Protein 3ZK4 (pdb70)

B-factor: mean 23.21, std 11.19, range [7.58, 100.97]

Secondary structure (DSSP, 8-state):
--EEEEE-SEE-GGG-SEEEEEEEEE-SS--TT-EEEEESSSS---SB----STTS-SS-BSS--SEEEETTSS-TTHHHHSEEEEEEEEEP-SS-BEEEEEESTTTS-EEEEE---BEES-TT--EEEEEEE-SSTT-EEEEEEES--TTTEEEEEEEEETTS--EEEEEEEE---GGGS-STTTTTTT-----EEEEEEE-SPPTT-EEEEEEEEEETTS-EEE---EEEEPPPPTT--S-EEEEEE-------TT--B-TT---TTHHHHHHHHHHTGGG--EEEEES--S--TT-THHHHHHHHHHHHHHTTS-EEEE--HHHH--TTTT-SS--STTTT-TTHHHHHHS----SSTTT--EEEEETTEEEEE--TTS--STTSHHHHHHHHHHHT--TTT--EEEEEESS-SS---BHHHHHTT-SSSTTSSTTHHHHHHHTT-SEEEE-SSSSEEEEPSEETTEES---SSEEES--SSBEEEEE--SSS---PBPS---TTEEEEE-S-EEEEEEEEETTEEEEEEEETTT--EEEEEEEE--HHHHHS-BTTB-----S--/----EEEEE-SEE-GGG-SEEEEEEEEE-SS--TT-EEEEESSSS----B----STTS-SS-BSS--SEEEETTSS-TTHHHH-EEEEEEEEEP-SS-BEEEEEESTTTS-EEEEE---BEES-TT--EEEEEEE-SSTT-EEEEEEES--TTTEEEEEEEEETTS--EEEEEEEE---GGGS-STTTTTTT-----EEEEEEE-SPPTT-EEEEEEEEEETTS-EEEPPPEEEEPPPPTT--S-EEEEEES------TT--B-TT---TTHHHHHHHHHHTGGG--EEEEES--S--TT-THHHHHHHHHHHHHHTTS-EEEE--HHHH--TTTT-SS--STTTT-TTHHHHHHS----SSTTT--EEEEETTEEEEE--TTS--STTSHHHHHHHHHHHH--TTT--EEEEEESS-SS---BHHHHHTT-SSSTTSSTTHHHHHHHTT-SEEEE-SSSSEEEEPSEETTEES---SSEEES--SSBEEEEE--SSS---PBPS---TTEEEEE-S-EEEEEEEEETTEEEEEEEETTT--EEEEEEEE--HHHHHS-BTTB-----S--/-EEEEE-SEE-GGG-SEEEEEEEEE-SS--SS-EEEEESSSS----B----STT--SS-BSS--SEEEETTTT-HHHHHHSEEEEEEEEE--SSEEEEEEEESTTTS-EEEEE---EEESSTT--EEEEEEE-SSTT-EEEEEEES--TTTEEEEEEEEETTS--EEEEEEEE---GGGS-STTTTTTT-----EEEEEEE-SPPTT-EEEEEEEEEETTS-EEEPPPEEEEPPPPTT--S-EEEEEE-------TT--B-TT---TTHHHHHHHHHHTGGG--EEEEES--S--TT-THHHHHHHHHHHHHHTTS-EEEE--HHHH--TTTT-SS--STTTT-TTHHHHHHS----SSTTT--EEEEETTEEEEE--TTS--STTSHHHHHHHHHHHH--TTT--EEEEEESS-SS---BHHHHHTT-SSSTTSSTTHHHHHHHTT-SEEEE-SSSSEEEEPSEETTEES---SSEEES--SSBEEEEE--SSS---PBPS---TTEEEEE-S-EEEEEEEEETTEEEEEEEETTT--EEEEEEEE--HHHHHS-BTTB-----S--

Nearest PDB structures (foldseek):
  3zk4-assembly1_B  TM=1.000E+00  e=0.000E+00  Lupinus luteus
  1xzw-assembly1_A  TM=8.384E-01  e=5.212E-30  Ipomoea batatas
  1kbp-assembly1_B  TM=8.363E-01  e=7.378E-30  Phaseolus vulgaris
  8brn-assembly1_C  TM=8.265E-01  e=5.523E-30  Phaseolus vulgaris
  6hwr-assembly1_D  TM=8.236E-01  e=1.107E-29  Phaseolus vulgaris

Foldseek 3Di:
DKEKEKPDQEDQDPNDQKDKIKMKIFDPQDDQQKKKFKAPQADFFQDFQDDDDPQCDWPRGQAFGLFMGTQCPPVVCCRPGRIGMAIAMDGQQAHWIKMWIWPDHRHDTDTDYIYDIHHYPFSFAKDQWFKACADDLFKIKIKIFGQADCLFWFKWKWKDFVVDDTDIFGWDKDFDALVLFQAPPQNTNLDDGRHIMIMTMDGPHDAQTKMKMKIWTQGPVGDIHIHDIFIETRFHDALDWDKAKEWEFEQLAAAGPSRTGHRPHFFALNLLLLVLCLVCVVRHAAYEHAENQHQCLNSPSCLVVSSVSNRSRRSYHHYHYAYDCLQAADAPLQFPHHDSNVRRNRNVCVLRNDDDHDPDSNQRWDWDGGWLEIETHHHNRHDCAPPDPNVVVSLCSLPVDDCQSRVAYEYEHAFFLDAAQFPVQVVVPHRGPVVRDDRPLLRCQQSVHAEYEYANQQWKWKWAFDGPLDHQADDLAEAEFARQGHIYMYRRNNTGDHTDGDPDDGPTTNDIGRAHWIWMWIDNGSFKIKIFIAGSNPRDGDGMHMGGYHPVSSVDDHVSHDDDDDPDD/DQPKEKEKPDQEDQDPNDFKDKIKMKMFTPQDDQQKKKFKAPQADFFQDFDDDDDPQCDWPRGQAFGLFMAGQCPPVVCCRPGRIGMAIAMDGQQAHKIKMWMWPDHRHDTDTDYIYDIHHYPFSFAKDLWFKADAPDLFKIKIKIFGQADCLFWFKWKWKDFVVDDIDIFGWDKDFDALVLFQAPPQNTNLDDGRHIMIMTMDGPHDAQTKMKMKIWTQGPVGDIHIHDIFIETRFHDALDADKAKEWEFEQLAAAGPSRTGHRPHFFALNLLLLVLCLVCVVPHAAYEHAENQHQCLNNLSCLVVRSNSNSSRRSYHHYHYAYDCLQAADAPLQFPHHDSNVRRNNNVCVLRNDDYHDPDSNQRWDWDGGFLEIETEHHNRHDCAPPDPNVVVSLVSLVPDDCQSRVAYEYGHAFFLDAAQFPVQVVVPHRGPVNRDDRCQLSCQQSVHAEYEYANAQWKWKWAFDGPLDHQADDLAEAEFARLGYIYMYRNNNTGHHTDGDPDDGPTIRDIGRAHWIWMWIDNGSFKIKIFIAGSNPRDGDGMHMYGYHPVSSVDDHVSHDDDDDPDD/DEKEKPDQEAADPHAQKGKIKMKDFDAQDDQQKKKFKAPLQDFFQDFADDDDPQCDWPRTQAFGFFMATQCPPVVDCNPGRIGMDIAMGGQQAHKIKMWIWPDHGHDTDTDYIYDIHYYPFSFAKDLWFKADADDLFKIKIKIFGQADCLFWFKWKWKDFVVDDIDIFGWDKDFDALVLFQAPPQNTRLPDGRHIMIMTMDGPHDAQTKMKMKIWTQGPVGDIRIHDIFIETRFHDALDADKAKEWEFEQLADAGPSNTGHRPHFFALNLLLLVLCLVCVVRHAAYEHAENQHQCLNNPSCLVVRSNSNSSRRRYHHYHYAYDCLQAADAPLQFPHHDSNVRRNRNVCVLRNDDDHDPDSNQRWDWDGGHLEIETEHHNRHDCAPPDPNVVVRLCSLPPDDCQSRVAYEYEHEFFLDAAQFPVQVVVPHRGPVNRDDRPLLSCQQSVHAEYEYANQQWKWKWAFDGPLDHQADDLAEAEFQRQGHIYMYRNNNTGDHTDGPPDDGPTTRDIGRAHWIWMWIDNGSFKIKIFIAGSNPRDGDGMHMGGYHPVSSVDDHVSHDDDDDPDD

Structure (mmCIF, N/CA/C/O backbone):
data_3ZK4
#
_entry.id   3ZK4
#
_cell.length_a   223.925
_cell.length_b   223.925
_cell.length_c   111.904
_cell.angle_alpha   90.00
_cell.angle_beta   90.00
_cell.angle_gamma   90.00
#
_symmetry.space_group_name_H-M   'P 42 21 2'
#
loop_
_entity.id
_entity.type
_entity.pdbx_description
1 polymer 'DIPHOSPHONUCLEOTIDE PHOSPHATASE 1'
2 branched 2-acetamido-2-deoxy-beta-D-glucopyranose-(1-4)-2-acetamido-2-deoxy-beta-D-glucopyranose
3 branched alpha-L-fucopyranose-(1-3)-[2-acetamido-2-deoxy-beta-D-glucopyranose-(1-4)]2-acetamido-2-deoxy-beta-D-glucopyranose
4 non-polymer 'FE (III) ION'
5 non-polymer 'MANGANESE (II) ION'
6 non-polymer GLYCEROL
7 non-polymer 2-acetamido-2-deoxy-beta-D-glucopyranose
8 non-polymer 'PHOSPHATE ION'
9 water water
#
loop_
_atom_site.group_PDB
_atom_site.id
_atom_site.type_symbol
_atom_site.label_atom_id
_atom_site.label_alt_id
_atom_site.label_comp_id
_atom_site.label_asym_id
_atom_site.label_entity_id
_atom_site.label_seq_id
_atom_site.pdbx_PDB_ins_code
_atom_site.Cartn_x
_atom_site.Cartn_y
_atom_site.Cartn_z
_atom_site.occupancy
_atom_site.B_iso_or_equiv
_atom_site.auth_seq_id
_atom_site.auth_comp_id
_atom_site.auth_asym_id
_atom_site.auth_atom_id
_atom_site.pdbx_PDB_model_num
ATOM 1 N N . HIS A 1 3 ? -39.740 87.277 126.919 0.50 35.28 22 HIS A N 1
ATOM 2 C CA . HIS A 1 3 ? -40.261 87.420 125.523 0.50 35.25 22 HIS A CA 1
ATOM 3 C C . HIS A 1 3 ? -39.272 86.797 124.540 0.50 30.70 22 HIS A C 1
ATOM 4 O O . HIS A 1 3 ? -38.110 87.184 124.488 0.50 26.58 22 HIS A O 1
ATOM 11 N N . ALA A 1 4 ? -39.743 85.823 123.761 1.00 29.20 23 ALA A N 1
ATOM 12 C CA . ALA A 1 4 ? -38.901 85.181 122.749 1.00 27.55 23 ALA A CA 1
ATOM 13 C C . ALA A 1 4 ? -38.412 86.188 121.704 1.00 25.72 23 ALA A C 1
ATOM 14 O O . ALA A 1 4 ? -39.041 87.207 121.464 1.00 26.16 23 ALA A O 1
ATOM 16 N N . TYR A 1 5 ? -37.291 85.876 121.091 1.00 26.04 24 TYR A N 1
ATOM 17 C CA . TYR A 1 5 ? -36.760 86.685 120.009 1.00 25.57 24 TYR A CA 1
ATOM 18 C C . TYR A 1 5 ? -35.903 85.855 119.043 1.00 21.79 24 TYR A C 1
ATOM 19 O O . TYR A 1 5 ? -35.402 84.788 119.360 1.00 21.64 24 TYR A O 1
ATOM 28 N N . ILE A 1 6 ? -35.696 86.421 117.859 1.00 21.95 25 ILE A N 1
ATOM 29 C CA . ILE A 1 6 ? -34.881 85.824 116.849 1.00 22.75 25 ILE A CA 1
ATOM 30 C C . ILE A 1 6 ? -34.295 86.990 116.022 1.00 20.85 25 ILE A C 1
ATOM 31 O O . ILE A 1 6 ? -34.999 87.964 115.710 1.00 23.37 25 ILE A O 1
ATOM 36 N N . LYS A 1 7 ? -33.019 86.875 115.752 1.00 22.47 26 LYS A N 1
ATOM 37 C CA . LYS A 1 7 ? -32.252 87.911 115.040 1.00 24.38 26 LYS A CA 1
ATOM 38 C C . LYS A 1 7 ? -31.411 87.260 113.962 1.00 22.10 26 LYS A C 1
ATOM 39 O O . LYS A 1 7 ? -30.832 86.192 114.182 1.00 21.79 26 LYS A O 1
ATOM 45 N N . ALA A 1 8 ? -31.261 87.946 112.826 1.00 22.35 27 ALA A N 1
ATOM 46 C CA . ALA A 1 8 ? -30.469 87.430 111.702 1.00 21.38 27 ALA A CA 1
ATOM 47 C C . ALA A 1 8 ? -29.335 88.398 111.325 1.00 19.89 27 ALA A C 1
ATOM 48 O O . ALA A 1 8 ? -29.585 89.586 111.229 1.00 22.04 27 ALA A O 1
ATOM 50 N N . THR A 1 9 ? -28.163 87.870 111.053 1.00 20.41 28 THR A N 1
ATOM 51 C CA . THR A 1 9 ? -27.048 88.640 110.538 1.00 23.55 28 THR A CA 1
ATOM 52 C C . THR A 1 9 ? -26.383 87.866 109.428 1.00 24.23 28 THR A C 1
ATOM 53 O O . THR A 1 9 ? -26.372 86.627 109.435 1.00 24.59 28 THR A O 1
ATOM 57 N N . PRO A 1 10 ? -25.771 88.587 108.456 1.00 24.25 29 PRO A N 1
ATOM 58 C CA . PRO A 1 10 ? -25.784 90.009 108.282 1.00 24.27 29 PRO A CA 1
ATOM 59 C C . PRO A 1 10 ? -27.103 90.458 107.693 1.00 26.20 29 PRO A C 1
ATOM 60 O O . PRO A 1 10 ? -27.859 89.633 107.132 1.00 26.54 29 PRO A O 1
ATOM 64 N N . ASN A 1 11 ? -27.401 91.738 107.848 1.00 27.16 30 ASN A N 1
ATOM 65 C CA . ASN A 1 11 ? -28.578 92.375 107.269 1.00 29.32 30 ASN A CA 1
ATOM 66 C C . ASN A 1 11 ? -28.591 92.397 105.737 1.00 26.96 30 ASN A C 1
ATOM 67 O O . ASN A 1 11 ? -29.658 92.464 105.128 1.00 23.60 30 ASN A O 1
ATOM 72 N N . VAL A 1 12 ? -27.400 92.447 105.151 1.00 24.76 31 VAL A N 1
ATOM 73 C CA . VAL A 1 12 ? -27.230 92.607 103.710 1.00 26.13 31 VAL A CA 1
ATOM 74 C C . VAL A 1 12 ? -26.330 91.529 103.197 1.00 25.27 31 VAL A C 1
ATOM 75 O O . VAL A 1 12 ? -25.197 91.349 103.660 1.00 24.12 31 VAL A O 1
ATOM 79 N N . LEU A 1 13 ? -26.829 90.794 102.202 1.00 23.01 32 LEU A N 1
ATOM 80 C CA . LEU A 1 13 ? -26.130 89.671 101.673 1.00 24.74 32 LEU A CA 1
ATOM 81 C C . LEU A 1 13 ? -25.689 90.011 100.257 1.00 25.02 32 LEU A C 1
ATOM 82 O O . LEU A 1 13 ? -26.168 90.978 99.680 1.00 23.87 32 LEU A O 1
ATOM 87 N N . GLY A 1 14 ? -24.757 89.234 99.756 1.00 29.25 33 GLY A N 1
ATOM 88 C CA . GLY A 1 14 ? -24.423 89.269 98.339 1.00 36.13 33 GLY A CA 1
ATOM 89 C C . GLY A 1 14 ? -23.676 90.504 97.887 1.00 43.15 33 GLY A C 1
ATOM 90 O O . GLY A 1 14 ? -24.064 91.154 96.908 1.00 48.11 33 GLY A O 1
ATOM 91 N N . PHE A 1 15 ? -22.624 90.845 98.619 1.00 47.71 34 PHE A N 1
ATOM 92 C CA . PHE A 1 15 ? -21.644 91.819 98.128 1.00 55.53 34 PHE A CA 1
ATOM 93 C C . PHE A 1 15 ? -20.667 91.099 97.175 1.00 54.39 34 PHE A C 1
ATOM 94 O O . PHE A 1 15 ? -20.503 89.871 97.248 1.00 55.31 34 PHE A O 1
ATOM 102 N N . GLU A 1 16 ? -20.023 91.870 96.292 1.00 53.89 35 GLU A N 1
ATOM 103 C CA . GLU A 1 16 ? -19.064 91.325 95.308 1.00 48.36 35 GLU A CA 1
ATOM 104 C C . GLU A 1 16 ? -19.770 90.381 94.333 1.00 43.31 35 GLU A C 1
ATOM 105 O O . GLU A 1 16 ? -19.173 89.442 93.802 1.00 38.81 35 GLU A O 1
ATOM 111 N N . GLY A 1 17 ? -21.053 90.653 94.108 1.00 40.01 36 GLY A N 1
ATOM 112 C CA . GLY A 1 17 ? -21.878 89.873 93.186 1.00 39.45 36 GLY A CA 1
ATOM 113 C C . GLY A 1 17 ? -22.325 88.494 93.655 1.00 35.59 36 GLY A C 1
ATOM 114 O O . GLY A 1 17 ? -22.923 87.740 92.878 1.00 29.13 36 GLY A O 1
ATOM 115 N N . HIS A 1 18 ? -22.041 88.134 94.909 1.00 33.51 37 HIS A N 1
ATOM 116 C CA . HIS A 1 18 ? -22.424 86.817 95.404 1.00 33.63 37 HIS A CA 1
ATOM 117 C C . HIS A 1 18 ? -23.949 86.681 95.370 1.00 27.49 37 HIS A C 1
ATOM 118 O O . HIS A 1 18 ? -24.662 87.658 95.616 1.00 28.67 37 HIS A O 1
ATOM 125 N N . TYR A 1 19 ? -24.407 85.489 95.002 1.00 26.94 38 TYR A N 1
ATOM 126 C CA . TYR A 1 19 ? -25.864 85.185 94.941 1.00 24.53 38 TYR A CA 1
ATOM 127 C C . TYR A 1 19 ? -26.233 84.026 95.874 1.00 26.31 38 TYR A C 1
ATOM 128 O O . TYR A 1 19 ? -27.369 83.571 95.857 1.00 25.06 38 TYR A O 1
ATOM 137 N N . THR A 1 20 ? -25.276 83.577 96.689 1.00 26.96 39 THR A N 1
ATOM 138 C CA . THR A 1 20 ? -25.540 82.746 97.875 1.00 29.16 39 THR A CA 1
ATOM 139 C C . THR A 1 20 ? -24.784 83.340 99.051 1.00 30.13 39 THR A C 1
ATOM 140 O O . THR A 1 20 ? -23.754 83.998 98.871 1.00 30.53 39 THR A O 1
ATOM 144 N N . GLU A 1 21 ? -25.288 83.118 100.256 1.00 26.87 40 GLU A N 1
ATOM 145 C CA . GLU A 1 21 ? -24.672 83.724 101.434 1.00 27.50 40 GLU A CA 1
ATOM 146 C C . GLU A 1 21 ? -25.198 83.045 102.658 1.00 24.86 40 GLU A C 1
ATOM 147 O O . GLU A 1 21 ? -26.381 82.733 102.718 1.00 21.70 40 GLU A O 1
ATOM 153 N N . TRP A 1 22 ? -24.324 82.874 103.642 1.00 23.52 41 TRP A N 1
ATOM 154 C CA . TRP A 1 22 ? -24.715 82.262 104.918 1.00 23.50 41 TRP A CA 1
ATOM 155 C C . TRP A 1 22 ? -25.239 83.326 105.849 1.00 26.19 41 TRP A C 1
ATOM 156 O O . TRP A 1 22 ? -24.643 84.407 105.986 1.00 24.72 41 TRP A O 1
ATOM 167 N N . VAL A 1 23 ? -26.394 83.054 106.447 1.00 22.19 42 VAL A N 1
ATOM 168 C CA . VAL A 1 23 ? -26.990 83.886 107.468 1.00 22.70 42 VAL A CA 1
ATOM 169 C C . VAL A 1 23 ? -26.921 83.132 108.786 1.00 23.28 42 VAL A C 1
ATOM 170 O O . VAL A 1 23 ? -27.036 81.920 108.820 1.00 19.76 42 VAL A O 1
ATOM 174 N N . THR A 1 24 ? -26.677 83.858 109.863 1.00 20.59 43 THR A N 1
ATOM 175 C CA . THR A 1 24 ? -26.666 83.250 111.191 1.00 23.63 43 THR A CA 1
ATOM 176 C C . THR A 1 24 ? -27.862 83.799 111.917 1.00 21.52 43 THR A C 1
ATOM 177 O O . THR A 1 24 ? -28.063 84.996 111.978 1.00 20.72 43 THR A O 1
ATOM 181 N N . LEU A 1 25 ? -28.645 82.886 112.495 1.00 22.45 44 LEU A N 1
ATOM 182 C CA . LEU A 1 25 ? -29.772 83.214 113.325 1.00 22.35 44 LEU A CA 1
ATOM 183 C C . LEU A 1 25 ? -29.420 82.910 114.792 1.00 21.75 44 LEU A C 1
ATOM 184 O O . LEU A 1 25 ? -28.791 81.893 115.085 1.00 23.58 44 LEU A O 1
ATOM 189 N N . GLN A 1 26 ? -29.820 83.826 115.653 1.00 23.49 45 GLN A N 1
ATOM 190 C CA . GLN A 1 26 ? -29.684 83.707 117.107 1.00 23.78 45 GLN A CA 1
ATOM 191 C C . GLN A 1 26 ? -31.080 83.915 117.664 1.00 20.16 45 GLN A C 1
ATOM 192 O O . GLN A 1 26 ? -31.786 84.869 117.319 1.00 21.57 45 GLN A O 1
ATOM 198 N N . TYR A 1 27 ? -31.504 83.008 118.546 1.00 20.33 46 TYR A N 1
ATOM 199 C CA . TYR A 1 27 ? -32.861 83.072 119.037 1.00 20.80 46 TYR A CA 1
ATOM 200 C C . TYR A 1 27 ? -32.933 82.542 120.492 1.00 21.25 46 TYR A C 1
ATOM 201 O O . TYR A 1 27 ? -32.040 81.798 120.970 1.00 21.27 46 TYR A O 1
ATOM 210 N N . SER A 1 28 ? -34.051 82.893 121.094 1.00 24.80 47 SER A N 1
ATOM 211 C CA . SER A 1 28 ? -34.311 82.622 122.487 1.00 25.92 47 SER A CA 1
ATOM 212 C C . SER A 1 28 ? -35.783 82.393 122.713 1.00 24.72 47 SER A C 1
ATOM 213 O O . SER A 1 28 ? -36.616 83.144 122.241 1.00 25.22 47 SER A O 1
ATOM 216 N N . ASN A 1 29 ? -36.088 81.347 123.491 1.00 26.92 48 ASN A N 1
ATOM 217 C CA . ASN A 1 29 ? -37.445 81.125 123.934 1.00 25.79 48 ASN A CA 1
ATOM 218 C C . ASN A 1 29 ? -37.331 80.645 125.369 1.00 24.47 48 ASN A C 1
ATOM 219 O O . ASN A 1 29 ? -36.659 79.656 125.621 1.00 25.63 48 ASN A O 1
ATOM 224 N N . ASN A 1 30 ? -37.923 81.366 126.310 1.00 25.98 49 ASN A N 1
ATOM 225 C CA . ASN A 1 30 ? -37.774 80.950 127.718 1.00 30.01 49 ASN A CA 1
ATOM 226 C C . ASN A 1 30 ? -38.713 79.793 128.117 1.00 28.08 49 ASN A C 1
ATOM 227 O O . ASN A 1 30 ? -38.627 79.314 129.240 1.00 27.02 49 ASN A O 1
ATOM 232 N N . LYS A 1 31 ? -39.571 79.348 127.195 1.00 26.67 50 LYS A N 1
ATOM 233 C CA . LYS A 1 31 ? -40.355 78.106 127.377 1.00 26.82 50 LYS A CA 1
ATOM 234 C C . LYS A 1 31 ? -40.078 77.133 126.203 1.00 25.10 50 LYS A C 1
ATOM 235 O O . LYS A 1 31 ? -40.977 76.850 125.394 1.00 23.96 50 LYS A O 1
ATOM 241 N N . PRO A 1 32 ? -38.838 76.651 126.110 1.00 22.37 51 PRO A N 1
ATOM 242 C CA . PRO A 1 32 ? -38.457 75.870 124.919 1.00 22.79 51 PRO A CA 1
ATOM 243 C C . PRO A 1 32 ? -39.028 74.468 124.912 1.00 23.58 51 PRO A C 1
ATOM 244 O O . PRO A 1 32 ? -39.196 73.844 125.974 1.00 22.76 51 PRO A O 1
ATOM 248 N N . SER A 1 33 ? -39.235 73.937 123.711 1.00 21.59 52 SER A N 1
ATOM 249 C CA . SER A 1 33 ? -39.729 72.585 123.488 1.00 21.40 52 SER A CA 1
ATOM 250 C C . SER A 1 33 ? -39.035 72.046 122.257 1.00 22.11 52 SER A C 1
ATOM 251 O O . SER A 1 33 ? -38.633 72.822 121.368 1.00 20.56 52 SER A O 1
ATOM 254 N N . ILE A 1 34 ? -38.861 70.735 122.221 1.00 21.72 53 ILE A N 1
ATOM 255 C CA . ILE A 1 34 ? -38.129 70.072 121.126 1.00 22.75 53 ILE A CA 1
ATOM 256 C C . ILE A 1 34 ? -38.810 70.246 119.781 1.00 21.99 53 ILE A C 1
ATOM 257 O O . ILE A 1 34 ? -38.126 70.099 118.789 1.00 23.22 53 ILE A O 1
ATOM 262 N N . ASP A 1 35 ? -40.100 70.561 119.750 1.00 22.10 54 ASP A N 1
ATOM 263 C CA . ASP A 1 35 ? -40.775 70.765 118.469 1.00 23.21 54 ASP A CA 1
ATOM 264 C C . ASP A 1 35 ? -40.841 72.236 118.072 1.00 20.21 54 ASP A C 1
ATOM 265 O O . ASP A 1 35 ? -41.580 72.634 117.160 1.00 20.56 54 ASP A O 1
ATOM 270 N N . ASP A 1 36 ? -40.052 73.067 118.735 1.00 19.86 55 ASP A N 1
ATOM 271 C CA . ASP A 1 36 ? -39.928 74.446 118.279 1.00 18.74 55 ASP A CA 1
ATOM 272 C C . ASP A 1 36 ? -39.140 74.450 116.977 1.00 17.04 55 ASP A C 1
ATOM 273 O O . ASP A 1 36 ? -38.181 73.696 116.845 1.00 18.56 55 ASP A O 1
ATOM 278 N N . TRP A 1 37 ? -39.461 75.379 116.085 1.00 17.53 56 TRP A N 1
ATOM 279 C CA . TRP A 1 37 ? -38.821 75.420 114.759 1.00 18.30 56 TRP A CA 1
ATOM 280 C C . TRP A 1 37 ? -38.796 76.824 114.191 1.00 18.16 56 TRP A C 1
ATOM 281 O O . TRP A 1 37 ? -39.523 77.728 114.619 1.00 18.32 56 TRP A O 1
ATOM 292 N N . ILE A 1 38 ? -37.919 77.012 113.197 1.00 18.93 57 ILE A N 1
ATOM 293 C CA . ILE A 1 38 ? -37.728 78.297 112.573 1.00 16.97 57 ILE A CA 1
ATOM 294 C C . ILE A 1 38 ? -38.109 78.183 111.089 1.00 16.43 57 ILE A C 1
ATOM 295 O O . ILE A 1 38 ? -37.718 77.211 110.424 1.00 17.48 57 ILE A O 1
ATOM 300 N N . GLY A 1 39 ? -38.831 79.163 110.600 1.00 16.66 58 GLY A N 1
ATOM 301 C CA . GLY A 1 39 ? -39.187 79.250 109.184 1.00 16.78 58 GLY A CA 1
ATOM 302 C C . GLY A 1 39 ? -38.477 80.403 108.520 1.00 17.47 58 GLY A C 1
ATOM 303 O O . GLY A 1 39 ? -38.333 81.478 109.104 1.00 17.30 58 GLY A O 1
ATOM 304 N N . VAL A 1 40 ? -38.042 80.181 107.271 1.00 17.66 59 VAL A N 1
ATOM 305 C CA . VAL A 1 40 ? -37.495 81.247 106.421 1.00 16.06 59 VAL A CA 1
ATOM 306 C C . VAL A 1 40 ? -38.584 81.682 105.469 1.00 15.73 59 VAL A C 1
ATOM 307 O O . VAL A 1 40 ? -39.157 80.838 104.758 1.00 14.77 59 VAL A O 1
ATOM 311 N N . PHE A 1 41 ? -38.878 82.969 105.419 1.00 15.39 60 PHE A N 1
ATOM 312 C CA . PHE A 1 41 ? -39.937 83.504 104.601 1.00 15.88 60 PHE A CA 1
ATOM 313 C C . PHE A 1 41 ? -39.391 84.493 103.618 1.00 17.07 60 PHE A C 1
ATOM 314 O O . PHE A 1 41 ? -38.600 85.365 103.985 1.00 17.13 60 PHE A O 1
ATOM 322 N N . SER A 1 42 ? -39.767 84.343 102.345 1.00 16.93 61 SER A N 1
ATOM 323 C CA . SER A 1 42 ? -39.459 85.358 101.349 1.00 16.95 61 SER A CA 1
ATOM 324 C C . SER A 1 42 ? -40.631 85.426 100.373 1.00 18.89 61 SER A C 1
ATOM 325 O O . SER A 1 42 ? -40.921 84.391 99.752 1.00 17.16 61 SER A O 1
ATOM 328 N N . PRO A 1 43 ? -41.301 86.573 100.236 1.00 18.66 62 PRO A N 1
ATOM 329 C CA . PRO A 1 43 ? -41.076 87.883 100.888 1.00 20.34 62 PRO A CA 1
ATOM 330 C C . PRO A 1 43 ? -41.105 87.864 102.412 1.00 20.99 62 PRO A C 1
ATOM 331 O O . PRO A 1 43 ? -41.755 87.009 103.044 1.00 19.85 62 PRO A O 1
ATOM 335 N N . ALA A 1 44 ? -40.388 88.828 102.976 1.00 20.98 63 ALA A N 1
ATOM 336 C CA . ALA A 1 44 ? -40.254 88.984 104.417 1.00 21.32 63 ALA A CA 1
ATOM 337 C C . ALA A 1 44 ? -41.596 89.214 105.106 1.00 23.71 63 ALA A C 1
ATOM 338 O O . ALA A 1 44 ? -41.772 88.815 106.256 1.00 25.22 63 ALA A O 1
ATOM 340 N N . ASN A 1 45 ? -42.500 89.872 104.416 1.00 24.74 64 ASN A N 1
ATOM 341 C CA . ASN A 1 45 ? -43.826 90.109 104.953 1.00 28.43 64 ASN A CA 1
ATOM 342 C C . ASN A 1 45 ? -44.710 88.905 104.673 1.00 28.38 64 ASN A C 1
ATOM 343 O O . ASN A 1 45 ? -45.239 88.779 103.589 1.00 34.35 64 ASN A O 1
ATOM 348 N N . PHE A 1 46 ? -44.814 87.998 105.634 1.00 24.46 65 PHE A N 1
ATOM 349 C CA . PHE A 1 46 ? -45.532 86.759 105.429 1.00 24.36 65 PHE A CA 1
ATOM 350 C C . PHE A 1 46 ? -46.797 86.736 106.291 1.00 26.00 65 PHE A C 1
ATOM 351 O O . PHE A 1 46 ? -46.929 87.515 107.236 1.00 24.10 65 PHE A O 1
ATOM 359 N N . SER A 1 47 ? -47.711 85.837 105.949 1.00 27.25 66 SER A N 1
ATOM 360 C CA . SER A 1 47 ? -48.854 85.548 106.794 1.00 28.57 66 SER A CA 1
ATOM 361 C C . SER A 1 47 ? -48.624 84.231 107.549 1.00 29.73 66 SER A C 1
ATOM 362 O O . SER A 1 47 ? -48.344 83.183 106.933 1.00 27.60 66 SER A O 1
ATOM 365 N N . ALA A 1 48 ? -48.728 84.286 108.877 1.00 28.65 67 ALA A N 1
ATOM 366 C CA . ALA A 1 48 ? -48.705 83.081 109.704 1.00 31.68 67 ALA A CA 1
ATOM 367 C C . ALA A 1 48 ? -50.122 82.531 109.972 1.00 29.37 67 ALA A C 1
ATOM 368 O O . ALA A 1 48 ? -50.287 81.636 110.796 1.00 29.00 67 ALA A O 1
ATOM 370 N N . SER A 1 49 ? -51.128 83.042 109.272 1.00 27.56 68 SER A N 1
ATOM 371 C CA . SER A 1 49 ? -52.489 82.507 109.425 1.00 28.29 68 SER A CA 1
ATOM 372 C C . SER A 1 49 ? -52.501 81.086 108.898 1.00 26.31 68 SER A C 1
ATOM 373 O O . SER A 1 49 ? -51.681 80.744 108.036 1.00 24.12 68 SER A O 1
ATOM 376 N N . THR A 1 50 ? -53.441 80.291 109.395 1.00 26.30 69 THR A N 1
ATOM 377 C CA . THR A 1 50 ? -53.600 78.907 108.979 1.00 27.12 69 THR A CA 1
ATOM 378 C C . THR A 1 50 ? -54.432 78.846 107.717 1.00 26.48 69 THR A C 1
ATOM 379 O O . THR A 1 50 ? -55.513 79.463 107.634 1.00 23.64 69 THR A O 1
ATOM 383 N N . CYS A 1 51 ? -53.905 78.116 106.717 1.00 26.20 70 CYS A N 1
ATOM 384 C CA . CYS A 1 51 ? -54.613 77.857 105.457 1.00 24.65 70 CYS A CA 1
ATOM 385 C C . CYS A 1 51 ? -54.730 76.324 105.357 1.00 24.45 70 CYS A C 1
ATOM 386 O O . CYS A 1 51 ? -53.769 75.623 104.971 1.00 24.30 70 CYS A O 1
ATOM 389 N N . PRO A 1 52 ? -55.878 75.771 105.819 1.00 22.94 71 PRO A N 1
ATOM 390 C CA . PRO A 1 52 ? -56.002 74.330 105.919 1.00 22.40 71 PRO A CA 1
ATOM 391 C C . PRO A 1 52 ? -55.793 73.654 104.570 1.00 20.69 71 PRO A C 1
ATOM 392 O O . PRO A 1 52 ? -56.119 74.259 103.534 1.00 21.68 71 PRO A O 1
ATOM 396 N N . GLY A 1 53 ? -55.271 72.435 104.624 1.00 20.50 72 GLY A N 1
ATOM 397 C CA . GLY A 1 53 ? -55.076 71.607 103.462 1.00 21.62 72 GLY A CA 1
ATOM 398 C C . GLY A 1 53 ? -56.362 71.365 102.693 1.00 24.57 72 GLY A C 1
ATOM 399 O O . GLY A 1 53 ? -57.429 71.219 103.293 1.00 23.97 72 GLY A O 1
ATOM 400 N N . GLU A 1 54 ? -56.268 71.323 101.363 1.00 22.81 73 GLU A N 1
ATOM 401 C CA . GLU A 1 54 ? -57.429 71.028 100.556 1.00 23.52 73 GLU A CA 1
ATOM 402 C C . GLU A 1 54 ? -57.270 69.837 99.636 1.00 22.95 73 GLU A C 1
ATOM 403 O O . GLU A 1 54 ? -58.253 69.429 99.031 1.00 21.14 73 GLU A O 1
ATOM 409 N N . ASN A 1 55 ? -56.047 69.314 99.487 1.00 19.68 74 ASN A N 1
ATOM 410 C CA . ASN A 1 55 ? -55.825 68.078 98.731 1.00 19.59 74 ASN A CA 1
ATOM 411 C C . ASN A 1 55 ? -54.549 67.397 99.194 1.00 20.76 74 ASN A C 1
ATOM 412 O O . ASN A 1 55 ? -53.869 67.932 100.094 1.00 20.67 74 ASN A O 1
ATOM 417 N N . LYS A 1 56 ? -54.185 66.247 98.631 1.00 19.83 75 LYS A N 1
ATOM 418 C CA . LYS A 1 56 ? -53.035 65.503 99.159 1.00 21.33 75 LYS A CA 1
ATOM 419 C C . LYS A 1 56 ? -51.665 66.174 98.884 1.00 20.81 75 LYS A C 1
ATOM 420 O O . LYS A 1 56 ? -50.660 65.703 99.387 1.00 20.71 75 LYS A O 1
ATOM 426 N N . MET A 1 57 ? -51.669 67.247 98.093 1.00 18.17 76 MET A N 1
ATOM 427 C CA . MET A 1 57 ? -50.450 67.970 97.711 1.00 17.42 76 MET A CA 1
ATOM 428 C C . MET A 1 57 ? -50.231 69.216 98.557 1.00 17.07 76 MET A C 1
ATOM 429 O O . MET A 1 57 ? -49.194 69.877 98.432 1.00 17.78 76 MET A O 1
ATOM 434 N N . THR A 1 58 ? -51.232 69.612 99.352 1.00 16.94 77 THR A N 1
ATOM 435 C CA . THR A 1 58 ? -51.066 70.767 100.242 1.00 17.97 77 THR A CA 1
ATOM 436 C C . THR A 1 58 ? -50.682 70.181 101.603 1.00 18.84 77 THR A C 1
ATOM 437 O O . THR A 1 58 ? -51.465 69.405 102.198 1.00 18.91 77 THR A O 1
ATOM 441 N N . ASN A 1 59 ? -49.483 70.514 102.099 1.00 19.76 78 ASN A N 1
ATOM 442 C CA . ASN A 1 59 ? -48.888 69.773 103.205 1.00 19.62 78 ASN A CA 1
ATOM 443 C C . ASN A 1 59 ? -48.514 70.659 104.379 1.00 19.36 78 ASN A C 1
ATOM 444 O O . ASN A 1 59 ? -48.442 71.861 104.241 1.00 16.96 78 ASN A O 1
ATOM 449 N N . PRO A 1 60 ? -48.279 70.044 105.543 1.00 20.33 79 PRO A N 1
ATOM 450 C CA . PRO A 1 60 ? -47.863 70.892 106.680 1.00 19.82 79 PRO A CA 1
ATOM 451 C C . PRO A 1 60 ? -46.442 71.395 106.465 1.00 19.59 79 PRO A C 1
ATOM 452 O O . PRO A 1 60 ? -45.645 70.685 105.862 1.00 19.14 79 PRO A O 1
ATOM 456 N N . PRO A 1 61 ? -46.094 72.578 107.008 1.00 20.83 80 PRO A N 1
ATOM 457 C CA . PRO A 1 61 ? -46.977 73.437 107.832 1.00 19.62 80 PRO A CA 1
ATOM 458 C C . PRO A 1 61 ? -48.001 74.167 106.993 1.00 19.18 80 PRO A C 1
ATOM 459 O O . PRO A 1 61 ? -47.666 74.725 105.915 1.00 17.12 80 PRO A O 1
ATOM 463 N N . PHE A 1 62 ? -49.245 74.191 107.505 1.00 19.01 81 PHE A N 1
ATOM 464 C CA . PHE A 1 62 ? -50.391 74.713 106.766 1.00 19.91 81 PHE A CA 1
ATOM 465 C C . PHE A 1 62 ? -50.553 76.228 106.933 1.00 22.19 81 PHE A C 1
ATOM 466 O O . PHE A 1 62 ? -51.555 76.747 107.412 1.00 22.92 81 PHE A O 1
ATOM 474 N N . LEU A 1 63 ? -49.536 76.952 106.500 1.00 21.66 82 LEU A N 1
ATOM 475 C CA . LEU A 1 63 ? -49.533 78.394 106.620 1.00 21.20 82 LEU A CA 1
ATOM 476 C C . LEU A 1 63 ? -49.938 79.038 105.319 1.00 21.45 82 LEU A C 1
ATOM 477 O O . LEU A 1 63 ? -49.553 78.550 104.251 1.00 20.13 82 LEU A O 1
ATOM 482 N N . CYS A 1 64 ? -50.639 80.159 105.413 1.00 21.21 83 CYS A N 1
ATOM 483 C CA . CYS A 1 64 ? -51.070 80.916 104.238 1.00 22.62 83 CYS A CA 1
ATOM 484 C C . CYS A 1 64 ? -49.880 81.375 103.359 1.00 21.11 83 CYS A C 1
ATOM 485 O O . CYS A 1 64 ? -50.018 81.394 102.129 1.00 22.49 83 CYS A O 1
ATOM 488 N N . SER A 1 65 ? -48.744 81.689 103.981 1.00 21.84 84 SER A N 1
ATOM 489 C CA . SER A 1 65 ? -47.480 81.906 103.243 1.00 21.59 84 SER A CA 1
ATOM 490 C C . SER A 1 65 ? -46.597 80.706 103.455 1.00 19.91 84 SER A C 1
ATOM 491 O O . SER A 1 65 ? -46.189 80.416 104.555 1.00 20.70 84 SER A O 1
ATOM 494 N N . ALA A 1 66 ? -46.345 79.933 102.405 1.00 19.43 85 ALA A N 1
ATOM 495 C CA . ALA A 1 66 ? -45.431 78.816 102.509 1.00 18.35 85 ALA A CA 1
ATOM 496 C C . ALA A 1 66 ? -44.039 79.328 102.764 1.00 18.04 85 ALA A C 1
ATOM 497 O O . ALA A 1 66 ? -43.517 80.079 101.947 1.00 18.19 85 ALA A O 1
ATOM 499 N N . PRO A 1 67 ? -43.382 78.874 103.851 1.00 16.99 86 PRO A N 1
ATOM 500 C CA . PRO A 1 67 ? -41.962 79.235 103.988 1.00 16.41 86 PRO A CA 1
ATOM 501 C C . PRO A 1 67 ? -41.114 78.611 102.872 1.00 17.88 86 PRO A C 1
ATOM 502 O O . PRO A 1 67 ? -41.504 77.589 102.265 1.00 17.38 86 PRO A O 1
ATOM 506 N N . ILE A 1 68 ? -39.960 79.227 102.649 1.00 17.95 87 ILE A N 1
ATOM 507 C CA . ILE A 1 68 ? -38.933 78.747 101.695 1.00 18.11 87 ILE A CA 1
ATOM 508 C C . ILE A 1 68 ? -38.336 77.426 102.180 1.00 16.25 87 ILE A C 1
ATOM 509 O O . ILE A 1 68 ? -38.089 76.485 101.403 1.00 16.45 87 ILE A O 1
ATOM 514 N N . LYS A 1 69 ? -37.981 77.399 103.472 1.00 14.07 88 LYS A N 1
ATOM 515 C CA . LYS A 1 69 ? -37.418 76.246 104.143 1.00 15.22 88 LYS A CA 1
ATOM 516 C C . LYS A 1 69 ? -37.577 76.455 105.661 1.00 14.53 88 LYS A C 1
ATOM 517 O O . LYS A 1 69 ? -38.044 77.507 106.074 1.00 15.61 88 LYS A O 1
ATOM 523 N N . PHE A 1 70 ? -37.244 75.431 106.429 1.00 16.03 89 PHE A N 1
ATOM 524 C CA . PHE A 1 70 ? -37.488 75.488 107.872 1.00 16.22 89 PHE A CA 1
ATOM 525 C C . PHE A 1 70 ? -36.616 74.469 108.545 1.00 16.20 89 PHE A C 1
ATOM 526 O O . PHE A 1 70 ? -36.102 73.535 107.907 1.00 16.63 89 PHE A O 1
ATOM 534 N N . GLN A 1 71 ? -36.355 74.689 109.843 1.00 15.85 90 GLN A N 1
ATOM 535 C CA . GLN A 1 71 ? -35.506 73.793 110.587 1.00 16.40 90 GLN A CA 1
ATOM 536 C C . GLN A 1 71 ? -35.887 73.840 112.074 1.00 17.42 90 GLN A C 1
ATOM 537 O O . GLN A 1 71 ? -36.361 74.854 112.567 1.00 16.38 90 GLN A O 1
ATOM 543 N N . TYR A 1 72 ? -35.692 72.727 112.741 1.00 18.47 91 TYR A N 1
ATOM 544 C CA . TYR A 1 72 ? -35.959 72.673 114.195 1.00 18.86 91 TYR A CA 1
ATOM 545 C C . TYR A 1 72 ? -34.949 73.523 114.925 1.00 18.42 91 TYR A C 1
ATOM 546 O O . TYR A 1 72 ? -33.760 73.564 114.588 1.00 18.11 91 TYR A O 1
ATOM 555 N N . ALA A 1 73 ? -35.422 74.162 115.993 1.00 19.72 92 ALA A N 1
ATOM 556 C CA . ALA A 1 73 ? -34.568 75.005 116.855 1.00 19.38 92 ALA A CA 1
ATOM 557 C C . ALA A 1 73 ? -33.365 74.299 117.452 1.00 19.01 92 ALA A C 1
ATOM 558 O O . ALA A 1 73 ? -32.338 74.929 117.722 1.00 19.13 92 ALA A O 1
ATOM 560 N N . ASN A 1 74 ? -33.469 73.001 117.680 1.00 18.63 93 ASN A N 1
ATOM 561 C CA . ASN A 1 74 ? -32.412 72.222 118.303 1.00 19.85 93 ASN A CA 1
ATOM 562 C C . ASN A 1 74 ? -31.416 71.588 117.334 1.00 20.39 93 ASN A C 1
ATOM 563 O O . ASN A 1 74 ? -30.645 70.721 117.712 1.00 22.06 93 ASN A O 1
ATOM 568 N N . PHE A 1 75 ? -31.460 71.986 116.050 1.00 19.91 94 PHE A N 1
ATOM 569 C CA . PHE A 1 75 ? -30.785 71.209 115.005 1.00 21.21 94 PHE A CA 1
ATOM 570 C C . PHE A 1 75 ? -29.283 71.188 115.232 1.00 20.43 94 PHE A C 1
ATOM 571 O O . PHE A 1 75 ? -28.667 70.121 115.165 1.00 21.61 94 PHE A O 1
ATOM 579 N N . SER A 1 76 ? -28.691 72.343 115.488 1.00 20.84 95 SER A N 1
ATOM 580 C CA . SER A 1 76 ? -27.230 72.405 115.751 1.00 21.52 95 SER A CA 1
ATOM 581 C C . SER A 1 76 ? -26.910 72.841 117.192 1.00 22.80 95 SER A C 1
ATOM 582 O O . SER A 1 76 ? -25.789 72.622 117.675 1.00 26.84 95 SER A O 1
ATOM 585 N N . SER A 1 77 ? -27.884 73.458 117.854 1.00 24.31 96 SER A N 1
ATOM 586 C CA . SER A 1 77 ? -27.789 73.814 119.276 1.00 23.62 96 SER A CA 1
ATOM 587 C C . SER A 1 77 ? -28.460 72.689 120.071 1.00 23.08 96 SER A C 1
ATOM 588 O O . SER A 1 77 ? -29.608 72.787 120.427 1.00 23.27 96 SER A O 1
ATOM 591 N N . HIS A 1 78 ? -27.708 71.620 120.327 1.00 24.21 97 HIS A N 1
ATOM 592 C CA . HIS A 1 78 ? -28.275 70.416 120.921 1.00 26.04 97 HIS A CA 1
ATOM 593 C C . HIS A 1 78 ? -28.728 70.615 122.379 1.00 26.61 97 HIS A C 1
ATOM 594 O O . HIS A 1 78 ? -29.461 69.771 122.871 1.00 25.96 97 HIS A O 1
ATOM 601 N N . SER A 1 79 ? -28.339 71.731 123.025 1.00 24.40 98 SER A N 1
ATOM 602 C CA . SER A 1 79 ? -28.779 72.029 124.394 1.00 26.41 98 SER A CA 1
ATOM 603 C C . SER A 1 79 ? -29.978 72.943 124.429 1.00 23.97 98 SER A C 1
ATOM 604 O O . SER A 1 79 ? -30.431 73.314 125.509 1.00 25.14 98 SER A O 1
ATOM 607 N N . TYR A 1 80 ? -30.537 73.290 123.255 1.00 20.78 99 TYR A N 1
ATOM 608 C CA . TYR A 1 80 ? -31.714 74.124 123.190 1.00 20.34 99 TYR A CA 1
ATOM 609 C C . TYR A 1 80 ? -32.827 73.699 124.153 1.00 19.03 99 TYR A C 1
ATOM 610 O O . TYR A 1 80 ? -33.498 74.552 124.724 1.00 19.76 99 TYR A O 1
ATOM 619 N N . LYS A 1 81 ? -33.035 72.400 124.282 1.00 20.32 100 LYS A N 1
ATOM 620 C CA . LYS A 1 81 ? -34.161 71.886 125.125 1.00 22.44 100 LYS A CA 1
ATOM 621 C C . LYS A 1 81 ? -34.001 72.322 126.579 1.00 23.32 100 LYS A C 1
ATOM 622 O O . LYS A 1 81 ? -35.010 72.430 127.315 1.00 24.95 100 LYS A O 1
ATOM 628 N N . ASP A 1 82 ? -32.752 72.584 126.939 1.00 22.11 101 ASP A N 1
ATOM 629 C CA . ASP A 1 82 ? -32.381 72.907 128.319 1.00 23.36 101 ASP A CA 1
ATOM 630 C C . ASP A 1 82 ? -32.240 74.413 128.578 1.00 28.11 101 ASP A C 1
ATOM 631 O O . ASP A 1 82 ? -32.575 74.887 129.658 1.00 31.64 101 ASP A O 1
ATOM 636 N N . THR A 1 83 ? -31.731 75.151 127.600 1.00 28.21 102 THR A N 1
ATOM 637 C CA . THR A 1 83 ? -31.404 76.582 127.749 1.00 27.97 102 THR A CA 1
ATOM 638 C C . THR A 1 83 ? -32.383 77.506 127.117 1.00 26.51 102 THR A C 1
ATOM 639 O O . THR A 1 83 ? -32.493 78.689 127.486 1.00 26.23 102 THR A O 1
ATOM 643 N N . GLY A 1 84 ? -33.089 77.010 126.102 1.00 24.07 103 GLY A N 1
ATOM 644 C CA . GLY A 1 84 ? -33.943 77.871 125.327 1.00 23.47 103 GLY A CA 1
ATOM 645 C C . GLY A 1 84 ? -33.163 78.843 124.444 1.00 21.41 103 GLY A C 1
ATOM 646 O O . GLY A 1 84 ? -33.746 79.783 123.919 1.00 23.84 103 GLY A O 1
ATOM 647 N N . LYS A 1 85 ? -31.876 78.589 124.267 1.00 23.46 104 LYS A N 1
ATOM 648 C CA . LYS A 1 85 ? -31.027 79.423 123.426 1.00 25.34 104 LYS A CA 1
ATOM 649 C C . LYS A 1 85 ? -30.542 78.589 122.277 1.00 22.05 104 LYS A C 1
ATOM 650 O O . LYS A 1 85 ? -30.111 77.446 122.441 1.00 22.93 104 LYS A O 1
ATOM 656 N N . GLY A 1 86 ? -30.541 79.172 121.083 1.00 25.00 105 GLY A N 1
ATOM 657 C CA . GLY A 1 86 ? -29.992 78.413 119.975 1.00 22.67 105 GLY A CA 1
ATOM 658 C C . GLY A 1 86 ? -29.593 79.316 118.818 1.00 20.56 105 GLY A C 1
ATOM 659 O O . GLY A 1 86 ? -29.852 80.523 118.827 1.00 21.23 105 GLY A O 1
ATOM 660 N N . SER A 1 87 ? -28.925 78.698 117.856 1.00 22.32 106 SER A N 1
ATOM 661 C CA . SER A 1 87 ? -28.569 79.406 116.633 1.00 22.94 106 SER A CA 1
ATOM 662 C C . SER A 1 87 ? -28.613 78.419 115.488 1.00 20.95 106 SER A C 1
ATOM 663 O O . SER A 1 87 ? -28.542 77.189 115.672 1.00 21.08 106 SER A O 1
ATOM 666 N N . LEU A 1 88 ? -28.762 78.980 114.289 1.00 21.10 107 LEU A N 1
ATOM 667 C CA . LEU A 1 88 ? -28.727 78.212 113.051 1.00 21.16 107 LEU A CA 1
ATOM 668 C C . LEU A 1 88 ? -27.898 78.947 112.004 1.00 19.32 107 LEU A C 1
ATOM 669 O O . LEU A 1 88 ? -27.974 80.172 111.931 1.00 21.07 107 LEU A O 1
ATOM 674 N N . LYS A 1 89 ? -27.150 78.174 111.220 1.00 21.41 108 LYS A N 1
ATOM 675 C CA . LYS A 1 89 ? -26.453 78.721 110.057 1.00 21.61 108 LYS A CA 1
ATOM 676 C C . LYS A 1 89 ? -27.231 78.213 108.826 1.00 19.02 108 LYS A C 1
ATOM 677 O O . LYS A 1 89 ? -27.353 77.014 108.640 1.00 20.03 108 LYS A O 1
ATOM 683 N N . LEU A 1 90 ? -27.721 79.140 108.022 1.00 18.71 109 LEU A N 1
ATOM 684 C CA . LEU A 1 90 ? -28.506 78.779 106.806 1.00 18.09 109 LEU A CA 1
ATOM 685 C C . LEU A 1 90 ? -27.904 79.433 105.598 1.00 20.72 109 LEU A C 1
ATOM 686 O O . LEU A 1 90 ? -27.497 80.610 105.661 1.00 21.10 109 LEU A O 1
ATOM 691 N N . GLN A 1 91 ? -27.875 78.693 104.501 1.00 20.52 110 GLN A N 1
ATOM 692 C CA . GLN A 1 91 ? -27.290 79.224 103.242 1.00 21.75 110 GLN A CA 1
ATOM 693 C C . GLN A 1 91 ? -28.446 79.652 102.349 1.00 22.00 110 GLN A C 1
ATOM 694 O O . GLN A 1 91 ? -29.254 78.806 101.948 1.00 22.35 110 GLN A O 1
ATOM 700 N N . LEU A 1 92 ? -28.569 80.942 102.095 1.00 19.01 111 LEU A N 1
ATOM 701 C CA . LEU A 1 92 ? -29.638 81.480 101.315 1.00 18.74 111 LEU A CA 1
ATOM 702 C C . LEU A 1 92 ? -29.199 81.744 99.872 1.00 19.55 111 LEU A C 1
ATOM 703 O O . LEU A 1 92 ? -28.112 82.235 99.617 1.00 19.45 111 LEU A O 1
ATOM 708 N N . ILE A 1 93 ? -30.070 81.393 98.935 1.00 19.12 112 ILE A N 1
ATOM 709 C CA . ILE A 1 93 ? -29.877 81.803 97.557 1.00 19.09 112 ILE A CA 1
ATOM 710 C C . ILE A 1 93 ? -30.672 83.074 97.291 1.00 18.62 112 ILE A C 1
ATOM 711 O O . ILE A 1 93 ? -31.743 83.308 97.849 1.00 19.02 112 ILE A O 1
ATOM 716 N N . ASN A 1 94 ? -30.177 83.892 96.364 1.00 18.32 113 ASN A N 1
ATOM 717 C CA . ASN A 1 94 ? -30.900 85.055 95.945 1.00 17.26 113 ASN A CA 1
ATOM 718 C C . ASN A 1 94 ? -32.001 84.616 95.016 1.00 19.13 113 ASN A C 1
ATOM 719 O O . ASN A 1 94 ? -31.714 83.977 94.011 1.00 19.32 113 ASN A O 1
ATOM 724 N N . GLN A 1 95 ? -33.246 84.902 95.370 1.00 17.07 114 GLN A N 1
ATOM 725 C CA . GLN A 1 95 ? -34.335 84.620 94.477 1.00 18.77 114 GLN A CA 1
ATOM 726 C C . GLN A 1 95 ? -35.340 85.773 94.551 1.00 16.83 114 GLN A C 1
ATOM 727 O O . GLN A 1 95 ? -36.557 85.582 94.490 1.00 17.01 114 GLN A O 1
ATOM 733 N N . ARG A 1 96 ? -34.820 87.015 94.620 1.00 16.96 115 ARG A N 1
ATOM 734 C CA . ARG A 1 96 ? -35.598 88.219 94.514 1.00 15.52 115 ARG A CA 1
ATOM 735 C C . ARG A 1 96 ? -36.301 88.503 95.859 1.00 16.58 115 ARG A C 1
ATOM 736 O O . ARG A 1 96 ? -36.236 87.717 96.760 1.00 19.09 115 ARG A O 1
ATOM 744 N N . SER A 1 97 ? -36.938 89.623 95.970 1.00 18.92 116 SER A N 1
ATOM 745 C CA . SER A 1 97 ? -37.565 89.999 97.250 1.00 19.35 116 SER A CA 1
ATOM 746 C C . SER A 1 97 ? -36.579 90.016 98.418 1.00 20.59 116 SER A C 1
ATOM 747 O O . SER A 1 97 ? -35.375 90.234 98.212 1.00 22.54 116 SER A O 1
ATOM 750 N N . ASP A 1 98 ? -37.083 89.803 99.636 1.00 19.98 117 ASP A N 1
ATOM 751 C CA . ASP A 1 98 ? -36.265 89.831 100.842 1.00 19.61 117 ASP A CA 1
ATOM 752 C C . ASP A 1 98 ? -36.677 88.700 101.783 1.00 20.26 117 ASP A C 1
ATOM 753 O O . ASP A 1 98 ? -37.483 87.860 101.411 1.00 18.99 117 ASP A O 1
ATOM 758 N N . PHE A 1 99 ? -36.049 88.623 102.951 1.00 18.91 118 PHE A N 1
ATOM 759 C CA . PHE A 1 99 ? -36.281 87.527 103.879 1.00 18.30 118 PHE A CA 1
ATOM 760 C C . PHE A 1 99 ? -36.610 87.984 105.305 1.00 21.09 118 PHE A C 1
ATOM 761 O O . PHE A 1 99 ? -36.071 88.991 105.794 1.00 21.46 118 PHE A O 1
ATOM 769 N N . SER A 1 100 ? -37.483 87.213 105.952 1.00 20.58 119 SER A N 1
ATOM 770 C CA A SER A 1 100 ? -37.735 87.229 107.404 0.50 22.47 119 SER A CA 1
ATOM 771 C CA B SER A 1 100 ? -37.535 87.225 107.417 0.50 18.86 119 SER A CA 1
ATOM 772 C C . SER A 1 100 ? -37.488 85.822 107.937 1.00 21.34 119 SER A C 1
ATOM 773 O O . SER A 1 100 ? -37.659 84.831 107.181 1.00 19.36 119 SER A O 1
ATOM 778 N N . PHE A 1 101 ? -37.219 85.721 109.241 1.00 20.30 120 PHE A N 1
ATOM 779 C CA . PHE A 1 101 ? -37.131 84.425 109.906 1.00 19.92 120 PHE A CA 1
ATOM 780 C C . PHE A 1 101 ? -38.066 84.449 111.122 1.00 21.39 120 PHE A C 1
ATOM 781 O O . PHE A 1 101 ? -38.137 85.453 111.832 1.00 22.44 120 PHE A O 1
ATOM 789 N N . ALA A 1 102 ? -38.791 83.353 111.329 1.00 18.34 121 ALA A N 1
ATOM 790 C CA . ALA A 1 102 ? -39.801 83.288 112.358 1.00 19.99 121 ALA A CA 1
ATOM 791 C C . ALA A 1 102 ? -39.618 82.077 113.226 1.00 19.99 121 ALA A C 1
ATOM 792 O O . ALA A 1 102 ? -39.267 81.003 112.761 1.00 20.11 121 ALA A O 1
ATOM 794 N N . LEU A 1 103 ? -39.849 82.259 114.526 1.00 19.42 122 LEU A N 1
ATOM 795 C CA . LEU A 1 103 ? -39.727 81.170 115.488 1.00 18.76 122 LEU A CA 1
ATOM 796 C C . LEU A 1 103 ? -41.150 80.767 115.923 1.00 17.89 122 LEU A C 1
ATOM 797 O O . LEU A 1 103 ? -41.976 81.615 116.211 1.00 17.35 122 LEU A O 1
ATOM 802 N N . PHE A 1 104 ? -41.417 79.465 115.854 1.00 17.23 123 PHE A N 1
ATOM 803 C CA . PHE A 1 104 ? -42.687 78.871 116.164 1.00 17.88 123 PHE A CA 1
ATOM 804 C C . PHE A 1 104 ? -42.524 77.801 117.261 1.00 17.45 123 PHE A C 1
ATOM 805 O O . PHE A 1 104 ? -41.495 77.121 117.367 1.00 20.16 123 PHE A O 1
ATOM 813 N N . THR A 1 105 ? -43.597 77.618 118.035 1.00 20.10 124 THR A N 1
ATOM 814 C CA . THR A 1 105 ? -43.773 76.437 118.882 1.00 20.79 124 THR A CA 1
ATOM 815 C C . THR A 1 105 ? -44.822 75.552 118.244 1.00 22.16 124 THR A C 1
ATOM 816 O O . THR A 1 105 ? -45.546 75.980 117.343 1.00 22.75 124 THR A O 1
ATOM 820 N N . GLY A 1 106 ? -44.919 74.319 118.720 1.00 21.87 125 GLY A N 1
ATOM 821 C CA . GLY A 1 106 ? -46.067 73.498 118.357 1.00 23.06 125 GLY A CA 1
ATOM 822 C C . GLY A 1 106 ? -45.798 72.535 117.218 1.00 22.72 125 GLY A C 1
ATOM 823 O O . GLY A 1 106 ? -46.698 71.817 116.794 1.00 21.58 125 GLY A O 1
ATOM 824 N N . GLY A 1 107 ? -44.573 72.518 116.699 1.00 21.90 126 GLY A N 1
ATOM 825 C CA . GLY A 1 107 ? -44.230 71.605 115.605 1.00 19.71 126 GLY A CA 1
ATOM 826 C C . GLY A 1 107 ? -44.823 72.057 114.283 1.00 19.00 126 GLY A C 1
ATOM 827 O O . GLY A 1 107 ? -45.373 73.150 114.165 1.00 17.80 126 GLY A O 1
ATOM 828 N N . LEU A 1 108 ? -44.677 71.217 113.256 1.00 22.30 127 LEU A N 1
ATOM 829 C CA . LEU A 1 108 ? -45.136 71.605 111.916 1.00 21.87 127 LEU A CA 1
ATOM 830 C C . LEU A 1 108 ? -46.630 71.457 111.752 1.00 24.49 127 LEU A C 1
ATOM 831 O O . LEU A 1 108 ? -47.217 72.097 110.893 1.00 23.54 127 LEU A O 1
ATOM 836 N N . THR A 1 109 ? -47.250 70.618 112.576 1.00 25.17 128 THR A N 1
ATOM 837 C CA . THR A 1 109 ? -48.678 70.394 112.447 1.00 27.90 128 THR A CA 1
ATOM 838 C C . THR A 1 109 ? -49.542 71.365 113.255 1.00 27.60 128 THR A C 1
ATOM 839 O O . THR A 1 109 ? -50.675 71.595 112.886 1.00 30.52 128 THR A O 1
ATOM 843 N N . ASN A 1 110 ? -49.038 71.972 114.326 1.00 26.17 129 ASN A N 1
ATOM 844 C CA A ASN A 1 110 ? -49.821 72.951 115.085 0.50 25.63 129 ASN A CA 1
ATOM 845 C CA B ASN A 1 110 ? -49.845 72.966 115.057 0.50 26.96 129 ASN A CA 1
ATOM 846 C C . ASN A 1 110 ? -48.971 74.163 115.451 1.00 25.27 129 ASN A C 1
ATOM 847 O O . ASN A 1 110 ? -48.807 74.492 116.624 1.00 23.26 129 ASN A O 1
ATOM 856 N N . PRO A 1 111 ? -48.408 74.832 114.443 1.00 23.71 130 PRO A N 1
ATOM 857 C CA . PRO A 1 111 ? -47.486 75.932 114.720 1.00 23.45 130 PRO A CA 1
ATOM 858 C C . PRO A 1 111 ? -48.142 77.166 115.358 1.00 23.62 130 PRO A C 1
ATOM 859 O O . PRO A 1 111 ? -49.238 77.571 114.981 1.00 24.10 130 PRO A O 1
ATOM 863 N N . LYS A 1 112 ? -47.422 77.789 116.299 1.00 24.86 131 LYS A N 1
ATOM 864 C CA . LYS A 1 112 ? -47.817 79.101 116.851 1.00 26.53 131 LYS A CA 1
ATOM 865 C C . LYS A 1 112 ? -46.615 80.020 116.782 1.00 22.33 131 LYS A C 1
ATOM 866 O O . LYS A 1 112 ? -45.536 79.656 117.245 1.00 20.46 131 LYS A O 1
ATOM 872 N N . LEU A 1 113 ? -46.807 81.164 116.159 1.00 22.55 132 LEU A N 1
ATOM 873 C CA . LEU A 1 113 ? -45.756 82.154 115.972 1.00 23.59 132 LEU A CA 1
ATOM 874 C C . LEU A 1 113 ? -45.403 82.836 117.301 1.00 24.17 132 LEU A C 1
ATOM 875 O O . LEU A 1 113 ? -46.285 83.331 117.955 1.00 23.09 132 LEU A O 1
ATOM 880 N N . ILE A 1 114 ? -44.126 82.843 117.676 1.00 22.51 133 ILE A N 1
ATOM 881 C CA . ILE A 1 114 ? -43.745 83.533 118.905 1.00 23.89 133 ILE A CA 1
ATOM 882 C C . ILE A 1 114 ? -42.731 84.649 118.715 1.00 25.89 133 ILE A C 1
ATOM 883 O O . ILE A 1 114 ? -42.489 85.398 119.649 1.00 25.37 133 ILE A O 1
ATOM 888 N N . ALA A 1 115 ? -42.076 84.744 117.548 1.00 23.96 134 ALA A N 1
ATOM 889 C CA . ALA A 1 115 ? -41.077 85.782 117.322 1.00 23.43 134 ALA A CA 1
ATOM 890 C C . ALA A 1 115 ? -40.785 85.885 115.818 1.00 23.99 134 ALA A C 1
ATOM 891 O O . ALA A 1 115 ? -40.787 84.878 115.101 1.00 22.36 134 ALA A O 1
ATOM 893 N N . VAL A 1 116 ? -40.498 87.099 115.375 1.00 24.21 135 VAL A N 1
ATOM 894 C CA . VAL A 1 116 ? -40.107 87.356 113.996 1.00 22.73 135 VAL A CA 1
ATOM 895 C C . VAL A 1 116 ? -38.848 88.196 113.986 1.00 23.87 135 VAL A C 1
ATOM 896 O O . VAL A 1 116 ? -38.687 89.061 114.860 1.00 23.11 135 VAL A O 1
ATOM 900 N N . SER A 1 117 ? -37.948 87.949 113.034 1.00 22.15 136 SER A N 1
ATOM 901 C CA . SER A 1 117 ? -36.642 88.613 113.012 1.00 21.13 136 SER A CA 1
ATOM 902 C C . SER A 1 117 ? -36.701 89.929 112.231 1.00 21.02 136 SER A C 1
ATOM 903 O O . SER A 1 117 ? -37.716 90.292 111.654 1.00 22.55 136 SER A O 1
ATOM 906 N N . ASN A 1 118 ? -35.577 90.621 112.238 1.00 22.05 137 ASN A N 1
ATOM 907 C CA . ASN A 1 118 ? -35.324 91.707 111.292 1.00 22.03 137 ASN A CA 1
ATOM 908 C C . ASN A 1 118 ? -35.298 91.138 109.861 1.00 22.87 137 ASN A C 1
ATOM 909 O O . ASN A 1 118 ? -35.001 89.949 109.676 1.00 22.03 137 ASN A O 1
ATOM 914 N N . LYS A 1 119 ? -35.530 92.016 108.890 1.00 24.30 138 LYS A N 1
ATOM 915 C CA . LYS A 1 119 ? -35.436 91.666 107.463 1.00 26.77 138 LYS A CA 1
ATOM 916 C C . LYS A 1 119 ? -34.004 91.592 106.990 1.00 26.34 138 LYS A C 1
ATOM 917 O O . LYS A 1 119 ? -33.110 92.315 107.470 1.00 24.56 138 LYS A O 1
ATOM 923 N N . VAL A 1 120 ? -33.755 90.688 106.044 1.00 23.77 139 VAL A N 1
ATOM 924 C CA . VAL A 1 120 ? -32.432 90.529 105.453 1.00 24.36 139 VAL A CA 1
ATOM 925 C C . VAL A 1 120 ? -32.662 90.534 103.935 1.00 23.41 139 VAL A C 1
ATOM 926 O O . VAL A 1 120 ? -33.712 90.092 103.469 1.00 21.30 139 VAL A O 1
ATOM 930 N N . SER A 1 121 ? -31.711 91.074 103.178 1.00 22.60 140 SER A N 1
ATOM 931 C CA . SER A 1 121 ? -31.844 91.122 101.716 1.00 24.59 140 SER A CA 1
ATOM 932 C C . SER A 1 121 ? -30.498 91.009 101.026 1.00 25.02 140 SER A C 1
ATOM 933 O O . SER A 1 121 ? -29.457 91.357 101.591 1.00 22.54 140 SER A O 1
ATOM 936 N N . PHE A 1 122 ? -30.517 90.485 99.802 1.00 22.20 141 PHE A N 1
ATOM 937 C CA . PHE A 1 122 ? -29.361 90.652 98.911 1.00 21.37 141 PHE A CA 1
ATOM 938 C C . PHE A 1 122 ? -29.220 92.112 98.470 1.00 20.49 141 PHE A C 1
ATOM 939 O O . PHE A 1 122 ? -30.187 92.810 98.356 1.00 21.00 141 PHE A O 1
ATOM 947 N N . VAL A 1 123 ? -27.988 92.548 98.225 1.00 23.25 142 VAL A N 1
ATOM 948 C CA . VAL A 1 123 ? -27.721 93.927 97.762 1.00 26.55 142 VAL A CA 1
ATOM 949 C C . VAL A 1 123 ? -28.524 94.220 96.509 1.00 22.96 142 VAL A C 1
ATOM 950 O O . VAL A 1 123 ? -29.183 95.243 96.398 1.00 21.56 142 VAL A O 1
ATOM 954 N N . ASN A 1 124 ? -28.538 93.258 95.583 1.00 22.05 143 ASN A N 1
ATOM 955 C CA . ASN A 1 124 ? -29.412 93.383 94.421 1.00 18.89 143 ASN A CA 1
ATOM 956 C C . ASN A 1 124 ? -30.286 92.148 94.254 1.00 18.15 143 ASN A C 1
ATOM 957 O O . ASN A 1 124 ? -29.883 91.188 93.621 1.00 16.31 143 ASN A O 1
ATOM 962 N N . PRO A 1 125 ? -31.486 92.183 94.834 1.00 19.29 144 PRO A N 1
ATOM 963 C CA . PRO A 1 125 ? -32.424 91.057 94.753 1.00 18.79 144 PRO A CA 1
ATOM 964 C C . PRO A 1 125 ? -32.788 90.724 93.292 1.00 17.82 144 PRO A C 1
ATOM 965 O O . PRO A 1 125 ? -33.178 89.585 93.017 1.00 16.96 144 PRO A O 1
ATOM 969 N N . ASN A 1 126 ? -32.644 91.695 92.395 1.00 16.17 145 ASN A N 1
ATOM 970 C CA . ASN A 1 126 ? -33.058 91.482 91.025 1.00 16.52 145 ASN A CA 1
ATOM 971 C C . ASN A 1 126 ? -31.967 90.962 90.086 1.00 15.30 145 ASN A C 1
ATOM 972 O O . ASN A 1 126 ? -32.233 90.790 88.871 1.00 16.17 145 ASN A O 1
ATOM 977 N N . ALA A 1 127 ? -30.780 90.680 90.624 1.00 14.85 146 ALA A N 1
ATOM 978 C CA . ALA A 1 127 ? -29.626 90.381 89.818 1.00 15.02 146 ALA A CA 1
ATOM 979 C C . ALA A 1 127 ? -29.875 89.176 88.923 1.00 15.52 146 ALA A C 1
ATOM 980 O O . ALA A 1 127 ? -30.515 88.208 89.351 1.00 15.83 146 ALA A O 1
ATOM 982 N N . PRO A 1 128 ? -29.253 89.156 87.732 1.00 15.20 147 PRO A N 1
ATOM 983 C CA . PRO A 1 128 ? -29.432 87.934 86.882 1.00 14.55 147 PRO A CA 1
ATOM 984 C C . PRO A 1 128 ? -28.731 86.717 87.493 1.00 15.27 147 PRO A C 1
ATOM 985 O O . PRO A 1 128 ? -27.515 86.781 87.830 1.00 15.64 147 PRO A O 1
ATOM 989 N N . VAL A 1 129 ? -29.452 85.603 87.632 1.00 13.79 148 VAL A N 1
ATOM 990 C CA . VAL A 1 129 ? -28.914 84.445 88.261 1.00 13.93 148 VAL A CA 1
ATOM 991 C C . VAL A 1 129 ? -29.279 83.124 87.567 1.00 13.20 148 VAL A C 1
ATOM 992 O O . VAL A 1 129 ? -30.290 83.030 86.829 1.00 13.06 148 VAL A O 1
ATOM 996 N N . TYR A 1 130 ? -28.508 82.126 87.892 1.00 12.94 149 TYR A N 1
ATOM 997 C CA . TYR A 1 130 ? -28.757 80.708 87.595 1.00 13.77 149 TYR A CA 1
ATOM 998 C C . TYR A 1 130 ? -28.952 80.399 86.121 1.00 13.07 149 TYR A C 1
ATOM 999 O O . TYR A 1 130 ? -29.940 79.735 85.745 1.00 13.35 149 TYR A O 1
ATOM 1008 N N . PRO A 1 131 ? -28.031 80.861 85.262 1.00 12.43 150 PRO A N 1
ATOM 1009 C CA . PRO A 1 131 ? -28.188 80.444 83.854 1.00 12.23 150 PRO A CA 1
ATOM 1010 C C . PRO A 1 131 ? -28.151 78.952 83.664 1.00 11.55 150 PRO A C 1
ATOM 1011 O O . PRO A 1 131 ? -27.459 78.222 84.378 1.00 12.58 150 PRO A O 1
ATOM 1015 N N . ARG A 1 132 ? -28.933 78.479 82.692 1.00 12.57 151 ARG A N 1
ATOM 1016 C CA . ARG A 1 132 ? -28.911 77.089 82.295 1.00 12.40 151 ARG A CA 1
ATOM 1017 C C . ARG A 1 132 ? -28.899 77.044 80.770 1.00 13.08 151 ARG A C 1
ATOM 1018 O O . ARG A 1 132 ? -29.678 77.751 80.108 1.00 13.14 151 ARG A O 1
ATOM 1026 N N . LEU A 1 133 ? -27.988 76.247 80.221 1.00 13.21 152 LEU A N 1
ATOM 1027 C CA . LEU A 1 133 ? -27.814 76.070 78.796 1.00 13.55 152 LEU A CA 1
ATOM 1028 C C . LEU A 1 133 ? -28.700 74.943 78.302 1.00 12.00 152 LEU A C 1
ATOM 1029 O O . LEU A 1 133 ? -28.934 73.931 78.993 1.00 12.27 152 LEU A O 1
ATOM 1034 N N . ALA A 1 134 ? -29.150 75.084 77.057 1.00 12.92 153 ALA A N 1
ATOM 1035 C CA . ALA A 1 134 ? -29.855 73.992 76.376 1.00 13.29 153 ALA A CA 1
ATOM 1036 C C . ALA A 1 134 ? -29.583 74.126 74.895 1.00 14.31 153 ALA A C 1
ATOM 1037 O O . ALA A 1 134 ? -29.516 75.216 74.360 1.00 15.46 153 ALA A O 1
ATOM 1039 N N . GLN A 1 135 ? -29.445 72.995 74.234 1.00 13.65 154 GLN A N 1
ATOM 1040 C CA . GLN A 1 135 ? -29.237 72.987 72.804 1.00 13.74 154 GLN A CA 1
ATOM 1041 C C . GLN A 1 135 ? -30.459 73.612 72.119 1.00 13.58 154 GLN A C 1
ATOM 1042 O O . GLN A 1 135 ? -31.614 73.383 72.530 1.00 13.09 154 GLN A O 1
ATOM 1048 N N . GLY A 1 136 ? -30.188 74.357 71.053 1.00 13.41 155 GLY A N 1
ATOM 1049 C CA . GLY A 1 136 ? -31.211 75.083 70.340 1.00 13.80 155 GLY A CA 1
ATOM 1050 C C . GLY A 1 136 ? -31.728 74.305 69.139 1.00 13.94 155 GLY A C 1
ATOM 1051 O O . GLY A 1 136 ? -31.637 73.074 69.046 1.00 14.95 155 GLY A O 1
ATOM 1052 N N . LYS A 1 137 ? -32.264 75.037 68.193 1.00 16.42 156 LYS A N 1
ATOM 1053 C CA . LYS A 1 137 ? -32.995 74.378 67.124 1.00 19.71 156 LYS A CA 1
ATOM 1054 C C . LYS A 1 137 ? -32.138 73.856 66.002 1.00 19.18 156 LYS A C 1
ATOM 1055 O O . LYS A 1 137 ? -32.606 73.093 65.168 1.00 19.14 156 LYS A O 1
ATOM 1061 N N . THR A 1 138 ? -30.901 74.273 65.962 1.00 16.63 157 THR A N 1
ATOM 1062 C CA . THR A 1 138 ? -29.898 73.709 65.050 1.00 16.42 157 THR A CA 1
ATOM 1063 C C . THR A 1 138 ? -28.631 73.351 65.835 1.00 16.95 157 THR A C 1
ATOM 1064 O O . THR A 1 138 ? -28.440 73.836 66.970 1.00 15.91 157 THR A O 1
ATOM 1068 N N . TRP A 1 139 ? -27.793 72.506 65.218 1.00 17.55 158 TRP A N 1
ATOM 1069 C CA . TRP A 1 139 ? -26.577 71.954 65.897 1.00 17.42 158 TRP A CA 1
ATOM 1070 C C . TRP A 1 139 ? -25.631 73.090 66.364 1.00 17.66 158 TRP A C 1
ATOM 1071 O O . TRP A 1 139 ? -24.854 72.884 67.322 1.00 18.19 158 TRP A O 1
ATOM 1082 N N . ASP A 1 140 ? -25.666 74.219 65.654 1.00 15.53 159 ASP A N 1
ATOM 1083 C CA . ASP A 1 140 ? -24.767 75.372 65.876 1.00 16.31 159 ASP A CA 1
ATOM 1084 C C . ASP A 1 140 ? -25.443 76.519 66.622 1.00 15.85 159 ASP A C 1
ATOM 1085 O O . ASP A 1 140 ? -25.056 77.656 66.487 1.00 14.84 159 ASP A O 1
ATOM 1090 N N . GLU A 1 141 ? -26.493 76.198 67.385 1.00 16.13 160 GLU A N 1
ATOM 1091 C CA . GLU A 1 141 ? -27.186 77.181 68.248 1.00 14.93 160 GLU A CA 1
ATOM 1092 C C . GLU A 1 141 ? -27.261 76.584 69.641 1.00 15.29 160 GLU A C 1
ATOM 1093 O O . GLU A 1 141 ? -27.660 75.428 69.833 1.00 16.20 160 GLU A O 1
ATOM 1099 N N . ILE A 1 142 ? -26.925 77.405 70.637 1.00 14.65 161 ILE A N 1
ATOM 1100 C CA . ILE A 1 142 ? -27.185 77.047 72.027 1.00 15.20 161 ILE A CA 1
ATOM 1101 C C . ILE A 1 142 ? -27.976 78.160 72.677 1.00 13.99 161 ILE A C 1
ATOM 1102 O O . ILE A 1 142 ? -27.909 79.323 72.242 1.00 14.67 161 ILE A O 1
ATOM 1107 N N . THR A 1 143 ? -28.827 77.786 73.655 1.00 12.57 162 THR A N 1
ATOM 1108 C CA . THR A 1 143 ? -29.641 78.744 74.352 1.00 12.27 162 THR A CA 1
ATOM 1109 C C . THR A 1 143 ? -29.114 78.911 75.771 1.00 11.86 162 THR A C 1
ATOM 1110 O O . THR A 1 143 ? -28.693 77.952 76.408 1.00 12.40 162 THR A O 1
ATOM 1114 N N . VAL A 1 144 ? -29.203 80.127 76.251 1.00 13.13 163 VAL A N 1
ATOM 1115 C CA . VAL A 1 144 ? -28.903 80.490 77.641 1.00 13.07 163 VAL A CA 1
ATOM 1116 C C . VAL A 1 144 ? -30.209 81.024 78.237 1.00 12.85 163 VAL A C 1
ATOM 1117 O O . VAL A 1 144 ? -30.768 82.030 77.765 1.00 11.98 163 VAL A O 1
ATOM 1121 N N . THR A 1 145 ? -30.702 80.362 79.282 1.00 12.76 164 THR A N 1
ATOM 1122 C CA . THR A 1 145 ? -31.894 80.796 79.996 1.00 12.53 164 THR A CA 1
ATOM 1123 C C . THR A 1 145 ? -31.547 81.147 81.435 1.00 12.25 164 THR A C 1
ATOM 1124 O O . THR A 1 145 ? -30.916 80.358 82.115 1.00 12.98 164 THR A O 1
ATOM 1128 N N . TRP A 1 146 ? -31.963 82.326 81.880 1.00 12.78 165 TRP A N 1
ATOM 1129 C CA . TRP A 1 146 ? -31.716 82.763 83.216 1.00 12.58 165 TRP A CA 1
ATOM 1130 C C . TRP A 1 146 ? -32.913 83.474 83.843 1.00 12.40 165 TRP A C 1
ATOM 1131 O O . TRP A 1 146 ? -33.922 83.794 83.172 1.00 13.09 165 TRP A O 1
ATOM 1142 N N . THR A 1 147 ? -32.792 83.739 85.135 1.00 12.67 166 THR A N 1
ATOM 1143 C CA . THR A 1 147 ? -33.856 84.404 85.852 1.00 12.67 166 THR A CA 1
ATOM 1144 C C . THR A 1 147 ? -33.376 85.766 86.410 1.00 13.76 166 THR A C 1
ATOM 1145 O O . THR A 1 147 ? -32.230 85.878 86.856 1.00 14.31 166 THR A O 1
ATOM 1149 N N . SER A 1 148 ? -34.215 86.770 86.360 1.00 13.46 167 SER A N 1
ATOM 1150 C CA . SER A 1 148 ? -33.909 88.036 86.996 1.00 14.63 167 SER A CA 1
ATOM 1151 C C . SER A 1 148 ? -35.151 88.627 87.582 1.00 15.07 167 SER A C 1
ATOM 1152 O O . SER A 1 148 ? -36.246 88.123 87.406 1.00 14.66 167 SER A O 1
ATOM 1155 N N . GLY A 1 149 ? -34.986 89.755 88.246 1.00 14.83 168 GLY A N 1
ATOM 1156 C CA . GLY A 1 149 ? -36.109 90.548 88.647 1.00 15.48 168 GLY A CA 1
ATOM 1157 C C . GLY A 1 149 ? -36.432 91.757 87.805 1.00 15.44 168 GLY A C 1
ATOM 1158 O O . GLY A 1 149 ? -37.146 92.625 88.271 1.00 17.88 168 GLY A O 1
ATOM 1159 N N . TYR A 1 150 ? -35.894 91.838 86.592 1.00 14.92 169 TYR A N 1
ATOM 1160 C CA . TYR A 1 150 ? -36.081 92.971 85.691 1.00 15.08 169 TYR A CA 1
ATOM 1161 C C . TYR A 1 150 ? -37.024 92.601 84.548 1.00 15.95 169 TYR A C 1
ATOM 1162 O O . TYR A 1 150 ? -36.683 91.814 83.669 1.00 16.60 169 TYR A O 1
ATOM 1171 N N . ASP A 1 151 ? -38.207 93.193 84.544 1.00 17.06 170 ASP A N 1
ATOM 1172 C CA . ASP A 1 151 ? -39.130 93.014 83.404 1.00 19.31 170 ASP A CA 1
ATOM 1173 C C . ASP A 1 151 ? -38.615 93.897 82.283 1.00 18.65 170 ASP A C 1
ATOM 1174 O O . ASP A 1 151 ? -37.673 94.663 82.469 1.00 18.20 170 ASP A O 1
ATOM 1179 N N . ILE A 1 152 ? -39.224 93.743 81.102 1.00 17.61 171 ILE A N 1
ATOM 1180 C CA . ILE A 1 152 ? -38.751 94.388 79.903 1.00 18.26 171 ILE A CA 1
ATOM 1181 C C . ILE A 1 152 ? -38.884 95.883 79.936 1.00 18.61 171 ILE A C 1
ATOM 1182 O O . ILE A 1 152 ? -38.138 96.561 79.234 1.00 21.48 171 ILE A O 1
ATOM 1187 N N . ASN A 1 153 ? -39.790 96.393 80.761 1.00 21.54 172 ASN A N 1
ATOM 1188 C CA A ASN A 1 153 ? -39.930 97.836 80.935 0.50 21.79 172 ASN A CA 1
ATOM 1189 C CA B ASN A 1 153 ? -39.945 97.833 80.930 0.50 23.28 172 ASN A CA 1
ATOM 1190 C C . ASN A 1 153 ? -38.947 98.376 81.980 1.00 22.59 172 ASN A C 1
ATOM 1191 O O . ASN A 1 153 ? -38.794 99.577 82.108 1.00 24.43 172 ASN A O 1
ATOM 1200 N N . ASP A 1 154 ? -38.316 97.496 82.757 1.00 21.51 173 ASP A N 1
ATOM 1201 C CA . ASP A 1 154 ? -37.297 97.872 83.760 1.00 20.24 173 ASP A CA 1
ATOM 1202 C C . ASP A 1 154 ? -35.898 97.902 83.137 1.00 22.27 173 ASP A C 1
ATOM 1203 O O . ASP A 1 154 ? -35.056 98.788 83.444 1.00 20.68 173 ASP A O 1
ATOM 1208 N N . ALA A 1 155 ? -35.621 96.922 82.279 1.00 18.90 174 ALA A N 1
ATOM 1209 C CA . ALA A 1 155 ? -34.302 96.780 81.655 1.00 19.30 174 ALA A CA 1
ATOM 1210 C C . ALA A 1 155 ? -34.415 95.965 80.384 1.00 18.41 174 ALA A C 1
ATOM 1211 O O . ALA A 1 155 ? -35.292 95.094 80.299 1.00 16.58 174 ALA A O 1
ATOM 1213 N N . GLU A 1 156 ? -33.540 96.219 79.421 1.00 17.90 175 GLU A N 1
ATOM 1214 C CA . GLU A 1 156 ? -33.416 95.370 78.241 1.00 18.24 175 GLU A CA 1
ATOM 1215 C C . GLU A 1 156 ? -32.419 94.240 78.535 1.00 17.60 175 GLU A C 1
ATOM 1216 O O . GLU A 1 156 ? -31.205 94.468 78.752 1.00 16.31 175 GLU A O 1
ATOM 1222 N N . PRO A 1 157 ? -32.896 92.972 78.500 1.00 15.31 176 PRO A N 1
ATOM 1223 C CA . PRO A 1 157 ? -31.998 91.879 78.739 1.00 15.91 176 PRO A CA 1
ATOM 1224 C C . PRO A 1 157 ? -31.190 91.472 77.529 1.00 15.31 176 PRO A C 1
ATOM 1225 O O . PRO A 1 157 ? -31.655 91.638 76.391 1.00 17.61 176 PRO A O 1
ATOM 1229 N N . PHE A 1 158 ? -30.001 90.911 77.751 1.00 15.20 177 PHE A N 1
ATOM 1230 C CA . PHE A 1 158 ? -29.160 90.424 76.683 1.00 15.63 177 PHE A CA 1
ATOM 1231 C C . PHE A 1 158 ? -28.076 89.509 77.242 1.00 15.54 177 PHE A C 1
ATOM 1232 O O . PHE A 1 158 ? -27.847 89.454 78.451 1.00 14.75 177 PHE A O 1
ATOM 1240 N N . VAL A 1 159 ? -27.407 88.820 76.334 1.00 15.48 178 VAL A N 1
ATOM 1241 C CA . VAL A 1 159 ? -26.182 88.130 76.634 1.00 15.07 178 VAL A CA 1
ATOM 1242 C C . VAL A 1 159 ? -25.063 88.682 75.798 1.00 16.57 178 VAL A C 1
ATOM 1243 O O . VAL A 1 159 ? -25.201 88.928 74.614 1.00 15.27 178 VAL A O 1
ATOM 1247 N N . GLU A 1 160 ? -23.932 88.869 76.459 1.00 15.77 179 GLU A N 1
ATOM 1248 C CA . GLU A 1 160 ? -22.679 89.252 75.775 1.00 15.99 179 GLU A CA 1
ATOM 1249 C C . GLU A 1 160 ? -21.801 88.060 75.741 1.00 15.15 179 GLU A C 1
ATOM 1250 O O . GLU A 1 160 ? -21.553 87.417 76.800 1.00 15.77 179 GLU A O 1
ATOM 1256 N N . TRP A 1 161 ? -21.354 87.659 74.546 1.00 15.08 180 TRP A N 1
ATOM 1257 C CA . TRP A 1 161 ? -20.674 86.419 74.389 1.00 15.31 180 TRP A CA 1
ATOM 1258 C C . TRP A 1 161 ? -19.735 86.405 73.176 1.00 15.45 180 TRP A C 1
ATOM 1259 O O . TRP A 1 161 ? -19.872 87.248 72.279 1.00 18.07 180 TRP A O 1
ATOM 1270 N N . GLY A 1 162 ? -18.855 85.422 73.186 1.00 18.15 181 GLY A N 1
ATOM 1271 C CA . GLY A 1 162 ? -17.940 85.160 72.075 1.00 16.79 181 GLY A CA 1
ATOM 1272 C C . GLY A 1 162 ? -16.907 84.154 72.406 1.00 18.56 181 GLY A C 1
ATOM 1273 O O . GLY A 1 162 ? -16.879 83.598 73.489 1.00 16.15 181 GLY A O 1
ATOM 1274 N N . PRO A 1 163 ? -16.026 83.881 71.439 1.00 19.24 182 PRO A N 1
ATOM 1275 C CA . PRO A 1 163 ? -14.999 82.897 71.689 1.00 20.28 182 PRO A CA 1
ATOM 1276 C C . PRO A 1 163 ? -14.144 83.342 72.845 1.00 20.44 182 PRO A C 1
ATOM 1277 O O . PRO A 1 163 ? -13.993 84.559 73.076 1.00 20.52 182 PRO A O 1
ATOM 1281 N N . LYS A 1 164 ? -13.662 82.374 73.606 1.00 22.36 183 LYS A N 1
ATOM 1282 C CA A LYS A 1 164 ? -12.820 82.614 74.770 0.70 25.74 183 LYS A CA 1
ATOM 1283 C CA B LYS A 1 164 ? -12.867 82.706 74.780 0.30 25.11 183 LYS A CA 1
ATOM 1284 C C . LYS A 1 164 ? -11.669 83.564 74.374 1.00 28.62 183 LYS A C 1
ATOM 1285 O O . LYS A 1 164 ? -10.942 83.258 73.419 1.00 30.05 183 LYS A O 1
ATOM 1296 N N . GLU A 1 165 ? -11.543 84.677 75.083 1.00 34.00 184 GLU A N 1
ATOM 1297 C CA . GLU A 1 165 ? -10.542 85.715 74.823 1.00 41.57 184 GLU A CA 1
ATOM 1298 C C . GLU A 1 165 ? -10.580 86.347 73.416 1.00 42.20 184 GLU A C 1
ATOM 1299 O O . GLU A 1 165 ? -9.636 87.032 73.021 1.00 42.45 184 GLU A O 1
ATOM 1305 N N . GLY A 1 166 ? -11.698 86.174 72.701 1.00 34.18 185 GLY A N 1
ATOM 1306 C CA . GLY A 1 166 ? -11.910 86.773 71.388 1.00 30.43 185 GLY A CA 1
ATOM 1307 C C . GLY A 1 166 ? -12.883 87.926 71.448 1.00 27.26 185 GLY A C 1
ATOM 1308 O O . GLY A 1 166 ? -13.120 88.479 72.517 1.00 28.23 185 GLY A O 1
ATOM 1309 N N . ASN A 1 167 ? -13.487 88.266 70.313 1.00 26.43 186 ASN A N 1
ATOM 1310 C CA . ASN A 1 167 ? -14.424 89.379 70.271 1.00 28.42 186 ASN A CA 1
ATOM 1311 C C . ASN A 1 167 ? -15.797 88.988 70.819 1.00 25.31 186 ASN A C 1
ATOM 1312 O O . ASN A 1 167 ? -16.275 87.903 70.543 1.00 24.93 186 ASN A O 1
ATOM 1317 N N . LEU A 1 168 ? -16.405 89.909 71.539 1.00 24.25 187 LEU A N 1
ATOM 1318 C CA . LEU A 1 168 ? -17.686 89.684 72.199 1.00 23.56 187 LEU A CA 1
ATOM 1319 C C . LEU A 1 168 ? -18.741 90.477 71.472 1.00 24.28 187 LEU A C 1
ATOM 1320 O O . LEU A 1 168 ? -18.469 91.568 70.950 1.00 24.31 187 LEU A O 1
ATOM 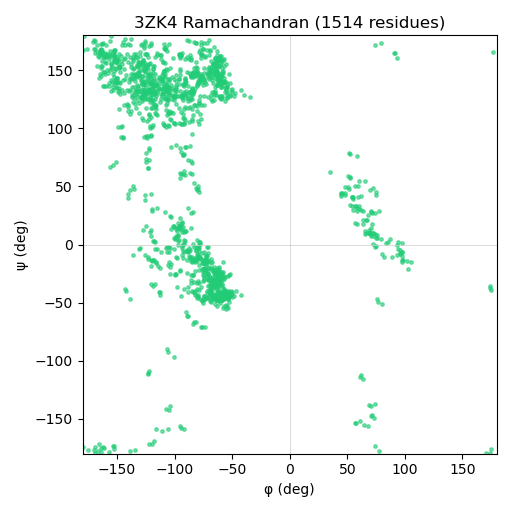1325 N N . VAL A 1 169 ? -19.973 89.956 71.427 1.00 21.58 188 VAL A N 1
ATOM 1326 C CA . VAL A 1 169 ? -21.077 90.709 70.858 1.00 20.80 188 VAL A CA 1
ATOM 1327 C C . VAL A 1 169 ? -22.266 90.525 71.824 1.00 19.14 188 VAL A C 1
ATOM 1328 O O . VAL A 1 169 ? -22.281 89.551 72.570 1.00 18.44 188 VAL A O 1
ATOM 1332 N N . LYS A 1 170 ? -23.221 91.426 71.746 1.00 18.69 189 LYS A N 1
ATOM 1333 C CA . LYS A 1 170 ? -24.481 91.306 72.482 1.00 18.55 189 LYS A CA 1
ATOM 1334 C C . LYS A 1 170 ? -25.559 90.691 71.605 1.00 18.22 189 LYS A C 1
ATOM 1335 O O . LYS A 1 170 ? -25.668 90.999 70.416 1.00 16.45 189 LYS A O 1
ATOM 1341 N N . THR A 1 171 ? -26.392 89.853 72.220 1.00 16.64 190 THR A N 1
ATOM 1342 C CA . THR A 1 171 ? -27.517 89.227 71.524 1.00 16.00 190 THR A CA 1
ATOM 1343 C C . THR A 1 171 ? -28.761 89.402 72.415 1.00 15.42 190 THR A C 1
ATOM 1344 O O . THR A 1 171 ? -28.650 89.393 73.639 1.00 15.35 190 THR A O 1
ATOM 1348 N N . PRO A 1 172 ? -29.960 89.530 71.809 1.00 14.38 191 PRO A N 1
ATOM 1349 C CA . PRO A 1 172 ? -31.142 89.818 72.615 1.00 14.28 191 PRO A CA 1
ATOM 1350 C C . PRO A 1 172 ? -31.607 88.598 73.401 1.00 14.00 191 PRO A C 1
ATOM 1351 O O . PRO A 1 172 ? -31.077 87.507 73.235 1.00 15.52 191 PRO A O 1
ATOM 1355 N N . ALA A 1 173 ? -32.595 88.809 74.260 1.00 14.20 192 ALA A N 1
ATOM 1356 C CA . ALA A 1 173 ? -33.226 87.703 74.954 1.00 13.78 192 ALA A CA 1
ATOM 1357 C C . ALA A 1 173 ? -34.745 87.900 74.844 1.00 14.47 192 ALA A C 1
ATOM 1358 O O . ALA A 1 173 ? -35.247 89.048 74.846 1.00 16.01 192 ALA A O 1
ATOM 1360 N N . GLY A 1 174 ? -35.469 86.798 74.754 1.00 14.26 193 GLY A N 1
ATOM 1361 C CA . GLY A 1 174 ? -36.919 86.831 74.927 1.00 15.12 193 GLY A CA 1
ATOM 1362 C C . GLY A 1 174 ? -37.228 86.719 76.397 1.00 14.80 193 GLY A C 1
ATOM 1363 O O . GLY A 1 174 ? -36.525 85.998 77.122 1.00 17.45 193 GLY A O 1
ATOM 1364 N N . THR A 1 175 ? -38.276 87.383 76.841 1.00 14.90 194 THR A N 1
ATOM 1365 C CA . THR A 1 175 ? -38.610 87.429 78.250 1.00 13.91 194 THR A CA 1
ATOM 1366 C C . THR A 1 175 ? -39.988 86.892 78.499 1.00 13.38 194 THR A C 1
ATOM 1367 O O . THR A 1 175 ? -40.942 87.368 77.898 1.00 13.74 194 THR A O 1
ATOM 1371 N N . LEU A 1 176 ? -40.069 85.874 79.353 1.00 13.77 195 LEU A N 1
ATOM 1372 C CA . LEU A 1 176 ? -41.345 85.220 79.680 1.00 13.73 195 LEU A CA 1
ATOM 1373 C C . LEU A 1 176 ? -41.510 85.140 81.189 1.00 15.90 195 LEU A C 1
ATOM 1374 O O . LEU A 1 176 ? -40.531 85.119 81.931 1.00 16.50 195 LEU A O 1
ATOM 1379 N N . THR A 1 177 ? -42.763 85.035 81.626 1.00 16.33 196 THR A N 1
ATOM 1380 C CA . THR A 1 177 ? -43.029 84.828 83.030 1.00 17.43 196 THR A CA 1
ATOM 1381 C C . THR A 1 177 ? -44.373 84.104 83.182 1.00 19.07 196 THR A C 1
ATOM 1382 O O . THR A 1 177 ? -44.945 83.602 82.208 1.00 18.17 196 THR A O 1
ATOM 1386 N N . PHE A 1 178 ? -44.825 83.962 84.416 1.00 16.91 197 PHE A N 1
ATOM 1387 C CA . PHE A 1 178 ? -46.158 83.404 84.640 1.00 16.60 197 PHE A CA 1
ATOM 1388 C C . PHE A 1 178 ? -46.657 83.972 85.942 1.00 17.51 197 PHE A C 1
ATOM 1389 O O . PHE A 1 178 ? -45.876 84.424 86.783 1.00 18.12 197 PHE A O 1
ATOM 1397 N N . ASP A 1 179 ? -47.965 83.921 86.131 1.00 18.53 198 ASP A N 1
ATOM 1398 C CA . ASP A 1 179 ? -48.545 84.477 87.334 1.00 18.79 198 ASP A CA 1
ATOM 1399 C C . ASP A 1 179 ? -49.404 83.487 88.083 1.00 16.85 198 ASP A C 1
ATOM 1400 O O . ASP A 1 179 ? -49.555 82.353 87.679 1.00 15.66 198 ASP A O 1
ATOM 1405 N N . ARG A 1 180 ? -49.852 83.897 89.272 1.00 15.75 199 ARG A N 1
ATOM 1406 C CA . ARG A 1 180 ? -50.619 83.026 90.121 1.00 15.62 199 ARG A CA 1
ATOM 1407 C C . ARG A 1 180 ? -51.774 82.379 89.374 1.00 16.39 199 ARG A C 1
ATOM 1408 O O . ARG A 1 180 ? -51.994 81.193 89.520 1.00 15.54 199 ARG A O 1
ATOM 1416 N N . ASN A 1 181 ? -52.521 83.146 88.588 1.00 16.74 200 ASN A N 1
ATOM 1417 C CA . ASN A 1 181 ? -53.697 82.559 87.965 1.00 19.22 200 ASN A CA 1
ATOM 1418 C C . ASN A 1 181 ? -53.368 81.699 86.735 1.00 17.21 200 ASN A C 1
ATOM 1419 O O . ASN A 1 181 ? -54.256 81.109 86.158 1.00 17.07 200 ASN A O 1
ATOM 1424 N N . THR A 1 182 ? -52.091 81.638 86.336 1.00 15.45 201 THR A N 1
ATOM 1425 C CA . THR A 1 182 ? -51.636 80.666 85.348 1.00 14.47 201 THR A CA 1
ATOM 1426 C C . THR A 1 182 ? -51.634 79.262 85.968 1.00 14.12 201 THR A C 1
ATOM 1427 O O . THR A 1 182 ? -51.711 78.259 85.270 1.00 13.57 201 THR A O 1
ATOM 1431 N N . MET A 1 183 ? -51.495 79.165 87.281 1.00 13.12 202 MET A N 1
ATOM 1432 C CA . MET A 1 183 ? -51.439 77.859 87.955 1.00 14.18 202 MET A CA 1
ATOM 1433 C C . MET A 1 183 ? -52.846 77.271 87.951 1.00 15.22 202 MET A C 1
ATOM 1434 O O . MET A 1 183 ? -53.834 77.999 88.113 1.00 17.58 202 MET A O 1
ATOM 1439 N N . CYS A 1 184 ? -52.954 75.965 87.725 1.00 14.56 203 CYS A N 1
ATOM 1440 C CA . CYS A 1 184 ? -54.264 75.357 87.576 1.00 15.20 203 CYS A CA 1
ATOM 1441 C C . CYS A 1 184 ? -54.900 75.011 88.893 1.00 15.49 203 CYS A C 1
ATOM 1442 O O . CYS A 1 184 ? -56.125 74.931 88.980 1.00 16.77 203 CYS A O 1
ATOM 1445 N N . GLY A 1 185 ? -54.107 74.774 89.945 1.00 14.88 204 GLY A N 1
ATOM 1446 C CA . GLY A 1 185 ? -54.705 74.394 91.216 1.00 15.39 204 GLY A CA 1
ATOM 1447 C C . GLY A 1 185 ? -53.779 74.586 92.394 1.00 15.09 204 GLY A C 1
ATOM 1448 O O . GLY A 1 185 ? -52.657 75.056 92.242 1.00 14.51 204 GLY A O 1
ATOM 1449 N N . ALA A 1 186 ? -54.260 74.157 93.553 1.00 16.04 205 ALA A N 1
ATOM 1450 C CA . ALA A 1 186 ? -53.526 74.242 94.832 1.00 15.17 205 ALA A CA 1
ATOM 1451 C C . ALA A 1 186 ? -52.579 73.084 95.032 1.00 15.67 205 ALA A C 1
ATOM 1452 O O . ALA A 1 186 ? -52.909 71.939 94.650 1.00 16.89 205 ALA A O 1
ATOM 1454 N N . PRO A 1 187 ? -51.408 73.328 95.657 1.00 14.72 206 PRO A N 1
ATOM 1455 C CA . PRO A 1 187 ? -50.929 74.571 96.301 1.00 14.75 206 PRO A CA 1
ATOM 1456 C C . PRO A 1 187 ? -50.375 75.611 95.352 1.00 13.39 206 PRO A C 1
ATOM 1457 O O . PRO A 1 187 ? -50.205 76.769 95.754 1.00 13.31 206 PRO A O 1
ATOM 1461 N N . ALA A 1 188 ? -50.132 75.268 94.096 1.00 12.97 207 ALA A N 1
ATOM 1462 C CA . ALA A 1 188 ? -49.448 76.225 93.209 1.00 12.95 207 ALA A CA 1
ATOM 1463 C C . ALA A 1 188 ? -50.167 77.558 93.123 1.00 13.46 207 ALA A C 1
ATOM 1464 O O . ALA A 1 188 ? -49.536 78.629 93.072 1.00 13.58 207 ALA A O 1
ATOM 1466 N N . ARG A 1 189 ? -51.495 77.520 93.029 1.00 13.92 208 ARG A N 1
ATOM 1467 C CA . ARG A 1 189 ? -52.311 78.692 92.827 1.00 14.95 208 ARG A CA 1
ATOM 1468 C C . ARG A 1 189 ? -52.628 79.394 94.162 1.00 15.02 208 ARG A C 1
ATOM 1469 O O . ARG A 1 189 ? -53.157 80.520 94.160 1.00 16.62 208 ARG A O 1
ATOM 1477 N N . THR A 1 190 ? -52.317 78.743 95.260 1.00 14.66 209 THR A N 1
ATOM 1478 C CA . THR A 1 190 ? -52.701 79.216 96.579 1.00 15.91 209 THR A CA 1
ATOM 1479 C C . THR A 1 190 ? -51.464 79.390 97.471 1.00 15.00 209 THR A C 1
ATOM 1480 O O . THR A 1 190 ? -50.633 80.281 97.222 1.00 15.99 209 THR A O 1
ATOM 1484 N N . VAL A 1 191 ? -51.325 78.554 98.495 1.00 15.20 210 VAL A N 1
ATOM 1485 C CA . VAL A 1 191 ? -50.314 78.738 99.534 1.00 15.18 210 VAL A CA 1
ATOM 1486 C C . VAL A 1 191 ? -48.882 78.624 99.017 1.00 15.13 210 VAL A C 1
ATOM 1487 O O . VAL A 1 191 ? -47.937 79.147 99.580 1.00 17.11 210 VAL A O 1
ATOM 1491 N N . GLY A 1 192 ? -48.703 77.877 97.951 1.00 13.82 211 GLY A N 1
ATOM 1492 C CA . GLY A 1 192 ? -47.360 77.671 97.430 1.00 13.95 211 GLY A CA 1
ATOM 1493 C C . GLY A 1 192 ? -46.882 78.675 96.427 1.00 12.37 211 GLY A C 1
ATOM 1494 O O . GLY A 1 192 ? -45.692 78.611 96.016 1.00 13.61 211 GLY A O 1
ATOM 1495 N N . TRP A 1 193 ? -47.735 79.594 96.010 1.00 13.13 212 TRP A N 1
ATOM 1496 C CA . TRP A 1 193 ? -47.397 80.592 94.997 1.00 14.10 212 TRP A CA 1
ATOM 1497 C C . TRP A 1 193 ? -46.222 81.461 95.451 1.00 15.60 212 TRP A C 1
ATOM 1498 O O . TRP A 1 193 ? -46.191 81.917 96.578 1.00 15.95 212 TRP A O 1
ATOM 1509 N N . ARG A 1 194 ? -45.270 81.714 94.572 1.00 15.61 213 ARG A N 1
ATOM 1510 C CA . ARG A 1 194 ? -44.203 82.684 94.822 1.00 14.93 213 ARG A CA 1
ATOM 1511 C C . ARG A 1 194 ? -43.855 83.270 93.456 1.00 16.72 213 ARG A C 1
ATOM 1512 O O . ARG A 1 194 ? -43.682 82.523 92.475 1.00 16.55 213 ARG A O 1
ATOM 1520 N N . ASP A 1 195 ? -43.776 84.594 93.377 1.00 15.46 214 ASP A N 1
ATOM 1521 C CA . ASP A 1 195 ? -43.546 85.273 92.129 1.00 16.94 214 ASP A CA 1
ATOM 1522 C C . ASP A 1 195 ? -42.205 84.797 91.547 1.00 16.49 214 ASP A C 1
ATOM 1523 O O . ASP A 1 195 ? -41.198 84.781 92.280 1.00 15.14 214 ASP A O 1
ATOM 1528 N N . PRO A 1 196 ? -42.202 84.303 90.278 1.00 15.64 215 PRO A N 1
ATOM 1529 C CA . PRO A 1 196 ? -40.987 83.790 89.681 1.00 15.95 215 PRO A CA 1
ATOM 1530 C C . PRO A 1 196 ? -40.028 84.812 89.087 1.00 15.06 215 PRO A C 1
ATOM 1531 O O . PRO A 1 196 ? -38.994 84.401 88.570 1.00 15.71 215 PRO A O 1
ATOM 1535 N N . GLY A 1 197 ? -40.369 86.092 89.113 1.00 15.38 216 GLY A N 1
ATOM 1536 C CA . GLY A 1 197 ? -39.583 87.090 88.411 1.00 15.79 216 GLY A CA 1
ATOM 1537 C C . GLY A 1 197 ? -39.742 86.884 86.906 1.00 15.26 216 GLY A C 1
ATOM 1538 O O . GLY A 1 197 ? -40.875 86.638 86.430 1.00 15.71 216 GLY A O 1
ATOM 1539 N N . TYR A 1 198 ? -38.632 87.001 86.186 1.00 14.59 217 TYR A N 1
ATOM 1540 C CA . TYR A 1 198 ? -38.671 87.063 84.733 1.00 14.69 217 TYR A CA 1
ATOM 1541 C C . TYR A 1 198 ? -37.642 86.079 84.232 1.00 14.65 217 TYR A C 1
ATOM 1542 O O . TYR A 1 198 ? -36.524 86.019 84.760 1.00 14.89 217 TYR A O 1
ATOM 1551 N N . ILE A 1 199 ? -38.034 85.314 83.206 1.00 13.87 218 ILE A N 1
ATOM 1552 C CA . ILE A 1 199 ? -37.198 84.283 82.669 1.00 14.45 218 ILE A CA 1
ATOM 1553 C C . ILE A 1 199 ? -36.795 84.697 81.260 1.00 13.32 218 ILE A C 1
ATOM 1554 O O . ILE A 1 199 ? -37.641 84.886 80.382 1.00 13.36 218 ILE A O 1
ATOM 1559 N N . HIS A 1 200 ? -35.504 84.779 81.036 1.00 12.17 219 HIS A N 1
ATOM 1560 C CA . HIS A 1 200 ? -34.971 85.320 79.769 1.00 12.86 219 HIS A CA 1
ATOM 1561 C C . HIS A 1 200 ? -34.208 84.241 79.007 1.00 12.43 219 HIS A C 1
ATOM 1562 O O . HIS A 1 200 ? -33.450 83.476 79.614 1.00 13.49 219 HIS A O 1
ATOM 1569 N N . THR A 1 201 ? -34.388 84.185 77.696 1.00 12.01 220 THR A N 1
ATOM 1570 C CA . THR A 1 201 ? -33.651 83.238 76.883 1.00 12.56 220 THR A CA 1
ATOM 1571 C C . THR A 1 201 ? -32.981 83.945 75.704 1.00 13.16 220 THR A C 1
ATOM 1572 O O . THR A 1 201 ? -33.629 84.652 74.927 1.00 13.18 220 THR A O 1
ATOM 1576 N N . SER A 1 202 ? -31.676 83.741 75.592 1.00 12.91 221 SER A N 1
ATOM 1577 C CA . SER A 1 202 ? -30.863 84.168 74.439 1.00 13.10 221 SER A CA 1
ATOM 1578 C C . SER A 1 202 ? -30.480 82.982 73.589 1.00 13.11 221 SER A C 1
ATOM 1579 O O . SER A 1 202 ? -30.324 81.845 74.097 1.00 13.26 221 SER A O 1
ATOM 1582 N N . PHE A 1 203 ? -30.313 83.246 72.294 1.00 13.31 222 PHE A N 1
ATOM 1583 C CA . PHE A 1 203 ? -29.962 82.277 71.300 1.00 13.31 222 PHE A CA 1
ATOM 1584 C C . PHE A 1 203 ? -28.592 82.624 70.696 1.00 14.27 222 PHE A C 1
ATOM 1585 O O . PHE A 1 203 ? -28.442 83.681 70.069 1.00 15.95 222 PHE A O 1
ATOM 1593 N N . LEU A 1 204 ? -27.627 81.774 70.978 1.00 14.43 223 LEU A N 1
ATOM 1594 C CA . LEU A 1 204 ? -26.228 82.010 70.632 1.00 15.28 223 LEU A CA 1
ATOM 1595 C C . LEU A 1 204 ? -26.009 81.179 69.376 1.00 14.73 223 LEU A C 1
ATOM 1596 O O . LEU A 1 204 ? -25.933 79.953 69.423 1.00 15.17 223 LEU A O 1
ATOM 1601 N N . LYS A 1 205 ? -25.949 81.867 68.251 1.00 15.70 224 LYS A N 1
ATOM 1602 C CA . LYS A 1 205 ? -25.978 81.220 66.949 1.00 17.00 224 LYS A CA 1
ATOM 1603 C C . LYS A 1 205 ? -24.644 81.247 66.208 1.00 16.35 224 LYS A C 1
ATOM 1604 O O . LYS A 1 205 ? -23.727 81.941 66.606 1.00 16.52 224 LYS A O 1
ATOM 1610 N N . GLU A 1 206 ? -24.562 80.468 65.145 1.00 16.56 225 GLU A N 1
ATOM 1611 C CA . GLU A 1 206 ? -23.373 80.427 64.262 1.00 17.62 225 GLU A CA 1
ATOM 1612 C C . GLU A 1 206 ? -22.144 79.960 65.045 1.00 16.45 225 GLU A C 1
ATOM 1613 O O . GLU A 1 206 ? -21.024 80.446 64.833 1.00 16.72 225 GLU A O 1
ATOM 1619 N N . LEU A 1 207 ? -22.337 78.954 65.885 1.00 14.68 226 LEU A N 1
ATOM 1620 C CA . LEU A 1 207 ? -21.250 78.396 66.694 1.00 15.74 226 LEU A CA 1
ATOM 1621 C C . LEU A 1 207 ? -20.266 77.623 65.835 1.00 16.10 226 LEU A C 1
ATOM 1622 O O . LEU A 1 207 ? -20.626 76.978 64.826 1.00 17.11 226 LEU A O 1
ATOM 1627 N N . TRP A 1 208 ? -18.997 77.723 66.203 1.00 16.49 227 TRP A N 1
ATOM 1628 C CA . TRP A 1 208 ? -18.000 76.828 65.703 1.00 16.53 227 TRP A CA 1
ATOM 1629 C C . TRP A 1 208 ? -17.968 75.584 66.541 1.00 16.50 227 TRP A C 1
ATOM 1630 O O . TRP A 1 208 ? -17.850 75.659 67.774 1.00 16.78 227 TRP A O 1
ATOM 1641 N N . PRO A 1 209 ? -18.039 74.414 65.900 1.00 15.00 228 PRO A N 1
ATOM 1642 C CA . PRO A 1 209 ? -18.094 73.207 66.666 1.00 16.39 228 PRO A CA 1
ATOM 1643 C C . PRO A 1 209 ? -16.806 73.043 67.518 1.00 17.51 228 PRO A C 1
ATOM 1644 O O . PRO A 1 209 ? -15.719 73.388 67.052 1.00 17.46 228 PRO A O 1
ATOM 1648 N N . ASN A 1 210 ? -16.974 72.584 68.763 1.00 15.71 229 ASN A N 1
ATOM 1649 C CA . ASN A 1 210 ? -15.872 72.294 69.655 1.00 16.37 229 ASN A CA 1
ATOM 1650 C C . ASN A 1 210 ? -15.145 73.503 70.212 1.00 16.85 229 ASN A C 1
ATOM 1651 O O . ASN A 1 210 ? -14.167 73.322 70.970 1.00 18.67 229 ASN A O 1
ATOM 1656 N N . ARG A 1 211 ? -15.565 74.691 69.849 1.00 16.79 230 ARG A N 1
ATOM 1657 C CA . ARG A 1 211 ? -14.858 75.894 70.269 1.00 18.66 230 ARG A CA 1
ATOM 1658 C C . ARG A 1 211 ? -15.308 76.326 71.653 1.00 18.53 230 ARG A C 1
ATOM 1659 O O . ARG A 1 211 ? -16.464 76.141 72.052 1.00 16.25 230 ARG A O 1
ATOM 1667 N N . GLU A 1 212 ? -14.372 76.914 72.379 1.00 17.62 231 GLU A N 1
ATOM 1668 C CA . GLU A 1 212 ? -14.607 77.419 73.712 1.00 17.39 231 GLU A CA 1
ATOM 1669 C C . GLU A 1 212 ? -15.130 78.826 73.661 1.00 16.17 231 GLU A C 1
ATOM 1670 O O . GLU A 1 212 ? -14.592 79.714 72.952 1.00 18.25 231 GLU A O 1
ATOM 1676 N N . TYR A 1 213 ? -16.216 79.060 74.411 1.00 15.73 232 TYR A N 1
ATOM 1677 C CA . TYR A 1 213 ? -16.886 80.328 74.455 1.00 14.61 232 TYR A CA 1
ATOM 1678 C C . TYR A 1 213 ? -17.061 80.840 75.891 1.00 14.80 232 TYR A C 1
ATOM 1679 O O . TYR A 1 213 ? -17.079 80.068 76.835 1.00 15.47 232 TYR A O 1
ATOM 1688 N N . THR A 1 214 ? -17.218 82.145 76.040 1.00 15.02 233 THR A N 1
ATOM 1689 C CA . THR A 1 214 ? -17.609 82.738 77.288 1.00 16.52 233 THR A CA 1
ATOM 1690 C C . THR A 1 214 ? -18.890 83.572 77.104 1.00 15.91 233 THR A C 1
ATOM 1691 O O . THR A 1 214 ? -19.206 84.022 76.016 1.00 16.05 233 THR A O 1
ATOM 1695 N N . TYR A 1 215 ? -19.637 83.738 78.176 1.00 15.42 234 TYR A N 1
ATOM 1696 C CA . TYR A 1 215 ? -20.843 84.553 78.169 1.00 15.57 234 TYR A CA 1
ATOM 1697 C C . TYR A 1 215 ? -21.109 85.225 79.506 1.00 15.14 234 TYR A C 1
ATOM 1698 O O . TYR A 1 215 ? -20.664 84.738 80.560 1.00 15.97 234 TYR A O 1
ATOM 1707 N N . LYS A 1 216 ? -21.774 86.363 79.418 1.00 15.96 235 LYS A N 1
ATOM 1708 C CA . LYS A 1 216 ? -22.271 87.084 80.564 1.00 16.45 235 LYS A CA 1
ATOM 1709 C C . LYS A 1 216 ? -23.691 87.505 80.339 1.00 15.05 235 LYS A C 1
ATOM 1710 O O . LYS A 1 216 ? -24.109 87.838 79.205 1.00 15.18 235 LYS A O 1
ATOM 1716 N N . LEU A 1 217 ? -24.451 87.513 81.415 1.00 13.90 236 LEU A N 1
ATOM 1717 C CA . LEU A 1 217 ? -25.828 87.954 81.377 1.00 14.16 236 LEU A CA 1
ATOM 1718 C C . LEU A 1 217 ? -25.884 89.425 81.665 1.00 15.38 236 LEU A C 1
ATOM 1719 O O . LEU A 1 217 ? -25.149 89.903 82.560 1.00 15.65 236 LEU A O 1
ATOM 1724 N N . GLY A 1 218 ? -26.718 90.160 80.930 1.00 15.11 237 GLY A N 1
ATOM 1725 C CA . GLY A 1 218 ? -26.818 91.594 81.084 1.00 15.23 237 GLY A CA 1
ATOM 1726 C C . GLY A 1 218 ? -28.223 92.154 81.108 1.00 15.94 237 GLY A C 1
ATOM 1727 O O . GLY A 1 218 ? -29.148 91.611 80.464 1.00 15.54 237 GLY A O 1
ATOM 1728 N N . HIS A 1 219 ? -28.400 93.287 81.798 1.00 15.22 238 HIS A N 1
ATOM 1729 C CA . HIS A 1 219 ? -29.644 94.026 81.827 1.00 15.09 238 HIS A CA 1
ATOM 1730 C C . HIS A 1 219 ? -29.320 95.505 81.738 1.00 15.77 238 HIS A C 1
ATOM 1731 O O . HIS A 1 219 ? -28.729 96.056 82.676 1.00 16.45 238 HIS A O 1
ATOM 1738 N N . ARG A 1 220 ? -29.691 96.118 80.628 1.00 15.81 239 ARG A N 1
ATOM 1739 C CA A ARG A 1 220 ? -29.534 97.569 80.471 0.70 18.38 239 ARG A CA 1
ATOM 1740 C CA B ARG A 1 220 ? -29.542 97.570 80.450 0.30 16.77 239 ARG A CA 1
ATOM 1741 C C . ARG A 1 220 ? -30.739 98.313 81.030 1.00 18.61 239 ARG A C 1
ATOM 1742 O O . ARG A 1 220 ? -31.854 98.303 80.455 1.00 18.76 239 ARG A O 1
ATOM 1757 N N . LEU A 1 221 ? -30.545 98.944 82.189 1.00 19.44 240 LEU A N 1
ATOM 1758 C CA . LEU A 1 221 ? -31.618 99.653 82.863 1.00 21.59 240 LEU A CA 1
ATOM 1759 C C . LEU A 1 221 ? -31.958 100.868 82.015 1.00 23.66 240 LEU A C 1
ATOM 1760 O O . LEU A 1 221 ? -31.123 101.353 81.263 1.00 22.40 240 LEU A O 1
ATOM 1765 N N . PHE A 1 222 ? -33.182 101.351 82.081 1.00 31.26 241 PHE A N 1
ATOM 1766 C CA A PHE A 1 222 ? -33.512 102.455 81.192 0.50 33.05 241 PHE A CA 1
ATOM 1767 C CA B PHE A 1 222 ? -33.575 102.476 81.237 0.50 36.74 241 PHE A CA 1
ATOM 1768 C C . PHE A 1 222 ? -32.956 103.774 81.720 1.00 36.30 241 PHE A C 1
ATOM 1769 O O . PHE A 1 222 ? -32.966 104.755 80.992 1.00 39.29 241 PHE A O 1
ATOM 1784 N N . ASN A 1 223 ? -32.417 103.774 82.952 1.00 35.14 242 ASN A N 1
ATOM 1785 C CA . ASN A 1 223 ? -31.556 104.905 83.377 1.00 37.57 242 ASN A CA 1
ATOM 1786 C C . ASN A 1 223 ? -30.162 104.873 82.737 1.00 37.67 242 ASN A C 1
ATOM 1787 O O . ASN A 1 223 ? -29.392 105.811 82.908 1.00 42.74 242 ASN A O 1
ATOM 1792 N N . GLY A 1 224 ? -29.825 103.809 82.007 1.00 34.91 243 GLY A N 1
ATOM 1793 C CA . GLY A 1 224 ? -28.596 103.774 81.203 1.00 32.64 243 GLY A CA 1
ATOM 1794 C C . GLY A 1 224 ? -27.460 102.929 81.762 1.00 29.53 243 GLY A C 1
ATOM 1795 O O . GLY A 1 224 ? -26.527 102.584 81.045 1.00 32.36 243 GLY A O 1
ATOM 1796 N N . THR A 1 225 ? -27.552 102.566 83.033 1.00 28.19 244 THR A N 1
ATOM 1797 C CA . THR A 1 225 ? -26.598 101.640 83.641 1.00 26.85 244 THR A CA 1
ATOM 1798 C C . THR A 1 225 ? -26.906 100.198 83.238 1.00 24.63 244 THR A C 1
ATOM 1799 O O . THR A 1 225 ? -28.085 99.816 83.214 1.00 24.97 244 THR A O 1
ATOM 1803 N N . THR A 1 226 ? -25.855 99.424 83.018 1.00 22.17 245 THR A N 1
ATOM 1804 C CA . THR A 1 226 ? -25.996 97.989 82.767 1.00 21.24 245 THR A CA 1
ATOM 1805 C C . THR A 1 226 ? -25.558 97.196 83.972 1.00 21.71 245 THR A C 1
ATOM 1806 O O . THR A 1 226 ? -24.472 97.437 84.565 1.00 20.31 245 THR A O 1
ATOM 1810 N N . ILE A 1 227 ? -26.408 96.245 84.337 1.00 17.72 246 ILE A N 1
ATOM 1811 C CA . ILE A 1 227 ? -26.156 95.277 85.403 1.00 18.31 246 ILE A CA 1
ATOM 1812 C C . ILE A 1 227 ? -25.666 94.001 84.753 1.00 18.41 246 ILE A C 1
ATOM 1813 O O . ILE A 1 227 ? -26.298 93.487 83.812 1.00 18.39 246 ILE A O 1
ATOM 1818 N N . TRP A 1 228 ? -24.539 93.502 85.220 1.00 17.11 247 TRP A N 1
ATOM 1819 C CA . TRP A 1 228 ? -23.903 92.355 84.657 1.00 17.06 247 TRP A CA 1
ATOM 1820 C C . TRP A 1 228 ? -23.764 91.189 85.635 1.00 16.61 247 TRP A C 1
ATOM 1821 O O . TRP A 1 228 ? -23.479 91.401 86.827 1.00 14.55 247 TRP A O 1
ATOM 1832 N N . SER A 1 229 ? -23.829 89.973 85.111 1.00 15.70 248 SER A N 1
ATOM 1833 C CA . SER A 1 229 ? -23.456 88.780 85.854 1.00 15.26 248 SER A CA 1
ATOM 1834 C C . SER A 1 229 ? -21.956 88.598 85.790 1.00 15.40 248 SER A C 1
ATOM 1835 O O . SER A 1 229 ? -21.280 89.299 85.028 1.00 17.15 248 SER A O 1
ATOM 1838 N N . LYS A 1 230 ? -21.454 87.613 86.524 1.00 16.74 249 LYS A N 1
ATOM 1839 C CA . LYS A 1 230 ? -20.100 87.100 86.373 1.00 17.16 249 LYS A CA 1
ATOM 1840 C C . LYS A 1 230 ? -19.977 86.355 85.037 1.00 16.40 249 LYS A C 1
ATOM 1841 O O . LYS A 1 230 ? -20.998 86.148 84.356 1.00 17.09 249 LYS A O 1
ATOM 1847 N N . GLU A 1 231 ? -18.744 86.060 84.631 1.00 17.77 250 GLU A N 1
ATOM 1848 C CA . GLU A 1 231 ? -18.521 85.337 83.396 1.00 18.09 250 GLU A CA 1
ATOM 1849 C C . GLU A 1 231 ? -18.762 83.853 83.581 1.00 18.14 250 GLU A C 1
ATOM 1850 O O . GLU A 1 231 ? -18.387 83.265 84.581 1.00 19.24 250 GLU A O 1
ATOM 1856 N N . TYR A 1 232 ? -19.392 83.255 82.564 1.00 15.34 251 TYR A N 1
ATOM 1857 C CA . TYR A 1 232 ? -19.631 81.841 82.457 1.00 14.44 251 TYR A CA 1
ATOM 1858 C C . TYR A 1 232 ? -18.991 81.346 81.142 1.00 14.24 251 TYR A C 1
ATOM 1859 O O . TYR A 1 232 ? -18.534 82.130 80.312 1.00 15.10 251 TYR A O 1
ATOM 1868 N N . HIS A 1 233 ? -18.951 80.040 80.955 1.00 15.17 252 HIS A N 1
ATOM 1869 C CA . HIS A 1 233 ? -18.306 79.499 79.781 1.00 16.52 252 HIS A CA 1
ATOM 1870 C C . HIS A 1 233 ? -18.905 78.152 79.375 1.00 15.89 252 HIS A C 1
ATOM 1871 O O . HIS A 1 233 ? -19.499 77.422 80.196 1.00 16.67 252 HIS A O 1
ATOM 1878 N N . PHE A 1 234 ? -18.693 77.819 78.112 1.00 15.33 253 PHE A N 1
ATOM 1879 C CA . PHE A 1 234 ? -19.080 76.527 77.568 1.00 13.68 253 PHE A CA 1
ATOM 1880 C C . PHE A 1 234 ? -18.247 76.199 76.350 1.00 14.28 253 PHE A C 1
ATOM 1881 O O . PHE A 1 234 ? -17.654 77.087 75.743 1.00 16.42 253 PHE A O 1
ATOM 1889 N N . LYS A 1 235 ? -18.258 74.922 76.019 1.00 14.13 254 LYS A N 1
ATOM 1890 C CA . LYS A 1 235 ? -17.653 74.398 74.796 1.00 15.45 254 LYS A CA 1
ATOM 1891 C C . LYS A 1 235 ? -18.814 74.033 73.826 1.00 15.60 254 LYS A C 1
ATOM 1892 O O . LYS A 1 235 ? -19.740 73.309 74.222 1.00 15.42 254 LYS A O 1
ATOM 1898 N N . ALA A 1 236 ? -18.770 74.587 72.625 1.00 15.89 255 ALA A N 1
ATOM 1899 C CA . ALA A 1 236 ? -19.803 74.276 71.608 1.00 15.49 255 ALA A CA 1
ATOM 1900 C C . ALA A 1 236 ? -19.843 72.804 71.269 1.00 15.42 255 ALA A C 1
ATOM 1901 O O . ALA A 1 236 ? -18.851 72.109 71.235 1.00 16.13 255 ALA A O 1
ATOM 1903 N N . SER A 1 237 ? -21.054 72.307 71.009 1.00 15.54 256 SER A N 1
ATOM 1904 C CA . SER A 1 237 ? -21.235 70.914 70.691 1.00 15.77 256 SER A CA 1
ATOM 1905 C C . SER A 1 237 ? -20.546 70.552 69.367 1.00 15.76 256 SER A C 1
ATOM 1906 O O . SER A 1 237 ? -20.311 71.414 68.537 1.00 16.12 256 SER A O 1
ATOM 1909 N N . PRO A 1 238 ? -20.292 69.266 69.166 1.00 15.46 257 PRO A N 1
ATOM 1910 C CA . PRO A 1 238 ? -19.779 68.767 67.885 1.00 16.31 257 PRO A CA 1
ATOM 1911 C C . PRO A 1 238 ? -20.728 69.028 66.715 1.00 15.86 257 PRO A C 1
ATOM 1912 O O . PRO A 1 238 ? -21.927 69.264 66.880 1.00 16.26 257 PRO A O 1
ATOM 1916 N N . TYR A 1 239 ? -20.184 68.993 65.518 1.00 16.14 258 TYR A N 1
ATOM 1917 C CA . TYR A 1 239 ? -21.000 68.847 64.324 1.00 16.69 258 TYR A CA 1
ATOM 1918 C C . TYR A 1 239 ? -21.695 67.492 64.396 1.00 15.38 258 TYR A C 1
ATOM 1919 O O . TYR A 1 239 ? -21.089 66.520 64.826 1.00 15.89 258 TYR A O 1
ATOM 1928 N N . PRO A 1 240 ? -23.009 67.423 64.032 1.00 15.53 259 PRO A N 1
ATOM 1929 C CA . PRO A 1 240 ? -23.637 66.127 64.006 1.00 16.29 259 PRO A CA 1
ATOM 1930 C C . PRO A 1 240 ? -22.865 65.144 63.124 1.00 15.35 259 PRO A C 1
ATOM 1931 O O . PRO A 1 240 ? -22.533 65.453 61.976 1.00 18.02 259 PRO A O 1
ATOM 1935 N N . GLY A 1 241 ? -22.528 64.006 63.699 1.00 15.43 260 GLY A N 1
ATOM 1936 C CA . GLY A 1 241 ? -21.778 62.978 63.001 1.00 15.50 260 GLY A CA 1
ATOM 1937 C C . GLY A 1 241 ? -20.290 62.968 63.244 1.00 16.00 260 GLY A C 1
ATOM 1938 O O . GLY A 1 241 ? -19.595 62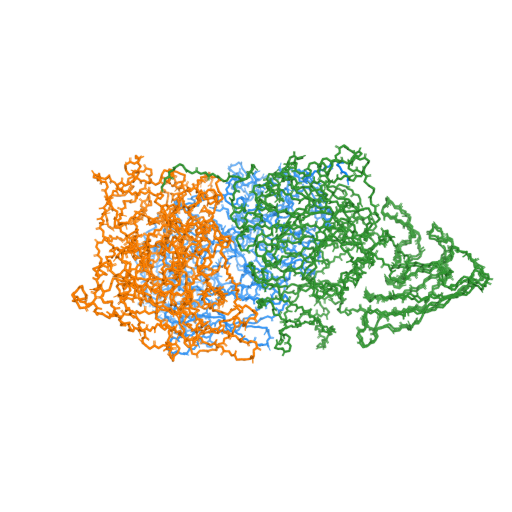.033 62.858 1.00 16.43 260 GLY A O 1
ATOM 1939 N N . GLN A 1 242 ? -19.801 63.963 63.960 1.00 16.17 261 GLN A N 1
ATOM 1940 C CA . GLN A 1 242 ? -18.364 64.079 64.221 1.00 16.35 261 GLN A CA 1
ATOM 1941 C C . GLN A 1 242 ? -17.807 62.896 64.984 1.00 16.87 261 GLN A C 1
ATOM 1942 O O . GLN A 1 242 ? -18.422 62.394 65.908 1.00 17.17 261 GLN A O 1
ATOM 1948 N N . SER A 1 243 ? -16.582 62.505 64.611 1.00 17.71 262 SER A N 1
ATOM 1949 C CA A SER A 1 243 ? -15.822 61.456 65.262 0.70 18.18 262 SER A CA 1
ATOM 1950 C CA B SER A 1 243 ? -15.873 61.455 65.297 0.30 19.04 262 SER A CA 1
ATOM 1951 C C . SER A 1 243 ? -14.985 62.094 66.350 1.00 19.40 262 SER A C 1
ATOM 1952 O O . SER A 1 243 ? -13.950 62.712 66.029 1.00 21.80 262 SER A O 1
ATOM 1957 N N . SER A 1 244 ? -15.419 61.947 67.577 1.00 19.33 263 SER A N 1
ATOM 1958 C CA . SER A 1 244 ? -14.705 62.377 68.772 1.00 18.27 263 SER A CA 1
ATOM 1959 C C . SER A 1 244 ? -15.345 61.626 69.947 1.00 19.23 263 SER A C 1
ATOM 1960 O O . SER A 1 244 ? -16.451 61.091 69.845 1.00 18.60 263 SER A O 1
ATOM 1963 N N . VAL A 1 245 ? -14.659 61.539 71.077 1.00 17.99 264 VAL A N 1
ATOM 1964 C CA . VAL A 1 245 ? -15.204 60.820 72.202 1.00 17.92 264 VAL A CA 1
ATOM 1965 C C . VAL A 1 245 ? -16.241 61.706 72.895 1.00 17.53 264 VAL A C 1
ATOM 1966 O O . VAL A 1 245 ? -15.947 62.831 73.275 1.00 17.52 264 VAL A O 1
ATOM 1970 N N . GLN A 1 246 ? -17.466 61.177 73.022 1.00 15.62 265 GLN A N 1
ATOM 1971 C CA . GLN A 1 246 ? -18.624 61.961 73.431 1.00 15.43 265 GLN A CA 1
ATOM 1972 C C . GLN A 1 246 ? -19.313 61.314 74.582 1.00 13.96 265 GLN A C 1
ATOM 1973 O O . GLN A 1 246 ? -19.550 60.114 74.592 1.00 13.38 265 GLN A O 1
ATOM 1979 N N . ARG A 1 247 ? -19.557 62.100 75.619 1.00 14.28 266 ARG A N 1
ATOM 1980 C CA . ARG A 1 247 ? -20.049 61.608 76.883 1.00 14.61 266 ARG A CA 1
ATOM 1981 C C . ARG A 1 247 ? -21.360 62.259 77.320 1.00 13.75 266 ARG A C 1
ATOM 1982 O O . ARG A 1 247 ? -21.463 63.489 77.361 1.00 14.56 266 ARG A O 1
ATOM 1990 N N . VAL A 1 248 ? -22.315 61.421 77.705 1.00 15.03 267 VAL A N 1
ATOM 1991 C CA . VAL A 1 248 ? -23.691 61.849 78.013 1.00 14.61 267 VAL A CA 1
ATOM 1992 C C . VAL A 1 248 ? -24.148 61.245 79.325 1.00 13.88 267 VAL A C 1
ATOM 1993 O O . VAL A 1 248 ? -24.012 60.029 79.523 1.00 15.17 267 VAL A O 1
ATOM 1997 N N . VAL A 1 249 ? -24.677 62.063 80.226 1.00 13.02 268 VAL A N 1
ATOM 1998 C CA . VAL A 1 249 ? -25.245 61.591 81.489 1.00 13.95 268 VAL A CA 1
ATOM 1999 C C . VAL A 1 249 ? -26.774 61.686 81.466 1.00 13.61 268 VAL A C 1
ATOM 2000 O O . VAL A 1 249 ? -27.321 62.680 80.987 1.00 13.02 268 VAL A O 1
ATOM 2004 N N . ILE A 1 250 ? -27.413 60.593 81.881 1.00 12.70 269 ILE A N 1
ATOM 2005 C CA . ILE A 1 250 ? -28.892 60.503 81.877 1.00 13.13 269 ILE A CA 1
ATOM 2006 C C . ILE A 1 250 ? -29.375 59.988 83.189 1.00 13.11 269 ILE A C 1
ATOM 2007 O O . ILE A 1 250 ? -28.833 59.008 83.733 1.00 13.62 269 ILE A O 1
ATOM 2012 N N . PHE A 1 251 ? -30.405 60.622 83.727 1.00 12.53 270 PHE A N 1
ATOM 2013 C CA . PHE A 1 251 ? -31.079 60.119 84.885 1.00 12.49 270 PHE A CA 1
ATOM 2014 C C . PHE A 1 251 ? -32.444 60.756 84.941 1.00 11.89 270 PHE A C 1
ATOM 2015 O O . PHE A 1 251 ? -32.663 61.829 84.360 1.00 12.21 270 PHE A O 1
ATOM 2023 N N . GLY A 1 252 ? -33.324 60.182 85.738 1.00 11.40 271 GLY A N 1
ATOM 2024 C CA . GLY A 1 252 ? -34.544 60.862 86.137 1.00 12.13 271 GLY A CA 1
ATOM 2025 C C . GLY A 1 252 ? -34.624 61.150 87.625 1.00 11.97 271 GLY A C 1
ATOM 2026 O O . GLY A 1 252 ? -33.944 60.498 88.424 1.00 12.65 271 GLY A O 1
ATOM 2027 N N . ASP A 1 253 ? -35.530 62.060 88.014 1.00 11.58 272 ASP A N 1
ATOM 2028 C CA . ASP A 1 253 ? -36.155 62.040 89.338 1.00 11.59 272 ASP A CA 1
ATOM 2029 C C . ASP A 1 253 ? -35.185 62.506 90.452 1.00 12.84 272 ASP A C 1
ATOM 2030 O O . ASP A 1 253 ? -35.278 62.064 91.601 1.00 13.59 272 ASP A O 1
ATOM 2035 N N . MET A 1 254 ? -34.237 63.338 90.078 1.00 13.29 273 MET A N 1
ATOM 2036 C CA . MET A 1 254 ? -33.228 63.810 91.034 1.00 13.26 273 MET A CA 1
ATOM 2037 C C . MET A 1 254 ? -33.817 64.672 92.143 1.00 14.55 273 MET A C 1
ATOM 2038 O O . MET A 1 254 ? -33.450 64.515 93.311 1.00 14.23 273 MET A O 1
ATOM 2043 N N . GLY A 1 255 ? -34.701 65.594 91.818 1.00 13.02 274 GLY A N 1
ATOM 2044 C CA . GLY A 1 255 ? -35.249 66.478 92.816 1.00 13.59 274 GLY A CA 1
ATOM 2045 C C . GLY A 1 255 ? -34.195 67.449 93.365 1.00 13.90 274 GLY A C 1
ATOM 2046 O O . GLY A 1 255 ? -33.160 67.738 92.750 1.00 13.75 274 GLY A O 1
ATOM 2047 N N . LYS A 1 256 ? -34.462 67.921 94.555 1.00 13.09 275 LYS A N 1
ATOM 2048 C CA . LYS A 1 256 ? -33.635 68.916 95.209 1.00 13.43 275 LYS A CA 1
ATOM 2049 C C . LYS A 1 256 ? -33.527 68.615 96.691 1.00 14.32 275 LYS A C 1
ATOM 2050 O O . LYS A 1 256 ? -34.287 67.843 97.247 1.00 14.67 275 LYS A O 1
ATOM 2056 N N . ALA A 1 257 ? -32.547 69.241 97.348 1.00 14.31 276 ALA A N 1
ATOM 2057 C CA . ALA A 1 257 ? -32.441 69.155 98.809 1.00 15.08 276 ALA A CA 1
ATOM 2058 C C . ALA A 1 257 ? -31.581 70.318 99.255 1.00 15.46 276 ALA A C 1
ATOM 2059 O O . ALA A 1 257 ? -30.850 70.900 98.460 1.00 15.90 276 ALA A O 1
ATOM 2061 N N . GLU A 1 258 ? -31.686 70.638 100.530 1.00 14.93 277 GLU A N 1
ATOM 2062 C CA . GLU A 1 258 ? -30.936 71.758 101.123 1.00 16.71 277 GLU A CA 1
ATOM 2063 C C . GLU A 1 258 ? -29.560 71.341 101.591 1.00 16.53 277 GLU A C 1
ATOM 2064 O O . GLU A 1 258 ? -29.421 70.465 102.435 1.00 18.88 277 GLU A O 1
ATOM 2070 N N . ALA A 1 259 ? -28.539 71.941 101.012 1.00 18.68 278 ALA A N 1
ATOM 2071 C CA . ALA A 1 259 ? -27.153 71.625 101.415 1.00 20.64 278 ALA A CA 1
ATOM 2072 C C . ALA A 1 259 ? -26.891 71.962 102.893 1.00 19.70 278 ALA A C 1
ATOM 2073 O O . ALA A 1 259 ? -26.061 71.312 103.540 1.00 21.01 278 ALA A O 1
ATOM 2075 N N . ASP A 1 260 ? -27.612 72.940 103.401 1.00 18.71 279 ASP A N 1
ATOM 2076 C CA . ASP A 1 260 ? -27.487 73.367 104.816 1.00 18.79 279 ASP A CA 1
ATOM 2077 C C . ASP A 1 260 ? -28.230 72.443 105.778 1.00 20.42 279 ASP A C 1
ATOM 2078 O O . ASP A 1 260 ? -28.208 72.647 106.980 1.00 19.48 279 ASP A O 1
ATOM 2083 N N . GLY A 1 261 ? -28.874 71.408 105.234 1.00 18.76 280 GLY A N 1
ATOM 2084 C CA . GLY A 1 261 ? -29.578 70.422 106.033 1.00 19.67 280 GLY A CA 1
ATOM 2085 C C . GLY A 1 261 ? -31.006 70.773 106.412 1.00 18.99 280 GLY A C 1
ATOM 2086 O O . GLY A 1 261 ? -31.656 70.004 107.113 1.00 20.19 280 GLY A O 1
ATOM 2087 N N . SER A 1 262 ? -31.504 71.917 105.957 1.00 17.07 281 SER A N 1
ATOM 2088 C CA . SER A 1 262 ? -32.838 72.370 106.268 1.00 17.90 281 SER A CA 1
ATOM 2089 C C . SER A 1 262 ? -33.915 71.470 105.644 1.00 18.45 281 SER A C 1
ATOM 2090 O O . SER A 1 262 ? -33.686 70.771 104.636 1.00 17.47 281 SER A O 1
ATOM 2093 N N . ASN A 1 263 ? -35.078 71.508 106.281 1.00 17.04 282 ASN A N 1
ATOM 2094 C CA . ASN A 1 263 ? -36.295 70.868 105.804 1.00 17.78 282 ASN A CA 1
ATOM 2095 C C . ASN A 1 263 ? -37.012 71.844 104.868 1.00 16.08 282 ASN A C 1
ATOM 2096 O O . ASN A 1 263 ? -36.692 73.031 104.825 1.00 16.58 282 ASN A O 1
ATOM 2101 N N . GLU A 1 264 ? -37.948 71.317 104.069 1.00 15.37 283 GLU A N 1
ATOM 2102 C CA . GLU A 1 264 ? -38.710 72.115 103.139 1.00 15.65 283 GLU A CA 1
ATOM 2103 C C . GLU A 1 264 ? -39.867 71.265 102.652 1.00 14.69 283 GLU A C 1
ATOM 2104 O O . GLU A 1 264 ? -39.957 70.072 102.999 1.00 14.89 283 GLU A O 1
ATOM 2110 N N . TYR A 1 265 ? -40.799 71.846 101.908 1.00 15.72 284 TYR A N 1
ATOM 2111 C CA . TYR A 1 265 ? -41.904 71.016 101.363 1.00 15.58 284 TYR A CA 1
ATOM 2112 C C . TYR A 1 265 ? -41.327 69.973 100.409 1.00 16.27 284 TYR A C 1
ATOM 2113 O O . TYR A 1 265 ? -40.285 70.195 99.778 1.00 15.04 284 TYR A O 1
ATOM 2122 N N . ASN A 1 266 ? -41.986 68.812 100.321 1.00 15.05 285 ASN A N 1
ATOM 2123 C CA . ASN A 1 266 ? -41.599 67.799 99.384 1.00 14.95 285 ASN A CA 1
ATOM 2124 C C . ASN A 1 266 ? -40.116 67.476 99.456 1.00 14.73 285 ASN A C 1
ATOM 2125 O O . ASN A 1 266 ? -39.406 67.381 98.440 1.00 13.82 285 ASN A O 1
ATOM 2130 N N . ASN A 1 267 ? -39.659 67.247 100.698 1.00 14.95 286 ASN A N 1
ATOM 2131 C CA . ASN A 1 267 ? -38.258 67.005 100.967 1.00 15.44 286 ASN A CA 1
ATOM 2132 C C . ASN A 1 267 ? -37.962 65.510 101.025 1.00 16.39 286 ASN A C 1
ATOM 2133 O O . ASN A 1 267 ? -37.502 64.978 102.051 1.00 16.71 286 ASN A O 1
ATOM 2138 N N . PHE A 1 268 ? -38.205 64.819 99.887 1.00 16.01 287 PHE A N 1
ATOM 2139 C CA A PHE A 1 268 ? -38.081 63.381 99.836 0.50 16.80 287 PHE A CA 1
ATOM 2140 C CA B PHE A 1 268 ? -38.117 63.389 99.811 0.50 16.82 287 PHE A CA 1
ATOM 2141 C C . PHE A 1 268 ? -37.190 62.937 98.696 1.00 15.90 287 PHE A C 1
ATOM 2142 O O . PHE A 1 268 ? -37.428 61.910 98.058 1.00 15.22 287 PHE A O 1
ATOM 2157 N N . GLN A 1 269 ? -36.106 63.679 98.500 1.00 14.15 288 GLN A N 1
ATOM 2158 C CA . GLN A 1 269 ? -35.100 63.296 97.534 1.00 14.24 288 GLN A CA 1
ATOM 2159 C C . GLN A 1 269 ? -33.693 63.216 98.194 1.00 14.84 288 GLN A C 1
ATOM 2160 O O . GLN A 1 269 ? -32.820 64.004 97.912 1.00 14.92 288 GLN A O 1
ATOM 2166 N N . PRO A 1 270 ? -33.481 62.160 99.005 1.00 15.80 289 PRO A N 1
ATOM 2167 C CA . PRO A 1 270 ? -32.278 62.071 99.802 1.00 16.20 289 PRO A CA 1
ATOM 2168 C C . PRO A 1 270 ? -31.033 61.768 98.982 1.00 16.01 289 PRO A C 1
ATOM 2169 O O . PRO A 1 270 ? -29.907 61.933 99.501 1.00 16.93 289 PRO A O 1
ATOM 2173 N N . GLY A 1 271 ? -31.190 61.336 97.722 1.00 15.42 290 GLY A N 1
ATOM 2174 C CA . GLY A 1 271 ? -30.033 61.133 96.852 1.00 13.96 290 GLY A CA 1
ATOM 2175 C C . GLY A 1 271 ? -29.649 62.327 95.987 1.00 13.05 290 GLY A C 1
ATOM 2176 O O . GLY A 1 271 ? -28.623 62.268 95.281 1.00 13.84 290 GLY A O 1
ATOM 2177 N N . SER A 1 272 ? -30.448 63.385 96.010 1.00 13.09 291 SER A N 1
ATOM 2178 C CA . SER A 1 272 ? -30.283 64.499 95.085 1.00 13.85 291 SER A CA 1
ATOM 2179 C C . SER A 1 272 ? -28.921 65.156 95.167 1.00 14.71 291 SER A C 1
ATOM 2180 O O . SER A 1 272 ? -28.275 65.399 94.151 1.00 15.23 291 SER A O 1
ATOM 2183 N N . LEU A 1 273 ? -28.481 65.454 96.392 1.00 14.90 292 LEU A N 1
ATOM 2184 C CA . LEU A 1 273 ? -27.194 66.131 96.527 1.00 17.10 292 LEU A CA 1
ATOM 2185 C C . LEU A 1 273 ? -26.029 65.274 96.088 1.00 15.54 292 LEU A C 1
ATOM 2186 O O . LEU A 1 273 ? -25.087 65.795 95.507 1.00 16.91 292 LEU A O 1
ATOM 2191 N N . ASN A 1 274 ? -26.095 63.958 96.329 1.00 15.54 293 ASN A N 1
ATOM 2192 C CA . ASN A 1 274 ? -25.063 63.068 95.886 1.00 14.96 293 ASN A CA 1
ATOM 2193 C C . ASN A 1 274 ? -25.002 63.016 94.369 1.00 13.96 293 ASN A C 1
ATOM 2194 O O . ASN A 1 274 ? -23.918 63.046 93.798 1.00 12.96 293 ASN A O 1
ATOM 2199 N N . THR A 1 275 ? -26.146 62.908 93.691 1.00 13.89 294 THR A N 1
ATOM 2200 C CA . THR A 1 275 ? -26.144 62.872 92.226 1.00 13.53 294 THR A CA 1
ATOM 2201 C C . THR A 1 275 ? -25.570 64.129 91.645 1.00 13.45 294 THR A C 1
ATOM 2202 O O . THR A 1 275 ? -24.712 64.084 90.754 1.00 13.64 294 THR A O 1
ATOM 2206 N N . THR A 1 276 ? -26.007 65.257 92.189 1.00 13.24 295 THR A N 1
ATOM 2207 C CA . THR A 1 276 ? -25.489 66.547 91.785 1.00 13.90 295 THR A CA 1
ATOM 2208 C C . THR A 1 276 ? -23.969 66.623 91.957 1.00 14.12 295 THR A C 1
ATOM 2209 O O . THR A 1 276 ? -23.255 67.035 91.050 1.00 14.33 295 THR A O 1
ATOM 2213 N N . LYS A 1 277 ? -23.510 66.183 93.115 1.00 15.06 296 LYS A N 1
ATOM 2214 C CA . LYS A 1 277 ? -22.088 66.202 93.434 1.00 16.57 296 LYS A CA 1
ATOM 2215 C C . LYS A 1 277 ? -21.273 65.363 92.481 1.00 15.28 296 LYS A C 1
ATOM 2216 O O . LYS A 1 277 ? -20.195 65.786 92.019 1.00 16.33 296 LYS A O 1
ATOM 2222 N N . GLN A 1 278 ? -21.760 64.182 92.147 1.00 14.45 297 GLN A N 1
ATOM 2223 C CA . GLN A 1 278 ? -20.981 63.290 91.291 1.00 15.72 297 GLN A CA 1
ATOM 2224 C C . GLN A 1 278 ? -20.874 63.857 89.893 1.00 16.07 297 GLN A C 1
ATOM 2225 O O . GLN A 1 278 ? -19.819 63.712 89.259 1.00 15.61 297 GLN A O 1
ATOM 2231 N N . ILE A 1 279 ? -21.960 64.465 89.389 1.00 15.32 298 ILE A N 1
ATOM 2232 C CA . ILE A 1 279 ? -21.941 65.066 88.080 1.00 15.58 298 ILE A CA 1
ATOM 2233 C C . ILE A 1 279 ? -20.969 66.223 88.065 1.00 14.87 298 ILE A C 1
ATOM 2234 O O . ILE A 1 279 ? -20.132 66.334 87.156 1.00 15.62 298 ILE A O 1
ATOM 2239 N N . ILE A 1 280 ? -21.014 67.056 89.087 1.00 14.57 299 ILE A N 1
ATOM 2240 C CA . ILE A 1 280 ? -20.107 68.198 89.181 1.00 15.88 299 ILE A CA 1
ATOM 2241 C C . ILE A 1 280 ? -18.639 67.729 89.251 1.00 15.67 299 ILE A C 1
ATOM 2242 O O . ILE A 1 280 ? -17.779 68.256 88.527 1.00 16.00 299 ILE A O 1
ATOM 2247 N N . GLN A 1 281 ? -18.385 66.697 90.032 1.00 16.04 300 GLN A N 1
ATOM 2248 C CA . GLN A 1 281 ? -16.990 66.205 90.169 1.00 17.59 300 GLN A CA 1
ATOM 2249 C C . GLN A 1 281 ? -16.447 65.617 88.869 1.00 17.62 300 GLN A C 1
ATOM 2250 O O . GLN A 1 281 ? -15.257 65.727 88.598 1.00 18.24 300 GLN A O 1
ATOM 2256 N N . ASP A 1 282 ? -17.330 65.043 88.044 1.00 16.24 301 ASP A N 1
ATOM 2257 C CA . ASP A 1 282 ? -16.949 64.447 86.767 1.00 17.11 301 ASP A CA 1
ATOM 2258 C C . ASP A 1 282 ? -17.177 65.354 85.565 1.00 15.52 301 ASP A C 1
ATOM 2259 O O . ASP A 1 282 ? -17.005 64.910 84.441 1.00 16.62 301 ASP A O 1
ATOM 2264 N N . LEU A 1 283 ? -17.458 66.633 85.800 1.00 15.38 302 LEU A N 1
ATOM 2265 C CA . LEU A 1 283 ? -18.002 67.485 84.757 1.00 16.12 302 LEU A CA 1
ATOM 2266 C C . LEU A 1 283 ? -17.067 67.673 83.593 1.00 17.90 302 LEU A C 1
ATOM 2267 O O . LEU A 1 283 ? -17.496 67.888 82.466 1.00 14.97 302 LEU A O 1
ATOM 2272 N N . GLU A 1 284 ? -15.753 67.607 83.817 1.00 17.63 303 GLU A N 1
ATOM 2273 C CA A GLU A 1 284 ? -14.821 67.822 82.715 0.50 19.79 303 GLU A CA 1
ATOM 2274 C CA B GLU A 1 284 ? -14.834 67.816 82.710 0.50 19.34 303 GLU A CA 1
ATOM 2275 C C . GLU A 1 284 ? -14.923 66.680 81.696 1.00 18.14 303 GLU A C 1
ATOM 2276 O O . GLU A 1 284 ? -14.434 66.795 80.573 1.00 19.27 303 GLU A O 1
ATOM 2287 N N . ASP A 1 285 ? -15.533 65.574 82.086 1.00 15.98 304 ASP A N 1
ATOM 2288 C CA . ASP A 1 285 ? -15.724 64.432 81.191 1.00 16.22 304 ASP A CA 1
ATOM 2289 C C . ASP A 1 285 ? -17.221 64.095 80.987 1.00 15.00 304 ASP A C 1
ATOM 2290 O O . ASP A 1 285 ? -17.572 62.924 80.760 1.00 15.37 304 ASP A O 1
ATOM 2295 N N . ILE A 1 286 ? -18.039 65.125 81.098 1.00 14.86 305 ILE A N 1
ATOM 2296 C CA . ILE A 1 286 ? -19.494 65.030 80.802 1.00 14.83 305 ILE A CA 1
ATOM 2297 C C . ILE A 1 286 ? -19.804 66.148 79.838 1.00 14.19 305 ILE A C 1
ATOM 2298 O O . ILE A 1 286 ? -19.557 67.327 80.101 1.00 16.12 305 ILE A O 1
ATOM 2303 N N . ASP A 1 287 ? -20.364 65.811 78.684 1.00 15.11 306 ASP A N 1
ATOM 2304 C CA . ASP A 1 287 ? -20.566 66.783 77.650 1.00 14.75 306 ASP A CA 1
ATOM 2305 C C . ASP A 1 287 ? -21.996 67.348 77.592 1.00 14.24 306 ASP A C 1
ATOM 2306 O O . ASP A 1 287 ? -22.199 68.472 77.165 1.00 13.57 306 ASP A O 1
ATOM 2311 N N . ILE A 1 288 ? -22.946 66.565 78.076 1.00 14.73 307 ILE A N 1
ATOM 2312 C CA . ILE A 1 288 ? -24.373 66.928 77.993 1.00 13.82 307 ILE A CA 1
ATOM 2313 C C . ILE A 1 288 ? -25.100 66.059 79.021 1.00 12.14 307 ILE A C 1
ATOM 2314 O O . ILE A 1 288 ? -24.750 64.888 79.234 1.00 13.03 307 ILE A O 1
ATOM 2319 N N . VAL A 1 289 ? -26.185 66.603 79.585 1.00 12.61 308 VAL A N 1
ATOM 2320 C CA . VAL A 1 289 ? -26.985 65.951 80.597 1.00 12.36 308 VAL A CA 1
ATOM 2321 C C . VAL A 1 289 ? -28.418 65.963 80.124 1.00 12.34 308 VAL A C 1
ATOM 2322 O O . VAL A 1 289 ? -28.869 66.968 79.621 1.00 12.19 308 VAL A O 1
ATOM 2326 N N . PHE A 1 290 ? -29.063 64.833 80.318 1.00 11.58 309 PHE A N 1
ATOM 2327 C CA . PHE A 1 290 ? -30.518 64.673 80.200 1.00 11.59 309 PHE A CA 1
ATOM 2328 C C . PHE A 1 290 ? -31.129 64.269 81.520 1.00 11.25 309 PHE A C 1
ATOM 2329 O O . PHE A 1 290 ? -30.855 63.173 82.043 1.00 12.82 309 PHE A O 1
ATOM 2337 N N . HIS A 1 291 ? -32.003 65.115 82.034 1.00 11.08 310 HIS A N 1
ATOM 2338 C CA . HIS A 1 291 ? -32.777 64.876 83.247 1.00 11.32 310 HIS A CA 1
ATOM 2339 C C . HIS A 1 291 ? -34.214 64.552 82.811 1.00 11.64 310 HIS A C 1
ATOM 2340 O O . HIS A 1 291 ? -34.988 65.453 82.450 1.00 12.82 310 HIS A O 1
ATOM 2347 N N . ILE A 1 292 ? -34.550 63.262 82.838 1.00 11.60 311 ILE A N 1
ATOM 2348 C CA . ILE A 1 292 ? -35.734 62.783 82.096 1.00 12.11 311 ILE A CA 1
ATOM 2349 C C . ILE A 1 292 ? -37.010 62.801 82.958 1.00 12.07 311 ILE A C 1
ATOM 2350 O O . ILE A 1 292 ? -37.628 61.774 83.249 1.00 13.25 311 ILE A O 1
ATOM 2355 N N . GLY A 1 293 ? -37.343 63.979 83.423 1.00 11.67 312 GLY A N 1
ATOM 2356 C CA . GLY A 1 293 ? -38.581 64.213 84.163 1.00 12.63 312 GLY A CA 1
ATOM 2357 C C . GLY A 1 293 ? -38.431 64.052 85.670 1.00 13.25 312 GLY A C 1
ATOM 2358 O O . GLY A 1 293 ? -37.479 63.371 86.139 1.00 13.62 312 GLY A O 1
ATOM 2359 N N . ASP A 1 294 ? -39.456 64.562 86.369 1.00 12.56 313 ASP A N 1
ATOM 2360 C CA . ASP A 1 294 ? -39.486 64.735 87.802 1.00 12.77 313 ASP A CA 1
ATOM 2361 C C . ASP A 1 294 ? -38.204 65.504 88.202 1.00 12.87 313 ASP A C 1
ATOM 2362 O O . ASP A 1 294 ? -37.172 64.924 88.662 1.00 13.51 313 ASP A O 1
ATOM 2367 N N . LEU A 1 295 ? -38.284 66.799 87.972 1.00 13.00 314 LEU A N 1
ATOM 2368 C CA . LEU A 1 295 ? -37.182 67.729 88.002 1.00 13.16 314 LEU A CA 1
ATOM 2369 C C . LEU A 1 295 ? -36.867 68.142 89.433 1.00 13.01 314 LEU A C 1
ATOM 2370 O O . LEU A 1 295 ? -35.800 67.777 89.951 1.00 13.58 314 LEU A O 1
ATOM 2375 N N . CYS A 1 296 ? -37.754 68.853 90.072 1.00 12.98 315 CYS A N 1
ATOM 2376 C CA . CYS A 1 296 ? -37.457 69.360 91.419 1.00 13.34 315 CYS A CA 1
ATOM 2377 C C . CYS A 1 296 ? -38.460 68.944 92.481 1.00 13.07 315 CYS A C 1
ATOM 2378 O O . CYS A 1 296 ? -38.232 69.131 93.659 1.00 13.62 315 CYS A O 1
ATOM 2381 N N . TYR A 1 297 ? -39.608 68.410 92.094 1.00 13.45 316 TYR A N 1
ATOM 2382 C CA . TYR A 1 297 ? -40.659 68.044 93.034 1.00 13.36 316 TYR A CA 1
ATOM 2383 C C . TYR A 1 297 ? -41.179 69.233 93.859 1.00 14.12 316 TYR A C 1
ATOM 2384 O O . TYR A 1 297 ? -41.681 69.062 94.987 1.00 14.42 316 TYR A O 1
ATOM 2393 N N . ALA A 1 298 ? -41.134 70.412 93.255 1.00 12.93 317 ALA A N 1
ATOM 2394 C CA . ALA A 1 298 ? -41.749 71.550 93.885 1.00 12.83 317 ALA A CA 1
ATOM 2395 C C . ALA A 1 298 ? -43.216 71.240 94.128 1.00 13.54 317 ALA A C 1
ATOM 2396 O O . ALA A 1 298 ? -43.764 71.533 95.193 1.00 13.30 317 ALA A O 1
ATOM 2398 N N . ASN A 1 299 ? -43.849 70.620 93.123 1.00 13.64 318 ASN A N 1
ATOM 2399 C CA . ASN A 1 299 ? -45.279 70.222 93.237 1.00 13.61 318 ASN A CA 1
ATOM 2400 C C . ASN A 1 299 ? -46.129 71.374 93.777 1.00 13.31 318 ASN A C 1
ATOM 2401 O O . ASN A 1 299 ? -47.014 71.173 94.603 1.00 13.80 318 ASN A O 1
ATOM 2406 N N . GLY A 1 300 ? -45.893 72.568 93.254 1.00 13.51 319 GLY A N 1
ATOM 2407 C CA . GLY A 1 300 ? -46.650 73.707 93.593 1.00 12.72 319 GLY A CA 1
ATOM 2408 C C . GLY A 1 300 ? -46.139 74.593 94.714 1.00 13.08 319 GLY A C 1
ATOM 2409 O O . GLY A 1 300 ? -46.729 75.633 94.930 1.00 13.59 319 GLY A O 1
ATOM 2410 N N . TYR A 1 301 ? -45.105 74.173 95.444 1.00 13.49 320 TYR A N 1
ATOM 2411 C CA . TYR A 1 301 ? -44.405 75.083 96.349 1.00 13.61 320 TYR A CA 1
ATOM 2412 C C . TYR A 1 301 ? -43.311 75.682 95.454 1.00 13.93 320 TYR A C 1
ATOM 2413 O O . TYR A 1 301 ? -42.177 75.196 95.431 1.00 13.96 320 TYR A O 1
ATOM 2422 N N . ILE A 1 302 ? -43.720 76.718 94.719 1.00 13.70 321 ILE A N 1
ATOM 2423 C CA . ILE A 1 302 ? -43.030 77.298 93.564 1.00 16.67 321 ILE A CA 1
ATOM 2424 C C . ILE A 1 302 ? -41.639 77.819 93.879 1.00 14.27 321 ILE A C 1
ATOM 2425 O O . ILE A 1 302 ? -40.765 77.824 93.002 1.00 13.06 321 ILE A O 1
ATOM 2430 N N . SER A 1 303 ? -41.379 78.245 95.121 1.00 14.14 322 SER A N 1
ATOM 2431 C CA . SER A 1 303 ? -40.036 78.748 95.491 1.00 14.79 322 SER A CA 1
ATOM 2432 C C . SER A 1 303 ? -38.944 77.790 95.129 1.00 14.72 322 SER A C 1
ATOM 2433 O O . SER A 1 303 ? -37.763 78.176 94.999 1.00 15.82 322 SER A O 1
ATOM 2436 N N . GLN A 1 304 ? -39.280 76.507 95.036 1.00 13.66 323 GLN A N 1
ATOM 2437 C CA . GLN A 1 304 ? -38.282 75.479 94.816 1.00 13.32 323 GLN A CA 1
ATOM 2438 C C . GLN A 1 304 ? -37.730 75.392 93.392 1.00 13.51 323 GLN A C 1
ATOM 2439 O O . GLN A 1 304 ? -36.671 74.816 93.160 1.00 13.15 323 GLN A O 1
ATOM 2445 N N . TRP A 1 305 ? -38.424 76.012 92.446 1.00 13.25 324 TRP A N 1
ATOM 2446 C CA . TRP A 1 305 ? -37.884 76.060 91.075 1.00 12.67 324 TRP A CA 1
ATOM 2447 C C . TRP A 1 305 ? -36.583 76.848 91.062 1.00 12.48 324 TRP A C 1
ATOM 2448 O O . TRP A 1 305 ? -35.589 76.404 90.483 1.00 12.81 324 TRP A O 1
ATOM 2459 N N . ASP A 1 306 ? -36.561 78.024 91.692 1.00 13.32 325 ASP A N 1
ATOM 2460 C CA . ASP A 1 306 ? -35.292 78.797 91.804 1.00 13.75 325 ASP A CA 1
ATOM 2461 C C . ASP A 1 306 ? -34.228 77.970 92.490 1.00 13.64 325 ASP A C 1
ATOM 2462 O O . ASP A 1 306 ? -33.069 77.928 92.047 1.00 13.04 325 ASP A O 1
ATOM 2467 N N . GLN A 1 307 ? -34.601 77.315 93.592 1.00 13.41 326 GLN A N 1
ATOM 2468 C CA . GLN A 1 307 ? -33.687 76.438 94.312 1.00 12.99 326 GLN A CA 1
ATOM 2469 C C . GLN A 1 307 ? -33.053 75.411 93.405 1.00 12.60 326 GLN A C 1
ATOM 2470 O O . GLN A 1 307 ? -31.844 75.187 93.438 1.00 12.25 326 GLN A O 1
ATOM 2476 N N . PHE A 1 308 ? -33.879 74.798 92.539 1.00 12.92 327 PHE A N 1
ATOM 2477 C CA . PHE A 1 308 ? -33.389 73.747 91.660 1.00 12.68 327 PHE A CA 1
ATOM 2478 C C . PHE A 1 308 ? -32.448 74.346 90.625 1.00 12.40 327 PHE A C 1
ATOM 2479 O O . PHE A 1 308 ? -31.410 73.767 90.324 1.00 13.21 327 PHE A O 1
ATOM 2487 N N . THR A 1 309 ? -32.811 75.504 90.047 1.00 12.87 328 THR A N 1
ATOM 2488 C CA . THR A 1 309 ? -31.940 76.136 89.081 1.00 13.55 328 THR A CA 1
ATOM 2489 C C . THR A 1 309 ? -30.590 76.507 89.693 1.00 13.82 328 THR A C 1
ATOM 2490 O O . THR A 1 309 ? -29.542 76.421 89.034 1.00 13.26 328 THR A O 1
ATOM 2494 N N . ALA A 1 310 ? -30.593 76.922 90.958 1.00 14.26 329 ALA A N 1
ATOM 2495 C CA . ALA A 1 310 ? -29.326 77.184 91.675 1.00 13.47 329 ALA A CA 1
ATOM 2496 C C . ALA A 1 310 ? -28.539 75.918 91.964 1.00 13.77 329 ALA A C 1
ATOM 2497 O O . ALA A 1 310 ? -27.298 75.907 91.828 1.00 14.21 329 ALA A O 1
ATOM 2499 N N . GLN A 1 311 ? -29.193 74.835 92.350 1.00 13.00 330 GLN A N 1
ATOM 2500 C CA . GLN A 1 311 ? -28.503 73.590 92.612 1.00 13.64 330 GLN A CA 1
ATOM 2501 C C . GLN A 1 311 ? -27.778 73.046 91.392 1.00 14.01 330 GLN A C 1
ATOM 2502 O O . GLN A 1 311 ? -26.644 72.502 91.504 1.00 14.27 330 GLN A O 1
ATOM 2508 N N . ILE A 1 312 ? -28.435 73.099 90.231 1.00 13.58 331 ILE A N 1
ATOM 2509 C CA . ILE A 1 312 ? -27.827 72.573 89.040 1.00 13.44 331 ILE A CA 1
ATOM 2510 C C . ILE A 1 312 ? -26.925 73.540 88.287 1.00 13.30 331 ILE A C 1
ATOM 2511 O O . ILE A 1 312 ? -26.254 73.117 87.338 1.00 14.13 331 ILE A O 1
ATOM 2516 N N . GLU A 1 313 ? -26.858 74.795 88.726 1.00 14.16 332 GLU A N 1
ATOM 2517 C CA A GLU A 1 313 ? -26.092 75.868 88.022 0.70 14.76 332 GLU A CA 1
ATOM 2518 C CA B GLU A 1 313 ? -26.136 75.808 87.978 0.30 13.33 332 GLU A CA 1
ATOM 2519 C C . GLU A 1 313 ? -24.675 75.446 87.687 1.00 14.29 332 GLU A C 1
ATOM 2520 O O . GLU A 1 313 ? -24.206 75.694 86.587 1.00 13.67 332 GLU A O 1
ATOM 2531 N N . PRO A 1 314 ? -23.960 74.818 88.648 1.00 15.46 333 PRO A N 1
ATOM 2532 C CA . PRO A 1 314 ? -22.551 74.473 88.328 1.00 15.78 333 PRO A CA 1
ATOM 2533 C C . PRO A 1 314 ? -22.430 73.471 87.166 1.00 16.19 333 PRO A C 1
ATOM 2534 O O . PRO A 1 314 ? -21.371 73.383 86.531 1.00 18.10 333 PRO A O 1
ATOM 2538 N N . ILE A 1 315 ? -23.501 72.712 86.900 1.00 13.95 334 ILE A N 1
ATOM 2539 C CA . ILE A 1 315 ? -23.585 71.848 85.752 1.00 13.80 334 ILE A CA 1
ATOM 2540 C C . ILE A 1 315 ? -24.152 72.610 84.535 1.00 13.35 334 ILE A C 1
ATOM 2541 O O . ILE A 1 315 ? -23.493 72.739 83.504 1.00 14.10 334 ILE A O 1
ATOM 2546 N N . ALA A 1 316 ? -25.374 73.083 84.663 1.00 12.84 335 ALA A N 1
ATOM 2547 C CA . ALA A 1 316 ? -26.160 73.638 83.550 1.00 12.80 335 ALA A CA 1
ATOM 2548 C C . ALA A 1 316 ? -25.652 74.962 82.989 1.00 13.62 335 ALA A C 1
ATOM 2549 O O . ALA A 1 316 ? -25.929 75.297 81.841 1.00 13.27 335 ALA A O 1
ATOM 2551 N N . SER A 1 317 ? -24.836 75.706 83.760 1.00 13.32 336 SER A N 1
ATOM 2552 C CA . SER A 1 317 ? -24.254 76.943 83.229 1.00 13.60 336 SER A CA 1
ATOM 2553 C C . SER A 1 317 ? -23.059 76.638 82.306 1.00 14.16 336 SER A C 1
ATOM 2554 O O . SER A 1 317 ? -22.605 77.557 81.604 1.00 14.96 336 SER A O 1
ATOM 2557 N N . THR A 1 318 ? -22.574 75.397 82.296 1.00 14.49 337 THR A N 1
ATOM 2558 C CA A THR A 1 318 ? -21.409 75.009 81.473 0.50 14.78 337 THR A CA 1
ATOM 2559 C CA B THR A 1 318 ? -21.423 75.022 81.441 0.50 15.66 337 THR A CA 1
ATOM 2560 C C . THR A 1 318 ? -21.686 73.983 80.363 1.00 14.70 337 THR A C 1
ATOM 2561 O O . THR A 1 318 ? -21.018 74.009 79.347 1.00 15.48 337 THR A O 1
ATOM 2568 N N . VAL A 1 319 ? -22.603 73.043 80.599 1.00 14.21 338 VAL A N 1
ATOM 2569 C CA . VAL A 1 319 ? -22.999 72.037 79.597 1.00 13.67 338 VAL A CA 1
ATOM 2570 C C . VAL A 1 319 ? -24.534 72.096 79.438 1.00 14.15 338 VAL A C 1
ATOM 2571 O O . VAL A 1 319 ? -25.244 72.418 80.390 1.00 13.92 338 VAL A O 1
ATOM 2575 N N . PRO A 1 320 ? -25.037 71.733 78.256 1.00 13.09 339 PRO A N 1
ATOM 2576 C CA . PRO A 1 320 ? -26.493 71.692 78.125 1.00 13.79 339 PRO A CA 1
ATOM 2577 C C . PRO A 1 320 ? -27.132 70.713 79.102 1.00 12.94 339 PRO A C 1
ATOM 2578 O O . PRO A 1 320 ? -26.677 69.582 79.269 1.00 11.76 339 PRO A O 1
ATOM 2582 N N . TYR A 1 321 ? -28.261 71.143 79.654 1.00 13.69 340 TYR A N 1
ATOM 2583 C CA . TYR A 1 321 ? -29.026 70.418 80.648 1.00 12.42 340 TYR A CA 1
ATOM 2584 C C . TYR A 1 321 ? -30.435 70.304 80.078 1.00 12.16 340 TYR A C 1
ATOM 2585 O O . TYR A 1 321 ? -31.244 71.231 80.142 1.00 12.95 340 TYR A O 1
ATOM 2594 N N . MET A 1 322 ? -30.632 69.174 79.415 1.00 11.91 341 MET A N 1
ATOM 2595 C CA . MET A 1 322 ? -31.802 68.923 78.582 1.00 11.76 341 MET A CA 1
ATOM 2596 C C . MET A 1 322 ? -32.808 68.213 79.467 1.00 12.98 341 MET A C 1
ATOM 2597 O O . MET A 1 322 ? -32.505 67.210 80.145 1.00 15.18 341 MET A O 1
ATOM 2602 N N . THR A 1 323 ? -34.035 68.733 79.485 1.00 13.18 342 THR A N 1
ATOM 2603 C CA . THR A 1 323 ? -35.072 68.209 80.359 1.00 12.90 342 THR A CA 1
ATOM 2604 C C . THR A 1 323 ? -36.158 67.487 79.561 1.00 13.07 342 THR A C 1
ATOM 2605 O O . THR A 1 323 ? -36.278 67.654 78.344 1.00 12.98 342 THR A O 1
ATOM 2609 N N . ALA A 1 324 ? -36.859 66.601 80.248 1.00 13.57 343 ALA A N 1
ATOM 2610 C CA . ALA A 1 324 ? -38.157 66.050 79.779 1.00 12.47 343 ALA A CA 1
ATOM 2611 C C . ALA A 1 324 ? -39.138 66.301 80.902 1.00 12.33 343 ALA A C 1
ATOM 2612 O O . ALA A 1 324 ? -38.749 66.574 82.022 1.00 13.03 343 ALA A O 1
ATOM 2614 N N . SER A 1 325 ? -40.427 66.189 80.580 1.00 12.76 344 SER A N 1
ATOM 2615 C CA . SER A 1 325 ? -41.493 66.435 81.514 1.00 12.53 344 SER A CA 1
ATOM 2616 C C . SER A 1 325 ? -42.048 65.123 81.994 1.00 12.63 344 SER A C 1
ATOM 2617 O O . SER A 1 325 ? -42.303 64.194 81.204 1.00 13.71 344 SER A O 1
ATOM 2620 N N . GLY A 1 326 ? -42.211 65.041 83.296 1.00 11.40 345 GLY A N 1
ATOM 2621 C CA . GLY A 1 326 ? -42.842 63.920 83.958 1.00 11.72 345 GLY A CA 1
ATOM 2622 C C . GLY A 1 326 ? -44.114 64.294 84.727 1.00 11.66 345 GLY A C 1
ATOM 2623 O O . GLY A 1 326 ? -44.622 65.414 84.652 1.00 11.46 345 GLY A O 1
ATOM 2624 N N . ASN A 1 327 ? -44.590 63.351 85.521 1.00 11.24 346 ASN A N 1
ATOM 2625 C CA . ASN A 1 327 ? -45.891 63.553 86.175 1.00 10.75 346 ASN A CA 1
ATOM 2626 C C . ASN A 1 327 ? -45.864 64.671 87.193 1.00 11.45 346 ASN A C 1
ATOM 2627 O O . ASN A 1 327 ? -46.850 65.394 87.365 1.00 12.30 346 ASN A O 1
ATOM 2632 N N . HIS A 1 328 ? -44.718 64.847 87.876 1.00 12.09 347 HIS A N 1
ATOM 2633 C CA . HIS A 1 328 ? -44.636 65.931 88.864 1.00 13.41 347 HIS A CA 1
ATOM 2634 C C . HIS A 1 328 ? -44.509 67.303 88.236 1.00 12.89 347 HIS A C 1
ATOM 2635 O O . HIS A 1 328 ? -44.683 68.316 88.941 1.00 13.60 347 HIS A O 1
ATOM 2642 N N . GLU A 1 329 ? -44.161 67.363 86.948 1.00 12.78 348 GLU A N 1
ATOM 2643 C CA . GLU A 1 329 ? -44.221 68.640 86.247 1.00 12.26 348 GLU A CA 1
ATOM 2644 C C . GLU A 1 329 ? -45.618 68.971 85.768 1.00 12.58 348 GLU A C 1
ATOM 2645 O O . GLU A 1 329 ? -46.031 70.135 85.774 1.00 12.53 348 GLU A O 1
ATOM 2651 N N . ARG A 1 330 ? -46.341 67.976 85.281 1.00 12.19 349 ARG A N 1
ATOM 2652 C CA . ARG A 1 330 ? -47.469 68.271 84.380 1.00 12.15 349 ARG A CA 1
ATOM 2653 C C . ARG A 1 330 ? -48.855 67.800 84.856 1.00 11.75 349 ARG A C 1
ATOM 2654 O O . ARG A 1 330 ? -49.861 68.434 84.530 1.00 13.32 349 ARG A O 1
ATOM 2662 N N . ASP A 1 331 ? -48.926 66.669 85.564 1.00 11.87 350 ASP A N 1
ATOM 2663 C CA . ASP A 1 331 ? -50.235 66.000 85.735 1.00 11.63 350 ASP A CA 1
ATOM 2664 C C . ASP A 1 331 ? -51.138 66.871 86.593 1.00 11.76 350 ASP A C 1
ATOM 2665 O O . ASP A 1 331 ? -50.770 67.318 87.699 1.00 12.19 350 ASP A O 1
ATOM 2670 N N . TRP A 1 332 ? -52.366 67.072 86.098 1.00 12.01 351 TRP A N 1
ATOM 2671 C CA . TRP A 1 332 ? -53.431 67.674 86.908 1.00 12.84 351 TRP A CA 1
ATOM 2672 C C . TRP A 1 332 ? -54.750 67.297 86.246 1.00 13.46 351 TRP A C 1
ATOM 2673 O O . TRP A 1 332 ? -54.847 67.301 85.021 1.00 13.80 351 TRP A O 1
ATOM 2684 N N . PRO A 1 333 ? -55.754 66.890 87.054 1.00 14.92 352 PRO A N 1
ATOM 2685 C CA . PRO A 1 333 ? -57.028 66.503 86.443 1.00 16.39 352 PRO A CA 1
ATOM 2686 C C . PRO A 1 333 ? -57.675 67.652 85.686 1.00 15.37 352 PRO A C 1
ATOM 2687 O O . PRO A 1 333 ? -57.583 68.806 86.106 1.00 15.94 352 PRO A O 1
ATOM 2691 N N . GLY A 1 334 ? -58.351 67.305 84.579 1.00 16.80 353 GLY A N 1
ATOM 2692 C CA . GLY A 1 334 ? -59.109 68.276 83.784 1.00 16.69 353 GLY A CA 1
ATOM 2693 C C . GLY A 1 334 ? -58.287 69.321 83.055 1.00 16.56 353 GLY A C 1
ATOM 2694 O O . GLY A 1 334 ? -58.760 70.442 82.802 1.00 17.21 353 GLY A O 1
ATOM 2695 N N . THR A 1 335 ? -57.030 68.975 82.764 1.00 15.71 354 THR A N 1
ATOM 2696 C CA . THR A 1 335 ? -56.111 69.882 82.054 1.00 16.82 354 THR A CA 1
ATOM 2697 C C . THR A 1 335 ? -55.566 69.337 80.741 1.00 16.71 354 THR A C 1
ATOM 2698 O O . THR A 1 335 ? -54.609 69.870 80.204 1.00 19.87 354 THR A O 1
ATOM 2702 N N . GLY A 1 336 ? -56.142 68.253 80.253 1.00 16.02 355 GLY A N 1
ATOM 2703 C CA . GLY A 1 336 ? -55.691 67.628 79.039 1.00 16.55 355 GLY A CA 1
ATOM 2704 C C . GLY A 1 336 ? -54.405 66.823 79.168 1.00 16.41 355 GLY A C 1
ATOM 2705 O O . GLY A 1 336 ? -53.892 66.338 78.143 1.00 18.48 355 GLY A O 1
ATOM 2706 N N . SER A 1 337 ? -53.906 66.619 80.400 1.00 15.54 356 SER A N 1
ATOM 2707 C CA . SER A 1 337 ? -52.821 65.639 80.614 1.00 14.15 356 SER A CA 1
ATOM 2708 C C . SER A 1 337 ? -53.449 64.226 80.519 1.00 14.76 356 SER A C 1
ATOM 2709 O O . SER A 1 337 ? -54.589 63.993 80.952 1.00 15.34 356 SER A O 1
ATOM 2712 N N . PHE A 1 338 ? -52.702 63.316 79.917 1.00 13.48 357 PHE A N 1
ATOM 2713 C CA . PHE A 1 338 ? -53.166 61.913 79.698 1.00 13.31 357 PHE A CA 1
ATOM 2714 C C . PHE A 1 338 ? -53.406 61.204 81.021 1.00 14.59 357 PHE A C 1
ATOM 2715 O O . PHE A 1 338 ? -54.365 60.450 81.186 1.00 14.20 357 PHE A O 1
ATOM 2723 N N . TYR A 1 339 ? -52.528 61.487 81.979 1.00 13.72 358 TYR A N 1
ATOM 2724 C CA . TYR A 1 339 ? -52.680 61.085 83.368 1.00 13.93 358 TYR A CA 1
ATOM 2725 C C . TYR A 1 339 ? -53.330 62.213 84.141 1.00 15.55 358 TYR A C 1
ATOM 2726 O O . TYR A 1 339 ? -52.847 63.365 84.084 1.00 15.63 358 TYR A O 1
ATOM 2735 N N . GLY A 1 340 ? -54.408 61.885 84.855 1.00 17.33 359 GLY A N 1
ATOM 2736 C CA . GLY A 1 340 ? -55.138 62.880 85.660 1.00 17.84 359 GLY A CA 1
ATOM 2737 C C . GLY A 1 340 ? -54.727 63.001 87.124 1.00 17.07 359 GLY A C 1
ATOM 2738 O O . GLY A 1 340 ? -55.474 63.564 87.933 1.00 17.23 359 GLY A O 1
ATOM 2739 N N . ASN A 1 341 ? -53.536 62.504 87.454 1.00 15.98 360 ASN A N 1
ATOM 2740 C CA . ASN A 1 341 ? -52.984 62.546 88.814 1.00 16.31 360 ASN A CA 1
ATOM 2741 C C . ASN A 1 341 ? -52.902 64.019 89.304 1.00 16.45 360 ASN A C 1
ATOM 2742 O O . ASN A 1 341 ? -52.811 64.951 88.511 1.00 14.36 360 ASN A O 1
ATOM 2747 N N . LEU A 1 342 ? -52.845 64.184 90.621 1.00 15.49 361 LEU A N 1
ATOM 2748 C CA A LEU A 1 342 ? -52.639 65.509 91.227 0.70 16.01 361 LEU A CA 1
ATOM 2749 C CA B LEU A 1 342 ? -52.643 65.494 91.248 0.30 14.63 361 LEU A CA 1
ATOM 2750 C C . LEU A 1 342 ? -51.144 65.826 91.354 1.00 14.82 361 LEU A C 1
ATOM 2751 O O . LEU A 1 342 ? -50.764 66.816 91.993 1.00 15.45 361 LEU A O 1
ATOM 2760 N N . ASP A 1 343 ? -50.305 65.038 90.686 1.00 14.21 362 ASP A N 1
ATOM 2761 C CA . ASP A 1 343 ? -48.870 65.025 91.008 1.00 14.80 362 ASP A CA 1
ATOM 2762 C C . ASP A 1 343 ? -48.128 66.369 90.792 1.00 13.78 362 ASP A C 1
ATOM 2763 O O . ASP A 1 343 ? -47.094 66.608 91.451 1.00 13.77 362 ASP A O 1
ATOM 2768 N N . SER A 1 344 ? -48.607 67.247 89.910 1.00 13.09 363 SER A N 1
ATOM 2769 C CA . SER A 1 344 ? -47.947 68.531 89.733 1.00 12.71 363 SER A CA 1
ATOM 2770 C C . SER A 1 344 ? -48.262 69.572 90.792 1.00 12.99 363 SER A C 1
ATOM 2771 O O . SER A 1 344 ? -47.703 70.680 90.761 1.00 13.86 363 SER A O 1
ATOM 2774 N N . GLY A 1 345 ? -49.191 69.241 91.692 1.00 12.78 364 GLY A N 1
ATOM 2775 C CA . GLY A 1 345 ? -49.586 70.165 92.754 1.00 13.40 364 GLY A CA 1
ATOM 2776 C C . GLY A 1 345 ? -50.095 71.489 92.248 1.00 12.88 364 GLY A C 1
ATOM 2777 O O . GLY A 1 345 ? -49.935 72.532 92.892 1.00 13.81 364 GLY A O 1
ATOM 2778 N N . GLY A 1 346 ? -50.753 71.444 91.078 1.00 13.45 365 GLY A N 1
ATOM 2779 C CA . GLY A 1 346 ? -51.381 72.560 90.476 1.00 13.47 365 GLY A CA 1
ATOM 2780 C C . GLY A 1 346 ? -50.588 73.306 89.440 1.00 12.76 365 GLY A C 1
ATOM 2781 O O . GLY A 1 346 ? -51.090 74.283 88.903 1.00 13.30 365 GLY A O 1
ATOM 2782 N N . GLU A 1 347 ? -49.326 72.903 89.249 1.00 13.83 366 GLU A N 1
ATOM 2783 C CA . GLU A 1 347 ? -48.459 73.559 88.288 1.00 12.32 366 GLU A CA 1
ATOM 2784 C C . GLU A 1 347 ? -48.916 73.369 86.854 1.00 12.54 366 GLU A C 1
ATOM 2785 O O . GLU A 1 347 ? -48.678 74.244 86.052 1.00 12.38 366 GLU A O 1
ATOM 2791 N N . CYS A 1 348 ? -49.474 72.209 86.532 1.00 13.09 367 CYS A N 1
ATOM 2792 C CA . CYS A 1 348 ? -49.947 71.861 85.160 1.00 12.73 367 CYS A CA 1
ATOM 2793 C C . CYS A 1 348 ? -48.953 72.256 84.064 1.00 12.16 367 CYS A C 1
ATOM 2794 O O . CYS A 1 348 ? -49.299 72.738 82.984 1.00 12.68 367 CYS A O 1
ATOM 2797 N N . GLY A 1 349 ? -47.671 72.015 84.349 1.00 11.88 368 GLY A N 1
ATOM 2798 C CA . GLY A 1 349 ? -46.608 72.111 83.381 1.00 12.28 368 GLY A CA 1
ATOM 2799 C C . GLY A 1 349 ? -45.985 73.493 83.275 1.00 12.76 368 GLY A C 1
ATOM 2800 O O . GLY A 1 349 ? -44.922 73.644 82.646 1.00 13.01 368 GLY A O 1
ATOM 2801 N N . VAL A 1 350 ? -46.580 74.498 83.888 1.00 12.36 369 VAL A N 1
ATOM 2802 C CA . VAL A 1 350 ? -46.248 75.898 83.546 1.00 12.68 369 VAL A CA 1
ATOM 2803 C C . VAL A 1 350 ? -44.791 76.255 84.001 1.00 12.38 369 VAL A C 1
ATOM 2804 O O . VAL A 1 350 ? -44.005 76.775 83.213 1.00 13.80 369 VAL A O 1
ATOM 2808 N N . PRO A 1 351 ? -44.441 75.960 85.263 1.00 13.35 370 PRO A N 1
ATOM 2809 C CA . PRO A 1 351 ? -43.055 76.249 85.647 1.00 12.93 370 PRO A CA 1
ATOM 2810 C C . PRO A 1 351 ? -42.038 75.463 84.799 1.00 13.53 370 PRO A C 1
ATOM 2811 O O . PRO A 1 351 ? -41.036 76.029 84.311 1.00 13.28 370 PRO A O 1
ATOM 2815 N N . ALA A 1 352 ? -42.237 74.169 84.618 1.00 12.69 371 ALA A N 1
ATOM 2816 C CA . ALA A 1 352 ? -41.292 73.372 83.864 1.00 13.39 371 ALA A CA 1
ATOM 2817 C C . ALA A 1 352 ? -41.073 73.910 82.443 1.00 13.89 371 ALA A C 1
ATOM 2818 O O . ALA A 1 352 ? -39.921 73.954 81.956 1.00 13.65 371 ALA A O 1
ATOM 2820 N N . GLN A 1 353 ? -42.160 74.327 81.775 1.00 13.39 372 GLN A N 1
ATOM 2821 C CA A GLN A 1 353 ? -42.176 74.749 80.382 0.50 13.34 372 GLN A CA 1
ATOM 2822 C CA B GLN A 1 353 ? -42.051 74.737 80.363 0.50 14.49 372 GLN A CA 1
ATOM 2823 C C . GLN A 1 353 ? -41.697 76.215 80.227 1.00 14.71 372 GLN A C 1
ATOM 2824 O O . GLN A 1 353 ? -41.594 76.736 79.108 1.00 16.06 372 GLN A O 1
ATOM 2835 N N . THR A 1 354 ? -41.480 76.883 81.355 1.00 13.95 373 THR A N 1
ATOM 2836 C CA . THR A 1 354 ? -40.989 78.257 81.390 1.00 14.70 373 THR A CA 1
ATOM 2837 C C . THR A 1 354 ? -39.584 78.406 81.975 1.00 14.92 373 THR A C 1
ATOM 2838 O O . THR A 1 354 ? -38.749 79.127 81.433 1.00 15.90 373 THR A O 1
ATOM 2842 N N . MET A 1 355 ? -39.307 77.670 83.025 1.00 14.09 374 MET A N 1
ATOM 2843 C CA . MET A 1 355 ? -38.003 77.793 83.704 1.00 13.05 374 MET A CA 1
ATOM 2844 C C . MET A 1 355 ? -36.900 77.195 82.821 1.00 13.57 374 MET A C 1
ATOM 2845 O O . MET A 1 355 ? -35.738 77.646 82.868 1.00 13.50 374 MET A O 1
ATOM 2850 N N . PHE A 1 356 ? -37.234 76.193 82.006 1.00 12.40 375 PHE A N 1
ATOM 2851 C CA . PHE A 1 356 ? -36.286 75.518 81.107 1.00 12.65 375 PHE A CA 1
ATOM 2852 C C . PHE A 1 356 ? -36.730 75.625 79.665 1.00 12.65 375 PHE A C 1
ATOM 2853 O O . PHE A 1 356 ? -37.941 75.697 79.390 1.00 13.10 375 PHE A O 1
ATOM 2861 N N . PHE A 1 357 ? -35.750 75.682 78.787 1.00 12.40 376 PHE A N 1
ATOM 2862 C CA . PHE A 1 357 ? -35.943 75.683 77.347 1.00 12.90 376 PHE A CA 1
ATOM 2863 C C . PHE A 1 357 ? -35.572 74.349 76.772 1.00 12.62 376 PHE A C 1
ATOM 2864 O O . PHE A 1 357 ? -34.515 73.771 77.092 1.00 13.61 376 PHE A O 1
ATOM 2872 N N . VAL A 1 358 ? -36.425 73.820 75.916 1.00 12.62 377 VAL A N 1
ATOM 2873 C CA . VAL A 1 358 ? -36.043 72.737 75.036 1.00 12.76 377 VAL A CA 1
ATOM 2874 C C . VAL A 1 358 ? -36.493 73.088 73.627 1.00 13.71 377 VAL A C 1
ATOM 2875 O O . VAL A 1 358 ? -37.448 73.857 73.445 1.00 15.30 377 VAL A O 1
ATOM 2879 N N . PRO A 1 359 ? -35.821 72.547 72.614 1.00 14.59 378 PRO A N 1
ATOM 2880 C CA . PRO A 1 359 ? -36.114 72.936 71.204 1.00 14.46 378 PRO A CA 1
ATOM 2881 C C . PRO A 1 359 ? -37.329 72.207 70.625 1.00 16.19 378 PRO A C 1
ATOM 2882 O O . PRO A 1 359 ? -37.272 71.635 69.538 1.00 17.09 378 PRO A O 1
ATOM 2886 N N . ALA A 1 360 ? -38.405 72.209 71.386 1.00 15.02 379 ALA A N 1
ATOM 2887 C CA . ALA A 1 360 ? -39.679 71.644 70.959 1.00 15.80 379 ALA A CA 1
ATOM 2888 C C . ALA A 1 360 ? -40.389 72.654 70.051 1.00 17.11 379 ALA A C 1
ATOM 2889 O O . ALA A 1 360 ? -40.329 73.850 70.320 1.00 19.86 379 ALA A O 1
ATOM 2891 N N . GLU A 1 361 ? -41.101 72.127 69.049 1.00 19.76 380 GLU A N 1
ATOM 2892 C CA A GLU A 1 361 ? -42.016 72.913 68.211 0.70 22.36 380 GLU A CA 1
ATOM 2893 C CA B GLU A 1 361 ? -41.975 72.952 68.223 0.30 20.50 380 GLU A CA 1
ATOM 2894 C C . GLU A 1 361 ? -43.029 73.650 69.097 1.00 20.86 380 GLU A C 1
ATOM 2895 O O . GLU A 1 361 ? -43.305 74.836 68.938 1.00 23.60 380 GLU A O 1
ATOM 2906 N N . ASN A 1 362 ? -43.577 72.927 70.058 1.00 17.28 381 ASN A N 1
ATOM 2907 C CA . ASN A 1 362 ? -44.538 73.475 70.974 1.00 15.09 381 ASN A CA 1
ATOM 2908 C C . ASN A 1 362 ? -44.073 73.153 72.372 1.00 13.68 381 ASN A C 1
ATOM 2909 O O . ASN A 1 362 ? -44.076 71.982 72.762 1.00 13.04 381 ASN A O 1
ATOM 2914 N N . ARG A 1 363 ? -43.620 74.150 73.129 1.00 14.06 382 ARG A N 1
ATOM 2915 C CA . ARG A 1 363 ? -43.035 73.871 74.453 1.00 13.59 382 ARG A CA 1
ATOM 2916 C C . ARG A 1 363 ? -44.035 73.346 75.473 1.00 14.32 382 ARG A C 1
ATOM 2917 O O . ARG A 1 363 ? -43.643 72.727 76.469 1.00 16.70 382 ARG A O 1
ATOM 2925 N N . GLU A 1 364 ? -45.324 73.494 75.186 1.00 15.15 383 GLU A N 1
ATOM 2926 C CA . GLU A 1 364 ? -46.370 72.878 76.018 1.00 16.59 383 GLU A CA 1
ATOM 2927 C C . GLU A 1 364 ? -46.373 71.370 75.839 1.00 16.68 383 GLU A C 1
ATOM 2928 O O . GLU A 1 364 ? -46.477 70.588 76.798 1.00 22.17 383 GLU A O 1
ATOM 2934 N N . LYS A 1 365 ? -46.091 70.936 74.631 1.00 14.43 384 LYS A N 1
ATOM 2935 C CA . LYS A 1 365 ? -46.125 69.522 74.324 1.00 14.44 384 LYS A CA 1
ATOM 2936 C C . LYS A 1 365 ? -44.846 68.785 74.803 1.00 13.76 384 LYS A C 1
ATOM 2937 O O . LYS A 1 365 ? -44.908 67.615 75.189 1.00 14.00 384 LYS A O 1
ATOM 2943 N N . PHE A 1 366 ? -43.722 69.486 74.796 1.00 14.43 385 PHE A N 1
ATOM 2944 C CA . PHE A 1 366 ? -42.484 69.028 75.488 1.00 13.68 385 PHE A CA 1
ATOM 2945 C C . PHE A 1 366 ? -41.888 67.713 74.916 1.00 14.38 385 PHE A C 1
ATOM 2946 O O . PHE A 1 366 ? -41.124 67.044 75.608 1.00 15.34 385 PHE A O 1
ATOM 2954 N N . TRP A 1 367 ? -42.219 67.362 73.675 1.00 13.44 386 TRP A N 1
ATOM 2955 C CA . TRP A 1 367 ? -41.470 66.365 72.950 1.00 13.40 386 TRP A CA 1
ATOM 2956 C C . TRP A 1 367 ? -40.548 67.049 71.930 1.00 13.59 386 TRP A C 1
ATOM 2957 O O . TRP A 1 367 ? -40.879 68.080 71.355 1.00 14.38 386 TRP A O 1
ATOM 2968 N N . TYR A 1 368 ? -39.354 66.491 71.728 1.00 13.21 387 TYR A N 1
ATOM 2969 C CA . TYR A 1 368 ? -38.391 67.108 70.842 1.00 12.68 387 TYR A CA 1
ATOM 2970 C C . TYR A 1 368 ? -37.273 66.152 70.477 1.00 13.14 387 TYR A C 1
ATOM 2971 O O . TYR A 1 368 ? -37.096 65.122 71.151 1.00 13.99 387 TYR A O 1
ATOM 2980 N N . SER A 1 369 ? -36.527 66.540 69.451 1.00 13.32 388 SER A N 1
ATOM 2981 C CA . SER A 1 369 ? -35.330 65.826 68.981 1.00 14.63 388 SER A CA 1
ATOM 2982 C C . SER A 1 369 ? -34.130 66.706 69.296 1.00 13.94 388 SER A C 1
ATOM 2983 O O . SER A 1 369 ? -34.212 67.938 69.200 1.00 13.87 388 SER A O 1
ATOM 2986 N N . THR A 1 370 ? -32.998 66.088 69.626 1.00 12.78 389 THR A N 1
ATOM 2987 C CA . THR A 1 370 ? -31.742 66.803 69.721 1.00 14.18 389 THR A CA 1
ATOM 2988 C C . THR A 1 370 ? -30.572 65.860 69.381 1.00 13.86 389 THR A C 1
ATOM 2989 O O . THR A 1 370 ? -30.685 64.667 69.442 1.00 14.00 389 THR A O 1
ATOM 2993 N N . ASP A 1 371 ? -29.456 66.443 69.003 1.00 15.49 390 ASP A N 1
ATOM 2994 C CA . ASP A 1 371 ? -28.237 65.729 68.594 1.00 16.57 390 ASP A CA 1
ATOM 2995 C C . ASP A 1 371 ? -27.071 66.060 69.506 1.00 17.05 390 ASP A C 1
ATOM 2996 O O . ASP A 1 371 ? -27.002 67.156 70.057 1.00 18.81 390 ASP A O 1
ATOM 3001 N N . TYR A 1 372 ? -26.157 65.113 69.637 1.00 16.33 391 TYR A N 1
ATOM 3002 C CA . TYR A 1 372 ? -24.832 65.421 70.211 1.00 15.54 391 TYR A CA 1
ATOM 3003 C C . TYR A 1 372 ? -23.828 64.558 69.488 1.00 14.56 391 TYR A C 1
ATOM 3004 O O . TYR A 1 372 ? -23.622 63.391 69.835 1.00 14.91 391 TYR A O 1
ATOM 3013 N N . GLY A 1 373 ? -23.265 65.105 68.423 1.00 14.49 392 GLY A N 1
ATOM 3014 C CA . GLY A 1 373 ? -22.275 64.351 67.648 1.00 14.76 392 GLY A CA 1
ATOM 3015 C C . GLY A 1 373 ? -22.807 63.076 67.028 1.00 13.72 392 GLY A C 1
ATOM 3016 O O . GLY A 1 373 ? -23.716 63.158 66.170 1.00 15.52 392 GLY A O 1
ATOM 3017 N N . MET A 1 374 ? -22.344 61.921 67.501 1.00 13.97 393 MET A N 1
ATOM 3018 C CA . MET A 1 374 ? -22.737 60.606 66.993 1.00 14.48 393 MET A CA 1
ATOM 3019 C C . MET A 1 374 ? -24.142 60.176 67.530 1.00 13.87 393 MET A C 1
ATOM 3020 O O . MET A 1 374 ? -24.666 59.143 67.125 1.00 14.52 393 MET A O 1
ATOM 3025 N N . PHE A 1 375 ? -24.647 60.915 68.504 1.00 13.61 394 PHE A N 1
ATOM 3026 C CA . PHE A 1 375 ? -25.933 60.617 69.170 1.00 13.79 394 PHE A CA 1
ATOM 3027 C C . PHE A 1 375 ? -27.107 61.415 68.576 1.00 13.78 394 PHE A C 1
ATOM 3028 O O . PHE A 1 375 ? -26.992 62.641 68.360 1.00 13.91 394 PHE A O 1
ATOM 3036 N N . ARG A 1 376 ? -28.229 60.732 68.408 1.00 13.96 395 ARG A N 1
ATOM 3037 C CA . ARG A 1 376 ? -29.539 61.384 68.221 1.00 13.56 395 ARG A CA 1
ATOM 3038 C C . ARG A 1 376 ? -30.407 60.941 69.386 1.00 12.71 395 ARG A C 1
ATOM 3039 O O . ARG A 1 376 ? -30.481 59.732 69.726 1.00 12.93 395 ARG A O 1
ATOM 3047 N N . PHE A 1 377 ? -31.062 61.922 70.005 1.00 12.92 396 PHE A N 1
ATOM 3048 C CA . PHE A 1 377 ? -31.975 61.691 71.105 1.00 13.79 396 PHE A CA 1
ATOM 3049 C C . PHE A 1 377 ? -33.372 62.102 70.678 1.00 14.46 396 PHE A C 1
ATOM 3050 O O . PHE A 1 377 ? -33.575 63.178 70.144 1.00 13.01 396 PHE A O 1
ATOM 3058 N N . CYS A 1 378 ? -34.320 61.233 70.995 1.00 13.74 397 CYS A N 1
ATOM 3059 C CA A CYS A 1 378 ? -35.743 61.501 70.814 0.50 14.20 397 CYS A CA 1
ATOM 3060 C CA B CYS A 1 378 ? -35.737 61.559 70.795 0.50 14.79 397 CYS A CA 1
ATOM 3061 C C . CYS A 1 378 ? -36.405 61.524 72.167 1.00 13.53 397 CYS A C 1
ATOM 3062 O O . CYS A 1 378 ? -36.406 60.509 72.843 1.00 15.22 397 CYS A O 1
ATOM 3067 N N . ILE A 1 379 ? -36.940 62.685 72.581 1.00 13.75 398 ILE A N 1
ATOM 3068 C CA . ILE A 1 379 ? -37.488 62.851 73.917 1.00 12.89 398 ILE A CA 1
ATOM 3069 C C . ILE A 1 379 ? -39.026 62.904 73.827 1.00 12.76 398 ILE A C 1
ATOM 3070 O O . ILE A 1 379 ? -39.568 63.809 73.191 1.00 12.54 398 ILE A O 1
ATOM 3075 N N . ALA A 1 380 ? -39.670 61.968 74.491 1.00 11.88 399 ALA A N 1
ATOM 3076 C CA . ALA A 1 380 ? -41.112 61.887 74.608 1.00 12.18 399 ALA A CA 1
ATOM 3077 C C . ALA A 1 380 ? -41.618 62.563 75.883 1.00 13.71 399 ALA A C 1
ATOM 3078 O O . ALA A 1 380 ? -40.875 62.813 76.826 1.00 12.43 399 ALA A O 1
ATOM 3080 N N . HIS A 1 381 ? -42.922 62.845 75.881 1.00 12.12 400 HIS A N 1
ATOM 3081 C CA . HIS A 1 381 ? -43.631 63.416 76.999 1.00 12.18 400 HIS A CA 1
ATOM 3082 C C . HIS A 1 381 ? -44.708 62.436 77.423 1.00 12.53 400 HIS A C 1
ATOM 3083 O O . HIS A 1 381 ? -45.780 62.332 76.800 1.00 12.28 400 HIS A O 1
ATOM 3090 N N . THR A 1 382 ? -44.457 61.720 78.501 1.00 11.73 401 THR A N 1
ATOM 3091 C CA . THR A 1 382 ? -45.314 60.620 78.937 1.00 11.65 401 THR A CA 1
ATOM 3092 C C . THR A 1 382 ? -46.592 61.081 79.669 1.00 11.57 401 THR A C 1
ATOM 3093 O O . THR A 1 382 ? -47.411 60.283 80.077 1.00 11.83 401 THR A O 1
ATOM 3097 N N . GLU A 1 383 ? -46.775 62.392 79.772 1.00 11.75 402 GLU A N 1
ATOM 3098 C CA . GLU A 1 383 ? -47.963 62.965 80.390 1.00 12.20 402 GLU A CA 1
ATOM 3099 C C . GLU A 1 383 ? -48.984 63.417 79.310 1.00 12.57 402 GLU A C 1
ATOM 3100 O O . GLU A 1 383 ? -50.035 63.960 79.657 1.00 14.35 402 GLU A O 1
ATOM 3106 N N . LEU A 1 384 ? -48.656 63.117 78.054 1.00 12.01 403 LEU A N 1
ATOM 3107 C CA . LEU A 1 384 ? -49.539 63.240 76.908 1.00 12.83 403 LEU A CA 1
ATOM 3108 C C . LEU A 1 384 ? -49.550 61.915 76.145 1.00 13.98 403 LEU A C 1
ATOM 3109 O O . LEU A 1 384 ? -48.632 61.083 76.249 1.00 13.65 403 LEU A O 1
ATOM 3114 N N . ASP A 1 385 ? -50.662 61.654 75.440 1.00 14.29 404 ASP A N 1
ATOM 3115 C CA . ASP A 1 385 ? -50.849 60.362 74.797 1.00 13.52 404 ASP A CA 1
ATOM 3116 C C . ASP A 1 385 ? -49.721 60.122 73.773 1.00 12.74 404 ASP A C 1
ATOM 3117 O O . ASP A 1 385 ? -49.364 61.031 73.031 1.00 13.47 404 ASP A O 1
ATOM 3122 N N . TRP A 1 386 ? -49.210 58.894 73.706 1.00 13.30 405 TRP A N 1
ATOM 3123 C CA . TRP A 1 386 ? -48.106 58.521 72.862 1.00 13.55 405 TRP A CA 1
ATOM 3124 C C . TRP A 1 386 ? -48.481 57.449 71.848 1.00 14.18 405 TRP A C 1
ATOM 3125 O O . TRP A 1 386 ? -47.666 56.984 71.082 1.00 12.83 405 TRP A O 1
ATOM 3136 N N . ARG A 1 387 ? -49.744 57.065 71.847 1.00 15.53 406 ARG A N 1
ATOM 3137 C CA . ARG A 1 387 ? -50.163 55.883 71.103 1.00 15.12 406 ARG A CA 1
ATOM 3138 C C . ARG A 1 387 ? -50.265 56.151 69.579 1.00 14.67 406 ARG A C 1
ATOM 3139 O O . ARG A 1 387 ? -50.277 57.282 69.132 1.00 14.03 406 ARG A O 1
ATOM 3147 N N . LYS A 1 388 ? -50.311 55.090 68.796 1.00 14.75 407 LYS A N 1
ATOM 3148 C CA . LYS A 1 388 ? -50.451 55.248 67.360 1.00 18.21 407 LYS A CA 1
ATOM 3149 C C . LYS A 1 388 ? -51.681 56.098 67.024 1.00 17.81 407 LYS A C 1
ATOM 3150 O O . LYS A 1 388 ? -52.759 55.924 67.623 1.00 19.13 407 LYS A O 1
ATOM 3156 N N . GLY A 1 389 ? -51.487 57.023 66.093 1.00 20.06 408 GLY A N 1
ATOM 3157 C CA . GLY A 1 389 ? -52.527 57.964 65.690 1.00 21.20 408 GLY A CA 1
ATOM 3158 C C . GLY A 1 389 ? -52.456 59.319 66.352 1.00 21.71 408 GLY A C 1
ATOM 3159 O O . GLY A 1 389 ? -53.153 60.239 65.932 1.00 24.68 408 GLY A O 1
ATOM 3160 N N . THR A 1 390 ? -51.646 59.455 67.416 1.00 17.75 409 THR A N 1
ATOM 3161 C CA . THR A 1 390 ? -51.523 60.692 68.114 1.00 16.50 409 THR A CA 1
ATOM 3162 C C . THR A 1 390 ? -50.473 61.573 67.451 1.00 15.57 409 THR A C 1
ATOM 3163 O O . THR A 1 390 ? -49.583 61.127 66.711 1.00 15.49 409 THR A O 1
ATOM 3167 N N . GLU A 1 391 ? -50.594 62.852 67.734 1.00 16.49 410 GLU A N 1
ATOM 3168 C CA . GLU A 1 391 ? -49.641 63.816 67.305 1.00 17.15 410 GLU A CA 1
ATOM 3169 C C . GLU A 1 391 ? -48.210 63.421 67.810 1.00 15.36 410 GLU A C 1
ATOM 3170 O O . GLU A 1 391 ? -47.208 63.547 67.077 1.00 14.07 410 GLU A O 1
ATOM 3176 N N . GLN A 1 392 ? -48.158 62.927 69.036 1.00 14.42 411 GLN A N 1
ATOM 3177 C CA . GLN A 1 392 ? -46.854 62.543 69.623 1.00 13.37 411 GLN A CA 1
ATOM 3178 C C . GLN A 1 392 ? -46.195 61.380 68.898 1.00 12.94 411 GLN A C 1
ATOM 3179 O O . GLN A 1 392 ? -44.987 61.431 68.590 1.00 12.71 411 GLN A O 1
ATOM 3185 N N . TYR A 1 393 ? -46.981 60.350 68.592 1.00 12.61 412 TYR A N 1
ATOM 3186 C CA . TYR A 1 393 ? -46.460 59.205 67.914 1.00 13.59 412 TYR A CA 1
ATOM 3187 C C . TYR A 1 393 ? -45.897 59.635 66.558 1.00 14.31 412 TYR A C 1
ATOM 3188 O O . TYR A 1 393 ? -44.832 59.158 66.130 1.00 14.59 412 TYR A O 1
ATOM 3197 N N . GLU A 1 394 ? -46.622 60.506 65.865 1.00 13.85 413 GLU A N 1
ATOM 3198 C CA A GLU A 1 394 ? -46.174 60.992 64.555 0.50 15.54 413 GLU A CA 1
ATOM 3199 C CA B GLU A 1 394 ? -46.189 61.005 64.559 0.50 15.53 413 GLU A CA 1
ATOM 3200 C C . GLU A 1 394 ? -44.823 61.670 64.680 1.00 14.90 413 GLU A C 1
ATOM 3201 O O . GLU A 1 394 ? -43.948 61.472 63.856 1.00 16.16 413 GLU A O 1
ATOM 3212 N N . PHE A 1 395 ? -44.672 62.497 65.720 1.00 13.92 414 PHE A N 1
ATOM 3213 C CA . PHE A 1 395 ? -43.394 63.177 65.958 1.00 14.30 414 PHE A CA 1
ATOM 3214 C C . PHE A 1 395 ? -42.286 62.141 66.214 1.00 12.55 414 PHE A C 1
ATOM 3215 O O . PHE A 1 395 ? -41.183 62.270 65.645 1.00 13.08 414 PHE A O 1
ATOM 3223 N N . ILE A 1 396 ? -42.576 61.134 67.037 1.00 12.79 415 ILE A N 1
ATOM 3224 C CA . ILE A 1 396 ? -41.559 60.127 67.423 1.00 12.91 415 ILE A CA 1
ATOM 3225 C C . ILE A 1 396 ? -41.082 59.391 66.162 1.00 14.09 415 ILE A C 1
ATOM 3226 O O . ILE A 1 396 ? -39.893 59.305 65.912 1.00 13.74 415 ILE A O 1
ATOM 3231 N N . GLU A 1 397 ? -42.014 58.994 65.298 1.00 14.46 416 GLU A N 1
ATOM 3232 C CA . GLU A 1 397 ? -41.653 58.325 64.055 1.00 14.63 416 GLU A CA 1
ATOM 3233 C C . GLU A 1 397 ? -40.747 59.199 63.184 1.00 15.93 416 GLU A C 1
ATOM 3234 O O . GLU A 1 397 ? -39.745 58.742 62.680 1.00 16.68 416 GLU A O 1
ATOM 3240 N N . LYS A 1 398 ? -41.080 60.482 63.028 1.00 15.56 417 LYS A N 1
ATOM 3241 C CA A LYS A 1 398 ? -40.284 61.371 62.220 0.50 16.11 417 LYS A CA 1
ATOM 3242 C CA B LYS A 1 398 ? -40.292 61.390 62.228 0.50 17.38 417 LYS A CA 1
ATOM 3243 C C . LYS A 1 398 ? -38.907 61.552 62.809 1.00 16.54 417 LYS A C 1
ATOM 3244 O O . LYS A 1 398 ? -37.931 61.622 62.063 1.00 18.12 417 LYS A O 1
ATOM 3252 N N . CYS A 1 399 ? -38.838 61.648 64.132 1.00 16.21 418 CYS A N 1
ATOM 3253 C CA . CYS A 1 399 ? -37.530 61.815 64.825 1.00 17.09 418 CYS A CA 1
ATOM 3254 C C . CYS A 1 399 ? -36.643 60.587 64.567 1.00 18.02 418 CYS A C 1
ATOM 3255 O O . CYS A 1 399 ? -35.472 60.697 64.278 1.00 20.42 418 CYS A O 1
ATOM 3258 N N . LEU A 1 400 ? -37.201 59.410 64.718 1.00 15.69 419 LEU A N 1
ATOM 3259 C CA . LEU A 1 400 ? -36.433 58.183 64.541 1.00 16.80 419 LEU A CA 1
ATOM 3260 C C . LEU A 1 400 ? -36.037 58.010 63.087 1.00 17.16 419 LEU A C 1
ATOM 3261 O O . LEU A 1 400 ? -34.969 57.494 62.796 1.00 18.56 419 LEU A O 1
ATOM 3266 N N . ALA A 1 401 ? -36.873 58.480 62.154 1.00 16.97 420 ALA A N 1
ATOM 3267 C CA . ALA A 1 401 ? -36.634 58.225 60.729 1.00 18.51 420 ALA A CA 1
ATOM 3268 C C . ALA A 1 401 ? -35.635 59.187 60.096 1.00 18.29 420 ALA A C 1
ATOM 3269 O O . ALA A 1 401 ? -35.018 58.861 59.081 1.00 18.71 420 ALA A O 1
ATOM 3271 N N . SER A 1 402 ? -35.454 60.374 60.680 1.00 15.84 421 SER A N 1
ATOM 3272 C CA . SER A 1 402 ? -34.722 61.444 60.055 1.00 17.56 421 SER A CA 1
ATOM 3273 C C . SER A 1 402 ? -33.234 61.370 60.328 1.00 16.41 421 SER A C 1
ATOM 3274 O O . SER A 1 402 ? -32.499 62.142 59.755 1.00 19.21 421 SER A O 1
ATOM 3277 N N . VAL A 1 403 ? -32.794 60.452 61.167 1.00 16.51 422 VAL A N 1
ATOM 3278 C CA . VAL A 1 403 ? -31.373 60.337 61.471 1.00 15.90 422 VAL A CA 1
ATOM 3279 C C . VAL A 1 403 ? -30.595 59.488 60.443 1.00 15.66 422 VAL A C 1
ATOM 3280 O O . VAL A 1 403 ? -31.014 58.374 60.098 1.00 16.24 422 VAL A O 1
ATOM 3284 N N . ASP A 1 404 ? -29.427 60.007 60.035 1.00 15.78 423 ASP A N 1
ATOM 3285 C CA . ASP A 1 404 ? -28.451 59.294 59.153 1.00 16.17 423 ASP A CA 1
ATOM 3286 C C . ASP A 1 404 ? -27.595 58.435 60.078 1.00 15.70 423 ASP A C 1
ATOM 3287 O O . ASP A 1 404 ? -26.794 58.981 60.816 1.00 15.93 423 ASP A O 1
ATOM 3292 N N . ARG A 1 405 ? -27.800 57.132 60.090 1.00 14.62 424 ARG A N 1
ATOM 3293 C CA . ARG A 1 405 ? -27.226 56.248 61.101 1.00 14.94 424 ARG A CA 1
ATOM 3294 C C . ARG A 1 405 ? -25.759 55.898 60.800 1.00 15.72 424 ARG A C 1
ATOM 3295 O O . ARG A 1 405 ? -25.056 55.325 61.659 1.00 17.94 424 ARG A O 1
ATOM 3303 N N . GLN A 1 406 ? -25.297 56.267 59.626 1.00 16.06 425 GLN A N 1
ATOM 3304 C CA . GLN A 1 406 ? -23.859 56.143 59.352 1.00 17.31 425 GLN A CA 1
ATOM 3305 C C . GLN A 1 406 ? -23.097 57.231 60.112 1.00 18.53 425 GLN A C 1
ATOM 3306 O O . GLN A 1 406 ? -22.113 56.941 60.793 1.00 19.90 425 GLN A O 1
ATOM 3312 N N . LYS A 1 407 ? -23.590 58.439 60.037 1.00 17.41 426 LYS A N 1
ATOM 3313 C CA A LYS A 1 407 ? -22.982 59.596 60.700 0.50 17.37 426 LYS A CA 1
ATOM 3314 C CA B LYS A 1 407 ? -22.965 59.570 60.711 0.50 17.85 426 LYS A CA 1
ATOM 3315 C C . LYS A 1 407 ? -23.298 59.581 62.193 1.00 17.14 426 LYS A C 1
ATOM 3316 O O . LYS A 1 407 ? -22.453 59.886 63.025 1.00 15.63 426 LYS A O 1
ATOM 3327 N N . GLN A 1 408 ? -24.529 59.215 62.533 1.00 15.82 427 GLN A N 1
ATOM 3328 C CA . GLN A 1 408 ? -25.018 59.264 63.914 1.00 16.00 427 GLN A CA 1
ATOM 3329 C C . GLN A 1 408 ? -25.528 57.894 64.306 1.00 16.11 427 GLN A C 1
ATOM 3330 O O . GLN A 1 408 ? -26.757 57.586 64.289 1.00 14.93 427 GLN A O 1
ATOM 3336 N N . PRO A 1 409 ? -24.616 57.004 64.640 1.00 14.73 428 PRO A N 1
ATOM 3337 C CA . PRO A 1 409 ? -25.081 55.641 64.894 1.00 14.73 428 PRO A CA 1
ATOM 3338 C C . PRO A 1 409 ? -25.957 55.425 66.103 1.00 14.51 428 PRO A C 1
ATOM 3339 O O . PRO A 1 409 ? -26.695 54.475 66.112 1.00 15.94 428 PRO A O 1
ATOM 3343 N N . TRP A 1 410 ? -25.793 56.218 67.150 1.00 14.50 429 TRP A N 1
ATOM 3344 C CA . TRP A 1 410 ? -26.335 55.891 68.455 1.00 13.69 429 TRP A CA 1
ATOM 3345 C C . TRP A 1 410 ? -27.675 56.595 68.632 1.00 14.06 429 TRP A C 1
ATOM 3346 O O . TRP A 1 410 ? -27.730 57.825 68.820 1.00 16.01 429 TRP A O 1
ATOM 3357 N N . LEU A 1 411 ? -28.717 55.806 68.510 1.00 14.89 430 LEU A N 1
ATOM 3358 C CA . LEU A 1 411 ? -30.117 56.299 68.559 1.00 13.79 430 LEU A CA 1
ATOM 3359 C C . LEU A 1 411 ? -30.784 55.972 69.885 1.00 12.51 430 LEU A C 1
ATOM 3360 O O . LEU A 1 411 ? -30.932 54.791 70.261 1.00 13.46 430 LEU A O 1
ATOM 3365 N N . ILE A 1 412 ? -31.083 57.026 70.647 1.00 12.31 431 ILE A N 1
ATOM 3366 C CA . ILE A 1 412 ? -31.498 56.910 72.045 1.00 12.25 431 ILE A CA 1
ATOM 3367 C C . ILE A 1 412 ? -32.881 57.510 72.198 1.00 13.22 431 ILE A C 1
ATOM 3368 O O . ILE A 1 412 ? -33.135 58.657 71.783 1.00 12.65 431 ILE A O 1
ATOM 3373 N N . PHE A 1 413 ? -33.764 56.749 72.798 1.00 12.50 432 PHE A N 1
ATOM 3374 C CA . PHE A 1 413 ? -35.128 57.202 73.101 1.00 12.90 432 PHE A CA 1
ATOM 3375 C C . PHE A 1 413 ? -35.254 57.455 74.598 1.00 12.90 432 PHE A C 1
ATOM 3376 O O . PHE A 1 413 ? -34.869 56.602 75.426 1.00 13.29 432 PHE A O 1
ATOM 3384 N N . LEU A 1 414 ? -35.824 58.600 74.966 1.00 12.79 433 LEU A N 1
ATOM 3385 C CA . LEU A 1 414 ? -35.921 59.024 76.372 1.00 12.44 433 LEU A CA 1
ATOM 3386 C C . LEU A 1 414 ? -37.369 59.357 76.710 1.00 12.57 433 LEU A C 1
ATOM 3387 O O . LEU A 1 414 ? -38.050 60.021 75.934 1.00 13.01 433 LEU A O 1
ATOM 3392 N N . ALA A 1 415 ? -37.819 58.933 77.881 1.00 12.16 434 ALA A N 1
ATOM 3393 C CA . ALA A 1 415 ? -39.199 59.195 78.330 1.00 12.07 434 ALA A CA 1
ATOM 3394 C C . ALA A 1 415 ? -39.238 59.133 79.857 1.00 12.83 434 ALA A C 1
ATOM 3395 O O . ALA A 1 415 ? -38.472 58.391 80.478 1.00 13.69 434 ALA A O 1
ATOM 3397 N N . HIS A 1 416 ? -40.144 59.883 80.480 1.00 10.71 435 HIS A N 1
ATOM 3398 C CA . HIS A 1 416 ? -40.226 59.823 81.936 1.00 11.76 435 HIS A CA 1
ATOM 3399 C C . HIS A 1 416 ? -40.841 58.554 82.474 1.00 12.08 435 HIS A C 1
ATOM 3400 O O . HIS A 1 416 ? -40.132 57.702 83.036 1.00 12.22 435 HIS A O 1
ATOM 3407 N N . ARG A 1 417 ? -42.165 58.362 82.310 1.00 11.75 436 ARG A N 1
ATOM 3408 C CA . ARG A 1 417 ? -42.762 57.124 82.719 1.00 11.49 436 ARG A CA 1
ATOM 3409 C C . ARG A 1 417 ? -42.256 55.949 81.912 1.00 11.22 436 ARG A C 1
ATOM 3410 O O . ARG A 1 417 ? -41.744 56.101 80.818 1.00 12.53 436 ARG A O 1
ATOM 3418 N N . VAL A 1 418 ? -42.325 54.760 82.501 1.00 11.73 437 VAL A N 1
ATOM 3419 C CA . VAL A 1 418 ? -41.733 53.612 81.893 1.00 12.69 437 VAL A CA 1
ATOM 3420 C C . VAL A 1 418 ? -42.657 53.098 80.765 1.00 13.33 437 VAL A C 1
ATOM 3421 O O . VAL A 1 418 ? -43.662 52.456 81.021 1.00 13.92 437 VAL A O 1
ATOM 3425 N N . LEU A 1 419 ? -42.266 53.391 79.546 1.00 12.37 438 LEU A N 1
ATOM 3426 C CA . LEU A 1 419 ? -42.938 52.853 78.362 1.00 13.26 438 LEU A CA 1
ATOM 3427 C C . LEU A 1 419 ? -42.434 51.496 77.901 1.00 14.19 438 LEU A C 1
ATOM 3428 O O . LEU A 1 419 ? -43.079 50.882 77.040 1.00 13.98 438 LEU A O 1
ATOM 3433 N N . GLY A 1 420 ? -41.303 51.009 78.448 1.00 13.09 439 GLY A N 1
ATOM 3434 C CA . GLY A 1 420 ? -40.706 49.763 78.016 1.00 13.01 439 GLY A CA 1
ATOM 3435 C C . GLY A 1 420 ? -40.903 48.644 79.022 1.00 13.33 439 GLY A C 1
ATOM 3436 O O . GLY A 1 420 ? -41.914 47.943 78.989 1.00 13.01 439 GLY A O 1
ATOM 3437 N N . TYR A 1 421 ? -39.954 48.495 79.964 1.00 14.35 440 TYR A N 1
ATOM 3438 C CA . TYR A 1 421 ? -39.993 47.385 80.903 1.00 14.07 440 TYR A CA 1
ATOM 3439 C C . TYR A 1 421 ? -39.452 47.795 82.274 1.00 15.12 440 TYR A C 1
ATOM 3440 O O . TYR A 1 421 ? -38.383 48.421 82.349 1.00 16.29 440 TYR A O 1
ATOM 3449 N N . SER A 1 422 ? -40.189 47.431 83.305 1.00 14.07 441 SER A N 1
ATOM 3450 C CA . SER A 1 422 ? -39.782 47.636 84.691 1.00 15.35 441 SER A CA 1
ATOM 3451 C C . SER A 1 422 ? -40.407 46.587 85.591 1.00 16.95 441 SER A C 1
ATOM 3452 O O . SER A 1 422 ? -41.588 46.231 85.435 1.00 14.92 441 SER A O 1
ATOM 3455 N N . SER A 1 423 ? -39.611 46.095 86.547 1.00 16.31 442 SER A N 1
ATOM 3456 C CA . SER A 1 423 ? -40.133 45.216 87.545 1.00 16.86 442 SER A CA 1
ATOM 3457 C C . SER A 1 423 ? -40.531 45.903 88.839 1.00 16.35 442 SER A C 1
ATOM 3458 O O . SER A 1 423 ? -40.623 45.257 89.886 1.00 17.54 442 SER A O 1
ATOM 3461 N N . ALA A 1 424 ? -40.808 47.190 88.770 1.00 15.60 443 ALA A N 1
ATOM 3462 C CA . ALA A 1 424 ? -41.277 47.931 89.930 1.00 15.00 443 ALA A CA 1
ATOM 3463 C C . ALA A 1 424 ? -42.497 47.316 90.563 1.00 15.60 443 ALA A C 1
ATOM 3464 O O . ALA A 1 424 ? -43.444 46.927 89.881 1.00 13.85 443 ALA A O 1
ATOM 3466 N N . GLY A 1 425 ? -42.498 47.234 91.885 1.00 14.78 444 GLY A N 1
ATOM 3467 C CA . GLY A 1 425 ? -43.628 46.704 92.585 1.00 16.09 444 GLY A CA 1
ATOM 3468 C C . GLY A 1 425 ? -44.959 47.330 92.224 1.00 16.00 444 GLY A C 1
ATOM 3469 O O . GLY A 1 425 ? -45.953 46.629 92.078 1.00 16.85 444 GLY A O 1
ATOM 3470 N N . PHE A 1 426 ? -45.007 48.656 92.114 1.00 15.54 445 PHE A N 1
ATOM 3471 C CA . PHE A 1 426 ? -46.246 49.316 91.804 1.00 17.42 445 PHE A CA 1
ATOM 3472 C C . PHE A 1 426 ? -46.820 48.948 90.441 1.00 16.91 445 PHE A C 1
ATOM 3473 O O . PHE A 1 426 ? -48.043 48.933 90.316 1.00 17.70 445 PHE A O 1
ATOM 3481 N N . TYR A 1 427 ? -45.991 48.644 89.455 1.00 15.31 446 TYR A N 1
ATOM 3482 C CA . TYR A 1 427 ? -46.491 48.229 88.113 1.00 14.57 446 TYR A CA 1
ATOM 3483 C C . TYR A 1 427 ? -47.010 46.816 88.233 1.00 15.21 446 TYR A C 1
ATOM 3484 O O . TYR A 1 427 ? -48.140 46.503 87.842 1.00 16.36 446 TYR A O 1
ATOM 3493 N N . VAL A 1 428 ? -46.231 45.969 88.871 1.00 14.78 447 VAL A N 1
ATOM 3494 C CA . VAL A 1 428 ? -46.598 44.532 88.909 1.00 15.45 447 VAL A CA 1
ATOM 3495 C C . VAL A 1 428 ? -47.912 44.301 89.682 1.00 15.59 447 VAL A C 1
ATOM 3496 O O . VAL A 1 428 ? -48.690 43.407 89.342 1.00 17.38 447 VAL A O 1
ATOM 3500 N N . GLN A 1 429 ? -48.166 45.097 90.718 1.00 15.85 448 GLN A N 1
ATOM 3501 C CA . GLN A 1 429 ? -49.377 45.027 91.505 1.00 17.10 448 GLN A CA 1
ATOM 3502 C C . GLN A 1 429 ? -50.634 45.335 90.678 1.00 17.40 448 GLN A C 1
ATOM 3503 O O . GLN A 1 429 ? -51.686 44.863 91.010 1.00 17.19 448 GLN A O 1
ATOM 3509 N N . GLU A 1 430 ? -50.499 46.157 89.627 1.00 15.73 449 GLU A N 1
ATOM 3510 C CA . GLU A 1 430 ? -51.593 46.401 88.688 1.00 15.81 449 GLU A CA 1
ATOM 3511 C C . GLU A 1 430 ? -51.530 45.500 87.473 1.00 15.13 449 GLU A C 1
ATOM 3512 O O . GLU A 1 430 ? -52.230 45.710 86.458 1.00 15.76 449 GLU A O 1
ATOM 3518 N N . GLY A 1 431 ? -50.757 44.428 87.554 1.00 15.25 450 GLY A N 1
ATOM 3519 C CA . GLY A 1 431 ? -50.646 43.501 86.467 1.00 14.06 450 GLY A CA 1
ATOM 3520 C C . GLY A 1 431 ? -49.933 43.994 85.242 1.00 15.63 450 GLY A C 1
ATOM 3521 O O . GLY A 1 431 ? -50.390 43.765 84.123 1.00 15.53 450 GLY A O 1
ATOM 3522 N N . SER A 1 432 ? -48.761 44.623 85.432 1.00 14.09 451 SER A N 1
ATOM 3523 C CA . SER A 1 432 ? -48.030 45.246 84.341 1.00 14.62 451 SER A CA 1
ATOM 3524 C C . SER A 1 432 ? -46.547 45.323 84.707 1.00 15.52 451 SER A C 1
ATOM 3525 O O . SER A 1 432 ? -46.182 45.317 85.890 1.00 15.66 451 SER A O 1
ATOM 3528 N N . PHE A 1 433 ? -45.695 45.388 83.698 1.00 15.43 452 PHE A N 1
ATOM 3529 C CA . PHE A 1 433 ? -44.249 45.641 83.899 1.00 14.53 452 PHE A CA 1
ATOM 3530 C C . PHE A 1 433 ? -43.877 46.861 83.015 1.00 13.35 452 PHE A C 1
ATOM 3531 O O . PHE A 1 433 ? -42.885 46.855 82.295 1.00 14.01 452 PHE A O 1
ATOM 3539 N N . GLU A 1 434 ? -44.765 47.840 83.047 1.00 14.66 453 GLU A N 1
ATOM 3540 C CA . GLU A 1 434 ? -44.745 49.087 82.239 1.00 14.61 453 GLU A CA 1
ATOM 3541 C C . GLU A 1 434 ? -45.965 49.888 82.640 1.00 14.46 453 GLU A C 1
ATOM 3542 O O . GLU A 1 434 ? -46.926 49.371 83.226 1.00 13.06 453 GLU A O 1
ATOM 3548 N N . GLU A 1 435 ? -45.999 51.155 82.218 1.00 13.32 454 GLU A N 1
ATOM 3549 C CA . GLU A 1 435 ? -47.284 51.815 82.164 1.00 13.16 454 GLU A CA 1
ATOM 3550 C C . GLU A 1 435 ? -48.214 51.007 81.282 1.00 11.93 454 GLU A C 1
ATOM 3551 O O . GLU A 1 435 ? -47.810 50.523 80.230 1.00 13.25 454 GLU A O 1
ATOM 3557 N N . PRO A 1 436 ? -49.491 50.892 81.674 1.00 12.34 455 PRO A N 1
ATOM 3558 C CA . PRO A 1 436 ? -50.456 50.324 80.719 1.00 13.10 455 PRO A CA 1
ATOM 3559 C C . PRO A 1 436 ? -50.386 50.990 79.357 1.00 13.19 455 PRO A C 1
ATOM 3560 O O . PRO A 1 436 ? -50.319 52.234 79.249 1.00 13.78 455 PRO A O 1
ATOM 3564 N N . MET A 1 437 ? -50.314 50.175 78.317 1.00 13.50 456 MET A N 1
ATOM 3565 C CA . MET A 1 437 ? -50.177 50.649 76.930 1.00 13.98 456 MET A CA 1
ATOM 3566 C C . MET A 1 437 ? -48.826 51.275 76.587 1.00 14.01 456 MET A C 1
ATOM 3567 O O . MET A 1 437 ? -48.677 51.879 75.531 1.00 13.32 456 MET A O 1
ATOM 3572 N N . GLY A 1 438 ? -47.849 51.131 77.473 1.00 13.10 457 GLY A N 1
ATOM 3573 C CA . GLY A 1 438 ? -46.539 51.747 77.276 1.00 13.70 457 GLY A CA 1
ATOM 3574 C C . GLY A 1 438 ? -45.851 51.401 75.980 1.00 13.16 457 GLY A C 1
ATOM 3575 O O . GLY A 1 438 ? -45.467 52.280 75.230 1.00 13.42 457 GLY A O 1
ATOM 3576 N N . ARG A 1 439 ? -45.679 50.105 75.734 1.00 13.72 458 ARG A N 1
ATOM 3577 C CA . ARG A 1 439 ? -44.767 49.674 74.694 1.00 13.75 458 ARG A CA 1
ATOM 3578 C C . ARG A 1 439 ? -45.421 49.183 73.427 1.00 13.67 458 ARG A C 1
ATOM 3579 O O . ARG A 1 439 ? -44.752 49.021 72.424 1.00 15.12 458 ARG A O 1
ATOM 3587 N N . GLU A 1 440 ? -46.707 48.891 73.458 1.00 14.39 459 GLU A N 1
ATOM 3588 C CA . GLU A 1 440 ? -47.211 48.047 72.395 1.00 14.95 459 GLU A CA 1
ATOM 3589 C C . GLU A 1 440 ? -47.223 48.762 71.007 1.00 15.30 459 GLU A C 1
ATOM 3590 O O . GLU A 1 440 ? -46.826 48.150 69.988 1.00 18.73 459 GLU A O 1
ATOM 3596 N N . ASP A 1 441 ? -47.626 50.026 70.956 1.00 14.83 460 ASP A N 1
ATOM 3597 C CA . ASP A 1 441 ? -47.577 50.796 69.714 1.00 15.19 460 ASP A CA 1
ATOM 3598 C C . ASP A 1 441 ? -46.142 51.220 69.422 1.00 14.05 460 ASP A C 1
ATOM 3599 O O . ASP A 1 441 ? -45.662 51.099 68.319 1.00 14.73 460 ASP A O 1
ATOM 3604 N N . LEU A 1 442 ? -45.473 51.782 70.435 1.00 13.02 461 LEU A N 1
ATOM 3605 C CA . LEU A 1 442 ? -44.115 52.316 70.242 1.00 13.67 461 LEU A CA 1
ATOM 3606 C C . LEU A 1 442 ? -43.071 51.318 69.836 1.00 13.16 461 LEU A C 1
ATOM 3607 O O . LEU A 1 442 ? -42.176 51.670 69.091 1.00 13.01 461 LEU A O 1
ATOM 3612 N N . GLN A 1 443 ? -43.183 50.062 70.279 1.00 12.86 462 GLN A N 1
ATOM 3613 C CA . GLN A 1 443 ? -42.193 49.081 69.940 1.00 13.53 462 GLN A CA 1
ATOM 3614 C C . GLN A 1 443 ? -42.129 48.830 68.439 1.00 14.15 462 GLN A C 1
ATOM 3615 O O . GLN A 1 443 ? -41.074 48.485 67.938 1.00 13.24 462 GLN A O 1
ATOM 3621 N N . HIS A 1 444 ? -43.226 49.097 67.719 1.00 13.33 463 HIS A N 1
ATOM 3622 C CA . HIS A 1 444 ? -43.184 49.072 66.243 1.00 15.19 463 HIS A CA 1
ATOM 3623 C C . HIS A 1 444 ? -42.109 50.033 65.729 1.00 14.14 463 HIS A C 1
ATOM 3624 O O . HIS A 1 444 ? -41.332 49.701 64.819 1.00 14.81 463 HIS A O 1
ATOM 3631 N N . LEU A 1 445 ? -42.072 51.250 66.293 1.00 14.14 464 LEU A N 1
ATOM 3632 C CA . LEU A 1 445 ? -41.111 52.251 65.939 1.00 13.44 464 LEU A CA 1
ATOM 3633 C C . LEU A 1 445 ? -39.701 51.972 66.458 1.00 12.78 464 LEU A C 1
ATOM 3634 O O . LEU A 1 445 ? -38.746 52.137 65.702 1.00 12.89 464 LEU A O 1
ATOM 3639 N N . TRP A 1 446 ? -39.572 51.567 67.719 1.00 13.14 465 TRP A N 1
ATOM 3640 C CA . TRP A 1 446 ? -38.238 51.288 68.264 1.00 13.68 465 TRP A CA 1
ATOM 3641 C C . TRP A 1 446 ? -37.560 50.220 67.428 1.00 15.03 465 TRP A C 1
ATOM 3642 O O . TRP A 1 446 ? -36.345 50.261 67.213 1.00 15.46 465 TRP A O 1
ATOM 3653 N N . GLN A 1 447 ? -38.340 49.242 66.977 1.00 14.56 466 GLN A N 1
ATOM 3654 C CA . GLN A 1 447 ? -37.818 48.135 66.209 1.00 14.34 466 GLN A CA 1
ATOM 3655 C C . GLN A 1 447 ? -37.552 48.477 64.767 1.00 14.37 466 GLN A C 1
ATOM 3656 O O . GLN A 1 447 ? -36.479 48.199 64.263 1.00 15.46 466 GLN A O 1
ATOM 3662 N N . LYS A 1 448 ? -38.500 49.130 64.106 1.00 14.37 467 LYS A N 1
ATOM 3663 C CA . LYS A 1 448 ? -38.341 49.499 62.705 1.00 15.17 467 LYS A CA 1
ATOM 3664 C C . LYS A 1 448 ? -37.111 50.402 62.486 1.00 15.18 467 LYS A C 1
ATOM 3665 O O . LYS A 1 448 ? -36.389 50.218 61.516 1.00 16.15 467 LYS A O 1
ATOM 3671 N N . TYR A 1 449 ? -36.910 51.367 63.392 1.00 14.21 468 TYR A N 1
ATOM 3672 C CA . TYR A 1 449 ? -35.857 52.363 63.276 1.00 13.26 468 TYR A CA 1
ATOM 3673 C C . TYR A 1 449 ? -34.630 52.007 64.115 1.00 13.58 468 TYR A C 1
ATOM 3674 O O . TYR A 1 449 ? -33.681 52.752 64.136 1.00 13.85 468 TYR A O 1
ATOM 3683 N N . LYS A 1 450 ? -34.629 50.815 64.696 1.00 13.20 469 LYS A N 1
ATOM 3684 C CA . LYS A 1 450 ? -33.474 50.303 65.500 1.00 14.48 469 LYS A CA 1
ATOM 3685 C C . LYS A 1 450 ? -32.994 51.276 66.545 1.00 14.20 469 LYS A C 1
ATOM 3686 O O . LYS A 1 450 ? -31.808 51.711 66.570 1.00 14.18 469 LYS A O 1
ATOM 3692 N N . VAL A 1 451 ? -33.892 51.636 67.444 1.00 13.41 470 VAL A N 1
ATOM 3693 C CA . VAL A 1 451 ? -33.458 52.356 68.627 1.00 13.60 470 VAL A CA 1
ATOM 3694 C C . VAL A 1 451 ? -32.495 51.472 69.411 1.00 13.22 470 VAL A C 1
ATOM 3695 O O . VAL A 1 451 ? -32.817 50.345 69.710 1.00 13.92 470 VAL A O 1
ATOM 3699 N N . ASP A 1 452 ? -31.324 51.987 69.753 1.00 14.28 471 ASP A N 1
ATOM 3700 C CA . ASP A 1 452 ? -30.324 51.181 70.469 1.00 13.69 471 ASP A CA 1
ATOM 3701 C C . ASP A 1 452 ? -30.666 50.990 71.952 1.00 13.68 471 ASP A C 1
ATOM 3702 O O . ASP A 1 452 ? -30.663 49.877 72.485 1.00 15.00 471 ASP A O 1
ATOM 3707 N N . ILE A 1 453 ? -30.964 52.106 72.609 1.00 14.81 472 ILE A N 1
ATOM 3708 C CA . ILE A 1 453 ? -31.268 52.135 74.040 1.00 14.38 472 ILE A CA 1
ATOM 3709 C C . ILE A 1 453 ? -32.441 53.081 74.277 1.00 13.61 472 ILE A C 1
ATOM 3710 O O . ILE A 1 453 ? -32.466 54.205 73.734 1.00 13.96 472 ILE A O 1
ATOM 3715 N N . ALA A 1 454 ? -33.416 52.630 75.054 1.00 13.40 473 ALA A N 1
ATOM 3716 C CA . ALA A 1 454 ? -34.501 53.448 75.519 1.00 13.61 473 ALA A CA 1
ATOM 3717 C C . ALA A 1 454 ? -34.340 53.582 77.005 1.00 14.27 473 ALA A C 1
ATOM 3718 O O . ALA A 1 454 ? -34.108 52.563 77.695 1.00 14.94 473 ALA A O 1
ATOM 3720 N N . MET A 1 455 ? -34.466 54.797 77.528 1.00 15.13 474 MET A N 1
ATOM 3721 C CA . MET A 1 455 ? -34.264 55.033 78.972 1.00 14.83 474 MET A CA 1
ATOM 3722 C C . MET A 1 455 ? -35.451 55.790 79.578 1.00 13.67 474 MET A C 1
ATOM 3723 O O . MET A 1 455 ? -35.994 56.691 78.951 1.00 12.32 474 MET A O 1
ATOM 3728 N N . TYR A 1 456 ? -35.804 55.400 80.793 1.00 12.59 475 TYR A N 1
ATOM 3729 C CA . TYR A 1 456 ? -36.921 55.926 81.529 1.00 12.38 475 TYR A CA 1
ATOM 3730 C C . TYR A 1 456 ? -36.493 56.362 82.909 1.00 13.50 475 TYR A C 1
ATOM 3731 O O . TYR A 1 456 ? -35.490 55.861 83.466 1.00 13.44 475 TYR A O 1
ATOM 3740 N N . GLY A 1 457 ? -37.276 57.257 83.472 1.00 12.34 476 GLY A N 1
ATOM 3741 C CA . GLY A 1 457 ? -37.188 57.621 84.868 1.00 13.12 476 GLY A CA 1
ATOM 3742 C C . GLY A 1 457 ? -38.399 57.020 85.608 1.00 11.87 476 GLY A C 1
ATOM 3743 O O . GLY A 1 457 ? -38.788 55.848 85.370 1.00 12.12 476 GLY A O 1
ATOM 3744 N N . HIS A 1 458 ? -38.928 57.802 86.546 1.00 13.23 477 HIS A N 1
ATOM 3745 C CA . HIS A 1 458 ? -40.228 57.581 87.232 1.00 12.74 477 HIS A CA 1
ATOM 3746 C C . HIS A 1 458 ? -40.194 56.504 88.307 1.00 11.62 477 HIS A C 1
ATOM 3747 O O . HIS A 1 458 ? -40.712 56.716 89.393 1.00 12.43 477 HIS A O 1
ATOM 3754 N N . VAL A 1 459 ? -39.662 55.332 87.981 1.00 11.83 478 VAL A N 1
ATOM 3755 C CA . VAL A 1 459 ? -39.394 54.276 88.952 1.00 12.51 478 VAL A CA 1
ATOM 3756 C C . VAL A 1 459 ? -38.055 54.589 89.603 1.00 12.87 478 VAL A C 1
ATOM 3757 O O . VAL A 1 459 ? -37.032 54.677 88.916 1.00 12.92 478 VAL A O 1
ATOM 3761 N N . HIS A 1 460 ? -38.068 54.761 90.921 1.00 13.70 479 HIS A N 1
ATOM 3762 C CA . HIS A 1 460 ? -36.829 55.239 91.614 1.00 13.95 479 HIS A CA 1
ATOM 3763 C C . HIS A 1 460 ? -35.882 54.090 91.942 1.00 13.51 479 HIS A C 1
ATOM 3764 O O . HIS A 1 460 ? -35.738 53.686 93.116 1.00 14.39 479 HIS A O 1
ATOM 3771 N N . ASN A 1 461 ? -35.292 53.545 90.900 1.00 13.63 480 ASN A N 1
ATOM 3772 C CA . ASN A 1 461 ? -34.282 52.493 90.969 1.00 14.48 480 ASN A CA 1
ATOM 3773 C C . ASN A 1 461 ? -33.610 52.366 89.610 1.00 14.07 480 ASN A C 1
ATOM 3774 O O . ASN A 1 461 ? -33.928 53.153 88.725 1.00 13.39 480 ASN A O 1
ATOM 3779 N N . TYR A 1 462 ? -32.692 51.425 89.444 1.00 13.46 481 TYR A N 1
ATOM 3780 C CA . TYR A 1 462 ? -32.063 51.173 88.173 1.00 13.21 481 TYR A CA 1
ATOM 3781 C C . TYR A 1 462 ? -32.371 49.757 87.763 1.00 13.41 481 TYR A C 1
ATOM 3782 O O . TYR A 1 462 ? -32.325 48.826 88.604 1.00 14.72 481 TYR A O 1
ATOM 3791 N N . GLU A 1 463 ? -32.613 49.571 86.466 1.00 14.25 482 GLU A N 1
ATOM 3792 C CA . GLU A 1 463 ? -32.863 48.230 85.925 1.00 13.77 482 GLU A CA 1
ATOM 3793 C C . GLU A 1 463 ? -32.498 48.210 84.469 1.00 13.64 482 GLU A C 1
ATOM 3794 O O . GLU A 1 463 ? -32.775 49.166 83.750 1.00 16.14 482 GLU A O 1
ATOM 3800 N N . ARG A 1 464 ? -31.903 47.107 84.018 1.00 14.21 483 ARG A N 1
ATOM 3801 C CA . ARG A 1 464 ? -31.476 46.984 82.649 1.00 14.21 483 ARG A CA 1
ATOM 3802 C C . ARG A 1 464 ? -32.009 45.678 82.077 1.00 15.40 483 ARG A C 1
ATOM 3803 O O . ARG A 1 464 ? -31.904 44.618 82.703 1.00 16.09 483 ARG A O 1
ATOM 3811 N N . THR A 1 465 ? -32.618 45.769 80.885 1.00 15.09 484 THR A N 1
ATOM 3812 C CA . THR A 1 465 ? -33.054 44.583 80.166 1.00 14.55 484 THR A CA 1
ATOM 3813 C C . THR A 1 465 ? -32.053 44.108 79.147 1.00 14.51 484 THR A C 1
ATOM 3814 O O . THR A 1 465 ? -31.223 44.867 78.680 1.00 16.18 484 THR A O 1
ATOM 3818 N N . CYS A 1 466 ? -32.211 42.834 78.717 1.00 14.59 485 CYS A N 1
ATOM 3819 C CA . CYS A 1 466 ? -31.593 42.356 77.484 1.00 15.76 485 CYS A CA 1
ATOM 3820 C C . CYS A 1 466 ? -32.087 43.152 76.272 1.00 15.82 485 CYS A C 1
ATOM 3821 O O . CYS A 1 466 ? -33.149 43.763 76.355 1.00 14.99 485 CYS A O 1
A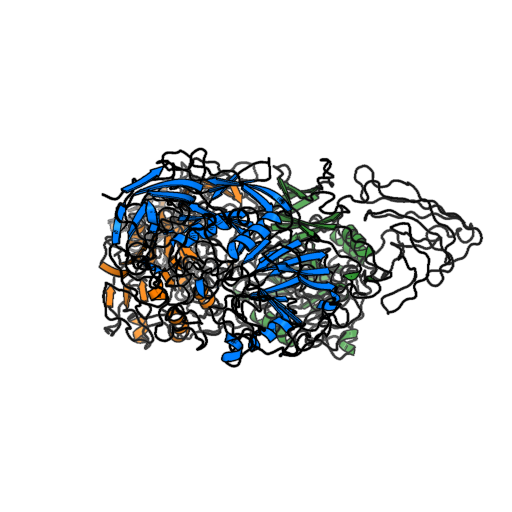TOM 3824 N N . PRO A 1 467 ? -31.375 43.098 75.157 1.00 16.14 486 PRO A N 1
ATOM 3825 C CA . PRO A 1 467 ? -31.988 43.545 73.877 1.00 15.61 486 PRO A CA 1
ATOM 3826 C C . PRO A 1 467 ? -33.277 42.755 73.736 1.00 14.97 486 PRO A C 1
ATOM 3827 O O . PRO A 1 467 ? -33.284 41.521 73.934 1.00 15.36 486 PRO A O 1
ATOM 3831 N N . ILE A 1 468 ? -34.390 43.439 73.474 1.00 14.98 487 ILE A N 1
ATOM 3832 C CA . ILE A 1 468 ? -35.709 42.818 73.636 1.00 14.06 487 ILE A CA 1
ATOM 3833 C C . ILE A 1 468 ? -36.694 43.402 72.603 1.00 14.74 487 ILE A C 1
ATOM 3834 O O . ILE A 1 468 ? -36.545 44.545 72.174 1.00 13.73 487 ILE A O 1
ATOM 3839 N N . TYR A 1 469 ? -37.673 42.588 72.273 1.00 15.33 488 TYR A N 1
ATOM 3840 C CA . TYR A 1 469 ? -38.829 42.963 71.446 1.00 14.91 488 TYR A CA 1
ATOM 3841 C C . TYR A 1 469 ? -39.982 42.045 71.838 1.00 15.09 488 TYR A C 1
ATOM 3842 O O . TYR A 1 469 ? -39.786 40.807 71.956 1.00 14.75 488 TYR A O 1
ATOM 3851 N N . GLN A 1 470 ? -41.184 42.592 72.066 1.00 14.44 489 GLN A N 1
ATOM 3852 C CA . GLN A 1 470 ? -42.352 41.797 72.363 1.00 15.45 489 GLN A CA 1
ATOM 3853 C C . GLN A 1 470 ? -42.116 40.852 73.543 1.00 15.94 489 GLN A C 1
ATOM 3854 O O . GLN A 1 470 ? -42.565 39.721 73.538 1.00 16.57 489 GLN A O 1
ATOM 3860 N N . ASN A 1 471 ? -41.419 41.367 74.575 1.00 15.03 490 ASN A N 1
ATOM 3861 C CA . ASN A 1 471 ? -41.233 40.649 75.831 1.00 16.64 490 ASN A CA 1
ATOM 3862 C C . ASN A 1 471 ? -40.242 39.496 75.751 1.00 16.20 490 ASN A C 1
ATOM 3863 O O . ASN A 1 471 ? -40.128 38.732 76.716 1.00 18.67 490 ASN A O 1
ATOM 3868 N N . VAL A 1 472 ? -39.530 39.374 74.634 1.00 17.02 491 VAL A N 1
ATOM 3869 C CA . VAL A 1 472 ? -38.596 38.304 74.404 1.00 16.66 491 VAL A CA 1
ATOM 3870 C C . VAL A 1 472 ? -37.197 38.826 74.102 1.00 17.92 491 VAL A C 1
ATOM 3871 O O . VAL A 1 472 ? -36.982 39.707 73.249 1.00 16.02 491 VAL A O 1
ATOM 3875 N N . CYS A 1 473 ? -36.203 38.258 74.804 1.00 18.51 492 CYS A N 1
ATOM 3876 C CA . CYS A 1 473 ? -34.816 38.611 74.535 1.00 18.64 492 CYS A CA 1
ATOM 3877 C C . CYS A 1 473 ? -34.396 38.193 73.160 1.00 17.99 492 CYS A C 1
ATOM 3878 O O . CYS A 1 473 ? -34.667 37.063 72.746 1.00 18.10 492 CYS A O 1
ATOM 3881 N N . THR A 1 474 ? -33.797 39.098 72.422 1.00 17.03 493 THR A N 1
ATOM 3882 C CA . THR A 1 474 ? -33.335 38.878 71.056 1.00 17.70 493 THR A CA 1
ATOM 3883 C C . THR A 1 474 ? -31.809 38.617 70.970 1.00 20.23 493 THR A C 1
ATOM 3884 O O . THR A 1 474 ? -31.261 38.372 69.894 1.00 20.42 493 THR A O 1
ATOM 3888 N N . ASN A 1 475 ? -31.138 38.702 72.118 1.00 20.44 494 ASN A N 1
ATOM 3889 C CA . ASN A 1 475 ? -29.674 38.513 72.206 1.00 20.90 494 ASN A CA 1
ATOM 3890 C C . ASN A 1 475 ? -29.428 38.074 73.635 1.00 22.34 494 ASN A C 1
ATOM 3891 O O . ASN A 1 475 ? -29.935 38.691 74.557 1.00 21.18 494 ASN A O 1
ATOM 3896 N N . LYS A 1 476 ? -28.649 37.016 73.821 1.00 22.00 495 LYS A N 1
ATOM 3897 C CA . LYS A 1 476 ? -28.481 36.412 75.138 1.00 24.93 495 LYS A CA 1
ATOM 3898 C C . LYS A 1 476 ? -27.252 36.944 75.943 1.00 22.50 495 LYS A C 1
ATOM 3899 O O . LYS A 1 476 ? -27.058 36.540 77.102 1.00 22.14 495 LYS A O 1
ATOM 3905 N N . GLU A 1 477 ? -26.455 37.819 75.358 1.00 20.94 496 GLU A N 1
ATOM 3906 C CA . GLU A 1 477 ? -25.278 38.356 76.067 1.00 21.51 496 GLU A CA 1
ATOM 3907 C C . GLU A 1 477 ? -25.690 39.271 77.196 1.00 21.53 496 GLU A C 1
ATOM 3908 O O . GLU A 1 477 ? -26.732 39.964 77.133 1.00 20.25 496 GLU A O 1
ATOM 3914 N N . LYS A 1 478 ? -24.866 39.283 78.258 1.00 21.47 497 LYS A N 1
ATOM 3915 C CA . LYS A 1 478 ? -25.127 40.163 79.393 1.00 22.11 497 LYS A CA 1
ATOM 3916 C C . LYS A 1 478 ? -24.394 41.451 79.345 1.00 19.81 497 LYS A C 1
ATOM 3917 O O . LYS A 1 478 ? -24.796 42.364 80.059 1.00 20.18 497 LYS A O 1
ATOM 3923 N N . HIS A 1 479 ? -23.290 41.531 78.603 1.00 19.60 498 HIS A N 1
ATOM 3924 C CA . HIS A 1 479 ? -22.417 42.715 78.586 1.00 21.45 498 HIS A CA 1
ATOM 3925 C C . HIS A 1 479 ? -21.796 43.110 77.279 1.00 20.81 498 HIS A C 1
ATOM 3926 O O . HIS A 1 479 ? -21.600 44.287 77.022 1.00 22.68 498 HIS A O 1
ATOM 3933 N N . ASN A 1 480 ? -21.350 42.144 76.482 1.00 20.73 499 ASN A N 1
ATOM 3934 C CA A ASN A 1 480 ? -20.586 42.499 75.299 0.50 20.24 499 ASN A CA 1
ATOM 3935 C CA B ASN A 1 480 ? -20.531 42.364 75.302 0.50 21.20 499 ASN A CA 1
ATOM 3936 C C . ASN A 1 480 ? -21.400 42.180 74.055 1.00 21.12 499 ASN A C 1
ATOM 3937 O O . ASN A 1 480 ? -21.429 41.058 73.500 1.00 20.70 499 ASN A O 1
ATOM 3946 N N . TYR A 1 481 ? -22.089 43.226 73.613 1.00 18.18 500 TYR A N 1
ATOM 3947 C CA . TYR A 1 481 ? -23.006 43.129 72.471 1.00 18.84 500 TYR A CA 1
ATOM 3948 C C . TYR A 1 481 ? -22.255 43.427 71.198 1.00 18.04 500 TYR A C 1
ATOM 3949 O O . TYR A 1 481 ? -21.520 44.430 71.064 1.00 17.51 500 TYR A O 1
ATOM 3958 N N . LYS A 1 482 ? -22.412 42.509 70.238 1.00 18.44 501 LYS A N 1
ATOM 3959 C CA . LYS A 1 482 ? -21.741 42.633 68.971 1.00 19.60 501 LYS A CA 1
ATOM 3960 C C . LYS A 1 482 ? -22.721 42.487 67.822 1.00 18.69 501 LYS A C 1
ATOM 3961 O O . LYS A 1 482 ? -23.581 41.611 67.850 1.00 19.83 501 LYS A O 1
ATOM 3967 N N . GLY A 1 483 ? -22.536 43.339 66.825 1.00 17.00 502 GLY A N 1
ATOM 3968 C CA . GLY A 1 483 ? -23.261 43.259 65.574 1.00 18.73 502 GLY A CA 1
ATOM 3969 C C . GLY A 1 483 ? -24.724 43.661 65.777 1.00 20.14 502 GLY A C 1
ATOM 3970 O O . GLY A 1 483 ? -25.046 44.575 66.537 1.00 19.08 502 GLY A O 1
ATOM 3971 N N . ASN A 1 484 ? -25.569 43.007 65.001 1.00 18.70 503 ASN A N 1
ATOM 3972 C CA . ASN A 1 484 ? -27.024 43.263 64.977 1.00 19.52 503 ASN A CA 1
ATOM 3973 C C . ASN A 1 484 ? -27.690 42.619 66.157 1.00 18.53 503 ASN A C 1
ATOM 3974 O O . ASN A 1 484 ? -27.734 41.393 66.313 1.00 19.34 503 ASN A O 1
ATOM 3979 N N . LEU A 1 485 ? -28.197 43.437 67.070 1.00 18.58 504 LEU A N 1
ATOM 3980 C CA . LEU A 1 485 ? -28.718 42.910 68.312 1.00 17.97 504 LEU A CA 1
ATOM 3981 C C . LEU A 1 485 ? -30.166 42.466 68.242 1.00 18.04 504 LEU A C 1
ATOM 3982 O O . LEU A 1 485 ? -30.642 41.743 69.124 1.00 18.93 504 LEU A O 1
ATOM 3987 N N . ASN A 1 486 ? -30.843 42.884 67.178 1.00 17.58 505 ASN A N 1
ATOM 3988 C CA . ASN A 1 486 ? -32.242 42.471 66.905 1.00 17.48 505 ASN A CA 1
ATOM 3989 C C . ASN A 1 486 ? -33.306 42.931 67.889 1.00 17.30 505 ASN A C 1
ATOM 3990 O O . ASN A 1 486 ? -34.428 42.471 67.820 1.00 16.90 505 ASN A O 1
ATOM 3995 N N . GLY A 1 487 ? -32.963 43.857 68.787 1.00 16.97 506 GLY A N 1
ATOM 3996 C CA . GLY A 1 487 ? -33.903 44.432 69.733 1.00 16.50 506 GLY A CA 1
ATOM 3997 C C . GLY A 1 487 ? -33.273 45.630 70.429 1.00 16.35 506 GLY A C 1
ATOM 3998 O O . GLY A 1 487 ? -32.071 45.823 70.386 1.00 16.95 506 GLY A O 1
ATOM 3999 N N . THR A 1 488 ? -34.103 46.414 71.073 1.00 15.20 507 THR A N 1
ATOM 4000 C CA . THR A 1 488 ? -33.692 47.606 71.824 1.00 14.42 507 THR A CA 1
ATOM 4001 C C . THR A 1 488 ? -33.424 47.169 73.261 1.00 14.03 507 THR A C 1
ATOM 4002 O O . THR A 1 488 ? -34.105 46.345 73.835 1.00 14.00 507 THR A O 1
ATOM 4006 N N . ILE A 1 489 ? -32.406 47.787 73.871 1.00 14.34 508 ILE A N 1
ATOM 4007 C CA . ILE A 1 489 ? -32.132 47.633 75.297 1.00 14.17 508 ILE A CA 1
ATOM 4008 C C . ILE A 1 489 ? -32.900 48.724 76.021 1.00 13.42 508 ILE A C 1
ATOM 4009 O O . ILE A 1 489 ? -32.823 49.905 75.622 1.00 14.61 508 ILE A O 1
ATOM 4014 N N . HIS A 1 490 ? -33.602 48.318 77.057 1.00 13.93 509 HIS A N 1
ATOM 4015 C CA . HIS A 1 490 ? -34.387 49.206 77.880 1.00 13.16 509 HIS A CA 1
ATOM 4016 C C . HIS A 1 490 ? -33.745 49.337 79.239 1.00 13.27 509 HIS A C 1
ATOM 4017 O O . HIS A 1 490 ? -33.399 48.340 79.889 1.00 14.68 509 HIS A O 1
ATOM 4024 N N . VAL A 1 491 ? -33.670 50.586 79.681 1.00 14.23 510 VAL A N 1
ATOM 4025 C CA . VAL A 1 491 ? -33.057 50.904 80.974 1.00 14.96 510 VAL A CA 1
ATOM 4026 C C . VAL A 1 491 ? -33.920 51.839 81.801 1.00 14.62 510 VAL A C 1
ATOM 4027 O O . VAL A 1 491 ? -34.322 52.905 81.329 1.00 15.80 510 VAL A O 1
ATOM 4031 N N . VAL A 1 492 ? -34.191 51.453 83.044 1.00 14.38 511 VAL A N 1
ATOM 4032 C CA . VAL A 1 492 ? -34.818 52.347 84.013 1.00 13.48 511 VAL A CA 1
ATOM 4033 C C . VAL A 1 492 ? -33.698 53.022 84.796 1.00 14.42 511 VAL A C 1
ATOM 4034 O O . VAL A 1 492 ? -32.831 52.343 85.348 1.00 13.62 511 VAL A O 1
ATOM 4038 N N . VAL A 1 493 ? -33.712 54.355 84.796 1.00 13.15 512 VAL A N 1
ATOM 4039 C CA . VAL A 1 493 ? -32.683 55.147 85.488 1.00 13.92 512 VAL A CA 1
ATOM 4040 C C . VAL A 1 493 ? -33.327 56.294 86.268 1.00 12.80 512 VAL A C 1
ATOM 4041 O O . VAL A 1 493 ? -32.924 57.473 86.218 1.00 14.45 512 VAL A O 1
ATOM 4045 N N . GLY A 1 494 ? -34.328 55.930 87.050 1.00 12.94 513 GLY A N 1
ATOM 4046 C CA . GLY A 1 494 ? -35.075 56.852 87.860 1.00 12.75 513 GLY A CA 1
ATOM 4047 C C . GLY A 1 494 ? -34.549 57.011 89.268 1.00 13.11 513 GLY A C 1
ATOM 4048 O O . GLY A 1 494 ? -35.215 57.635 90.090 1.00 13.17 513 GLY A O 1
ATOM 4049 N N . GLY A 1 495 ? -33.319 56.534 89.479 1.00 13.87 514 GLY A N 1
ATOM 4050 C CA . GLY A 1 495 ? -32.683 56.617 90.792 1.00 13.60 514 GLY A CA 1
ATOM 4051 C C . GLY A 1 495 ? -31.903 57.877 91.050 1.00 13.67 514 GLY A C 1
ATOM 4052 O O . GLY A 1 495 ? -30.905 57.836 91.803 1.00 14.45 514 GLY A O 1
ATOM 4053 N N . GLY A 1 496 ? -32.312 59.009 90.470 1.00 12.98 515 GLY A N 1
ATOM 4054 C CA . GLY A 1 496 ? -31.504 60.198 90.554 1.00 13.58 515 GLY A CA 1
ATOM 4055 C C . GLY A 1 496 ? -31.514 60.867 91.913 1.00 13.28 515 GLY A C 1
ATOM 4056 O O . GLY A 1 496 ? -30.621 61.666 92.220 1.00 15.16 515 GLY A O 1
ATOM 4057 N N . GLY A 1 497 ? -32.512 60.591 92.734 1.00 13.22 516 GLY A N 1
ATOM 4058 C CA . GLY A 1 497 ? -32.560 61.214 94.066 1.00 14.36 516 GLY A CA 1
ATOM 4059 C C . GLY A 1 497 ? -33.762 60.991 94.899 1.00 13.58 516 GLY A C 1
ATOM 4060 O O . GLY A 1 497 ? -33.662 60.933 96.142 1.00 14.31 516 GLY A O 1
ATOM 4061 N N . ALA A 1 498 ? -34.935 60.957 94.276 1.00 13.99 517 ALA A N 1
ATOM 4062 C CA . ALA A 1 498 ? -36.190 60.706 94.973 1.00 13.07 517 ALA A CA 1
ATOM 4063 C C . ALA A 1 498 ? -36.276 59.315 95.630 1.00 13.48 517 ALA A C 1
ATOM 4064 O O . ALA A 1 498 ? -35.718 58.341 95.123 1.00 14.53 517 ALA A O 1
ATOM 4066 N N . SER A 1 499 ? -36.983 59.256 96.750 1.00 13.98 518 SER A N 1
ATOM 4067 C CA . SER A 1 499 ? -37.166 58.037 97.566 1.00 16.26 518 SER A CA 1
ATOM 4068 C C . SER A 1 499 ? -37.241 56.758 96.759 1.00 15.99 518 SER A C 1
ATOM 4069 O O . SER A 1 499 ? -38.050 56.647 95.848 1.00 15.58 518 SER A O 1
ATOM 4072 N N . LEU A 1 500 ? -36.419 55.788 97.112 1.00 15.72 519 LEU A N 1
ATOM 4073 C CA . LEU A 1 500 ? -36.267 54.560 96.347 1.00 15.27 519 LEU A CA 1
ATOM 4074 C C . LEU A 1 500 ? -37.549 53.747 96.260 1.00 15.52 519 LEU A C 1
ATOM 4075 O O . LEU A 1 500 ? -38.369 53.738 97.203 1.00 17.37 519 LEU A O 1
ATOM 4080 N N . ALA A 1 501 ? -37.738 53.099 95.105 1.00 15.03 520 ALA A N 1
ATOM 4081 C CA . ALA A 1 501 ? -38.905 52.248 94.863 1.00 15.95 520 ALA A CA 1
ATOM 4082 C C . ALA A 1 501 ? -38.517 50.780 94.880 1.00 14.62 520 ALA A C 1
ATOM 4083 O O . ALA A 1 501 ? -37.500 50.403 94.312 1.00 16.00 520 ALA A O 1
ATOM 4085 N N . GLU A 1 502 ? -39.346 49.974 95.525 1.00 16.83 521 GLU A N 1
ATOM 4086 C CA A GLU A 1 502 ? -39.068 48.547 95.648 0.50 18.25 521 GLU A CA 1
ATOM 4087 C CA B GLU A 1 502 ? -39.123 48.536 95.654 0.50 19.38 521 GLU A CA 1
ATOM 4088 C C . GLU A 1 502 ? -39.439 47.813 94.358 1.00 18.63 521 GLU A C 1
ATOM 4089 O O . GLU A 1 502 ? -40.376 48.213 93.648 1.00 17.92 521 GLU A O 1
ATOM 4100 N N . PHE A 1 503 ? -38.671 46.770 94.089 1.00 18.40 522 PHE A N 1
ATOM 4101 C CA . PHE A 1 503 ? -38.938 45.800 93.027 1.00 16.40 522 PHE A CA 1
ATOM 4102 C C . PHE A 1 503 ? -39.961 44.795 93.485 1.00 18.67 522 PHE A C 1
ATOM 4103 O O . PHE A 1 503 ? -40.030 44.446 94.671 1.00 17.56 522 PHE A O 1
ATOM 4111 N N . ALA A 1 504 ? -40.777 44.300 92.537 1.00 17.67 523 ALA A N 1
ATOM 4112 C CA . ALA A 1 504 ? -41.596 43.151 92.789 1.00 19.22 523 ALA A CA 1
ATOM 4113 C C . ALA A 1 504 ? -40.738 41.944 93.044 1.00 18.44 523 ALA A C 1
ATOM 4114 O O . ALA A 1 504 ? -39.631 41.862 92.514 1.00 19.28 523 ALA A O 1
ATOM 4116 N N . PRO A 1 505 ? -41.284 40.956 93.771 1.00 20.17 524 PRO A N 1
ATOM 4117 C CA . PRO A 1 505 ? -40.558 39.710 94.009 1.00 22.84 524 PRO A CA 1
ATOM 4118 C C . PRO A 1 505 ? -40.633 38.763 92.811 1.00 23.52 524 PRO A C 1
ATOM 4119 O O . PRO A 1 505 ? -40.977 37.607 92.972 1.00 23.87 524 PRO A O 1
ATOM 4123 N N . ILE A 1 506 ? -40.332 39.263 91.617 1.00 21.11 525 ILE A N 1
ATOM 4124 C CA . ILE A 1 506 ? -40.308 38.468 90.382 1.00 19.67 525 ILE A CA 1
ATOM 4125 C C . ILE A 1 506 ? -39.015 38.783 89.692 1.00 19.84 525 ILE A C 1
ATOM 4126 O O . ILE A 1 506 ? -38.659 39.941 89.584 1.00 19.90 525 ILE A O 1
ATOM 4131 N N . ASN A 1 507 ? -38.289 37.774 89.249 1.00 18.94 526 ASN A N 1
ATOM 4132 C CA . ASN A 1 507 ? -37.135 37.945 88.414 1.00 20.56 526 ASN A CA 1
ATOM 4133 C C . ASN A 1 507 ? -37.485 37.447 87.029 1.00 20.04 526 ASN A C 1
ATOM 4134 O O . ASN A 1 507 ? -37.533 36.245 86.741 1.00 20.03 526 ASN A O 1
ATOM 4139 N N . THR A 1 508 ? -37.734 38.398 86.135 1.00 17.39 527 THR A N 1
ATOM 4140 C CA . THR A 1 508 ? -38.219 38.006 84.804 1.00 16.97 527 THR A CA 1
ATOM 4141 C C . THR A 1 508 ? -37.109 37.507 83.931 1.00 16.99 527 THR A C 1
ATOM 4142 O O . THR A 1 508 ? -35.903 37.670 84.211 1.00 17.24 527 THR A O 1
ATOM 4146 N N . THR A 1 509 ? -37.500 36.897 82.810 1.00 16.66 528 THR A N 1
ATOM 4147 C CA . THR A 1 509 ? -36.571 36.389 81.837 1.00 17.93 528 THR A CA 1
ATOM 4148 C C . THR A 1 509 ? -35.642 37.460 81.248 1.00 18.04 528 THR A C 1
ATOM 4149 O O . THR A 1 509 ? -34.543 37.146 80.797 1.00 22.45 528 THR A O 1
ATOM 4153 N N . TRP A 1 510 ? -36.086 38.729 81.240 1.00 15.85 529 TRP A N 1
ATOM 4154 C CA . TRP A 1 510 ? -35.345 39.801 80.571 1.00 15.07 529 TRP A CA 1
ATOM 4155 C C . TRP A 1 510 ? -34.615 40.811 81.456 1.00 15.18 529 TRP A C 1
ATOM 4156 O O . TRP A 1 510 ? -33.942 41.659 80.896 1.00 15.11 529 TRP A O 1
ATOM 4167 N N . SER A 1 511 ? -34.721 40.687 82.784 1.00 15.62 530 SER A N 1
ATOM 4168 C CA . SER A 1 511 ? -34.157 41.679 83.708 1.00 15.84 530 SER A CA 1
ATOM 4169 C C . SER A 1 511 ? -32.735 41.210 84.071 1.00 17.51 530 SER A C 1
ATOM 4170 O O . SER A 1 511 ? -32.563 40.202 84.820 1.00 19.70 530 SER A O 1
ATOM 4173 N N . ILE A 1 512 ? -31.757 41.854 83.492 1.00 17.37 531 ILE A N 1
ATOM 4174 C CA . ILE A 1 512 ? -30.344 41.463 83.623 1.00 17.52 531 ILE A CA 1
ATOM 4175 C C . ILE A 1 512 ? -29.765 41.954 84.944 1.00 18.99 531 ILE A C 1
ATOM 4176 O O . ILE A 1 512 ? -29.023 41.211 85.601 1.00 19.24 531 ILE A O 1
ATOM 4181 N N . PHE A 1 513 ? -30.072 43.196 85.311 1.00 17.55 532 PHE A N 1
ATOM 4182 C CA . PHE A 1 513 ? -29.491 43.825 86.497 1.00 17.80 532 PHE A CA 1
ATOM 4183 C C . PHE A 1 513 ? -30.466 44.769 87.129 1.00 16.68 532 PHE A C 1
ATOM 4184 O O . PHE A 1 513 ? -31.172 45.522 86.420 1.00 16.17 532 PHE A O 1
ATOM 4192 N N . LYS A 1 514 ? -30.504 44.749 88.461 1.00 16.61 533 LYS A N 1
ATOM 4193 C CA . LYS A 1 514 ? -31.310 45.635 89.261 1.00 17.15 533 LYS A CA 1
ATOM 4194 C C . LYS A 1 514 ? -30.432 46.297 90.335 1.00 18.62 533 LYS A C 1
ATOM 4195 O O . LYS A 1 514 ? -29.575 45.617 90.906 1.00 20.18 533 LYS A O 1
ATOM 4201 N N . ASP A 1 515 ? -30.606 47.603 90.592 1.00 17.21 534 ASP A N 1
ATOM 4202 C CA . ASP A 1 515 ? -30.051 48.249 91.806 1.00 17.46 534 ASP A CA 1
ATOM 4203 C C . ASP A 1 515 ? -31.094 49.075 92.528 1.00 17.78 534 ASP A C 1
ATOM 4204 O O . ASP A 1 515 ? -31.668 50.027 91.968 1.00 17.37 534 ASP A O 1
ATOM 4209 N N . HIS A 1 516 ? -31.328 48.739 93.793 1.00 16.56 535 HIS A N 1
ATOM 4210 C CA . HIS A 1 516 ? -32.168 49.493 94.673 1.00 16.96 535 HIS A CA 1
ATOM 4211 C C . HIS A 1 516 ? -31.304 50.517 95.439 1.00 18.31 535 HIS A C 1
ATOM 4212 O O . HIS A 1 516 ? -30.984 50.321 96.615 1.00 19.53 535 HIS A O 1
ATOM 4219 N N . ASP A 1 517 ? -30.960 51.605 94.768 1.00 16.80 536 ASP A N 1
ATOM 4220 C CA . ASP A 1 517 ? -30.027 52.618 95.303 1.00 16.67 536 ASP A CA 1
ATOM 4221 C C . ASP A 1 517 ? -30.093 53.791 94.327 1.00 16.12 536 ASP A C 1
ATOM 4222 O O . ASP A 1 517 ? -30.801 53.709 93.304 1.00 16.04 536 ASP A O 1
ATOM 4227 N N . PHE A 1 518 ? -29.419 54.880 94.666 1.00 15.29 537 PHE A N 1
ATOM 4228 C CA . PHE A 1 518 ? -29.363 56.068 93.827 1.00 14.35 537 PHE A CA 1
ATOM 4229 C C . PHE A 1 518 ? -28.222 56.003 92.821 1.00 15.51 537 PHE A C 1
ATOM 4230 O O . PHE A 1 518 ? -27.089 55.635 93.158 1.00 14.44 537 PHE A O 1
ATOM 4238 N N . GLY A 1 519 ? -28.467 56.381 91.572 1.00 14.01 538 GLY A N 1
ATOM 4239 C CA . GLY A 1 519 ? -27.427 56.378 90.572 1.00 13.86 538 GLY A CA 1
ATOM 4240 C C . GLY A 1 519 ? -27.911 56.949 89.264 1.00 13.99 538 GLY A C 1
ATOM 4241 O O . GLY A 1 519 ? -29.055 57.401 89.177 1.00 13.40 538 GLY A O 1
ATOM 4242 N N . PHE A 1 520 ? -27.033 56.907 88.296 1.00 13.76 539 PHE A N 1
ATOM 4243 C CA . PHE A 1 520 ? -27.270 57.516 86.980 1.00 14.16 539 PHE A CA 1
ATOM 4244 C C . PHE A 1 520 ? -26.497 56.777 85.923 1.00 14.39 539 PHE A C 1
ATOM 4245 O O . PHE A 1 520 ? -25.659 55.897 86.229 1.00 14.48 539 PHE A O 1
ATOM 4253 N N . VAL A 1 521 ? -26.827 57.056 84.662 1.00 13.39 540 VAL A N 1
ATOM 4254 C CA . VAL A 1 521 ? -26.145 56.442 83.536 1.00 14.47 540 VAL A CA 1
ATOM 4255 C C . VAL A 1 521 ? -25.206 57.404 82.888 1.00 14.74 540 VAL A C 1
ATOM 4256 O O . VAL A 1 521 ? -25.528 58.593 82.713 1.00 13.91 540 VAL A O 1
ATOM 4260 N N . LYS A 1 522 ? -24.032 56.911 82.465 1.00 13.89 541 LYS A N 1
ATOM 4261 C CA . LYS A 1 522 ? -23.160 57.668 81.603 1.00 15.49 541 LYS A CA 1
ATOM 4262 C C . LYS A 1 522 ? -22.893 56.828 80.332 1.00 14.86 541 LYS A C 1
ATOM 4263 O O . LYS A 1 522 ? -22.484 55.657 80.409 1.00 14.62 541 LYS A O 1
ATOM 4269 N N . LEU A 1 523 ? -23.175 57.425 79.191 1.00 15.39 542 LEU A N 1
ATOM 4270 C CA . LEU A 1 523 ? -22.848 56.850 77.906 1.00 15.44 542 LEU A CA 1
ATOM 4271 C C . LEU A 1 523 ? -21.564 57.468 77.389 1.00 15.26 542 LEU A C 1
ATOM 4272 O O . LEU A 1 523 ? -21.387 58.712 77.422 1.00 16.54 542 LEU A O 1
ATOM 4277 N N . THR A 1 524 ? -20.668 56.619 76.903 1.00 15.09 543 THR A N 1
ATOM 4278 C CA . THR A 1 524 ? -19.476 57.103 76.233 1.00 16.09 543 THR A CA 1
ATOM 4279 C C . THR A 1 524 ? -19.420 56.473 74.843 1.00 15.46 543 THR A C 1
ATOM 4280 O O . THR A 1 524 ? -19.346 55.255 74.728 1.00 15.80 543 THR A O 1
ATOM 4284 N N . ALA A 1 525 ? -19.484 57.309 73.831 1.00 15.05 544 ALA A N 1
ATOM 4285 C CA . ALA A 1 525 ? -19.291 56.884 72.436 1.00 15.46 544 ALA A CA 1
ATOM 4286 C C . ALA A 1 525 ? -17.813 57.082 72.142 1.00 16.60 544 ALA A C 1
ATOM 4287 O O . ALA A 1 525 ? -17.343 58.216 72.052 1.00 17.02 544 ALA A O 1
ATOM 4289 N N . PHE A 1 526 ? -17.094 55.972 72.018 1.00 17.91 545 PHE A N 1
ATOM 4290 C CA . PHE A 1 526 ? -15.646 56.077 71.680 1.00 18.47 545 PHE A CA 1
ATOM 4291 C C . PHE A 1 526 ? -15.404 56.385 70.226 1.00 19.28 545 PHE A C 1
ATOM 4292 O O . PHE A 1 526 ? -14.490 57.131 69.879 1.00 19.23 545 PHE A O 1
ATOM 4300 N N . ASP A 1 527 ? -16.236 55.817 69.344 1.00 17.97 546 ASP A N 1
ATOM 4301 C CA . ASP A 1 527 ? -16.131 56.028 67.922 1.00 18.51 546 ASP A CA 1
ATOM 4302 C C . ASP A 1 527 ? -17.452 55.532 67.302 1.00 18.51 546 ASP A C 1
ATOM 4303 O O . ASP A 1 527 ? -18.375 55.145 68.033 1.00 17.13 546 ASP A O 1
ATOM 4308 N N . HIS A 1 528 ? -17.501 55.483 65.978 1.00 17.77 547 HIS A N 1
ATOM 4309 C CA . HIS A 1 528 ? -18.752 55.198 65.269 1.00 17.70 547 HIS A CA 1
ATOM 4310 C C . HIS A 1 528 ? -19.185 53.754 65.369 1.00 18.11 547 HIS A C 1
ATOM 4311 O O . HIS A 1 528 ? -20.326 53.441 65.037 1.00 20.64 547 HIS A O 1
ATOM 4318 N N . SER A 1 529 ? -18.316 52.893 65.903 1.00 17.50 548 SER A N 1
ATOM 4319 C CA . SER A 1 529 ? -18.554 51.482 66.114 1.00 17.55 548 SER A CA 1
ATOM 4320 C C . SER A 1 529 ? -18.578 50.987 67.547 1.00 16.91 548 SER A C 1
ATOM 4321 O O . SER A 1 529 ? -18.929 49.848 67.780 1.00 17.95 548 SER A O 1
ATOM 4324 N N . ASN A 1 530 ? -18.296 51.848 68.522 1.00 17.01 549 ASN A N 1
ATOM 4325 C CA . ASN A 1 530 ? -18.177 51.407 69.889 1.00 16.40 549 ASN A CA 1
ATOM 4326 C C . ASN A 1 530 ? -18.781 52.373 70.890 1.00 15.98 549 ASN A C 1
ATOM 4327 O O . ASN A 1 530 ? -18.312 53.516 71.007 1.00 17.56 549 ASN A O 1
ATOM 4332 N N . LEU A 1 531 ? -19.823 51.893 71.551 1.00 16.56 550 LEU A N 1
ATOM 4333 C CA . LEU A 1 531 ? -20.509 52.598 72.630 1.00 15.58 550 LEU A CA 1
ATOM 4334 C C . LEU A 1 531 ? -20.426 51.854 73.923 1.00 17.12 550 LEU A C 1
ATOM 4335 O O . LEU A 1 531 ? -20.554 50.627 73.958 1.00 17.66 550 LEU A O 1
ATOM 4340 N N . LEU A 1 532 ? -20.297 52.611 75.017 1.00 15.55 551 LEU A N 1
ATOM 4341 C CA . LEU A 1 532 ? -20.278 52.071 76.343 1.00 15.31 551 LEU A CA 1
ATOM 4342 C C . LEU A 1 532 ? -21.416 52.706 77.131 1.00 15.19 551 LEU A C 1
ATOM 4343 O O . LEU A 1 532 ? -21.561 53.957 77.117 1.00 15.48 551 LEU A O 1
ATOM 4348 N N . LEU A 1 533 ? -22.187 51.880 77.813 1.00 14.87 552 LEU A N 1
ATOM 4349 C CA . LEU A 1 533 ? -23.101 52.351 78.858 1.00 14.16 552 LEU A CA 1
ATOM 4350 C C . LEU A 1 533 ? -22.560 51.929 80.180 1.00 13.96 552 LEU A C 1
ATOM 4351 O O . LEU A 1 533 ? -22.216 50.755 80.370 1.00 15.15 552 LEU A O 1
ATOM 4356 N N . GLU A 1 534 ? -22.552 52.858 81.120 1.00 15.15 553 GLU A N 1
ATOM 4357 C CA . GLU A 1 534 ? -22.255 52.579 82.499 1.00 15.27 553 GLU A CA 1
ATOM 4358 C C . GLU A 1 534 ? -23.320 53.087 83.423 1.00 14.84 553 GLU A C 1
ATOM 4359 O O . GLU A 1 534 ? -23.812 54.201 83.256 1.00 16.39 553 GLU A O 1
ATOM 4365 N N . TYR A 1 535 ? -23.624 52.281 84.420 1.00 14.65 554 TYR A N 1
ATOM 4366 C CA . TYR A 1 535 ? -24.439 52.698 85.555 1.00 14.93 554 TYR A CA 1
ATOM 4367 C C . TYR A 1 535 ? -23.504 53.050 86.710 1.00 16.01 554 TYR A C 1
ATOM 4368 O O . TYR A 1 535 ? -22.699 52.209 87.101 1.00 16.21 554 TYR A O 1
ATOM 4377 N N . ARG A 1 536 ? -23.587 54.275 87.180 1.00 15.94 555 ARG A N 1
ATOM 4378 C CA . ARG A 1 536 ? -22.751 54.754 88.305 1.00 16.53 555 ARG A CA 1
ATOM 4379 C C . ARG A 1 536 ? -23.600 55.055 89.520 1.00 18.04 555 ARG A C 1
ATOM 4380 O O . ARG A 1 536 ? -24.669 55.644 89.396 1.00 17.38 555 ARG A O 1
ATOM 4388 N N . LYS A 1 537 ? -23.167 54.615 90.715 1.00 16.49 556 LYS A N 1
ATOM 4389 C CA . LYS A 1 537 ? -23.868 54.972 91.936 1.00 15.66 556 LYS A CA 1
ATOM 4390 C C . LYS A 1 537 ? -23.588 56.392 92.344 1.00 15.45 556 LYS A C 1
ATOM 4391 O O . LYS A 1 537 ? -22.471 56.942 92.131 1.00 15.32 556 LYS A O 1
ATOM 4397 N N . SER A 1 538 ? -24.606 57.040 92.885 1.00 15.17 557 SER A N 1
ATOM 4398 C CA . SER A 1 538 ? -24.469 58.430 93.301 1.00 15.48 557 SER A CA 1
ATOM 4399 C C . SER A 1 538 ? -23.608 58.557 94.580 1.00 15.38 557 SER A C 1
ATOM 4400 O O . SER A 1 538 ? -23.095 59.635 94.851 1.00 16.43 557 SER A O 1
ATOM 4403 N N . SER A 1 539 ? -23.513 57.480 95.352 1.00 16.26 558 SER A N 1
ATOM 4404 C CA . SER A 1 539 ? -22.745 57.544 96.633 1.00 17.02 558 SER A CA 1
ATOM 4405 C C . SER A 1 539 ? -21.241 57.716 96.378 1.00 18.41 558 SER A C 1
ATOM 4406 O O . SER A 1 539 ? -20.552 58.384 97.157 1.00 20.87 558 SER A O 1
ATOM 4409 N N . ASP A 1 540 ? -20.741 57.155 95.293 1.00 17.38 559 ASP A N 1
ATOM 4410 C CA . ASP A 1 540 ? -19.292 57.166 95.019 1.00 18.00 559 ASP A CA 1
ATOM 4411 C C . ASP A 1 540 ? -18.882 57.484 93.599 1.00 18.98 559 ASP A C 1
ATOM 4412 O O . ASP A 1 540 ? -17.694 57.665 93.315 1.00 18.26 559 ASP A O 1
ATOM 4417 N N . GLY A 1 541 ? -19.836 57.553 92.663 1.00 16.94 560 GLY A N 1
ATOM 4418 C CA . GLY A 1 541 ? -19.514 57.823 91.295 1.00 15.45 560 GLY A CA 1
ATOM 4419 C C . GLY A 1 541 ? -18.908 56.694 90.513 1.00 15.97 560 GLY A C 1
ATOM 4420 O O . GLY A 1 541 ? -18.448 56.909 89.391 1.00 17.95 560 GLY A O 1
ATOM 4421 N N . GLN A 1 542 ? -18.839 55.518 91.119 1.00 15.22 561 GLN A N 1
ATOM 4422 C CA . GLN A 1 542 ? -18.179 54.402 90.477 1.00 17.79 561 GLN A CA 1
ATOM 4423 C C . GLN A 1 542 ? -19.190 53.523 89.734 1.00 17.54 561 GLN A C 1
ATOM 4424 O O . GLN A 1 542 ? -20.386 53.557 89.980 1.00 16.39 561 GLN A O 1
ATOM 4430 N N . VAL A 1 543 ? -18.648 52.697 88.863 1.00 17.62 562 VAL A N 1
ATOM 4431 C CA . VAL A 1 543 ? -19.445 51.869 87.940 1.00 17.94 562 VAL A CA 1
ATOM 4432 C C . VAL A 1 543 ? -19.819 50.527 88.538 1.00 19.48 562 VAL A C 1
ATOM 4433 O O . VAL A 1 543 ? -18.952 49.743 89.029 1.00 18.42 562 VAL A O 1
ATOM 4437 N N . TYR A 1 544 ? -21.128 50.232 88.529 1.00 17.40 563 TYR A N 1
ATOM 4438 C CA . TYR A 1 544 ? -21.665 48.992 89.085 1.00 16.57 563 TYR A CA 1
ATOM 4439 C C . TYR A 1 544 ? -22.367 48.071 88.087 1.00 17.01 563 TYR A C 1
ATOM 4440 O O . TYR A 1 544 ? -22.623 46.902 88.376 1.00 17.97 563 TYR A O 1
ATOM 4449 N N . ASP A 1 545 ? -22.656 48.598 86.904 1.00 17.57 564 ASP A N 1
ATOM 4450 C CA . ASP A 1 545 ? -23.173 47.806 85.797 1.00 16.93 564 ASP A CA 1
ATOM 4451 C C . ASP A 1 545 ? -22.722 48.491 84.547 1.00 15.29 564 ASP A C 1
ATOM 4452 O O . ASP A 1 545 ? -22.518 49.682 84.527 1.00 15.89 564 ASP A O 1
ATOM 4457 N N . SER A 1 546 ? -22.547 47.727 83.481 1.00 16.92 565 SER A N 1
ATOM 4458 C CA . SER A 1 546 ? -22.160 48.307 82.211 1.00 17.18 565 SER A CA 1
ATOM 4459 C C . SER A 1 546 ? -22.348 47.296 81.077 1.00 17.47 565 SER A C 1
ATOM 4460 O O . SER A 1 546 ? -22.499 46.086 81.314 1.00 18.91 565 SER A O 1
ATOM 4463 N N . PHE A 1 547 ? -22.372 47.829 79.861 1.00 16.90 566 PHE A N 1
ATOM 4464 C CA . PHE A 1 547 ? -22.288 47.024 78.650 1.00 17.28 566 PHE A CA 1
ATOM 4465 C C . PHE A 1 547 ? -21.687 47.818 77.542 1.00 15.66 566 PHE A C 1
ATOM 4466 O O . PHE A 1 547 ? -21.620 49.068 77.596 1.00 16.19 566 PHE A O 1
ATOM 4474 N N . THR A 1 548 ? -21.253 47.097 76.520 1.00 16.25 567 THR A N 1
ATOM 4475 C CA . THR A 1 548 ? -20.709 47.705 75.319 1.00 16.61 567 THR A CA 1
ATOM 4476 C C . THR A 1 548 ? -21.523 47.210 74.142 1.00 16.35 567 THR A C 1
ATOM 4477 O O . THR A 1 548 ? -22.018 46.090 74.145 1.00 16.33 567 THR A O 1
ATOM 4481 N N . ILE A 1 549 ? -21.641 48.090 73.182 1.00 16.50 568 ILE A N 1
ATOM 4482 C CA . ILE A 1 549 ? -22.099 47.739 71.813 1.00 16.90 568 ILE A CA 1
ATOM 4483 C C . ILE A 1 549 ? -20.983 48.008 70.852 1.00 16.39 568 ILE A C 1
ATOM 4484 O O . ILE A 1 549 ? -20.508 49.160 70.694 1.00 16.17 568 ILE A O 1
ATOM 4489 N N . SER A 1 550 ? -20.570 46.933 70.166 1.00 16.69 569 SER A N 1
ATOM 4490 C CA . SER A 1 550 ? -19.566 47.035 69.141 1.00 17.65 569 SER A CA 1
ATOM 4491 C C . SER A 1 550 ? -20.210 46.531 67.844 1.00 17.10 569 SER A C 1
ATOM 4492 O O . SER A 1 550 ? -20.519 45.349 67.724 1.00 17.90 569 SER A O 1
ATOM 4495 N N . ARG A 1 551 ? -20.444 47.444 66.929 1.00 15.94 570 ARG A N 1
ATOM 4496 C CA . ARG A 1 551 ? -21.189 47.147 65.697 1.00 17.89 570 ARG A CA 1
ATOM 4497 C C . ARG A 1 551 ? -20.960 48.228 64.683 1.00 18.27 570 ARG A C 1
ATOM 4498 O O . ARG A 1 551 ? -20.631 49.364 65.007 1.00 19.28 570 ARG A O 1
ATOM 4506 N N . ASP A 1 552 ? -21.084 47.880 63.400 1.00 19.03 571 ASP A N 1
ATOM 4507 C CA . ASP A 1 552 ? -20.789 48.778 62.337 1.00 18.22 571 ASP A CA 1
ATOM 4508 C C . ASP A 1 552 ? -22.063 49.204 61.648 1.00 17.52 571 ASP A C 1
ATOM 4509 O O . ASP A 1 552 ? -23.131 48.643 61.909 1.00 17.10 571 ASP A O 1
ATOM 4514 N N . TYR A 1 553 ? -21.919 50.162 60.743 1.00 18.49 572 TYR A N 1
ATOM 4515 C CA . TYR A 1 553 ? -23.071 50.662 59.970 1.00 18.15 572 TYR A CA 1
ATOM 4516 C C . TYR A 1 553 ? -23.843 49.510 59.316 1.00 17.74 572 TYR A C 1
ATOM 4517 O O . TYR A 1 553 ? -25.065 49.444 59.381 1.00 16.64 572 TYR A O 1
ATOM 4526 N N . ARG A 1 554 ? -23.125 48.546 58.751 1.00 18.26 573 ARG A N 1
ATOM 4527 C CA . ARG A 1 554 ? -23.787 47.448 58.063 1.00 18.04 573 ARG A CA 1
ATOM 4528 C C . ARG A 1 554 ? -24.668 46.641 58.996 1.00 18.69 573 ARG A C 1
ATOM 4529 O O . ARG A 1 554 ? -25.643 46.008 58.578 1.00 19.00 573 ARG A O 1
ATOM 4537 N N . ASP A 1 555 ? -24.347 46.656 60.288 1.00 17.40 574 ASP A N 1
ATOM 4538 C CA . ASP A 1 555 ? -25.141 45.936 61.256 1.00 17.83 574 ASP A CA 1
ATOM 4539 C C . ASP A 1 555 ? -26.462 46.669 61.550 1.00 17.81 574 ASP A C 1
ATOM 4540 O O . ASP A 1 555 ? -27.463 46.013 61.817 1.00 19.43 574 ASP A O 1
ATOM 4545 N N . ILE A 1 556 ? -26.440 47.998 61.461 1.00 19.28 575 ILE A N 1
ATOM 4546 C CA . ILE A 1 556 ? -27.657 48.773 61.584 1.00 18.21 575 ILE A CA 1
ATOM 4547 C C . ILE A 1 556 ? -28.546 48.524 60.352 1.00 17.94 575 ILE A C 1
ATOM 4548 O O . ILE A 1 556 ? -29.759 48.342 60.486 1.00 17.76 575 ILE A O 1
ATOM 4553 N N . LEU A 1 557 ? -27.909 48.438 59.184 1.00 17.45 576 LEU A N 1
ATOM 4554 C CA . LEU A 1 557 ? -28.633 48.251 57.934 1.00 18.35 576 LEU A CA 1
ATOM 4555 C C . LEU A 1 557 ? -29.190 46.858 57.737 1.00 19.05 576 LEU A C 1
ATOM 4556 O O . LEU A 1 557 ? -30.129 46.669 56.939 1.00 20.05 576 LEU A O 1
ATOM 4561 N N . ALA A 1 558 ? -28.657 45.870 58.432 1.00 18.55 577 ALA A N 1
ATOM 4562 C CA . ALA A 1 558 ? -29.127 44.501 58.273 1.00 18.42 577 ALA A CA 1
ATOM 4563 C C . ALA A 1 558 ? -30.566 44.357 58.760 1.00 19.25 577 ALA A C 1
ATOM 4564 O O . ALA A 1 558 ? -30.972 45.060 59.682 1.00 19.74 577 ALA A O 1
ATOM 4566 N N . CYS A 1 559 ? -31.332 43.469 58.125 1.00 20.57 578 CYS A N 1
ATOM 4567 C CA . CYS A 1 559 ? -32.664 43.180 58.583 1.00 21.24 578 CYS A CA 1
ATOM 4568 C C . CYS A 1 559 ? -32.694 42.571 59.963 1.00 20.18 578 CYS A C 1
ATOM 4569 O O . CYS A 1 559 ? -31.840 41.732 60.321 1.00 20.64 578 CYS A O 1
ATOM 4572 N N . SER A 1 560 ? -33.693 42.972 60.750 1.00 18.91 579 SER A N 1
ATOM 4573 C CA . SER A 1 560 ? -34.093 42.269 61.959 1.00 19.28 579 SER A CA 1
ATOM 4574 C C . SER A 1 560 ? -35.565 41.995 61.866 1.00 19.83 579 SER A C 1
ATOM 4575 O O . SER A 1 560 ? -36.231 42.548 61.000 1.00 18.78 579 SER A O 1
ATOM 4578 N N . VAL A 1 561 ? -36.092 41.167 62.772 1.00 21.19 580 VAL A N 1
ATOM 4579 C CA . VAL A 1 561 ? -37.544 40.955 62.843 1.00 21.72 580 VAL A CA 1
ATOM 4580 C C . VAL A 1 561 ? -38.259 42.303 62.926 1.00 22.14 580 VAL A C 1
ATOM 4581 O O . VAL A 1 561 ? -37.882 43.142 63.746 1.00 18.28 580 VAL A O 1
ATOM 4585 N N . ASP A 1 562 ? -39.255 42.532 62.046 1.00 20.59 581 ASP A N 1
ATOM 4586 C CA . ASP A 1 562 ? -40.029 43.777 62.021 1.00 21.18 581 ASP A CA 1
ATOM 4587 C C . ASP A 1 562 ? -39.146 44.994 61.802 1.00 22.04 581 ASP A C 1
ATOM 4588 O O . ASP A 1 562 ? -39.453 46.078 62.253 1.00 20.81 581 ASP A O 1
ATOM 4593 N N . SER A 1 563 ? -38.034 44.801 61.103 1.00 19.68 582 SER A N 1
ATOM 4594 C CA . SER A 1 563 ? -37.134 45.877 60.790 1.00 18.40 582 SER A CA 1
ATOM 4595 C C . SER A 1 563 ? -36.429 45.433 59.505 1.00 19.99 582 SER A C 1
ATOM 4596 O O . SER A 1 563 ? -35.213 45.197 59.488 1.00 18.95 582 SER A O 1
ATOM 4599 N N . CYS A 1 564 ? -37.197 45.383 58.418 1.00 20.19 583 CYS A N 1
ATOM 4600 C CA . CYS A 1 564 ? -36.654 44.907 57.144 1.00 23.55 583 CYS A CA 1
ATOM 4601 C C . CYS A 1 564 ? -37.318 45.648 55.976 1.00 24.59 583 CYS A C 1
ATOM 4602 O O . CYS A 1 564 ? -38.467 45.339 55.628 1.00 26.70 583 CYS A O 1
ATOM 4605 N N . PRO A 1 565 ? -36.623 46.637 55.414 1.00 24.24 584 PRO A N 1
ATOM 4606 C CA . PRO A 1 565 ? -37.192 47.440 54.326 1.00 24.10 584 PRO A CA 1
ATOM 4607 C C . PRO A 1 565 ? -37.556 46.615 53.097 1.00 26.43 584 PRO A C 1
ATOM 4608 O O . PRO A 1 565 ? -37.048 45.494 52.892 1.00 23.66 584 PRO A O 1
ATOM 4612 N N . THR A 1 566 ? -38.453 47.185 52.299 1.00 26.77 585 THR A N 1
ATOM 4613 C CA . THR A 1 566 ? -38.910 46.560 51.070 1.00 27.03 585 THR A CA 1
ATOM 4614 C C . THR A 1 566 ? -37.798 46.399 50.077 1.00 21.92 585 THR A C 1
ATOM 4615 O O . THR A 1 566 ? -36.808 47.131 50.100 1.00 22.50 585 THR A O 1
ATOM 4619 N N . THR A 1 567 ? -37.986 45.441 49.170 1.00 21.14 586 THR A N 1
ATOM 4620 C CA . THR A 1 567 ? -37.041 45.252 48.085 1.00 21.58 586 THR A CA 1
ATOM 4621 C C . THR A 1 567 ? -37.740 45.055 46.761 1.00 19.22 586 THR A C 1
ATOM 4622 O O . THR A 1 567 ? -38.933 44.806 46.697 1.00 19.80 586 THR A O 1
ATOM 4626 N N . THR A 1 568 ? -36.978 45.213 45.705 1.00 17.47 587 THR A N 1
ATOM 4627 C CA . THR A 1 568 ? -37.425 44.791 44.377 1.00 16.37 587 THR A CA 1
ATOM 4628 C C . THR A 1 568 ? -36.589 43.576 43.957 1.00 17.83 587 THR A C 1
ATOM 4629 O O . THR A 1 568 ? -35.419 43.467 44.369 1.00 17.38 587 THR A O 1
ATOM 4633 N N . LEU A 1 569 ? -37.201 42.658 43.190 1.00 16.65 588 LEU A N 1
ATOM 4634 C CA . LEU A 1 569 ? -36.460 41.569 42.590 1.00 18.04 588 LEU A CA 1
ATOM 4635 C C . LEU A 1 569 ? -35.610 41.990 41.424 1.00 18.25 588 LEU A C 1
ATOM 4636 O O . LEU A 1 569 ? -34.676 41.230 41.069 1.00 18.18 588 LEU A O 1
ATOM 4641 N N . ALA A 1 570 ? -35.857 43.182 40.875 1.00 16.34 589 ALA A N 1
ATOM 4642 C CA . ALA A 1 570 ? -35.181 43.672 39.670 1.00 17.88 589 ALA A CA 1
ATOM 4643 C C . ALA A 1 570 ? -33.728 44.076 39.960 1.00 18.82 589 ALA A C 1
ATOM 4644 O O . ALA A 1 570 ? -33.363 44.251 41.136 1.00 19.57 589 ALA A O 1
ATOM 4646 N N . SER A 1 571 ? -32.929 44.172 38.896 1.00 20.35 590 SER A N 1
ATOM 4647 C CA . SER A 1 571 ? -31.503 44.581 38.945 1.00 23.14 590 SER A CA 1
ATOM 4648 C C . SER A 1 571 ? -31.273 45.812 38.117 1.00 22.50 590 SER A C 1
ATOM 4649 O O . SER A 1 571 ? -30.296 46.587 38.325 1.00 22.22 590 SER A O 1
ATOM 4653 N N . ASP B 1 1 ? -63.802 121.227 14.669 1.00 53.56 20 ASP B N 1
ATOM 4654 C CA . ASP B 1 1 ? -64.571 122.413 15.153 1.00 51.01 20 ASP B CA 1
ATOM 4655 C C . ASP B 1 1 ? -64.610 122.528 16.689 1.00 47.25 20 ASP B C 1
ATOM 4656 O O . ASP B 1 1 ? -65.091 123.540 17.217 1.00 50.50 20 ASP B O 1
ATOM 4658 N N . GLU B 1 2 ? -64.098 121.522 17.412 0.75 41.05 21 GLU B N 1
ATOM 4659 C CA . GLU B 1 2 ? -63.910 121.672 18.866 0.75 38.02 21 GLU B CA 1
ATOM 4660 C C . GLU B 1 2 ? -62.711 122.572 19.191 0.75 32.50 21 GLU B C 1
ATOM 4661 O O . GLU B 1 2 ? -62.663 123.205 20.254 0.75 27.11 21 GLU B O 1
ATOM 4667 N N . HIS B 1 3 ? -61.718 122.554 18.306 1.00 30.38 22 HIS B N 1
ATOM 4668 C CA . HIS B 1 3 ? -60.460 123.273 18.546 1.00 29.10 22 HIS B CA 1
ATOM 4669 C C . HIS B 1 3 ? -60.073 123.258 20.035 1.00 28.26 22 HIS B C 1
ATOM 4670 O O . HIS B 1 3 ? -59.899 124.287 20.713 1.00 31.36 22 HIS B O 1
ATOM 4677 N N . ALA B 1 4 ? -59.849 122.074 20.519 1.00 25.89 23 ALA B N 1
ATOM 4678 C CA . ALA B 1 4 ? -59.758 121.867 21.944 1.00 21.84 23 ALA B CA 1
ATOM 4679 C C . ALA B 1 4 ? -58.316 121.919 22.370 1.00 18.72 23 ALA B C 1
ATOM 4680 O O . ALA B 1 4 ? -57.406 121.743 21.556 1.00 19.53 23 ALA B O 1
ATOM 4682 N N . TYR B 1 5 ? -58.098 122.112 23.662 1.00 18.14 24 TYR B N 1
ATOM 4683 C CA . TYR B 1 5 ? -56.755 121.966 24.204 1.00 17.37 24 TYR B CA 1
ATOM 4684 C C . TYR B 1 5 ? -56.839 121.416 25.610 1.00 16.15 24 TYR B C 1
ATOM 4685 O O . TYR B 1 5 ? -57.856 121.524 26.264 1.00 17.07 24 TYR B O 1
ATOM 4694 N N . ILE B 1 6 ? -55.720 120.900 26.089 1.00 17.88 25 ILE B N 1
ATOM 4695 C CA . ILE B 1 6 ? -55.544 120.553 27.492 1.00 17.81 25 ILE B CA 1
ATOM 4696 C C . ILE B 1 6 ? -54.040 120.651 27.802 1.00 16.52 25 ILE B C 1
ATOM 4697 O O . ILE B 1 6 ? -53.208 120.294 27.008 1.00 18.20 25 ILE B O 1
ATOM 4702 N N . LYS B 1 7 ? -53.722 121.212 28.962 1.00 17.56 26 LYS B N 1
ATOM 4703 C CA . LYS B 1 7 ? -52.342 121.489 29.343 1.00 17.69 26 LYS B CA 1
ATOM 4704 C C . LYS B 1 7 ? -52.203 121.239 30.830 1.00 16.47 26 LYS B C 1
ATOM 4705 O O . LYS B 1 7 ? -53.099 121.556 31.632 1.00 18.12 26 LYS B O 1
ATOM 4711 N N . ALA B 1 8 ? -51.064 120.688 31.181 1.00 18.09 27 ALA B N 1
ATOM 4712 C CA . ALA B 1 8 ? -50.723 120.379 32.561 1.00 18.87 27 ALA B CA 1
ATOM 4713 C C . ALA B 1 8 ? -49.542 121.197 33.098 1.00 18.81 27 ALA B C 1
ATOM 4714 O O . ALA B 1 8 ? -48.506 121.336 32.416 1.00 19.90 27 ALA B O 1
ATOM 4716 N N . THR B 1 9 ? -49.668 121.586 34.362 1.00 19.81 28 THR B N 1
ATOM 4717 C CA . THR B 1 9 ? -48.633 122.327 35.081 1.00 20.83 28 THR B CA 1
ATOM 4718 C C . THR B 1 9 ? -48.533 121.803 36.513 1.00 20.81 28 THR B C 1
ATOM 4719 O O . THR B 1 9 ? -49.579 121.594 37.149 1.00 22.61 28 THR B O 1
ATOM 4723 N N . PRO B 1 10 ? -47.315 121.667 37.050 1.00 20.63 29 PRO B N 1
ATOM 4724 C CA . PRO B 1 10 ? -46.009 121.789 36.436 1.00 20.93 29 PRO B CA 1
ATOM 4725 C C . PRO B 1 10 ? -45.698 120.536 35.640 1.00 24.60 29 PRO B C 1
ATOM 4726 O O . PRO B 1 10 ? -46.503 119.600 35.673 1.00 26.45 29 PRO B O 1
ATOM 4730 N N . ASN B 1 11 ? -44.595 120.517 34.906 1.00 25.42 30 ASN B N 1
ATOM 4731 C CA . ASN B 1 11 ? -44.295 119.332 34.108 1.00 24.61 30 ASN B CA 1
ATOM 4732 C C . ASN B 1 11 ? -43.179 118.485 34.660 1.00 23.58 30 ASN B C 1
ATOM 4733 O O . ASN B 1 11 ? -42.891 117.410 34.120 1.00 25.06 30 ASN B O 1
ATOM 4738 N N . VAL B 1 12 ? -42.536 118.985 35.707 1.00 24.39 31 VAL B N 1
ATOM 4739 C CA . VAL B 1 12 ? -41.597 118.190 36.463 1.00 25.39 31 VAL B CA 1
ATOM 4740 C C . VAL B 1 12 ? -42.127 118.103 37.884 1.00 24.71 31 VAL B C 1
ATOM 4741 O O . VAL B 1 12 ? -42.326 119.096 38.566 1.00 22.70 31 VAL B O 1
ATOM 4745 N N . LEU B 1 13 ? -42.371 116.877 38.343 1.00 23.41 32 LEU B N 1
ATOM 4746 C CA . LEU B 1 13 ? -42.958 116.633 39.645 1.00 23.31 32 LEU B CA 1
ATOM 4747 C C . LEU B 1 13 ? -41.952 115.988 40.588 1.00 22.99 32 LEU B C 1
ATOM 4748 O O . LEU B 1 13 ? -40.989 115.405 40.161 1.00 23.39 32 LEU B O 1
ATOM 4753 N N . GLY B 1 14 ? -42.223 116.098 41.872 1.00 26.93 33 GLY B N 1
ATOM 4754 C CA . GLY B 1 14 ? -41.430 115.386 42.867 1.00 32.71 33 GLY B CA 1
ATOM 4755 C C . GLY B 1 14 ? -39.978 115.798 43.007 1.00 40.04 33 GLY B C 1
ATOM 4756 O O . GLY B 1 14 ? -39.052 114.961 42.914 1.00 43.93 33 GLY B O 1
ATOM 4757 N N . PHE B 1 15 ? -39.766 117.084 43.239 1.00 42.16 34 PHE B N 1
ATOM 4758 C CA . PHE B 1 15 ? -38.446 117.533 43.675 1.00 49.09 34 PHE B CA 1
ATOM 4759 C C . PHE B 1 15 ? -38.301 117.195 45.154 1.00 52.84 34 PHE B C 1
ATOM 4760 O O . PHE B 1 15 ? -39.301 116.935 45.850 1.00 48.71 34 PHE B O 1
ATOM 4768 N N . GLU B 1 16 ? -37.058 117.206 45.632 1.00 55.99 35 GLU B N 1
ATOM 4769 C CA . GLU B 1 16 ? -36.784 116.955 47.049 1.00 59.29 35 GLU B CA 1
ATOM 4770 C C . GLU B 1 16 ? -37.284 115.558 47.422 1.00 52.24 35 GLU B C 1
ATOM 4771 O O . GLU B 1 16 ? -37.778 115.350 48.533 1.00 54.72 35 GLU B O 1
ATOM 4777 N N . GLY B 1 17 ? -37.202 114.630 46.465 1.00 45.60 36 GLY B N 1
ATOM 4778 C CA . GLY B 1 17 ? -37.603 113.234 46.668 1.00 43.40 36 GLY B CA 1
ATOM 4779 C C . GLY B 1 17 ? -39.088 112.975 46.905 1.00 39.91 36 GLY B C 1
ATOM 4780 O O . GLY B 1 17 ? -39.467 111.850 47.261 1.00 34.65 36 GLY B O 1
ATOM 4781 N N . HIS B 1 18 ? -39.942 113.982 46.713 1.00 37.00 37 HIS B N 1
ATOM 4782 C CA . HIS B 1 18 ? -41.377 113.784 46.858 1.00 34.95 37 HIS B CA 1
ATOM 4783 C C . HIS B 1 18 ? -41.888 112.756 45.829 1.00 30.66 37 HIS B C 1
ATOM 4784 O O . HIS B 1 18 ? -41.396 112.724 44.700 1.00 29.01 37 HIS B O 1
ATOM 4791 N N . TYR B 1 19 ? -42.845 111.936 46.245 1.00 28.04 38 TYR B N 1
ATOM 4792 C CA . TYR B 1 19 ? -43.424 110.893 45.347 1.00 28.05 38 TYR B CA 1
ATOM 4793 C C . TYR B 1 19 ? -44.944 111.073 45.168 1.00 29.19 38 TYR B C 1
ATOM 4794 O O . TYR B 1 19 ? -45.630 110.217 44.545 1.00 27.25 38 TYR B O 1
ATOM 4803 N N . THR B 1 20 ? -45.450 112.220 45.639 1.00 26.56 39 THR B N 1
ATOM 4804 C CA . THR B 1 20 ? -46.789 112.693 45.306 1.00 28.87 39 THR B CA 1
ATOM 4805 C C . THR B 1 20 ? -46.692 114.188 44.923 1.00 29.52 39 THR B C 1
ATOM 4806 O O . THR B 1 20 ? -45.847 114.906 45.463 1.00 29.45 39 THR B O 1
ATOM 4810 N N . GLU B 1 21 ? -47.513 114.621 43.976 1.00 25.69 40 GLU B N 1
ATOM 4811 C CA . GLU B 1 21 ? -47.482 116.016 43.518 1.00 24.97 40 GLU B CA 1
ATOM 4812 C C . GLU B 1 21 ? -48.835 116.393 42.968 1.00 23.92 40 GLU B C 1
ATOM 4813 O O . GLU B 1 21 ? -49.419 115.615 42.237 1.00 23.12 40 GLU B O 1
ATOM 4819 N N . TRP B 1 22 ? -49.293 117.608 43.262 1.00 21.27 41 TRP B N 1
ATOM 4820 C CA . TRP B 1 22 ? -50.484 118.150 42.639 1.00 21.56 41 TRP B CA 1
ATOM 4821 C C . TRP B 1 22 ? -50.174 118.750 41.268 1.00 21.78 41 TRP B C 1
ATOM 4822 O O . TRP B 1 22 ? -49.152 119.453 41.064 1.00 22.92 41 TRP B O 1
ATOM 4833 N N . VAL B 1 23 ? -51.022 118.433 40.311 1.00 21.23 42 VAL B N 1
ATOM 4834 C CA A VAL B 1 23 ? -50.926 118.952 38.941 0.50 21.41 42 VAL B CA 1
ATOM 4835 C CA B VAL B 1 23 ? -50.913 119.007 38.976 0.50 21.21 42 VAL B CA 1
ATOM 4836 C C . VAL B 1 23 ? -52.221 119.704 38.685 1.00 21.00 42 VAL B C 1
ATOM 4837 O O . VAL B 1 23 ? -53.309 119.313 39.177 1.00 20.93 42 VAL B O 1
ATOM 4844 N N . THR B 1 24 ? -52.121 120.822 37.950 1.00 19.38 43 THR B N 1
ATOM 4845 C CA . THR B 1 24 ? -53.281 121.531 37.541 1.00 18.85 43 THR B CA 1
ATOM 4846 C C . THR B 1 24 ? -53.423 121.352 36.042 1.00 17.89 43 THR B C 1
ATOM 4847 O O . THR B 1 24 ? -52.441 121.482 35.295 1.00 19.78 43 THR B O 1
ATOM 4851 N N . LEU B 1 25 ? -54.622 120.976 35.614 1.00 18.65 44 LEU B N 1
ATOM 4852 C CA . LEU B 1 25 ? -54.929 120.811 34.215 1.00 18.48 44 LEU B CA 1
ATOM 4853 C C . LEU B 1 25 ? -55.839 121.949 33.841 1.00 17.78 44 LEU B C 1
ATOM 4854 O O . LEU B 1 25 ? -56.723 122.298 34.614 1.00 20.27 44 LEU B O 1
ATOM 4859 N N . GLN B 1 26 ? -55.636 122.530 32.662 1.00 17.98 45 GLN B N 1
ATOM 4860 C CA . GLN B 1 26 ? -56.648 123.444 32.138 1.00 18.90 45 GLN B CA 1
ATOM 4861 C C . GLN B 1 26 ? -56.944 123.070 30.731 1.00 16.60 45 GLN B C 1
ATOM 4862 O O . GLN B 1 26 ? -56.069 122.578 30.025 1.00 18.96 45 GLN B O 1
ATOM 4868 N N . TYR B 1 27 ? -58.201 123.232 30.341 1.00 16.96 46 TYR B N 1
ATOM 4869 C CA . TYR B 1 27 ? -58.649 122.691 29.106 1.00 18.04 46 TYR B CA 1
ATOM 4870 C C . TYR B 1 27 ? -59.823 123.518 28.570 1.00 16.72 46 TYR B C 1
ATOM 4871 O O . TYR B 1 27 ? -60.462 124.311 29.287 1.00 18.70 46 TYR B O 1
ATOM 4880 N N . SER B 1 28 ? -60.085 123.264 27.302 1.00 19.50 47 SER B N 1
ATOM 4881 C CA . SER B 1 28 ? -61.119 123.970 26.552 1.00 19.77 47 SER B CA 1
ATOM 4882 C C . SER B 1 28 ? -61.671 123.113 25.437 1.00 18.34 47 SER B C 1
ATOM 4883 O O . SER B 1 28 ? -60.940 122.391 24.785 1.00 18.72 47 SER B O 1
ATOM 4886 N N . ASN B 1 29 ? -62.962 123.256 25.192 1.00 20.19 48 ASN B N 1
ATOM 4887 C CA . ASN B 1 29 ? -63.626 122.666 24.045 1.00 22.29 48 ASN B CA 1
ATOM 4888 C C . ASN B 1 29 ? -64.570 123.742 23.486 1.00 22.45 48 ASN B C 1
ATOM 4889 O O . ASN B 1 29 ? -65.371 124.313 24.241 1.00 22.52 48 ASN B O 1
ATOM 4894 N N . ASN B 1 30 ? -64.488 124.005 22.187 1.00 25.17 49 ASN B N 1
ATOM 4895 C CA . ASN B 1 30 ? -65.399 125.022 21.569 1.00 25.78 49 ASN B CA 1
ATOM 4896 C C . ASN B 1 30 ? -66.846 124.526 21.485 1.00 28.73 49 ASN B C 1
ATOM 4897 O O . ASN B 1 30 ? -67.775 125.343 21.410 1.00 27.60 49 ASN B O 1
ATOM 4902 N N . LYS B 1 31 ? -67.050 123.195 21.579 1.00 25.99 50 LYS B N 1
ATOM 4903 C CA . LYS B 1 31 ? -68.400 122.586 21.565 1.00 28.16 50 LYS B CA 1
ATOM 4904 C C . LYS B 1 31 ? -68.659 121.723 22.817 1.00 27.58 50 LYS B C 1
ATOM 4905 O O . LYS B 1 31 ? -68.805 120.503 22.700 1.00 27.68 50 LYS B O 1
ATOM 4911 N N . PRO B 1 32 ? -68.718 122.338 23.997 1.00 26.54 51 PRO B N 1
ATOM 4912 C CA . PRO B 1 32 ? -68.708 121.559 25.230 1.00 25.24 51 PRO B CA 1
ATOM 4913 C C . PRO B 1 32 ? -69.976 120.744 25.462 1.00 27.43 51 PRO B C 1
ATOM 4914 O O . PRO B 1 32 ? -71.059 121.157 25.054 1.00 26.10 51 PRO B O 1
ATOM 4918 N N . SER B 1 33 ? -69.814 119.622 26.170 1.00 27.17 52 SER B N 1
ATOM 4919 C CA A SER B 1 33 ? -70.943 118.808 26.613 0.50 28.31 52 SER B CA 1
ATOM 4920 C CA B SER B 1 33 ? -70.928 118.772 26.592 0.50 26.88 52 SER B CA 1
ATOM 4921 C C . SER B 1 33 ? -70.704 118.393 28.048 1.00 27.32 52 SER B C 1
ATOM 4922 O O . SER B 1 33 ? -69.557 118.289 28.478 1.00 23.72 52 SER B O 1
ATOM 4927 N N . ILE B 1 34 ? -71.792 118.179 28.787 1.00 25.65 53 ILE B N 1
ATOM 4928 C CA . ILE B 1 34 ? -71.703 117.722 30.183 1.00 28.12 53 ILE B CA 1
ATOM 4929 C C . ILE B 1 34 ? -71.022 116.362 30.268 1.00 26.11 53 ILE B C 1
ATOM 4930 O O . ILE B 1 34 ? -70.562 115.985 31.326 1.00 28.09 53 ILE B O 1
ATOM 4935 N N . ASP B 1 35 ? -70.970 115.624 29.183 1.00 27.20 54 ASP B N 1
ATOM 4936 C CA . ASP B 1 35 ? -70.315 114.322 29.232 1.00 29.17 54 ASP B CA 1
ATOM 4937 C C . ASP B 1 35 ? -68.855 114.339 28.769 1.00 25.17 54 ASP B C 1
ATOM 4938 O O . ASP B 1 35 ? -68.258 113.292 28.540 1.00 23.50 54 ASP B O 1
ATOM 4943 N N . ASP B 1 36 ? -68.255 115.540 28.688 1.00 22.20 55 ASP B N 1
ATOM 4944 C CA . ASP B 1 36 ? -66.840 115.622 28.393 1.00 20.04 55 ASP B CA 1
ATOM 4945 C C . ASP B 1 36 ? -66.027 115.214 29.647 1.00 18.64 55 ASP B C 1
ATOM 4946 O O . ASP B 1 36 ? -66.435 115.498 30.768 1.00 19.99 55 ASP B O 1
ATOM 4951 N N . TRP B 1 37 ? -64.873 114.603 29.413 1.00 20.17 56 TRP B N 1
ATOM 4952 C CA . TRP B 1 37 ? -64.057 114.071 30.505 1.00 19.21 56 TRP B CA 1
ATOM 4953 C C . TRP B 1 37 ? -62.601 114.065 30.153 1.00 17.40 56 TRP B C 1
ATOM 4954 O O . TRP B 1 37 ? -62.199 114.091 28.980 1.00 18.84 56 TRP B O 1
ATOM 4965 N N . ILE B 1 38 ? -61.807 113.983 31.210 1.00 17.75 57 ILE B N 1
ATOM 4966 C CA . ILE B 1 38 ? -60.360 113.985 31.134 1.00 17.65 57 ILE B CA 1
ATOM 4967 C C . ILE B 1 38 ? -59.837 112.666 31.706 1.00 17.68 57 ILE B C 1
ATOM 4968 O O . ILE B 1 38 ? -60.246 112.275 32.791 1.00 19.05 57 ILE B O 1
ATOM 4973 N N . GLY B 1 39 ? -58.936 112.074 30.963 1.00 16.91 58 GLY B N 1
ATOM 4974 C CA . GLY B 1 39 ? -58.215 110.873 31.372 1.00 19.57 58 GLY B CA 1
ATOM 4975 C C . GLY B 1 39 ? -56.759 111.158 31.627 1.00 19.00 58 GLY B C 1
ATOM 4976 O O . GLY B 1 39 ? -56.093 111.939 30.923 1.00 18.82 58 GLY B O 1
ATOM 4977 N N . VAL B 1 40 ? -56.235 110.520 32.666 1.00 17.87 59 VAL B N 1
ATOM 4978 C CA . VAL B 1 40 ? -54.812 110.555 32.996 1.00 17.22 59 VAL B CA 1
ATOM 4979 C C . VAL B 1 40 ? -54.227 109.254 32.471 1.00 18.79 59 VAL B C 1
ATOM 4980 O O . VAL B 1 40 ? -54.770 108.185 32.810 1.00 19.94 59 VAL B O 1
ATOM 4984 N N . PHE B 1 41 ? -53.161 109.319 31.682 1.00 17.00 60 PHE B N 1
ATOM 4985 C CA . PHE B 1 41 ? -52.512 108.180 31.076 1.00 18.12 60 PHE B CA 1
ATOM 4986 C C . PHE B 1 41 ? -51.045 108.094 31.452 1.00 19.43 60 PHE B C 1
ATOM 4987 O O . PHE B 1 41 ? -50.326 109.069 31.400 1.00 19.47 60 PHE B O 1
ATOM 4995 N N . SER B 1 42 ? -50.613 106.887 31.843 1.00 18.27 61 SER B N 1
ATOM 4996 C CA . SER B 1 42 ? -49.233 106.617 32.112 1.00 17.35 61 SER B CA 1
ATOM 4997 C C . SER B 1 42 ? -48.986 105.165 31.738 1.00 19.14 61 SER B C 1
ATOM 4998 O O . SER B 1 42 ? -49.567 104.279 32.367 1.00 18.59 61 SER B O 1
ATOM 5001 N N . PRO B 1 43 ? -48.138 104.898 30.766 1.00 20.11 62 PRO B N 1
ATOM 5002 C CA . PRO B 1 43 ? -47.293 105.822 30.017 1.00 20.82 62 PRO B CA 1
ATOM 5003 C C . PRO B 1 43 ? -48.041 106.888 29.236 1.00 21.27 62 PRO B C 1
ATOM 5004 O O . PRO B 1 43 ? -49.219 106.784 28.935 1.00 18.31 62 PRO B O 1
ATOM 5008 N N . ALA B 1 44 ? -47.303 107.947 28.922 1.00 22.90 63 ALA B N 1
ATOM 5009 C CA . ALA B 1 44 ? -47.891 109.110 28.271 1.00 21.50 63 ALA B CA 1
ATOM 5010 C C . ALA B 1 44 ? -48.307 108.787 26.852 1.00 21.44 63 ALA B C 1
ATOM 5011 O O . ALA B 1 44 ? -49.248 109.380 26.345 1.00 22.39 63 ALA B O 1
ATOM 5013 N N . ASN B 1 45 ? -47.629 107.835 26.222 1.00 23.11 64 ASN B N 1
ATOM 5014 C CA . ASN B 1 45 ? -47.983 107.402 24.863 1.00 26.12 64 ASN B CA 1
ATOM 5015 C C . ASN B 1 45 ? -49.049 106.324 24.877 1.00 27.87 64 ASN B C 1
ATOM 5016 O O . ASN B 1 45 ? -48.756 105.154 24.900 1.00 38.11 64 ASN B O 1
ATOM 5021 N N . PHE B 1 46 ? -50.293 106.738 24.949 1.00 24.12 65 PHE B N 1
ATOM 5022 C CA . PHE B 1 46 ? -51.433 105.826 25.075 1.00 22.81 65 PHE B CA 1
ATOM 5023 C C . PHE B 1 46 ? -52.130 105.641 23.729 1.00 26.24 65 PHE B C 1
ATOM 5024 O O . PHE B 1 46 ? -51.976 106.451 22.803 1.00 23.71 65 PHE B O 1
ATOM 5032 N N . SER B 1 47 ? -52.897 104.562 23.626 1.00 26.23 66 SER B N 1
ATOM 5033 C CA . SER B 1 47 ? -53.785 104.349 22.500 1.00 26.38 66 SER B CA 1
ATOM 5034 C C . SER B 1 47 ? -55.169 104.708 22.918 1.00 27.65 66 SER B C 1
ATOM 5035 O O . SER B 1 47 ? -55.697 104.190 23.926 1.00 29.48 66 SER B O 1
ATOM 5038 N N . ALA B 1 48 ? -55.786 105.565 22.118 1.00 28.97 67 ALA B N 1
ATOM 5039 C CA . ALA B 1 48 ? -57.175 105.944 22.306 1.00 31.16 67 ALA B CA 1
ATOM 5040 C C . ALA B 1 48 ? -58.087 105.119 21.397 1.00 28.25 67 ALA B C 1
ATOM 5041 O O . ALA B 1 48 ? -59.275 105.378 21.360 1.00 28.45 67 ALA B O 1
ATOM 5043 N N . SER B 1 49 ? -57.550 104.104 20.729 1.00 27.68 68 SER B N 1
ATOM 5044 C CA . SER B 1 49 ? -58.394 103.144 20.002 1.00 29.97 68 SER B CA 1
ATOM 5045 C C . SER B 1 49 ? -59.382 102.458 20.959 1.00 30.23 68 SER B C 1
ATOM 5046 O O . SER B 1 49 ? -59.115 102.319 22.156 1.00 29.17 68 SER B O 1
ATOM 5049 N N . THR B 1 50 ? -60.516 102.049 20.422 1.00 31.03 69 THR B N 1
ATOM 5050 C CA . THR B 1 50 ? -61.543 101.350 21.188 1.00 28.33 69 THR B CA 1
ATOM 5051 C C . THR B 1 50 ? -61.195 99.887 21.231 1.00 26.61 69 THR B C 1
ATOM 5052 O O . THR B 1 50 ? -60.857 99.294 20.192 1.00 24.17 69 THR B O 1
ATOM 5056 N N . CYS B 1 51 ? -61.230 99.302 22.433 1.00 24.90 70 CYS B N 1
ATOM 5057 C CA . CYS B 1 51 ? -61.051 97.838 22.592 1.00 24.97 70 CYS B CA 1
ATOM 5058 C C . CYS B 1 51 ? -62.332 97.384 23.265 1.00 24.02 70 CYS B C 1
ATOM 5059 O O . CYS B 1 51 ? -62.545 97.611 24.475 1.00 24.43 70 CYS B O 1
ATOM 5062 N N . PRO B 1 52 ? -63.272 96.830 22.483 1.00 24.67 71 PRO B N 1
ATOM 5063 C CA . PRO B 1 52 ? -64.575 96.577 23.078 1.00 23.45 71 PRO B CA 1
ATOM 5064 C C . PRO B 1 52 ? -64.503 95.591 24.267 1.00 21.86 71 PRO B C 1
ATOM 5065 O O . PRO B 1 52 ? -63.588 94.806 24.315 1.00 23.31 71 PRO B O 1
ATOM 5069 N N . GLY B 1 53 ? -65.447 95.704 25.177 1.00 22.32 72 GLY B N 1
ATOM 5070 C CA . GLY B 1 53 ? -65.539 94.830 26.343 1.00 23.26 72 GLY B CA 1
ATOM 5071 C C . GLY B 1 53 ? -65.667 93.376 25.914 1.00 26.15 72 GLY B C 1
ATOM 5072 O O . GLY B 1 53 ? -66.259 93.084 24.879 1.00 24.35 72 GLY B O 1
ATOM 5073 N N . GLU B 1 54 ? -65.068 92.479 26.680 1.00 23.66 73 GLU B N 1
ATOM 5074 C CA . GLU B 1 54 ? -65.169 91.060 26.369 1.00 25.86 73 GLU B CA 1
ATOM 5075 C C . GLU B 1 54 ? -65.691 90.208 27.527 1.00 24.40 73 GLU B C 1
ATOM 5076 O O . GLU B 1 54 ? -66.015 89.026 27.325 1.00 23.98 73 GLU B O 1
ATOM 5082 N N . ASN B 1 55 ? -65.807 90.790 28.708 1.00 21.54 74 ASN B N 1
ATOM 5083 C CA . ASN B 1 55 ? -66.422 90.100 29.827 1.00 20.21 74 ASN B CA 1
ATOM 5084 C C . ASN B 1 55 ? -66.925 91.120 30.805 1.00 21.89 74 ASN B C 1
ATOM 5085 O O . ASN B 1 55 ? -66.772 92.342 30.565 1.00 20.52 74 ASN B O 1
ATOM 5090 N N . LYS B 1 56 ? -67.501 90.693 31.915 1.00 20.31 75 LYS B N 1
ATOM 5091 C CA . LYS B 1 56 ? -68.148 91.627 32.827 1.00 22.43 75 LYS B CA 1
ATOM 5092 C C . LYS B 1 56 ? -67.159 92.488 33.629 1.00 18.71 75 LYS B C 1
ATOM 5093 O O . LYS B 1 56 ? -67.583 93.446 34.283 1.00 21.02 75 LYS B O 1
ATOM 5099 N N . MET B 1 57 ? -65.884 92.125 33.542 1.00 19.77 76 MET B N 1
ATOM 5100 C CA . MET B 1 57 ? -64.801 92.821 34.266 1.00 18.66 76 MET B CA 1
ATOM 5101 C C . MET B 1 57 ? -64.072 93.850 33.382 1.00 20.31 76 MET B C 1
ATOM 5102 O O . MET B 1 57 ? -63.258 94.609 33.898 1.00 19.13 76 MET B O 1
ATOM 5107 N N . THR B 1 58 ? -64.319 93.837 32.056 1.00 19.33 77 THR B N 1
ATOM 5108 C CA . THR B 1 58 ? -63.789 94.860 31.142 1.00 20.31 77 THR B CA 1
ATOM 5109 C C . THR B 1 58 ? -64.857 95.964 31.028 1.00 22.00 77 THR B C 1
ATOM 5110 O O . THR B 1 58 ? -65.955 95.730 30.543 1.00 22.41 77 THR B O 1
ATOM 5114 N N . ASN B 1 59 ? -64.574 97.168 31.556 1.00 20.93 78 ASN B N 1
ATOM 5115 C CA . ASN B 1 59 ? -65.607 98.154 31.785 1.00 19.52 78 ASN B CA 1
ATOM 5116 C C . ASN B 1 59 ? -65.310 99.488 31.061 1.00 18.30 78 ASN B C 1
ATOM 5117 O O . ASN B 1 59 ? -64.176 99.697 30.608 1.00 16.88 78 ASN B O 1
ATOM 5122 N N . PRO B 1 60 ? -66.352 100.296 30.899 1.00 21.28 79 PRO B N 1
ATOM 5123 C CA . PRO B 1 60 ? -66.078 101.617 30.298 1.00 21.71 79 PRO B CA 1
ATOM 5124 C C . PRO B 1 60 ? -65.199 102.463 31.208 1.00 21.56 79 PRO B C 1
ATOM 5125 O O . PRO B 1 60 ? -65.350 102.428 32.447 1.00 19.52 79 PRO B O 1
ATOM 5129 N N . PRO B 1 61 ? -64.338 103.290 30.604 1.00 21.85 80 PRO B N 1
ATOM 5130 C CA . PRO B 1 61 ? -64.224 103.512 29.157 1.00 23.10 80 PRO B CA 1
ATOM 5131 C C . PRO B 1 61 ? -63.461 102.429 28.474 1.00 22.05 80 PRO B C 1
ATOM 5132 O O . PRO B 1 61 ? -62.386 102.000 28.948 1.00 21.13 80 PRO B O 1
ATOM 5136 N N . PHE B 1 62 ? -63.959 102.034 27.300 1.00 21.47 81 PHE B N 1
ATOM 5137 C CA . PHE B 1 62 ? -63.356 100.925 26.580 1.00 21.43 81 PHE B CA 1
ATOM 5138 C C . PHE B 1 62 ? -62.187 101.298 25.711 1.00 21.26 81 PHE B C 1
ATOM 5139 O O . PHE B 1 62 ? -62.221 101.066 24.495 1.00 24.51 81 PHE B O 1
ATOM 5147 N N . LEU B 1 63 ? -61.124 101.846 26.309 1.00 20.87 82 LEU B N 1
ATOM 5148 C CA . LEU B 1 63 ? -59.940 102.215 25.570 1.00 21.95 82 LEU B CA 1
ATOM 5149 C C . LEU B 1 63 ? -58.892 101.132 25.603 1.00 21.84 82 LEU B C 1
ATOM 5150 O O . LEU B 1 63 ? -58.697 100.462 26.633 1.00 21.93 82 LEU B O 1
ATOM 5155 N N . CYS B 1 64 ? -58.152 100.985 24.517 1.00 21.66 83 CYS B N 1
ATOM 5156 C CA . CYS B 1 64 ? -57.077 100.017 24.473 1.00 23.76 83 CYS B CA 1
ATOM 5157 C C . CYS B 1 64 ? -55.998 100.240 25.536 1.00 24.97 83 CYS B C 1
ATOM 5158 O O . CYS B 1 64 ? -55.438 99.279 26.053 1.00 22.31 83 CYS B O 1
ATOM 5161 N N . SER B 1 65 ? -55.725 101.510 25.841 1.00 21.78 84 SER B N 1
ATOM 5162 C CA . SER B 1 65 ? -54.867 101.887 26.971 1.00 22.37 84 SER B CA 1
ATOM 5163 C C . SER B 1 65 ? -55.773 102.346 28.074 1.00 20.74 84 SER B C 1
ATOM 5164 O O . SER B 1 65 ? -56.404 103.382 27.961 1.00 21.00 84 SER B O 1
ATOM 5167 N N . ALA B 1 66 ? -55.947 101.561 29.149 1.00 19.30 85 ALA B N 1
ATOM 5168 C CA . ALA B 1 66 ? -56.787 101.999 30.260 1.00 19.15 85 ALA B CA 1
ATOM 5169 C C . ALA B 1 66 ? -56.123 103.221 30.936 1.00 17.93 85 ALA B C 1
ATOM 5170 O O . ALA B 1 66 ? -54.934 103.168 31.248 1.00 19.03 85 ALA B O 1
ATOM 5172 N N . PRO B 1 67 ? -56.875 104.323 31.123 1.00 17.30 86 PRO B N 1
ATOM 5173 C CA . PRO B 1 67 ? -56.339 105.420 31.933 1.00 18.58 86 PRO B CA 1
ATOM 5174 C C . PRO B 1 67 ? -56.113 105.002 33.393 1.00 20.51 86 PRO B C 1
ATOM 5175 O O . PRO B 1 67 ? -56.744 104.029 33.909 1.00 20.44 86 PRO B O 1
ATOM 5179 N N . ILE B 1 68 ? -55.224 105.747 34.033 1.00 18.30 87 ILE B N 1
ATOM 5180 C CA . ILE B 1 68 ? -54.936 105.623 35.469 1.00 19.15 87 ILE B CA 1
ATOM 5181 C C . ILE B 1 68 ? -56.137 106.030 36.257 1.00 18.60 87 ILE B C 1
ATOM 5182 O O . ILE B 1 68 ? -56.493 105.421 37.274 1.00 18.00 87 ILE B O 1
ATOM 5187 N N . LYS B 1 69 ? -56.729 107.168 35.865 1.00 16.88 88 LYS B N 1
ATOM 5188 C CA . LYS B 1 69 ? -57.880 107.697 36.511 1.00 16.72 88 LYS B CA 1
ATOM 5189 C C . LYS B 1 69 ? -58.500 108.759 35.562 1.00 16.64 88 LYS B C 1
ATOM 5190 O O . LYS B 1 69 ? -57.927 109.014 34.525 1.00 17.58 88 LYS B O 1
ATOM 5196 N N . PHE B 1 70 ? -59.662 109.244 35.918 1.00 18.55 89 PHE B N 1
ATOM 5197 C CA . PHE B 1 70 ? -60.437 110.106 35.012 1.00 19.27 89 PHE B CA 1
ATOM 5198 C C . PHE B 1 70 ? -61.443 110.913 35.745 1.00 19.23 89 PHE B C 1
ATOM 5199 O O . PHE B 1 70 ? -61.828 110.610 36.878 1.00 19.40 89 PHE B O 1
ATOM 5207 N N . GLN B 1 71 ? -61.845 112.051 35.150 1.00 19.50 90 GLN B N 1
ATOM 5208 C CA . GLN B 1 71 ? -62.769 112.930 35.839 1.00 17.88 90 GLN B CA 1
ATOM 5209 C C . GLN B 1 71 ? -63.572 113.749 34.817 1.00 19.14 90 GLN B C 1
ATOM 5210 O O . GLN B 1 71 ? -63.082 113.978 33.723 1.00 19.78 90 GLN B O 1
ATOM 5216 N N . TYR B 1 72 ? -64.820 114.059 35.137 1.00 20.60 91 TYR B N 1
ATOM 5217 C CA . TYR B 1 72 ? -65.627 114.889 34.225 1.00 21.37 91 TYR B CA 1
ATOM 5218 C C . TYR B 1 72 ? -65.095 116.343 34.210 1.00 21.60 91 TYR B C 1
ATOM 5219 O O . TYR B 1 72 ? -64.716 116.907 35.228 1.00 19.33 91 TYR B O 1
ATOM 5228 N N . ALA B 1 73 ? -65.135 116.924 33.016 1.00 21.26 92 ALA B N 1
ATOM 5229 C CA . ALA B 1 73 ? -64.673 118.306 32.792 1.00 21.07 92 ALA B CA 1
ATOM 5230 C C . ALA B 1 73 ? -65.364 119.338 33.689 1.00 21.86 92 ALA B C 1
ATOM 5231 O O . ALA B 1 73 ? -64.774 120.363 34.020 1.00 21.32 92 ALA B O 1
ATOM 5233 N N . ASN B 1 74 ? -66.596 119.080 34.118 1.00 19.65 93 ASN B N 1
ATOM 5234 C CA . ASN B 1 74 ? -67.375 120.003 34.928 1.00 19.88 93 ASN B CA 1
ATOM 5235 C C . ASN B 1 74 ? -67.259 119.788 36.432 1.00 20.86 93 ASN B C 1
ATOM 5236 O O . ASN B 1 74 ? -67.976 120.380 37.217 1.00 20.97 93 ASN B O 1
ATOM 5241 N N . PHE B 1 75 ? -66.306 118.943 36.856 1.00 21.80 94 PHE B N 1
ATOM 5242 C CA . PHE B 1 75 ? -66.235 118.525 38.281 1.00 21.98 94 PHE B CA 1
ATOM 5243 C C . PHE B 1 75 ? -66.111 119.664 39.273 1.00 22.03 94 PHE B C 1
ATOM 5244 O O . PHE B 1 75 ? -66.917 119.813 40.199 1.00 23.47 94 PHE B O 1
ATOM 5252 N N . SER B 1 76 ? -65.117 120.519 39.046 1.00 22.48 95 SER B N 1
ATOM 5253 C CA . SER B 1 76 ? -64.892 121.681 39.890 1.00 20.55 95 SER B CA 1
ATOM 5254 C C . SER B 1 76 ? -65.169 123.009 39.149 1.00 20.69 95 SER B C 1
ATOM 5255 O O . SER B 1 76 ? -65.390 124.017 39.804 1.00 21.60 95 SER B O 1
ATOM 5258 N N . SER B 1 77 ? -65.160 122.983 37.819 1.00 22.43 96 SER B N 1
ATOM 5259 C CA . SER B 1 77 ? -65.510 124.173 37.011 1.00 23.18 96 SER B CA 1
ATOM 5260 C C . SER B 1 77 ? -66.975 124.010 36.581 1.00 21.85 96 SER B C 1
ATOM 5261 O O . SER B 1 77 ? -67.286 123.500 35.520 1.00 24.26 96 SER B O 1
ATOM 5264 N N . HIS B 1 78 ? -67.874 124.426 37.445 1.00 24.57 97 HIS B N 1
ATOM 5265 C CA . HIS B 1 78 ? -69.288 124.093 37.280 1.00 27.86 97 HIS B CA 1
ATOM 5266 C C . HIS B 1 78 ? -69.973 124.791 36.113 1.00 27.50 97 HIS B C 1
ATOM 5267 O O . HIS B 1 78 ? -71.059 124.401 35.731 1.00 28.07 97 HIS B O 1
ATOM 5274 N N . SER B 1 79 ? -69.354 125.830 35.549 1.00 26.93 98 SER B N 1
ATOM 5275 C CA . SER B 1 79 ? -69.906 126.461 34.342 1.00 26.21 98 SER B CA 1
ATOM 5276 C C . SER B 1 79 ? -69.396 125.885 33.036 1.00 23.98 98 SER B C 1
ATOM 5277 O O . SER B 1 79 ? -69.785 126.342 31.947 1.00 23.07 98 SER B O 1
ATOM 5280 N N . TYR B 1 80 ? -68.568 124.843 33.116 1.00 23.22 99 TYR B N 1
ATOM 5281 C CA . TYR B 1 80 ? -68.010 124.207 31.938 1.00 21.24 99 TYR B CA 1
ATOM 5282 C C . TYR B 1 80 ? -68.995 123.982 30.757 1.00 22.81 99 TYR B C 1
ATOM 5283 O O . TYR B 1 80 ? -68.643 124.148 29.570 1.00 20.87 99 TYR B O 1
ATOM 5292 N N . LYS B 1 81 ? -70.203 123.520 31.074 1.00 24.23 100 LYS B N 1
ATOM 5293 C CA . LYS B 1 81 ? -71.135 123.133 30.025 1.00 25.55 100 LYS B CA 1
ATOM 5294 C C . LYS B 1 81 ? -71.540 124.350 29.198 1.00 25.18 100 LYS B C 1
ATOM 5295 O O . LYS B 1 81 ? -71.901 124.191 28.052 1.00 25.78 100 LYS B O 1
ATOM 5301 N N . ASP B 1 82 ? -71.442 125.525 29.805 1.00 27.42 101 ASP B N 1
ATOM 5302 C CA . ASP B 1 82 ? -71.759 126.817 29.124 1.00 28.54 101 ASP B CA 1
ATOM 5303 C C . ASP B 1 82 ? -70.495 127.475 28.530 1.00 28.48 101 ASP B C 1
ATOM 5304 O O . ASP B 1 82 ? -70.484 127.888 27.384 1.00 31.44 101 ASP B O 1
ATOM 5309 N N . THR B 1 83 ? -69.404 127.488 29.284 1.00 28.06 102 THR B N 1
ATOM 5310 C CA . THR B 1 83 ? -68.170 128.164 28.834 1.00 25.31 102 THR B CA 1
ATOM 5311 C C . THR B 1 83 ? -67.239 127.352 27.959 1.00 26.52 102 THR B C 1
ATOM 5312 O O . THR B 1 83 ? -66.451 127.910 27.186 1.00 24.85 102 THR B O 1
ATOM 5316 N N . GLY B 1 84 ? -67.216 126.020 28.154 1.00 22.35 103 GLY B N 1
ATOM 5317 C CA . GLY B 1 84 ? -66.256 125.181 27.515 1.00 20.07 103 GLY B CA 1
ATOM 5318 C C . GLY B 1 84 ? -64.862 125.358 28.071 1.00 18.47 103 GLY B C 1
ATOM 5319 O O . GLY B 1 84 ? -63.933 124.966 27.435 1.00 20.71 103 GLY B O 1
ATOM 5320 N N . LYS B 1 85 ? -64.758 125.946 29.242 1.00 19.05 104 LYS B N 1
ATOM 5321 C CA . LYS B 1 85 ? -63.469 126.157 29.912 1.00 19.47 104 LYS B CA 1
ATOM 5322 C C . LYS B 1 85 ? -63.491 125.461 31.267 1.00 19.79 104 LYS B C 1
ATOM 5323 O O . LYS B 1 85 ? -64.421 125.600 32.029 1.00 19.60 104 LYS B O 1
ATOM 5329 N N . GLY B 1 86 ? -62.431 124.737 31.576 1.00 19.92 105 GLY B N 1
ATOM 5330 C CA . GLY B 1 86 ? -62.314 124.246 32.935 1.00 19.69 105 GLY B CA 1
ATOM 5331 C C . GLY B 1 86 ? -60.920 123.950 33.351 1.00 18.35 105 GLY B C 1
ATOM 5332 O O . GLY B 1 86 ? -59.976 123.946 32.554 1.00 18.79 105 GLY B O 1
ATOM 5333 N N . SER B 1 87 ? -60.824 123.605 34.633 1.00 19.18 106 SER B N 1
ATOM 5334 C CA . SER B 1 87 ? -59.588 123.152 35.206 1.00 18.77 106 SER B CA 1
ATOM 5335 C C . SER B 1 87 ? -59.857 122.049 36.267 1.00 19.39 106 SER B C 1
ATOM 5336 O O . SER B 1 87 ? -60.945 121.934 36.810 1.00 18.89 106 SER B O 1
ATOM 5339 N N . LEU B 1 88 ? -58.812 121.285 36.535 1.00 18.50 107 LEU B N 1
ATOM 5340 C CA . LEU B 1 88 ? -58.865 120.218 37.567 1.00 17.48 107 LEU B CA 1
ATOM 5341 C C . LEU B 1 88 ? -57.552 120.261 38.335 1.00 17.66 107 LEU B C 1
ATOM 5342 O O . LEU B 1 88 ? -56.521 120.452 37.719 1.00 18.47 107 LEU B O 1
ATOM 5347 N N . LYS B 1 89 ? -57.586 120.016 39.655 1.00 17.41 108 LYS B N 1
ATOM 5348 C CA . LYS B 1 89 ? -56.384 119.738 40.403 1.00 18.84 108 LYS B CA 1
ATOM 5349 C C . LYS B 1 89 ? -56.399 118.236 40.687 1.00 17.58 108 LYS B C 1
ATOM 5350 O O . LYS B 1 89 ? -57.402 117.758 41.225 1.00 19.56 108 LYS B O 1
ATOM 5356 N N . LEU B 1 90 ? -55.338 117.557 40.298 1.00 18.12 109 LEU B N 1
ATOM 5357 C CA . LEU B 1 90 ? -55.198 116.112 40.506 1.00 18.42 109 LEU B CA 1
ATOM 5358 C C . LEU B 1 90 ? -53.930 115.833 41.298 1.00 21.02 109 LEU B C 1
ATOM 5359 O O . LEU B 1 90 ? -52.865 116.458 41.099 1.00 21.64 109 LEU B O 1
ATOM 5364 N N . GLN B 1 91 ? -53.995 114.847 42.200 1.00 19.90 110 GLN B N 1
ATOM 5365 C CA . GLN B 1 91 ? -52.810 114.471 42.948 1.00 20.95 110 GLN B CA 1
ATOM 5366 C C . GLN B 1 91 ? -52.241 113.185 42.378 1.00 21.66 110 GLN B C 1
ATOM 5367 O O . GLN B 1 91 ? -52.918 112.157 42.440 1.00 22.69 110 GLN B O 1
ATOM 5373 N N . LEU B 1 92 ? -51.042 113.248 41.800 1.00 20.56 111 LEU B N 1
ATOM 5374 C CA . LEU B 1 92 ? -50.429 112.139 41.121 1.00 19.91 111 LEU B CA 1
ATOM 5375 C C . LEU B 1 92 ? -49.436 111.463 42.038 1.00 20.71 111 LEU B C 1
ATOM 5376 O O . LEU B 1 92 ? -48.653 112.123 42.715 1.00 19.24 111 LEU B O 1
ATOM 5381 N N . ILE B 1 93 ? -49.466 110.135 42.055 1.00 19.15 112 ILE B N 1
ATOM 5382 C CA . ILE B 1 93 ? -48.407 109.403 42.671 1.00 18.41 112 ILE B CA 1
ATOM 5383 C C . ILE B 1 93 ? -47.369 108.979 41.656 1.00 16.49 112 ILE B C 1
ATOM 5384 O O . ILE B 1 93 ? -47.671 108.717 40.467 1.00 19.59 112 ILE B O 1
ATOM 5389 N N . ASN B 1 94 ? -46.117 108.877 42.080 1.00 17.23 113 ASN B N 1
ATOM 5390 C CA . ASN B 1 94 ? -45.090 108.365 41.242 1.00 16.66 113 ASN B CA 1
ATOM 5391 C C . ASN B 1 94 ? -45.241 106.843 41.117 1.00 19.28 113 ASN B C 1
ATOM 5392 O O . ASN B 1 94 ? -45.184 106.133 42.136 1.00 20.74 113 ASN B O 1
ATOM 5397 N N . GLN B 1 95 ? -45.424 106.376 39.895 1.00 18.50 114 GLN B N 1
ATOM 5398 C CA . GLN B 1 95 ? -45.415 104.918 39.616 1.00 17.90 114 GLN B CA 1
ATOM 5399 C C . GLN B 1 95 ? -44.725 104.602 38.327 1.00 18.09 114 GLN B C 1
ATOM 5400 O O . GLN B 1 95 ? -45.145 103.746 37.536 1.00 17.81 114 GLN B O 1
ATOM 5406 N N . ARG B 1 96 ? -43.580 105.259 38.124 1.00 18.21 115 ARG B N 1
ATOM 5407 C CA . ARG B 1 96 ? -42.709 104.996 36.994 1.00 16.82 115 ARG B CA 1
ATOM 5408 C C . ARG B 1 96 ? -43.308 105.576 35.687 1.00 16.71 115 ARG B C 1
ATOM 5409 O O . ARG B 1 96 ? -44.449 106.055 35.658 1.00 17.33 115 ARG B O 1
ATOM 5417 N N . SER B 1 97 ? -42.487 105.530 34.657 1.00 18.34 116 SER B N 1
ATOM 5418 C CA . SER B 1 97 ? -42.876 106.095 33.322 1.00 19.69 116 SER B CA 1
ATOM 5419 C C . SER B 1 97 ? -43.231 107.609 33.471 1.00 19.97 116 SER B C 1
ATOM 5420 O O . SER B 1 97 ? -42.731 108.298 34.370 1.00 18.70 116 SER B O 1
ATOM 5423 N N . ASP B 1 98 ? -44.082 108.100 32.570 1.00 19.09 117 ASP B N 1
ATOM 5424 C CA . ASP B 1 98 ? -44.528 109.488 32.540 1.00 19.78 117 ASP B CA 1
ATOM 5425 C C . ASP B 1 98 ? -46.025 109.543 32.344 1.00 20.66 117 ASP B C 1
ATOM 5426 O O . ASP B 1 98 ? -46.702 108.503 32.332 1.00 18.20 117 ASP B O 1
ATOM 5431 N N . PHE B 1 99 ? -46.580 110.753 32.222 1.00 17.84 118 PHE B N 1
ATOM 5432 C CA . PHE B 1 99 ? -47.996 110.956 32.155 1.00 17.95 118 PHE B CA 1
ATOM 5433 C C . PHE B 1 99 ? -48.337 111.858 30.974 1.00 20.92 118 PHE B C 1
ATOM 5434 O O . PHE B 1 99 ? -47.544 112.769 30.643 1.00 19.60 118 PHE B O 1
ATOM 5442 N N . SER B 1 100 ? -49.527 111.633 30.421 1.00 19.18 119 SER B N 1
ATOM 5443 C CA A SER B 1 100 ? -50.240 112.507 29.458 0.50 21.08 119 SER B CA 1
ATOM 5444 C CA B SER B 1 100 ? -50.192 112.656 29.605 0.50 17.90 119 SER B CA 1
ATOM 5445 C C . SER B 1 100 ? -51.641 112.687 29.983 1.00 20.19 119 SER B C 1
ATOM 5446 O O . SER B 1 100 ? -52.130 111.814 30.713 1.00 20.12 119 SER B O 1
ATOM 5451 N N . PHE B 1 101 ? -52.339 113.750 29.552 1.00 16.68 120 PHE B N 1
ATOM 5452 C CA . PHE B 1 101 ? -53.707 113.991 29.936 1.00 17.09 120 PHE B CA 1
ATOM 5453 C C . PHE B 1 101 ? -54.477 114.189 28.642 1.00 19.15 120 PHE B C 1
ATOM 5454 O O . PHE B 1 101 ? -53.925 114.746 27.686 1.00 20.39 120 PHE B O 1
ATOM 5462 N N . ALA B 1 102 ? -55.726 113.736 28.601 1.00 18.20 121 ALA B N 1
ATOM 5463 C CA . ALA B 1 102 ? -56.485 113.770 27.336 1.00 18.96 121 ALA B CA 1
ATOM 5464 C C . ALA B 1 102 ? -57.893 114.192 27.627 1.00 20.00 121 ALA B C 1
ATOM 5465 O O . ALA B 1 102 ? -58.476 113.849 28.659 1.00 18.32 121 ALA B O 1
ATOM 5467 N N . LEU B 1 103 ? -58.457 114.987 26.720 1.00 19.17 122 LEU B N 1
ATOM 5468 C CA . LEU B 1 103 ? -59.794 115.421 26.816 1.00 18.92 122 LEU B CA 1
ATOM 5469 C C . LEU B 1 103 ? -60.639 114.699 25.785 1.00 18.21 122 LEU B C 1
ATOM 5470 O O . LEU B 1 103 ? -60.230 114.531 24.643 1.00 19.71 122 LEU B O 1
ATOM 5475 N N . PHE B 1 104 ? -61.798 114.257 26.253 1.00 20.51 123 PHE B N 1
ATOM 5476 C CA . PHE B 1 104 ? -62.720 113.477 25.463 1.00 20.41 123 PHE B CA 1
ATOM 5477 C C . PHE B 1 104 ? -64.098 114.045 25.509 1.00 18.94 123 PHE B C 1
ATOM 5478 O O . PHE B 1 104 ? -64.533 114.608 26.501 1.00 20.78 123 PHE B O 1
ATOM 5486 N N . THR B 1 105 ? -64.826 113.829 24.412 1.00 21.51 124 THR B N 1
ATOM 5487 C CA A THR B 1 105 ? -66.253 114.094 24.306 0.50 22.75 124 THR B CA 1
ATOM 5488 C CA B THR B 1 105 ? -66.248 114.097 24.435 0.50 22.56 124 THR B CA 1
ATOM 5489 C C . THR B 1 105 ? -66.966 112.758 24.271 1.00 23.59 124 THR B C 1
ATOM 5490 O O . THR B 1 105 ? -66.326 111.755 23.990 1.00 25.81 124 THR B O 1
ATOM 5497 N N . GLY B 1 106 ? -68.265 112.773 24.524 1.00 25.78 125 GLY B N 1
ATOM 5498 C CA . GLY B 1 106 ? -69.104 111.575 24.295 1.00 27.41 125 GLY B CA 1
ATOM 5499 C C . GLY B 1 106 ? -69.311 110.673 25.505 1.00 28.31 125 GLY B C 1
ATOM 5500 O O . GLY B 1 106 ? -69.973 109.660 25.418 1.00 30.90 125 GLY B O 1
ATOM 5501 N N . GLY B 1 107 ? -68.770 111.044 26.649 1.00 24.74 126 GLY B N 1
ATOM 5502 C CA . GLY B 1 107 ? -68.919 110.251 27.865 1.00 25.65 126 GLY B CA 1
ATOM 5503 C C . GLY B 1 107 ? -68.010 109.052 27.871 1.00 22.67 126 GLY B C 1
ATOM 5504 O O . GLY B 1 107 ? -67.230 108.808 26.960 1.00 21.79 126 GLY B O 1
ATOM 5505 N N . LEU B 1 108 ? -68.147 108.269 28.938 1.00 26.17 127 LEU B N 1
ATOM 5506 C CA . LEU B 1 108 ? -67.317 107.071 29.147 1.00 27.31 127 LEU B CA 1
ATOM 5507 C C . LEU B 1 108 ? -67.669 105.940 28.211 1.00 27.77 127 LEU B C 1
ATOM 5508 O O . LEU B 1 108 ? -66.802 105.148 27.861 1.00 28.19 127 LEU B O 1
ATOM 5513 N N . THR B 1 109 ? -68.907 105.905 27.729 1.00 30.08 128 THR B N 1
ATOM 5514 C CA . THR B 1 109 ? -69.313 104.819 26.813 1.00 32.70 128 THR B CA 1
ATOM 5515 C C . THR B 1 109 ? -69.011 105.028 25.332 1.00 32.73 128 THR B C 1
ATOM 5516 O O . THR B 1 109 ? -68.689 104.053 24.646 1.00 38.10 128 THR B O 1
ATOM 5520 N N . ASN B 1 110 ? -69.055 106.283 24.847 1.00 30.75 129 ASN B N 1
ATOM 5521 C CA A ASN B 1 110 ? -68.729 106.573 23.446 0.80 33.01 129 ASN B CA 1
ATOM 5522 C CA B ASN B 1 110 ? -68.629 106.573 23.446 0.20 33.01 129 ASN B CA 1
ATOM 5523 C C . ASN B 1 110 ? -67.701 107.720 23.329 1.00 33.05 129 ASN B C 1
ATOM 5524 O O . ASN B 1 110 ? -67.947 108.739 22.675 1.00 28.86 129 ASN B O 1
ATOM 5533 N N . PRO B 1 111 ? -66.506 107.546 23.945 1.00 31.54 130 PRO B N 1
ATOM 5534 C CA . PRO B 1 111 ? -65.567 108.652 23.984 1.00 28.40 130 PRO B CA 1
ATOM 5535 C C . PRO B 1 111 ? -64.959 108.939 22.626 1.00 27.77 130 PRO B C 1
ATOM 5536 O O . PRO B 1 111 ? -64.686 108.027 21.853 1.00 27.80 130 PRO B O 1
ATOM 5540 N N . LYS B 1 112 ? -64.690 110.224 22.372 1.00 26.69 131 LYS B N 1
ATOM 5541 C CA . LYS B 1 112 ? -63.938 110.656 21.202 1.00 26.41 131 LYS B CA 1
ATOM 5542 C C . LYS B 1 112 ? -62.818 111.589 21.680 1.00 21.69 131 LYS B C 1
ATOM 5543 O O . LYS B 1 112 ? -63.088 112.529 22.394 1.00 22.90 131 LYS B O 1
ATOM 5549 N N . LEU B 1 113 ? -61.610 111.297 21.288 1.00 23.06 132 LEU B N 1
ATOM 5550 C CA . LEU B 1 113 ? -60.469 112.058 21.736 1.00 22.64 132 LEU B CA 1
ATOM 5551 C C . LEU B 1 113 ? -60.465 113.416 21.008 1.00 23.55 132 LEU B C 1
ATOM 5552 O O . LEU B 1 113 ? -60.490 113.428 19.776 1.00 24.33 132 LEU B O 1
ATOM 5557 N N . ILE B 1 114 ? -60.376 114.509 21.753 1.00 21.76 133 ILE B N 1
ATOM 5558 C CA . ILE B 1 114 ? -60.316 115.853 21.101 1.00 22.23 133 ILE B CA 1
ATOM 5559 C C . ILE B 1 114 ? -59.076 116.662 21.412 1.00 23.88 133 ILE B C 1
ATOM 5560 O O . ILE B 1 114 ? -58.764 117.574 20.641 1.00 23.77 133 ILE B O 1
ATOM 5565 N N . ALA B 1 115 ? -58.346 116.334 22.488 1.00 21.42 134 ALA B N 1
ATOM 5566 C CA . ALA B 1 115 ? -57.082 116.990 22.770 1.00 20.40 134 ALA B CA 1
ATOM 5567 C C . ALA B 1 115 ? -56.195 116.154 23.667 1.00 20.68 134 ALA B C 1
ATOM 5568 O O . ALA B 1 115 ? -56.703 115.428 24.517 1.00 21.88 134 ALA B O 1
ATOM 5570 N N . VAL B 1 116 ? -54.890 116.275 23.469 1.00 20.23 135 VAL B N 1
ATOM 5571 C CA . VAL B 1 116 ? -53.879 115.655 24.336 1.00 21.99 135 VAL B CA 1
ATOM 5572 C C . VAL B 1 116 ? -52.927 116.727 24.860 1.00 21.58 135 VAL B C 1
ATOM 5573 O O . VAL B 1 116 ? -52.604 117.726 24.156 1.00 21.36 135 VAL B O 1
ATOM 5577 N N . SER B 1 117 ? -52.489 116.554 26.100 1.00 19.37 136 SER B N 1
ATOM 5578 C CA . SER B 1 117 ? -51.627 117.493 26.766 1.00 19.90 136 SER B CA 1
ATOM 5579 C C . SER B 1 117 ? -50.162 117.246 26.501 1.00 19.80 136 SER B C 1
ATOM 5580 O O . SER B 1 117 ? -49.746 116.263 25.905 1.00 19.40 136 SER B O 1
ATOM 5583 N N . ASN B 1 118 ? -49.369 118.167 27.030 1.00 19.83 137 ASN B N 1
ATOM 5584 C CA . ASN B 1 118 ? -47.943 117.992 27.196 1.00 19.20 137 ASN B CA 1
ATOM 5585 C C . ASN B 1 118 ? -47.685 116.847 28.192 1.00 19.34 137 ASN B C 1
ATOM 5586 O O . ASN B 1 118 ? -48.561 116.562 29.033 1.00 18.64 137 ASN B O 1
ATOM 5591 N N . LYS B 1 119 ? -46.474 116.307 28.142 1.00 20.55 138 LYS B N 1
ATOM 5592 C CA . LYS B 1 119 ? -46.080 115.200 29.049 1.00 22.00 138 LYS B CA 1
ATOM 5593 C C . LYS B 1 119 ? -45.575 115.763 30.377 1.00 22.85 138 LYS B C 1
ATOM 5594 O O . LYS B 1 119 ? -44.962 116.830 30.420 1.00 21.38 138 LYS B O 1
ATOM 5600 N N . VAL B 1 120 ? -45.838 115.057 31.475 1.00 19.53 139 VAL B N 1
ATOM 5601 C CA . VAL B 1 120 ? -45.259 115.424 32.770 1.00 20.30 139 VAL B CA 1
ATOM 5602 C C . VAL B 1 120 ? -44.648 114.160 33.370 1.00 22.41 139 VAL B C 1
ATOM 5603 O O . VAL B 1 120 ? -45.039 113.063 32.994 1.00 20.88 139 VAL B O 1
ATOM 5607 N N . SER B 1 121 ? -43.679 114.335 34.256 1.00 21.71 140 SER B N 1
ATOM 5608 C CA . SER B 1 121 ? -42.949 113.192 34.810 1.00 23.03 140 SER B CA 1
ATOM 5609 C C . SER B 1 121 ? -42.385 113.585 36.165 1.00 22.95 140 SER B C 1
ATOM 5610 O O . SER B 1 121 ? -42.052 114.757 36.412 1.00 21.69 140 SER B O 1
ATOM 5613 N N . PHE B 1 122 ? -42.224 112.597 37.041 1.00 20.43 141 PHE B N 1
ATOM 5614 C CA . PHE B 1 122 ? -41.414 112.790 38.225 1.00 20.33 141 PHE B CA 1
ATOM 5615 C C . PHE B 1 122 ? -39.937 112.905 37.821 1.00 18.48 141 PHE B C 1
ATOM 5616 O O . PHE B 1 122 ? -39.487 112.337 36.823 1.00 21.97 141 PHE B O 1
ATOM 5624 N N . VAL B 1 123 ? -39.177 113.616 38.649 1.00 23.18 142 VAL B N 1
ATOM 5625 C CA . VAL B 1 123 ? -37.708 113.782 38.448 1.00 25.36 142 VAL B CA 1
ATOM 5626 C C . VAL B 1 123 ? -37.018 112.442 38.318 1.00 23.17 142 VAL B C 1
ATOM 5627 O O . VAL B 1 123 ? -36.194 112.219 37.410 1.00 22.51 142 VAL B O 1
ATOM 5631 N N . ASN B 1 124 ? -37.366 111.522 39.242 1.00 23.09 143 ASN B N 1
ATOM 5632 C CA . ASN B 1 124 ? -36.906 110.163 39.141 1.00 20.51 143 ASN B CA 1
ATOM 5633 C C . ASN B 1 124 ? -38.115 109.176 39.143 1.00 19.58 143 ASN B C 1
ATOM 5634 O O . ASN B 1 124 ? -38.581 108.732 40.215 1.00 19.38 143 ASN B O 1
ATOM 5639 N N . PRO B 1 125 ? -38.602 108.855 37.944 1.00 18.73 144 PRO B N 1
ATOM 5640 C CA . PRO B 1 125 ? -39.704 107.911 37.826 1.00 18.99 144 PRO B CA 1
ATOM 5641 C C . PRO B 1 125 ? -39.390 106.530 38.424 1.00 18.98 144 PRO B C 1
ATOM 5642 O O . PRO B 1 125 ? -40.324 105.830 38.797 1.00 19.04 144 PRO B O 1
ATOM 5646 N N . ASN B 1 126 ? -38.113 106.176 38.503 1.00 18.50 145 ASN B N 1
ATOM 5647 C CA . ASN B 1 126 ? -37.664 104.869 38.970 1.00 18.02 145 ASN B CA 1
ATOM 5648 C C . ASN B 1 126 ? -37.371 104.769 40.456 1.00 17.21 145 ASN B C 1
ATOM 5649 O O . ASN B 1 126 ? -36.987 103.679 40.927 1.00 17.36 145 ASN B O 1
ATOM 5654 N N . ALA B 1 127 ? -37.554 105.860 41.181 1.00 16.71 146 ALA B N 1
ATOM 5655 C CA . ALA B 1 127 ? -37.232 105.931 42.595 1.00 17.21 146 ALA B CA 1
ATOM 5656 C C . ALA B 1 127 ? -37.892 104.799 43.417 1.00 16.77 146 ALA B C 1
ATOM 5657 O O . ALA B 1 127 ? -39.066 104.479 43.197 1.00 17.22 146 ALA B O 1
ATOM 5659 N N . PRO B 1 128 ? -37.200 104.360 44.458 1.00 16.97 147 PRO B N 1
ATOM 5660 C CA . PRO B 1 128 ? -37.793 103.354 45.359 1.00 16.02 147 PRO B CA 1
ATOM 5661 C C . PRO B 1 128 ? -38.936 103.909 46.135 1.00 15.35 147 PRO B C 1
ATOM 5662 O O . PRO B 1 128 ? -38.822 104.941 46.834 1.00 17.54 147 PRO B O 1
ATOM 5666 N N . VAL B 1 129 ? -40.094 103.271 46.053 1.00 16.49 148 VAL B N 1
ATOM 5667 C CA . VAL B 1 129 ? -41.295 103.803 46.645 1.00 15.54 148 VAL B CA 1
ATOM 5668 C C . VAL B 1 129 ? -42.195 102.762 47.372 1.00 15.64 148 VAL B C 1
ATOM 5669 O O . VAL B 1 129 ? -42.143 101.578 47.039 1.00 15.44 148 VAL B O 1
ATOM 5673 N N . TYR B 1 130 ? -42.989 103.257 48.317 1.00 14.46 149 TYR B N 1
ATOM 5674 C CA . TYR B 1 130 ? -44.106 102.550 48.962 1.00 15.01 149 TYR B CA 1
ATOM 5675 C C . TYR B 1 130 ? -43.703 101.284 49.664 1.00 15.86 149 TYR B C 1
ATOM 5676 O O . TYR B 1 130 ? -44.298 100.211 49.434 1.00 17.40 149 TYR B O 1
ATOM 5685 N N . PRO B 1 131 ? -42.675 101.360 50.502 1.00 15.60 150 PRO B N 1
ATOM 5686 C CA . PRO B 1 131 ? -42.383 100.157 51.255 1.00 14.82 150 PRO B CA 1
ATOM 5687 C C . PRO B 1 131 ? -43.552 99.668 52.104 1.00 13.79 150 PRO B C 1
ATOM 5688 O O . PRO B 1 131 ? -44.310 100.442 52.706 1.00 14.80 150 PRO B O 1
ATOM 5692 N N . ARG B 1 132 ? -43.608 98.333 52.231 1.00 13.94 151 ARG B N 1
ATOM 5693 C CA . ARG B 1 132 ? -44.576 97.661 53.100 1.00 13.89 151 ARG B CA 1
ATOM 5694 C C . ARG B 1 132 ? -43.855 96.574 53.892 1.00 12.82 151 ARG B C 1
ATOM 5695 O O . ARG B 1 132 ? -43.100 95.760 53.336 1.00 13.86 151 ARG B O 1
ATOM 5703 N N . LEU B 1 133 ? -44.067 96.619 55.197 1.00 13.45 152 LEU B N 1
ATOM 5704 C CA . LEU B 1 133 ? -43.498 95.667 56.115 1.00 13.77 152 LEU B CA 1
ATOM 5705 C C . LEU B 1 133 ? -44.408 94.449 56.253 1.00 12.82 152 LEU B C 1
ATOM 5706 O O . LEU B 1 133 ? -45.623 94.554 56.229 1.00 13.48 152 LEU B O 1
ATOM 5711 N N . ALA B 1 134 ? -43.785 93.314 56.471 1.00 13.90 153 ALA B N 1
ATOM 5712 C CA . ALA B 1 134 ? -44.499 92.100 56.793 1.00 14.15 153 ALA B CA 1
ATOM 5713 C C . ALA B 1 134 ? -43.629 91.216 57.681 1.00 13.78 153 ALA B C 1
ATOM 5714 O O . ALA B 1 134 ? -42.435 91.059 57.466 1.00 15.07 153 ALA B O 1
ATOM 5716 N N . GLN B 1 135 ? -44.251 90.598 58.661 1.00 14.74 154 GLN B N 1
ATOM 5717 C CA . GLN B 1 135 ? -43.544 89.613 59.470 1.00 15.99 154 GLN B CA 1
ATOM 5718 C C . GLN B 1 135 ? -42.967 88.503 58.593 1.00 15.76 154 GLN B C 1
ATOM 5719 O O . GLN B 1 135 ? -43.583 88.077 57.625 1.00 14.43 154 GLN B O 1
ATOM 5725 N N . GLY B 1 136 ? -41.762 88.079 58.922 1.00 15.43 155 GLY B N 1
ATOM 5726 C CA . GLY B 1 136 ? -41.047 87.058 58.211 1.00 15.56 155 GLY B CA 1
ATOM 5727 C C . GLY B 1 136 ? -41.219 85.670 58.782 1.00 16.16 155 GLY B C 1
ATOM 5728 O O . GLY B 1 136 ? -42.183 85.414 59.504 1.00 16.56 155 GLY B O 1
ATOM 5729 N N . LYS B 1 137 ? -40.265 84.793 58.478 1.00 16.86 156 LYS B N 1
ATOM 5730 C CA . LYS B 1 137 ? -40.402 83.333 58.747 1.00 17.73 156 LYS B CA 1
ATOM 5731 C C . LYS B 1 137 ? -40.235 83.005 60.211 1.00 18.60 156 LYS B C 1
ATOM 5732 O O . LYS B 1 137 ? -40.628 81.928 60.630 1.00 18.16 156 LYS B O 1
ATOM 5738 N N . THR B 1 138 ? -39.581 83.897 60.969 1.00 16.17 157 THR B N 1
ATOM 5739 C CA . THR B 1 138 ? -39.367 83.741 62.392 1.00 16.11 157 THR B CA 1
ATOM 5740 C C . THR B 1 138 ? -39.717 85.051 63.092 1.00 15.36 157 THR B C 1
ATOM 5741 O O . THR B 1 138 ? -39.855 86.105 62.455 1.00 15.68 157 THR B O 1
ATOM 5745 N N . TRP B 1 139 ? -39.900 84.970 64.410 1.00 16.64 158 TRP B N 1
ATOM 5746 C CA . TRP B 1 139 ? -40.386 86.096 65.208 1.00 16.76 158 TRP B CA 1
ATOM 5747 C C . TRP B 1 139 ? -39.444 87.290 65.146 1.00 16.63 158 TRP B C 1
ATOM 5748 O O . TRP B 1 139 ? -39.890 88.428 65.303 1.00 16.58 158 TRP B O 1
ATOM 5759 N N . ASP B 1 140 ? -38.170 87.032 64.899 1.00 14.98 159 ASP B N 1
ATOM 5760 C CA . ASP B 1 140 ? -37.117 88.078 64.946 1.00 15.52 159 ASP B CA 1
ATOM 5761 C C . ASP B 1 140 ? -36.637 88.409 63.521 1.00 17.12 159 ASP B C 1
ATOM 5762 O O . ASP B 1 140 ? -35.507 88.795 63.316 1.00 17.11 159 ASP B O 1
ATOM 5767 N N . GLU B 1 141 ? -37.529 88.233 62.535 1.00 15.82 160 GLU B N 1
ATOM 5768 C CA . GLU B 1 141 ? -37.288 88.634 61.155 1.00 16.88 160 GLU B CA 1
ATOM 5769 C C . GLU B 1 141 ? -38.474 89.438 60.677 1.00 16.00 160 GLU B C 1
ATOM 5770 O O . GLU B 1 141 ? -39.627 89.045 60.871 1.00 16.89 160 GLU B O 1
ATOM 5776 N N . ILE B 1 142 ? -38.207 90.581 60.054 1.00 15.76 161 ILE B N 1
ATOM 5777 C CA . ILE B 1 142 ? -39.239 91.372 59.413 1.00 14.94 161 ILE B CA 1
ATOM 5778 C C . ILE B 1 142 ? -38.809 91.617 57.967 1.00 13.91 161 ILE B C 1
ATOM 5779 O O . ILE B 1 142 ? -37.637 91.607 57.662 1.00 15.42 161 ILE B O 1
ATOM 5784 N N . THR B 1 143 ? -39.782 91.725 57.071 1.00 12.79 162 THR B N 1
ATOM 5785 C CA . THR B 1 143 ? -39.468 91.886 55.655 1.00 12.66 162 THR B CA 1
ATOM 5786 C C . THR B 1 143 ? -39.934 93.288 55.246 1.00 12.02 162 THR B C 1
ATOM 5787 O O . THR B 1 143 ? -40.964 93.802 55.716 1.00 14.00 162 THR B O 1
ATOM 5791 N N . VAL B 1 144 ? -39.140 93.880 54.359 1.00 14.68 163 VAL B N 1
ATOM 5792 C CA . VAL B 1 144 ? -39.429 95.182 53.714 1.00 14.78 163 VAL B CA 1
ATOM 5793 C C . VAL B 1 144 ? -39.592 94.936 52.230 1.00 13.06 163 VAL B C 1
ATOM 5794 O O . VAL B 1 144 ? -38.670 94.447 51.604 1.00 14.33 163 VAL B O 1
ATOM 5798 N N . THR B 1 145 ? -40.766 95.185 51.679 1.00 12.74 164 THR B N 1
ATOM 5799 C CA . THR B 1 145 ? -41.023 94.994 50.266 1.00 13.83 164 THR B CA 1
ATOM 5800 C C . THR B 1 145 ? -41.355 96.378 49.664 1.00 12.58 164 THR B C 1
ATOM 5801 O O . THR B 1 145 ? -42.147 97.097 50.221 1.00 13.90 164 THR B O 1
ATOM 5805 N N . TRP B 1 146 ? -40.710 96.694 48.556 1.00 13.67 165 TRP B N 1
ATOM 5806 C CA . TRP B 1 146 ? -40.929 97.984 47.878 1.00 13.20 165 TRP B CA 1
ATOM 5807 C C . TRP B 1 146 ? -40.897 97.862 46.411 1.00 14.44 165 TRP B C 1
ATOM 5808 O O . TRP B 1 146 ? -40.511 96.816 45.875 1.00 14.13 165 TRP B O 1
ATOM 5819 N N . THR B 1 147 ? -41.246 98.944 45.714 1.00 14.13 166 THR B N 1
ATOM 5820 C CA . THR B 1 147 ? -41.309 98.910 44.259 1.00 14.98 166 THR B CA 1
ATOM 5821 C C . THR B 1 147 ? -40.328 99.960 43.712 1.00 16.09 166 THR B C 1
ATOM 5822 O O . THR B 1 147 ? -40.237 101.063 44.273 1.00 16.03 166 THR B O 1
ATOM 5826 N N . SER B 1 148 ? -39.618 99.579 42.679 1.00 16.33 167 SER B N 1
ATOM 5827 C CA . SER B 1 148 ? -38.786 100.548 41.930 1.00 16.05 167 SER B CA 1
ATOM 5828 C C . SER B 1 148 ? -38.896 100.337 40.432 1.00 17.02 167 SER B C 1
ATOM 5829 O O . SER B 1 148 ? -39.468 99.346 39.934 1.00 16.60 167 SER B O 1
ATOM 5832 N N . GLY B 1 149 ? -38.226 101.215 39.697 1.00 17.31 168 GLY B N 1
ATOM 5833 C CA . GLY B 1 149 ? -38.029 101.008 38.274 1.00 17.12 168 GLY B CA 1
ATOM 5834 C C . GLY B 1 149 ? -36.687 100.486 37.902 1.00 17.35 168 GLY B C 1
ATOM 5835 O O . GLY B 1 149 ? -36.301 100.533 36.715 1.00 19.95 168 GLY B O 1
ATOM 5836 N N . TYR B 1 150 ? -35.930 99.983 38.880 1.00 17.60 169 TYR B N 1
ATOM 5837 C CA . TYR B 1 150 ? -34.604 99.462 38.630 1.00 17.78 169 TYR B CA 1
ATOM 5838 C C . TYR B 1 150 ? -34.544 97.941 38.677 1.00 19.30 169 TYR B C 1
ATOM 5839 O O . TYR B 1 150 ? -34.663 97.353 39.787 1.00 18.15 169 TYR B O 1
ATOM 5848 N N . ASP B 1 151 ? -34.278 97.336 37.519 1.00 18.85 170 ASP B N 1
ATOM 5849 C CA . ASP B 1 151 ? -34.040 95.889 37.425 1.00 19.95 170 ASP B CA 1
ATOM 5850 C C . ASP B 1 151 ? -32.675 95.594 37.946 1.00 20.58 170 ASP B C 1
ATOM 5851 O O . ASP B 1 151 ? -31.884 96.527 38.192 1.00 19.69 170 ASP B O 1
ATOM 5856 N N . ILE B 1 152 ? -32.395 94.308 38.153 1.00 19.66 171 ILE B N 1
ATOM 5857 C CA . ILE B 1 152 ? -31.146 93.889 38.770 1.00 19.57 171 ILE B CA 1
ATOM 5858 C C . ILE B 1 152 ? -29.925 94.167 37.903 1.00 21.69 171 ILE B C 1
ATOM 5859 O O . ILE B 1 152 ? -28.837 94.297 38.450 1.00 21.13 171 ILE B O 1
ATOM 5864 N N . ASN B 1 153 ? -30.117 94.329 36.594 1.00 23.06 172 ASN B N 1
ATOM 5865 C CA . ASN B 1 153 ? -29.008 94.718 35.718 1.00 26.45 172 ASN B CA 1
ATOM 5866 C C . ASN B 1 153 ? -28.825 96.253 35.706 1.00 26.00 172 ASN B C 1
ATOM 5867 O O . ASN B 1 153 ? -27.825 96.726 35.205 1.00 31.95 172 ASN B O 1
ATOM 5872 N N . ASP B 1 154 ? -29.780 96.997 36.241 1.00 24.60 173 ASP B N 1
ATOM 5873 C CA . ASP B 1 154 ? -29.718 98.478 36.295 1.00 25.77 173 ASP B CA 1
ATOM 5874 C C . ASP B 1 154 ? -29.090 98.895 37.606 1.00 24.32 173 ASP B C 1
ATOM 5875 O O . ASP B 1 154 ? -28.335 99.877 37.659 1.00 23.09 173 ASP B O 1
ATOM 5880 N N . ALA B 1 155 ? -29.421 98.172 38.688 1.00 21.21 174 ALA B N 1
ATOM 5881 C CA . ALA B 1 155 ? -28.920 98.532 40.015 1.00 19.60 174 ALA B CA 1
ATOM 5882 C C . ALA B 1 155 ? -29.036 97.357 40.944 1.00 20.96 174 ALA B C 1
ATOM 5883 O O . ALA B 1 155 ? -29.957 96.546 40.779 1.00 21.62 174 ALA B O 1
ATOM 5885 N N . GLU B 1 156 ? -28.113 97.258 41.903 1.00 20.55 175 GLU B N 1
ATOM 5886 C CA . GLU B 1 156 ? -28.214 96.282 42.972 1.00 19.64 175 GLU B CA 1
ATOM 5887 C C . GLU B 1 156 ? -29.087 96.862 44.103 1.00 18.52 175 GLU B C 1
ATOM 5888 O O . GLU B 1 156 ? -28.760 97.904 44.719 1.00 17.38 175 GLU B O 1
ATOM 5894 N N . PRO B 1 157 ? -30.241 96.232 44.379 1.00 16.66 176 PRO B N 1
ATOM 5895 C CA . PRO B 1 157 ? -31.121 96.740 45.422 1.00 17.48 176 PRO B CA 1
ATOM 5896 C C . PRO B 1 157 ? -30.690 96.270 46.805 1.00 16.79 176 PRO B C 1
ATOM 5897 O O . PRO B 1 157 ? -30.045 95.239 46.922 1.00 18.62 176 PRO B O 1
ATOM 5901 N N . PHE B 1 158 ? -30.996 97.044 47.823 1.00 16.79 177 PHE B N 1
ATOM 5902 C CA . PHE B 1 158 ? -30.656 96.678 49.191 1.00 16.58 177 PHE B CA 1
ATOM 5903 C C . PHE B 1 158 ? -31.435 97.527 50.164 1.00 16.59 177 PHE B C 1
ATOM 5904 O O . PHE B 1 158 ? -32.061 98.524 49.804 1.00 16.94 177 PHE B O 1
ATOM 5912 N N . VAL B 1 159 ? -31.415 97.131 51.431 1.00 16.75 178 VAL B N 1
ATOM 5913 C CA . VAL B 1 159 ? -31.919 97.980 52.491 1.00 17.19 178 VAL B CA 1
ATOM 5914 C C . VAL B 1 159 ? -30.757 98.263 53.472 1.00 16.99 178 VAL B C 1
ATOM 5915 O O . VAL B 1 159 ? -29.991 97.385 53.793 1.00 17.63 178 VAL B O 1
ATOM 5919 N N . GLU B 1 160 ? -30.670 99.494 53.931 1.00 17.17 179 GLU B N 1
ATOM 5920 C CA . GLU B 1 160 ? -29.712 99.882 54.954 1.00 17.45 179 GLU B CA 1
ATOM 5921 C C . GLU B 1 160 ? -30.503 100.131 56.202 1.00 16.30 179 GLU B C 1
ATOM 5922 O O . GLU B 1 160 ? -31.458 100.935 56.195 1.00 16.86 179 GLU B O 1
ATOM 5928 N N . TRP B 1 161 ? -30.148 99.462 57.295 1.00 16.70 180 TRP B N 1
ATOM 5929 C CA . TRP B 1 161 ? -31.011 99.466 58.448 1.00 16.69 180 TRP B CA 1
ATOM 5930 C C . TRP B 1 161 ? -30.209 99.159 59.729 1.00 16.66 180 TRP B C 1
ATOM 5931 O O . TRP B 1 161 ? -29.111 98.583 59.677 1.00 17.96 180 TRP B O 1
ATOM 5942 N N . GLY B 1 162 ? -30.785 99.546 60.856 1.00 17.28 181 GLY B N 1
ATOM 5943 C CA . GLY B 1 162 ? -30.278 99.171 62.148 1.00 17.12 181 GLY B CA 1
ATOM 5944 C C . GLY B 1 162 ? -31.032 99.846 63.233 1.00 17.38 181 GLY B C 1
ATOM 5945 O O . GLY B 1 162 ? -31.995 100.562 63.006 1.00 18.17 181 GLY B O 1
ATOM 5946 N N . PRO B 1 163 ? -30.581 99.634 64.475 1.00 18.30 182 PRO B N 1
ATOM 5947 C CA . PRO B 1 163 ? -31.236 100.247 65.613 1.00 20.27 182 PRO B CA 1
ATOM 5948 C C . PRO B 1 163 ? -31.191 101.758 65.496 1.00 22.14 182 PRO B C 1
ATOM 5949 O O . PRO B 1 163 ? -30.216 102.298 64.984 1.00 22.49 182 PRO B O 1
ATOM 5953 N N . LYS B 1 164 ? -32.281 102.405 65.875 1.00 22.58 183 LYS B N 1
ATOM 5954 C CA . LYS B 1 164 ? -32.438 103.845 65.799 1.00 26.44 183 LYS B CA 1
ATOM 5955 C C . LYS B 1 164 ? -31.203 104.485 66.417 1.00 30.34 183 LYS B C 1
ATOM 5956 O O . LYS B 1 164 ? -30.820 104.104 67.520 1.00 27.37 183 LYS B O 1
ATOM 5962 N N . GLU B 1 165 ? -30.591 105.391 65.649 1.00 34.39 184 GLU B N 1
ATOM 5963 C CA . GLU B 1 165 ? -29.341 106.091 66.027 1.00 42.33 184 GLU B CA 1
ATOM 5964 C C . GLU B 1 165 ? -28.134 105.185 66.366 1.00 39.41 184 GLU B C 1
ATOM 5965 O O . GLU B 1 165 ? -27.153 105.638 66.976 1.00 40.99 184 GLU B O 1
ATOM 5971 N N . GLY B 1 166 ? -28.186 103.924 65.927 1.00 33.65 185 GLY B N 1
ATOM 5972 C CA . GLY B 1 166 ? -27.131 102.948 66.157 1.00 30.13 185 GLY B CA 1
ATOM 5973 C C . GLY B 1 166 ? -26.423 102.615 64.859 1.00 26.62 185 GLY B C 1
ATOM 5974 O O . GLY B 1 166 ? -26.532 103.356 63.882 1.00 29.56 185 GLY B O 1
ATOM 5975 N N . ASN B 1 167 ? -25.724 101.493 64.812 1.00 26.76 186 ASN B N 1
ATOM 5976 C CA . ASN B 1 167 ? -24.944 101.162 63.623 1.00 27.21 186 ASN B CA 1
ATOM 5977 C C . ASN B 1 167 ? -25.853 100.575 62.528 1.00 28.47 186 ASN B C 1
ATOM 5978 O O . ASN B 1 167 ? -26.779 99.826 62.831 1.00 26.81 186 ASN B O 1
ATOM 5983 N N . LEU B 1 168 ? -25.585 100.949 61.285 1.00 26.54 187 LEU B N 1
ATOM 5984 C CA . LEU B 1 168 ? -26.418 100.564 60.151 1.00 26.31 187 LEU B CA 1
ATOM 5985 C C . LEU B 1 168 ? -25.668 99.581 59.316 1.00 25.03 187 LEU B C 1
ATOM 5986 O O . LEU B 1 168 ? -24.423 99.641 59.209 1.00 24.50 187 LEU B O 1
ATOM 5991 N N . VAL B 1 169 ? -26.394 98.624 58.727 1.00 21.67 188 VAL B N 1
ATOM 5992 C CA . VAL B 1 169 ? -25.782 97.696 57.812 1.00 22.80 188 VAL B CA 1
ATOM 5993 C C . VAL B 1 169 ? -26.665 97.572 56.567 1.00 19.58 188 VAL B C 1
ATOM 5994 O O . VAL B 1 169 ? -27.841 97.922 56.623 1.00 20.76 188 VAL B O 1
ATOM 5998 N N . LYS B 1 170 ? -26.080 97.083 55.488 1.00 19.19 189 LYS B N 1
ATOM 5999 C CA . LYS B 1 170 ? -26.795 96.798 54.246 1.00 18.08 189 LYS B CA 1
ATOM 6000 C C . LYS B 1 170 ? -27.123 95.294 54.184 1.00 17.73 189 LYS B C 1
ATOM 6001 O O . LYS B 1 170 ? -26.312 94.430 54.572 1.00 19.20 189 LYS B O 1
ATOM 6007 N N . THR B 1 171 ? -28.318 94.997 53.683 1.00 17.99 190 THR B N 1
ATOM 6008 C CA . THR B 1 171 ? -28.759 93.620 53.500 1.00 16.90 190 THR B CA 1
ATOM 6009 C C . THR B 1 171 ? -29.382 93.569 52.069 1.00 16.45 190 THR B C 1
ATOM 6010 O O . THR B 1 171 ? -29.992 94.560 51.611 1.00 16.31 190 THR B O 1
ATOM 6014 N N . PRO B 1 172 ? -29.240 92.417 51.396 1.00 15.91 191 PRO B N 1
ATOM 6015 C CA . PRO B 1 172 ? -29.712 92.328 50.011 1.00 15.48 191 PRO B CA 1
ATOM 6016 C C . PRO B 1 172 ? -31.217 92.297 49.875 1.00 16.15 191 PRO B C 1
ATOM 6017 O O . PRO B 1 172 ? -31.943 92.250 50.864 1.00 15.91 191 PRO B O 1
ATOM 6021 N N . ALA B 1 173 ? -31.689 92.354 48.640 1.00 16.58 192 ALA B N 1
ATOM 6022 C CA . ALA B 1 173 ? -33.107 92.149 48.364 1.00 16.98 192 ALA B CA 1
ATOM 6023 C C . ALA B 1 173 ? -33.260 91.158 47.247 1.00 16.59 192 ALA B C 1
ATOM 6024 O O . ALA B 1 173 ? -32.435 91.128 46.335 1.00 18.16 192 ALA B O 1
ATOM 6026 N N . GLY B 1 174 ? -34.316 90.345 47.302 1.00 16.79 193 GLY B N 1
ATOM 6027 C CA . GLY B 1 174 ? -34.687 89.542 46.150 1.00 16.18 193 GLY B CA 1
ATOM 6028 C C . GLY B 1 174 ? -35.574 90.416 45.286 1.00 16.33 193 GLY B C 1
ATOM 6029 O O . GLY B 1 174 ? -36.348 91.215 45.801 1.00 18.45 193 GLY B O 1
ATOM 6030 N N . THR B 1 175 ? -35.447 90.270 43.982 1.00 15.87 194 THR B N 1
ATOM 6031 C CA . THR B 1 175 ? -36.188 91.068 43.018 1.00 16.13 194 THR B CA 1
ATOM 6032 C C . THR B 1 175 ? -37.073 90.179 42.156 1.00 16.55 194 THR B C 1
ATOM 6033 O O . THR B 1 175 ? -36.597 89.246 41.527 1.00 16.43 194 THR B O 1
ATOM 6037 N N . LEU B 1 176 ? -38.346 90.507 42.158 1.00 16.31 195 LEU B N 1
ATOM 6038 C CA . LEU B 1 176 ? -39.360 89.779 41.400 1.00 18.25 195 LEU B CA 1
ATOM 6039 C C . LEU B 1 176 ? -40.185 90.756 40.594 1.00 18.24 195 LEU B C 1
ATOM 6040 O O . LEU B 1 176 ? -40.355 91.928 40.944 1.00 19.83 195 LEU B O 1
ATOM 6045 N N . THR B 1 177 ? -40.778 90.234 39.520 1.00 17.62 196 THR B N 1
ATOM 6046 C CA . THR B 1 177 ? -41.730 91.020 38.767 1.00 18.94 196 THR B CA 1
ATOM 6047 C C . THR B 1 177 ? -42.726 90.084 38.074 1.00 20.30 196 THR B C 1
ATOM 6048 O O . THR B 1 177 ? -42.743 88.869 38.347 1.00 19.90 196 THR B O 1
ATOM 6052 N N . PHE B 1 178 ? -43.576 90.648 37.237 1.00 17.92 197 PHE B N 1
ATOM 6053 C CA . PHE B 1 178 ? -44.479 89.839 36.411 1.00 17.00 197 PHE B CA 1
ATOM 6054 C C . PHE B 1 178 ? -44.721 90.614 35.114 1.00 19.21 197 PHE B C 1
ATOM 6055 O O . PHE B 1 178 ? -44.569 91.847 35.071 1.00 17.34 197 PHE B O 1
ATOM 6063 N N . ASP B 1 179 ? -45.144 89.908 34.082 1.00 18.81 198 ASP B N 1
ATOM 6064 C CA . ASP B 1 179 ? -45.350 90.534 32.778 1.00 18.95 198 ASP B CA 1
ATOM 6065 C C . ASP B 1 179 ? -46.752 90.289 32.262 1.00 18.57 198 ASP B C 1
ATOM 6066 O O . ASP B 1 179 ? -47.556 89.629 32.907 1.00 16.19 198 ASP B O 1
ATOM 6071 N N . ARG B 1 180 ? -47.093 90.893 31.128 1.00 16.49 199 ARG B N 1
ATOM 6072 C CA . ARG B 1 180 ? -48.469 90.862 30.650 1.00 16.14 199 ARG B CA 1
ATOM 6073 C C . ARG B 1 180 ? -48.939 89.410 30.491 1.00 16.43 199 ARG B C 1
ATOM 6074 O O . ARG B 1 180 ? -50.075 89.104 30.827 1.00 17.27 199 ARG B O 1
ATOM 6082 N N . ASN B 1 181 ? -48.065 88.580 29.976 1.00 16.74 200 ASN B N 1
ATOM 6083 C CA . ASN B 1 181 ? -48.443 87.185 29.678 1.00 18.48 200 ASN B CA 1
ATOM 6084 C C . ASN B 1 181 ? -48.529 86.280 30.914 1.00 18.05 200 ASN B C 1
ATOM 6085 O O . ASN B 1 181 ? -49.029 85.135 30.800 1.00 18.18 200 ASN B O 1
ATOM 6090 N N . THR B 1 182 ? -48.123 86.803 32.065 1.00 17.48 201 THR B N 1
ATOM 6091 C CA . THR B 1 182 ? -48.337 86.152 33.379 1.00 15.96 201 THR B CA 1
ATOM 6092 C C . THR B 1 182 ? -49.813 86.308 33.777 1.00 16.12 201 THR B C 1
ATOM 6093 O O . THR B 1 182 ? -50.326 85.524 34.575 1.00 17.76 201 THR B O 1
ATOM 6097 N N . MET B 1 183 ? -50.513 87.302 33.246 1.00 15.94 202 MET B N 1
ATOM 6098 C CA . MET B 1 183 ? -51.902 87.526 33.590 1.00 15.92 202 MET B CA 1
ATOM 6099 C C . MET B 1 183 ? -52.753 86.482 32.857 1.00 16.54 202 MET B C 1
ATOM 6100 O O . MET B 1 183 ? -52.487 86.177 31.703 1.00 17.43 202 MET B O 1
ATOM 6105 N N . CYS B 1 184 ? -53.785 85.976 33.504 1.00 16.54 203 CYS B N 1
ATOM 6106 C CA . CYS B 1 184 ? -54.543 84.837 32.955 1.00 16.22 203 CYS B CA 1
ATOM 6107 C C . CYS B 1 184 ? -55.619 85.298 31.996 1.00 16.79 203 CYS B C 1
ATOM 6108 O O . CYS B 1 184 ? -56.005 84.543 31.102 1.00 17.44 203 CYS B O 1
ATOM 6111 N N . GLY B 1 185 ? -56.124 86.526 32.135 1.00 15.94 204 GLY B N 1
ATOM 6112 C CA . GLY B 1 185 ? -57.228 86.946 31.287 1.00 15.87 204 GLY B CA 1
ATOM 6113 C C . GLY B 1 185 ? -57.422 88.441 31.294 1.00 17.12 204 GLY B C 1
ATOM 6114 O O . GLY B 1 185 ? -56.696 89.163 31.963 1.00 16.19 204 GLY B O 1
ATOM 6115 N N . ALA B 1 186 ? -58.433 88.870 30.556 1.00 16.70 205 ALA B N 1
ATOM 6116 C CA . ALA B 1 186 ? -58.801 90.289 30.454 1.00 17.55 205 ALA B CA 1
ATOM 6117 C C . ALA B 1 186 ? -59.649 90.749 31.603 1.00 16.95 205 ALA B C 1
ATOM 6118 O O . ALA B 1 186 ? -60.509 90.021 32.107 1.00 17.72 205 ALA B O 1
ATOM 6120 N N . PRO B 1 187 ? -59.481 92.012 32.052 1.00 15.72 206 PRO B N 1
ATOM 6121 C CA . PRO B 1 187 ? -58.635 93.073 31.490 1.00 15.61 206 PRO B CA 1
ATOM 6122 C C . PRO B 1 187 ? -57.165 93.009 31.847 1.00 16.55 206 PRO B C 1
ATOM 6123 O O . PRO B 1 187 ? -56.337 93.665 31.195 1.00 15.60 206 PRO B O 1
ATOM 6127 N N . ALA B 1 188 ? -56.782 92.214 32.843 1.00 15.23 207 ALA B N 1
ATOM 6128 C CA . ALA B 1 188 ? -55.374 92.211 33.248 1.00 14.56 207 ALA B CA 1
ATOM 6129 C C . ALA B 1 188 ? -54.369 91.965 32.137 1.00 15.86 207 ALA B C 1
ATOM 6130 O O . ALA B 1 188 ? -53.308 92.591 32.078 1.00 16.60 207 ALA B O 1
ATOM 6132 N N . ARG B 1 189 ? -54.672 91.044 31.213 1.00 14.65 208 ARG B N 1
ATOM 6133 C CA . ARG B 1 189 ? -53.773 90.639 30.154 1.00 15.23 208 ARG B CA 1
ATOM 6134 C C . ARG B 1 189 ? -53.877 91.553 28.916 1.00 15.19 208 ARG B C 1
ATOM 6135 O O . ARG B 1 189 ? -53.048 91.443 28.021 1.00 16.87 208 ARG B O 1
ATOM 6143 N N . THR B 1 190 ? -54.896 92.385 28.914 1.00 17.35 209 THR B N 1
ATOM 6144 C CA . THR B 1 190 ? -55.234 93.230 27.752 1.00 17.50 209 THR B CA 1
ATOM 6145 C C . THR B 1 190 ? -55.259 94.713 28.155 1.00 15.98 209 THR B C 1
ATOM 6146 O O . THR B 1 190 ? -54.213 95.252 28.467 1.00 17.68 209 THR B O 1
ATOM 6150 N N . VAL B 1 191 ? -56.430 95.312 28.182 1.00 16.52 210 VAL B N 1
ATOM 6151 C CA . VAL B 1 191 ? -56.588 96.783 28.354 1.00 17.96 210 VAL B CA 1
ATOM 6152 C C . VAL B 1 191 ? -56.081 97.307 29.690 1.00 18.33 210 VAL B C 1
ATOM 6153 O O . VAL B 1 191 ? -55.697 98.474 29.786 1.00 18.29 210 VAL B O 1
ATOM 6157 N N . GLY B 1 192 ? -56.098 96.451 30.730 1.00 16.44 211 GLY B N 1
ATOM 6158 C CA . GLY B 1 192 ? -55.723 96.904 32.067 1.00 15.58 211 GLY B CA 1
ATOM 6159 C C . GLY B 1 192 ? -54.238 96.764 32.367 1.00 14.85 211 GLY B C 1
ATOM 6160 O O . GLY B 1 192 ? -53.817 97.211 33.440 1.00 15.69 211 GLY B O 1
ATOM 6161 N N . TRP B 1 193 ? -53.463 96.179 31.471 1.00 14.68 212 TRP B N 1
ATOM 6162 C CA . TRP B 1 193 ? -52.051 95.904 31.703 1.00 15.14 212 TRP B CA 1
ATOM 6163 C C . TRP B 1 193 ? -51.292 97.212 31.978 1.00 17.63 212 TRP B C 1
ATOM 6164 O O . TRP B 1 193 ? -51.475 98.180 31.253 1.00 16.75 212 TRP B O 1
ATOM 6175 N N . ARG B 1 194 ? -50.427 97.193 32.981 1.00 16.90 213 ARG B N 1
ATOM 6176 C CA . ARG B 1 194 ? -49.445 98.258 33.178 1.00 16.85 213 ARG B CA 1
ATOM 6177 C C . ARG B 1 194 ? -48.247 97.608 33.817 1.00 18.50 213 ARG B C 1
ATOM 6178 O O . ARG B 1 194 ? -48.394 96.885 34.811 1.00 18.49 213 ARG B O 1
ATOM 6186 N N . ASP B 1 195 ? -47.071 97.891 33.272 1.00 16.86 214 ASP B N 1
ATOM 6187 C CA . ASP B 1 195 ? -45.804 97.353 33.775 1.00 18.44 214 ASP B CA 1
ATOM 6188 C C . ASP B 1 195 ? -45.637 97.706 35.242 1.00 18.91 214 ASP B C 1
ATOM 6189 O O . ASP B 1 195 ? -45.758 98.885 35.629 1.00 17.42 214 ASP B O 1
ATOM 6194 N N . PRO B 1 196 ? -45.445 96.684 36.099 1.00 16.42 215 PRO B N 1
ATOM 6195 C CA . PRO B 1 196 ? -45.376 96.938 37.535 1.00 16.13 215 PRO B CA 1
ATOM 6196 C C . PRO B 1 196 ? -44.017 97.366 38.045 1.00 16.58 215 PRO B C 1
ATOM 6197 O O . PRO B 1 196 ? -43.885 97.570 39.271 1.00 18.33 215 PRO B O 1
ATOM 6201 N N . GLY B 1 197 ? -43.031 97.473 37.162 1.00 16.28 216 GLY B N 1
ATOM 6202 C CA . GLY B 1 197 ? -41.668 97.738 37.609 1.00 16.33 216 GLY B CA 1
ATOM 6203 C C . GLY B 1 197 ? -41.065 96.498 38.241 1.00 16.68 216 GLY B C 1
ATOM 6204 O O . GLY B 1 197 ? -41.255 95.378 37.717 1.00 16.94 216 GLY B O 1
ATOM 6205 N N . TYR B 1 198 ? -40.374 96.689 39.365 1.00 15.64 217 TYR B N 1
ATOM 6206 C CA . TYR B 1 198 ? -39.615 95.632 40.026 1.00 15.51 217 TYR B CA 1
ATOM 6207 C C . TYR B 1 198 ? -39.960 95.691 41.504 1.00 15.95 217 TYR B C 1
ATOM 6208 O O . TYR B 1 198 ? -40.006 96.761 42.106 1.00 15.34 217 TYR B O 1
ATOM 6217 N N . ILE B 1 199 ? -40.261 94.522 42.088 1.00 15.01 218 ILE B N 1
ATOM 6218 C CA A ILE B 1 199 ? -40.648 94.428 43.477 0.60 16.47 218 ILE B CA 1
ATOM 6219 C CA B ILE B 1 199 ? -40.638 94.444 43.479 0.40 14.50 218 ILE B CA 1
ATOM 6220 C C . ILE B 1 199 ? -39.521 93.739 44.234 1.00 15.09 218 ILE B C 1
ATOM 6221 O O . ILE B 1 199 ? -39.140 92.584 43.919 1.00 15.14 218 ILE B O 1
ATOM 6230 N N . HIS B 1 200 ? -38.991 94.446 45.233 1.00 13.62 219 HIS B N 1
ATOM 6231 C CA . HIS B 1 200 ? -37.844 94.000 45.968 1.00 14.50 219 HIS B CA 1
ATOM 6232 C C . HIS B 1 200 ? -38.230 93.696 47.398 1.00 13.22 219 HIS B C 1
ATOM 6233 O O . HIS B 1 200 ? -38.981 94.437 48.014 1.00 13.30 219 HIS B O 1
ATOM 6240 N N . THR B 1 201 ? -37.704 92.590 47.922 1.00 13.80 220 THR B N 1
ATOM 6241 C CA . THR B 1 201 ? -37.909 92.215 49.336 1.00 14.93 220 THR B CA 1
ATOM 6242 C C . THR B 1 201 ? -36.578 91.982 50.061 1.00 13.42 220 THR B C 1
ATOM 6243 O O . THR B 1 201 ? -35.780 91.178 49.633 1.00 15.49 220 THR B O 1
ATOM 6247 N N . SER B 1 202 ? -36.391 92.678 51.192 1.00 13.90 221 SER B N 1
ATOM 6248 C CA . SER B 1 202 ? -35.251 92.494 52.077 1.00 13.78 221 SER B CA 1
ATOM 6249 C C . SER B 1 202 ? -35.736 91.832 53.367 1.00 13.03 221 SER B C 1
ATOM 6250 O O . SER B 1 202 ? -36.846 92.029 53.771 1.00 14.30 221 SER B O 1
ATOM 6253 N N . PHE B 1 203 ? -34.861 91.055 53.969 1.00 14.65 222 PHE B N 1
ATOM 6254 C CA . PHE B 1 203 ? -35.141 90.285 55.185 1.00 14.35 222 PHE B CA 1
ATOM 6255 C C . PHE B 1 203 ? -34.205 90.840 56.278 1.00 15.24 222 PHE B C 1
ATOM 6256 O O . PHE B 1 203 ? -32.965 90.724 56.185 1.00 16.53 222 PHE B O 1
ATOM 6264 N N . LEU B 1 204 ? -34.818 91.452 57.254 1.00 16.02 223 LEU B N 1
ATOM 6265 C CA . LEU B 1 204 ? -34.128 92.135 58.336 1.00 15.32 223 LEU B CA 1
ATOM 6266 C C . LEU B 1 204 ? -34.183 91.159 59.517 1.00 15.34 223 LEU B C 1
ATOM 6267 O O . LEU B 1 204 ? -35.240 90.996 60.164 1.00 15.84 223 LEU B O 1
ATOM 6272 N N . LYS B 1 205 ? -33.046 90.536 59.774 1.00 16.74 224 LYS B N 1
ATOM 6273 C CA . LYS B 1 205 ? -32.964 89.370 60.673 1.00 17.02 224 LYS B CA 1
ATOM 6274 C C . LYS B 1 205 ? -32.284 89.705 62.015 1.00 16.71 224 LYS B C 1
ATOM 6275 O O . LYS B 1 205 ? -31.642 90.754 62.175 1.00 17.47 224 LYS B O 1
ATOM 6281 N N . GLU B 1 206 ? -32.391 88.774 62.941 1.00 17.12 225 GLU B N 1
ATOM 6282 C CA . GLU B 1 206 ? -31.741 88.912 64.254 1.00 19.03 225 GLU B CA 1
ATOM 6283 C C . GLU B 1 206 ? -32.221 90.145 65.003 1.00 18.23 225 GLU B C 1
ATOM 6284 O O . GLU B 1 206 ? -31.441 90.856 65.662 1.00 17.21 225 GLU B O 1
ATOM 6290 N N . LEU B 1 207 ? -33.513 90.410 64.927 1.00 16.05 226 LEU B N 1
ATOM 6291 C CA . LEU B 1 207 ? -34.070 91.552 65.597 1.00 15.71 226 LEU B CA 1
ATOM 6292 C C . LEU B 1 207 ? -34.072 91.366 67.119 1.00 15.87 226 LEU B C 1
ATOM 6293 O O . LEU B 1 207 ? -34.158 90.249 67.619 1.00 15.90 226 LEU B O 1
ATOM 6298 N N . TRP B 1 208 ? -33.911 92.474 67.820 1.00 16.42 227 TRP B N 1
ATOM 6299 C CA . TRP B 1 208 ? -34.166 92.514 69.289 1.00 15.26 227 TRP B CA 1
ATOM 6300 C C . TRP B 1 208 ? -35.635 92.848 69.521 1.00 14.58 227 TRP B C 1
ATOM 6301 O O . TRP B 1 208 ? -36.120 93.857 69.024 1.00 14.65 227 TRP B O 1
ATOM 6312 N N . PRO B 1 209 ? -36.362 92.027 70.285 1.00 14.18 228 PRO B N 1
ATOM 6313 C CA . PRO B 1 209 ? -37.772 92.302 70.480 1.00 15.53 228 PRO B CA 1
ATOM 6314 C C . PRO B 1 209 ? -37.988 93.703 71.059 1.00 15.11 228 PRO B C 1
ATOM 6315 O O . PRO B 1 209 ? -37.209 94.150 71.933 1.00 15.38 228 PRO B O 1
ATOM 6319 N N . ASN B 1 210 ? -39.015 94.400 70.575 1.00 14.28 229 ASN B N 1
ATOM 6320 C CA . ASN B 1 210 ? -39.424 95.687 71.134 1.00 14.84 229 ASN B CA 1
ATOM 6321 C C . ASN B 1 210 ? -38.491 96.838 70.781 1.00 15.95 229 ASN B C 1
ATOM 6322 O O . ASN B 1 210 ? -38.748 97.965 71.146 1.00 17.57 229 ASN B O 1
ATOM 6327 N N . ARG B 1 211 ? -37.409 96.563 70.069 1.00 16.58 230 ARG B N 1
ATOM 6328 C CA . ARG B 1 211 ? -36.432 97.620 69.782 1.00 18.31 230 ARG B CA 1
ATOM 6329 C C . ARG B 1 211 ? -36.842 98.491 68.576 1.00 17.63 230 ARG B C 1
ATOM 6330 O O . ARG B 1 211 ? -37.478 98.020 67.607 1.00 15.98 230 ARG B O 1
ATOM 6338 N N . GLU B 1 212 ? -36.498 99.778 68.657 1.00 18.54 231 GLU B N 1
ATOM 6339 C CA . GLU B 1 212 ? -36.750 100.730 67.585 1.00 17.98 231 GLU B CA 1
ATOM 6340 C C . GLU B 1 212 ? -35.650 100.672 66.548 1.00 17.15 231 GLU B C 1
ATOM 6341 O O . GLU B 1 212 ? -34.450 100.699 66.879 1.00 16.46 231 GLU B O 1
ATOM 6347 N N . TYR B 1 213 ? -36.065 100.581 65.287 1.00 16.53 232 TYR B N 1
ATOM 6348 C CA . TYR B 1 213 ? -35.196 100.457 64.146 1.00 15.74 232 TYR B CA 1
ATOM 6349 C C . TYR B 1 213 ? -35.515 101.524 63.097 1.00 14.99 232 TYR B C 1
ATOM 6350 O O . TYR B 1 213 ? -36.616 102.022 63.036 1.00 15.22 232 TYR B O 1
ATOM 6359 N N . THR B 1 214 ? -34.544 101.785 62.238 1.00 16.78 233 THR B N 1
ATOM 6360 C CA . THR B 1 214 ? -34.716 102.633 61.065 1.00 17.91 233 THR B CA 1
ATOM 6361 C C . THR B 1 214 ? -34.248 101.886 59.832 1.00 17.21 233 THR B C 1
ATOM 6362 O O . THR B 1 214 ? -33.429 100.983 59.918 1.00 17.11 233 THR B O 1
ATOM 6366 N N . TYR B 1 215 ? -34.784 102.241 58.677 1.00 15.51 234 TYR B N 1
ATOM 6367 C CA . TYR B 1 215 ? -34.374 101.640 57.436 1.00 15.60 234 TYR B CA 1
ATOM 6368 C C . TYR B 1 215 ? -34.510 102.631 56.270 1.00 15.51 234 TYR B C 1
ATOM 6369 O O . TYR B 1 215 ? -35.328 103.544 56.318 1.00 16.55 234 TYR B O 1
ATOM 6378 N N . LYS B 1 216 ? -33.709 102.379 55.246 1.00 17.71 235 LYS B N 1
ATOM 6379 C CA . LYS B 1 216 ? -33.750 103.110 53.976 1.00 17.95 235 LYS B CA 1
ATOM 6380 C C . LYS B 1 216 ? -33.597 102.100 52.860 1.00 16.46 235 LYS B C 1
ATOM 6381 O O . LYS B 1 216 ? -32.870 101.088 52.966 1.00 16.54 235 LYS B O 1
ATOM 6387 N N . LEU B 1 217 ? -34.263 102.406 51.761 1.00 16.44 236 LEU B N 1
ATOM 6388 C CA . LEU B 1 217 ? -34.227 101.608 50.529 1.00 16.59 236 LEU B CA 1
ATOM 6389 C C . LEU B 1 217 ? -33.138 102.185 49.657 1.00 17.56 236 LEU B C 1
ATOM 6390 O O . LEU B 1 217 ? -33.007 103.427 49.591 1.00 17.51 236 LEU B O 1
ATOM 6395 N N . GLY B 1 218 ? -32.352 101.327 49.035 1.00 16.73 237 GLY B N 1
ATOM 6396 C CA . GLY B 1 218 ? -31.266 101.740 48.164 1.00 18.83 237 GLY B CA 1
ATOM 6397 C C . GLY B 1 218 ? -31.142 100.940 46.904 1.00 19.74 237 GLY B C 1
ATOM 6398 O O . GLY B 1 218 ? -31.508 99.755 46.836 1.00 18.23 237 GLY B O 1
ATOM 6399 N N . HIS B 1 219 ? -30.588 101.596 45.878 1.00 18.26 238 HIS B N 1
ATOM 6400 C CA . HIS B 1 219 ? -30.248 100.976 44.645 1.00 16.41 238 HIS B CA 1
ATOM 6401 C C . HIS B 1 219 ? -28.872 101.499 44.204 1.00 18.49 238 HIS B C 1
ATOM 6402 O O . HIS B 1 219 ? -28.762 102.680 43.914 1.00 19.45 238 HIS B O 1
ATOM 6409 N N . ARG B 1 220 ? -27.890 100.631 44.161 1.00 18.88 239 ARG B N 1
ATOM 6410 C CA A ARG B 1 220 ? -26.542 101.008 43.733 0.30 19.57 239 ARG B CA 1
ATOM 6411 C CA B ARG B 1 220 ? -26.529 100.984 43.740 0.50 19.41 239 ARG B CA 1
ATOM 6412 C C . ARG B 1 220 ? -26.491 100.798 42.236 1.00 20.35 239 ARG B C 1
ATOM 6413 O O . ARG B 1 220 ? -26.434 99.661 41.739 1.00 19.89 239 ARG B O 1
ATOM 6428 N N . LEU B 1 221 ? -26.569 101.906 41.508 1.00 21.51 240 LEU B N 1
ATOM 6429 C CA . LEU B 1 221 ? -26.512 101.880 40.035 1.00 24.50 240 LEU B CA 1
ATOM 6430 C C . LEU B 1 221 ? -25.149 101.389 39.606 1.00 26.27 240 LEU B C 1
ATOM 6431 O O . LEU B 1 221 ? -24.177 101.542 40.324 1.00 25.55 240 LEU B O 1
ATOM 6436 N N . PHE B 1 222 ? -25.076 100.769 38.438 1.00 31.27 241 PHE B N 1
ATOM 6437 C CA . PHE B 1 222 ? -23.817 100.189 38.049 1.00 37.03 241 PHE B CA 1
ATOM 6438 C C . PHE B 1 222 ? -22.768 101.240 37.655 1.00 38.17 241 PHE B C 1
ATOM 6439 O O . PHE B 1 222 ? -21.581 100.956 37.713 1.00 42.46 241 PHE B O 1
ATOM 6447 N N . ASN B 1 223 ? -23.207 102.466 37.398 1.00 39.77 242 ASN B N 1
ATOM 6448 C CA . ASN B 1 223 ? -22.272 103.597 37.280 1.00 41.24 242 ASN B CA 1
ATOM 6449 C C . ASN B 1 223 ? -21.657 104.044 38.610 1.00 42.22 242 ASN B C 1
ATOM 6450 O O . ASN B 1 223 ? -20.845 104.961 38.634 1.00 38.85 242 ASN B O 1
ATOM 6455 N N . GLY B 1 224 ? -22.051 103.419 39.718 1.00 39.58 243 GLY B N 1
ATOM 6456 C CA . GLY B 1 224 ? -21.435 103.696 41.018 1.00 38.90 243 GLY B CA 1
ATOM 6457 C C . GLY B 1 224 ? -22.239 104.580 41.962 1.00 35.06 243 GLY B C 1
ATOM 6458 O O . GLY B 1 224 ? -21.992 104.565 43.169 1.00 38.09 243 GLY B O 1
ATOM 6459 N N . THR B 1 225 ? -23.183 105.358 41.430 1.00 30.62 244 THR B N 1
ATOM 6460 C CA . THR B 1 225 ? -24.055 106.164 42.243 1.00 27.83 244 THR B CA 1
ATOM 6461 C C . THR B 1 225 ? -25.150 105.306 42.916 1.00 26.74 244 THR B C 1
ATOM 6462 O O . THR B 1 225 ? -25.690 104.387 42.297 1.00 24.07 244 THR B O 1
ATOM 6466 N N . THR B 1 226 ? -25.435 105.618 44.175 1.00 25.07 245 THR B N 1
ATOM 6467 C CA . THR B 1 226 ? -26.513 104.975 44.915 1.00 24.86 245 THR B CA 1
ATOM 6468 C C . THR B 1 226 ? -27.686 105.899 45.048 1.00 22.50 245 THR B C 1
ATOM 6469 O O . THR B 1 226 ? -27.544 107.063 45.485 1.00 25.35 245 THR B O 1
ATOM 6473 N N . ILE B 1 227 ? -28.891 105.394 44.719 1.00 20.64 246 ILE B N 1
ATOM 6474 C CA . ILE B 1 227 ? -30.140 106.118 44.883 1.00 19.60 246 ILE B CA 1
ATOM 6475 C C . ILE B 1 227 ? -30.820 105.636 46.176 1.00 20.62 246 ILE B C 1
ATOM 6476 O O . ILE B 1 227 ? -30.930 104.420 46.388 1.00 21.60 246 ILE B O 1
ATOM 6481 N N . TRP B 1 228 ? -31.223 106.564 47.021 1.00 20.24 247 TRP B N 1
ATOM 6482 C CA . TRP B 1 228 ? -31.747 106.305 48.369 1.00 21.03 247 TRP B CA 1
ATOM 6483 C C . TRP B 1 228 ? -33.149 106.831 48.538 1.00 20.42 247 TRP B C 1
ATOM 6484 O O . TRP B 1 228 ? -33.506 107.906 48.032 1.00 20.66 247 TRP B O 1
ATOM 6495 N N . SER B 1 229 ? -33.950 106.100 49.317 1.00 18.83 248 SER B N 1
ATOM 6496 C CA . SER B 1 229 ? -35.189 106.624 49.804 1.00 18.58 248 SER B CA 1
ATOM 6497 C C . SER B 1 229 ? -34.946 107.495 51.021 1.00 18.78 248 SER B C 1
ATOM 6498 O O . SER B 1 229 ? -33.832 107.538 51.556 1.00 19.02 248 SER B O 1
ATOM 6501 N N . LYS B 1 230 ? -36.010 108.141 51.471 1.00 20.04 249 LYS B N 1
ATOM 6502 C CA . LYS B 1 230 ? -36.082 108.731 52.800 1.00 20.08 249 LYS B CA 1
ATOM 6503 C C . LYS B 1 230 ? -35.965 107.615 53.880 1.00 21.60 249 LYS B C 1
ATOM 6504 O O . LYS B 1 230 ? -36.033 106.407 53.577 1.00 19.38 249 LYS B O 1
ATOM 6510 N N . GLU B 1 231 ? -35.746 108.039 55.115 1.00 20.58 250 GLU B N 1
ATOM 6511 C CA . GLU B 1 231 ? -35.693 107.127 56.238 1.00 19.94 250 GLU B CA 1
ATOM 6512 C C . GLU B 1 231 ? -37.097 106.751 56.675 1.00 19.25 250 GLU B C 1
ATOM 6513 O O . GLU B 1 231 ? -37.994 107.587 56.767 1.00 19.26 250 GLU B O 1
ATOM 6519 N N . TYR B 1 232 ? -37.254 105.447 56.988 1.00 18.27 251 TYR B N 1
ATOM 6520 C CA . TYR B 1 232 ? -38.477 104.934 57.569 1.00 17.47 251 TYR B CA 1
ATOM 6521 C C . TYR B 1 232 ? -38.131 104.310 58.920 1.00 17.30 251 TYR B C 1
ATOM 6522 O O . TYR B 1 232 ? -36.960 104.159 59.254 1.00 16.73 251 TYR B O 1
ATOM 6531 N N . HIS B 1 233 ? -39.141 103.901 59.678 1.00 17.56 252 HIS B N 1
ATOM 6532 C CA . HIS B 1 233 ? -38.856 103.331 60.998 1.00 18.06 252 HIS B CA 1
ATOM 6533 C C . HIS B 1 233 ? -39.898 102.299 61.395 1.00 17.60 252 HIS B C 1
ATOM 6534 O O . HIS B 1 233 ? -40.994 102.317 60.868 1.00 16.62 252 HIS B O 1
ATOM 6541 N N . PHE B 1 234 ? -39.546 101.456 62.360 1.00 16.66 253 PHE B N 1
ATOM 6542 C CA . PHE B 1 234 ? -40.498 100.508 62.907 1.00 16.24 253 PHE B CA 1
ATOM 6543 C C . PHE B 1 234 ? -40.006 100.053 64.249 1.00 16.04 253 PHE B C 1
ATOM 6544 O O . PHE B 1 234 ? -38.828 100.220 64.575 1.00 16.32 253 PHE B O 1
ATOM 6552 N N . LYS B 1 235 ? -40.895 99.429 65.013 1.00 15.28 254 LYS B N 1
ATOM 6553 C CA . LYS B 1 235 ? -40.550 98.834 66.306 1.00 15.13 254 LYS B CA 1
ATOM 6554 C C . LYS B 1 235 ? -40.654 97.315 66.091 1.00 15.50 254 LYS B C 1
ATOM 6555 O O . LYS B 1 235 ? -41.695 96.826 65.625 1.00 15.92 254 LYS B O 1
ATOM 6561 N N . ALA B 1 236 ? -39.618 96.578 66.435 1.00 14.80 255 ALA B N 1
ATOM 6562 C CA . ALA B 1 236 ? -39.652 95.115 66.267 1.00 14.62 255 ALA B CA 1
ATOM 6563 C C . ALA B 1 236 ? -40.735 94.485 67.129 1.00 15.56 255 ALA B C 1
ATOM 6564 O O . ALA B 1 236 ? -41.047 94.941 68.207 1.00 15.82 255 ALA B O 1
ATOM 6566 N N . SER B 1 237 ? -41.319 93.413 66.613 1.00 15.15 256 SER B N 1
ATOM 6567 C CA . SER B 1 237 ? -42.368 92.711 67.330 1.00 15.96 256 SER B CA 1
ATOM 6568 C C . SER B 1 237 ? -41.858 92.080 68.631 1.00 16.02 256 SER B C 1
ATOM 6569 O O . SER B 1 237 ? -40.662 91.848 68.805 1.00 15.85 256 SER B O 1
ATOM 6572 N N . PRO B 1 238 ? -42.766 91.785 69.528 1.00 14.94 257 PRO B N 1
ATOM 6573 C CA . PRO B 1 238 ? -42.456 91.087 70.770 1.00 15.71 257 PRO B CA 1
ATOM 6574 C C . PRO B 1 238 ? -41.895 89.703 70.514 1.00 14.44 257 PRO B C 1
ATOM 6575 O O . PRO B 1 238 ? -42.121 89.115 69.475 1.00 14.65 257 PRO B O 1
ATOM 6579 N N . TYR B 1 239 ? -41.225 89.156 71.517 1.00 14.69 258 TYR B N 1
ATOM 6580 C CA . TYR B 1 239 ? -40.959 87.735 71.542 1.00 14.61 258 TYR B CA 1
ATOM 6581 C C . TYR B 1 239 ? -42.320 87.014 71.659 1.00 15.49 258 TYR B C 1
ATOM 6582 O O . TYR B 1 239 ? -43.203 87.490 72.353 1.00 15.18 258 TYR B O 1
ATOM 6591 N N . PRO B 1 240 ? -42.481 85.866 70.999 1.00 15.14 259 PRO B N 1
ATOM 6592 C CA . PRO B 1 240 ? -43.775 85.180 71.121 1.00 15.42 259 PRO B CA 1
ATOM 6593 C C . PRO B 1 240 ? -44.008 84.750 72.547 1.00 15.73 259 PRO B C 1
ATOM 6594 O O . PRO B 1 240 ? -43.146 84.156 73.149 1.00 17.38 259 PRO B O 1
ATOM 6598 N N . GLY B 1 241 ? -45.169 85.106 73.088 1.00 14.45 260 GLY B N 1
ATOM 6599 C CA . GLY B 1 241 ? -45.470 84.823 74.456 1.00 14.04 260 GLY B CA 1
ATOM 6600 C C . GLY B 1 241 ? -45.203 85.949 75.428 1.00 14.25 260 GLY B C 1
ATOM 6601 O O . GLY B 1 241 ? -45.634 85.865 76.586 1.00 14.89 260 GLY B O 1
ATOM 6602 N N . GLN B 1 242 ? -44.583 87.027 74.960 1.00 14.67 261 GLN B N 1
ATOM 6603 C CA . GLN B 1 242 ? -44.286 88.165 75.828 1.00 15.20 261 GLN B CA 1
ATOM 6604 C C . GLN B 1 242 ? -45.506 88.865 76.402 1.00 16.37 261 GLN B C 1
ATOM 6605 O O . GLN B 1 242 ? -46.488 89.072 75.692 1.00 17.58 261 GLN B O 1
ATOM 6611 N N . SER B 1 243 ? -45.439 89.201 77.688 1.00 15.83 262 SER B N 1
ATOM 6612 C CA A SER B 1 243 ? -46.441 90.008 78.358 0.50 18.00 262 SER B CA 1
ATOM 6613 C CA B SER B 1 243 ? -46.484 90.002 78.260 0.50 18.53 262 SER B CA 1
ATOM 6614 C C . SER B 1 243 ? -46.195 91.481 78.072 1.00 19.34 262 SER B C 1
ATOM 6615 O O . SER B 1 243 ? -45.246 92.053 78.652 1.00 20.24 262 SER B O 1
ATOM 6620 N N . SER B 1 244 ? -47.044 92.099 77.267 1.00 17.58 263 SER B N 1
ATOM 6621 C CA . SER B 1 244 ? -47.047 93.549 77.049 1.00 16.69 263 SER B CA 1
ATOM 6622 C C . SER B 1 244 ? -48.382 93.831 76.385 1.00 17.37 263 SER B C 1
ATOM 6623 O O . SER B 1 244 ? -49.064 92.884 75.951 1.00 15.70 263 SER B O 1
ATOM 6626 N N . VAL B 1 245 ? -48.806 95.094 76.364 1.00 16.66 264 VAL B N 1
ATOM 6627 C CA . VAL B 1 245 ? -50.110 95.441 75.781 1.00 17.41 264 VAL B CA 1
ATOM 6628 C C . VAL B 1 245 ? -49.952 95.459 74.277 1.00 17.46 264 VAL B C 1
ATOM 6629 O O . VAL B 1 245 ? -49.131 96.186 73.717 1.00 17.36 264 VAL B O 1
ATOM 6633 N N . GLN B 1 246 ? -50.739 94.639 73.590 1.00 15.04 265 GLN B N 1
ATOM 6634 C CA . GLN B 1 246 ? -50.534 94.367 72.170 1.00 14.27 265 GLN B CA 1
ATOM 6635 C C . GLN B 1 246 ? -51.816 94.636 71.398 1.00 13.46 265 GLN B C 1
ATOM 6636 O O . GLN B 1 246 ? -52.883 94.169 71.816 1.00 14.94 265 GLN B O 1
ATOM 6642 N N . ARG B 1 247 ? -51.727 95.422 70.331 1.00 13.68 266 ARG B N 1
ATOM 6643 C CA . ARG B 1 247 ? -52.922 95.933 69.633 1.00 13.92 266 ARG B CA 1
ATOM 6644 C C . ARG B 1 247 ? -52.886 95.579 68.153 1.00 13.88 266 ARG B C 1
ATOM 6645 O O . ARG B 1 247 ? -51.913 95.855 67.443 1.00 15.29 266 ARG B O 1
ATOM 6653 N N . VAL B 1 248 ? -53.958 94.926 67.691 1.00 14.58 267 VAL B N 1
ATOM 6654 C CA . VAL B 1 248 ? -54.036 94.367 66.346 1.00 13.76 267 VAL B CA 1
ATOM 6655 C C . VAL B 1 248 ? -55.303 94.901 65.662 1.00 13.49 267 VAL B C 1
ATOM 6656 O O . VAL B 1 248 ? -56.381 94.856 66.242 1.00 14.47 267 VAL B O 1
ATOM 6660 N N . VAL B 1 249 ? -55.152 95.445 64.463 1.00 13.71 268 VAL B N 1
ATOM 6661 C CA . VAL B 1 249 ? -56.300 95.835 63.690 1.00 13.91 268 VAL B CA 1
ATOM 6662 C C . VAL B 1 249 ? -56.598 94.836 62.557 1.00 13.96 268 VAL B C 1
ATOM 6663 O O . VAL B 1 249 ? -55.676 94.377 61.885 1.00 14.10 268 VAL B O 1
ATOM 6667 N N . ILE B 1 250 ? -57.887 94.527 62.392 1.00 14.44 269 ILE B N 1
ATOM 6668 C CA . ILE B 1 250 ? -58.331 93.566 61.397 1.00 13.91 269 ILE B CA 1
ATOM 6669 C C . ILE B 1 250 ? -59.540 94.096 60.640 1.00 13.49 269 ILE B C 1
ATOM 6670 O O . ILE B 1 250 ? -60.481 94.569 61.240 1.00 13.50 269 ILE B O 1
ATOM 6675 N N . PHE B 1 251 ? -59.513 93.936 59.322 1.00 13.75 270 PHE B N 1
ATOM 6676 C CA . PHE B 1 251 ? -60.690 94.208 58.464 1.00 12.48 270 PHE B CA 1
ATOM 6677 C C . PHE B 1 251 ? -60.421 93.546 57.136 1.00 12.14 270 PHE B C 1
ATOM 6678 O O . PHE B 1 251 ? -59.285 93.234 56.782 1.00 12.73 270 PHE B O 1
ATOM 6686 N N . GLY B 1 252 ? -61.475 93.390 56.343 1.00 12.79 271 GLY B N 1
ATOM 6687 C CA . GLY B 1 252 ? -61.388 93.022 54.951 1.00 12.94 271 GLY B CA 1
ATOM 6688 C C . GLY B 1 252 ? -61.944 94.110 54.030 1.00 13.41 271 GLY B C 1
ATOM 6689 O O . GLY B 1 252 ? -62.663 95.009 54.483 1.00 13.66 271 GLY B O 1
ATOM 6690 N N . ASP B 1 253 ? -61.573 94.057 52.763 1.00 13.44 272 ASP B N 1
ATOM 6691 C CA . ASP B 1 253 ? -62.391 94.614 51.697 1.00 12.31 272 ASP B CA 1
ATOM 6692 C C . ASP B 1 253 ? -62.279 96.158 51.627 1.00 14.35 272 ASP B C 1
ATOM 6693 O O . ASP B 1 253 ? -63.210 96.823 51.208 1.00 14.26 272 ASP B O 1
ATOM 6698 N N . MET B 1 254 ? -61.128 96.676 52.053 1.00 13.65 273 MET B N 1
ATOM 6699 C CA . MET B 1 254 ? -60.988 98.152 52.143 1.00 14.98 273 MET B CA 1
ATOM 6700 C C . MET B 1 254 ? -60.964 98.765 50.745 1.00 16.03 273 MET B C 1
ATOM 6701 O O . MET B 1 254 ? -61.568 99.814 50.545 1.00 17.21 273 MET B O 1
ATOM 6706 N N . GLY B 1 255 ? -60.256 98.155 49.809 1.00 14.78 274 GLY B N 1
ATOM 6707 C CA . GLY B 1 255 ? -60.061 98.704 48.465 1.00 15.58 274 GLY B CA 1
ATOM 6708 C C . GLY B 1 255 ? -59.337 100.054 48.494 1.00 16.52 274 GLY B C 1
ATOM 6709 O O . GLY B 1 255 ? -58.543 100.329 49.382 1.00 15.26 274 GLY B O 1
ATOM 6710 N N . LYS B 1 256 ? -59.619 100.854 47.487 1.00 15.75 275 LYS B N 1
ATOM 6711 C CA . LYS B 1 256 ? -58.868 102.110 47.241 1.00 16.00 275 LYS B CA 1
ATOM 6712 C C . LYS B 1 256 ? -59.855 103.141 46.737 1.00 17.78 275 LYS B C 1
ATOM 6713 O O . LYS B 1 256 ? -60.961 102.815 46.334 1.00 17.04 275 LYS B O 1
ATOM 6719 N N . ALA B 1 257 ? -59.455 104.419 46.841 1.00 18.53 276 ALA B N 1
ATOM 6720 C CA . ALA B 1 257 ? -60.203 105.500 46.236 1.00 18.56 276 ALA B CA 1
ATOM 6721 C C . ALA B 1 257 ? -59.235 106.678 46.078 1.00 18.79 276 ALA B C 1
ATOM 6722 O O . ALA B 1 257 ? -58.146 106.705 46.653 1.00 18.51 276 ALA B O 1
ATOM 6724 N N . GLU B 1 258 ? -59.642 107.613 45.229 1.00 18.96 277 GLU B N 1
ATOM 6725 C CA . GLU B 1 258 ? -58.803 108.794 44.926 1.00 19.32 277 GLU B CA 1
ATOM 6726 C C . GLU B 1 258 ? -59.106 109.953 45.875 1.00 18.58 277 GLU B C 1
ATOM 6727 O O . GLU B 1 258 ? -60.243 110.430 45.968 1.00 19.36 277 GLU B O 1
ATOM 6733 N N . ALA B 1 259 ? -58.080 110.338 46.633 1.00 18.85 278 ALA B N 1
ATOM 6734 C CA . ALA B 1 259 ? -58.186 111.453 47.576 1.00 20.22 278 ALA B CA 1
ATOM 6735 C C . ALA B 1 259 ? -58.567 112.742 46.839 1.00 21.09 278 ALA B C 1
ATOM 6736 O O . ALA B 1 259 ? -59.271 113.584 47.384 1.00 23.20 278 ALA B O 1
ATOM 6738 N N . ASP B 1 260 ? -58.146 112.861 45.595 1.00 20.74 279 ASP B N 1
ATOM 6739 C CA . ASP B 1 260 ? -58.465 114.078 44.800 1.00 22.65 279 ASP B CA 1
ATOM 6740 C C . ASP B 1 260 ? -59.885 114.042 44.198 1.00 23.78 279 ASP B C 1
ATOM 6741 O O . ASP B 1 260 ? -60.268 114.931 43.418 1.00 22.68 279 ASP B O 1
ATOM 6746 N N . GLY B 1 261 ? -60.652 112.993 44.521 1.00 22.75 280 GLY B N 1
ATOM 6747 C CA . GLY B 1 261 ? -62.033 112.861 44.075 1.00 22.26 280 GLY B CA 1
ATOM 6748 C C . GLY B 1 261 ? -62.248 112.276 42.680 1.00 19.29 280 GLY B C 1
ATOM 6749 O O . GLY B 1 261 ? -63.384 112.157 42.266 1.00 21.81 280 GLY B O 1
ATOM 6750 N N . SER B 1 262 ? -61.187 111.904 41.990 1.00 18.76 281 SER B N 1
ATOM 6751 C CA A SER B 1 262 ? -61.236 111.392 40.628 0.70 20.03 281 SER B CA 1
ATOM 6752 C CA B SER B 1 262 ? -61.284 111.417 40.625 0.30 19.04 281 SER B CA 1
ATOM 6753 C C . SER B 1 262 ? -61.908 110.021 40.567 1.00 20.82 281 SER B C 1
ATOM 6754 O O . SER B 1 262 ? -61.918 109.273 41.577 1.00 20.03 281 SER B O 1
ATOM 6759 N N . ASN B 1 263 ? -62.435 109.710 39.401 1.00 20.07 282 ASN B N 1
ATOM 6760 C CA . ASN B 1 263 ? -63.009 108.416 39.091 1.00 19.82 282 ASN B CA 1
ATOM 6761 C C . ASN B 1 263 ? -61.893 107.491 38.617 1.00 19.05 282 ASN B C 1
ATOM 6762 O O . ASN B 1 263 ? -60.769 107.902 38.257 1.00 17.53 282 ASN B O 1
ATOM 6767 N N . GLU B 1 264 ? -62.155 106.177 38.676 1.00 18.06 283 GLU B N 1
ATOM 6768 C CA . GLU B 1 264 ? -61.218 105.220 38.182 1.00 15.52 283 GLU B CA 1
ATOM 6769 C C . GLU B 1 264 ? -61.990 103.901 37.997 1.00 14.87 283 GLU B C 1
ATOM 6770 O O . GLU B 1 264 ? -63.177 103.854 38.307 1.00 16.79 283 GLU B O 1
ATOM 6776 N N . TYR B 1 265 ? -61.340 102.922 37.407 1.00 16.70 284 TYR B N 1
ATOM 6777 C CA . TYR B 1 265 ? -62.023 101.625 37.214 1.00 16.72 284 TYR B CA 1
ATOM 6778 C C . TYR B 1 265 ? -62.318 101.058 38.596 1.00 17.31 284 TYR B C 1
ATOM 6779 O O . TYR B 1 265 ? -61.549 101.312 39.543 1.00 16.22 284 TYR B O 1
ATOM 6788 N N . ASN B 1 266 ? -63.415 100.296 38.728 1.00 17.76 285 ASN B N 1
ATOM 6789 C CA . ASN B 1 266 ? -63.707 99.611 40.019 1.00 18.48 285 ASN B CA 1
ATOM 6790 C C . ASN B 1 266 ? -63.665 100.560 41.205 1.00 17.91 285 ASN B C 1
ATOM 6791 O O . ASN B 1 266 ? -63.101 100.280 42.276 1.00 16.64 285 ASN B O 1
ATOM 6796 N N . ASN B 1 267 ? -64.348 101.693 41.026 1.00 17.62 286 ASN B N 1
ATOM 6797 C CA . ASN B 1 267 ? -64.379 102.733 42.017 1.00 16.87 286 ASN B CA 1
ATOM 6798 C C . ASN B 1 267 ? -65.588 102.613 42.943 1.00 19.60 286 ASN B C 1
ATOM 6799 O O . ASN B 1 267 ? -66.426 103.517 43.069 1.00 19.91 286 ASN B O 1
ATOM 6804 N N . PHE B 1 268 ? -65.664 101.470 43.648 1.00 19.38 287 PHE B N 1
ATOM 6805 C CA A PHE B 1 268 ? -66.831 101.177 44.480 0.40 19.22 287 PHE B CA 1
ATOM 6806 C CA B PHE B 1 268 ? -66.815 101.116 44.440 0.60 19.25 287 PHE B CA 1
ATOM 6807 C C . PHE B 1 268 ? -66.421 100.814 45.891 1.00 18.65 287 PHE B C 1
ATOM 6808 O O . PHE B 1 268 ? -67.026 99.924 46.534 1.00 18.57 287 PHE B O 1
ATOM 6823 N N . GLN B 1 269 ? -65.419 101.544 46.400 1.00 16.38 288 GLN B N 1
ATOM 6824 C CA . GLN B 1 269 ? -65.037 101.445 47.796 1.00 16.43 288 GLN B CA 1
ATOM 6825 C C . GLN B 1 269 ? -65.135 102.838 48.480 1.00 17.55 288 GLN B C 1
ATOM 6826 O O . GLN B 1 269 ? -64.093 103.420 48.824 1.00 18.57 288 GLN B O 1
ATOM 6832 N N . PRO B 1 270 ? -66.373 103.305 48.725 1.00 18.37 289 PRO B N 1
ATOM 6833 C CA . PRO B 1 270 ? -66.533 104.662 49.275 1.00 18.59 289 PRO B CA 1
ATOM 6834 C C . PRO B 1 270 ? -66.131 104.836 50.715 1.00 20.14 289 PRO B C 1
ATOM 6835 O O . PRO B 1 270 ? -65.995 105.985 51.159 1.00 19.76 289 PRO B O 1
ATOM 6839 N N . GLY B 1 271 ? -65.966 103.731 51.468 1.00 17.73 290 GLY B N 1
ATOM 6840 C CA . GLY B 1 271 ? -65.412 103.788 52.813 1.00 16.70 290 GLY B CA 1
ATOM 6841 C C . GLY B 1 271 ? -63.921 103.676 52.953 1.00 15.76 290 GLY B C 1
ATOM 6842 O O . GLY B 1 271 ? -63.407 103.844 54.076 1.00 16.87 290 GLY B O 1
ATOM 6843 N N . SER B 1 272 ? -63.224 103.425 51.855 1.00 15.77 291 SER B N 1
ATOM 6844 C CA . SER B 1 272 ? -61.792 103.118 51.837 1.00 16.07 291 SER B CA 1
ATOM 6845 C C . SER B 1 272 ? -60.951 104.210 52.530 1.00 17.25 291 SER B C 1
ATOM 6846 O O . SER B 1 272 ? -60.098 103.945 53.356 1.00 16.63 291 SER B O 1
ATOM 6849 N N . LEU B 1 273 ? -61.143 105.455 52.120 1.00 16.91 292 LEU B N 1
ATOM 6850 C CA . LEU B 1 273 ? -60.319 106.542 52.666 1.00 19.06 292 LEU B CA 1
ATOM 6851 C C . LEU B 1 273 ? -60.596 106.797 54.138 1.00 17.05 292 LEU B C 1
ATOM 6852 O O . LEU B 1 273 ? -59.673 107.038 54.915 1.00 18.71 292 LEU B O 1
ATOM 6857 N N . ASN B 1 274 ? -61.834 106.635 54.556 1.00 16.58 293 ASN B N 1
ATOM 6858 C CA . ASN B 1 274 ? -62.175 106.744 55.955 1.00 17.05 293 ASN B CA 1
ATOM 6859 C C . ASN B 1 274 ? -61.503 105.675 56.789 1.00 17.55 293 ASN B C 1
ATOM 6860 O O . ASN B 1 274 ? -60.922 105.988 57.822 1.00 16.20 293 ASN B O 1
ATOM 6865 N N . THR B 1 275 ? -61.529 104.416 56.342 1.00 16.38 294 THR B N 1
ATOM 6866 C CA . THR B 1 275 ? -60.852 103.401 57.154 1.00 15.10 294 THR B CA 1
ATOM 6867 C C . THR B 1 275 ? -59.343 103.687 57.258 1.00 15.16 294 THR B C 1
ATOM 6868 O O . THR B 1 275 ? -58.724 103.551 58.340 1.00 17.42 294 THR B O 1
ATOM 6872 N N . THR B 1 276 ? -58.730 104.049 56.127 1.00 15.66 295 THR B N 1
ATOM 6873 C CA . THR B 1 276 ? -57.304 104.338 56.055 1.00 15.66 295 THR B CA 1
ATOM 6874 C C . THR B 1 276 ? -56.991 105.499 57.007 1.00 17.41 295 THR B C 1
ATOM 6875 O O . THR B 1 276 ? -56.043 105.440 57.804 1.00 17.68 295 THR B O 1
ATOM 6879 N N . LYS B 1 277 ? -57.832 106.515 56.929 1.00 18.7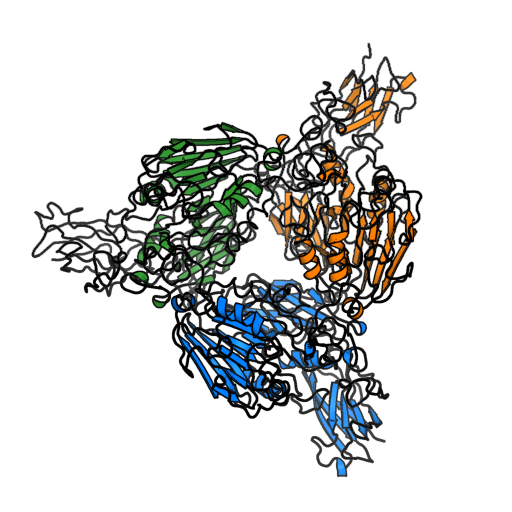2 296 LYS B N 1
ATOM 6880 C CA . LYS B 1 277 ? -57.689 107.677 57.819 1.00 19.74 296 LYS B CA 1
ATOM 6881 C C . LYS B 1 277 ? -57.767 107.334 59.309 1.00 18.92 296 LYS B C 1
ATOM 6882 O O . LYS B 1 277 ? -56.912 107.825 60.128 1.00 18.86 296 LYS B O 1
ATOM 6888 N N . GLN B 1 278 ? -58.764 106.548 59.713 1.00 17.39 297 GLN B N 1
ATOM 6889 C CA . GLN B 1 278 ? -58.871 106.190 61.127 1.00 17.40 297 GLN B CA 1
ATOM 6890 C C . GLN B 1 278 ? -57.724 105.362 61.603 1.00 18.04 297 GLN B C 1
ATOM 6891 O O . GLN B 1 278 ? -57.274 105.556 62.730 1.00 17.63 297 GLN B O 1
ATOM 6897 N N . ILE B 1 279 ? -57.206 104.457 60.776 1.00 17.24 298 ILE B N 1
ATOM 6898 C CA . ILE B 1 279 ? -56.035 103.684 61.201 1.00 18.30 298 ILE B CA 1
ATOM 6899 C C . ILE B 1 279 ? -54.779 104.570 61.338 1.00 17.74 298 ILE B C 1
ATOM 6900 O O . ILE B 1 279 ? -54.033 104.467 62.321 1.00 20.03 298 ILE B O 1
ATOM 6905 N N . ILE B 1 280 ? -54.591 105.488 60.395 1.00 17.71 299 ILE B N 1
ATOM 6906 C CA . ILE B 1 280 ? -53.481 106.423 60.458 1.00 19.31 299 ILE B CA 1
ATOM 6907 C C . ILE B 1 280 ? -53.581 107.283 61.739 1.00 19.82 299 ILE B C 1
ATOM 6908 O O . ILE B 1 280 ? -52.563 107.464 62.438 1.00 19.82 299 ILE B O 1
ATOM 6913 N N . GLN B 1 281 ? -54.777 107.757 62.060 1.00 20.61 300 GLN B N 1
ATOM 6914 C CA A GLN B 1 281 ? -54.937 108.601 63.234 0.50 22.14 300 GLN B CA 1
ATOM 6915 C CA B GLN B 1 281 ? -55.016 108.602 63.251 0.50 22.80 300 GLN B CA 1
ATOM 6916 C C . GLN B 1 281 ? -54.620 107.881 64.530 1.00 23.48 300 GLN B C 1
ATOM 6917 O O . GLN B 1 281 ? -54.075 108.490 65.445 1.00 23.21 300 GLN B O 1
ATOM 6928 N N . ASP B 1 282 ? -54.926 106.575 64.592 1.00 20.39 301 ASP B N 1
ATOM 6929 C CA . ASP B 1 282 ? -54.715 105.792 65.780 1.00 20.93 301 ASP B CA 1
ATOM 6930 C C . ASP B 1 282 ? -53.429 104.976 65.728 1.00 18.25 301 ASP B C 1
ATOM 6931 O O . ASP B 1 282 ? -53.243 104.095 66.582 1.00 19.57 301 ASP B O 1
ATOM 6936 N N . LEU B 1 283 ? -52.548 105.270 64.786 1.00 19.59 302 LEU B N 1
ATOM 6937 C CA . LEU B 1 283 ? -51.408 104.404 64.509 1.00 18.70 302 LEU B CA 1
ATOM 6938 C C . LEU B 1 283 ? -50.471 104.253 65.688 1.00 21.46 302 LEU B C 1
ATOM 6939 O O . LEU B 1 283 ? -49.914 103.196 65.853 1.00 19.17 302 LEU B O 1
ATOM 6944 N N . GLU B 1 284 ? -50.325 105.283 66.548 1.00 20.54 303 GLU B N 1
ATOM 6945 C CA A GLU B 1 284 ? -49.473 105.154 67.742 0.50 23.16 303 GLU B CA 1
ATOM 6946 C CA B GLU B 1 284 ? -49.456 105.139 67.728 0.50 22.68 303 GLU B CA 1
ATOM 6947 C C . GLU B 1 284 ? -49.912 103.997 68.628 1.00 21.65 303 GLU B C 1
ATOM 6948 O O . GLU B 1 284 ? -49.101 103.434 69.361 1.00 23.46 303 GLU B O 1
ATOM 6959 N N . ASP B 1 285 ? -51.192 103.625 68.543 1.00 20.10 304 ASP B N 1
ATOM 6960 C CA . ASP B 1 285 ? -51.766 102.556 69.340 1.00 20.70 304 ASP B CA 1
ATOM 6961 C C . ASP B 1 285 ? -52.257 101.339 68.529 1.00 16.86 304 ASP B C 1
ATOM 6962 O O . ASP B 1 285 ? -53.179 100.653 68.953 1.00 18.68 304 ASP B O 1
ATOM 6967 N N . ILE B 1 286 ? -51.577 101.101 67.430 1.00 16.80 305 ILE B N 1
ATOM 6968 C CA . ILE B 1 286 ? -51.802 99.942 66.534 1.00 15.99 305 ILE B CA 1
ATOM 6969 C C . ILE B 1 286 ? -50.450 99.347 66.250 1.00 16.88 305 ILE B C 1
ATOM 6970 O O . ILE B 1 286 ? -49.551 100.043 65.804 1.00 18.25 305 ILE B O 1
ATOM 6975 N N . ASP B 1 287 ? -50.277 98.050 66.535 1.00 15.95 306 ASP B N 1
ATOM 6976 C CA . ASP B 1 287 ? -48.999 97.400 66.413 1.00 15.38 306 ASP B CA 1
ATOM 6977 C C . ASP B 1 287 ? -48.833 96.591 65.119 1.00 15.45 306 ASP B C 1
ATOM 6978 O O . ASP B 1 287 ? -47.725 96.356 64.690 1.00 15.81 306 ASP B O 1
ATOM 6983 N N . ILE B 1 288 ? -49.950 96.140 64.545 1.00 14.41 307 ILE B N 1
ATOM 6984 C CA . ILE B 1 288 ? -49.947 95.226 63.378 1.00 12.76 307 ILE B CA 1
ATOM 6985 C C . ILE B 1 288 ? -51.355 95.253 62.773 1.00 12.70 307 ILE B C 1
ATOM 6986 O O . ILE B 1 288 ? -52.324 95.394 63.484 1.00 13.96 307 ILE B O 1
ATOM 6991 N N . VAL B 1 289 ? -51.422 95.150 61.458 1.00 13.29 308 VAL B N 1
ATOM 6992 C CA . VAL B 1 289 ? -52.675 95.190 60.749 1.00 13.64 308 VAL B CA 1
ATOM 6993 C C . VAL B 1 289 ? -52.802 93.876 59.928 1.00 13.59 308 VAL B C 1
ATOM 6994 O O . VAL B 1 289 ? -51.834 93.421 59.341 1.00 14.16 308 VAL B O 1
ATOM 6998 N N . PHE B 1 290 ? -54.014 93.339 59.891 1.00 12.79 309 PHE B N 1
ATOM 6999 C CA . PHE B 1 290 ? -54.396 92.237 58.979 1.00 12.82 309 PHE B CA 1
ATOM 7000 C C . PHE B 1 290 ? -55.522 92.694 58.077 1.00 11.82 309 PHE B C 1
ATOM 7001 O O . PHE B 1 290 ? -56.592 93.055 58.550 1.00 14.66 309 PHE B O 1
ATOM 7009 N N . HIS B 1 291 ? -55.255 92.721 56.793 1.00 12.74 310 HIS B N 1
ATOM 7010 C CA . HIS B 1 291 ? -56.239 93.063 55.778 1.00 12.93 310 HIS B CA 1
ATOM 7011 C C . HIS B 1 291 ? -56.618 91.736 55.090 1.00 11.76 310 HIS B C 1
ATOM 7012 O O . HIS B 1 291 ? -55.860 91.207 54.269 1.00 12.96 310 HIS B O 1
ATOM 7019 N N . ILE B 1 292 ? -57.790 91.227 55.457 1.00 12.56 311 ILE B N 1
ATOM 7020 C CA . ILE B 1 292 ? -58.116 89.817 55.164 1.00 13.23 311 ILE B CA 1
ATOM 7021 C C . ILE B 1 292 ? -58.842 89.636 53.842 1.00 13.23 311 ILE B C 1
ATOM 7022 O O . ILE B 1 292 ? -59.987 89.200 53.765 1.00 14.64 311 ILE B O 1
ATOM 7027 N N . GLY B 1 293 ? -58.151 89.993 52.785 1.00 14.22 312 GLY B N 1
ATOM 7028 C CA . GLY B 1 293 ? -58.637 89.758 51.441 1.00 13.92 312 GLY B CA 1
ATOM 7029 C C . GLY B 1 293 ? -59.398 90.922 50.879 1.00 13.38 312 GLY B C 1
ATOM 7030 O O . GLY B 1 293 ? -59.970 91.719 51.629 1.00 14.18 312 GLY B O 1
ATOM 7031 N N . ASP B 1 294 ? -59.500 90.904 49.548 1.00 12.90 313 ASP B N 1
ATOM 7032 C CA . ASP B 1 294 ? -60.147 91.980 48.752 1.00 12.87 313 ASP B CA 1
ATOM 7033 C C . ASP B 1 294 ? -59.395 93.292 49.064 1.00 13.07 313 ASP B C 1
ATOM 7034 O O . ASP B 1 294 ? -59.829 94.159 49.839 1.00 14.65 313 ASP B O 1
ATOM 7039 N N . LEU B 1 295 ? -58.240 93.356 48.456 1.00 14.13 314 LEU B N 1
ATOM 7040 C CA . LEU B 1 295 ? -57.188 94.290 48.824 1.00 14.07 314 LEU B CA 1
ATOM 7041 C C . LEU B 1 295 ? -57.426 95.617 48.167 1.00 1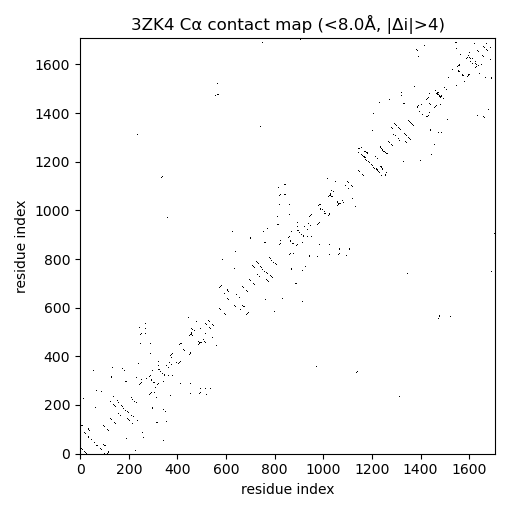4.30 314 LEU B C 1
ATOM 7042 O O . LEU B 1 295 ? -57.761 96.584 48.865 1.00 14.96 314 LEU B O 1
ATOM 7047 N N . CYS B 1 296 ? -57.296 95.692 46.860 1.00 15.18 315 CYS B N 1
ATOM 7048 C CA . CYS B 1 296 ? -57.512 96.984 46.188 1.00 15.80 315 CYS B CA 1
ATOM 7049 C C . CYS B 1 296 ? -58.635 96.999 45.169 1.00 16.98 315 CYS B C 1
ATOM 7050 O O . CYS B 1 296 ? -59.016 98.067 44.716 1.00 16.03 315 CYS B O 1
ATOM 7053 N N . TYR B 1 297 ? -59.128 95.838 44.748 1.00 15.25 316 TYR B N 1
ATOM 7054 C CA . TYR B 1 297 ? -60.157 95.745 43.696 1.00 14.89 316 TYR B CA 1
ATOM 7055 C C . TYR B 1 297 ? -59.670 96.308 42.383 1.00 14.96 316 TYR B C 1
ATOM 7056 O O . TYR B 1 297 ? -60.486 96.752 41.572 1.00 15.90 316 TYR B O 1
ATOM 7065 N N . ALA B 1 298 ? -58.379 96.226 42.127 1.00 14.54 317 ALA B N 1
ATOM 7066 C CA . ALA B 1 298 ? -57.875 96.513 40.788 1.00 14.49 317 ALA B CA 1
ATOM 7067 C C . ALA B 1 298 ? -58.611 95.678 39.772 1.00 16.56 317 ALA B C 1
ATOM 7068 O O . ALA B 1 298 ? -58.997 96.143 38.683 1.00 15.19 317 ALA B O 1
ATOM 7070 N N . ASN B 1 299 ? -58.790 94.391 40.104 1.00 13.96 318 ASN B N 1
ATOM 7071 C CA . ASN B 1 299 ? -59.483 93.494 39.186 1.00 14.97 318 ASN B CA 1
ATOM 7072 C C . ASN B 1 299 ? -58.978 93.591 37.763 1.00 14.67 318 ASN B C 1
ATOM 7073 O O . ASN B 1 299 ? -59.755 93.601 36.820 1.00 15.25 318 ASN B O 1
ATOM 7078 N N . GLY B 1 300 ? -57.673 93.660 37.585 1.00 13.84 319 GLY B N 1
ATOM 7079 C CA . GLY B 1 300 ? -57.073 93.630 36.292 1.00 14.52 319 GLY B CA 1
ATOM 7080 C C . GLY B 1 300 ? -56.755 94.993 35.681 1.00 14.61 319 GLY B C 1
ATOM 7081 O O . GLY B 1 300 ? -56.050 95.042 34.668 1.00 15.19 319 GLY B O 1
ATOM 7082 N N . TYR B 1 301 ? -57.205 96.042 36.328 1.00 15.36 320 TYR B N 1
ATOM 7083 C CA . TYR B 1 301 ? -56.719 97.401 35.978 1.00 16.25 320 TYR B CA 1
ATOM 7084 C C . TYR B 1 301 ? -55.502 97.641 36.906 1.00 14.28 320 TYR B C 1
ATOM 7085 O O . TYR B 1 301 ? -55.664 98.250 37.961 1.00 16.75 320 TYR B O 1
ATOM 7094 N N . ILE B 1 302 ? -54.368 97.132 36.447 1.00 15.81 321 ILE B N 1
ATOM 7095 C CA . ILE B 1 302 ? -53.147 96.809 37.217 1.00 17.88 321 ILE B CA 1
ATOM 7096 C C . ILE B 1 302 ? -52.552 98.071 37.868 1.00 16.32 321 ILE B C 1
ATOM 7097 O O . ILE B 1 302 ? -51.922 98.018 38.926 1.00 16.06 321 ILE B O 1
ATOM 7102 N N . SER B 1 303 ? -52.738 99.220 37.219 1.00 15.26 322 SER B N 1
ATOM 7103 C CA . SER B 1 303 ? -52.209 100.459 37.777 1.00 16.24 322 SER B CA 1
ATOM 7104 C C . SER B 1 303 ? -52.614 100.736 39.220 1.00 15.80 322 SER B C 1
ATOM 7105 O O . SER B 1 303 ? -51.900 101.451 39.930 1.00 15.25 322 SER B O 1
ATOM 7108 N N . GLN B 1 304 ? -53.757 100.204 39.661 1.00 14.45 323 GLN B N 1
ATOM 7109 C CA . GLN B 1 304 ? -54.266 100.456 40.989 1.00 15.09 323 GLN B CA 1
ATOM 7110 C C . GLN B 1 304 ? -53.477 99.746 42.103 1.00 14.46 323 GLN B C 1
ATOM 7111 O O . GLN B 1 304 ? -53.671 100.082 43.257 1.00 14.87 323 GLN B O 1
ATOM 7117 N N . TRP B 1 305 ? -52.676 98.743 41.755 1.00 14.04 324 TRP B N 1
ATOM 7118 C CA . TRP B 1 305 ? -51.848 98.095 42.786 1.00 15.33 324 TRP B CA 1
ATOM 7119 C C . TRP B 1 305 ? -50.838 99.106 43.363 1.00 15.60 324 TRP B C 1
ATOM 7120 O O . TRP B 1 305 ? -50.719 99.227 44.568 1.00 14.93 324 TRP B O 1
ATOM 7131 N N . ASP B 1 306 ? -50.176 99.890 42.498 1.00 16.42 325 ASP B N 1
ATOM 7132 C CA . ASP B 1 306 ? -49.285 100.975 43.015 1.00 16.70 325 ASP B CA 1
ATOM 7133 C C . ASP B 1 306 ? -50.119 101.934 43.824 1.00 15.95 325 ASP B C 1
ATOM 7134 O O . ASP B 1 306 ? -49.686 102.354 44.891 1.00 15.11 325 ASP B O 1
ATOM 7139 N N . GLN B 1 307 ? -51.322 102.316 43.350 1.00 15.55 326 GLN B N 1
ATOM 7140 C CA . GLN B 1 307 ? -52.156 103.249 44.082 1.00 16.25 326 GLN B CA 1
ATOM 7141 C C . GLN B 1 307 ? -52.366 102.755 45.504 1.00 16.79 326 GLN B C 1
ATOM 7142 O O . GLN B 1 307 ? -52.337 103.506 46.466 1.00 14.84 326 GLN B O 1
ATOM 7148 N N . PHE B 1 308 ? -52.657 101.449 45.618 1.00 15.72 327 PHE B N 1
ATOM 7149 C CA . PHE B 1 308 ? -52.962 100.869 46.904 1.00 13.71 327 PHE B CA 1
ATOM 7150 C C . PHE B 1 308 ? -51.736 100.871 47.813 1.00 13.03 327 PHE B C 1
ATOM 7151 O O . PHE B 1 308 ? -51.868 101.230 48.997 1.00 13.80 327 PHE B O 1
ATOM 7159 N N . THR B 1 309 ? -50.581 100.524 47.277 1.00 14.02 328 THR B N 1
ATOM 7160 C CA . THR B 1 309 ? -49.358 100.498 48.075 1.00 14.95 328 THR B CA 1
ATOM 7161 C C . THR B 1 309 ? -49.045 101.927 48.586 1.00 15.78 328 THR B C 1
ATOM 7162 O O . THR B 1 309 ? -48.539 102.095 49.712 1.00 15.08 328 THR B O 1
ATOM 7166 N N . ALA B 1 310 ? -49.389 102.926 47.777 1.00 15.50 329 ALA B N 1
ATOM 7167 C CA . ALA B 1 310 ? -49.214 104.334 48.210 1.00 16.15 329 ALA B CA 1
ATOM 7168 C C . ALA B 1 310 ? -50.207 104.744 49.261 1.00 15.67 329 ALA B C 1
ATOM 7169 O O . ALA B 1 310 ? -49.855 105.410 50.240 1.00 17.25 329 ALA B O 1
ATOM 7171 N N . GLN B 1 311 ? -51.472 104.340 49.096 1.00 14.50 330 GLN B N 1
ATOM 7172 C CA . GLN B 1 311 ? -52.513 104.625 50.034 1.00 14.87 330 GLN B CA 1
ATOM 7173 C C . GLN B 1 311 ? -52.207 104.125 51.433 1.00 15.01 330 GLN B C 1
ATOM 7174 O O . GLN B 1 311 ? -52.414 104.819 52.424 1.00 15.12 330 GLN B O 1
ATOM 7180 N N . ILE B 1 312 ? -51.710 102.895 51.521 1.00 15.97 331 ILE B N 1
ATOM 7181 C CA . ILE B 1 312 ? -51.439 102.312 52.830 1.00 16.36 331 ILE B CA 1
ATOM 7182 C C . ILE B 1 312 ? -50.066 102.578 53.408 1.00 16.59 331 ILE B C 1
ATOM 7183 O O . ILE B 1 312 ? -49.799 102.214 54.547 1.00 16.57 331 ILE B O 1
ATOM 7188 N N . GLU B 1 313 ? -49.197 103.200 52.615 1.00 16.47 332 GLU B N 1
ATOM 7189 C CA . GLU B 1 313 ? -47.832 103.435 53.002 1.00 18.47 332 GLU B CA 1
ATOM 7190 C C . GLU B 1 313 ? -47.649 104.087 54.357 1.00 16.43 332 GLU B C 1
ATOM 7191 O O . GLU B 1 313 ? -46.791 103.642 55.113 1.00 16.62 332 GLU B O 1
ATOM 7197 N N . PRO B 1 314 ? -48.474 105.066 54.736 1.00 17.30 333 PRO B N 1
ATOM 7198 C CA . PRO B 1 314 ? -48.294 105.607 56.096 1.00 18.86 333 PRO B CA 1
ATOM 7199 C C . PRO B 1 314 ? -48.488 104.593 57.217 1.00 19.47 333 PRO B C 1
ATOM 7200 O O . PRO B 1 314 ? -47.978 104.787 58.318 1.00 18.52 333 PRO B O 1
ATOM 7204 N N . ILE B 1 315 ? -49.240 103.511 56.922 1.00 16.66 334 ILE B N 1
ATOM 7205 C CA . ILE B 1 315 ? -49.431 102.415 57.851 1.00 16.01 334 ILE B CA 1
ATOM 7206 C C . ILE B 1 315 ? -48.327 101.373 57.668 1.00 15.56 334 ILE B C 1
ATOM 7207 O O . ILE B 1 315 ? -47.532 101.099 58.596 1.00 16.19 334 ILE B O 1
ATOM 7212 N N . ALA B 1 316 ? -48.273 100.795 56.472 1.00 14.73 335 ALA B N 1
ATOM 7213 C CA . ALA B 1 316 ? -47.474 99.613 56.182 1.00 14.47 335 ALA B CA 1
ATOM 7214 C C . ALA B 1 316 ? -45.968 99.860 56.184 1.00 14.51 335 ALA B C 1
ATOM 7215 O O . ALA B 1 316 ? -45.154 98.926 56.349 1.00 14.28 335 ALA B O 1
ATOM 7217 N N . SER B 1 317 ? -45.546 101.134 56.033 1.00 15.27 336 SER B N 1
ATOM 7218 C CA . SER B 1 317 ? -44.112 101.415 56.084 1.00 15.32 336 SER B CA 1
ATOM 7219 C C . SER B 1 317 ? -43.616 101.438 57.534 1.00 14.74 336 SER B C 1
ATOM 7220 O O . SER B 1 317 ? -42.396 101.408 57.728 1.00 15.08 336 SER B O 1
ATOM 7223 N N . THR B 1 318 ? -44.521 101.432 58.526 1.00 14.58 337 THR B N 1
ATOM 7224 C CA A THR B 1 318 ? -44.126 101.484 59.938 0.50 15.20 337 THR B CA 1
ATOM 7225 C CA B THR B 1 318 ? -44.179 101.544 59.963 0.50 16.03 337 THR B CA 1
ATOM 7226 C C . THR B 1 318 ? -44.610 100.322 60.815 1.00 15.82 337 THR B C 1
ATOM 7227 O O . THR B 1 318 ? -43.947 99.970 61.792 1.00 16.35 337 THR B O 1
ATOM 7234 N N . VAL B 1 319 ? -45.745 99.690 60.459 1.00 14.10 338 VAL B N 1
ATOM 7235 C CA . VAL B 1 319 ? -46.196 98.449 61.123 1.00 14.59 338 VAL B CA 1
ATOM 7236 C C . VAL B 1 319 ? -46.414 97.352 60.079 1.00 13.80 338 VAL B C 1
ATOM 7237 O O . VAL B 1 319 ? -46.726 97.640 58.912 1.00 14.40 338 VAL B O 1
ATOM 7241 N N . PRO B 1 320 ? -46.245 96.081 60.497 1.00 14.20 339 PRO B N 1
ATOM 7242 C CA . PRO B 1 320 ? -46.518 95.011 59.538 1.00 14.52 339 PRO B CA 1
ATOM 7243 C C . PRO B 1 320 ? -47.949 95.097 59.049 1.00 13.31 339 PRO B C 1
ATOM 7244 O O . PRO B 1 320 ? -48.877 95.296 59.841 1.00 14.25 339 PRO B O 1
ATOM 7248 N N . TYR B 1 321 ? -48.107 94.910 57.738 1.00 14.03 340 TYR B N 1
ATOM 7249 C CA . TYR B 1 321 ? -49.399 94.939 57.071 1.00 13.27 340 TYR B CA 1
ATOM 7250 C C . TYR B 1 321 ? -49.611 93.560 56.403 1.00 12.94 340 TYR B C 1
ATOM 7251 O O . TYR B 1 321 ? -49.142 93.292 55.316 1.00 14.08 340 TYR B O 1
ATOM 7260 N N . MET B 1 322 ? -50.276 92.702 57.154 1.00 12.44 341 MET B N 1
ATOM 7261 C CA . MET B 1 322 ? -50.383 91.274 56.786 1.00 12.51 341 MET B CA 1
ATOM 7262 C C . MET B 1 322 ? -51.632 91.077 55.962 1.00 12.85 341 MET B C 1
ATOM 7263 O O . MET B 1 322 ? -52.698 91.516 56.350 1.00 14.55 341 MET B O 1
ATOM 7268 N N . THR B 1 323 ? -51.493 90.417 54.818 1.00 12.67 342 THR B N 1
ATOM 7269 C CA . THR B 1 323 ? -52.586 90.239 53.907 1.00 12.52 342 THR B CA 1
ATOM 7270 C C . THR B 1 323 ? -53.049 88.802 53.856 1.00 12.91 342 THR B C 1
ATOM 7271 O O . THR B 1 323 ? -52.342 87.879 54.283 1.00 13.93 342 THR B O 1
ATOM 7275 N N . ALA B 1 324 ? -54.292 88.664 53.441 1.00 13.89 343 ALA B N 1
ATOM 7276 C CA . ALA B 1 324 ? -54.822 87.393 52.986 1.00 12.71 343 ALA B CA 1
ATOM 7277 C C . ALA B 1 324 ? -55.358 87.595 51.604 1.00 13.44 343 ALA B C 1
ATOM 7278 O O . ALA B 1 324 ? -55.595 88.736 51.129 1.00 13.60 343 ALA B O 1
ATOM 7280 N N . SER B 1 325 ? -55.580 86.501 50.905 1.00 12.30 344 SER B N 1
ATOM 7281 C CA . SER B 1 325 ? -56.078 86.534 49.529 1.00 12.21 344 SER B CA 1
ATOM 7282 C C . SER B 1 325 ? -57.569 86.213 49.499 1.00 14.50 344 SER B C 1
ATOM 7283 O O . SER B 1 325 ? -58.056 85.238 50.108 1.00 14.66 344 SER B O 1
ATOM 7286 N N . GLY B 1 326 ? -58.287 87.008 48.735 1.00 13.51 345 GLY B N 1
ATOM 7287 C CA . GLY B 1 326 ? -59.725 86.845 48.527 1.00 13.07 345 GLY B CA 1
ATOM 7288 C C . GLY B 1 326 ? -60.063 86.678 47.049 1.00 12.53 345 GLY B C 1
ATOM 7289 O O . GLY B 1 326 ? -59.219 86.546 46.180 1.00 11.57 345 GLY B O 1
ATOM 7290 N N . ASN B 1 327 ? -61.342 86.695 46.757 1.00 12.61 346 ASN B N 1
ATOM 7291 C CA . ASN B 1 327 ? -61.827 86.444 45.435 1.00 12.91 346 ASN B CA 1
ATOM 7292 C C . ASN B 1 327 ? -61.408 87.468 44.414 1.00 12.93 346 ASN B C 1
ATOM 7293 O O . ASN B 1 327 ? -61.140 87.136 43.308 1.00 12.32 346 ASN B O 1
ATOM 7298 N N . HIS B 1 328 ? -61.302 88.720 44.820 1.00 13.49 347 HIS B N 1
ATOM 7299 C CA . HIS B 1 328 ? -60.846 89.733 43.883 1.00 14.11 347 HIS B CA 1
ATOM 7300 C C . HIS B 1 328 ? -59.341 89.719 43.641 1.00 13.48 347 HIS B C 1
ATOM 7301 O O . HIS B 1 328 ? -58.885 90.295 42.665 1.00 14.89 347 HIS B O 1
ATOM 7308 N N . GLU B 1 329 ? -58.564 88.997 44.459 1.00 13.09 348 GLU B N 1
ATOM 7309 C CA . GLU B 1 329 ? -57.177 88.720 44.153 1.00 12.92 348 GLU B CA 1
ATOM 7310 C C . GLU B 1 329 ? -56.981 87.550 43.207 1.00 12.75 348 GLU B C 1
ATOM 7311 O O . GLU B 1 329 ? -56.129 87.595 42.324 1.00 13.91 348 GLU B O 1
ATOM 7317 N N . ARG B 1 330 ? -57.753 86.488 43.433 1.00 13.25 349 ARG B N 1
ATOM 7318 C CA . ARG B 1 330 ? -57.407 85.181 42.900 1.00 12.81 349 ARG B CA 1
ATOM 7319 C C . ARG B 1 330 ? -58.356 84.530 41.893 1.00 12.09 349 ARG B C 1
ATOM 7320 O O . ARG B 1 330 ? -57.882 83.814 41.028 1.00 12.41 349 ARG B O 1
ATOM 7328 N N . ASP B 1 331 ? -59.649 84.732 42.024 1.00 12.12 350 ASP B N 1
ATOM 7329 C CA . ASP B 1 331 ? -60.598 83.897 41.293 1.00 12.15 350 ASP B CA 1
ATOM 7330 C C . ASP B 1 331 ? -60.504 84.111 39.794 1.00 13.61 350 ASP B C 1
ATOM 7331 O O . ASP B 1 331 ? -60.573 85.244 39.319 1.00 14.45 350 ASP B O 1
ATOM 7336 N N . TRP B 1 332 ? -60.426 83.016 39.032 1.00 13.85 351 TRP B N 1
ATOM 7337 C CA . TRP B 1 332 ? -60.513 83.095 37.587 1.00 13.98 351 TRP B CA 1
ATOM 7338 C C . TRP B 1 332 ? -60.853 81.663 37.123 1.00 14.36 351 TRP B C 1
ATOM 7339 O O . TRP B 1 332 ? -60.261 80.698 37.628 1.00 13.96 351 TRP B O 1
ATOM 7350 N N . PRO B 1 333 ? -61.785 81.538 36.195 1.00 15.35 352 PRO B N 1
ATOM 7351 C CA . PRO B 1 333 ? -62.143 80.169 35.731 1.00 16.01 352 PRO B CA 1
ATOM 7352 C C . PRO B 1 333 ? -60.993 79.421 35.106 1.00 15.88 352 PRO B C 1
ATOM 7353 O O . PRO B 1 333 ? -60.159 80.002 34.396 1.00 16.81 352 PRO B O 1
ATOM 7357 N N . GLY B 1 334 ? -60.892 78.103 35.356 1.00 16.49 353 GLY B N 1
ATOM 7358 C CA . GLY B 1 334 ? -59.892 77.321 34.669 1.00 16.91 353 GLY B CA 1
ATOM 7359 C C . GLY B 1 334 ? -58.472 77.574 35.107 1.00 15.93 353 GLY B C 1
ATOM 7360 O O . GLY B 1 334 ? -57.545 77.351 34.338 1.00 19.17 353 GLY B O 1
ATOM 7361 N N . THR B 1 335 ? -58.298 77.999 36.359 1.00 15.05 354 THR B N 1
ATOM 7362 C CA . THR B 1 335 ? -56.996 78.334 36.908 1.00 15.11 354 THR B CA 1
ATOM 7363 C C . THR B 1 335 ? -56.711 77.617 38.211 1.00 15.84 354 THR B C 1
ATOM 7364 O O . THR B 1 335 ? -55.759 77.964 38.910 1.00 16.79 354 THR B O 1
ATOM 7368 N N . GLY B 1 336 ? -57.515 76.620 38.541 1.00 16.83 355 GLY B N 1
ATOM 7369 C CA . GLY B 1 336 ? -57.274 75.883 39.791 1.00 17.91 355 GLY B CA 1
ATOM 7370 C C . GLY B 1 336 ? -57.769 76.590 41.041 1.00 17.35 355 GLY B C 1
ATOM 7371 O O . GLY B 1 336 ? -57.533 76.116 42.169 1.00 16.55 355 GLY B O 1
ATOM 7372 N N . SER B 1 337 ? -58.435 77.730 40.883 1.00 14.61 356 SER B N 1
ATOM 7373 C CA . SER B 1 337 ? -59.072 78.345 42.051 1.00 14.89 356 SER B CA 1
ATOM 7374 C C . SER B 1 337 ? -60.366 77.571 42.353 1.00 14.23 356 SER B C 1
ATOM 7375 O O . SER B 1 337 ? -61.061 77.092 41.449 1.00 16.03 356 SER B O 1
ATOM 7378 N N . PHE B 1 338 ? -60.668 77.414 43.632 1.00 13.67 357 PHE B N 1
ATOM 7379 C CA . PHE B 1 338 ? -61.793 76.614 44.061 1.00 14.02 357 PHE B CA 1
ATOM 7380 C C . PHE B 1 338 ? -63.087 77.257 43.557 1.00 14.32 357 PHE B C 1
ATOM 7381 O O . PHE B 1 338 ? -63.998 76.573 43.133 1.00 14.63 357 PHE B O 1
ATOM 7389 N N . TYR B 1 339 ? -63.136 78.590 43.589 1.00 13.16 358 TYR B N 1
ATOM 7390 C CA . TYR B 1 339 ? -64.221 79.412 43.027 1.00 13.54 358 TYR B CA 1
ATOM 7391 C C . TYR B 1 339 ? -63.824 79.836 41.633 1.00 15.11 358 TYR B C 1
ATOM 7392 O O . TYR B 1 339 ? -62.665 80.257 41.436 1.00 16.45 358 TYR B O 1
ATOM 7401 N N . GLY B 1 340 ? -64.744 79.661 40.681 1.00 15.05 359 GLY B N 1
ATOM 7402 C CA . GLY B 1 340 ? -64.448 79.916 39.271 1.00 15.75 359 GLY B CA 1
ATOM 7403 C C . GLY B 1 340 ? -64.901 81.288 38.810 1.00 15.87 359 GLY B C 1
ATOM 7404 O O . GLY B 1 340 ? -65.033 81.514 37.610 1.00 16.66 359 GLY B O 1
ATOM 7405 N N . ASN B 1 341 ? -65.208 82.156 39.758 1.00 15.95 360 ASN B N 1
ATOM 7406 C CA . ASN B 1 341 ? -65.627 83.543 39.476 1.00 17.48 360 ASN B CA 1
ATOM 7407 C C . ASN B 1 341 ? -64.588 84.292 38.621 1.00 15.67 360 ASN B C 1
ATOM 7408 O O . ASN B 1 341 ? -63.398 83.948 38.621 1.00 16.21 360 ASN B O 1
ATOM 7413 N N . LEU B 1 342 ? -65.070 85.324 37.905 1.00 16.67 361 LEU B N 1
ATOM 7414 C CA A LEU B 1 342 ? -64.242 86.218 37.115 0.70 16.84 361 LEU B CA 1
ATOM 7415 C CA B LEU B 1 342 ? -64.172 86.174 37.125 0.30 15.64 361 LEU B CA 1
ATOM 7416 C C . LEU B 1 342 ? -63.679 87.367 37.962 1.00 16.01 361 LEU B C 1
ATOM 7417 O O . LEU B 1 342 ? -63.138 88.329 37.427 1.00 15.51 361 LEU B O 1
ATOM 7426 N N . ASP B 1 343 ? -63.788 87.271 39.287 1.00 16.88 362 ASP B N 1
ATOM 7427 C CA . ASP B 1 343 ? -63.624 88.416 40.175 1.00 16.12 362 ASP B CA 1
ATOM 7428 C C . ASP B 1 343 ? -62.248 89.044 40.212 1.00 15.09 362 ASP B C 1
ATOM 7429 O O . ASP B 1 343 ? -62.136 90.220 40.540 1.00 15.90 362 ASP B O 1
ATOM 7434 N N . SER B 1 344 ? -61.225 88.312 39.840 1.00 14.86 363 SER B N 1
ATOM 7435 C CA . SER B 1 344 ? -59.860 88.875 39.786 1.00 14.47 363 SER B CA 1
ATOM 7436 C C . SER B 1 344 ? -59.572 89.666 38.505 1.00 14.01 363 SER B C 1
ATOM 7437 O O . SER B 1 344 ? -58.477 90.196 38.359 1.00 15.93 363 SER B O 1
ATOM 7440 N N . GLY B 1 345 ? -60.503 89.670 37.549 1.00 14.11 364 GLY B N 1
ATOM 7441 C CA . GLY B 1 345 ? -60.289 90.368 36.255 1.00 14.23 364 GLY B CA 1
ATOM 7442 C C . GLY B 1 345 ? -59.077 89.922 35.522 1.00 15.02 364 GLY B C 1
ATOM 7443 O O . GLY B 1 345 ? -58.449 90.712 34.824 1.00 15.74 364 GLY B O 1
ATOM 7444 N N . GLY B 1 346 ? -58.716 88.616 35.644 1.00 13.93 365 GLY B N 1
ATOM 7445 C CA . GLY B 1 346 ? -57.612 88.044 34.932 1.00 14.31 365 GLY B CA 1
ATOM 7446 C C . GLY B 1 346 ? -56.300 88.017 35.680 1.00 12.99 365 GLY B C 1
ATOM 7447 O O . GLY B 1 346 ? -55.355 87.492 35.153 1.00 15.06 365 GLY B O 1
ATOM 7448 N N . GLU B 1 347 ? -56.243 88.576 36.887 1.00 14.02 366 GLU B N 1
ATOM 7449 C CA . GLU B 1 347 ? -55.009 88.631 37.685 1.00 12.94 366 GLU B CA 1
ATOM 7450 C C . GLU B 1 347 ? -54.561 87.258 38.174 1.00 13.67 366 GLU B C 1
ATOM 7451 O O . GLU B 1 347 ? -53.395 87.001 38.296 1.00 14.33 366 GLU B O 1
ATOM 7457 N N . CYS B 1 348 ? -55.539 86.411 38.453 1.00 14.48 367 CYS B N 1
ATOM 7458 C CA . CYS B 1 348 ? -55.302 85.042 38.938 1.00 14.37 367 CYS B CA 1
ATOM 7459 C C . CYS B 1 348 ? -54.216 84.993 40.052 1.00 13.77 367 CYS B C 1
ATOM 7460 O O . CYS B 1 348 ? -53.359 84.133 40.063 1.00 14.68 367 CYS B O 1
ATOM 7463 N N . GLY B 1 349 ? -54.311 85.941 40.976 1.00 13.39 368 GLY B N 1
ATOM 7464 C CA . GLY B 1 349 ? -53.468 86.029 42.134 1.00 13.76 368 GLY B CA 1
ATOM 7465 C C . GLY B 1 349 ? -52.091 86.627 41.986 1.00 13.89 368 GLY B C 1
ATOM 7466 O O . GLY B 1 349 ? -51.422 86.835 42.982 1.00 13.51 368 GLY B O 1
ATOM 7467 N N . VAL B 1 350 ? -51.658 86.887 40.764 1.00 13.23 369 VAL B N 1
ATOM 7468 C CA . VAL B 1 350 ? -50.265 87.213 40.512 1.00 13.41 369 VAL B CA 1
ATOM 7469 C C . VAL B 1 350 ? -49.834 88.546 41.171 1.00 13.95 369 VAL B C 1
ATOM 7470 O O . VAL B 1 350 ? -48.817 88.566 41.864 1.00 14.09 369 VAL B O 1
ATOM 7474 N N . PRO B 1 351 ? -50.580 89.631 40.953 1.00 13.37 370 PRO B N 1
ATOM 7475 C CA . PRO B 1 351 ? -50.207 90.877 41.629 1.00 14.82 370 PRO B CA 1
ATOM 7476 C C . PRO B 1 351 ? -50.223 90.732 43.164 1.00 15.32 370 PRO B C 1
ATOM 7477 O O . PRO B 1 351 ? -49.274 91.126 43.836 1.00 15.45 370 PRO B O 1
ATOM 7481 N N . ALA B 1 352 ? -51.282 90.143 43.722 1.00 14.39 371 ALA B N 1
ATOM 7482 C CA . ALA B 1 352 ? -51.373 90.021 45.168 1.00 15.05 371 ALA B CA 1
ATOM 7483 C C . ALA B 1 352 ? -50.167 89.284 45.760 1.00 15.33 371 ALA B C 1
ATOM 7484 O O . ALA B 1 352 ? -49.670 89.665 46.846 1.00 15.32 371 ALA B O 1
ATOM 7486 N N . GLN B 1 353 ? -49.763 88.201 45.092 1.00 15.27 372 GLN B N 1
ATOM 7487 C CA A GLN B 1 353 ? -48.685 87.326 45.595 0.50 15.27 372 GLN B CA 1
ATOM 7488 C CA B GLN B 1 353 ? -48.714 87.307 45.552 0.50 15.66 372 GLN B CA 1
ATOM 7489 C C . GLN B 1 353 ? -47.303 87.832 45.242 1.00 15.85 372 GLN B C 1
ATOM 7490 O O . GLN B 1 353 ? -46.292 87.212 45.610 1.00 17.08 372 GLN B O 1
ATOM 7501 N N . THR B 1 354 ? -47.232 88.950 44.534 1.00 14.77 373 THR B N 1
ATOM 7502 C CA . THR B 1 354 ? -45.968 89.585 44.193 1.00 15.67 373 THR B CA 1
ATOM 7503 C C . THR B 1 354 ? -45.814 90.946 44.887 1.00 15.18 373 THR B C 1
ATOM 7504 O O . THR B 1 354 ? -44.723 91.263 45.415 1.00 17.70 373 THR B O 1
ATOM 7508 N N . MET B 1 355 ? -46.871 91.714 44.939 1.00 15.72 374 MET B N 1
ATOM 7509 C CA . MET B 1 355 ? -46.817 93.088 45.492 1.00 16.32 374 MET B CA 1
ATOM 7510 C C . MET B 1 355 ? -46.621 93.018 47.011 1.00 17.01 374 MET B C 1
ATOM 7511 O O . MET B 1 355 ? -46.030 93.929 47.609 1.00 17.34 374 MET B O 1
ATOM 7516 N N . PHE B 1 356 ? -47.149 91.941 47.633 1.00 15.01 375 PHE B N 1
ATOM 7517 C CA . PHE B 1 356 ? -47.113 91.746 49.089 1.00 14.28 375 PHE B CA 1
ATOM 7518 C C . PHE B 1 356 ? -46.405 90.461 49.419 1.00 14.82 375 PHE B C 1
ATOM 7519 O O . PHE B 1 356 ? -46.482 89.490 48.656 1.00 15.86 375 PHE B O 1
ATOM 7527 N N . PHE B 1 357 ? -45.700 90.478 50.530 1.00 14.13 376 PHE B N 1
ATOM 7528 C CA . PHE B 1 357 ? -45.054 89.304 51.072 1.00 14.60 376 PHE B CA 1
ATOM 7529 C C . PHE B 1 357 ? -45.835 88.830 52.270 1.00 13.79 376 PHE B C 1
ATOM 7530 O O . PHE B 1 357 ? -46.187 89.604 53.164 1.00 13.28 376 PHE B O 1
ATOM 7538 N N . VAL B 1 358 ? -46.047 87.504 52.335 1.00 14.07 377 VAL B N 1
ATOM 7539 C CA . VAL B 1 358 ? -46.420 86.841 53.574 1.00 14.29 377 VAL B CA 1
ATOM 7540 C C . VAL B 1 358 ? -45.530 85.590 53.743 1.00 14.44 377 VAL B C 1
ATOM 7541 O O . VAL B 1 358 ? -45.049 85.030 52.750 1.00 14.18 377 VAL B O 1
ATOM 7545 N N . PRO B 1 359 ? -45.291 85.139 54.997 1.00 13.66 378 PRO B N 1
ATOM 7546 C CA . PRO B 1 359 ? -44.370 84.026 55.274 1.00 15.05 378 PRO B CA 1
ATOM 7547 C C . PRO B 1 359 ? -45.022 82.670 55.006 1.00 15.30 378 PRO B C 1
ATOM 7548 O O . PRO B 1 359 ? -44.952 81.736 55.833 1.00 17.64 378 PRO B O 1
ATOM 7552 N N . ALA B 1 360 ? -45.653 82.559 53.853 1.00 16.55 379 ALA B N 1
ATOM 7553 C CA . ALA B 1 360 ? -46.199 81.291 53.388 1.00 16.67 379 ALA B CA 1
ATOM 7554 C C . ALA B 1 360 ? -45.086 80.443 52.813 1.00 19.47 379 ALA B C 1
ATOM 7555 O O . ALA B 1 360 ? -44.220 80.957 52.095 1.00 20.64 379 ALA B O 1
ATOM 7557 N N . GLU B 1 361 ? -45.167 79.123 53.006 1.00 19.47 380 GLU B N 1
ATOM 7558 C CA . GLU B 1 361 ? -44.208 78.267 52.329 1.00 24.32 380 GLU B CA 1
ATOM 7559 C C . GLU B 1 361 ? -44.333 78.400 50.809 1.00 21.95 380 GLU B C 1
ATOM 7560 O O . GLU B 1 361 ? -43.334 78.515 50.073 1.00 26.29 380 GLU B O 1
ATOM 7566 N N . ASN B 1 362 ? -45.571 78.438 50.331 1.00 19.83 381 ASN B N 1
ATOM 7567 C CA . ASN B 1 362 ? -45.821 78.586 48.912 1.00 17.67 381 ASN B CA 1
ATOM 7568 C C . ASN B 1 362 ? -46.701 79.808 48.729 1.00 15.70 381 ASN B C 1
ATOM 7569 O O . ASN B 1 362 ? -47.843 79.822 49.148 1.00 14.85 381 ASN B O 1
ATOM 7574 N N . ARG B 1 363 ? -46.109 80.902 48.231 1.00 16.23 382 ARG B N 1
ATOM 7575 C CA . ARG B 1 363 ? -46.825 82.166 48.127 1.00 14.88 382 ARG B CA 1
ATOM 7576 C C . ARG B 1 363 ? -48.041 82.114 47.229 1.00 15.11 382 ARG B C 1
ATOM 7577 O O . ARG B 1 363 ? -48.970 82.889 47.401 1.00 17.31 382 ARG B O 1
ATOM 7585 N N . GLU B 1 364 ? -48.064 81.180 46.289 1.00 15.83 383 GLU B N 1
ATOM 7586 C CA . GLU B 1 364 ? -49.272 80.943 45.497 1.00 17.48 383 GLU B CA 1
ATOM 7587 C C . GLU B 1 364 ? -50.437 80.403 46.332 1.00 17.20 383 GLU B C 1
ATOM 7588 O O . GLU B 1 364 ? -51.595 80.771 46.137 1.00 20.10 383 GLU B O 1
ATOM 7594 N N . LYS B 1 365 ? -50.144 79.606 47.342 1.00 14.87 384 LYS B N 1
ATOM 7595 C CA . LYS B 1 365 ? -51.178 79.041 48.167 1.00 14.48 384 LYS B CA 1
ATOM 7596 C C . LYS B 1 365 ? -51.710 80.045 49.202 1.00 13.98 384 LYS B C 1
ATOM 7597 O O . LYS B 1 365 ? -52.874 80.009 49.508 1.00 12.84 384 LYS B O 1
ATOM 7603 N N . PHE B 1 366 ? -50.853 80.925 49.700 1.00 13.82 385 PHE B N 1
ATOM 7604 C CA . PHE B 1 366 ? -51.279 82.133 50.454 1.00 14.41 385 PHE B CA 1
ATOM 7605 C C . PHE B 1 366 ? -51.941 81.814 51.807 1.00 14.41 385 PHE B C 1
ATOM 7606 O O . PHE B 1 366 ? -52.597 82.628 52.382 1.00 16.34 385 PHE B O 1
ATOM 7614 N N . TRP B 1 367 ? -51.697 80.637 52.353 1.00 13.51 386 TRP B N 1
ATOM 7615 C CA . TRP B 1 367 ? -52.053 80.332 53.724 1.00 13.27 386 TRP B CA 1
ATOM 7616 C C . TRP B 1 367 ? -50.799 80.324 54.570 1.00 13.18 386 TRP B C 1
ATOM 7617 O O . TRP B 1 367 ? -49.719 79.920 54.116 1.00 13.67 386 TRP B O 1
ATOM 7628 N N . TYR B 1 368 ? -50.913 80.822 55.791 1.00 13.14 387 TYR B N 1
ATOM 7629 C CA . TYR B 1 368 ? -49.741 80.962 56.640 1.00 13.36 387 TYR B CA 1
ATOM 7630 C C . TYR B 1 368 ? -50.068 81.184 58.097 1.00 13.69 387 TYR B C 1
ATOM 7631 O O . TYR B 1 368 ? -51.193 81.542 58.436 1.00 13.15 387 TYR B O 1
ATOM 7640 N N . SER B 1 369 ? -49.050 80.999 58.933 1.00 13.49 388 SER B N 1
ATOM 7641 C CA A SER B 1 369 ? -49.164 81.286 60.347 0.50 15.03 388 SER B CA 1
ATOM 7642 C CA B SER B 1 369 ? -49.115 81.236 60.363 0.50 13.58 388 SER B CA 1
ATOM 7643 C C . SER B 1 369 ? -48.246 82.451 60.692 1.00 13.72 388 SER B C 1
ATOM 7644 O O . SER B 1 369 ? -47.177 82.627 60.064 1.00 13.92 388 SER B O 1
ATOM 7649 N N . THR B 1 370 ? -48.658 83.260 61.652 1.00 13.95 389 THR B N 1
ATOM 7650 C CA . THR B 1 370 ? -47.768 84.321 62.149 1.00 14.96 389 THR B CA 1
ATOM 7651 C C . THR B 1 370 ? -48.116 84.643 63.588 1.00 14.94 389 THR B C 1
ATOM 7652 O O . THR B 1 370 ? -49.227 84.374 64.036 1.00 14.91 389 THR B O 1
ATOM 7656 N N . ASP B 1 371 ? -47.164 85.225 64.314 1.00 15.74 390 ASP B N 1
ATOM 7657 C CA . ASP B 1 371 ? -47.326 85.535 65.741 1.00 16.37 390 ASP B CA 1
ATOM 7658 C C . ASP B 1 371 ? -47.236 87.023 65.996 1.00 15.72 390 ASP B C 1
ATOM 7659 O O . ASP B 1 371 ? -46.629 87.763 65.228 1.00 17.85 390 ASP B O 1
ATOM 7664 N N . TYR B 1 372 ? -47.874 87.468 67.052 1.00 14.38 391 TYR B N 1
ATOM 7665 C CA . TYR B 1 372 ? -47.585 88.808 67.578 1.00 14.98 391 TYR B CA 1
ATOM 7666 C C . TYR B 1 372 ? -47.749 88.726 69.110 1.00 13.70 391 TYR B C 1
ATOM 7667 O O . TYR B 1 372 ? -48.847 88.823 69.655 1.00 14.18 391 TYR B O 1
ATOM 7676 N N . GLY B 1 373 ? -46.622 88.457 69.800 1.00 13.81 392 GLY B N 1
ATOM 7677 C CA . GLY B 1 373 ? -46.632 88.373 71.238 1.00 13.51 392 GLY B CA 1
ATOM 7678 C C . GLY B 1 373 ? -47.555 87.262 71.708 1.00 13.78 392 GLY B C 1
ATOM 7679 O O . GLY B 1 373 ? -47.294 86.090 71.412 1.00 14.26 392 GLY B O 1
ATOM 7680 N N . MET B 1 374 ? -48.646 87.622 72.390 1.00 13.40 393 MET B N 1
ATOM 7681 C CA . MET B 1 374 ? -49.577 86.671 72.932 1.00 13.98 393 MET B CA 1
ATOM 7682 C C . MET B 1 374 ? -50.548 86.112 71.899 1.00 13.88 393 MET B C 1
ATOM 7683 O O . MET B 1 374 ? -51.278 85.159 72.199 1.00 13.61 393 MET B O 1
ATOM 7688 N N . PHE B 1 375 ? -50.537 86.674 70.703 1.00 12.63 394 PHE B N 1
ATOM 7689 C CA . PHE B 1 375 ? -51.441 86.227 69.644 1.00 12.28 394 PHE B CA 1
ATOM 7690 C C . PHE B 1 375 ? -50.750 85.231 68.731 1.00 12.52 394 PHE B C 1
ATOM 7691 O O . PHE B 1 375 ? -49.610 85.465 68.293 1.00 12.84 394 PHE B O 1
ATOM 7699 N N . ARG B 1 376 ? -51.507 84.237 68.303 1.00 12.59 395 ARG B N 1
ATOM 7700 C CA . ARG B 1 376 ? -51.160 83.427 67.132 1.00 12.16 395 ARG B CA 1
ATOM 7701 C C . ARG B 1 376 ? -52.278 83.595 66.123 1.00 11.79 395 ARG B C 1
ATOM 7702 O O . ARG B 1 376 ? -53.475 83.495 66.477 1.00 12.41 395 ARG B O 1
ATOM 7710 N N . PHE B 1 377 ? -51.899 83.852 64.886 1.00 11.86 396 PHE B N 1
ATOM 7711 C CA . PHE B 1 377 ? -52.844 83.950 63.767 1.00 13.03 396 PHE B CA 1
ATOM 7712 C C . PHE B 1 377 ? -52.634 82.849 62.771 1.00 12.87 396 PHE B C 1
ATOM 7713 O O . PHE B 1 377 ? -51.490 82.549 62.379 1.00 12.54 396 PHE B O 1
ATOM 7721 N N A CYS B 1 378 ? -53.753 82.267 62.347 0.40 12.95 397 CYS B N 1
ATOM 7722 N N B CYS B 1 378 ? -53.725 82.203 62.357 0.60 14.07 397 CYS B N 1
ATOM 7723 C CA A CYS B 1 378 ? -53.796 81.305 61.270 0.40 12.95 397 CYS B CA 1
ATOM 7724 C CA B CYS B 1 378 ? -53.689 81.248 61.255 0.60 14.77 397 CYS B CA 1
ATOM 7725 C C A CYS B 1 378 ? -54.576 81.927 60.135 0.40 13.21 397 CYS B C 1
ATOM 7726 C C B CYS B 1 378 ? -54.557 81.797 60.128 0.60 14.26 397 CYS B C 1
ATOM 7727 O O A CYS B 1 378 ? -55.721 82.339 60.317 0.40 12.85 397 CYS B O 1
ATOM 7728 O O B CYS B 1 378 ? -55.743 82.011 60.308 0.60 13.97 397 CYS B O 1
ATOM 7733 N N . ILE B 1 379 ? -53.935 82.053 58.979 1.00 13.70 398 ILE B N 1
ATOM 7734 C CA . ILE B 1 379 ? -54.558 82.726 57.859 1.00 13.60 398 ILE B CA 1
ATOM 7735 C C . ILE B 1 379 ? -54.805 81.693 56.746 1.00 12.48 398 ILE B C 1
ATOM 7736 O O . ILE B 1 379 ? -53.869 81.040 56.228 1.00 12.49 398 ILE B O 1
ATOM 7741 N N . ALA B 1 380 ? -56.073 81.534 56.412 1.00 12.64 399 ALA B N 1
ATOM 7742 C CA . ALA B 1 380 ? -56.508 80.683 55.349 1.00 12.28 399 ALA B CA 1
ATOM 7743 C C . ALA B 1 380 ? -56.677 81.423 54.021 1.00 12.74 399 ALA B C 1
ATOM 7744 O O . ALA B 1 380 ? -56.721 82.650 53.985 1.00 12.50 399 ALA B O 1
ATOM 7746 N N . HIS B 1 381 ? -56.768 80.651 52.940 1.00 11.51 400 HIS B N 1
ATOM 7747 C CA . HIS B 1 381 ? -56.989 81.159 51.585 1.00 11.35 400 HIS B CA 1
ATOM 7748 C C . HIS B 1 381 ? -58.286 80.564 51.060 1.00 12.11 400 HIS B C 1
ATOM 7749 O O . HIS B 1 381 ? -58.322 79.403 50.660 1.00 12.00 400 HIS B O 1
ATOM 7756 N N . THR B 1 382 ? -59.350 81.337 51.091 1.00 11.36 401 THR B N 1
ATOM 7757 C CA . THR B 1 382 ? -60.664 80.805 50.767 1.00 11.20 401 THR B CA 1
ATOM 7758 C C . THR B 1 382 ? -60.938 80.619 49.277 1.00 12.22 401 THR B C 1
ATOM 7759 O O . THR B 1 382 ? -62.044 80.172 48.895 1.00 12.50 401 THR B O 1
ATOM 7763 N N . GLU B 1 383 ? -59.956 80.909 48.425 1.00 12.04 402 GLU B N 1
ATOM 7764 C CA . GLU B 1 383 ? -60.088 80.683 47.008 1.00 12.81 402 GLU B CA 1
ATOM 7765 C C . GLU B 1 383 ? -59.454 79.356 46.579 1.00 13.03 402 GLU B C 1
ATOM 7766 O O . GLU B 1 383 ? -59.366 79.078 45.413 1.00 15.84 402 GLU B O 1
ATOM 7772 N N . LEU B 1 384 ? -58.946 78.603 47.558 1.00 12.38 403 LEU B N 1
ATOM 7773 C CA . LEU B 1 384 ? -58.519 77.216 47.398 1.00 12.79 403 LEU B CA 1
ATOM 7774 C C . LEU B 1 384 ? -59.311 76.355 48.357 1.00 12.83 403 LEU B C 1
ATOM 7775 O O . LEU B 1 384 ? -59.807 76.811 49.396 1.00 13.91 403 LEU B O 1
ATOM 7780 N N . ASP B 1 385 ? -59.425 75.059 48.023 1.00 12.94 404 ASP B N 1
ATOM 7781 C CA . ASP B 1 385 ? -60.192 74.174 48.851 1.00 12.85 404 ASP B CA 1
ATOM 7782 C C . ASP B 1 385 ? -59.635 74.086 50.281 1.00 11.75 404 ASP B C 1
ATOM 7783 O O . ASP B 1 385 ? -58.423 73.999 50.463 1.00 13.11 404 ASP B O 1
ATOM 7788 N N . TRP B 1 386 ? -60.522 74.088 51.263 1.00 12.86 405 TRP B N 1
ATOM 7789 C CA . TRP B 1 386 ? -60.184 74.058 52.666 1.00 11.68 405 TRP B CA 1
ATOM 7790 C C . TRP B 1 386 ? -60.676 72.811 53.405 1.00 12.49 405 TRP B C 1
ATOM 7791 O O . TRP B 1 386 ? -60.485 72.697 54.588 1.00 12.88 405 TRP B O 1
ATOM 7802 N N . ARG B 1 387 ? -61.310 71.883 52.698 1.00 13.23 406 ARG B N 1
ATOM 7803 C CA . ARG B 1 387 ? -62.053 70.826 53.358 1.00 14.59 406 ARG B CA 1
ATOM 7804 C C . ARG B 1 387 ? -61.117 69.753 53.869 1.00 14.31 406 ARG B C 1
ATOM 7805 O O . ARG B 1 387 ? -59.958 69.685 53.523 1.00 15.46 406 ARG B O 1
ATOM 7813 N N . LYS B 1 388 ? -61.650 68.908 54.731 1.00 15.88 407 LYS B N 1
ATOM 7814 C CA . LYS B 1 388 ? -60.857 67.803 55.269 1.00 17.56 407 LYS B CA 1
ATOM 7815 C C . LYS B 1 388 ? -60.303 66.958 54.123 1.00 17.74 407 LYS B C 1
ATOM 7816 O O . LYS B 1 388 ? -61.007 66.670 53.178 1.00 18.97 407 LYS B O 1
ATOM 7822 N N . GLY B 1 389 ? -59.030 66.610 54.211 1.00 18.64 408 GLY B N 1
ATOM 7823 C CA . GLY B 1 389 ? -58.370 65.854 53.154 1.00 19.95 408 GLY B CA 1
ATOM 7824 C C . GLY B 1 389 ? -57.490 66.743 52.259 1.00 19.84 408 GLY B C 1
ATOM 7825 O O . GLY B 1 389 ? -56.669 66.235 51.540 1.00 21.26 408 GLY B O 1
ATOM 7826 N N . THR B 1 390 ? -57.640 68.078 52.337 1.00 16.85 409 THR B N 1
ATOM 7827 C CA . THR B 1 390 ? -56.925 68.983 51.481 1.00 16.31 409 THR B CA 1
ATOM 7828 C C . THR B 1 390 ? -55.617 69.387 52.165 1.00 15.79 409 THR B C 1
ATOM 7829 O O . THR B 1 390 ? -55.465 69.237 53.395 1.00 15.64 409 THR B O 1
ATOM 7833 N N . GLU B 1 391 ? -54.704 69.855 51.342 1.00 16.46 410 GLU B N 1
ATOM 7834 C CA . GLU B 1 391 ? -53.456 70.357 51.751 1.00 17.01 410 GLU B CA 1
ATOM 7835 C C . GLU B 1 391 ? -53.669 71.526 52.723 1.00 15.86 410 GLU B C 1
ATOM 7836 O O . GLU B 1 391 ? -52.989 71.657 53.766 1.00 14.45 410 GLU B O 1
ATOM 7842 N N . GLN B 1 392 ? -54.633 72.374 52.388 1.00 13.47 411 GLN B N 1
ATOM 7843 C CA . GLN B 1 392 ? -54.904 73.521 53.249 1.00 13.35 411 GLN B CA 1
ATOM 7844 C C . GLN B 1 392 ? -55.405 73.148 54.642 1.00 13.24 411 GLN B C 1
ATOM 7845 O O . GLN B 1 392 ? -54.949 73.701 55.630 1.00 13.12 411 GLN B O 1
ATOM 7851 N N . TYR B 1 393 ? -56.310 72.176 54.715 1.00 13.22 412 TYR B N 1
ATOM 7852 C CA . TYR B 1 393 ? -56.862 71.728 56.003 1.00 13.53 412 TYR B CA 1
ATOM 7853 C C . TYR B 1 393 ? -55.715 71.163 56.860 1.00 14.25 412 TYR B C 1
ATOM 7854 O O . TYR B 1 393 ? -55.651 71.432 58.056 1.00 14.27 412 TYR B O 1
ATOM 7863 N N . GLU B 1 394 ? -54.794 70.401 56.231 1.00 15.08 413 GLU B N 1
ATOM 7864 C CA A GLU B 1 394 ? -53.632 69.842 56.949 0.50 16.14 413 GLU B CA 1
ATOM 7865 C CA B GLU B 1 394 ? -53.643 69.842 56.973 0.50 16.24 413 GLU B CA 1
ATOM 7866 C C . GLU B 1 394 ? -52.783 70.975 57.549 1.00 15.30 413 GLU B C 1
ATOM 7867 O O . GLU B 1 394 ? -52.314 70.883 58.677 1.00 14.55 413 GLU B O 1
ATOM 7878 N N . PHE B 1 395 ? -52.580 72.031 56.777 1.00 14.50 414 PHE B N 1
ATOM 7879 C CA . PHE B 1 395 ? -51.840 73.200 57.251 1.00 13.71 414 PHE B CA 1
ATOM 7880 C C . PHE B 1 395 ? -52.546 73.824 58.434 1.00 13.22 414 PHE B C 1
ATOM 7881 O O . PHE B 1 395 ? -51.936 74.181 59.462 1.00 12.99 414 PHE B O 1
ATOM 7889 N N . ILE B 1 396 ? -53.841 74.022 58.286 1.00 12.76 415 ILE B N 1
ATOM 7890 C CA . ILE B 1 396 ? -54.592 74.709 59.365 1.00 12.48 415 ILE B CA 1
ATOM 7891 C C . ILE B 1 396 ? -54.496 73.922 60.638 1.00 12.13 415 ILE B C 1
ATOM 7892 O O . ILE B 1 396 ? -54.283 74.489 61.715 1.00 12.51 415 ILE B O 1
ATOM 7897 N N . GLU B 1 397 ? -54.621 72.603 60.539 1.00 12.03 416 GLU B N 1
ATOM 7898 C CA . GLU B 1 397 ? -54.530 71.811 61.777 1.00 13.19 416 GLU B CA 1
ATOM 7899 C C . GLU B 1 397 ? -53.146 71.938 62.403 1.00 13.96 416 GLU B C 1
ATOM 7900 O O . GLU B 1 397 ? -53.018 72.079 63.622 1.00 14.52 416 GLU B O 1
ATOM 7906 N N . LYS B 1 398 ? -52.117 71.893 61.577 1.00 15.30 417 LYS B N 1
ATOM 7907 C CA . LYS B 1 398 ? -50.740 72.040 62.087 1.00 17.51 417 LYS B CA 1
ATOM 7908 C C . LYS B 1 398 ? -50.494 73.384 62.764 1.00 17.07 417 LYS B C 1
ATOM 7909 O O . LYS B 1 398 ? -49.840 73.439 63.821 1.00 15.50 417 LYS B O 1
ATOM 7915 N N . CYS B 1 399 ? -51.011 74.458 62.173 1.00 15.23 418 CYS B N 1
ATOM 7916 C CA . CYS B 1 399 ? -50.917 75.774 62.747 1.00 15.45 418 CYS B CA 1
ATOM 7917 C C . CYS B 1 399 ? -51.607 75.903 64.097 1.00 15.53 418 CYS B C 1
ATOM 7918 O O . CYS B 1 399 ? -51.017 76.364 65.092 1.00 17.37 418 CYS B O 1
ATOM 7921 N N . LEU B 1 400 ? -52.834 75.404 64.185 1.00 14.22 419 LEU B N 1
ATOM 7922 C CA . LEU B 1 400 ? -53.579 75.482 65.417 1.00 14.10 419 LEU B CA 1
ATOM 7923 C C . LEU B 1 400 ? -52.976 74.611 66.508 1.00 15.49 419 LEU B C 1
ATOM 7924 O O . LEU B 1 400 ? -53.028 74.965 67.690 1.00 16.27 419 LEU B O 1
ATOM 7929 N N . ALA B 1 401 ? -52.396 73.490 66.106 1.00 14.42 420 ALA B N 1
ATOM 7930 C CA . ALA B 1 401 ? -51.783 72.562 67.056 1.00 15.26 420 ALA B CA 1
ATOM 7931 C C . ALA B 1 401 ? -50.437 73.025 67.623 1.00 15.76 420 ALA B C 1
ATOM 7932 O O . ALA B 1 401 ? -50.030 72.567 68.696 1.00 16.57 420 ALA B O 1
ATOM 7934 N N . SER B 1 402 ? -49.705 73.849 66.882 1.00 14.07 421 SER B N 1
ATOM 7935 C CA . SER B 1 402 ? -48.304 74.173 67.262 1.00 16.00 421 SER B CA 1
ATOM 7936 C C . SER B 1 402 ? -48.153 75.275 68.334 1.00 15.69 421 SER B C 1
ATOM 7937 O O . SER B 1 402 ? -47.063 75.483 68.870 1.00 17.59 421 SER B O 1
ATOM 7940 N N . VAL B 1 403 ? -49.239 75.974 68.631 1.00 16.12 422 VAL B N 1
ATOM 7941 C CA . VAL B 1 403 ? -49.210 77.099 69.552 1.00 15.48 422 VAL B CA 1
ATOM 7942 C C . VAL B 1 403 ? -49.295 76.628 71.016 1.00 15.54 422 VAL B C 1
ATOM 7943 O O . VAL B 1 403 ? -50.148 75.807 71.380 1.00 14.88 422 VAL B O 1
ATOM 7947 N N . ASP B 1 404 ? -48.388 77.172 71.832 1.00 14.96 423 ASP B N 1
ATOM 7948 C CA . ASP B 1 404 ? -48.344 76.934 73.271 1.00 15.15 423 ASP B CA 1
ATOM 7949 C C . ASP B 1 404 ? -49.274 77.970 73.899 1.00 13.89 423 ASP B C 1
ATOM 7950 O O . ASP B 1 404 ? -48.934 79.138 73.932 1.00 14.10 423 ASP B O 1
ATOM 7955 N N . ARG B 1 405 ? -50.450 77.548 74.340 1.00 14.46 424 ARG B N 1
ATOM 7956 C CA . ARG B 1 405 ? -51.496 78.451 74.769 1.00 14.38 424 ARG B CA 1
ATOM 7957 C C . ARG B 1 405 ? -51.263 79.100 76.111 1.00 14.14 424 ARG B C 1
ATOM 7958 O O . ARG B 1 405 ? -51.952 80.035 76.477 1.00 15.11 424 ARG B O 1
ATOM 7966 N N . GLN B 1 406 ? -50.327 78.581 76.887 1.00 13.66 425 GLN B N 1
ATOM 7967 C CA . GLN B 1 406 ? -49.950 79.285 78.103 1.00 15.52 425 GLN B CA 1
ATOM 7968 C C . GLN B 1 406 ? -49.229 80.559 77.720 1.00 14.76 425 GLN B C 1
ATOM 7969 O O . GLN B 1 406 ? -49.478 81.638 78.288 1.00 16.58 425 GLN B O 1
ATOM 7975 N N . LYS B 1 407 ? -48.295 80.455 76.797 1.00 13.98 426 LYS B N 1
ATOM 7976 C CA . LYS B 1 407 ? -47.529 81.608 76.419 1.00 14.54 426 LYS B CA 1
ATOM 7977 C C . LYS B 1 407 ? -48.271 82.510 75.445 1.00 13.81 426 LYS B C 1
ATOM 7978 O O . LYS B 1 407 ? -48.185 83.740 75.555 1.00 13.34 426 LYS B O 1
ATOM 7984 N N . GLN B 1 408 ? -49.010 81.895 74.519 1.00 13.47 427 GLN B N 1
ATOM 7985 C CA . GLN B 1 408 ? -49.765 82.596 73.485 1.00 13.56 427 GLN B CA 1
ATOM 7986 C C . GLN B 1 408 ? -51.256 82.212 73.591 1.00 14.18 427 GLN B C 1
ATOM 7987 O O . GLN B 1 408 ? -51.749 81.335 72.876 1.00 14.16 427 GLN B O 1
ATOM 7993 N N . PRO B 1 409 ? -51.969 82.848 74.511 1.00 14.44 428 PRO B N 1
ATOM 7994 C CA . PRO B 1 409 ? -53.337 82.413 74.757 1.00 13.98 428 PRO B CA 1
ATOM 7995 C C . PRO B 1 409 ? -54.311 82.741 73.649 1.00 13.87 428 PRO B C 1
ATOM 7996 O O . PRO B 1 409 ? -55.306 82.028 73.535 1.00 14.54 428 PRO B O 1
ATOM 8000 N N . TRP B 1 410 ? -54.063 83.815 72.893 1.00 13.03 429 TRP B N 1
ATOM 8001 C CA . TRP B 1 410 ? -55.103 84.364 71.972 1.00 12.51 429 TRP B CA 1
ATOM 8002 C C . TRP B 1 410 ? -54.933 83.791 70.576 1.00 13.13 429 TRP B C 1
ATOM 8003 O O . TRP B 1 410 ? -54.019 84.187 69.824 1.00 13.64 429 TRP B O 1
ATOM 8014 N N . LEU B 1 411 ? -55.817 82.840 70.236 1.00 13.88 430 LEU B N 1
ATOM 8015 C CA . LEU B 1 411 ? -55.710 82.107 68.988 1.00 12.50 430 LEU B CA 1
ATOM 8016 C C . LEU B 1 411 ? -56.811 82.576 68.038 1.00 12.07 430 LEU B C 1
ATOM 8017 O O . LEU B 1 411 ? -58.019 82.435 68.322 1.00 13.17 430 LEU B O 1
ATOM 8022 N N . ILE B 1 412 ? -56.346 83.172 66.943 1.00 12.26 431 ILE B N 1
ATOM 8023 C CA . ILE B 1 412 ? -57.193 83.857 65.986 1.00 12.08 431 ILE B CA 1
ATOM 8024 C C . ILE B 1 412 ? -57.099 83.175 64.610 1.00 12.41 431 ILE B C 1
ATOM 8025 O O . ILE B 1 412 ? -55.991 83.005 64.094 1.00 13.24 431 ILE B O 1
ATOM 8030 N N . PHE B 1 413 ? -58.259 82.858 64.021 1.00 12.32 432 PHE B N 1
ATOM 8031 C CA . PHE B 1 413 ? -58.360 82.317 62.663 1.00 11.73 432 PHE B CA 1
ATOM 8032 C C . PHE B 1 413 ? -58.885 83.398 61.732 1.00 11.58 432 PHE B C 1
ATOM 8033 O O . PHE B 1 413 ? -59.899 84.025 62.019 1.00 12.73 432 PHE B O 1
ATOM 8041 N N . LEU B 1 414 ? -58.218 83.595 60.602 1.00 11.17 433 LEU B N 1
ATOM 8042 C CA . LEU B 1 414 ? -58.542 84.623 59.618 1.00 12.04 433 LEU B CA 1
ATOM 8043 C C . LEU B 1 414 ? -58.764 84.026 58.220 1.00 12.64 433 LEU B C 1
ATOM 8044 O O . LEU B 1 414 ? -57.982 83.171 57.767 1.00 12.72 433 LEU B O 1
ATOM 8049 N N . ALA B 1 415 ? -59.810 84.464 57.537 1.00 12.74 434 ALA B N 1
ATOM 8050 C CA . ALA B 1 415 ? -60.117 83.984 56.201 1.00 13.53 434 ALA B CA 1
ATOM 8051 C C . ALA B 1 415 ? -60.921 85.055 55.471 1.00 13.50 434 ALA B C 1
ATOM 8052 O O . ALA B 1 415 ? -61.691 85.786 56.096 1.00 14.31 434 ALA B O 1
ATOM 8054 N N . HIS B 1 416 ? -60.849 85.085 54.155 1.00 12.88 435 HIS B N 1
ATOM 8055 C CA . HIS B 1 416 ? -61.597 86.111 53.419 1.00 12.14 435 HIS B CA 1
ATOM 8056 C C . HIS B 1 416 ? -63.115 85.795 53.340 1.00 11.47 435 HIS B C 1
ATOM 8057 O O . HIS B 1 416 ? -63.928 86.474 53.950 1.00 12.31 435 HIS B O 1
ATOM 8064 N N . ARG B 1 417 ? -63.482 84.782 52.546 1.00 11.10 436 ARG B N 1
ATOM 8065 C CA . ARG B 1 417 ? -64.892 84.383 52.487 1.00 10.99 436 ARG B CA 1
ATOM 8066 C C . ARG B 1 417 ? -65.352 83.877 53.816 1.00 10.98 436 ARG B C 1
ATOM 8067 O O . ARG B 1 417 ? -64.554 83.390 54.628 1.00 11.72 436 ARG B O 1
ATOM 8075 N N . VAL B 1 418 ? -66.657 83.952 54.051 1.00 11.62 437 VAL B N 1
ATOM 8076 C CA . VAL B 1 418 ? -67.205 83.573 55.332 1.00 11.99 437 VAL B CA 1
ATOM 8077 C C . VAL B 1 418 ? -67.341 82.054 55.442 1.00 12.61 437 VAL B C 1
ATOM 8078 O O . VAL B 1 418 ? -68.239 81.446 54.867 1.00 13.10 437 VAL B O 1
ATOM 8082 N N . LEU B 1 419 ? -66.447 81.494 56.223 1.00 12.30 438 LEU B N 1
ATOM 8083 C CA . LEU B 1 419 ? -66.414 80.037 56.518 1.00 12.22 438 LEU B CA 1
ATOM 8084 C C . LEU B 1 419 ? -67.180 79.735 57.772 1.00 12.94 438 LEU B C 1
ATOM 8085 O O . LEU B 1 419 ? -67.454 78.558 58.019 1.00 13.34 438 LEU B O 1
ATOM 8090 N N . GLY B 1 420 ? -67.556 80.773 58.542 1.00 11.94 439 GLY B N 1
ATOM 8091 C CA . GLY B 1 420 ? -68.253 80.635 59.811 1.00 11.96 439 GLY B CA 1
ATOM 8092 C C . GLY B 1 420 ? -69.767 80.883 59.706 1.00 12.73 439 GLY B C 1
ATOM 8093 O O . GLY B 1 420 ? -70.561 80.008 59.325 1.00 12.89 439 GLY B O 1
ATOM 8094 N N . TYR B 1 421 ? -70.169 82.104 60.033 1.00 12.18 440 TYR B N 1
ATOM 8095 C CA . TYR B 1 421 ? -71.572 82.515 60.125 1.00 13.12 440 TYR B CA 1
ATOM 8096 C C . TYR B 1 421 ? -71.716 83.944 59.632 1.00 14.65 440 TYR B C 1
ATOM 8097 O O . TYR B 1 421 ? -70.944 84.842 60.044 1.00 14.68 440 TYR B O 1
ATOM 8106 N N . SER B 1 422 ? -72.669 84.158 58.751 1.00 12.87 441 SER B N 1
ATOM 8107 C CA . SER B 1 422 ? -73.038 85.496 58.280 1.00 13.27 441 SER B CA 1
ATOM 8108 C C . SER B 1 422 ? -74.516 85.492 57.917 1.00 14.04 441 SER B C 1
ATOM 8109 O O . SER B 1 422 ? -74.999 84.517 57.326 1.00 13.63 441 SER B O 1
ATOM 8112 N N . SER B 1 423 ? -75.217 86.589 58.256 1.00 14.56 442 SER B N 1
ATOM 8113 C CA . SER B 1 423 ? -76.612 86.801 57.872 1.00 14.68 442 SER B CA 1
ATOM 8114 C C . SER B 1 423 ? -76.747 87.614 56.559 1.00 14.20 442 SER B C 1
ATOM 8115 O O . SER B 1 423 ? -77.816 88.153 56.278 1.00 14.82 442 SER B O 1
ATOM 8118 N N . ALA B 1 424 ? -75.690 87.669 55.766 1.00 14.01 443 ALA B N 1
ATOM 8119 C CA . ALA B 1 424 ? -75.693 88.419 54.501 1.00 14.58 443 ALA B CA 1
ATOM 8120 C C . ALA B 1 424 ? -76.829 87.954 53.626 1.00 15.09 443 ALA B C 1
ATOM 8121 O O . ALA B 1 424 ? -77.051 86.751 53.448 1.00 13.71 443 ALA B O 1
ATOM 8123 N N . GLY B 1 425 ? -77.530 88.893 53.032 1.00 15.14 444 GLY B N 1
ATOM 8124 C CA . GLY B 1 425 ? -78.643 88.568 52.113 1.00 15.06 444 GLY B CA 1
ATOM 8125 C C . GLY B 1 425 ? -78.249 87.608 50.992 1.00 15.72 444 GLY B C 1
ATOM 8126 O O . GLY B 1 425 ? -78.996 86.665 50.661 1.00 17.71 444 GLY B O 1
ATOM 8127 N N . PHE B 1 426 ? -77.051 87.815 50.436 1.00 15.55 445 PHE B N 1
ATOM 8128 C CA . PHE B 1 426 ? -76.622 86.979 49.326 1.00 16.15 445 PHE B CA 1
ATOM 8129 C C . PHE B 1 426 ? -76.411 85.520 49.726 1.00 16.13 445 PHE B C 1
ATOM 8130 O O . PHE B 1 426 ? -76.673 84.633 48.923 1.00 17.85 445 PHE B O 1
ATOM 8138 N N . TYR B 1 427 ? -75.968 85.247 50.948 1.00 14.88 446 TYR B N 1
ATOM 8139 C CA . TYR B 1 427 ? -75.867 83.870 51.400 1.00 14.22 446 TYR B CA 1
ATOM 8140 C C . TYR B 1 427 ? -77.236 83.260 51.648 1.00 14.02 446 TYR B C 1
ATOM 8141 O O . TYR B 1 427 ? -77.541 82.128 51.184 1.00 15.70 446 TYR B O 1
ATOM 8150 N N . VAL B 1 428 ? -78.082 84.015 52.323 1.00 14.91 447 VAL B N 1
ATOM 8151 C CA . VAL B 1 428 ? -79.355 83.495 52.740 1.00 15.42 447 VAL B CA 1
ATOM 8152 C C . VAL B 1 428 ? -80.230 83.198 51.494 1.00 15.05 447 VAL B C 1
ATOM 8153 O O . VAL B 1 428 ? -80.971 82.219 51.478 1.00 15.33 447 VAL B O 1
ATOM 8157 N N . GLN B 1 429 ? -80.111 84.006 50.460 1.00 15.00 448 GLN B N 1
ATOM 8158 C CA . GLN B 1 429 ? -80.832 83.738 49.206 1.00 16.11 448 GLN B CA 1
ATOM 8159 C C . GLN B 1 429 ? -80.416 82.395 48.567 1.00 16.73 448 GLN B C 1
ATOM 8160 O O . GLN B 1 429 ? -81.209 81.817 47.846 1.00 16.00 448 GLN B O 1
ATOM 8166 N N . GLU B 1 430 ? -79.191 81.903 48.785 1.00 15.54 449 GLU B N 1
ATOM 8167 C CA . GLU B 1 430 ? -78.809 80.560 48.271 1.00 14.80 449 GLU B CA 1
ATOM 8168 C C . GLU B 1 430 ? -78.996 79.470 49.338 1.00 14.35 449 GLU B C 1
ATOM 8169 O O . GLU B 1 430 ? -78.540 78.346 49.186 1.00 14.05 449 GLU B O 1
ATOM 8175 N N . GLY B 1 431 ? -79.698 79.800 50.408 1.00 13.91 450 GLY B N 1
ATOM 8176 C CA . GLY B 1 431 ? -80.001 78.849 51.439 1.00 13.74 450 GLY B CA 1
ATOM 8177 C C . GLY B 1 431 ? -78.816 78.530 52.315 1.00 13.89 450 GLY B C 1
ATOM 8178 O O . GLY B 1 431 ? -78.600 77.378 52.676 1.00 13.11 450 GLY B O 1
ATOM 8179 N N . SER B 1 432 ? -78.091 79.559 52.724 1.00 13.74 451 SER B N 1
ATOM 8180 C CA . SER B 1 432 ? -76.894 79.366 53.549 1.00 14.39 451 SER B CA 1
ATOM 8181 C C . SER B 1 432 ? -76.649 80.614 54.444 1.00 13.91 451 SER B C 1
ATOM 8182 O O . SER B 1 432 ? -77.150 81.710 54.142 1.00 14.22 451 SER B O 1
ATOM 8185 N N . PHE B 1 433 ? -75.886 80.421 55.516 1.00 13.17 452 PHE B N 1
ATOM 8186 C CA . PHE B 1 433 ? -75.409 81.549 56.384 1.00 12.99 452 PHE B CA 1
ATOM 8187 C C . PHE B 1 433 ? -73.885 81.436 56.461 1.00 12.32 452 PHE B C 1
ATOM 8188 O O . PHE B 1 433 ? -73.277 81.620 57.515 1.00 14.21 452 PHE B O 1
ATOM 8196 N N . GLU B 1 434 ? -73.303 81.072 55.319 1.00 12.52 453 GLU B N 1
ATOM 8197 C CA . GLU B 1 434 ? -71.863 80.827 55.137 1.00 13.03 453 GLU B CA 1
ATOM 8198 C C . GLU B 1 434 ? -71.640 80.542 53.684 1.00 12.68 453 GLU B C 1
ATOM 8199 O O . GLU B 1 434 ? -72.587 80.248 52.942 1.00 12.71 453 GLU B O 1
ATOM 8205 N N . GLU B 1 435 ? -70.405 80.521 53.232 1.00 12.56 454 GLU B N 1
ATOM 8206 C CA . GLU B 1 435 ? -70.107 79.816 51.998 1.00 12.31 454 GLU B CA 1
ATOM 8207 C C . GLU B 1 435 ? -70.575 78.395 52.135 1.00 11.93 454 GLU B C 1
ATOM 8208 O O . GLU B 1 435 ? -70.386 77.802 53.188 1.00 12.40 454 GLU B O 1
ATOM 8214 N N . PRO B 1 436 ? -71.156 77.834 51.062 1.00 12.41 455 PRO B N 1
ATOM 8215 C CA . PRO B 1 436 ? -71.426 76.370 51.098 1.00 12.51 455 PRO B CA 1
ATOM 8216 C C . PRO B 1 436 ? -70.167 75.600 51.507 1.00 12.12 455 PRO B C 1
ATOM 8217 O O . PRO B 1 436 ? -69.058 75.825 50.989 1.00 12.96 455 PRO B O 1
ATOM 8221 N N . MET B 1 437 ? -70.343 74.661 52.444 1.00 12.82 456 MET B N 1
ATOM 8222 C CA . MET B 1 437 ? -69.261 73.852 52.980 1.00 12.77 456 MET B CA 1
ATOM 8223 C C . MET B 1 437 ? -68.251 74.620 53.833 1.00 12.80 456 MET B C 1
ATOM 8224 O O . MET B 1 437 ? -67.193 74.096 54.144 1.00 12.49 456 MET B O 1
ATOM 8229 N N . GLY B 1 438 ? -68.601 75.856 54.197 1.00 12.15 457 GLY B N 1
ATOM 8230 C CA . GLY B 1 438 ? -67.650 76.700 54.909 1.00 11.53 457 GLY B CA 1
ATOM 8231 C C . GLY B 1 438 ? -67.144 76.127 56.209 1.00 11.22 457 GLY B C 1
ATOM 8232 O O . GLY B 1 438 ? -65.942 76.041 56.435 1.00 11.61 457 GLY B O 1
ATOM 8233 N N . ARG B 1 439 ? -68.067 75.761 57.089 1.00 11.18 458 ARG B N 1
ATOM 8234 C CA . ARG B 1 439 ? -67.733 75.485 58.484 1.00 12.36 458 ARG B CA 1
ATOM 8235 C C . ARG B 1 439 ? -67.661 74.032 58.879 1.00 12.42 458 ARG B C 1
ATOM 8236 O O . ARG B 1 439 ? -67.141 73.711 59.942 1.00 12.77 458 ARG B O 1
ATOM 8244 N N . GLU B 1 440 ? -68.212 73.142 58.072 1.00 12.95 459 GLU B N 1
ATOM 8245 C CA . GLU B 1 440 ? -68.549 71.816 58.611 1.00 13.86 459 GLU B CA 1
ATOM 8246 C C . GLU B 1 440 ? -67.316 71.006 58.942 1.00 14.19 459 GLU B C 1
ATOM 8247 O O . GLU B 1 440 ? -67.241 70.400 60.023 1.00 17.87 459 GLU B O 1
ATOM 8253 N N . ASP B 1 441 ? -66.312 71.022 58.087 1.00 13.92 460 ASP B N 1
ATOM 8254 C CA . ASP B 1 441 ? -65.072 70.313 58.391 1.00 14.26 460 ASP B CA 1
ATOM 8255 C C . ASP B 1 441 ? -64.221 71.161 59.329 1.00 13.51 460 ASP B C 1
ATOM 8256 O O . ASP B 1 441 ? -63.682 70.665 60.329 1.00 15.27 460 ASP B O 1
ATOM 8261 N N . LEU B 1 442 ? -64.106 72.455 59.068 1.00 12.37 461 LEU B N 1
ATOM 8262 C CA . LEU B 1 442 ? -63.196 73.265 59.834 1.00 11.81 461 LEU B CA 1
ATOM 8263 C C . LEU B 1 442 ? -63.588 73.459 61.292 1.00 12.37 461 LEU B C 1
ATOM 8264 O O . LEU B 1 442 ? -62.732 73.651 62.160 1.00 12.27 461 LEU B O 1
ATOM 8269 N N . GLN B 1 443 ? -64.888 73.407 61.610 1.00 11.35 462 GLN B N 1
ATOM 8270 C CA . GLN B 1 443 ? -65.284 73.601 62.992 1.00 12.04 462 GLN B CA 1
ATOM 8271 C C . GLN B 1 443 ? -64.763 72.506 63.895 1.00 12.73 462 GLN B C 1
ATOM 8272 O O . GLN B 1 443 ? -64.589 72.732 65.076 1.00 13.01 462 GLN B O 1
ATOM 8278 N N . HIS B 1 444 ? -64.508 71.327 63.338 1.00 12.64 463 HIS B N 1
ATOM 8279 C CA . HIS B 1 444 ? -63.803 70.278 64.076 1.00 14.79 463 HIS B CA 1
ATOM 8280 C C . HIS B 1 444 ? -62.479 70.860 64.623 1.00 13.20 463 HIS B C 1
ATOM 8281 O O . HIS B 1 444 ? -62.129 70.628 65.779 1.00 12.77 463 HIS B O 1
ATOM 8288 N N . LEU B 1 445 ? -61.755 71.562 63.769 1.00 12.69 464 LEU B N 1
ATOM 8289 C CA . LEU B 1 445 ? -60.454 72.096 64.155 1.00 12.97 464 LEU B CA 1
ATOM 8290 C C . LEU B 1 445 ? -60.600 73.296 65.081 1.00 13.14 464 LEU B C 1
ATOM 8291 O O . LEU B 1 445 ? -59.892 73.391 66.106 1.00 12.24 464 LEU B O 1
ATOM 8296 N N . TRP B 1 446 ? -61.522 74.206 64.753 1.00 12.56 465 TRP B N 1
ATOM 8297 C CA . TRP B 1 446 ? -61.737 75.378 65.617 1.00 12.54 465 TRP B CA 1
ATOM 8298 C C . TRP B 1 446 ? -62.077 74.978 67.037 1.00 13.23 465 TRP B C 1
ATOM 8299 O O . TRP B 1 446 ? -61.647 75.604 67.996 1.00 13.18 465 TRP B O 1
ATOM 8310 N N . GLN B 1 447 ? -62.872 73.925 67.168 1.00 12.85 466 GLN B N 1
ATOM 8311 C CA . GLN B 1 447 ? -63.325 73.461 68.444 1.00 12.97 466 GLN B CA 1
ATOM 8312 C C . GLN B 1 447 ? -62.265 72.628 69.174 1.00 12.79 466 GLN B C 1
ATOM 8313 O O . GLN B 1 447 ? -62.007 72.875 70.336 1.00 12.93 466 GLN B O 1
ATOM 8319 N N . LYS B 1 448 ? -61.625 71.706 68.469 1.00 11.91 467 LYS B N 1
ATOM 8320 C CA . LYS B 1 448 ? -60.599 70.858 69.078 1.00 12.64 467 LYS B CA 1
ATOM 8321 C C . LYS B 1 448 ? -59.457 71.710 69.631 1.00 12.52 467 LYS B C 1
ATOM 8322 O O . LYS B 1 448 ? -58.922 71.404 70.724 1.00 13.11 467 LYS B O 1
ATOM 8328 N N . TYR B 1 449 ? -59.065 72.741 68.894 1.00 13.14 468 TYR B N 1
ATOM 8329 C CA . TYR B 1 449 ? -57.901 73.567 69.265 1.00 12.79 468 TYR B CA 1
ATOM 8330 C C . TYR B 1 449 ? -58.277 74.867 69.939 1.00 12.82 468 TYR B C 1
ATOM 8331 O O . TYR B 1 449 ? -57.416 75.679 70.229 1.00 12.56 468 TYR B O 1
ATOM 8340 N N . LYS B 1 450 ? -59.566 75.044 70.210 1.00 12.52 469 LYS B N 1
ATOM 8341 C CA . LYS B 1 450 ? -60.102 76.219 70.921 1.00 13.61 469 LYS B CA 1
ATOM 8342 C C . LYS B 1 450 ? -59.657 77.522 70.316 1.00 13.39 469 LYS B C 1
ATOM 8343 O O . LYS B 1 450 ? -59.059 78.379 70.976 1.00 13.92 469 LYS B O 1
ATOM 8349 N N . VAL B 1 451 ? -59.956 77.686 69.036 1.00 12.36 470 VAL B N 1
ATOM 8350 C CA . VAL B 1 451 ? -59.848 78.983 68.420 1.00 12.95 470 VAL B CA 1
ATOM 8351 C C . VAL B 1 451 ? -60.751 79.967 69.147 1.00 12.32 470 VAL B C 1
ATOM 8352 O O . VAL B 1 451 ? -61.958 79.720 69.319 1.00 13.36 470 VAL B O 1
ATOM 8356 N N . ASP B 1 452 ? -60.203 81.105 69.600 1.00 12.67 471 ASP B N 1
ATOM 8357 C CA . ASP B 1 452 ? -60.974 82.074 70.344 1.00 12.99 471 ASP B CA 1
ATOM 8358 C C . ASP B 1 452 ? -61.930 82.900 69.472 1.00 13.29 471 ASP B C 1
ATOM 8359 O O . ASP B 1 452 ? -63.125 83.062 69.815 1.00 12.18 471 ASP B O 1
ATOM 8364 N N . ILE B 1 453 ? -61.398 83.412 68.382 1.00 12.56 472 ILE B N 1
ATOM 8365 C CA . ILE B 1 453 ? -62.131 84.279 67.476 1.00 13.44 472 ILE B CA 1
ATOM 8366 C C . ILE B 1 453 ? -61.720 83.929 66.068 1.00 12.15 472 ILE B C 1
ATOM 8367 O O . ILE B 1 453 ? -60.521 83.788 65.751 1.00 12.19 472 ILE B O 1
ATOM 8372 N N . ALA B 1 454 ? -62.728 83.773 65.215 1.00 12.61 473 ALA B N 1
ATOM 8373 C CA . ALA B 1 454 ? -62.543 83.569 63.806 1.00 12.13 473 ALA B CA 1
ATOM 8374 C C . ALA B 1 454 ? -63.136 84.771 63.112 1.00 13.43 473 ALA B C 1
ATOM 8375 O O . ALA B 1 454 ? -64.255 85.167 63.444 1.00 12.73 473 ALA B O 1
ATOM 8377 N N . MET B 1 455 ? -62.386 85.331 62.177 1.00 12.54 474 MET B N 1
ATOM 8378 C CA A MET B 1 455 ? -62.812 86.564 61.495 0.50 13.85 474 MET B CA 1
ATOM 8379 C CA B MET B 1 455 ? -62.780 86.571 61.505 0.50 13.06 474 MET B CA 1
ATOM 8380 C C . MET B 1 455 ? -62.731 86.457 59.994 1.00 13.67 474 MET B C 1
ATOM 8381 O O . MET B 1 455 ? -61.781 85.892 59.439 1.00 12.77 474 MET B O 1
ATOM 8390 N N . TYR B 1 456 ? -63.718 87.090 59.348 1.00 12.72 475 TYR B N 1
ATOM 8391 C CA . TYR B 1 456 ? -63.899 87.028 57.895 1.00 12.52 475 TYR B CA 1
ATOM 8392 C C . TYR B 1 456 ? -64.073 88.394 57.309 1.00 13.27 475 TYR B C 1
ATOM 8393 O O . TYR B 1 456 ? -64.496 89.304 57.998 1.00 13.66 475 TYR B O 1
ATOM 8402 N N . GLY B 1 457 ? -63.765 88.513 56.028 1.00 13.22 476 GLY B N 1
ATOM 8403 C CA . GLY B 1 457 ? -64.164 89.681 55.217 1.00 12.48 476 GLY B CA 1
ATOM 8404 C C . GLY B 1 457 ? -65.336 89.297 54.310 1.00 12.15 476 GLY B C 1
ATOM 8405 O O . GLY B 1 457 ? -66.281 88.594 54.744 1.00 13.06 476 GLY B O 1
ATOM 8406 N N . HIS B 1 458 ? -65.248 89.796 53.082 1.00 12.42 477 HIS B N 1
ATOM 8407 C CA . HIS B 1 458 ? -66.038 89.391 51.913 1.00 12.68 477 HIS B CA 1
ATOM 8408 C C . HIS B 1 458 ? -67.476 89.916 51.937 1.00 12.43 477 HIS B C 1
ATOM 8409 O O . HIS B 1 458 ? -67.957 90.427 50.927 1.00 13.83 477 HIS B O 1
ATOM 8416 N N . VAL B 1 459 ? -68.155 89.778 53.053 1.00 12.71 478 VAL B N 1
ATOM 8417 C CA . VAL B 1 459 ? -69.457 90.392 53.253 1.00 12.59 478 VAL B CA 1
ATOM 8418 C C . VAL B 1 459 ? -69.199 91.812 53.779 1.00 13.37 478 VAL B C 1
ATOM 8419 O O . VAL B 1 459 ? -68.532 91.977 54.803 1.00 12.81 478 VAL B O 1
ATOM 8423 N N . HIS B 1 460 ? -69.734 92.822 53.094 1.00 13.94 479 HIS B N 1
ATOM 8424 C CA . HIS B 1 460 ? -69.398 94.215 53.410 1.00 14.60 479 HIS B CA 1
ATOM 8425 C C . HIS B 1 460 ? -70.303 94.814 54.462 1.00 14.77 479 HIS B C 1
ATOM 8426 O O . HIS B 1 460 ? -71.239 95.610 54.189 1.00 14.70 479 HIS B O 1
ATOM 8433 N N . ASN B 1 461 ? -70.082 94.346 55.669 1.00 13.99 480 ASN B N 1
ATOM 8434 C CA . ASN B 1 461 ? -70.736 94.758 56.884 1.00 13.52 480 ASN B CA 1
ATOM 8435 C C . ASN B 1 461 ? -69.997 94.148 58.057 1.00 13.36 480 ASN B C 1
ATOM 8436 O O . ASN B 1 461 ? -68.966 93.473 57.882 1.00 14.02 480 ASN B O 1
ATOM 8441 N N . TYR B 1 462 ? -70.502 94.432 59.246 1.00 12.79 481 TYR B N 1
ATOM 8442 C CA . TYR B 1 462 ? -69.997 93.847 60.490 1.00 13.72 481 TYR B CA 1
ATOM 8443 C C . TYR B 1 462 ? -71.075 93.032 61.145 1.00 13.50 481 TYR B C 1
ATOM 8444 O O . TYR B 1 462 ? -72.220 93.466 61.284 1.00 15.04 481 TYR B O 1
ATOM 8453 N N . GLU B 1 463 ? -70.692 91.851 61.648 1.00 13.25 482 GLU B N 1
ATOM 8454 C CA . GLU B 1 463 ? -71.605 91.037 62.401 1.00 12.92 482 GLU B CA 1
ATOM 8455 C C . GLU B 1 463 ? -70.793 90.208 63.395 1.00 13.69 482 GLU B C 1
ATOM 8456 O O . GLU B 1 463 ? -69.700 89.728 63.055 1.00 15.53 482 GLU B O 1
ATOM 8462 N N . ARG B 1 464 ? -71.323 90.021 64.582 1.00 13.03 483 ARG B N 1
ATOM 8463 C CA . ARG B 1 464 ? -70.682 89.204 65.630 1.00 13.70 483 ARG B CA 1
ATOM 8464 C C . ARG B 1 464 ? -71.639 88.144 66.139 1.00 13.69 483 ARG B C 1
ATOM 8465 O O . ARG B 1 464 ? -72.769 88.451 66.501 1.00 14.63 483 ARG B O 1
ATOM 8473 N N . THR B 1 465 ? -71.167 86.908 66.247 1.00 13.82 484 THR B N 1
ATOM 8474 C CA . THR B 1 465 ? -71.902 85.833 66.861 1.00 12.80 484 THR B CA 1
ATOM 8475 C C . THR B 1 465 ? -71.563 85.609 68.326 1.00 13.07 484 THR B C 1
ATOM 8476 O O . THR B 1 465 ? -70.513 86.019 68.799 1.00 13.64 484 THR B O 1
ATOM 8480 N N . CYS B 1 466 ? -72.436 84.893 69.013 1.00 14.35 485 CYS B N 1
ATOM 8481 C CA . CYS B 1 466 ? -72.149 84.291 70.298 1.00 14.92 485 CYS B CA 1
ATOM 8482 C C . CYS B 1 466 ? -70.993 83.293 70.115 1.00 15.30 485 CYS B C 1
ATOM 8483 O O . CYS B 1 466 ? -70.767 82.808 69.005 1.00 14.34 485 CYS B O 1
ATOM 8486 N N . PRO B 1 467 ? -70.326 82.921 71.205 1.00 14.40 486 PRO B N 1
ATOM 8487 C CA . PRO B 1 467 ? -69.483 81.701 71.143 1.00 13.77 486 PRO B CA 1
ATOM 8488 C C . PRO B 1 467 ? -70.396 80.567 70.678 1.00 13.70 486 PRO B C 1
ATOM 8489 O O . PRO B 1 467 ? -71.505 80.434 71.193 1.00 12.83 486 PRO B O 1
ATOM 8493 N N . ILE B 1 468 ? -69.938 79.784 69.704 1.00 13.62 487 ILE B N 1
ATOM 8494 C CA . ILE B 1 468 ? -70.835 78.927 68.943 1.00 13.82 487 ILE B CA 1
ATOM 8495 C C . ILE B 1 468 ? -70.111 77.676 68.448 1.00 13.34 487 ILE B C 1
ATOM 8496 O O . ILE B 1 468 ? -68.917 77.680 68.223 1.00 13.21 487 ILE B O 1
ATOM 8501 N N . TYR B 1 469 ? -70.869 76.602 68.285 1.00 13.21 488 TYR B N 1
ATOM 8502 C CA . TYR B 1 469 ? -70.399 75.401 67.643 1.00 12.55 488 TYR B CA 1
ATOM 8503 C C . TYR B 1 469 ? -71.628 74.688 67.043 1.00 12.76 488 TYR B C 1
ATOM 8504 O O . TYR B 1 469 ? -72.619 74.600 67.726 1.00 12.29 488 TYR B O 1
ATOM 8513 N N . GLN B 1 470 ? -71.540 74.205 65.804 1.00 12.64 489 GLN B N 1
ATOM 8514 C CA . GLN B 1 470 ? -72.667 73.419 65.208 1.00 12.62 489 GLN B CA 1
ATOM 8515 C C . GLN B 1 470 ? -73.983 74.198 65.248 1.00 13.41 489 GLN B C 1
ATOM 8516 O O . GLN B 1 470 ? -75.057 73.646 65.484 1.00 13.27 489 GLN B O 1
ATOM 8522 N N . ASN B 1 471 ? -73.873 75.509 64.983 1.00 13.00 490 ASN B N 1
ATOM 8523 C CA . ASN B 1 471 ? -75.024 76.425 64.870 1.00 13.30 490 ASN B CA 1
ATOM 8524 C C . ASN B 1 471 ? -75.709 76.764 66.195 1.00 13.95 490 ASN B C 1
ATOM 8525 O O . ASN B 1 471 ? -76.785 77.352 66.166 1.00 14.68 490 ASN B O 1
ATOM 8530 N N . VAL B 1 472 ? -75.103 76.391 67.329 1.00 14.50 491 VAL B N 1
ATOM 8531 C CA . VAL B 1 472 ? -75.735 76.506 68.636 1.00 13.71 491 VAL B CA 1
ATOM 8532 C C . VAL B 1 472 ? -74.841 77.327 69.564 1.00 14.42 491 VAL B C 1
ATOM 8533 O O . VAL B 1 472 ? -73.631 77.067 69.680 1.00 12.91 491 VAL B O 1
ATOM 8537 N N . CYS B 1 473 ? -75.398 78.345 70.193 1.00 15.15 492 CYS B N 1
ATOM 8538 C CA A CYS B 1 473 ? -74.628 79.148 71.149 0.60 16.75 492 CYS B CA 1
ATOM 8539 C CA B CYS B 1 473 ? -74.624 79.149 71.147 0.40 16.38 492 CYS B CA 1
ATOM 8540 C C . CYS B 1 473 ? -74.174 78.308 72.342 1.00 15.91 492 CYS B C 1
ATOM 8541 O O . CYS B 1 473 ? -74.953 77.506 72.910 1.00 15.39 492 CYS B O 1
ATOM 8546 N N . THR B 1 474 ? -72.902 78.436 72.719 1.00 13.88 493 THR B N 1
ATOM 8547 C CA . THR B 1 474 ? -72.356 77.685 73.803 1.00 14.54 493 THR B CA 1
ATOM 8548 C C . THR B 1 474 ? -72.200 78.530 75.057 1.00 14.82 493 THR B C 1
ATOM 8549 O O . THR B 1 474 ? -71.789 78.017 76.084 1.00 17.22 493 THR B O 1
ATOM 8553 N N . ASN B 1 475 ? -72.517 79.814 74.951 1.00 15.67 494 ASN B N 1
ATOM 8554 C CA . ASN B 1 475 ? -72.416 80.766 76.063 1.00 16.86 494 ASN B CA 1
ATOM 8555 C C . ASN B 1 475 ? -73.359 81.895 75.751 1.00 16.88 494 ASN B C 1
ATOM 8556 O O . ASN B 1 475 ? -73.451 82.320 74.616 1.00 16.71 494 ASN B O 1
ATOM 8561 N N . LYS B 1 476 ? -74.120 82.337 76.770 1.00 19.72 495 LYS B N 1
ATOM 8562 C CA . LYS B 1 476 ? -75.209 83.252 76.564 1.00 21.10 495 LYS B CA 1
ATOM 8563 C C . LYS B 1 476 ? -74.861 84.727 76.834 1.00 20.10 495 LYS B C 1
ATOM 8564 O O . LYS B 1 476 ? -75.683 85.603 76.601 1.00 19.30 495 LYS B O 1
ATOM 8570 N N . GLU B 1 477 ? -73.624 85.015 77.232 1.00 18.91 496 GLU B N 1
ATOM 8571 C CA . GLU B 1 477 ? -73.244 86.406 77.522 1.00 19.67 496 GLU B CA 1
ATOM 8572 C C . GLU B 1 477 ? -73.134 87.209 76.238 1.00 18.60 496 GLU B C 1
ATOM 8573 O O . GLU B 1 477 ? -72.737 86.657 75.194 1.00 19.02 496 GLU B O 1
ATOM 8579 N N . LYS B 1 478 ? -73.459 88.497 76.298 1.00 19.03 497 LYS B N 1
ATOM 8580 C CA . LYS B 1 478 ? -73.349 89.356 75.132 1.00 20.49 497 LYS B CA 1
ATOM 8581 C C . LYS B 1 478 ? -72.032 90.131 75.052 1.00 18.63 497 LYS B C 1
ATOM 8582 O O . LYS B 1 478 ? -71.658 90.580 73.959 1.00 17.77 497 LYS B O 1
ATOM 8588 N N . HIS B 1 479 ? -71.370 90.332 76.190 1.00 18.01 498 HIS B N 1
ATOM 8589 C CA . HIS B 1 479 ? -70.183 91.200 76.233 1.00 20.08 498 HIS B CA 1
ATOM 8590 C C . HIS B 1 479 ? -69.070 90.761 77.155 1.00 18.33 498 HIS B C 1
ATOM 8591 O O . HIS B 1 479 ? -67.909 90.938 76.804 1.00 19.03 498 HIS B O 1
ATOM 8598 N N . ASN B 1 480 ? -69.386 90.236 78.315 1.00 18.03 499 ASN B N 1
ATOM 8599 C CA A ASN B 1 480 ? -68.315 89.987 79.276 0.50 19.54 499 ASN B CA 1
ATOM 8600 C CA B ASN B 1 480 ? -68.431 89.975 79.399 0.50 19.54 499 ASN B CA 1
ATOM 8601 C C . ASN B 1 480 ? -68.151 88.483 79.482 1.00 19.17 499 ASN B C 1
ATOM 8602 O O . ASN B 1 480 ? -68.786 87.803 80.293 1.00 19.99 499 ASN B O 1
ATOM 8611 N N . TYR B 1 481 ? -67.261 87.943 78.644 1.00 17.02 500 TYR B N 1
ATOM 8612 C CA . TYR B 1 481 ? -67.014 86.532 78.618 1.00 16.13 500 TYR B CA 1
ATOM 8613 C C . TYR B 1 481 ? -65.973 86.140 79.688 1.00 17.40 500 TYR B C 1
ATOM 8614 O O . TYR B 1 481 ? -64.949 86.785 79.807 1.00 17.81 500 TYR B O 1
ATOM 8623 N N . LYS B 1 482 ? -66.296 85.111 80.441 1.00 17.05 501 LYS B N 1
ATOM 8624 C CA A LYS B 1 482 ? -65.426 84.646 81.514 0.50 17.86 501 LYS B CA 1
ATOM 8625 C CA B LYS B 1 482 ? -65.413 84.645 81.498 0.50 17.68 501 LYS B CA 1
ATOM 8626 C C . LYS B 1 482 ? -65.189 83.147 81.397 1.00 17.74 501 LYS B C 1
ATOM 8627 O O . LYS B 1 482 ? -66.111 82.389 81.201 1.00 17.85 501 LYS B O 1
ATOM 8638 N N . GLY B 1 483 ? -63.952 82.714 81.585 1.00 15.78 502 GLY B N 1
ATOM 8639 C CA . GLY B 1 483 ? -63.662 81.288 81.630 1.00 15.79 502 GLY B CA 1
ATOM 8640 C C . GLY B 1 483 ? -63.719 80.593 80.283 1.00 15.41 502 GLY B C 1
ATOM 8641 O O . GLY B 1 483 ? -63.427 81.180 79.248 1.00 17.35 502 GLY B O 1
ATOM 8642 N N . ASN B 1 484 ? -64.084 79.327 80.340 1.00 16.59 503 ASN B N 1
ATOM 8643 C CA . ASN B 1 484 ? -64.174 78.462 79.161 1.00 17.49 503 ASN B CA 1
ATOM 8644 C C . ASN B 1 484 ? -65.497 78.742 78.465 1.00 16.91 503 ASN B C 1
ATOM 8645 O O . ASN B 1 484 ? -66.556 78.493 79.045 1.00 17.91 503 ASN B O 1
ATOM 8650 N N . LEU B 1 485 ? -65.432 79.279 77.254 1.00 16.46 504 LEU B N 1
ATOM 8651 C CA . LEU B 1 485 ? -66.625 79.682 76.515 1.00 16.78 504 LEU B CA 1
ATOM 8652 C C . LEU B 1 485 ? -67.264 78.561 75.738 1.00 16.42 504 LEU B C 1
ATOM 8653 O O . LEU B 1 485 ? -68.435 78.695 75.332 1.00 16.19 504 LEU B O 1
ATOM 8658 N N . ASN B 1 486 ? -66.545 77.459 75.548 1.00 15.85 505 ASN B N 1
ATOM 8659 C CA . ASN B 1 486 ? -67.077 76.258 74.948 1.00 15.16 505 ASN B CA 1
ATOM 8660 C C . ASN B 1 486 ? -67.398 76.356 73.458 1.00 14.38 505 ASN B C 1
ATOM 8661 O O . ASN B 1 486 ? -67.972 75.424 72.897 1.00 13.43 505 ASN B O 1
ATOM 8666 N N . GLY B 1 487 ? -66.982 77.452 72.823 1.00 13.62 506 GLY B N 1
ATOM 8667 C CA . GLY B 1 487 ? -67.131 77.647 71.404 1.00 13.49 506 GLY B CA 1
ATOM 8668 C C . GLY B 1 487 ? -66.350 78.851 70.941 1.00 14.26 506 GLY B C 1
ATOM 8669 O O . GLY B 1 487 ? -65.878 79.665 71.757 1.00 16.40 506 GLY B O 1
ATOM 8670 N N . THR B 1 488 ? -66.228 78.979 69.621 1.00 12.53 507 THR B N 1
ATOM 8671 C CA . THR B 1 488 ? -65.510 80.047 68.974 1.00 12.31 507 THR B CA 1
ATOM 8672 C C . THR B 1 488 ? -66.435 81.202 68.672 1.00 12.63 507 THR B C 1
ATOM 8673 O O . THR B 1 488 ? -67.623 81.018 68.314 1.00 11.27 507 THR B O 1
ATOM 8677 N N . ILE B 1 489 ? -65.935 82.435 68.838 1.00 12.47 508 ILE B N 1
ATOM 8678 C CA . ILE B 1 489 ? -66.686 83.607 68.432 1.00 12.58 508 ILE B CA 1
ATOM 8679 C C . ILE B 1 489 ? -66.339 83.929 67.004 1.00 11.88 508 ILE B C 1
ATOM 8680 O O . ILE B 1 489 ? -65.166 83.927 66.635 1.00 12.01 508 ILE B O 1
ATOM 8685 N N . HIS B 1 490 ? -67.352 84.119 66.163 1.00 12.25 509 HIS B N 1
ATOM 8686 C CA . HIS B 1 490 ? -67.160 84.446 64.781 1.00 12.62 509 HIS B CA 1
ATOM 8687 C C . HIS B 1 490 ? -67.585 85.908 64.509 1.00 12.63 509 HIS B C 1
ATOM 8688 O O . HIS B 1 490 ? -68.624 86.369 64.970 1.00 13.58 509 HIS B O 1
ATOM 8695 N N . VAL B 1 491 ? -66.766 86.560 63.710 1.00 13.20 510 VAL B N 1
ATOM 8696 C CA . VAL B 1 491 ? -66.915 87.973 63.381 1.00 12.81 510 VAL B CA 1
ATOM 8697 C C . VAL B 1 491 ? -66.693 88.219 61.894 1.00 12.54 510 VAL B C 1
ATOM 8698 O O . VAL B 1 491 ? -65.655 87.869 61.335 1.00 13.96 510 VAL B O 1
ATOM 8702 N N . VAL B 1 492 ? -67.689 88.800 61.237 1.00 12.15 511 VAL B N 1
ATOM 8703 C CA . VAL B 1 492 ? -67.598 89.352 59.908 1.00 12.50 511 VAL B CA 1
ATOM 8704 C C . VAL B 1 492 ? -67.143 90.813 60.070 1.00 12.58 511 VAL B C 1
ATOM 8705 O O . VAL B 1 492 ? -67.804 91.578 60.796 1.00 12.14 511 VAL B O 1
ATOM 8709 N N . VAL B 1 493 ? -66.024 91.148 59.422 1.00 12.74 512 VAL B N 1
ATOM 8710 C CA . VAL B 1 493 ? -65.444 92.480 59.471 1.00 13.66 512 VAL B CA 1
ATOM 8711 C C . VAL B 1 493 ? -65.037 92.905 58.046 1.00 13.39 512 VAL B C 1
ATOM 8712 O O . VAL B 1 493 ? -63.934 93.363 57.778 1.00 13.78 512 VAL B O 1
ATOM 8716 N N . GLY B 1 494 ? -65.974 92.715 57.101 1.00 13.41 513 GLY B N 1
ATOM 8717 C CA . GLY B 1 494 ? -65.746 92.998 55.688 1.00 13.97 513 GLY B CA 1
ATOM 8718 C C . GLY B 1 494 ? -66.198 94.405 55.300 1.00 14.30 513 GLY B C 1
ATOM 8719 O O . GLY B 1 494 ? -66.226 94.737 54.133 1.00 14.73 513 GLY B O 1
ATOM 8720 N N . GLY B 1 495 ? -66.458 95.216 56.314 1.00 15.12 514 GLY B N 1
ATOM 8721 C CA . GLY B 1 495 ? -66.860 96.624 56.115 1.00 17.07 514 GLY B CA 1
ATOM 8722 C C . GLY B 1 495 ? -65.700 97.611 55.956 1.00 17.01 514 GLY B C 1
ATOM 8723 O O . GLY B 1 495 ? -65.881 98.794 56.208 1.00 16.10 514 GLY B O 1
ATOM 8724 N N . GLY B 1 496 ? -64.546 97.179 55.469 1.00 15.29 515 GLY B N 1
ATOM 8725 C CA . GLY B 1 496 ? -63.391 98.083 55.320 1.00 16.17 515 GLY B CA 1
ATOM 8726 C C . GLY B 1 496 ? -63.497 99.212 54.295 1.00 16.76 515 GLY B C 1
ATOM 8727 O O . GLY B 1 496 ? -62.748 100.179 54.346 1.00 17.19 515 GLY B O 1
ATOM 8728 N N . GLY B 1 497 ? -64.375 99.084 53.320 1.00 15.79 516 GLY B N 1
ATOM 8729 C CA . GLY B 1 497 ? -64.476 100.155 52.339 1.00 15.15 516 GLY B CA 1
ATOM 8730 C C . GLY B 1 497 ? -65.413 99.884 51.178 1.00 17.68 516 GLY B C 1
ATOM 8731 O O . GLY B 1 497 ? -66.048 100.796 50.665 1.00 17.32 516 GLY B O 1
ATOM 8732 N N . ALA B 1 498 ? -65.413 98.640 50.677 1.00 15.54 517 ALA B N 1
ATOM 8733 C CA . ALA B 1 498 ? -66.249 98.275 49.553 1.00 14.72 517 ALA B CA 1
ATOM 8734 C C . ALA B 1 498 ? -67.738 98.394 49.839 1.00 14.34 517 ALA B C 1
ATOM 8735 O O . ALA B 1 498 ? -68.185 98.181 50.970 1.00 14.35 517 ALA B O 1
ATOM 8737 N N . SER B 1 499 ? -68.510 98.716 48.781 1.00 16.40 518 SER B N 1
ATOM 8738 C CA . SER B 1 499 ? -69.957 99.000 48.891 1.00 17.79 518 SER B CA 1
ATOM 8739 C C . SER B 1 499 ? -70.677 98.031 49.825 1.00 18.29 518 SER B C 1
ATOM 8740 O O . SER B 1 499 ? -70.513 96.793 49.685 1.00 16.90 518 SER B O 1
ATOM 8743 N N . LEU B 1 500 ? -71.500 98.565 50.712 1.00 15.98 519 LEU B N 1
ATOM 8744 C CA . LEU B 1 500 ? -72.101 97.813 51.791 1.00 16.65 519 LEU B CA 1
ATOM 8745 C C . LEU B 1 500 ? -73.023 96.714 51.262 1.00 16.85 519 LEU B C 1
ATOM 8746 O O . LEU B 1 500 ? -73.696 96.871 50.199 1.00 18.04 519 LEU B O 1
ATOM 8751 N N . ALA B 1 501 ? -73.066 95.631 52.034 1.00 17.25 520 ALA B N 1
ATOM 8752 C CA . ALA B 1 501 ? -73.917 94.486 51.729 1.00 16.88 520 ALA B CA 1
ATOM 8753 C C . ALA B 1 501 ? -75.087 94.418 52.690 1.00 16.08 520 ALA B C 1
ATOM 8754 O O . ALA B 1 501 ? -74.941 94.536 53.942 1.00 15.42 520 ALA B O 1
ATOM 8756 N N . GLU B 1 502 ? -76.294 94.199 52.151 1.00 17.32 521 GLU B N 1
ATOM 8757 C CA A GLU B 1 502 ? -77.468 94.141 53.017 0.50 18.77 521 GLU B CA 1
ATOM 8758 C CA B GLU B 1 502 ? -77.505 94.110 52.961 0.50 18.29 521 GLU B CA 1
ATOM 8759 C C . GLU B 1 502 ? -77.554 92.816 53.750 1.00 18.74 521 GLU B C 1
ATOM 8760 O O . GLU B 1 502 ? -77.094 91.781 53.256 1.00 17.53 521 GLU B O 1
ATOM 8771 N N . PHE B 1 503 ? -78.101 92.887 54.940 1.00 16.44 522 PHE B N 1
ATOM 8772 C CA . PHE B 1 503 ? -78.448 91.709 55.693 1.00 16.99 522 PHE B CA 1
ATOM 8773 C C . PHE B 1 503 ? -79.774 91.136 55.216 1.00 18.34 522 PHE B C 1
ATOM 8774 O O . PHE B 1 503 ? -80.684 91.875 54.749 1.00 18.61 522 PHE B O 1
ATOM 8782 N N . ALA B 1 504 ? -79.898 89.819 55.324 1.00 16.88 523 ALA B N 1
ATOM 8783 C CA . ALA B 1 504 ? -81.200 89.177 55.147 1.00 17.00 523 ALA B CA 1
ATOM 8784 C C . ALA B 1 504 ? -82.127 89.580 56.271 1.00 17.55 523 ALA B C 1
ATOM 8785 O O . ALA B 1 504 ? -81.702 89.907 57.374 1.00 19.00 523 ALA B O 1
ATOM 8787 N N . PRO B 1 505 ? -83.447 89.525 56.016 1.00 20.22 524 PRO B N 1
ATOM 8788 C CA . PRO B 1 505 ? -84.429 89.904 57.027 1.00 20.37 524 PRO B CA 1
ATOM 8789 C C . PRO B 1 505 ? -84.730 88.755 57.995 1.00 20.95 524 PRO B C 1
ATOM 8790 O O . PRO B 1 505 ? -85.891 88.377 58.187 1.00 20.88 524 PRO B O 1
ATOM 8794 N N . ILE B 1 506 ? -83.679 88.192 58.582 1.00 19.10 525 ILE B N 1
ATOM 8795 C CA . ILE B 1 506 ? -83.725 87.118 59.562 1.00 17.83 525 ILE B CA 1
ATOM 8796 C C . ILE B 1 506 ? -82.784 87.548 60.689 1.00 16.86 525 ILE B C 1
ATOM 8797 O O . ILE B 1 506 ? -81.653 87.987 60.421 1.00 18.17 525 ILE B O 1
ATOM 8802 N N . ASN B 1 507 ? -83.258 87.439 61.909 1.00 16.84 526 ASN B N 1
ATOM 8803 C CA . ASN B 1 507 ? -82.417 87.602 63.078 1.00 17.55 526 ASN B CA 1
ATOM 8804 C C . ASN B 1 507 ? -82.238 86.219 63.733 1.00 16.03 526 ASN B C 1
ATOM 8805 O O . ASN B 1 507 ? -83.138 85.668 64.383 1.00 16.63 526 ASN B O 1
ATOM 8810 N N . THR B 1 508 ? -81.074 85.633 63.500 1.00 15.42 527 THR B N 1
ATOM 8811 C CA . THR B 1 508 ? -80.816 84.301 64.025 1.00 14.79 527 THR B CA 1
ATOM 8812 C C . THR B 1 508 ? -80.606 84.267 65.509 1.00 15.42 527 THR B C 1
ATOM 8813 O O . THR B 1 508 ? -80.354 85.296 66.166 1.00 15.96 527 THR B O 1
ATOM 8817 N N . THR B 1 509 ? -80.633 83.063 66.058 1.00 14.54 528 THR B N 1
ATOM 8818 C CA . THR B 1 509 ? -80.366 82.809 67.439 1.00 15.51 528 THR B CA 1
ATOM 8819 C C . THR B 1 509 ? -78.958 83.234 67.864 1.00 16.48 528 THR B C 1
ATOM 8820 O O . THR B 1 509 ? -78.730 83.556 69.035 1.00 17.55 528 THR B O 1
ATOM 8824 N N . TRP B 1 510 ? -78.043 83.246 66.906 1.00 14.10 529 TRP B N 1
ATOM 8825 C CA . TRP B 1 510 ? -76.627 83.435 67.228 1.00 14.18 529 TRP B CA 1
ATOM 8826 C C . TRP B 1 510 ? -76.062 84.825 66.892 1.00 14.04 529 TRP B C 1
ATOM 8827 O O . TRP B 1 510 ? -74.910 85.089 67.242 1.00 13.72 529 TRP B O 1
ATOM 8838 N N . SER B 1 511 ? -76.828 85.682 66.230 1.00 13.83 530 SER B N 1
ATOM 8839 C CA . SER B 1 511 ? -76.329 86.956 65.772 1.00 13.90 530 SER B CA 1
ATOM 8840 C C . SER B 1 511 ? -76.564 88.019 66.836 1.00 15.38 530 SER B C 1
ATOM 8841 O O . SER B 1 511 ? -77.673 88.450 67.070 1.00 16.19 530 SER B O 1
ATOM 8844 N N . ILE B 1 512 ? -75.470 88.419 67.470 1.00 15.35 531 ILE B N 1
ATOM 8845 C CA . ILE B 1 512 ? -75.556 89.331 68.610 1.00 15.38 531 ILE B CA 1
ATOM 8846 C C . ILE B 1 512 ? -75.600 90.783 68.169 1.00 15.91 531 ILE B C 1
ATOM 8847 O O . ILE B 1 512 ? -76.342 91.584 68.783 1.00 17.23 531 ILE B O 1
ATOM 8852 N N . PHE B 1 513 ? -74.830 91.148 67.168 1.00 15.95 532 PHE B N 1
ATOM 8853 C CA . PHE B 1 513 ? -74.707 92.539 66.756 1.00 16.69 532 PHE B CA 1
ATOM 8854 C C . PHE B 1 513 ? -74.465 92.589 65.266 1.00 17.63 532 PHE B C 1
ATOM 8855 O O . PHE B 1 513 ? -73.705 91.787 64.736 1.00 16.47 532 PHE B O 1
ATOM 8863 N N . LYS B 1 514 ? -75.098 93.555 64.600 1.00 16.61 533 LYS B N 1
ATOM 8864 C CA . LYS B 1 514 ? -74.922 93.798 63.183 1.00 16.04 533 LYS B CA 1
ATOM 8865 C C . LYS B 1 514 ? -74.737 95.298 62.941 1.00 15.99 533 LYS B C 1
ATOM 8866 O O . LYS B 1 514 ? -75.406 96.103 63.588 1.00 18.25 533 LYS B O 1
ATOM 8872 N N . ASP B 1 515 ? -73.849 95.651 62.025 1.00 15.62 534 ASP B N 1
ATOM 8873 C CA . ASP B 1 515 ? -73.727 97.059 61.560 1.00 16.75 534 ASP B CA 1
ATOM 8874 C C . ASP B 1 515 ? -73.625 97.079 60.058 1.00 16.07 534 ASP B C 1
ATOM 8875 O O . ASP B 1 515 ? -72.703 96.552 59.465 1.00 16.75 534 ASP B O 1
ATOM 8880 N N . HIS B 1 516 ? -74.574 97.769 59.425 1.00 16.40 535 HIS B N 1
ATOM 8881 C CA . HIS B 1 516 ? -74.552 98.005 57.985 1.00 16.90 535 HIS B CA 1
ATOM 8882 C C . HIS B 1 516 ? -73.900 99.368 57.749 1.00 18.48 535 HIS B C 1
ATOM 8883 O O . HIS B 1 516 ? -74.586 100.389 57.517 1.00 18.01 535 HIS B O 1
ATOM 8890 N N . ASP B 1 517 ? -72.567 99.373 57.817 1.00 17.57 536 ASP B N 1
ATOM 8891 C CA . ASP B 1 517 ? -71.735 100.564 57.740 1.00 18.72 536 ASP B CA 1
ATOM 8892 C C . ASP B 1 517 ? -70.295 100.077 57.612 1.00 18.17 536 ASP B C 1
ATOM 8893 O O . ASP B 1 517 ? -70.014 98.841 57.667 1.00 17.11 536 ASP B O 1
ATOM 8898 N N . PHE B 1 518 ? -69.397 101.032 57.437 1.00 17.90 537 PHE B N 1
ATOM 8899 C CA . PHE B 1 518 ? -67.983 100.789 57.263 1.00 17.02 537 PHE B CA 1
ATOM 8900 C C . PHE B 1 518 ? -67.286 100.820 58.609 1.00 16.82 537 PHE B C 1
ATOM 8901 O O . PHE B 1 518 ? -67.514 101.712 59.440 1.00 15.98 537 PHE B O 1
ATOM 8909 N N . GLY B 1 519 ? -66.395 99.869 58.830 1.00 15.51 538 GLY B N 1
ATOM 8910 C CA . GLY B 1 519 ? -65.655 99.840 60.070 1.00 15.97 538 GLY B CA 1
ATOM 8911 C C . GLY B 1 519 ? -64.678 98.681 60.126 1.00 15.30 538 GLY B C 1
ATOM 8912 O O . GLY B 1 519 ? -64.464 97.998 59.128 1.00 15.69 538 GLY B O 1
ATOM 8913 N N . PHE B 1 520 ? -64.070 98.539 61.287 1.00 15.27 539 PHE B N 1
ATOM 8914 C CA . PHE B 1 520 ? -62.935 97.631 61.498 1.00 14.32 539 PHE B CA 1
ATOM 8915 C C . PHE B 1 520 ? -62.831 97.241 62.941 1.00 14.31 539 PHE B C 1
ATOM 8916 O O . PHE B 1 520 ? -63.492 97.821 63.798 1.00 14.53 539 PHE B O 1
ATOM 8924 N N . VAL B 1 521 ? -62.033 96.212 63.215 1.00 14.64 540 VAL B N 1
ATOM 8925 C CA . VAL B 1 521 ? -61.854 95.695 64.563 1.00 13.69 540 VAL B CA 1
ATOM 8926 C C . VAL B 1 521 ? -60.469 95.970 65.031 1.00 14.00 540 VAL B C 1
ATOM 8927 O O . VAL B 1 521 ? -59.520 95.913 64.268 1.00 14.19 540 VAL B O 1
ATOM 8931 N N . LYS B 1 522 ? -60.382 96.303 66.307 1.00 14.38 541 LYS B N 1
ATOM 8932 C CA . LYS B 1 522 ? -59.134 96.279 67.044 1.00 15.14 541 LYS B CA 1
ATOM 8933 C C . LYS B 1 522 ? -59.202 95.310 68.217 1.00 14.66 541 LYS B C 1
ATOM 8934 O O . LYS B 1 522 ? -60.116 95.389 69.047 1.00 13.85 541 LYS B O 1
ATOM 8940 N N . LEU B 1 523 ? -58.206 94.425 68.306 1.00 14.64 542 LEU B N 1
ATOM 8941 C CA . LEU B 1 523 ? -58.025 93.482 69.399 1.00 15.44 542 LEU B CA 1
ATOM 8942 C C . LEU B 1 523 ? -56.922 94.037 70.268 1.00 15.44 542 LEU B C 1
ATOM 8943 O O . LEU B 1 523 ? -55.859 94.398 69.716 1.00 17.22 542 LEU B O 1
ATOM 8948 N N . THR B 1 524 ? -57.184 94.135 71.567 1.00 15.43 543 THR B N 1
ATOM 8949 C CA . THR B 1 524 ? -56.149 94.510 72.516 1.00 15.88 543 THR B CA 1
ATOM 8950 C C . THR B 1 524 ? -55.955 93.415 73.535 1.00 15.05 543 THR B C 1
ATOM 8951 O O . THR B 1 524 ? -56.906 93.070 74.283 1.00 16.75 543 THR B O 1
ATOM 8955 N N . ALA B 1 525 ? -54.761 92.827 73.570 1.00 14.24 544 ALA B N 1
ATOM 8956 C CA . ALA B 1 525 ? -54.411 91.907 74.620 1.00 14.29 544 ALA B CA 1
ATOM 8957 C C . ALA B 1 525 ? -53.674 92.709 75.717 1.00 14.84 544 ALA B C 1
ATOM 8958 O O . ALA B 1 525 ? -52.619 93.281 75.455 1.00 15.46 544 ALA B O 1
ATOM 8960 N N . PHE B 1 526 ? -54.283 92.807 76.889 1.00 15.80 545 PHE B N 1
ATOM 8961 C CA . PHE B 1 526 ? -53.714 93.549 78.020 1.00 16.79 545 PHE B CA 1
ATOM 8962 C C . PHE B 1 526 ? -52.724 92.697 78.783 1.00 18.91 545 PHE B C 1
ATOM 8963 O O . PHE B 1 526 ? -51.722 93.214 79.323 1.00 19.89 545 PHE B O 1
ATOM 8971 N N . ASP B 1 527 ? -52.985 91.398 78.815 1.00 17.55 546 ASP B N 1
ATOM 8972 C CA . ASP B 1 527 ? -52.147 90.465 79.525 1.00 18.70 546 ASP B CA 1
ATOM 8973 C C . ASP B 1 527 ? -52.592 89.082 79.121 1.00 16.61 546 ASP B C 1
ATOM 8974 O O . ASP B 1 527 ? -53.467 88.940 78.263 1.00 17.17 546 ASP B O 1
ATOM 8979 N N . HIS B 1 528 ? -52.034 88.063 79.755 1.00 17.01 547 HIS B N 1
ATOM 8980 C CA . HIS B 1 528 ? -52.311 86.704 79.344 1.00 15.55 547 HIS B CA 1
ATOM 8981 C C . HIS B 1 528 ? -53.734 86.201 79.676 1.00 16.51 547 HIS B C 1
ATOM 8982 O O . HIS B 1 528 ? -54.141 85.150 79.174 1.00 17.38 547 HIS B O 1
ATOM 8989 N N . SER B 1 529 ? -54.482 86.974 80.464 1.00 17.43 548 SER B N 1
ATOM 8990 C CA . SER B 1 529 ? -55.797 86.589 80.917 1.00 17.76 548 SER B CA 1
ATOM 8991 C C . SER B 1 529 ? -56.896 87.509 80.413 1.00 17.71 548 SER B C 1
ATOM 8992 O O . SER B 1 529 ? -58.045 87.264 80.703 1.00 17.79 548 SER B O 1
ATOM 8995 N N . ASN B 1 530 ? -56.565 88.590 79.694 1.00 14.59 549 ASN B N 1
ATOM 8996 C CA . ASN B 1 530 ? -57.585 89.591 79.356 1.00 16.15 549 ASN B CA 1
ATOM 8997 C C . ASN B 1 530 ? -57.429 90.129 77.970 1.00 14.81 549 ASN B C 1
ATOM 8998 O O . ASN B 1 530 ? -56.386 90.694 77.640 1.00 14.98 549 ASN B O 1
ATOM 9003 N N . LEU B 1 531 ? -58.484 89.951 77.160 1.00 15.54 550 LEU B N 1
ATOM 9004 C CA . LEU B 1 531 ? -58.513 90.347 75.774 1.00 14.35 550 LEU B CA 1
ATOM 9005 C C . LEU B 1 531 ? -59.766 91.201 75.563 1.00 14.58 550 LEU B C 1
ATOM 9006 O O . LEU B 1 531 ? -60.832 90.876 76.117 1.00 16.25 550 LEU B O 1
ATOM 9011 N N . LEU B 1 532 ? -59.608 92.256 74.767 1.00 14.00 551 LEU B N 1
ATOM 9012 C CA . LEU B 1 532 ? -60.665 93.162 74.342 1.00 14.36 551 LEU B CA 1
ATOM 9013 C C . LEU B 1 532 ? -60.804 93.189 72.826 1.00 14.70 551 LEU B C 1
ATOM 9014 O O . LEU B 1 532 ? -59.819 93.340 72.103 1.00 15.70 551 LEU B O 1
ATOM 9019 N N . LEU B 1 533 ? -62.034 93.058 72.359 1.00 14.48 552 LEU B N 1
ATOM 9020 C CA . LEU B 1 533 ? -62.361 93.336 70.987 1.00 14.74 552 LEU B CA 1
ATOM 9021 C C . LEU B 1 533 ? -63.186 94.592 70.936 1.00 14.46 552 LEU B C 1
ATOM 9022 O O . LEU B 1 533 ? -64.159 94.708 71.648 1.00 14.23 552 LEU B O 1
ATOM 9027 N N . GLU B 1 534 ? -62.829 95.476 70.028 1.00 14.94 553 GLU B N 1
ATOM 9028 C CA . GLU B 1 534 ? -63.597 96.674 69.739 1.00 16.95 553 GLU B CA 1
ATOM 9029 C C . GLU B 1 534 ? -63.899 96.754 68.261 1.00 15.23 553 GLU B C 1
ATOM 9030 O O . GLU B 1 534 ? -63.027 96.585 67.421 1.00 15.55 553 GLU B O 1
ATOM 9036 N N . TYR B 1 535 ? -65.160 97.047 67.948 1.00 14.71 554 TYR B N 1
ATOM 9037 C CA . TYR B 1 535 ? -65.562 97.393 66.597 1.00 14.54 554 TYR B CA 1
ATOM 9038 C C . TYR B 1 535 ? -65.693 98.916 66.522 1.00 15.43 554 TYR B C 1
ATOM 9039 O O . TYR B 1 535 ? -66.437 99.494 67.325 1.00 15.90 554 TYR B O 1
ATOM 9048 N N . ARG B 1 536 ? -64.972 99.505 65.594 1.00 16.64 555 ARG B N 1
ATOM 9049 C CA A ARG B 1 536 ? -64.993 100.963 65.382 0.60 18.22 555 ARG B CA 1
ATOM 9050 C CA B ARG B 1 536 ? -65.012 100.954 65.409 0.40 17.85 555 ARG B CA 1
ATOM 9051 C C . ARG B 1 536 ? -65.527 101.311 64.016 1.00 18.55 555 ARG B C 1
ATOM 9052 O O . ARG B 1 536 ? -65.158 100.675 63.036 1.00 18.35 555 ARG B O 1
ATOM 9067 N N . LYS B 1 537 ? -66.364 102.348 63.916 1.00 18.38 556 LYS B N 1
ATOM 9068 C CA . LYS B 1 537 ? -66.789 102.812 62.617 1.00 17.09 556 LYS B CA 1
ATOM 9069 C C . LYS B 1 537 ? -65.682 103.620 61.970 1.00 19.22 556 LYS B C 1
ATOM 9070 O O . LYS B 1 537 ? -64.921 104.361 62.653 1.00 18.86 556 LYS B O 1
ATOM 9076 N N . SER B 1 538 ? -65.589 103.504 60.656 1.00 16.97 557 SER B N 1
ATOM 9077 C CA . SER B 1 538 ? -64.642 104.239 59.879 1.00 17.11 557 SER B CA 1
ATOM 9078 C C . SER B 1 538 ? -64.987 105.736 59.798 1.00 17.70 557 SER B C 1
ATOM 9079 O O . SER B 1 538 ? -64.109 106.513 59.524 1.00 18.29 557 SER B O 1
ATOM 9082 N N . SER B 1 539 ? -66.240 106.084 59.958 1.00 18.50 558 SER B N 1
ATOM 9083 C CA . SER B 1 539 ? -66.658 107.518 59.812 1.00 19.51 558 SER B CA 1
ATOM 9084 C C . SER B 1 539 ? -66.079 108.379 60.967 1.00 21.54 558 SER B C 1
ATOM 9085 O O . SER B 1 539 ? -65.678 109.525 60.751 1.00 25.34 558 SER B O 1
ATOM 9088 N N . ASP B 1 540 ? -66.022 107.831 62.174 1.00 22.69 559 ASP B N 1
ATOM 9089 C CA . ASP B 1 540 ? -65.571 108.583 63.363 1.00 23.65 559 ASP B CA 1
ATOM 9090 C C . ASP B 1 540 ? -64.529 107.919 64.231 1.00 24.01 559 ASP B C 1
ATOM 9091 O O . ASP B 1 540 ? -64.094 108.503 65.222 1.00 24.18 559 ASP B O 1
ATOM 9096 N N . GLY B 1 541 ? -64.142 106.679 63.921 1.00 21.07 560 GLY B N 1
ATOM 9097 C CA . GLY B 1 541 ? -63.155 105.980 64.737 1.00 20.59 560 GLY B CA 1
ATOM 9098 C C . GLY B 1 541 ? -63.638 105.569 66.100 1.00 20.76 560 GLY B C 1
ATOM 9099 O O . GLY B 1 541 ? -62.845 105.074 66.900 1.00 23.15 560 GLY B O 1
ATOM 9100 N N . GLN B 1 542 ? -64.929 105.724 66.387 1.00 21.17 561 GLN B N 1
ATOM 9101 C CA A GLN B 1 542 ? -65.470 105.430 67.707 0.50 21.62 561 GLN B CA 1
ATOM 9102 C CA B GLN B 1 542 ? -65.445 105.420 67.722 0.50 22.88 561 GLN B CA 1
ATOM 9103 C C . GLN B 1 542 ? -65.955 103.978 67.820 1.00 21.04 561 GLN B C 1
ATOM 9104 O O . GLN B 1 542 ? -66.238 103.341 66.805 1.00 19.58 561 GLN B O 1
ATOM 9115 N N . VAL B 1 543 ? -66.063 103.496 69.047 1.00 20.15 562 VAL B N 1
ATOM 9116 C CA . VAL B 1 543 ? -66.430 102.108 69.328 1.00 19.31 562 VAL B CA 1
ATOM 9117 C C . VAL B 1 543 ? -67.962 101.963 69.359 1.00 20.78 562 VAL B C 1
ATOM 9118 O O . VAL B 1 543 ? -68.646 102.663 70.119 1.00 21.11 562 VAL B O 1
ATOM 9122 N N . TYR B 1 544 ? -68.512 101.027 68.573 1.00 18.87 563 TYR B N 1
ATOM 9123 C CA . TYR B 1 544 ? -69.941 100.732 68.568 1.00 17.65 563 TYR B CA 1
ATOM 9124 C C . TYR B 1 544 ? -70.334 99.323 69.036 1.00 18.26 563 TYR B C 1
ATOM 9125 O O . TYR B 1 544 ? -71.487 99.072 69.359 1.00 19.71 563 TYR B O 1
ATOM 9134 N N . ASP B 1 545 ? -69.371 98.415 69.114 1.00 16.18 564 ASP B N 1
ATOM 9135 C CA . ASP B 1 545 ? -69.586 97.093 69.703 1.00 15.53 564 ASP B CA 1
ATOM 9136 C C . ASP B 1 545 ? -68.272 96.682 70.330 1.00 14.08 564 ASP B C 1
ATOM 9137 O O . ASP B 1 545 ? -67.190 97.107 69.855 1.00 15.33 564 ASP B O 1
ATOM 9142 N N . SER B 1 546 ? -68.348 95.835 71.340 1.00 15.97 565 SER B N 1
ATOM 9143 C CA . SER B 1 546 ? -67.130 95.346 71.995 1.00 15.88 565 SER B CA 1
ATOM 9144 C C . SER B 1 546 ? -67.456 94.157 72.842 1.00 15.18 565 SER B C 1
ATOM 9145 O O . SER B 1 546 ? -68.620 93.927 73.217 1.00 16.54 565 SER B O 1
ATOM 9148 N N . PHE B 1 547 ? -66.432 93.386 73.177 1.00 14.80 566 PHE B N 1
ATOM 9149 C CA . PHE B 1 547 ? -66.539 92.417 74.222 1.00 15.03 566 PHE B CA 1
ATOM 9150 C C . PHE B 1 547 ? -65.182 92.201 74.829 1.00 14.60 566 PHE B C 1
ATOM 9151 O O . PHE B 1 547 ? -64.173 92.583 74.224 1.00 14.35 566 PHE B O 1
ATOM 9159 N N . THR B 1 548 ? -65.184 91.525 75.970 1.00 15.99 567 THR B N 1
ATOM 9160 C CA . THR B 1 548 ? -63.959 91.114 76.632 1.00 16.12 567 THR B CA 1
ATOM 9161 C C . THR B 1 548 ? -63.974 89.640 76.908 1.00 15.69 567 THR B C 1
ATOM 9162 O O . THR B 1 548 ? -65.036 89.028 77.110 1.00 16.07 567 THR B O 1
ATOM 9166 N N . ILE B 1 549 ? -62.790 89.042 76.922 1.00 16.45 568 ILE B N 1
ATOM 9167 C CA . ILE B 1 549 ? -62.613 87.701 77.391 1.00 15.63 568 ILE B CA 1
ATOM 9168 C C . ILE B 1 549 ? -61.636 87.770 78.559 1.00 16.64 568 ILE B C 1
ATOM 9169 O O . ILE B 1 549 ? -60.517 88.261 78.411 1.00 16.95 568 ILE B O 1
ATOM 9174 N N . SER B 1 550 ? -62.073 87.236 79.688 1.00 15.53 569 SER B N 1
ATOM 9175 C CA . SER B 1 550 ? -61.247 87.123 80.888 1.00 16.26 569 SER B CA 1
ATOM 9176 C C . SER B 1 550 ? -61.195 85.643 81.275 1.00 15.75 569 SER B C 1
ATOM 9177 O O . SER B 1 550 ? -62.188 85.079 81.671 1.00 16.63 569 SER B O 1
ATOM 9180 N N . ARG B 1 551 ? -60.040 85.018 81.150 1.00 16.83 570 ARG B N 1
ATOM 9181 C CA . ARG B 1 551 ? -59.922 83.578 81.412 1.00 16.71 570 ARG B CA 1
ATOM 9182 C C . ARG B 1 551 ? -58.465 83.256 81.598 1.00 18.22 570 ARG B C 1
ATOM 9183 O O . ARG B 1 551 ? -57.607 83.957 81.070 1.00 20.31 570 ARG B O 1
ATOM 9191 N N . ASP B 1 552 ? -58.207 82.154 82.277 1.00 17.66 571 ASP B N 1
ATOM 9192 C CA . ASP B 1 552 ? -56.850 81.740 82.566 1.00 18.14 571 ASP B CA 1
ATOM 9193 C C . ASP B 1 552 ? -56.473 80.517 81.760 1.00 18.02 571 ASP B C 1
ATOM 9194 O O . ASP B 1 552 ? -57.301 79.871 81.110 1.00 16.18 571 ASP B O 1
ATOM 9199 N N . TYR B 1 553 ? -55.188 80.199 81.774 1.00 15.93 572 TYR B N 1
ATOM 9200 C CA . TYR B 1 553 ? -54.730 79.019 81.080 1.00 15.31 572 TYR B CA 1
ATOM 9201 C C . TYR B 1 553 ? -55.555 77.743 81.365 1.00 14.37 572 TYR B C 1
ATOM 9202 O O . TYR B 1 553 ? -55.863 76.981 80.451 1.00 14.19 572 TYR B O 1
ATOM 9211 N N . ARG B 1 554 ? -55.889 77.482 82.622 1.00 14.02 573 ARG B N 1
ATOM 9212 C CA . ARG B 1 554 ? -56.658 76.315 82.974 1.00 14.62 573 ARG B CA 1
ATOM 9213 C C . ARG B 1 554 ? -58.030 76.219 82.269 1.00 14.35 573 ARG B C 1
ATOM 9214 O O . ARG B 1 554 ? -58.532 75.135 82.077 1.00 14.81 573 ARG B O 1
ATOM 9222 N N . ASP B 1 555 ? -58.588 77.371 81.923 1.00 14.84 574 ASP B N 1
ATOM 9223 C CA . ASP B 1 555 ? -59.828 77.444 81.157 1.00 14.58 574 ASP B CA 1
ATOM 9224 C C . ASP B 1 555 ? -59.630 76.984 79.714 1.00 15.54 574 ASP B C 1
ATOM 9225 O O . ASP B 1 555 ? -60.502 76.361 79.132 1.00 16.28 574 ASP B O 1
ATOM 9230 N N . ILE B 1 556 ? -58.470 77.262 79.144 1.00 15.19 575 ILE B N 1
ATOM 9231 C CA . ILE B 1 556 ? -58.158 76.797 77.808 1.00 15.05 575 ILE B CA 1
ATOM 9232 C C . ILE B 1 556 ? -57.960 75.280 77.855 1.00 16.57 575 ILE B C 1
ATOM 9233 O O . ILE B 1 556 ? -58.420 74.577 76.958 1.00 17.65 575 ILE B O 1
ATOM 9238 N N . LEU B 1 557 ? -57.317 74.780 78.914 1.00 16.12 576 LEU B N 1
ATOM 9239 C CA . LEU B 1 557 ? -57.039 73.364 79.053 1.00 16.11 576 LEU B CA 1
ATOM 9240 C C . LEU B 1 557 ? -58.282 72.504 79.413 1.00 16.34 576 LEU B C 1
ATOM 9241 O O . LEU B 1 557 ? -58.268 71.266 79.234 1.00 15.53 576 LEU B O 1
ATOM 9246 N N . ALA B 1 558 ? -59.296 73.127 79.990 1.00 16.92 577 ALA B N 1
ATOM 9247 C CA . ALA B 1 558 ? -60.501 72.413 80.400 1.00 16.65 577 ALA B CA 1
ATOM 9248 C C . ALA B 1 558 ? -61.235 71.811 79.163 1.00 18.08 577 ALA B C 1
ATOM 9249 O O . ALA B 1 558 ? -61.188 72.401 78.093 1.00 18.63 577 ALA B O 1
ATOM 9251 N N . CYS B 1 559 ? -61.835 70.638 79.330 1.00 19.77 578 CYS B N 1
ATOM 9252 C CA . CYS B 1 559 ? -62.608 70.032 78.250 1.00 19.38 578 CYS B CA 1
ATOM 9253 C C . CYS B 1 559 ? -63.777 70.910 77.827 1.00 19.69 578 CYS B C 1
ATOM 9254 O O . CYS B 1 559 ? -64.403 71.575 78.647 1.00 18.75 578 CYS B O 1
ATOM 9257 N N . SER B 1 560 ? -64.058 70.897 76.534 1.00 19.02 579 SER B N 1
ATOM 9258 C CA . SER B 1 560 ? -65.334 71.408 76.016 1.00 19.06 579 SER B CA 1
ATOM 9259 C C . SER B 1 560 ? -65.892 70.330 75.120 1.00 17.98 579 SER B C 1
ATOM 9260 O O . SER B 1 560 ? -65.222 69.359 74.782 1.00 17.86 579 SER B O 1
ATOM 9263 N N . VAL B 1 561 ? -67.132 70.516 74.685 1.00 19.45 580 VAL B N 1
ATOM 9264 C CA . VAL B 1 561 ? -67.703 69.580 73.692 1.00 21.16 580 VAL B CA 1
ATOM 9265 C C . VAL B 1 561 ? -66.806 69.494 72.478 1.00 18.55 580 VAL B C 1
ATOM 9266 O O . VAL B 1 561 ? -66.373 70.522 71.925 1.00 17.39 580 VAL B O 1
ATOM 9270 N N . ASP B 1 562 ? -66.492 68.275 72.037 1.00 19.42 581 ASP B N 1
ATOM 9271 C CA . ASP B 1 562 ? -65.564 68.033 70.934 1.00 18.60 581 ASP B CA 1
ATOM 9272 C C . ASP B 1 562 ? -64.182 68.694 71.089 1.00 19.84 581 ASP B C 1
ATOM 9273 O O . ASP B 1 562 ? -63.512 69.099 70.102 1.00 20.09 581 ASP B O 1
ATOM 9278 N N . SER B 1 563 ? -63.740 68.788 72.339 1.00 18.78 582 SER B N 1
ATOM 9279 C CA . SER B 1 563 ? -62.445 69.368 72.652 1.00 18.99 582 SER B CA 1
ATOM 9280 C C . SER B 1 563 ? -62.035 68.769 73.997 1.00 18.40 582 SER B C 1
ATOM 9281 O O . SER B 1 563 ? -61.923 69.479 74.995 1.00 18.18 582 SER B O 1
ATOM 9284 N N . CYS B 1 564 ? -61.794 67.470 73.989 1.00 19.48 583 CYS B N 1
ATOM 9285 C CA . CYS B 1 564 ? -61.476 66.772 75.251 1.00 23.16 583 CYS B CA 1
ATOM 9286 C C . CYS B 1 564 ? -60.481 65.646 74.973 1.00 23.53 583 CYS B C 1
ATOM 9287 O O . CYS B 1 564 ? -60.857 64.620 74.436 1.00 25.45 583 CYS B O 1
ATOM 9290 N N . PRO B 1 565 ? -59.188 65.874 75.280 1.00 23.51 584 PRO B N 1
ATOM 9291 C CA . PRO B 1 565 ? -58.159 64.890 74.912 1.00 25.53 584 PRO B CA 1
ATOM 9292 C C . PRO B 1 565 ? -58.355 63.552 75.610 1.00 26.20 584 PRO B C 1
ATOM 9293 O O . PRO B 1 565 ? -59.055 63.473 76.616 1.00 21.20 584 PRO B O 1
ATOM 9297 N N . THR B 1 566 ? -57.693 62.534 75.062 1.00 30.31 585 THR B N 1
ATOM 9298 C CA . THR B 1 566 ? -57.755 61.180 75.596 1.00 29.48 585 THR B CA 1
ATOM 9299 C C . THR B 1 566 ? -57.169 61.142 76.982 1.00 24.77 585 THR B C 1
ATOM 9300 O O . THR B 1 566 ? -56.352 61.985 77.340 1.00 22.27 585 THR B O 1
ATOM 9304 N N . THR B 1 567 ? -57.571 60.117 77.741 1.00 21.94 586 THR B N 1
ATOM 9305 C CA . THR B 1 567 ? -56.963 59.879 79.049 1.00 20.86 586 THR B CA 1
ATOM 9306 C C . THR B 1 567 ? -56.681 58.402 79.219 1.00 19.73 586 THR B C 1
ATOM 9307 O O . THR B 1 567 ? -57.224 57.555 78.493 1.00 20.38 586 THR B O 1
ATOM 9311 N N . THR B 1 568 ? -55.792 58.107 80.167 1.00 15.36 587 THR B N 1
ATOM 9312 C CA . THR B 1 568 ? -55.669 56.753 80.716 1.00 15.04 587 THR B CA 1
ATOM 9313 C C . THR B 1 568 ? -56.294 56.693 82.069 1.00 15.04 587 THR B C 1
ATOM 9314 O O . THR B 1 568 ? -56.306 57.670 82.819 1.00 15.30 587 THR B O 1
ATOM 9318 N N . LEU B 1 569 ? -56.778 55.510 82.440 1.00 14.70 588 LEU B N 1
ATOM 9319 C CA . LEU B 1 569 ? -57.262 55.293 83.804 1.00 15.20 588 LEU B CA 1
ATOM 9320 C C . LEU B 1 569 ? -56.105 55.069 84.780 1.00 14.01 588 LEU B C 1
ATOM 9321 O O . LEU B 1 569 ? -56.336 55.170 85.991 1.00 15.76 588 LEU B O 1
ATOM 9326 N N . ALA B 1 570 ? -54.916 54.745 84.268 1.00 16.26 589 ALA B N 1
ATOM 9327 C CA . ALA B 1 570 ? -53.768 54.399 85.099 1.00 16.49 589 ALA B CA 1
ATOM 9328 C C . ALA B 1 570 ? -53.239 55.647 85.833 1.00 18.06 589 ALA B C 1
ATOM 9329 O O . ALA B 1 570 ? -53.519 56.795 85.447 1.00 17.22 589 ALA B O 1
ATOM 9331 N N . SER B 1 571 ? -52.431 55.398 86.871 1.00 19.18 590 SER B N 1
ATOM 9332 C CA . SER B 1 571 ? -51.827 56.450 87.682 1.00 21.95 590 SER B CA 1
ATOM 9333 C C . SER B 1 571 ? -50.308 56.353 87.649 1.00 21.39 590 SER B C 1
ATOM 9334 O O . SER B 1 571 ? -49.549 57.343 87.876 1.00 23.12 590 SER B O 1
ATOM 9338 N N A ALA C 1 4 ? 16.300 44.651 37.419 0.50 34.82 23 ALA C N 1
ATOM 9339 N N B ALA C 1 4 ? 16.640 43.180 39.324 0.50 25.84 23 ALA C N 1
ATOM 9340 C CA A ALA C 1 4 ? 15.393 45.722 36.928 0.50 33.25 23 ALA C CA 1
ATOM 9341 C CA B ALA C 1 4 ? 15.658 44.223 38.918 0.50 25.23 23 ALA C CA 1
ATOM 9342 C C A ALA C 1 4 ? 15.407 46.885 37.906 0.50 31.48 23 ALA C C 1
ATOM 9343 C C B ALA C 1 4 ? 15.648 45.384 39.906 0.50 25.63 23 ALA C C 1
ATOM 9344 O O A ALA C 1 4 ? 15.630 46.709 39.101 0.50 31.65 23 ALA C O 1
ATOM 9345 O O B ALA C 1 4 ? 15.791 45.164 41.101 0.50 24.76 23 ALA C O 1
ATOM 9348 N N A TYR C 1 5 ? 15.192 48.083 37.385 0.50 31.35 24 TYR C N 1
ATOM 9349 N N B TYR C 1 5 ? 15.492 46.609 39.396 0.50 26.56 24 TYR C N 1
ATOM 9350 C CA A TYR C 1 5 ? 15.135 49.261 38.232 0.50 31.47 24 TYR C CA 1
ATOM 9351 C CA B TYR C 1 5 ? 15.257 47.795 40.237 0.50 26.64 24 TYR C CA 1
ATOM 9352 C C A TYR C 1 5 ? 14.034 50.207 37.795 0.50 29.67 24 TYR C C 1
ATOM 9353 C C B TYR C 1 5 ? 14.292 48.803 39.594 0.50 24.38 24 TYR C C 1
ATOM 9354 O O A TYR C 1 5 ? 13.633 50.215 36.637 0.50 28.78 24 TYR C O 1
ATOM 9355 O O B TYR C 1 5 ? 14.057 48.799 38.385 0.50 22.05 24 TYR C O 1
ATOM 9372 N N A ILE C 1 6 ? 13.541 51.003 38.739 0.50 28.85 25 ILE C N 1
ATOM 9373 N N B ILE C 1 6 ? 13.750 49.691 40.414 0.50 21.70 25 ILE C N 1
ATOM 9374 C CA A ILE C 1 6 ? 12.627 52.076 38.417 0.50 28.73 25 ILE C CA 1
ATOM 9375 C CA B ILE C 1 6 ? 12.845 50.698 39.904 0.50 21.93 25 ILE C CA 1
ATOM 9376 C C A ILE C 1 6 ? 12.882 53.245 39.361 0.50 28.48 25 ILE C C 1
ATOM 9377 C C B ILE C 1 6 ? 13.061 51.905 40.786 0.50 21.46 25 ILE C C 1
ATOM 9378 O O A ILE C 1 6 ? 13.161 53.067 40.553 0.50 25.45 25 ILE C O 1
ATOM 9379 O O B ILE C 1 6 ? 13.252 51.777 42.013 0.50 21.91 25 ILE C O 1
ATOM 9388 N N A LYS C 1 7 ? 12.805 54.439 38.799 0.50 28.88 26 LYS C N 1
ATOM 9389 N N B LYS C 1 7 ? 13.105 53.071 40.164 0.50 22.43 26 LYS C N 1
ATOM 9390 C CA A LYS C 1 7 ? 13.138 55.639 39.502 0.50 31.47 26 LYS C CA 1
ATOM 9391 C CA B LYS C 1 7 ? 13.288 54.283 40.910 0.50 23.44 26 LYS C CA 1
ATOM 9392 C C A LYS C 1 7 ? 12.145 56.717 39.094 0.50 29.88 26 LYS C C 1
ATOM 9393 C C B LYS C 1 7 ? 12.364 55.362 40.430 0.50 22.56 26 LYS C C 1
ATOM 9394 O O A LYS C 1 7 ? 11.703 56.767 37.939 0.50 29.71 26 LYS C O 1
ATOM 9395 O O B LYS C 1 7 ? 11.999 55.411 39.256 0.50 23.00 26 LYS C O 1
ATOM 9406 N N A ALA C 1 8 ? 11.774 57.565 40.049 0.50 27.22 27 ALA C N 1
ATOM 9407 N N B ALA C 1 8 ? 12.020 56.242 41.359 0.50 20.84 27 ALA C N 1
ATOM 9408 C CA A ALA C 1 8 ? 10.804 58.613 39.807 0.50 25.85 27 ALA C CA 1
ATOM 9409 C CA B ALA C 1 8 ? 11.069 57.288 41.105 0.50 20.94 27 ALA C CA 1
ATOM 9410 C C A ALA C 1 8 ? 11.329 59.991 40.167 0.50 25.45 27 ALA C C 1
ATOM 9411 C C B ALA C 1 8 ? 11.674 58.632 41.412 0.50 20.09 27 ALA C C 1
ATOM 9412 O O A ALA C 1 8 ? 11.945 60.178 41.218 0.50 24.74 27 ALA C O 1
ATOM 9413 O O B ALA C 1 8 ? 12.326 58.789 42.437 0.50 21.77 27 ALA C O 1
ATOM 9416 N N A THR C 1 9 ? 11.038 60.965 39.315 0.50 26.54 28 THR C N 1
ATOM 9417 N N B THR C 1 9 ? 11.444 59.584 40.519 0.50 20.72 28 THR C N 1
ATOM 9418 C CA A THR C 1 9 ? 11.378 62.362 39.598 0.50 28.89 28 THR C CA 1
ATOM 9419 C CA B THR C 1 9 ? 11.800 60.983 40.747 0.50 22.89 28 THR C CA 1
ATOM 9420 C C A THR C 1 9 ? 10.303 63.322 39.134 0.50 29.08 28 THR C C 1
ATOM 9421 C C B THR C 1 9 ? 10.693 61.920 40.269 0.50 24.80 28 THR C C 1
ATOM 9422 O O A THR C 1 9 ? 9.534 63.018 38.207 0.50 28.57 28 THR C O 1
ATOM 9423 O O B THR C 1 9 ? 9.936 61.577 39.365 0.50 26.05 28 THR C O 1
ATOM 9430 N N A PRO C 1 10 ? 10.255 64.510 39.755 0.50 31.05 29 PRO C N 1
ATOM 9431 N N B PRO C 1 10 ? 10.616 63.125 40.861 0.50 26.09 29 PRO C N 1
ATOM 9432 C CA A PRO C 1 10 ? 11.062 64.916 40.908 0.50 30.81 29 PRO C CA 1
ATOM 9433 C CA B PRO C 1 10 ? 11.406 63.517 42.028 0.50 26.82 29 PRO C CA 1
ATOM 9434 C C A PRO C 1 10 ? 10.554 64.253 42.184 0.50 31.68 29 PRO C C 1
ATOM 9435 C C B PRO C 1 10 ? 10.846 62.904 43.304 0.50 27.93 29 PRO C C 1
ATOM 9436 O O A PRO C 1 10 ? 9.431 63.736 42.205 0.50 32.49 29 PRO C O 1
ATOM 9437 O O B PRO C 1 10 ? 9.730 62.402 43.289 0.50 28.87 29 PRO C O 1
ATOM 9444 N N A ASN C 1 11 ? 11.344 64.253 43.251 0.50 30.67 30 ASN C N 1
ATOM 9445 N N B ASN C 1 11 ? 11.592 62.979 44.402 0.50 29.41 30 ASN C N 1
ATOM 9446 C CA A ASN C 1 11 ? 10.911 63.527 44.444 0.50 32.21 30 ASN C CA 1
ATOM 9447 C CA B ASN C 1 11 ? 11.144 62.399 45.664 0.50 30.26 30 ASN C CA 1
ATOM 9448 C C A ASN C 1 11 ? 10.026 64.373 45.372 0.50 31.07 30 ASN C C 1
ATOM 9449 C C B ASN C 1 11 ? 10.088 63.220 46.375 0.50 29.29 30 ASN C C 1
ATOM 9450 O O A ASN C 1 11 ? 9.489 63.870 46.356 0.50 30.01 30 ASN C O 1
ATOM 9451 O O B ASN C 1 11 ? 9.331 62.689 47.193 0.50 29.76 30 ASN C O 1
ATOM 9460 N N A VAL C 1 12 ? 9.861 65.645 45.021 0.50 30.20 31 VAL C N 1
ATOM 9461 N N B VAL C 1 12 ? 10.075 64.519 46.100 0.50 27.71 31 VAL C N 1
ATOM 9462 C CA A VAL C 1 12 ? 9.040 66.587 45.772 0.50 29.89 31 VAL C CA 1
ATOM 9463 C CA B VAL C 1 12 ? 9.099 65.414 46.706 0.50 26.30 31 VAL C CA 1
ATOM 9464 C C A VAL C 1 12 ? 8.143 67.365 44.802 0.50 30.88 31 VAL C C 1
ATOM 9465 C C B VAL C 1 12 ? 8.337 66.152 45.635 0.50 26.25 31 VAL C C 1
ATOM 9466 O O A VAL C 1 12 ? 8.625 68.096 43.915 0.50 28.75 31 VAL C O 1
ATOM 9467 O O B VAL C 1 12 ? 8.918 66.790 44.745 0.50 25.62 31 VAL C O 1
ATOM 9474 N N A LEU C 1 13 ? 6.832 67.199 44.977 0.50 31.68 32 LEU C N 1
ATOM 9475 N N B LEU C 1 13 ? 7.016 66.047 45.737 0.50 24.18 32 LEU C N 1
ATOM 9476 C CA A LEU C 1 13 ? 5.847 67.741 44.028 0.50 31.47 32 LEU C CA 1
ATOM 9477 C CA B LEU C 1 13 ? 6.104 66.563 44.752 0.50 24.70 32 LEU C CA 1
ATOM 9478 C C A LEU C 1 13 ? 5.064 68.873 44.633 0.50 32.74 32 LEU C C 1
ATOM 9479 C C B LEU C 1 13 ? 5.400 67.812 45.276 0.50 24.46 32 LEU C C 1
ATOM 9480 O O A LEU C 1 13 ? 4.956 68.977 45.841 0.50 29.86 32 LEU C O 1
ATOM 9481 O O B LEU C 1 13 ? 5.308 68.007 46.482 0.50 22.02 32 LEU C O 1
ATOM 9490 N N A GLY C 1 14 ? 4.508 69.720 43.774 0.50 36.45 33 GLY C N 1
ATOM 9491 N N B GLY C 1 14 ? 4.948 68.650 44.357 0.50 27.11 33 GLY C N 1
ATOM 9492 C CA A GLY C 1 14 ? 3.592 70.759 44.211 0.50 40.41 33 GLY C CA 1
ATOM 9493 C CA B GLY C 1 14 ? 4.066 69.766 44.692 0.50 30.13 33 GLY C CA 1
ATOM 9494 C C A GLY C 1 14 ? 4.216 71.902 44.984 0.50 46.23 33 GLY C C 1
ATOM 9495 C C B GLY C 1 14 ? 4.620 70.818 45.628 0.50 34.50 33 GLY C C 1
ATOM 9496 O O A GLY C 1 14 ? 3.810 72.197 46.114 0.50 44.83 33 GLY C O 1
ATOM 9497 O O B GLY C 1 14 ? 4.166 70.953 46.768 0.50 37.80 33 GLY C O 1
ATOM 9498 N N A PHE C 1 15 ? 5.201 72.561 44.384 0.50 54.39 34 PHE C N 1
ATOM 9499 N N B PHE C 1 15 ? 5.595 71.585 45.149 0.50 38.47 34 PHE C N 1
ATOM 9500 C CA A PHE C 1 15 ? 5.721 73.792 44.970 0.50 61.48 34 PHE C CA 1
ATOM 9501 C CA B PHE C 1 15 ? 6.011 72.789 45.858 0.50 40.05 34 PHE C CA 1
ATOM 9502 C C A PHE C 1 15 ? 4.874 74.960 44.476 0.50 62.23 34 PHE C C 1
ATOM 9503 C C B PHE C 1 15 ? 5.043 73.925 45.534 0.50 38.81 34 PHE C C 1
ATOM 9504 O O A PHE C 1 15 ? 4.247 74.879 43.420 0.50 62.39 34 PHE C O 1
ATOM 9505 O O B PHE C 1 15 ? 4.122 73.768 44.731 0.50 36.75 34 PHE C O 1
ATOM 9520 N N A GLU C 1 16 ? 4.844 76.037 45.255 0.50 64.86 35 GLU C N 1
ATOM 9521 N N B GLU C 1 16 ? 5.268 75.075 46.148 0.50 40.00 35 GLU C N 1
ATOM 9522 C CA A GLU C 1 16 ? 3.970 77.186 44.978 0.50 64.89 35 GLU C CA 1
ATOM 9523 C CA B GLU C 1 16 ? 4.371 76.211 45.972 0.50 40.75 35 GLU C CA 1
ATOM 9524 C C A GLU C 1 16 ? 2.480 76.824 45.079 0.50 61.42 35 GLU C C 1
ATOM 9525 C C B GLU C 1 16 ? 2.926 75.747 45.773 0.50 39.81 35 GLU C C 1
ATOM 9526 O O A GLU C 1 16 ? 1.615 77.518 44.536 0.50 58.62 35 GLU C O 1
ATOM 9527 O O B GLU C 1 16 ? 2.179 76.305 44.955 0.50 37.62 35 GLU C O 1
ATOM 9538 N N A GLY C 1 17 ? 2.191 75.737 45.789 0.50 59.84 36 GLY C N 1
ATOM 9539 N N B GLY C 1 17 ? 2.563 74.704 46.520 0.50 37.79 36 GLY C N 1
ATOM 9540 C CA A GLY C 1 17 ? 0.815 75.384 46.122 0.50 56.36 36 GLY C CA 1
ATOM 9541 C CA B GLY C 1 17 ? 1.170 74.361 46.755 0.50 38.68 36 GLY C CA 1
ATOM 9542 C C A GLY C 1 17 ? 0.208 74.345 45.206 0.50 53.00 36 GLY C C 1
ATOM 9543 C C B GLY C 1 17 ? 0.456 73.568 45.682 0.50 38.57 36 GLY C C 1
ATOM 9544 O O A GLY C 1 17 ? -0.919 73.903 45.425 0.50 51.60 36 GLY C O 1
ATOM 9545 O O B GLY C 1 17 ? -0.776 73.521 45.674 0.50 35.57 36 GLY C O 1
ATOM 9546 N N A HIS C 1 18 ? 0.954 73.939 44.186 0.50 49.57 37 HIS C N 1
ATOM 9547 N N B HIS C 1 18 ? 1.202 72.938 44.777 0.50 36.05 37 HIS C N 1
ATOM 9548 C CA A HIS C 1 18 ? 0.442 72.980 43.211 0.50 47.67 37 HIS C CA 1
ATOM 9549 C CA B HIS C 1 18 ? 0.570 72.098 43.760 0.50 35.95 37 HIS C CA 1
ATOM 9550 C C A HIS C 1 18 ? -0.078 71.724 43.894 0.50 40.72 37 HIS C C 1
ATOM 9551 C C B HIS C 1 18 ? 0.170 70.752 44.358 0.50 31.67 37 HIS C C 1
ATOM 9552 O O A HIS C 1 18 ? 0.579 71.173 44.778 0.50 37.58 37 HIS C O 1
ATOM 9553 O O B HIS C 1 18 ? 0.850 70.223 45.230 0.50 30.79 37 HIS C O 1
ATOM 9566 N N A TYR C 1 19 ? -1.253 71.268 43.476 0.50 34.90 38 TYR C N 1
ATOM 9567 N N B TYR C 1 19 ? -0.953 70.219 43.899 0.50 29.82 38 TYR C N 1
ATOM 9568 C CA A TYR C 1 19 ? -1.807 70.016 43.987 0.50 32.68 38 TYR C CA 1
ATOM 9569 C CA B TYR C 1 19 ? -1.473 68.948 44.413 0.50 28.34 38 TYR C CA 1
ATOM 9570 C C A TYR C 1 19 ? -1.884 69.002 42.855 0.50 31.61 38 TYR C C 1
ATOM 9571 C C B TYR C 1 19 ? -1.561 67.916 43.285 0.50 28.92 38 TYR C C 1
ATOM 9572 O O A TYR C 1 19 ? -2.470 67.932 42.995 0.50 29.12 38 TYR C O 1
ATOM 9573 O O B TYR C 1 19 ? -2.227 66.875 43.397 0.50 27.85 38 TYR C O 1
ATOM 9590 N N A THR C 1 20 ? -1.245 69.337 41.734 0.50 35.07 39 THR C N 1
ATOM 9591 N N B THR C 1 20 ? -0.831 68.218 42.209 0.50 29.84 39 THR C N 1
ATOM 9592 C CA A THR C 1 20 ? -1.055 68.365 40.663 0.50 34.30 39 THR C CA 1
ATOM 9593 C CA B THR C 1 20 ? -0.634 67.298 41.100 0.50 29.85 39 THR C CA 1
ATOM 9594 C C A THR C 1 20 ? 0.298 68.576 39.988 0.50 33.87 39 THR C C 1
ATOM 9595 C C B THR C 1 20 ? 0.813 67.481 40.655 0.50 27.58 39 THR C C 1
ATOM 9596 O O A THR C 1 20 ? 0.759 69.706 39.853 0.50 35.52 39 THR C O 1
ATOM 9597 O O B THR C 1 20 ? 1.347 68.593 40.698 0.50 26.95 39 THR C O 1
ATOM 9604 N N A GLU C 1 21 ? 0.936 67.468 39.617 0.50 31.97 40 GLU C N 1
ATOM 9605 N N B GLU C 1 21 ? 1.432 66.387 40.253 0.50 25.53 40 GLU C N 1
ATOM 9606 C CA A GLU C 1 21 ? 2.323 67.490 39.163 0.50 34.00 40 GLU C CA 1
ATOM 9607 C CA B GLU C 1 21 ? 2.838 66.404 39.873 0.50 24.59 40 GLU C CA 1
ATOM 9608 C C A GLU C 1 21 ? 2.671 66.335 38.224 0.50 30.49 40 GLU C C 1
ATOM 9609 C C B GLU C 1 21 ? 3.160 65.163 39.047 0.50 24.39 40 GLU C C 1
ATOM 9610 O O A GLU C 1 21 ? 2.254 65.197 38.426 0.50 27.61 40 GLU C O 1
ATOM 9611 O O B GLU C 1 21 ? 2.620 64.077 39.285 0.50 22.46 40 GLU C O 1
ATOM 9622 N N A TRP C 1 22 ? 3.471 66.642 37.209 0.50 30.32 41 TRP C N 1
ATOM 9623 N N B TRP C 1 22 ? 4.026 65.336 38.052 0.50 22.80 41 TRP C N 1
ATOM 9624 C CA A TRP C 1 22 ? 3.953 65.627 36.279 0.50 31.71 41 TRP C CA 1
ATOM 9625 C CA B TRP C 1 22 ? 4.443 64.225 37.215 0.50 23.88 41 TRP C CA 1
ATOM 9626 C C A TRP C 1 22 ? 5.203 64.935 36.852 0.50 31.49 41 TRP C C 1
ATOM 9627 C C B TRP C 1 22 ? 5.598 63.530 37.868 0.50 23.56 41 TRP C C 1
ATOM 9628 O O A TRP C 1 22 ? 6.184 65.591 37.193 0.50 32.34 41 TRP C O 1
ATOM 9629 O O B TRP C 1 22 ? 6.503 64.169 38.403 0.50 26.36 41 TRP C O 1
ATOM 9650 N N A VAL C 1 23 ? 5.140 63.617 36.987 0.50 29.62 42 VAL C N 1
ATOM 9651 N N B VAL C 1 23 ? 5.546 62.211 37.844 0.50 23.86 42 VAL C N 1
ATOM 9652 C CA A VAL C 1 23 ? 6.276 62.825 37.428 0.50 29.16 42 VAL C CA 1
ATOM 9653 C CA B VAL C 1 23 ? 6.615 61.406 38.366 0.50 22.68 42 VAL C CA 1
ATOM 9654 C C A VAL C 1 23 ? 6.802 62.006 36.240 0.50 28.90 42 VAL C C 1
ATOM 9655 C C B VAL C 1 23 ? 7.182 60.580 37.207 0.50 21.94 42 VAL C C 1
ATOM 9656 O O A VAL C 1 23 ? 6.020 61.418 35.486 0.50 27.31 42 VAL C O 1
ATOM 9657 O O B VAL C 1 23 ? 6.459 60.121 36.311 0.50 19.12 42 VAL C O 1
ATOM 9664 N N A THR C 1 24 ? 8.121 61.998 36.044 0.50 28.43 43 THR C N 1
ATOM 9665 N N B THR C 1 24 ? 8.496 60.442 37.219 0.50 20.18 43 THR C N 1
ATOM 9666 C CA A THR C 1 24 ? 8.715 61.164 35.001 0.50 29.46 43 THR C CA 1
ATOM 9667 C CA B THR C 1 24 ? 9.172 59.640 36.213 0.50 21.12 43 THR C CA 1
ATOM 9668 C C A THR C 1 24 ? 9.282 59.898 35.621 0.50 27.09 43 THR C C 1
ATOM 9669 C C B THR C 1 24 ? 9.766 58.416 36.877 0.50 19.85 43 THR C C 1
ATOM 9670 O O A THR C 1 24 ? 10.085 59.956 36.556 0.50 27.59 43 THR C O 1
ATOM 9671 O O B THR C 1 24 ? 10.455 58.517 37.900 0.50 21.29 43 THR C O 1
ATOM 9678 N N A LEU C 1 25 ? 8.853 58.751 35.116 0.50 26.80 44 LEU C N 1
ATOM 9679 N N B LEU C 1 25 ? 9.442 57.264 36.320 0.50 19.78 44 LEU C N 1
ATOM 9680 C CA A LEU C 1 25 ? 9.413 57.484 35.539 0.50 25.34 44 LEU C CA 1
ATOM 9681 C CA B LEU C 1 25 ? 9.932 55.991 36.803 0.50 20.66 44 LEU C CA 1
ATOM 9682 C C A LEU C 1 25 ? 10.442 56.996 34.520 0.50 26.57 44 LEU C C 1
ATOM 9683 C C B LEU C 1 25 ? 10.950 55.448 35.812 0.50 21.56 44 LEU C C 1
ATOM 9684 O O A LEU C 1 25 ? 10.192 57.052 33.307 0.50 28.37 44 LEU C O 1
ATOM 9685 O O B LEU C 1 25 ? 10.716 55.472 34.599 0.50 23.26 44 LEU C O 1
ATOM 9694 N N A GLN C 1 26 ? 11.574 56.514 35.028 0.50 27.01 45 GLN C N 1
ATOM 9695 N N B GLN C 1 26 ? 12.060 54.970 36.351 0.50 22.89 45 GLN C N 1
ATOM 9696 C CA A GLN C 1 26 ? 12.625 55.900 34.207 0.50 29.02 45 GLN C CA 1
ATOM 9697 C CA B GLN C 1 26 ? 13.090 54.305 35.571 0.50 23.91 45 GLN C CA 1
ATOM 9698 C C A GLN C 1 26 ? 12.895 54.466 34.683 0.50 29.35 45 GLN C C 1
ATOM 9699 C C B GLN C 1 26 ? 13.358 52.947 36.207 0.50 22.44 45 GLN C C 1
ATOM 9700 O O A GLN C 1 26 ? 13.196 54.246 35.849 0.50 29.49 45 GLN C O 1
ATOM 9701 O O B GLN C 1 26 ? 13.588 52.856 37.404 0.50 21.29 45 GLN C O 1
ATOM 9712 N N A TYR C 1 27 ? 12.801 53.491 33.783 0.50 28.36 46 TYR C N 1
ATOM 9713 N N B TYR C 1 27 ? 13.352 51.898 35.403 0.50 21.63 46 TYR C N 1
ATOM 9714 C CA A TYR C 1 27 ? 12.845 52.089 34.192 0.50 29.90 46 TYR C CA 1
ATOM 9715 C CA B TYR C 1 27 ? 13.510 50.553 35.919 0.50 22.33 46 TYR C CA 1
ATOM 9716 C C A TYR C 1 27 ? 13.602 51.209 33.184 0.50 32.39 46 TYR C C 1
ATOM 9717 C C B TYR C 1 27 ? 14.266 49.658 34.943 0.50 22.48 46 TYR C C 1
ATOM 9718 O O A TYR C 1 27 ? 13.725 51.550 32.001 0.50 34.44 46 TYR C O 1
ATOM 9719 O O B TYR C 1 27 ? 14.412 49.976 33.747 0.50 21.60 46 TYR C O 1
ATOM 9736 N N A SER C 1 28 ? 14.122 50.086 33.671 0.50 33.55 47 SER C N 1
ATOM 9737 N N B SER C 1 28 ? 14.716 48.525 35.467 0.50 23.90 47 SER C N 1
ATOM 9738 C CA A SER C 1 28 ? 14.807 49.116 32.827 0.50 35.26 47 SER C CA 1
ATOM 9739 C CA B SER C 1 28 ? 15.455 47.532 34.702 0.50 25.29 47 SER C CA 1
ATOM 9740 C C A SER C 1 28 ? 14.622 47.724 33.426 0.50 36.69 47 SER C C 1
ATOM 9741 C C B SER C 1 28 ? 15.071 46.140 35.202 0.50 26.33 47 SER C C 1
ATOM 9742 O O A SER C 1 28 ? 14.260 47.590 34.590 0.50 33.49 47 SER C O 1
ATOM 9743 O O B SER C 1 28 ? 14.926 45.917 36.401 0.50 26.47 47 SER C O 1
ATOM 9748 N N A ASN C 1 29 ? 14.846 46.678 32.637 0.50 41.62 48 ASN C N 1
ATOM 9749 N N B ASN C 1 29 ? 14.865 45.217 34.269 0.50 28.08 48 ASN C N 1
ATOM 9750 C CA A ASN C 1 29 ? 14.504 45.339 33.114 0.50 44.24 48 ASN C CA 1
ATOM 9751 C CA B ASN C 1 29 ? 14.639 43.800 34.586 0.50 28.33 48 ASN C CA 1
ATOM 9752 C C A ASN C 1 29 ? 15.559 44.230 32.895 0.50 50.85 48 ASN C C 1
ATOM 9753 C C B ASN C 1 29 ? 15.362 42.951 33.525 0.50 32.21 48 ASN C C 1
ATOM 9754 O O A ASN C 1 29 ? 16.053 44.024 31.785 0.50 47.04 48 ASN C O 1
ATOM 9755 O O B ASN C 1 29 ? 15.027 43.028 32.326 0.50 32.11 48 ASN C O 1
ATOM 9764 N N A ASN C 1 30 ? 15.871 43.524 33.989 0.50 58.41 49 ASN C N 1
ATOM 9765 N N B ASN C 1 30 ? 16.364 42.170 33.932 0.50 32.83 49 ASN C N 1
ATOM 9766 C CA A ASN C 1 30 ? 16.798 42.386 34.003 0.50 63.31 49 ASN C CA 1
ATOM 9767 C CA B ASN C 1 30 ? 17.169 41.456 32.917 0.50 34.74 49 ASN C CA 1
ATOM 9768 C C A ASN C 1 30 ? 16.430 41.260 33.033 0.50 71.07 49 ASN C C 1
ATOM 9769 C C B ASN C 1 30 ? 16.522 40.153 32.402 0.50 34.46 49 ASN C C 1
ATOM 9770 O O A ASN C 1 30 ? 17.275 40.786 32.264 0.50 70.45 49 ASN C O 1
ATOM 9771 O O B ASN C 1 30 ? 17.109 39.453 31.594 0.50 33.04 49 ASN C O 1
ATOM 9780 N N A LYS C 1 31 ? 15.169 40.828 33.103 0.50 76.96 50 LYS C N 1
ATOM 9781 N N B LYS C 1 31 ? 15.293 39.863 32.831 0.50 33.16 50 LYS C N 1
ATOM 9782 C CA A LYS C 1 31 ? 14.658 39.704 32.315 0.50 79.66 50 LYS C CA 1
ATOM 9783 C CA B LYS C 1 31 ? 14.449 38.867 32.145 0.50 33.76 50 LYS C CA 1
ATOM 9784 C C A LYS C 1 31 ? 13.258 40.050 31.804 0.50 80.40 50 LYS C C 1
ATOM 9785 C C B LYS C 1 31 ? 13.055 39.430 31.882 0.50 31.37 50 LYS C C 1
ATOM 9786 O O A LYS C 1 31 ? 12.263 39.529 32.314 0.50 82.81 50 LYS C O 1
ATOM 9787 O O B LYS C 1 31 ? 12.069 39.010 32.516 0.50 29.93 50 LYS C O 1
ATOM 9798 N N A PRO C 1 32 ? 13.181 40.929 30.788 0.50 78.39 51 PRO C N 1
ATOM 9799 N N B PRO C 1 32 ? 12.964 40.387 30.939 0.50 28.83 51 PRO C N 1
ATOM 9800 C CA A PRO C 1 32 ? 11.947 41.609 30.368 0.50 76.62 51 PRO C CA 1
ATOM 9801 C CA B PRO C 1 32 ? 11.717 41.103 30.688 0.50 25.95 51 PRO C CA 1
ATOM 9802 C C A PRO C 1 32 ? 10.748 40.706 30.080 0.50 74.52 51 PRO C C 1
ATOM 9803 C C B PRO C 1 32 ? 10.659 40.292 29.970 0.50 26.72 51 PRO C C 1
ATOM 9804 O O A PRO C 1 32 ? 10.780 39.505 30.358 0.50 78.24 51 PRO C O 1
ATOM 9805 O O B PRO C 1 32 ? 10.977 39.475 29.097 0.50 26.00 51 PRO C O 1
ATOM 9812 N N A SER C 1 33 ? 9.693 41.318 29.544 0.50 70.04 52 SER C N 1
ATOM 9813 N N B SER C 1 33 ? 9.397 40.504 30.341 0.50 26.43 52 SER C N 1
ATOM 9814 C CA A SER C 1 33 ? 8.487 40.616 29.113 0.50 64.00 52 SER C CA 1
ATOM 9815 C CA B SER C 1 33 ? 8.291 39.962 29.552 0.50 26.41 52 SER C CA 1
ATOM 9816 C C A SER C 1 33 ? 7.707 41.579 28.215 0.50 58.75 52 SER C C 1
ATOM 9817 C C B SER C 1 33 ? 7.278 41.066 29.262 0.50 26.88 52 SER C C 1
ATOM 9818 O O A SER C 1 33 ? 8.255 42.587 27.778 0.50 59.78 52 SER C O 1
ATOM 9819 O O B SER C 1 33 ? 7.150 42.041 30.024 0.50 24.75 52 SER C O 1
ATOM 9824 N N A ILE C 1 34 ? 6.438 41.286 27.950 0.50 53.16 53 ILE C N 1
ATOM 9825 N N B ILE C 1 34 ? 6.546 40.960 28.169 0.50 27.28 53 ILE C N 1
ATOM 9826 C CA A ILE C 1 34 ? 5.649 42.065 26.977 0.50 48.60 53 ILE C CA 1
ATOM 9827 C CA B ILE C 1 34 ? 5.730 42.113 27.831 0.50 29.87 53 ILE C CA 1
ATOM 9828 C C A ILE C 1 34 ? 4.438 42.730 27.654 0.50 45.95 53 ILE C C 1
ATOM 9829 C C B ILE C 1 34 ? 4.507 42.190 28.747 0.50 26.84 53 ILE C C 1
ATOM 9830 O O A ILE C 1 34 ? 3.949 43.805 27.266 0.50 42.99 53 ILE C O 1
ATOM 9831 O O B ILE C 1 34 ? 3.720 43.116 28.618 0.50 24.59 53 ILE C O 1
ATOM 9840 N N A ASP C 1 35 ? 3.976 42.060 28.692 0.50 41.45 54 ASP C N 1
ATOM 9841 N N B ASP C 1 35 ? 4.372 41.242 29.681 0.50 25.89 54 ASP C N 1
ATOM 9842 C CA A ASP C 1 35 ? 2.908 42.544 29.516 0.50 38.50 54 ASP C CA 1
ATOM 9843 C CA B ASP C 1 35 ? 3.275 41.321 30.651 0.50 24.55 54 ASP C CA 1
ATOM 9844 C C A ASP C 1 35 ? 3.507 43.294 30.699 0.50 34.41 54 ASP C C 1
ATOM 9845 C C B ASP C 1 35 ? 3.756 41.825 31.996 0.50 21.61 54 ASP C C 1
ATOM 9846 O O A ASP C 1 35 ? 2.892 43.362 31.769 0.50 31.82 54 ASP C O 1
ATOM 9847 O O B ASP C 1 35 ? 3.017 41.786 32.974 0.50 22.30 54 ASP C O 1
ATOM 9856 N N A ASP C 1 36 ? 4.712 43.841 30.523 0.50 28.49 55 ASP C N 1
ATOM 9857 N N B ASP C 1 36 ? 4.990 42.317 32.050 0.50 20.48 55 ASP C N 1
ATOM 9858 C CA A ASP C 1 36 ? 5.373 44.580 31.613 0.50 27.91 55 ASP C CA 1
ATOM 9859 C CA B ASP C 1 36 ? 5.467 42.999 33.238 0.50 19.98 55 ASP C CA 1
ATOM 9860 C C A ASP C 1 36 ? 4.585 45.849 31.937 0.50 25.36 55 ASP C C 1
ATOM 9861 C C B ASP C 1 36 ? 4.729 44.327 33.364 0.50 19.37 55 ASP C C 1
ATOM 9862 O O A ASP C 1 36 ? 4.206 46.603 31.030 0.50 24.46 55 ASP C O 1
ATOM 9863 O O B ASP C 1 36 ? 4.479 45.029 32.374 0.50 18.27 55 ASP C O 1
ATOM 9872 N N A TRP C 1 37 ? 4.354 46.110 33.223 0.50 24.12 56 TRP C N 1
ATOM 9873 N N B TRP C 1 37 ? 4.378 44.684 34.591 0.50 20.13 56 TRP C N 1
ATOM 9874 C CA A TRP C 1 37 ? 3.569 47.283 33.595 0.50 24.33 56 TRP C CA 1
ATOM 9875 C CA B TRP C 1 37 ? 3.691 45.934 34.816 0.50 18.51 56 TRP C CA 1
ATOM 9876 C C A TRP C 1 37 ? 4.030 47.974 34.867 0.50 23.33 56 TRP C C 1
ATOM 9877 C C B TRP C 1 37 ? 4.157 46.640 36.078 0.50 18.31 56 TRP C C 1
ATOM 9878 O O A TRP C 1 37 ? 4.738 47.403 35.703 0.50 26.25 56 TRP C O 1
ATOM 9879 O O B TRP C 1 37 ? 4.841 46.053 36.912 0.50 17.37 56 TRP C O 1
ATOM 9900 N N A ILE C 1 38 ? 3.627 49.230 34.989 0.50 21.97 57 ILE C N 1
ATOM 9901 N N B ILE C 1 38 ? 3.774 47.912 36.206 0.50 17.11 57 ILE C N 1
ATOM 9902 C CA A ILE C 1 38 ? 3.980 50.036 36.137 0.50 21.92 57 ILE C CA 1
ATOM 9903 C CA B ILE C 1 38 ? 4.133 48.708 37.350 0.50 16.53 57 ILE C CA 1
ATOM 9904 C C A ILE C 1 38 ? 2.730 50.380 36.947 0.50 22.12 57 ILE C C 1
ATOM 9905 C C B ILE C 1 38 ? 2.870 49.186 38.049 0.50 15.74 57 ILE C C 1
ATOM 9906 O O A ILE C 1 38 ? 1.722 50.804 36.381 0.50 23.39 57 ILE C O 1
ATOM 9907 O O B ILE C 1 38 ? 1.955 49.674 37.407 0.50 15.08 57 ILE C O 1
ATOM 9916 N N A GLY C 1 39 ? 2.815 50.208 38.262 0.50 21.12 58 GLY C N 1
ATOM 9917 N N B GLY C 1 39 ? 2.853 49.030 39.362 0.50 15.37 58 GLY C N 1
ATOM 9918 C CA A GLY C 1 39 ? 1.737 50.630 39.161 0.50 21.80 58 GLY C CA 1
ATOM 9919 C CA B GLY C 1 39 ? 1.774 49.537 40.196 0.50 14.77 58 GLY C CA 1
ATOM 9920 C C A GLY C 1 39 ? 2.141 51.813 40.021 0.50 22.45 58 GLY C C 1
ATOM 9921 C C B GLY C 1 39 ? 2.205 50.710 41.045 0.50 14.24 58 GLY C C 1
ATOM 9922 O O A GLY C 1 39 ? 3.302 51.917 40.437 0.50 21.82 58 GLY C O 1
ATOM 9923 O O B GLY C 1 39 ? 3.327 50.792 41.505 0.50 16.41 58 GLY C O 1
ATOM 9924 N N A VAL C 1 40 ? 1.177 52.705 40.273 0.50 21.78 59 VAL C N 1
ATOM 9925 N N B VAL C 1 40 ? 1.271 51.632 41.256 0.50 13.31 59 VAL C N 1
ATOM 9926 C CA A VAL C 1 40 ? 1.333 53.819 41.206 0.50 22.31 59 VAL C CA 1
ATOM 9927 C CA B VAL C 1 40 ? 1.453 52.745 42.154 0.50 13.80 59 VAL C CA 1
ATOM 9928 C C A VAL C 1 40 ? 0.628 53.452 42.500 0.50 22.03 59 VAL C C 1
ATOM 9929 C C B VAL C 1 40 ? 0.693 52.397 43.433 0.50 13.49 59 VAL C C 1
ATOM 9930 O O A VAL C 1 40 ? -0.559 53.084 42.488 0.50 20.94 59 VAL C O 1
ATOM 9931 O O B VAL C 1 40 ? -0.521 52.075 43.381 0.50 14.67 59 VAL C O 1
ATOM 9938 N N A PHE C 1 41 ? 1.353 53.542 43.607 0.50 21.97 60 PHE C N 1
ATOM 9939 N N B PHE C 1 41 ? 1.394 52.431 44.554 0.50 13.08 60 PHE C N 1
ATOM 9940 C CA A PHE C 1 41 ? 0.821 53.178 44.909 0.50 23.21 60 PHE C CA 1
ATOM 9941 C CA B PHE C 1 41 ? 0.818 52.181 45.877 0.50 13.25 60 PHE C CA 1
ATOM 9942 C C A PHE C 1 41 ? 0.880 54.360 45.845 0.50 23.09 60 PHE C C 1
ATOM 9943 C C B PHE C 1 41 ? 0.870 53.377 46.818 0.50 13.42 60 PHE C C 1
ATOM 9944 O O A PHE C 1 41 ? 1.885 55.077 45.904 0.50 22.26 60 PHE C O 1
ATOM 9945 O O B PHE C 1 41 ? 1.899 54.075 46.940 0.50 13.55 60 PHE C O 1
ATOM 9960 N N A SER C 1 42 ? -0.219 54.565 46.570 0.50 22.44 61 SER C N 1
ATOM 9961 N N B SER C 1 42 ? -0.248 53.615 47.508 0.50 13.55 61 SER C N 1
ATOM 9962 C CA A SER C 1 42 ? -0.259 55.556 47.619 0.50 21.96 61 SER C CA 1
ATOM 9963 C CA B SER C 1 42 ? -0.307 54.639 48.541 0.50 13.61 61 SER C CA 1
ATOM 9964 C C A SER C 1 42 ? -1.218 55.091 48.699 0.50 22.24 61 SER C C 1
ATOM 9965 C C B SER C 1 42 ? -1.336 54.207 49.557 0.50 14.43 61 SER C C 1
ATOM 9966 O O A SER C 1 42 ? -2.389 54.844 48.394 0.50 19.98 61 SER C O 1
ATOM 9967 O O B SER C 1 42 ? -2.497 54.028 49.203 0.50 15.14 61 SER C O 1
ATOM 9972 N N A PRO C 1 43 ? -0.747 54.918 49.946 0.50 22.64 62 PRO C N 1
ATOM 9973 N N B PRO C 1 43 ? -0.919 54.002 50.804 0.50 16.24 62 PRO C N 1
ATOM 9974 C CA A PRO C 1 43 ? 0.595 55.061 50.565 0.50 24.19 62 PRO C CA 1
ATOM 9975 C CA B PRO C 1 43 ? 0.434 54.188 51.385 0.50 16.20 62 PRO C CA 1
ATOM 9976 C C A PRO C 1 43 ? 1.659 54.076 50.051 0.50 24.47 62 PRO C C 1
ATOM 9977 C C B PRO C 1 43 ? 1.553 53.546 50.589 0.50 18.76 62 PRO C C 1
ATOM 9978 O O A PRO C 1 43 ? 1.501 53.552 48.953 0.50 21.20 62 PRO C O 1
ATOM 9979 O O B PRO C 1 43 ? 1.373 52.446 50.071 0.50 15.63 62 PRO C O 1
ATOM 9986 N N A ALA C 1 44 ? 2.705 53.808 50.876 0.50 25.62 63 ALA C N 1
ATOM 9987 N N B ALA C 1 44 ? 2.703 54.264 50.494 0.50 24.48 63 ALA C N 1
ATOM 9988 C CA A ALA C 1 44 ? 3.956 53.168 50.400 0.50 23.51 63 ALA C CA 1
ATOM 9989 C CA B ALA C 1 44 ? 3.913 53.760 49.804 0.50 24.69 63 ALA C CA 1
ATOM 9990 C C A ALA C 1 44 ? 4.207 51.771 50.960 0.50 24.60 63 ALA C C 1
ATOM 9991 C C B ALA C 1 44 ? 4.297 52.396 50.338 0.50 25.76 63 ALA C C 1
ATOM 9992 O O A ALA C 1 44 ? 4.592 50.869 50.238 0.50 24.78 63 ALA C O 1
ATOM 9993 O O B ALA C 1 44 ? 4.908 51.603 49.640 0.50 27.73 63 ALA C O 1
ATOM 9996 N N A ASN C 1 45 ? 4.022 51.584 52.250 0.50 28.10 64 ASN C N 1
ATOM 9997 N N B ASN C 1 45 ? 3.919 52.098 51.570 0.50 27.89 64 ASN C N 1
ATOM 9998 C CA A ASN C 1 45 ? 4.183 50.259 52.776 0.50 32.63 64 ASN C CA 1
ATOM 9999 C CA B ASN C 1 45 ? 4.005 50.739 52.069 0.50 28.33 64 ASN C CA 1
ATOM 10000 C C A ASN C 1 45 ? 3.162 49.414 52.037 0.50 32.39 64 ASN C C 1
ATOM 10001 C C B ASN C 1 45 ? 2.736 49.947 51.754 0.50 27.43 64 ASN C C 1
ATOM 10002 O O A ASN C 1 45 ? 2.410 48.665 52.671 0.50 32.51 64 ASN C O 1
ATOM 10003 O O B ASN C 1 45 ? 1.611 50.426 51.970 0.50 29.45 64 ASN C O 1
ATOM 10012 N N A PHE C 1 46 ? 3.130 49.554 50.696 0.50 31.90 65 PHE C N 1
ATOM 10013 N N B PHE C 1 46 ? 2.915 48.737 51.217 0.50 24.01 65 PHE C N 1
ATOM 10014 C CA A PHE C 1 46 ? 2.161 48.814 49.873 0.50 32.80 65 PHE C CA 1
ATOM 10015 C CA B PHE C 1 46 ? 1.799 47.947 50.727 0.50 22.76 65 PHE C CA 1
ATOM 10016 C C A PHE C 1 46 ? 2.483 47.327 49.873 0.50 33.74 65 PHE C C 1
ATOM 10017 C C B PHE C 1 46 ? 2.058 46.457 50.950 0.50 22.04 65 PHE C C 1
ATOM 10018 O O A PHE C 1 46 ? 3.642 46.928 50.036 0.50 30.99 65 PHE C O 1
ATOM 10019 O O B PHE C 1 46 ? 3.210 46.035 51.182 0.50 22.18 65 PHE C O 1
ATOM 10034 N N A SER C 1 47 ? 1.442 46.513 49.729 0.50 32.70 66 SER C N 1
ATOM 10035 N N B SER C 1 47 ? 1.002 45.666 50.887 0.50 21.43 66 SER C N 1
ATOM 10036 C CA A SER C 1 47 ? 1.583 45.057 49.638 0.50 34.58 66 SER C CA 1
ATOM 10037 C CA B SER C 1 47 ? 1.127 44.215 50.882 0.50 21.93 66 SER C CA 1
ATOM 10038 C C A SER C 1 47 ? 1.386 44.575 48.191 0.50 34.96 66 SER C C 1
ATOM 10039 C C B SER C 1 47 ? 0.947 43.638 49.460 0.50 22.45 66 SER C C 1
ATOM 10040 O O A SER C 1 47 ? 0.361 44.873 47.562 0.50 34.34 66 SER C O 1
ATOM 10041 O O B SER C 1 47 ? -0.075 43.874 48.787 0.50 21.53 66 SER C O 1
ATOM 10046 N N A ALA C 1 48 ? 2.374 43.852 47.663 0.50 34.28 67 ALA C N 1
ATOM 10047 N N B ALA C 1 48 ? 1.955 42.881 49.018 0.50 22.81 67 ALA C N 1
ATOM 10048 C CA A ALA C 1 48 ? 2.227 43.167 46.366 0.50 34.92 67 ALA C CA 1
ATOM 10049 C CA B ALA C 1 48 ? 1.955 42.216 47.716 0.50 23.86 67 ALA C CA 1
ATOM 10050 C C A ALA C 1 48 ? 1.793 41.707 46.555 0.50 33.70 67 ALA C C 1
ATOM 10051 C C B ALA C 1 48 ? 1.456 40.790 47.837 0.50 23.78 67 ALA C C 1
ATOM 10052 O O A ALA C 1 48 ? 1.851 40.902 45.616 0.50 34.12 67 ALA C O 1
ATOM 10053 O O B ALA C 1 48 ? 1.526 40.004 46.880 0.50 24.71 67 ALA C O 1
ATOM 10056 N N A SER C 1 49 ? 1.365 41.366 47.769 0.50 32.12 68 SER C N 1
ATOM 10057 N N B SER C 1 49 ? 1.004 40.440 49.034 0.50 23.62 68 SER C N 1
ATOM 10058 C CA A SER C 1 49 ? 0.734 40.071 48.003 0.50 32.11 68 SER C CA 1
ATOM 10059 C CA B SER C 1 49 ? 0.390 39.145 49.243 0.50 22.65 68 SER C CA 1
ATOM 10060 C C A SER C 1 49 ? -0.514 40.002 47.156 0.50 32.03 68 SER C C 1
ATOM 10061 C C B SER C 1 49 ? -0.819 39.041 48.336 0.50 22.73 68 SER C C 1
ATOM 10062 O O A SER C 1 49 ? -1.118 41.038 46.840 0.50 29.24 68 SER C O 1
ATOM 10063 O O B SER C 1 49 ? -1.432 40.054 47.990 0.50 22.60 68 SER C O 1
ATOM 10068 N N A THR C 1 50 ? -0.882 38.782 46.782 0.50 32.78 69 THR C N 1
ATOM 10069 N N B THR C 1 50 ? -1.167 37.824 47.952 0.50 20.90 69 THR C N 1
ATOM 10070 C CA A THR C 1 50 ? -2.064 38.544 45.975 0.50 33.01 69 THR C CA 1
ATOM 10071 C CA B THR C 1 50 ? -2.369 37.614 47.172 0.50 22.37 69 THR C CA 1
ATOM 10072 C C A THR C 1 50 ? -3.246 38.331 46.893 0.50 33.20 69 THR C C 1
ATOM 10073 C C B THR C 1 50 ? -3.588 37.561 48.090 0.50 22.78 69 THR C C 1
ATOM 10074 O O A THR C 1 50 ? -3.196 37.497 47.801 0.50 31.96 69 THR C O 1
ATOM 10075 O O B THR C 1 50 ? -3.556 36.975 49.182 0.50 21.92 69 THR C O 1
ATOM 10082 N N A CYS C 1 51 ? -4.298 39.106 46.649 0.50 31.83 70 CYS C N 1
ATOM 10083 N N B CYS C 1 51 ? -4.661 38.214 47.642 0.50 22.97 70 CYS C N 1
ATOM 10084 C CA A CYS C 1 51 ? -5.553 38.986 47.365 0.50 31.48 70 CYS C CA 1
ATOM 10085 C CA B CYS C 1 51 ? -5.940 38.193 48.333 0.50 23.06 70 CYS C CA 1
ATOM 10086 C C A CYS C 1 51 ? -6.599 38.546 46.340 0.50 29.78 70 CYS C C 1
ATOM 10087 C C B CYS C 1 51 ? -6.962 37.778 47.281 0.50 22.18 70 CYS C C 1
ATOM 10088 O O A CYS C 1 51 ? -7.073 39.365 45.565 0.50 29.13 70 CYS C O 1
ATOM 10089 O O B CYS C 1 51 ? -7.361 38.582 46.443 0.50 23.42 70 CYS C O 1
ATOM 10094 N N A PRO C 1 52 ? -6.927 37.246 46.296 0.50 27.43 71 PRO C N 1
ATOM 10095 N N B PRO C 1 52 ? -7.338 36.494 47.269 0.50 21.11 71 PRO C N 1
ATOM 10096 C CA A PRO C 1 52 ? -7.774 36.790 45.202 0.50 26.71 71 PRO C CA 1
ATOM 10097 C CA B PRO C 1 52 ? -8.161 35.942 46.202 0.50 21.12 71 PRO C CA 1
ATOM 10098 C C A PRO C 1 52 ? -9.112 37.491 45.255 0.50 25.60 71 PRO C C 1
ATOM 10099 C C B PRO C 1 52 ? -9.524 36.583 46.146 0.50 20.57 71 PRO C C 1
ATOM 10100 O O A PRO C 1 52 ? -9.569 37.831 46.341 0.50 24.93 71 PRO C O 1
ATOM 10101 O O B PRO C 1 52 ? -10.068 36.980 47.174 0.50 18.87 71 PRO C O 1
ATOM 10108 N N A GLY C 1 53 ? -9.731 37.711 44.103 0.50 25.86 72 GLY C N 1
ATOM 10109 N N B GLY C 1 53 ? -10.070 36.675 44.944 0.50 20.28 72 GLY C N 1
ATOM 10110 C CA A GLY C 1 53 ? -11.067 38.306 44.061 0.50 25.77 72 GLY C CA 1
ATOM 10111 C CA B GLY C 1 53 ? -11.373 37.280 44.781 0.50 21.09 72 GLY C CA 1
ATOM 10112 C C A GLY C 1 53 ? -12.097 37.455 44.784 0.50 25.31 72 GLY C C 1
ATOM 10113 C C B GLY C 1 53 ? -12.388 36.513 45.596 0.50 21.65 72 GLY C C 1
ATOM 10114 O O A GLY C 1 53 ? -11.952 36.228 44.859 0.50 24.51 72 GLY C O 1
ATOM 10115 O O B GLY C 1 53 ? -12.335 35.281 45.677 0.50 20.59 72 GLY C O 1
ATOM 10116 N N A GLU C 1 54 ? -13.145 38.090 45.316 0.50 23.79 73 GLU C N 1
ATOM 10117 N N B GLU C 1 54 ? -13.337 37.232 46.192 0.50 22.10 73 GLU C N 1
ATOM 10118 C CA A GLU C 1 54 ? -14.229 37.323 45.974 0.50 23.22 73 GLU C CA 1
ATOM 10119 C CA B GLU C 1 54 ? -14.445 36.576 46.853 0.50 22.06 73 GLU C CA 1
ATOM 10120 C C A GLU C 1 54 ? -15.623 37.609 45.408 0.50 23.16 73 GLU C C 1
ATOM 10121 C C B GLU C 1 54 ? -15.823 36.972 46.316 0.50 20.91 73 GLU C C 1
ATOM 10122 O O A GLU C 1 54 ? -16.575 36.871 45.691 0.50 22.29 73 GLU C O 1
ATOM 10123 O O B GLU C 1 54 ? -16.827 36.387 46.712 0.50 20.84 73 GLU C O 1
ATOM 10134 N N A ASN C 1 55 ? -15.747 38.649 44.590 0.50 21.81 74 ASN C N 1
ATOM 10135 N N B ASN C 1 55 ? -15.874 37.935 45.403 0.50 19.52 74 ASN C N 1
ATOM 10136 C CA A ASN C 1 55 ? -17.026 38.910 43.929 0.50 22.65 74 ASN C CA 1
ATOM 10137 C CA B ASN C 1 55 ? -17.113 38.207 44.673 0.50 18.36 74 ASN C CA 1
ATOM 10138 C C A ASN C 1 55 ? -16.768 39.590 42.602 0.50 22.10 74 ASN C C 1
ATOM 10139 C C B ASN C 1 55 ? -16.834 38.882 43.323 0.50 18.11 74 ASN C C 1
ATOM 10140 O O A ASN C 1 55 ? -15.625 39.920 42.291 0.50 21.13 74 ASN C O 1
ATOM 10141 O O B ASN C 1 55 ? -15.680 39.109 42.979 0.50 16.98 74 ASN C O 1
ATOM 10150 N N A LYS C 1 56 ? -17.812 39.830 41.819 0.50 21.60 75 LYS C N 1
ATOM 10151 N N B LYS C 1 56 ? -17.876 39.178 42.554 0.50 17.54 75 LYS C N 1
ATOM 10152 C CA A LYS C 1 56 ? -17.619 40.385 40.483 0.50 21.93 75 LYS C CA 1
ATOM 10153 C CA B LYS C 1 56 ? -17.674 39.662 41.182 0.50 18.83 75 LYS C CA 1
ATOM 10154 C C A LYS C 1 56 ? -17.073 41.811 40.509 0.50 21.95 75 LYS C C 1
ATOM 10155 C C B LYS C 1 56 ? -17.130 41.077 41.138 0.50 17.98 75 LYS C C 1
ATOM 10156 O O A LYS C 1 56 ? -16.702 42.351 39.462 0.50 21.64 75 LYS C O 1
ATOM 10157 O O B LYS C 1 56 ? -16.728 41.557 40.074 0.50 18.11 75 LYS C O 1
ATOM 10168 N N A MET C 1 57 ? -17.018 42.402 41.706 0.50 20.78 76 MET C N 1
ATOM 10169 N N B MET C 1 57 ? -17.101 41.748 42.286 0.50 17.35 76 MET C N 1
ATOM 10170 C CA A MET C 1 57 ? -16.572 43.794 41.901 0.50 19.40 76 MET C CA 1
ATOM 10171 C CA B MET C 1 57 ? -16.624 43.124 42.324 0.50 17.20 76 MET C CA 1
ATOM 10172 C C A MET C 1 57 ? -15.080 43.891 42.206 0.50 18.67 76 MET C C 1
ATOM 10173 C C B MET C 1 57 ? -15.182 43.182 42.862 0.50 16.36 76 MET C C 1
ATOM 10174 O O A MET C 1 57 ? -14.482 44.961 42.123 0.50 18.48 76 MET C O 1
ATOM 10175 O O B MET C 1 57 ? -14.588 44.254 42.890 0.50 14.82 76 MET C O 1
ATOM 10184 N N A THR C 1 58 ? -14.483 42.773 42.595 0.50 18.94 77 THR C N 1
ATOM 10185 N N B THR C 1 58 ? -14.628 42.036 43.285 0.50 15.51 77 THR C N 1
ATOM 10186 C CA A THR C 1 58 ? -13.058 42.769 42.893 0.50 19.28 77 THR C CA 1
ATOM 10187 C CA B THR C 1 58 ? -13.198 41.960 43.613 0.50 15.57 77 THR C CA 1
ATOM 10188 C C A THR C 1 58 ? -12.356 42.342 41.612 0.50 19.33 77 THR C C 1
ATOM 10189 C C B THR C 1 58 ? -12.456 41.444 42.385 0.50 15.81 77 THR C C 1
ATOM 10190 O O A THR C 1 58 ? -12.601 41.252 41.120 0.50 18.31 77 THR C O 1
ATOM 10191 O O B THR C 1 58 ? -12.703 40.327 41.953 0.50 17.08 77 THR C O 1
ATOM 10198 N N A ASN C 1 59 ? -11.531 43.222 41.049 0.50 20.36 78 ASN C N 1
ATOM 10199 N N B ASN C 1 59 ? -11.560 42.267 41.833 0.50 16.74 78 ASN C N 1
ATOM 10200 C CA A ASN C 1 59 ? -10.985 42.985 39.718 0.50 21.68 78 ASN C CA 1
ATOM 10201 C CA B ASN C 1 59 ? -11.027 42.069 40.468 0.50 16.15 78 ASN C CA 1
ATOM 10202 C C A ASN C 1 59 ? -9.437 42.922 39.701 0.50 22.10 78 ASN C C 1
ATOM 10203 C C B ASN C 1 59 ? -9.499 42.013 40.466 0.50 15.76 78 ASN C C 1
ATOM 10204 O O A ASN C 1 59 ? -8.781 43.266 40.670 0.50 21.23 78 ASN C O 1
ATOM 10205 O O B ASN C 1 59 ? -8.867 42.448 41.419 0.50 16.27 78 ASN C O 1
ATOM 10214 N N A PRO C 1 60 ? -8.851 42.486 38.573 0.50 22.28 79 PRO C N 1
ATOM 10215 N N B PRO C 1 60 ? -8.892 41.465 39.393 0.50 16.45 79 PRO C N 1
ATOM 10216 C CA A PRO C 1 60 ? -7.394 42.499 38.431 0.50 23.76 79 PRO C CA 1
ATOM 10217 C CA B PRO C 1 60 ? -7.427 41.518 39.297 0.50 16.22 79 PRO C CA 1
ATOM 10218 C C A PRO C 1 60 ? -6.889 43.932 38.226 0.50 24.36 79 PRO C C 1
ATOM 10219 C C B PRO C 1 60 ? -6.898 42.939 39.066 0.50 16.59 79 PRO C C 1
ATOM 10220 O O A PRO C 1 60 ? -7.594 44.746 37.651 0.50 25.40 79 PRO C O 1
ATOM 10221 O O B PRO C 1 60 ? -7.552 43.757 38.389 0.50 16.71 79 PRO C O 1
ATOM 10228 N N A PRO C 1 61 ? -5.664 44.232 38.668 0.50 24.37 80 PRO C N 1
ATOM 10229 N N B PRO C 1 61 ? -5.707 43.238 39.585 0.50 17.29 80 PRO C N 1
ATOM 10230 C CA A PRO C 1 61 ? -4.808 43.279 39.350 0.50 24.96 80 PRO C CA 1
ATOM 10231 C CA B PRO C 1 61 ? -4.843 42.300 40.312 0.50 17.31 80 PRO C CA 1
ATOM 10232 C C A PRO C 1 61 ? -5.224 43.019 40.793 0.50 24.91 80 PRO C C 1
ATOM 10233 C C B PRO C 1 61 ? -5.260 42.069 41.750 0.50 16.86 80 PRO C C 1
ATOM 10234 O O A PRO C 1 61 ? -5.598 43.949 41.498 0.50 24.75 80 PRO C O 1
ATOM 10235 O O B PRO C 1 61 ? -5.596 43.011 42.475 0.50 16.57 80 PRO C O 1
ATOM 10242 N N A PHE C 1 62 ? -5.156 41.750 41.198 0.50 25.85 81 PHE C N 1
ATOM 10243 N N B PHE C 1 62 ? -5.225 40.795 42.136 0.50 16.74 81 PHE C N 1
ATOM 10244 C CA A PHE C 1 62 ? -5.610 41.299 42.517 0.50 25.73 81 PHE C CA 1
ATOM 10245 C CA B PHE C 1 62 ? -5.775 40.348 43.399 0.50 17.43 81 PHE C CA 1
ATOM 10246 C C A PHE C 1 62 ? -4.518 41.447 43.562 0.50 24.67 81 PHE C C 1
ATOM 10247 C C B PHE C 1 62 ? -4.777 40.494 44.531 0.50 18.08 81 PHE C C 1
ATOM 10248 O O A PHE C 1 62 ? -4.024 40.463 44.108 0.50 27.54 81 PHE C O 1
ATOM 10249 O O B PHE C 1 62 ? -4.414 39.497 45.170 0.50 18.79 81 PHE C O 1
ATOM 10264 N N A LEU C 1 63 ? -4.129 42.686 43.820 0.50 24.49 82 LEU C N 1
ATOM 10265 N N B LEU C 1 63 ? -4.333 41.728 44.747 0.50 17.68 82 LEU C N 1
ATOM 10266 C CA A LEU C 1 63 ? -3.110 42.968 44.807 0.50 25.31 82 LEU C CA 1
ATOM 10267 C CA B LEU C 1 63 ? -3.360 42.046 45.786 0.50 17.74 82 LEU C CA 1
ATOM 10268 C C A LEU C 1 63 ? -3.770 43.403 46.107 0.50 26.31 82 LEU C C 1
ATOM 10269 C C B LEU C 1 63 ? -4.063 42.510 47.047 0.50 18.18 82 LEU C C 1
ATOM 10270 O O A LEU C 1 63 ? -4.804 44.063 46.099 0.50 24.99 82 LEU C O 1
ATOM 10271 O O B LEU C 1 63 ? -5.093 43.198 46.976 0.50 18.89 82 LEU C O 1
ATOM 10280 N N A CYS C 1 64 ? -3.161 43.079 47.233 0.50 25.89 83 CYS C N 1
ATOM 10281 N N B CYS C 1 64 ? -3.517 42.140 48.203 0.50 18.16 83 CYS C N 1
ATOM 10282 C CA A CYS C 1 64 ? -3.756 43.461 48.503 0.50 27.72 83 CYS C CA 1
ATOM 10283 C CA B CYS C 1 64 ? -4.101 42.534 49.487 0.50 19.57 83 CYS C CA 1
ATOM 10284 C C A CYS C 1 64 ? -3.796 44.979 48.692 0.50 26.48 83 CYS C C 1
ATOM 10285 C C B CYS C 1 64 ? -4.131 44.046 49.672 0.50 18.36 83 CYS C C 1
ATOM 10286 O O A CYS C 1 64 ? -4.708 45.515 49.347 0.50 26.50 83 CYS C O 1
ATOM 10287 O O B CYS C 1 64 ? -5.023 44.573 50.364 0.50 18.59 83 CYS C O 1
ATOM 10292 N N A SER C 1 65 ? -2.841 45.685 48.099 0.50 25.78 84 SER C N 1
ATOM 10293 N N B SER C 1 65 ? -3.189 44.732 49.023 0.50 16.39 84 SER C N 1
ATOM 10294 C CA A SER C 1 65 ? -2.935 47.138 48.002 0.50 24.39 84 SER C CA 1
ATOM 10295 C CA B SER C 1 65 ? -3.160 46.195 48.936 0.50 16.63 84 SER C CA 1
ATOM 10296 C C A SER C 1 65 ? -3.308 47.576 46.584 0.50 24.85 84 SER C C 1
ATOM 10297 C C B SER C 1 65 ? -3.522 46.592 47.486 0.50 16.11 84 SER C C 1
ATOM 10298 O O A SER C 1 65 ? -2.528 47.422 45.647 0.50 25.92 84 SER C O 1
ATOM 10299 O O B SER C 1 65 ? -2.735 46.371 46.564 0.50 17.53 84 SER C O 1
ATOM 10304 N N A ALA C 1 66 ? -4.510 48.111 46.400 0.50 22.30 85 ALA C N 1
ATOM 10305 N N B ALA C 1 66 ? -4.725 47.117 47.235 0.50 15.23 85 ALA C N 1
ATOM 10306 C CA A ALA C 1 66 ? -4.925 48.450 45.055 0.50 21.50 85 ALA C CA 1
ATOM 10307 C CA B ALA C 1 66 ? -5.060 47.524 45.871 0.50 13.90 85 ALA C CA 1
ATOM 10308 C C A ALA C 1 66 ? -4.132 49.659 44.580 0.50 20.46 85 ALA C C 1
ATOM 10309 C C B ALA C 1 66 ? -4.213 48.709 45.465 0.50 13.05 85 ALA C C 1
ATOM 10310 O O A ALA C 1 66 ? -4.140 50.681 45.241 0.50 19.87 85 ALA C O 1
ATOM 10311 O O B ALA C 1 66 ? -4.152 49.707 46.187 0.50 11.21 85 ALA C O 1
ATOM 10314 N N A PRO C 1 67 ? -3.448 49.555 43.428 0.50 21.44 86 PRO C N 1
ATOM 10315 N N B PRO C 1 67 ? -3.533 48.592 44.314 0.50 13.19 86 PRO C N 1
ATOM 10316 C CA A PRO C 1 67 ? -2.803 50.763 42.905 0.50 21.59 86 PRO C CA 1
ATOM 10317 C CA B PRO C 1 67 ? -2.808 49.753 43.829 0.50 13.56 86 PRO C CA 1
ATOM 10318 C C A PRO C 1 67 ? -3.788 51.889 42.620 0.50 21.59 86 PRO C C 1
ATOM 10319 C C B PRO C 1 67 ? -3.740 50.911 43.482 0.50 13.39 86 PRO C C 1
ATOM 10320 O O A PRO C 1 67 ? -4.965 51.648 42.342 0.50 22.43 86 PRO C O 1
ATOM 10321 O O B PRO C 1 67 ? -4.938 50.719 43.271 0.50 13.14 86 PRO C O 1
ATOM 10328 N N A ILE C 1 68 ? -3.268 53.108 42.653 0.50 21.27 87 ILE C N 1
ATOM 10329 N N B ILE C 1 68 ? -3.158 52.088 43.405 0.50 13.20 87 ILE C N 1
ATOM 10330 C CA A ILE C 1 68 ? -3.972 54.310 42.264 0.50 21.79 87 ILE C CA 1
ATOM 10331 C CA B ILE C 1 68 ? -3.868 53.273 42.994 0.50 13.84 87 ILE C CA 1
ATOM 10332 C C A ILE C 1 68 ? -4.296 54.262 40.780 0.50 21.65 87 ILE C C 1
ATOM 10333 C C B ILE C 1 68 ? -4.178 53.190 41.520 0.50 14.15 87 ILE C C 1
ATOM 10334 O O A ILE C 1 68 ? -5.412 54.578 40.356 0.50 19.91 87 ILE C O 1
ATOM 10335 O O B ILE C 1 68 ? -5.287 53.455 41.076 0.50 14.46 87 ILE C O 1
ATOM 10344 N N A LYS C 1 69 ? -3.264 53.911 40.002 0.50 20.32 88 LYS C N 1
ATOM 10345 N N B LYS C 1 69 ? -3.176 52.794 40.755 0.50 14.41 88 LYS C N 1
ATOM 10346 C CA A LYS C 1 69 ? -3.360 53.795 38.567 0.50 20.43 88 LYS C CA 1
ATOM 10347 C CA B LYS C 1 69 ? -3.309 52.644 39.336 0.50 15.54 88 LYS C CA 1
ATOM 10348 C C A LYS C 1 69 ? -2.153 52.983 38.084 0.50 20.90 88 LYS C C 1
ATOM 10349 C C B LYS C 1 69 ? -2.137 51.803 38.873 0.50 15.02 88 LYS C C 1
ATOM 10350 O O A LYS C 1 69 ? -1.289 52.625 38.876 0.50 19.33 88 LYS C O 1
ATOM 10351 O O B LYS C 1 69 ? -1.251 51.486 39.658 0.50 16.25 88 LYS C O 1
ATOM 10362 N N A PHE C 1 70 ? -2.144 52.649 36.801 0.50 21.07 89 PHE C N 1
ATOM 10363 N N B PHE C 1 70 ? -2.109 51.468 37.601 0.50 14.16 89 PHE C N 1
ATOM 10364 C CA A PHE C 1 70 ? -1.114 51.772 36.256 0.50 21.92 89 PHE C CA 1
ATOM 10365 C CA B PHE C 1 70 ? -1.095 50.563 37.116 0.50 13.67 89 PHE C CA 1
ATOM 10366 C C A PHE C 1 70 ? -1.066 51.872 34.745 0.50 22.31 89 PHE C C 1
ATOM 10367 C C B PHE C 1 70 ? -0.920 50.618 35.611 0.50 13.73 89 PHE C C 1
ATOM 10368 O O A PHE C 1 70 ? -2.031 52.265 34.121 0.50 25.25 89 PHE C O 1
ATOM 10369 O O B PHE C 1 70 ? -1.795 51.034 34.900 0.50 14.70 89 PHE C O 1
ATOM 10384 N N A GLN C 1 71 ? 0.056 51.499 34.146 0.50 23.25 90 GLN C N 1
ATOM 10385 N N B GLN C 1 71 ? 0.267 50.267 35.115 0.50 13.96 90 GLN C N 1
ATOM 10386 C CA A GLN C 1 71 ? 0.208 51.647 32.711 0.50 23.36 90 GLN C CA 1
ATOM 10387 C CA B GLN C 1 71 ? 0.504 50.400 33.695 0.50 14.98 90 GLN C CA 1
ATOM 10388 C C A GLN C 1 71 ? 1.263 50.691 32.227 0.50 23.53 90 GLN C C 1
ATOM 10389 C C B GLN C 1 71 ? 1.525 49.361 33.275 0.50 15.21 90 GLN C C 1
ATOM 10390 O O A GLN C 1 71 ? 2.158 50.317 32.990 0.50 22.19 90 GLN C O 1
ATOM 10391 O O B GLN C 1 71 ? 2.367 48.964 34.071 0.50 14.75 90 GLN C O 1
ATOM 10402 N N A TYR C 1 72 ? 1.167 50.306 30.961 0.50 23.63 91 TYR C N 1
ATOM 10403 N N B TYR C 1 72 ? 1.447 48.938 32.027 0.50 17.39 91 TYR C N 1
ATOM 10404 C CA A TYR C 1 72 ? 2.127 49.358 30.377 0.50 23.62 91 TYR C CA 1
ATOM 10405 C CA B TYR C 1 72 ? 2.456 47.999 31.485 0.50 18.34 91 TYR C CA 1
ATOM 10406 C C A TYR C 1 72 ? 3.440 50.031 30.087 0.50 23.94 91 TYR C C 1
ATOM 10407 C C B TYR C 1 72 ? 3.855 48.612 31.340 0.50 19.26 91 TYR C C 1
ATOM 10408 O O A TYR C 1 72 ? 3.479 51.204 29.760 0.50 23.12 91 TYR C O 1
ATOM 10409 O O B TYR C 1 72 ? 4.007 49.776 30.985 0.50 19.66 91 TYR C O 1
ATOM 10426 N N A ALA C 1 73 ? 4.512 49.258 30.193 0.50 24.51 92 ALA C N 1
ATOM 10427 N N B ALA C 1 73 ? 4.881 47.814 31.644 0.50 18.39 92 ALA C N 1
ATOM 10428 C CA A ALA C 1 73 ? 5.886 49.785 30.125 0.50 25.63 92 ALA C CA 1
ATOM 10429 C CA B ALA C 1 73 ? 6.268 48.301 31.653 0.50 19.48 92 ALA C CA 1
ATOM 10430 C C A ALA C 1 73 ? 6.166 50.503 28.805 0.50 25.83 92 ALA C C 1
ATOM 10431 C C B ALA C 1 73 ? 6.717 48.850 30.288 0.50 19.11 92 ALA C C 1
ATOM 10432 O O A ALA C 1 73 ? 6.884 51.543 28.766 0.50 24.78 92 ALA C O 1
ATOM 10433 O O B ALA C 1 73 ? 7.572 49.743 30.196 0.50 21.98 92 ALA C O 1
ATOM 10436 N N A ASN C 1 74 ? 5.548 49.951 27.755 0.50 27.52 93 ASN C N 1
ATOM 10437 N N B ASN C 1 74 ? 6.138 48.325 29.221 0.50 19.87 93 ASN C N 1
ATOM 10438 C CA A ASN C 1 74 ? 5.743 50.371 26.369 0.50 28.43 93 ASN C CA 1
ATOM 10439 C CA B ASN C 1 74 ? 6.541 48.739 27.886 0.50 22.46 93 ASN C CA 1
ATOM 10440 C C A ASN C 1 74 ? 4.726 51.406 25.915 0.50 29.41 93 ASN C C 1
ATOM 10441 C C B ASN C 1 74 ? 5.650 49.828 27.298 0.50 22.19 93 ASN C C 1
ATOM 10442 O O A ASN C 1 74 ? 4.692 51.774 24.749 0.50 28.06 93 ASN C O 1
ATOM 10443 O O B ASN C 1 74 ? 5.679 50.097 26.105 0.50 20.92 93 ASN C O 1
ATOM 10452 N N A PHE C 1 75 ? 3.864 51.860 26.810 0.50 29.09 94 PHE C N 1
ATOM 10453 N N B PHE C 1 75 ? 4.867 50.481 28.133 0.50 22.84 94 PHE C N 1
ATOM 10454 C CA A PHE C 1 75 ? 3.057 53.007 26.469 0.50 32.09 94 PHE C CA 1
ATOM 10455 C CA B PHE C 1 75 ? 3.831 51.339 27.610 0.50 23.97 94 PHE C CA 1
ATOM 10456 C C A PHE C 1 75 ? 4.119 54.043 26.109 0.50 34.10 94 PHE C C 1
ATOM 10457 C C B PHE C 1 75 ? 4.407 52.502 26.835 0.50 23.79 94 PHE C C 1
ATOM 10458 O O A PHE C 1 75 ? 3.851 55.173 25.730 0.50 36.62 94 PHE C O 1
ATOM 10459 O O B PHE C 1 75 ? 3.905 52.852 25.756 0.50 23.82 94 PHE C O 1
ATOM 10474 N N A SER C 1 76 ? 5.365 53.645 26.240 0.50 36.82 95 SER C N 1
ATOM 10475 N N B SER C 1 76 ? 5.451 53.106 27.396 0.50 27.46 95 SER C N 1
ATOM 10476 C CA A SER C 1 76 ? 6.415 54.624 26.084 0.50 36.64 95 SER C CA 1
ATOM 10477 C CA B SER C 1 76 ? 5.969 54.345 26.870 0.50 29.97 95 SER C CA 1
ATOM 10478 C C A SER C 1 76 ? 7.728 53.944 25.765 0.50 36.05 95 SER C C 1
ATOM 10479 C C B SER C 1 76 ? 7.274 54.106 26.128 0.50 33.41 95 SER C C 1
ATOM 10480 O O A SER C 1 76 ? 8.597 54.501 25.076 0.50 31.66 95 SER C O 1
ATOM 10481 O O B SER C 1 76 ? 7.370 54.379 24.935 0.50 35.58 95 SER C O 1
ATOM 10486 N N A SER C 1 77 ? 7.854 52.731 26.294 0.50 34.86 96 SER C N 1
ATOM 10487 N N B SER C 1 77 ? 8.284 53.619 26.847 0.50 35.45 96 SER C N 1
ATOM 10488 C CA A SER C 1 77 ? 9.051 51.951 26.149 0.50 35.39 96 SER C CA 1
ATOM 10489 C CA B SER C 1 77 ? 9.493 53.209 26.208 0.50 34.07 96 SER C CA 1
ATOM 10490 C C A SER C 1 77 ? 8.739 50.725 25.299 0.50 33.76 96 SER C C 1
ATOM 10491 C C B SER C 1 77 ? 9.047 52.368 25.013 0.50 36.42 96 SER C C 1
ATOM 10492 O O A SER C 1 77 ? 8.811 49.603 25.788 0.50 29.07 96 SER C O 1
ATOM 10493 O O B SER C 1 77 ? 9.417 51.210 24.909 0.50 38.25 96 SER C O 1
ATOM 10498 N N A HIS C 1 78 ? 8.358 50.948 24.036 0.50 31.04 97 HIS C N 1
ATOM 10499 N N B HIS C 1 78 ? 8.232 52.952 24.131 0.50 34.17 97 HIS C N 1
ATOM 10500 C CA A HIS C 1 78 ? 8.258 49.862 23.009 0.50 31.89 97 HIS C CA 1
ATOM 10501 C CA B HIS C 1 78 ? 7.822 52.268 22.912 0.50 35.76 97 HIS C CA 1
ATOM 10502 C C A HIS C 1 78 ? 9.589 49.211 22.702 0.50 33.17 97 HIS C C 1
ATOM 10503 C C B HIS C 1 78 ? 8.887 51.196 22.649 0.50 34.94 97 HIS C C 1
ATOM 10504 O O A HIS C 1 78 ? 9.892 48.081 23.093 0.50 30.72 97 HIS C O 1
ATOM 10505 O O B HIS C 1 78 ? 9.443 51.136 21.548 0.50 27.99 97 HIS C O 1
ATOM 10518 N N A SER C 1 79 ? 10.315 49.921 21.845 0.50 36.48 98 SER C N 1
ATOM 10519 N N B SER C 1 79 ? 9.200 50.453 23.731 0.50 32.21 98 SER C N 1
ATOM 10520 C CA A SER C 1 79 ? 11.702 49.694 21.675 0.50 35.96 98 SER C CA 1
ATOM 10521 C CA B SER C 1 79 ? 10.031 49.217 23.793 0.50 28.95 98 SER C CA 1
ATOM 10522 C C A SER C 1 79 ? 12.013 49.271 23.095 0.50 35.50 98 SER C C 1
ATOM 10523 C C B SER C 1 79 ? 10.364 48.845 25.292 0.50 30.98 98 SER C C 1
ATOM 10524 O O A SER C 1 79 ? 13.075 48.713 23.388 0.50 35.99 98 SER C O 1
ATOM 10525 O O B SER C 1 79 ? 9.964 49.621 26.211 0.50 33.43 98 SER C O 1
ATOM 10530 N N A TYR C 1 80 ? 11.050 49.545 23.983 0.50 31.86 99 TYR C N 1
ATOM 10531 N N B TYR C 1 80 ? 11.064 47.705 25.530 0.50 24.81 99 TYR C N 1
ATOM 10532 C CA A TYR C 1 80 ? 11.087 48.922 25.302 0.50 31.72 99 TYR C CA 1
ATOM 10533 C CA B TYR C 1 80 ? 11.379 47.152 26.889 0.50 23.08 99 TYR C CA 1
ATOM 10534 C C A TYR C 1 80 ? 11.374 47.459 24.976 0.50 30.30 99 TYR C C 1
ATOM 10535 C C B TYR C 1 80 ? 11.550 45.610 26.884 0.50 23.03 99 TYR C C 1
ATOM 10536 O O A TYR C 1 80 ? 12.538 47.006 25.016 0.50 27.92 99 TYR C O 1
ATOM 10537 O O B TYR C 1 80 ? 12.320 45.041 27.669 0.50 23.11 99 TYR C O 1
ATOM 10554 N N A LYS C 1 81 ? 10.315 46.780 24.532 0.50 29.14 100 LYS C N 1
ATOM 10555 N N B LYS C 1 81 ? 10.839 44.925 26.007 0.50 23.03 100 LYS C N 1
ATOM 10556 C CA A LYS C 1 81 ? 10.361 45.361 24.195 0.50 31.25 100 LYS C CA 1
ATOM 10557 C CA B LYS C 1 81 ? 10.900 43.484 26.017 0.50 23.93 100 LYS C CA 1
ATOM 10558 C C A LYS C 1 81 ? 11.700 44.974 23.578 0.50 29.30 100 LYS C C 1
ATOM 10559 C C B LYS C 1 81 ? 12.259 42.981 25.506 0.50 23.48 100 LYS C C 1
ATOM 10560 O O A LYS C 1 81 ? 12.221 43.878 23.832 0.50 26.53 100 LYS C O 1
ATOM 10561 O O B LYS C 1 81 ? 12.539 41.804 25.600 0.50 22.55 100 LYS C O 1
ATOM 10572 N N A ASP C 1 82 ? 12.252 45.888 22.787 0.50 28.83 101 ASP C N 1
ATOM 10573 N N B ASP C 1 82 ? 13.078 43.890 24.984 0.50 23.44 101 ASP C N 1
ATOM 10574 C CA A ASP C 1 82 ? 13.526 45.645 22.099 0.50 29.37 101 ASP C CA 1
ATOM 10575 C CA B ASP C 1 82 ? 14.334 43.539 24.300 0.50 23.17 101 ASP C CA 1
ATOM 10576 C C A ASP C 1 82 ? 14.725 46.335 22.764 0.50 30.22 101 ASP C C 1
ATOM 10577 C C B ASP C 1 82 ? 15.535 43.848 25.158 0.50 24.71 101 ASP C C 1
ATOM 10578 O O A ASP C 1 82 ? 15.875 46.008 22.473 0.50 28.78 101 ASP C O 1
ATOM 10579 O O B ASP C 1 82 ? 16.523 43.119 25.125 0.50 24.80 101 ASP C O 1
ATOM 10588 N N A THR C 1 83 ? 14.455 47.253 23.683 0.50 29.83 102 THR C N 1
ATOM 10589 N N B THR C 1 83 ? 15.457 44.926 25.939 0.50 24.38 102 THR C N 1
ATOM 10590 C CA A THR C 1 83 ? 15.492 48.021 24.342 0.50 31.38 102 THR C CA 1
ATOM 10591 C CA B THR C 1 83 ? 16.603 45.373 26.719 0.50 25.42 102 THR C CA 1
ATOM 10592 C C A THR C 1 83 ? 15.602 47.587 25.823 0.50 31.48 102 THR C C 1
ATOM 10593 C C B THR C 1 83 ? 16.381 45.279 28.224 0.50 24.36 102 THR C C 1
ATOM 10594 O O A THR C 1 83 ? 16.684 47.633 26.430 0.50 30.90 102 THR C O 1
ATOM 10595 O O B THR C 1 83 ? 17.339 45.349 28.987 0.50 22.84 102 THR C O 1
ATOM 10602 N N A GLY C 1 84 ? 14.472 47.185 26.400 0.50 28.12 103 GLY C N 1
ATOM 10603 N N B GLY C 1 84 ? 15.122 45.145 28.645 0.50 23.84 103 GLY C N 1
ATOM 10604 C CA A GLY C 1 84 ? 14.390 46.895 27.841 0.50 29.27 103 GLY C CA 1
ATOM 10605 C CA B GLY C 1 84 ? 14.780 45.035 30.086 0.50 22.45 103 GLY C CA 1
ATOM 10606 C C A GLY C 1 84 ? 14.476 48.134 28.731 0.50 29.55 103 GLY C C 1
ATOM 10607 C C B GLY C 1 84 ? 14.711 46.395 30.726 0.50 24.38 103 GLY C C 1
ATOM 10608 O O A GLY C 1 84 ? 14.789 48.043 29.919 0.50 30.09 103 GLY C O 1
ATOM 10609 O O B GLY C 1 84 ? 14.452 46.531 31.925 0.50 24.43 103 GLY C O 1
ATOM 10610 N N A LYS C 1 85 ? 14.229 49.299 28.144 0.50 31.74 104 LYS C N 1
ATOM 10611 N N B LYS C 1 85 ? 14.942 47.415 29.909 0.50 24.35 104 LYS C N 1
ATOM 10612 C CA A LYS C 1 85 ? 14.194 50.557 28.885 0.50 31.94 104 LYS C CA 1
ATOM 10613 C CA B LYS C 1 85 ? 15.044 48.785 30.376 0.50 24.91 104 LYS C CA 1
ATOM 10614 C C A LYS C 1 85 ? 13.051 51.432 28.404 0.50 29.33 104 LYS C C 1
ATOM 10615 C C B LYS C 1 85 ? 13.803 49.567 29.980 0.50 23.46 104 LYS C C 1
ATOM 10616 O O A LYS C 1 85 ? 12.659 51.369 27.248 0.50 26.88 104 LYS C O 1
ATOM 10617 O O B LYS C 1 85 ? 13.239 49.372 28.909 0.50 24.27 104 LYS C O 1
ATOM 10628 N N A GLY C 1 86 ? 12.523 52.257 29.302 0.50 28.72 105 GLY C N 1
ATOM 10629 N N B GLY C 1 86 ? 13.362 50.466 30.854 0.50 23.23 105 GLY C N 1
ATOM 10630 C CA A GLY C 1 86 ? 11.391 53.102 28.963 0.50 27.24 105 GLY C CA 1
ATOM 10631 C CA B GLY C 1 86 ? 12.181 51.221 30.553 0.50 22.17 105 GLY C CA 1
ATOM 10632 C C A GLY C 1 86 ? 11.153 54.211 29.965 0.50 26.49 105 GLY C C 1
ATOM 10633 C C B GLY C 1 86 ? 11.967 52.354 31.530 0.50 21.07 105 GLY C C 1
ATOM 10634 O O A GLY C 1 86 ? 11.773 54.247 31.037 0.50 24.74 105 GLY C O 1
ATOM 10635 O O B GLY C 1 86 ? 12.554 52.385 32.594 0.50 20.43 105 GLY C O 1
ATOM 10636 N N A SER C 1 87 ? 10.260 55.123 29.586 0.50 26.36 106 SER C N 1
ATOM 10637 N N B SER C 1 87 ? 11.133 53.296 31.131 0.50 22.43 106 SER C N 1
ATOM 10638 C CA A SER C 1 87 ? 9.868 56.240 30.416 0.50 27.19 106 SER C CA 1
ATOM 10639 C CA B SER C 1 87 ? 10.684 54.360 32.036 0.50 23.54 106 SER C CA 1
ATOM 10640 C C A SER C 1 87 ? 8.358 56.425 30.336 0.50 26.52 106 SER C C 1
ATOM 10641 C C B SER C 1 87 ? 9.200 54.657 31.787 0.50 22.55 106 SER C C 1
ATOM 10642 O O A SER C 1 87 ? 7.686 56.011 29.363 0.50 26.62 106 SER C O 1
ATOM 10643 O O B SER C 1 87 ? 8.617 54.309 30.737 0.50 21.19 106 SER C O 1
ATOM 10648 N N A LEU C 1 88 ? 7.836 57.046 31.385 0.50 27.17 107 LEU C N 1
ATOM 10649 N N B LEU C 1 88 ? 8.568 55.269 32.787 0.50 22.25 107 LEU C N 1
ATOM 10650 C CA A LEU C 1 88 ? 6.424 57.398 31.470 0.50 27.45 107 LEU C CA 1
ATOM 10651 C CA B LEU C 1 88 ? 7.171 55.666 32.697 0.50 23.40 107 LEU C CA 1
ATOM 10652 C C A LEU C 1 88 ? 6.338 58.745 32.137 0.50 27.53 107 LEU C C 1
ATOM 10653 C C B LEU C 1 88 ? 7.016 57.049 33.324 0.50 21.94 107 LEU C C 1
ATOM 10654 O O A LEU C 1 88 ? 7.046 59.003 33.112 0.50 28.60 107 LEU C O 1
ATOM 10655 O O B LEU C 1 88 ? 7.670 57.353 34.327 0.50 22.04 107 LEU C O 1
ATOM 10664 N N A LYS C 1 89 ? 5.484 59.614 31.617 0.50 28.29 108 LYS C N 1
ATOM 10665 N N B LYS C 1 89 ? 6.176 57.874 32.716 0.50 21.80 108 LYS C N 1
ATOM 10666 C CA A LYS C 1 89 ? 5.140 60.816 32.342 0.50 28.84 108 LYS C CA 1
ATOM 10667 C CA B LYS C 1 89 ? 5.721 59.137 33.318 0.50 22.91 108 LYS C CA 1
ATOM 10668 C C A LYS C 1 89 ? 3.730 60.594 32.880 0.50 27.37 108 LYS C C 1
ATOM 10669 C C B LYS C 1 89 ? 4.284 58.972 33.799 0.50 20.78 108 LYS C C 1
ATOM 10670 O O A LYS C 1 89 ? 2.825 60.273 32.124 0.50 25.60 108 LYS C O 1
ATOM 10671 O O B LYS C 1 89 ? 3.412 58.598 33.035 0.50 22.43 108 LYS C O 1
ATOM 10682 N N A LEU C 1 90 ? 3.578 60.728 34.193 0.50 26.80 109 LEU C N 1
ATOM 10683 N N B LEU C 1 90 ? 4.039 59.237 35.070 0.50 19.56 109 LEU C N 1
ATOM 10684 C CA A LEU C 1 90 ? 2.281 60.588 34.861 0.50 27.15 109 LEU C CA 1
ATOM 10685 C CA B LEU C 1 90 ? 2.675 59.130 35.596 0.50 18.45 109 LEU C CA 1
ATOM 10686 C C A LEU C 1 90 ? 1.926 61.877 35.606 0.50 27.95 109 LEU C C 1
ATOM 10687 C C B LEU C 1 90 ? 2.315 60.409 36.321 0.50 17.81 109 LEU C C 1
ATOM 10688 O O A LEU C 1 90 ? 2.791 62.517 36.227 0.50 27.18 109 LEU C O 1
ATOM 10689 O O B LEU C 1 90 ? 3.157 61.023 36.971 0.50 16.67 109 LEU C O 1
ATOM 10698 N N A GLN C 1 91 ? 0.667 62.270 35.584 0.50 28.20 110 GLN C N 1
ATOM 10699 N N B GLN C 1 91 ? 1.050 60.779 36.221 0.50 19.45 110 GLN C N 1
ATOM 10700 C CA A GLN C 1 91 ? 0.168 63.420 36.318 0.50 29.60 110 GLN C CA 1
ATOM 10701 C CA B GLN C 1 91 ? 0.606 61.994 36.872 0.50 20.96 110 GLN C CA 1
ATOM 10702 C C A GLN C 1 91 ? -0.427 62.877 37.617 0.50 29.24 110 GLN C C 1
ATOM 10703 C C B GLN C 1 91 ? -0.133 61.664 38.177 0.50 20.65 110 GLN C C 1
ATOM 10704 O O A GLN C 1 91 ? -1.443 62.212 37.578 0.50 27.83 110 GLN C O 1
ATOM 10705 O O B GLN C 1 91 ? -1.163 60.998 38.183 0.50 18.27 110 GLN C O 1
ATOM 10716 N N A LEU C 1 92 ? 0.207 63.125 38.763 0.50 30.00 111 LEU C N 1
ATOM 10717 N N B LEU C 1 92 ? 0.453 62.093 39.284 0.50 22.12 111 LEU C N 1
ATOM 10718 C CA A LEU C 1 92 ? -0.237 62.499 40.030 0.50 30.86 111 LEU C CA 1
ATOM 10719 C CA B LEU C 1 92 ? -0.145 61.888 40.599 0.50 22.89 111 LEU C CA 1
ATOM 10720 C C A LEU C 1 92 ? -1.051 63.475 40.824 0.50 29.39 111 LEU C C 1
ATOM 10721 C C B LEU C 1 92 ? -0.814 63.170 41.130 0.50 24.83 111 LEU C C 1
ATOM 10722 O O A LEU C 1 92 ? -0.794 64.694 40.715 0.50 27.45 111 LEU C O 1
ATOM 10723 O O B LEU C 1 92 ? -0.263 64.255 41.110 0.50 24.67 111 LEU C O 1
ATOM 10732 N N . ILE C 1 93 ? -2.036 62.986 41.611 1.00 29.11 112 ILE C N 1
ATOM 10733 C CA . ILE C 1 93 ? -2.760 63.936 42.441 1.00 25.12 112 ILE C CA 1
ATOM 10734 C C . ILE C 1 93 ? -2.408 63.732 43.893 1.00 19.95 112 ILE C C 1
ATOM 10735 O O . ILE C 1 93 ? -2.137 62.623 44.354 1.00 22.70 112 ILE C O 1
ATOM 10740 N N A ASN C 1 94 ? -2.342 64.907 44.524 0.50 22.22 113 ASN C N 1
ATOM 10741 N N B ASN C 1 94 ? -2.469 64.745 44.747 0.50 20.68 113 ASN C N 1
ATOM 10742 C CA A ASN C 1 94 ? -2.148 65.002 45.931 0.50 20.77 113 ASN C CA 1
ATOM 10743 C CA B ASN C 1 94 ? -2.193 64.492 46.190 0.50 18.26 113 ASN C CA 1
ATOM 10744 C C A ASN C 1 94 ? -3.450 64.600 46.525 0.50 20.98 113 ASN C C 1
ATOM 10745 C C B ASN C 1 94 ? -3.411 63.831 46.890 0.50 17.35 113 ASN C C 1
ATOM 10746 O O A ASN C 1 94 ? -4.443 65.295 46.382 0.50 20.20 113 ASN C O 1
ATOM 10747 O O B ASN C 1 94 ? -4.518 64.333 46.759 0.50 15.77 113 ASN C O 1
ATOM 10756 N N A GLN C 1 95 ? -3.435 63.446 47.147 0.50 20.84 114 GLN C N 1
ATOM 10757 N N B GLN C 1 95 ? -3.234 62.708 47.603 0.50 16.57 114 GLN C N 1
ATOM 10758 C CA A GLN C 1 95 ? -4.565 62.984 47.878 0.50 19.52 114 GLN C CA 1
ATOM 10759 C CA B GLN C 1 95 ? -4.331 62.147 48.413 0.50 15.58 114 GLN C CA 1
ATOM 10760 C C A GLN C 1 95 ? -3.979 62.393 49.141 0.50 19.46 114 GLN C C 1
ATOM 10761 C C B GLN C 1 95 ? -3.876 61.605 49.780 0.50 14.97 114 GLN C C 1
ATOM 10762 O O A GLN C 1 95 ? -4.377 61.331 49.599 0.50 18.66 114 GLN C O 1
ATOM 10763 O O B GLN C 1 95 ? -4.371 60.603 50.296 0.50 15.76 114 GLN C O 1
ATOM 10774 N N A ARG C 1 96 ? -2.993 63.139 49.690 0.50 20.26 115 ARG C N 1
ATOM 10775 N N B ARG C 1 96 ? -2.934 62.316 50.373 0.50 14.78 115 ARG C N 1
ATOM 10776 C CA A ARG C 1 96 ? -2.447 62.848 51.020 0.50 20.59 115 ARG C CA 1
ATOM 10777 C CA B ARG C 1 96 ? -2.450 62.006 51.695 0.50 14.68 115 ARG C CA 1
ATOM 10778 C C A ARG C 1 96 ? -1.524 61.635 50.963 0.50 21.08 115 ARG C C 1
ATOM 10779 C C B ARG C 1 96 ? -1.480 60.815 51.637 0.50 15.28 115 ARG C C 1
ATOM 10780 O O A ARG C 1 96 ? -1.478 60.907 49.980 0.50 21.23 115 ARG C O 1
ATOM 10781 O O B ARG C 1 96 ? -1.294 60.185 50.601 0.50 14.68 115 ARG C O 1
ATOM 10796 N N A SER C 1 97 ? -0.811 61.404 52.050 0.50 21.25 116 SER C N 1
ATOM 10797 N N B SER C 1 97 ? -0.858 60.549 52.768 0.50 16.02 116 SER C N 1
ATOM 10798 C CA A SER C 1 97 ? 0.130 60.326 52.086 0.50 21.69 116 SER C CA 1
ATOM 10799 C CA B SER C 1 97 ? 0.134 59.493 52.891 0.50 17.18 116 SER C CA 1
ATOM 10800 C C A SER C 1 97 ? 1.232 60.576 51.039 0.50 20.54 116 SER C C 1
ATOM 10801 C C B SER C 1 97 ? 1.286 59.663 51.879 0.50 17.10 116 SER C C 1
ATOM 10802 O O A SER C 1 97 ? 1.561 61.733 50.715 0.50 18.52 116 SER C O 1
ATOM 10803 O O B SER C 1 97 ? 1.657 60.777 51.531 0.50 16.84 116 SER C O 1
ATOM 10808 N N A ASP C 1 98 ? 1.771 59.492 50.522 0.50 20.58 117 ASP C N 1
ATOM 10809 N N B ASP C 1 98 ? 1.853 58.560 51.421 0.50 16.57 117 ASP C N 1
ATOM 10810 C CA A ASP C 1 98 ? 2.894 59.545 49.581 0.50 23.22 117 ASP C CA 1
ATOM 10811 C CA B ASP C 1 98 ? 2.969 58.650 50.498 0.50 16.87 117 ASP C CA 1
ATOM 10812 C C A ASP C 1 98 ? 2.834 58.420 48.540 0.50 23.81 117 ASP C C 1
ATOM 10813 C C B ASP C 1 98 ? 2.848 57.562 49.440 0.50 16.01 117 ASP C C 1
ATOM 10814 O O A ASP C 1 98 ? 1.896 57.621 48.549 0.50 25.02 117 ASP C O 1
ATOM 10815 O O B ASP C 1 98 ? 1.837 56.828 49.429 0.50 16.16 117 ASP C O 1
ATOM 10824 N N A PHE C 1 99 ? 3.833 58.369 47.647 0.50 23.59 118 PHE C N 1
ATOM 10825 N N B PHE C 1 99 ? 3.850 57.453 48.559 0.50 15.57 118 PHE C N 1
ATOM 10826 C CA A PHE C 1 99 ? 3.825 57.475 46.479 0.50 23.67 118 PHE C CA 1
ATOM 10827 C CA B PHE C 1 99 ? 3.798 56.554 47.415 0.50 16.17 118 PHE C CA 1
ATOM 10828 C C A PHE C 1 99 ? 5.074 56.589 46.330 0.50 24.86 118 PHE C C 1
ATOM 10829 C C B PHE C 1 99 ? 5.022 55.605 47.317 0.50 17.24 118 PHE C C 1
ATOM 10830 O O A PHE C 1 99 ? 6.212 57.023 46.588 0.50 24.05 118 PHE C O 1
ATOM 10831 O O B PHE C 1 99 ? 6.150 56.019 47.607 0.50 17.03 118 PHE C O 1
ATOM 10846 N N A SER C 1 100 ? 4.839 55.344 45.918 0.50 24.35 119 SER C N 1
ATOM 10847 N N B SER C 1 100 ? 4.750 54.363 46.907 0.50 17.07 119 SER C N 1
ATOM 10848 C CA A SER C 1 100 ? 5.866 54.445 45.378 0.50 24.14 119 SER C CA 1
ATOM 10849 C CA B SER C 1 100 ? 5.732 53.384 46.412 0.50 18.22 119 SER C CA 1
ATOM 10850 C C A SER C 1 100 ? 5.468 54.145 43.926 0.50 24.56 119 SER C C 1
ATOM 10851 C C B SER C 1 100 ? 5.359 53.004 44.993 0.50 17.15 119 SER C C 1
ATOM 10852 O O A SER C 1 100 ? 4.269 54.194 43.572 0.50 21.37 119 SER C O 1
ATOM 10853 O O B SER C 1 100 ? 4.182 53.046 44.605 0.50 16.64 119 SER C O 1
ATOM 10858 N N A PHE C 1 101 ? 6.440 53.787 43.086 0.50 23.20 120 PHE C N 1
ATOM 10859 N N B PHE C 1 101 ? 6.357 52.596 44.212 0.50 15.93 120 PHE C N 1
ATOM 10860 C CA A PHE C 1 101 ? 6.117 53.244 41.765 0.50 23.65 120 PHE C CA 1
ATOM 10861 C CA B PHE C 1 101 ? 6.089 52.031 42.924 0.50 15.90 120 PHE C CA 1
ATOM 10862 C C A PHE C 1 101 ? 6.772 51.893 41.601 0.50 24.07 120 PHE C C 1
ATOM 10863 C C B PHE C 1 101 ? 6.777 50.691 42.835 0.50 16.43 120 PHE C C 1
ATOM 10864 O O A PHE C 1 101 ? 7.925 51.676 42.027 0.50 22.80 120 PHE C O 1
ATOM 10865 O O B PHE C 1 101 ? 7.960 50.541 43.247 0.50 17.56 120 PHE C O 1
ATOM 10880 N N A ALA C 1 102 ? 6.035 50.981 40.983 0.50 23.70 121 ALA C N 1
ATOM 10881 N N B ALA C 1 102 ? 6.073 49.732 42.260 0.50 17.29 121 ALA C N 1
ATOM 10882 C CA A ALA C 1 102 ? 6.459 49.595 40.921 0.50 24.29 121 ALA C CA 1
ATOM 10883 C CA B ALA C 1 102 ? 6.553 48.365 42.194 0.50 18.13 121 ALA C CA 1
ATOM 10884 C C A ALA C 1 102 ? 6.374 49.047 39.516 0.50 25.22 121 ALA C C 1
ATOM 10885 C C B ALA C 1 102 ? 6.467 47.773 40.788 0.50 18.02 121 ALA C C 1
ATOM 10886 O O A ALA C 1 102 ? 5.392 49.285 38.780 0.50 25.74 121 ALA C O 1
ATOM 10887 O O B ALA C 1 102 ? 5.518 48.025 40.028 0.50 17.53 121 ALA C O 1
ATOM 10890 N N A LEU C 1 103 ? 7.416 48.299 39.158 0.50 24.44 122 LEU C N 1
ATOM 10891 N N B LEU C 1 103 ? 7.481 46.972 40.462 0.50 17.33 122 LEU C N 1
ATOM 10892 C CA A LEU C 1 103 ? 7.485 47.610 37.884 0.50 24.61 122 LEU C CA 1
ATOM 10893 C CA B LEU C 1 103 ? 7.580 46.270 39.195 0.50 17.11 122 LEU C CA 1
ATOM 10894 C C A LEU C 1 103 ? 7.093 46.146 38.077 0.50 23.88 122 LEU C C 1
ATOM 10895 C C B LEU C 1 103 ? 7.184 44.814 39.416 0.50 16.45 122 LEU C C 1
ATOM 10896 O O A LEU C 1 103 ? 7.619 45.456 38.959 0.50 24.10 122 LEU C O 1
ATOM 10897 O O B LEU C 1 103 ? 7.691 44.192 40.328 0.50 16.51 122 LEU C O 1
ATOM 10906 N N A PHE C 1 104 ? 6.172 45.678 37.245 0.50 25.54 123 PHE C N 1
ATOM 10907 N N B PHE C 1 104 ? 6.269 44.311 38.594 0.50 15.49 123 PHE C N 1
ATOM 10908 C CA A PHE C 1 104 ? 5.741 44.286 37.270 0.50 26.55 123 PHE C CA 1
ATOM 10909 C CA B PHE C 1 104 ? 5.765 42.937 38.667 0.50 16.79 123 PHE C CA 1
ATOM 10910 C C A PHE C 1 104 ? 5.911 43.627 35.898 0.50 27.31 123 PHE C C 1
ATOM 10911 C C B PHE C 1 104 ? 5.966 42.177 37.369 0.50 17.59 123 PHE C C 1
ATOM 10912 O O A PHE C 1 104 ? 5.859 44.290 34.854 0.50 27.17 123 PHE C O 1
ATOM 10913 O O B PHE C 1 104 ? 5.957 42.760 36.296 0.50 17.62 123 PHE C O 1
ATOM 10928 N N A THR C 1 105 ? 6.060 42.307 35.920 0.50 29.00 124 THR C N 1
ATOM 10929 N N B THR C 1 105 ? 6.135 40.862 37.474 0.50 18.12 124 THR C N 1
ATOM 10930 C CA A THR C 1 105 ? 5.925 41.493 34.727 0.50 29.46 124 THR C CA 1
ATOM 10931 C CA B THR C 1 105 ? 6.042 39.991 36.317 0.50 20.27 124 THR C CA 1
ATOM 10932 C C A THR C 1 105 ? 4.752 40.567 34.989 0.50 30.35 124 THR C C 1
ATOM 10933 C C B THR C 1 105 ? 4.754 39.182 36.435 0.50 20.93 124 THR C C 1
ATOM 10934 O O A THR C 1 105 ? 4.266 40.492 36.117 0.50 32.06 124 THR C O 1
ATOM 10935 O O B THR C 1 105 ? 4.113 39.177 37.489 0.50 22.12 124 THR C O 1
ATOM 10942 N N A GLY C 1 106 ? 4.292 39.872 33.954 0.50 30.06 125 GLY C N 1
ATOM 10943 N N B GLY C 1 106 ? 4.350 38.551 35.337 0.50 20.99 125 GLY C N 1
ATOM 10944 C CA A GLY C 1 106 ? 3.240 38.880 34.117 0.50 29.22 125 GLY C CA 1
ATOM 10945 C CA B GLY C 1 106 ? 3.237 37.608 35.356 0.50 21.39 125 GLY C CA 1
ATOM 10946 C C A GLY C 1 106 ? 1.859 39.425 33.805 0.50 29.33 125 GLY C C 1
ATOM 10947 C C B GLY C 1 106 ? 1.877 38.213 35.052 0.50 20.41 125 GLY C C 1
ATOM 10948 O O A GLY C 1 106 ? 0.865 38.713 33.919 0.50 29.69 125 GLY C O 1
ATOM 10949 O O B GLY C 1 106 ? 0.861 37.532 35.145 0.50 20.78 125 GLY C O 1
ATOM 10950 N N A GLY C 1 107 ? 1.796 40.690 33.407 0.50 28.28 126 GLY C N 1
ATOM 10951 N N B GLY C 1 107 ? 1.852 39.495 34.707 0.50 20.79 126 GLY C N 1
ATOM 10952 C CA A GLY C 1 107 ? 0.522 41.314 33.108 0.50 29.66 126 GLY C CA 1
ATOM 10953 C CA B GLY C 1 107 ? 0.619 40.121 34.263 0.50 21.38 126 GLY C CA 1
ATOM 10954 C C A GLY C 1 107 ? -0.281 41.609 34.366 0.50 29.72 126 GLY C C 1
ATOM 10955 C C B GLY C 1 107 ? -0.308 40.330 35.441 0.50 20.72 126 GLY C C 1
ATOM 10956 O O A GLY C 1 107 ? 0.182 41.413 35.489 0.50 28.77 126 GLY C O 1
ATOM 10957 O O B GLY C 1 107 ? 0.073 40.143 36.592 0.50 22.35 126 GLY C O 1
ATOM 10958 N N A LEU C 1 108 ? -1.493 42.103 34.171 0.50 30.25 127 LEU C N 1
ATOM 10959 N N B LEU C 1 108 ? -1.534 40.726 35.165 0.50 23.03 127 LEU C N 1
ATOM 10960 C CA A LEU C 1 108 ? -2.373 42.422 35.290 0.50 31.68 127 LEU C CA 1
ATOM 10961 C CA B LEU C 1 108 ? -2.409 41.168 36.249 0.50 22.90 127 LEU C CA 1
ATOM 10962 C C A LEU C 1 108 ? -2.947 41.155 35.913 0.50 32.30 127 LEU C C 1
ATOM 10963 C C B LEU C 1 108 ? -2.964 39.970 37.017 0.50 24.47 127 LEU C C 1
ATOM 10964 O O A LEU C 1 108 ? -3.311 41.147 37.091 0.50 32.79 127 LEU C O 1
ATOM 10965 O O B LEU C 1 108 ? -3.366 40.095 38.176 0.50 24.53 127 LEU C O 1
ATOM 10974 N N A THR C 1 109 ? -2.985 40.077 35.129 0.50 32.56 128 THR C N 1
ATOM 10975 N N B THR C 1 109 ? -2.971 38.805 36.376 0.50 25.50 128 THR C N 1
ATOM 10976 C CA A THR C 1 109 ? -3.559 38.801 35.571 0.50 35.18 128 THR C CA 1
ATOM 10977 C CA B THR C 1 109 ? -3.633 37.628 36.956 0.50 27.67 128 THR C CA 1
ATOM 10978 C C A THR C 1 109 ? -2.696 38.039 36.578 0.50 36.18 128 THR C C 1
ATOM 10979 C C B THR C 1 109 ? -2.704 36.727 37.780 0.50 27.89 128 THR C C 1
ATOM 10980 O O A THR C 1 109 ? -3.198 37.573 37.603 0.50 35.77 128 THR C O 1
ATOM 10981 O O B THR C 1 109 ? -3.181 35.956 38.609 0.50 30.20 128 THR C O 1
ATOM 10988 N N A ASN C 1 110 ? -1.469 38.446 35.987 0.50 47.55 129 ASN C N 1
ATOM 10989 N N B ASN C 1 110 ? -1.387 36.888 37.614 0.50 33.25 129 ASN C N 1
ATOM 10990 C CA A ASN C 1 110 ? -0.258 37.662 36.186 0.50 53.06 129 ASN C CA 1
ATOM 10991 C CA B ASN C 1 110 ? -0.424 36.067 38.360 0.50 36.32 129 ASN C CA 1
ATOM 10992 C C A ASN C 1 110 ? 0.941 38.426 36.782 0.50 56.69 129 ASN C C 1
ATOM 10993 C C B ASN C 1 110 ? 0.830 36.839 38.737 0.50 35.10 129 ASN C C 1
ATOM 10994 O O A ASN C 1 110 ? 2.073 37.992 36.625 0.50 54.48 129 ASN C O 1
ATOM 10995 O O B ASN C 1 110 ? 1.942 36.384 38.500 0.50 33.06 129 ASN C O 1
ATOM 11004 N N A PRO C 1 111 ? 0.663 39.342 37.910 0.50 34.36 130 PRO C N 1
ATOM 11005 N N C PRO C 1 111 ? 0.607 38.039 39.314 0.50 26.55 130 PRO C N 1
ATOM 11006 C CA A PRO C 1 111 ? 1.808 40.228 38.022 0.50 34.27 130 PRO C CA 1
ATOM 11007 C CA C PRO C 1 111 ? 1.728 38.934 39.532 0.50 24.40 130 PRO C CA 1
ATOM 11008 C C A PRO C 1 111 ? 2.898 39.669 38.960 0.50 35.98 130 PRO C C 1
ATOM 11009 C C C PRO C 1 111 ? 2.757 38.377 40.511 0.50 24.34 130 PRO C C 1
ATOM 11010 O O A PRO C 1 111 ? 2.592 39.003 39.960 0.50 34.54 130 PRO C O 1
ATOM 11011 O O C PRO C 1 111 ? 2.394 37.745 41.509 0.50 22.29 130 PRO C O 1
ATOM 11018 N N A LYS C 1 112 ? 4.157 39.907 38.605 0.50 33.99 131 LYS C N 1
ATOM 11019 N N B LYS C 1 112 ? 4.033 38.596 40.212 0.50 24.47 131 LYS C N 1
ATOM 11020 C CA A LYS C 1 112 ? 5.278 39.587 39.479 0.50 32.91 131 LYS C CA 1
ATOM 11021 C CA B LYS C 1 112 ? 5.095 38.307 41.163 0.50 25.01 131 LYS C CA 1
ATOM 11022 C C A LYS C 1 112 ? 6.069 40.882 39.644 0.50 31.37 131 LYS C C 1
ATOM 11023 C C B LYS C 1 112 ? 5.893 39.570 41.330 0.50 22.21 131 LYS C C 1
ATOM 11024 O O A LYS C 1 112 ? 6.529 41.467 38.659 0.50 29.15 131 LYS C O 1
ATOM 11025 O O B LYS C 1 112 ? 6.311 40.181 40.349 0.50 22.56 131 LYS C O 1
ATOM 11036 N N A LEU C 1 113 ? 6.183 41.350 40.884 0.50 29.36 132 LEU C N 1
ATOM 11037 N N B LEU C 1 113 ? 6.100 39.979 42.567 0.50 22.10 132 LEU C N 1
ATOM 11038 C CA A LEU C 1 113 ? 6.893 42.593 41.177 0.50 28.48 132 LEU C CA 1
ATOM 11039 C CA B LEU C 1 113 ? 6.864 41.182 42.834 0.50 20.81 132 LEU C CA 1
ATOM 11040 C C A LEU C 1 113 ? 8.363 42.358 40.944 0.50 28.53 132 LEU C C 1
ATOM 11041 C C B LEU C 1 113 ? 8.361 40.990 42.565 0.50 20.54 132 LEU C C 1
ATOM 11042 O O A LEU C 1 113 ? 8.878 41.324 41.354 0.50 26.08 132 LEU C O 1
ATOM 11043 O O B LEU C 1 113 ? 8.945 39.999 43.014 0.50 20.01 132 LEU C O 1
ATOM 11052 N N A ILE C 1 114 ? 9.033 43.312 40.303 0.50 29.30 133 ILE C N 1
ATOM 11053 N N B ILE C 1 114 ? 8.983 41.920 41.846 0.50 20.35 133 ILE C N 1
ATOM 11054 C CA A ILE C 1 114 ? 10.456 43.148 39.967 0.50 29.71 133 ILE C CA 1
ATOM 11055 C CA B ILE C 1 114 ? 10.437 41.831 41.643 0.50 20.00 133 ILE C CA 1
ATOM 11056 C C A ILE C 1 114 ? 11.302 44.363 40.304 0.50 29.72 133 ILE C C 1
ATOM 11057 C C B ILE C 1 114 ? 11.237 43.065 42.013 0.50 20.43 133 ILE C C 1
ATOM 11058 O O A ILE C 1 114 ? 12.528 44.264 40.365 0.50 30.62 133 ILE C O 1
ATOM 11059 O O B ILE C 1 114 ? 12.449 42.972 42.167 0.50 19.88 133 ILE C O 1
ATOM 11068 N N A ALA C 1 115 ? 10.671 45.512 40.505 0.50 28.43 134 ALA C N 1
ATOM 11069 N N B ALA C 1 115 ? 10.604 44.222 42.167 0.50 19.79 134 ALA C N 1
ATOM 11070 C CA A ALA C 1 115 ? 11.397 46.687 40.959 0.50 27.96 134 ALA C CA 1
ATOM 11071 C CA B ALA C 1 115 ? 11.343 45.405 42.564 0.50 19.66 134 ALA C CA 1
ATOM 11072 C C A ALA C 1 115 ? 10.461 47.709 41.597 0.50 27.76 134 ALA C C 1
ATOM 11073 C C B ALA C 1 115 ? 10.411 46.436 43.147 0.50 20.30 134 ALA C C 1
ATOM 11074 O O A ALA C 1 115 ? 9.297 47.865 41.186 0.50 29.72 134 ALA C O 1
ATOM 11075 O O B ALA C 1 115 ? 9.261 46.548 42.727 0.50 21.16 134 ALA C O 1
ATOM 11078 N N A VAL C 1 116 ? 10.990 48.395 42.603 0.50 27.29 135 VAL C N 1
ATOM 11079 N N B VAL C 1 116 ? 10.922 47.190 44.109 0.50 20.47 135 VAL C N 1
ATOM 11080 C CA A VAL C 1 116 ? 10.246 49.414 43.328 0.50 26.27 135 VAL C CA 1
ATOM 11081 C CA B VAL C 1 116 ? 10.165 48.245 44.751 0.50 21.09 135 VAL C CA 1
ATOM 11082 C C A VAL C 1 116 ? 11.056 50.696 43.339 0.50 27.05 135 VAL C C 1
ATOM 11083 C C B VAL C 1 116 ? 11.030 49.480 44.756 0.50 21.48 135 VAL C C 1
ATOM 11084 O O A VAL C 1 116 ? 12.287 50.666 43.449 0.50 27.55 135 VAL C O 1
ATOM 11085 O O B VAL C 1 116 ? 12.267 49.373 44.808 0.50 21.69 135 VAL C O 1
ATOM 11092 N N A SER C 1 117 ? 10.376 51.821 43.215 0.50 25.79 136 SER C N 1
ATOM 11093 N N B SER C 1 117 ? 10.403 50.649 44.634 0.50 20.38 136 SER C N 1
ATOM 11094 C CA A SER C 1 117 ? 11.054 53.099 43.111 0.50 26.31 136 SER C CA 1
ATOM 11095 C CA B SER C 1 117 ? 11.134 51.882 44.529 0.50 19.73 136 SER C CA 1
ATOM 11096 C C A SER C 1 117 ? 11.352 53.728 44.462 0.50 26.50 136 SER C C 1
ATOM 11097 C C B SER C 1 117 ? 11.307 52.564 45.864 0.50 19.74 136 SER C C 1
ATOM 11098 O O A SER C 1 117 ? 10.995 53.204 45.518 0.50 27.70 136 SER C O 1
ATOM 11099 O O B SER C 1 117 ? 10.778 52.122 46.886 0.50 20.34 136 SER C O 1
ATOM 11104 N N A ASN C 1 118 ? 12.049 54.854 44.401 0.50 25.93 137 ASN C N 1
ATOM 11105 N N B ASN C 1 118 ? 12.053 53.660 45.813 0.50 18.71 137 ASN C N 1
ATOM 11106 C CA A ASN C 1 118 ? 12.148 55.764 45.508 0.50 26.15 137 ASN C CA 1
ATOM 11107 C CA B ASN C 1 118 ? 12.099 54.647 46.867 0.50 18.93 137 ASN C CA 1
ATOM 11108 C C A ASN C 1 118 ? 10.767 56.332 45.763 0.50 25.99 137 ASN C C 1
ATOM 11109 C C B ASN C 1 118 ? 10.708 55.245 47.047 0.50 18.32 137 ASN C C 1
ATOM 11110 O O A ASN C 1 118 ? 9.899 56.354 44.865 0.50 25.88 137 ASN C O 1
ATOM 11111 O O B ASN C 1 118 ? 9.912 55.189 46.129 0.50 19.01 137 ASN C O 1
ATOM 11120 N N A LYS C 1 119 ? 10.588 56.838 46.974 0.50 26.52 138 LYS C N 1
ATOM 11121 N N B LYS C 1 119 ? 10.446 55.820 48.217 0.50 19.49 138 LYS C N 1
ATOM 11122 C CA A LYS C 1 119 ? 9.324 57.409 47.393 0.50 27.35 138 LYS C CA 1
ATOM 11123 C CA B LYS C 1 119 ? 9.184 56.541 48.495 0.50 20.05 138 LYS C CA 1
ATOM 11124 C C A LYS C 1 119 ? 9.187 58.824 46.878 0.50 27.28 138 LYS C C 1
ATOM 11125 C C B LYS C 1 119 ? 9.196 58.019 48.037 0.50 20.21 138 LYS C C 1
ATOM 11126 O O A LYS C 1 119 ? 10.161 59.571 46.765 0.50 26.56 138 LYS C O 1
ATOM 11127 O O B LYS C 1 119 ? 10.244 58.682 48.032 0.50 22.58 138 LYS C O 1
ATOM 11138 N N A VAL C 1 120 ? 7.948 59.170 46.568 0.50 26.02 139 VAL C N 1
ATOM 11139 N N B VAL C 1 120 ? 8.031 58.542 47.655 0.50 20.32 139 VAL C N 1
ATOM 11140 C CA A VAL C 1 120 ? 7.594 60.494 46.149 0.50 27.02 139 VAL C CA 1
ATOM 11141 C CA B VAL C 1 120 ? 7.919 59.938 47.176 0.50 20.27 139 VAL C CA 1
ATOM 11142 C C A VAL C 1 120 ? 6.381 60.882 47.014 0.50 27.82 139 VAL C C 1
ATOM 11143 C C B VAL C 1 120 ? 6.623 60.620 47.666 0.50 21.47 139 VAL C C 1
ATOM 11144 O O A VAL C 1 120 ? 5.266 60.476 46.727 0.50 29.73 139 VAL C O 1
ATOM 11145 O O B VAL C 1 120 ? 5.749 59.882 48.146 0.50 19.32 139 VAL C O 1
ATOM 11152 N N A SER C 1 121 ? 6.623 61.576 48.124 0.50 26.40 140 SER C N 1
ATOM 11153 N N B SER C 1 121 ? 6.493 61.961 47.429 0.50 23.99 140 SER C N 1
ATOM 11154 C CA A SER C 1 121 ? 5.533 62.129 48.918 0.50 26.28 140 SER C CA 1
ATOM 11155 C CA B SER C 1 121 ? 5.438 62.843 48.053 0.50 25.62 140 SER C CA 1
ATOM 11156 C C A SER C 1 121 ? 5.336 63.564 48.447 0.50 23.84 140 SER C C 1
ATOM 11157 C C B SER C 1 121 ? 5.269 64.341 47.605 0.50 25.06 140 SER C C 1
ATOM 11158 O O A SER C 1 121 ? 6.279 64.170 47.972 0.50 26.14 140 SER C O 1
ATOM 11159 O O B SER C 1 121 ? 6.223 65.034 47.220 0.50 23.18 140 SER C O 1
ATOM 11164 N N A PHE C 1 122 ? 4.112 64.089 48.544 0.50 20.39 141 PHE C N 1
ATOM 11165 N N B PHE C 1 122 ? 4.039 64.862 47.711 0.50 23.83 141 PHE C N 1
ATOM 11166 C CA A PHE C 1 122 ? 3.880 65.520 48.395 0.50 18.37 141 PHE C CA 1
ATOM 11167 C CA B PHE C 1 122 ? 3.793 66.326 47.596 0.50 22.30 141 PHE C CA 1
ATOM 11168 C C A PHE C 1 122 ? 4.472 66.248 49.589 0.50 19.72 141 PHE C C 1
ATOM 11169 C C B PHE C 1 122 ? 4.360 67.049 48.826 0.50 22.99 141 PHE C C 1
ATOM 11170 O O A PHE C 1 122 ? 4.620 65.669 50.666 0.50 19.63 141 PHE C O 1
ATOM 11171 O O B PHE C 1 122 ? 4.551 66.441 49.882 0.50 24.71 141 PHE C O 1
ATOM 11186 N N A VAL C 1 123 ? 4.829 67.513 49.381 0.50 19.56 142 VAL C N 1
ATOM 11187 N N B VAL C 1 123 ? 4.621 68.346 48.723 0.50 24.08 142 VAL C N 1
ATOM 11188 C CA A VAL C 1 123 ? 5.446 68.330 50.409 0.50 22.11 142 VAL C CA 1
ATOM 11189 C CA B VAL C 1 123 ? 5.224 69.067 49.846 0.50 25.52 142 VAL C CA 1
ATOM 11190 C C A VAL C 1 123 ? 4.511 68.490 51.579 0.50 21.22 142 VAL C C 1
ATOM 11191 C C B VAL C 1 123 ? 4.402 68.963 51.165 0.50 24.80 142 VAL C C 1
ATOM 11192 O O A VAL C 1 123 ? 4.883 68.150 52.709 0.50 20.99 142 VAL C O 1
ATOM 11193 O O B VAL C 1 123 ? 4.948 69.099 52.253 0.50 23.01 142 VAL C O 1
ATOM 11200 N N A ASN C 1 124 ? 3.356 69.134 51.276 0.50 22.99 143 ASN C N 1
ATOM 11201 N N B ASN C 1 124 ? 3.096 68.689 51.066 0.50 22.87 143 ASN C N 1
ATOM 11202 C CA A ASN C 1 124 ? 2.162 69.131 52.133 0.50 20.88 143 ASN C CA 1
ATOM 11203 C CA B ASN C 1 124 ? 2.270 68.487 52.276 0.50 19.62 143 ASN C CA 1
ATOM 11204 C C A ASN C 1 124 ? 1.037 68.234 51.599 0.50 20.43 143 ASN C C 1
ATOM 11205 C C B ASN C 1 124 ? 1.150 67.468 52.011 0.50 17.58 143 ASN C C 1
ATOM 11206 O O A ASN C 1 124 ? 0.079 68.705 50.943 0.50 19.39 143 ASN C O 1
ATOM 11207 O O B ASN C 1 124 ? 0.215 67.774 51.302 0.50 17.36 143 ASN C O 1
ATOM 11216 N N A PRO C 1 125 ? 1.164 66.944 51.878 0.50 20.40 144 PRO C N 1
ATOM 11217 N N B PRO C 1 125 ? 1.270 66.241 52.550 0.50 17.75 144 PRO C N 1
ATOM 11218 C CA A PRO C 1 125 ? 0.242 65.897 51.503 0.50 20.09 144 PRO C CA 1
ATOM 11219 C CA B PRO C 1 125 ? 0.319 65.204 52.189 0.50 17.12 144 PRO C CA 1
ATOM 11220 C C A PRO C 1 125 ? -1.127 66.158 52.108 0.50 20.10 144 PRO C C 1
ATOM 11221 C C B PRO C 1 125 ? -1.060 65.539 52.743 0.50 17.53 144 PRO C C 1
ATOM 11222 O O A PRO C 1 125 ? -2.122 65.667 51.605 0.50 18.61 144 PRO C O 1
ATOM 11223 O O B PRO C 1 125 ? -2.057 64.966 52.332 0.50 15.93 144 PRO C O 1
ATOM 11230 N N A ASN C 1 126 ? -1.143 66.895 53.211 0.50 20.74 145 ASN C N 1
ATOM 11231 N N B ASN C 1 126 ? -1.108 66.535 53.617 0.50 19.15 145 ASN C N 1
ATOM 11232 C CA A ASN C 1 126 ? -2.352 66.959 54.044 0.50 23.70 145 ASN C CA 1
ATOM 11233 C CA B ASN C 1 126 ? -2.385 66.891 54.245 0.50 20.95 145 ASN C CA 1
ATOM 11234 C C A ASN C 1 126 ? -3.105 68.181 53.696 0.50 21.89 145 ASN C C 1
ATOM 11235 C C B ASN C 1 126 ? -3.080 68.194 53.747 0.50 20.59 145 ASN C C 1
ATOM 11236 O O A ASN C 1 126 ? -4.126 68.518 54.320 0.50 23.09 145 ASN C O 1
ATOM 11237 O O B ASN C 1 126 ? -4.095 68.598 54.346 0.50 21.60 145 ASN C O 1
ATOM 11246 N N . ALA C 1 127 ? -2.588 68.855 52.688 1.00 19.90 146 ALA C N 1
ATOM 11247 C CA . ALA C 1 127 ? -3.100 70.127 52.252 1.00 19.83 146 ALA C CA 1
ATOM 11248 C C . ALA C 1 127 ? -4.607 70.071 51.869 1.00 21.19 146 ALA C C 1
ATOM 11249 O O . ALA C 1 127 ? -5.049 69.041 51.370 1.00 21.99 146 ALA C O 1
ATOM 11251 N N . PRO C 1 128 ? -5.338 71.173 52.102 1.00 21.09 147 PRO C N 1
ATOM 11252 C CA . PRO C 1 128 ? -6.768 71.221 51.739 1.00 20.32 147 PRO C CA 1
ATOM 11253 C C . PRO C 1 128 ? -6.902 71.200 50.232 1.00 20.07 147 PRO C C 1
ATOM 11254 O O . PRO C 1 128 ? -6.371 72.107 49.554 1.00 21.57 147 PRO C O 1
ATOM 11258 N N . VAL C 1 129 ? -7.650 70.214 49.717 1.00 20.05 148 VAL C N 1
ATOM 11259 C CA . VAL C 1 129 ? -7.782 70.062 48.274 1.00 21.28 148 VAL C CA 1
ATOM 11260 C C . VAL C 1 129 ? -9.220 69.774 47.801 1.00 21.53 148 VAL C C 1
ATOM 11261 O O . VAL C 1 129 ? -10.046 69.230 48.573 1.00 19.29 148 VAL C O 1
ATOM 11265 N N . TYR C 1 130 ? -9.423 70.093 46.529 1.00 20.15 149 TYR C N 1
ATOM 11266 C CA . TYR C 1 130 ? -10.605 69.667 45.696 1.00 21.00 149 TYR C CA 1
ATOM 11267 C C . TYR C 1 130 ? -11.938 70.157 46.289 1.00 19.43 149 TYR C C 1
ATOM 11268 O O . TYR C 1 130 ? -12.835 69.334 46.486 1.00 20.65 149 TYR C O 1
ATOM 11277 N N . PRO C 1 131 ? -12.063 71.466 46.519 1.00 18.88 150 PRO C N 1
ATOM 11278 C CA . PRO C 1 131 ? -13.352 71.918 47.018 1.00 18.43 150 PRO C CA 1
ATOM 11279 C C . PRO C 1 131 ? -14.448 71.687 45.980 1.00 19.02 150 PRO C C 1
ATOM 11280 O O . PRO C 1 131 ? -14.206 71.804 44.759 1.00 17.77 150 PRO C O 1
ATOM 11284 N N . ARG C 1 132 ? -15.660 71.435 46.486 1.00 15.76 151 ARG C N 1
ATOM 11285 C CA . ARG C 1 132 ? -16.850 71.239 45.651 1.00 16.11 151 ARG C CA 1
ATOM 11286 C C . ARG C 1 132 ? -17.979 72.018 46.321 1.00 15.75 151 ARG C C 1
ATOM 11287 O O . ARG C 1 132 ? -18.245 71.840 47.542 1.00 16.19 151 ARG C O 1
ATOM 11295 N N . LEU C 1 133 ? -18.609 72.874 45.540 1.00 16.68 152 LEU C N 1
ATOM 11296 C CA . LEU C 1 133 ? -19.755 73.657 45.977 1.00 16.60 152 LEU C CA 1
ATOM 11297 C C . LEU C 1 133 ? -21.055 72.867 45.830 1.00 17.26 152 LEU C C 1
ATOM 11298 O O . LEU C 1 133 ? -21.224 72.058 44.909 1.00 16.89 152 LEU C O 1
ATOM 11303 N N . ALA C 1 134 ? -21.987 73.142 46.745 1.00 17.23 153 ALA C N 1
ATOM 11304 C CA . ALA C 1 134 ? -23.356 72.659 46.586 1.00 16.49 153 ALA C CA 1
ATOM 11305 C C . ALA C 1 134 ? -24.311 73.625 47.251 1.00 17.78 153 ALA C C 1
ATOM 11306 O O . ALA C 1 134 ? -24.022 74.195 48.288 1.00 17.52 153 ALA C O 1
ATOM 11308 N N . GLN C 1 135 ? -25.470 73.821 46.641 1.00 16.83 154 GLN C N 1
ATOM 11309 C CA . GLN C 1 135 ? -26.493 74.651 47.222 1.00 17.51 154 GLN C CA 1
ATOM 11310 C C . GLN C 1 135 ? -26.895 74.123 48.610 1.00 16.18 154 GLN C C 1
ATOM 11311 O O . GLN C 1 135 ? -26.919 72.908 48.888 1.00 16.28 154 GLN C O 1
ATOM 11317 N N . GLY C 1 136 ? -27.096 75.065 49.504 1.00 15.93 155 GLY C N 1
ATOM 11318 C CA . GLY C 1 136 ? -27.399 74.761 50.898 1.00 15.85 155 GLY C CA 1
ATOM 11319 C C . GLY C 1 136 ? -28.882 74.681 51.181 1.00 17.60 155 GLY C C 1
ATOM 11320 O O . GLY C 1 136 ? -29.687 74.531 50.277 1.00 17.42 155 GLY C O 1
ATOM 11321 N N . LYS C 1 137 ? -29.242 74.846 52.455 1.00 16.90 156 LYS C N 1
ATOM 11322 C CA A LYS C 1 137 ? -30.619 74.632 52.941 0.50 18.70 156 LYS C CA 1
ATOM 11323 C CA B LYS C 1 137 ? -30.648 74.583 52.819 0.50 19.05 156 LYS C CA 1
ATOM 11324 C C . LYS C 1 137 ? -31.594 75.738 52.551 1.00 19.31 156 LYS C C 1
ATOM 11325 O O . LYS C 1 137 ? -32.819 75.540 52.553 1.00 18.94 156 LYS C O 1
ATOM 11336 N N . THR C 1 138 ? -31.062 76.927 52.278 1.00 18.56 157 THR C N 1
ATOM 11337 C CA . THR C 1 138 ? -31.840 78.049 51.814 1.00 17.71 157 THR C CA 1
ATOM 11338 C C . THR C 1 138 ? -31.166 78.638 50.568 1.00 16.89 157 THR C C 1
ATOM 11339 O O . THR C 1 138 ? -30.018 78.319 50.245 1.00 16.81 157 THR C O 1
ATOM 11343 N N . TRP C 1 139 ? -31.914 79.461 49.872 1.00 18.21 158 TRP C N 1
ATOM 11344 C CA . TRP C 1 139 ? -31.469 80.035 48.583 1.00 18.33 158 TRP C CA 1
ATOM 11345 C C . TRP C 1 139 ? -30.208 80.900 48.723 1.00 17.62 158 TRP C C 1
ATOM 11346 O O . TRP C 1 139 ? -29.444 81.016 47.765 1.00 17.98 158 TRP C O 1
ATOM 11357 N N . ASP C 1 140 ? -30.022 81.462 49.905 1.00 17.00 159 ASP C N 1
ATOM 11358 C CA . ASP C 1 140 ? -28.909 82.372 50.194 1.00 17.80 159 ASP C CA 1
ATOM 11359 C C . ASP C 1 140 ? -27.794 81.715 51.016 1.00 17.38 159 ASP C C 1
ATOM 11360 O O . ASP C 1 140 ? -27.097 82.407 51.753 1.00 18.61 159 ASP C O 1
ATOM 11365 N N . GLU C 1 141 ? -27.690 80.386 50.935 1.00 16.72 160 GLU C N 1
ATOM 11366 C CA . GLU C 1 141 ? -26.644 79.611 51.547 1.00 17.00 160 GLU C CA 1
ATOM 11367 C C . GLU C 1 141 ? -26.018 78.736 50.487 1.00 17.76 160 GLU C C 1
ATOM 11368 O O . GLU C 1 141 ? -26.752 78.069 49.736 1.00 18.26 160 GLU C O 1
ATOM 11374 N N . ILE C 1 142 ? -24.689 78.708 50.417 1.00 15.69 161 ILE C N 1
ATOM 11375 C CA . ILE C 1 142 ? -23.967 77.736 49.604 1.00 16.90 161 ILE C CA 1
ATOM 11376 C C . ILE C 1 142 ? -22.954 77.039 50.503 1.00 16.47 161 ILE C C 1
ATOM 11377 O O . ILE C 1 142 ? -22.544 77.574 51.539 1.00 15.66 161 ILE C O 1
ATOM 11382 N N . THR C 1 143 ? -22.638 75.806 50.185 1.00 15.05 162 THR C N 1
ATOM 11383 C CA . THR C 1 143 ? -21.750 75.010 50.971 1.00 15.65 162 THR C CA 1
ATOM 11384 C C . THR C 1 143 ? -20.448 74.752 50.170 1.00 16.78 162 THR C C 1
ATOM 11385 O O . THR C 1 143 ? -20.449 74.588 48.931 1.00 17.01 162 THR C O 1
ATOM 11389 N N . VAL C 1 144 ? -19.358 74.736 50.897 1.00 16.72 163 VAL C N 1
ATOM 11390 C CA . VAL C 1 144 ? -18.043 74.381 50.353 1.00 16.43 163 VAL C CA 1
ATOM 11391 C C . VAL C 1 144 ? -17.595 73.132 51.072 1.00 15.81 163 VAL C C 1
ATOM 11392 O O . VAL C 1 144 ? -17.440 73.140 52.302 1.00 16.72 163 VAL C O 1
ATOM 11396 N N . THR C 1 145 ? -17.376 72.030 50.344 1.00 14.36 164 THR C N 1
ATOM 11397 C CA . THR C 1 145 ? -16.936 70.785 50.900 1.00 16.28 164 THR C CA 1
ATOM 11398 C C . THR C 1 145 ? -15.552 70.452 50.330 1.00 17.69 164 THR C C 1
ATOM 11399 O O . THR C 1 145 ? -15.382 70.488 49.101 1.00 17.84 164 THR C O 1
ATOM 11403 N N . TRP C 1 146 ? -14.608 70.170 51.218 1.00 17.84 165 TRP C N 1
ATOM 11404 C CA . TRP C 1 146 ? -13.233 69.802 50.781 1.00 17.74 165 TRP C CA 1
ATOM 11405 C C . TRP C 1 146 ? -12.619 68.715 51.599 1.00 17.20 165 TRP C C 1
ATOM 11406 O O . TRP C 1 146 ? -13.187 68.265 52.597 1.00 16.27 165 TRP C O 1
ATOM 11417 N N . THR C 1 147 ? -11.438 68.221 51.161 1.00 16.51 166 THR C N 1
ATOM 11418 C CA . THR C 1 147 ? -10.780 67.098 51.772 1.00 17.20 166 THR C CA 1
ATOM 11419 C C . THR C 1 147 ? -9.392 67.539 52.270 1.00 17.85 166 THR C C 1
ATOM 11420 O O . THR C 1 147 ? -8.762 68.355 51.597 1.00 19.04 166 THR C O 1
ATOM 11424 N N . SER C 1 148 ? -9.015 67.058 53.451 1.00 19.02 167 SER C N 1
ATOM 11425 C CA . SER C 1 148 ? -7.677 67.371 53.990 1.00 17.52 167 SER C CA 1
ATOM 11426 C C . SER C 1 148 ? -7.164 66.198 54.738 1.00 19.61 167 SER C C 1
ATOM 11427 O O . SER C 1 148 ? -7.851 65.231 54.960 1.00 16.87 167 SER C O 1
ATOM 11430 N N . GLY C 1 149 ? -5.897 66.274 55.187 1.00 18.98 168 GLY C N 1
ATOM 11431 C CA . GLY C 1 149 ? -5.419 65.301 56.100 1.00 19.18 168 GLY C CA 1
ATOM 11432 C C . GLY C 1 149 ? -5.384 65.775 57.539 1.00 20.83 168 GLY C C 1
ATOM 11433 O O . GLY C 1 149 ? -4.713 65.150 58.386 1.00 23.49 168 GLY C O 1
ATOM 11434 N N . TYR C 1 150 ? -6.084 66.865 57.826 1.00 21.97 169 TYR C N 1
ATOM 11435 C CA . TYR C 1 150 ? -6.090 67.432 59.200 1.00 20.75 169 TYR C CA 1
ATOM 11436 C C . TYR C 1 150 ? -7.388 67.118 59.962 1.00 21.37 169 TYR C C 1
ATOM 11437 O O . TYR C 1 150 ? -8.432 67.701 59.636 1.00 20.99 169 TYR C O 1
ATOM 11446 N N . ASP C 1 151 ? -7.298 66.232 60.951 1.00 20.97 170 ASP C N 1
ATOM 11447 C CA . ASP C 1 151 ? -8.401 65.967 61.890 1.00 20.62 170 ASP C CA 1
ATOM 11448 C C . ASP C 1 151 ? -8.602 67.186 62.790 1.00 20.31 170 ASP C C 1
ATOM 11449 O O . ASP C 1 151 ? -7.785 68.106 62.803 1.00 19.99 170 ASP C O 1
ATOM 11454 N N . ILE C 1 152 ? -9.725 67.215 63.505 1.00 19.20 171 ILE C N 1
ATOM 11455 C CA . ILE C 1 152 ? -10.074 68.376 64.305 1.00 20.92 171 ILE C CA 1
ATOM 11456 C C . ILE C 1 152 ? -9.121 68.604 65.482 1.00 21.31 171 ILE C C 1
ATOM 11457 O O . ILE C 1 152 ? -9.022 69.716 65.929 1.00 22.81 171 ILE C O 1
ATOM 11462 N N . ASN C 1 153 ? -8.437 67.561 65.913 1.00 24.12 172 ASN C N 1
ATOM 11463 C CA . ASN C 1 153 ? -7.394 67.694 66.945 1.00 27.91 172 ASN C CA 1
ATOM 11464 C C . ASN C 1 153 ? -6.040 68.163 66.350 1.00 29.64 172 ASN C C 1
ATOM 11465 O O . ASN C 1 153 ? -5.176 68.596 67.088 1.00 31.32 172 ASN C O 1
ATOM 11470 N N . ASP C 1 154 ? -5.879 68.094 65.029 1.00 26.56 173 ASP C N 1
ATOM 11471 C CA . ASP C 1 154 ? -4.659 68.598 64.330 1.00 27.90 173 ASP C CA 1
ATOM 11472 C C . ASP C 1 154 ? -4.784 70.083 63.957 1.00 26.13 173 ASP C C 1
ATOM 11473 O O . ASP C 1 154 ? -3.804 70.845 64.000 1.00 25.00 173 ASP C O 1
ATOM 11478 N N . ALA C 1 155 ? -5.995 70.528 63.576 1.00 21.70 174 ALA C N 1
ATOM 11479 C CA . ALA C 1 155 ? -6.220 71.883 63.109 1.00 20.86 174 ALA C CA 1
ATOM 11480 C C . ALA C 1 155 ? -7.717 72.182 63.138 1.00 19.94 174 ALA C C 1
ATOM 11481 O O . ALA C 1 155 ? -8.497 71.288 62.924 1.00 19.61 174 ALA C O 1
ATOM 11483 N N . GLU C 1 156 ? -8.065 73.441 63.315 1.00 18.97 175 GLU C N 1
ATOM 11484 C CA . GLU C 1 156 ? -9.437 73.884 63.225 1.00 20.67 175 GLU C CA 1
ATOM 11485 C C . GLU C 1 156 ? -9.691 74.306 61.795 1.00 20.14 175 GLU C C 1
ATOM 11486 O O . GLU C 1 156 ? -9.091 75.268 61.285 1.00 19.66 175 GLU C O 1
ATOM 11492 N N . PRO C 1 157 ? -10.613 73.599 61.111 1.00 19.24 176 PRO C N 1
ATOM 11493 C CA . PRO C 1 157 ? -10.884 73.924 59.710 1.00 19.50 176 PRO C CA 1
ATOM 11494 C C . PRO C 1 157 ? -11.802 75.115 59.590 1.00 21.14 176 PRO C C 1
ATOM 11495 O O . PRO C 1 157 ? -12.642 75.355 60.483 1.00 21.35 176 PRO C O 1
ATOM 11499 N N . PHE C 1 158 ? -11.691 75.863 58.507 1.00 18.83 177 PHE C N 1
ATOM 11500 C CA . PHE C 1 158 ? -12.567 76.997 58.272 1.00 18.26 177 PHE C CA 1
ATOM 11501 C C . PHE C 1 158 ? -12.476 77.416 56.816 1.00 18.04 177 PHE C C 1
ATOM 11502 O O . PHE C 1 158 ? -11.582 76.972 56.071 1.00 18.75 177 PHE C O 1
ATOM 11510 N N . VAL C 1 159 ? -13.413 78.267 56.420 1.00 17.49 178 VAL C N 1
ATOM 11511 C CA . VAL C 1 159 ? -13.376 78.912 55.128 1.00 18.56 178 VAL C CA 1
ATOM 11512 C C . VAL C 1 159 ? -13.321 80.380 55.373 1.00 18.45 178 VAL C C 1
ATOM 11513 O O . VAL C 1 159 ? -14.055 80.916 56.213 1.00 19.28 178 VAL C O 1
ATOM 11517 N N . GLU C 1 160 ? -12.434 81.077 54.648 1.00 18.57 179 GLU C N 1
ATOM 11518 C CA . GLU C 1 160 ? -12.387 82.521 54.696 1.00 19.91 179 GLU C CA 1
ATOM 11519 C C . GLU C 1 160 ? -12.955 83.047 53.406 1.00 20.17 179 GLU C C 1
ATOM 11520 O O . GLU C 1 160 ? -12.493 82.646 52.327 1.00 21.44 179 GLU C O 1
ATOM 11526 N N . TRP C 1 161 ? -13.935 83.931 53.488 1.00 18.60 180 TRP C N 1
ATOM 11527 C CA . TRP C 1 161 ? -14.705 84.294 52.301 1.00 19.24 180 TRP C CA 1
ATOM 11528 C C . TRP C 1 161 ? -15.355 85.624 52.399 1.00 18.93 180 TRP C C 1
ATOM 11529 O O . TRP C 1 161 ? -15.507 86.192 53.488 1.00 20.36 180 TRP C O 1
ATOM 11540 N N . GLY C 1 162 ? -15.751 86.152 51.248 1.00 19.99 181 GLY C N 1
ATOM 11541 C CA . GLY C 1 162 ? -16.476 87.384 51.180 1.00 19.09 181 GLY C CA 1
ATOM 11542 C C . GLY C 1 162 ? -16.692 87.848 49.750 1.00 19.35 181 GLY C C 1
ATOM 11543 O O . GLY C 1 162 ? -16.208 87.194 48.824 1.00 19.56 181 GLY C O 1
ATOM 11544 N N . PRO C 1 163 ? -17.349 88.993 49.573 1.00 19.93 182 PRO C N 1
ATOM 11545 C CA . PRO C 1 163 ? -17.550 89.539 48.246 1.00 22.27 182 PRO C CA 1
ATOM 11546 C C . PRO C 1 163 ? -16.202 89.820 47.591 1.00 27.08 182 PRO C C 1
ATOM 11547 O O . PRO C 1 163 ? -15.244 90.209 48.277 1.00 25.55 182 PRO C O 1
ATOM 11551 N N . LYS C 1 164 ? -16.151 89.637 46.276 1.00 26.89 183 LYS C N 1
ATOM 11552 C CA . LYS C 1 164 ? -14.923 89.815 45.509 1.00 31.93 183 LYS C CA 1
ATOM 11553 C C . LYS C 1 164 ? -14.370 91.208 45.792 1.00 33.03 183 LYS C C 1
ATOM 11554 O O . LYS C 1 164 ? -15.091 92.182 45.687 1.00 30.36 183 LYS C O 1
ATOM 11560 N N . GLU C 1 165 ? -13.096 91.247 46.183 1.00 39.22 184 GLU C N 1
ATOM 11561 C CA . GLU C 1 165 ? -12.407 92.505 46.521 1.00 44.71 184 GLU C CA 1
ATOM 11562 C C . GLU C 1 165 ? -12.999 93.227 47.746 1.00 43.74 184 GLU C C 1
ATOM 11563 O O . GLU C 1 165 ? -12.723 94.411 47.953 1.00 44.15 184 GLU C O 1
ATOM 11569 N N . GLY C 1 166 ? -13.783 92.533 48.576 1.00 35.57 185 GLY C N 1
ATOM 11570 C CA . GLY C 1 166 ? -14.455 93.182 49.722 1.00 31.98 185 GLY C CA 1
ATOM 11571 C C . GLY C 1 166 ? -13.950 92.620 51.020 1.00 27.54 185 GLY C C 1
ATOM 11572 O O . GLY C 1 166 ? -12.902 92.027 51.054 1.00 30.15 185 GLY C O 1
ATOM 11573 N N . ASN C 1 167 ? -14.727 92.759 52.088 1.00 29.34 186 ASN C N 1
ATOM 11574 C CA . ASN C 1 167 ? -14.303 92.275 53.406 1.00 30.01 186 ASN C CA 1
ATOM 11575 C C . ASN C 1 167 ? -14.496 90.777 53.555 1.00 28.88 186 ASN C C 1
ATOM 11576 O O . ASN C 1 167 ? -15.509 90.252 53.154 1.00 29.32 186 ASN C O 1
ATOM 11581 N N . LEU C 1 168 ? -13.527 90.126 54.158 1.00 25.33 187 LEU C N 1
ATOM 11582 C CA . LEU C 1 168 ? -13.527 88.692 54.286 1.00 25.33 187 LEU C CA 1
ATOM 11583 C C . LEU C 1 168 ? -13.817 88.336 55.737 1.00 28.54 187 LEU C C 1
ATOM 11584 O O . LEU C 1 168 ? -13.500 89.123 56.656 1.00 29.10 187 LEU C O 1
ATOM 11589 N N . VAL C 1 169 ? -14.425 87.169 55.937 1.00 23.36 188 VAL C N 1
ATOM 11590 C CA . VAL C 1 169 ? -14.729 86.652 57.267 1.00 23.11 188 VAL C CA 1
ATOM 11591 C C . VAL C 1 169 ? -14.474 85.160 57.280 1.00 22.16 188 VAL C C 1
ATOM 11592 O O . VAL C 1 169 ? -14.495 84.511 56.246 1.00 20.95 188 VAL C O 1
ATOM 11596 N N . LYS C 1 170 ? -14.246 84.614 58.467 1.00 20.43 189 LYS C N 1
ATOM 11597 C CA . LYS C 1 170 ? -14.019 83.202 58.628 1.00 20.22 189 LYS C CA 1
ATOM 11598 C C . LYS C 1 170 ? -15.302 82.543 59.124 1.00 18.60 189 LYS C C 1
ATOM 11599 O O . LYS C 1 170 ? -15.982 83.099 59.969 1.00 18.60 189 LYS C O 1
ATOM 11605 N N . THR C 1 171 ? -15.563 81.333 58.630 1.00 19.71 190 THR C N 1
ATOM 11606 C CA . THR C 1 171 ? -16.766 80.555 58.994 1.00 17.76 190 THR C CA 1
ATOM 11607 C C . THR C 1 171 ? -16.308 79.139 59.265 1.00 17.72 190 THR C C 1
ATOM 11608 O O . THR C 1 171 ? -15.363 78.652 58.641 1.00 17.26 190 THR C O 1
ATOM 11612 N N . PRO C 1 172 ? -16.913 78.462 60.254 1.00 15.41 191 PRO C N 1
ATOM 11613 C CA . PRO C 1 172 ? -16.449 77.148 60.644 1.00 15.87 191 PRO C CA 1
ATOM 11614 C C . PRO C 1 172 ? -16.726 76.107 59.605 1.00 15.41 191 PRO C C 1
ATOM 11615 O O . PRO C 1 172 ? -17.449 76.373 58.641 1.00 17.93 191 PRO C O 1
ATOM 11619 N N . ALA C 1 173 ? -16.252 74.902 59.867 1.00 16.51 192 ALA C N 1
ATOM 11620 C CA . ALA C 1 173 ? -16.602 73.766 59.060 1.00 16.64 192 ALA C CA 1
ATOM 11621 C C . ALA C 1 173 ? -16.912 72.604 59.957 1.00 17.15 192 ALA C C 1
ATOM 11622 O O . ALA C 1 173 ? -16.340 72.448 61.016 1.00 18.78 192 ALA C O 1
ATOM 11624 N N . GLY C 1 174 ? -17.869 71.781 59.550 1.00 15.87 193 GLY C N 1
ATOM 11625 C CA . GLY C 1 174 ? -18.077 70.526 60.169 1.00 16.82 193 GLY C CA 1
ATOM 11626 C C . GLY C 1 174 ? -17.148 69.514 59.528 1.00 17.57 193 GLY C C 1
ATOM 11627 O O . GLY C 1 174 ? -16.930 69.579 58.319 1.00 19.82 193 GLY C O 1
ATOM 11628 N N . THR C 1 175 ? -16.650 68.575 60.318 1.00 16.70 194 THR C N 1
ATOM 11629 C CA . THR C 1 175 ? -15.706 67.591 59.827 1.00 16.70 194 THR C CA 1
ATOM 11630 C C . THR C 1 175 ? -16.225 66.207 60.010 1.00 17.08 194 THR C C 1
ATOM 11631 O O . THR C 1 175 ? -16.618 65.825 61.114 1.00 15.98 194 THR C O 1
ATOM 11635 N N . LEU C 1 176 ? -16.232 65.434 58.919 1.00 16.99 195 LEU C N 1
ATOM 11636 C CA . LEU C 1 176 ? -16.716 64.066 58.904 1.00 17.62 195 LEU C CA 1
ATOM 11637 C C . LEU C 1 176 ? -15.681 63.159 58.224 1.00 18.76 195 LEU C C 1
ATOM 11638 O O . LEU C 1 176 ? -14.879 63.639 57.438 1.00 21.92 195 LEU C O 1
ATOM 11643 N N . THR C 1 177 ? -15.727 61.870 58.532 1.00 20.96 196 THR C N 1
ATOM 11644 C CA . THR C 1 177 ? -14.870 60.897 57.898 1.00 20.92 196 THR C CA 1
ATOM 11645 C C . THR C 1 177 ? -15.569 59.549 57.922 1.00 22.63 196 THR C C 1
ATOM 11646 O O . THR C 1 177 ? -16.750 59.446 58.310 1.00 20.93 196 THR C O 1
ATOM 11650 N N . PHE C 1 178 ? -14.889 58.509 57.461 1.00 20.99 197 PHE C N 1
ATOM 11651 C CA . PHE C 1 178 ? -15.379 57.155 57.624 1.00 20.28 197 PHE C CA 1
ATOM 11652 C C . PHE C 1 178 ? -14.160 56.224 57.640 1.00 21.09 197 PHE C C 1
ATOM 11653 O O . PHE C 1 178 ? -13.101 56.625 57.198 1.00 20.67 197 PHE C O 1
ATOM 11661 N N . ASP C 1 179 ? -14.363 55.011 58.114 1.00 23.61 198 ASP C N 1
ATOM 11662 C CA . ASP C 1 179 ? -13.285 54.092 58.341 1.00 25.14 198 ASP C CA 1
ATOM 11663 C C . ASP C 1 179 ? -13.582 52.759 57.667 1.00 24.96 198 ASP C C 1
ATOM 11664 O O . ASP C 1 179 ? -14.656 52.554 57.080 1.00 21.76 198 ASP C O 1
ATOM 11669 N N . ARG C 1 180 ? -12.594 51.872 57.671 1.00 23.22 199 ARG C N 1
ATOM 11670 C CA . ARG C 1 180 ? -12.744 50.638 56.917 1.00 22.91 199 ARG C CA 1
ATOM 11671 C C . ARG C 1 180 ? -14.003 49.871 57.312 1.00 21.42 199 ARG C C 1
ATOM 11672 O O . ARG C 1 180 ? -14.700 49.305 56.449 1.00 21.95 199 ARG C O 1
ATOM 11680 N N . ASN C 1 181 ? -14.309 49.846 58.604 1.00 21.70 200 ASN C N 1
ATOM 11681 C CA . ASN C 1 181 ? -15.402 49.036 59.066 1.00 23.16 200 ASN C CA 1
ATOM 11682 C C . ASN C 1 181 ? -16.785 49.695 58.833 1.00 20.87 200 ASN C C 1
ATOM 11683 O O . ASN C 1 181 ? -17.793 49.044 59.071 1.00 21.00 200 ASN C O 1
ATOM 11688 N N . THR C 1 182 ? -16.790 50.916 58.315 1.00 19.67 201 THR C N 1
ATOM 11689 C CA . THR C 1 182 ? -18.040 51.548 57.834 1.00 20.12 201 THR C CA 1
ATOM 11690 C C . THR C 1 182 ? -18.480 50.974 56.503 1.00 19.55 201 THR C C 1
ATOM 11691 O O . THR C 1 182 ? -19.672 51.074 56.115 1.00 18.54 201 THR C O 1
ATOM 11695 N N . MET C 1 183 ? -17.516 50.414 55.767 1.00 18.40 202 MET C N 1
ATOM 11696 C CA . MET C 1 183 ? -17.785 49.755 54.467 1.00 18.01 202 MET C CA 1
ATOM 11697 C C . MET C 1 183 ? -18.486 48.438 54.700 1.00 18.02 202 MET C C 1
ATOM 11698 O O . MET C 1 183 ? -18.161 47.688 55.601 1.00 19.01 202 MET C O 1
ATOM 11703 N N . CYS C 1 184 ? -19.502 48.143 53.876 1.00 18.87 203 CYS C N 1
ATOM 11704 C CA . CYS C 1 184 ? -20.334 47.011 54.128 1.00 18.31 203 CYS C CA 1
ATOM 11705 C C . CYS C 1 184 ? -19.739 45.722 53.594 1.00 17.63 203 CYS C C 1
ATOM 11706 O O . CYS C 1 184 ? -20.073 44.676 54.089 1.00 20.02 203 CYS C O 1
ATOM 11709 N N . GLY C 1 185 ? -18.909 45.815 52.577 1.00 20.55 204 GLY C N 1
ATOM 11710 C CA . GLY C 1 185 ? -18.339 44.579 51.988 1.00 20.42 204 GLY C CA 1
ATOM 11711 C C . GLY C 1 185 ? -17.145 44.829 51.111 1.00 19.95 204 GLY C C 1
ATOM 11712 O O . GLY C 1 185 ? -16.715 45.968 50.930 1.00 18.99 204 GLY C O 1
ATOM 11713 N N . ALA C 1 186 ? -16.668 43.749 50.477 1.00 21.42 205 ALA C N 1
ATOM 11714 C CA . ALA C 1 186 ? -15.482 43.806 49.623 1.00 21.24 205 ALA C CA 1
ATOM 11715 C C . ALA C 1 186 ? -15.827 44.220 48.204 1.00 20.88 205 ALA C C 1
ATOM 11716 O O . ALA C 1 186 ? -16.895 43.853 47.708 1.00 21.86 205 ALA C O 1
ATOM 11718 N N . PRO C 1 187 ? -14.952 44.958 47.521 1.00 21.45 206 PRO C N 1
ATOM 11719 C CA . PRO C 1 187 ? -13.571 45.329 47.929 1.00 21.81 206 PRO C CA 1
ATOM 11720 C C . PRO C 1 187 ? -13.464 46.500 48.876 1.00 22.87 206 PRO C C 1
ATOM 11721 O O . PRO C 1 187 ? -12.363 46.725 49.437 1.00 20.57 206 PRO C O 1
ATOM 11725 N N . ALA C 1 188 ? -14.549 47.271 49.059 1.00 20.15 207 ALA C N 1
ATOM 11726 C CA . ALA C 1 188 ? -14.445 48.499 49.885 1.00 18.60 207 ALA C CA 1
ATOM 11727 C C . ALA C 1 188 ? -13.891 48.209 51.272 1.00 18.27 207 ALA C C 1
ATOM 11728 O O . ALA C 1 188 ? -13.061 49.001 51.761 1.00 20.46 207 ALA C O 1
ATOM 11730 N N . ARG C 1 189 ? -14.315 47.123 51.904 1.00 19.19 208 ARG C N 1
ATOM 11731 C CA . ARG C 1 189 ? -13.956 46.809 53.284 1.00 20.48 208 ARG C CA 1
ATOM 11732 C C . ARG C 1 189 ? -12.582 46.103 53.368 1.00 22.87 208 ARG C C 1
ATOM 11733 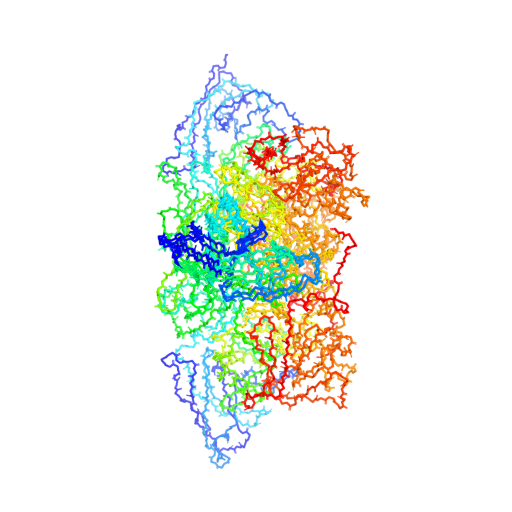O O . ARG C 1 189 ? -12.024 45.959 54.452 1.00 22.69 208 ARG C O 1
ATOM 11741 N N . THR C 1 190 ? -12.093 45.633 52.209 1.00 23.87 209 THR C N 1
ATOM 11742 C CA . THR C 1 190 ? -10.894 44.771 52.160 1.00 24.48 209 THR C CA 1
ATOM 11743 C C . THR C 1 190 ? -9.849 45.407 51.287 1.00 24.80 209 THR C C 1
ATOM 11744 O O . THR C 1 190 ? -9.261 46.441 51.633 1.00 25.88 209 THR C O 1
ATOM 11748 N N . VAL C 1 191 ? -9.617 44.836 50.116 1.00 24.94 210 VAL C N 1
ATOM 11749 C CA . VAL C 1 191 ? -8.513 45.261 49.240 1.00 24.53 210 VAL C CA 1
ATOM 11750 C C . VAL C 1 191 ? -8.602 46.657 48.680 1.00 24.41 210 VAL C C 1
ATOM 11751 O O . VAL C 1 191 ? -7.588 47.287 48.353 1.00 23.52 210 VAL C O 1
ATOM 11755 N N . GLY C 1 192 ? -9.823 47.214 48.571 1.00 20.27 211 GLY C N 1
ATOM 11756 C CA . GLY C 1 192 ? -9.922 48.512 48.000 1.00 17.89 211 GLY C CA 1
ATOM 11757 C C . GLY C 1 192 ? -9.906 49.673 49.004 1.00 16.72 211 GLY C C 1
ATOM 11758 O O . GLY C 1 192 ? -9.946 50.822 48.592 1.00 19.89 211 GLY C O 1
ATOM 11759 N N . TRP C 1 193 ? -9.830 49.337 50.276 1.00 20.07 212 TRP C N 1
ATOM 11760 C CA . TRP C 1 193 ? -9.862 50.332 51.365 1.00 21.86 212 TRP C CA 1
ATOM 11761 C C . TRP C 1 193 ? -8.704 51.276 51.213 1.00 25.28 212 TRP C C 1
ATOM 11762 O O . TRP C 1 193 ? -7.550 50.828 51.057 1.00 23.89 212 TRP C O 1
ATOM 11773 N N . ARG C 1 194 ? -8.994 52.573 51.206 1.00 23.02 213 ARG C N 1
ATOM 11774 C CA . ARG C 1 194 ? -7.974 53.601 51.393 1.00 22.78 213 ARG C CA 1
ATOM 11775 C C . ARG C 1 194 ? -8.528 54.674 52.333 1.00 26.61 213 ARG C C 1
ATOM 11776 O O . ARG C 1 194 ? -9.670 55.139 52.161 1.00 25.19 213 ARG C O 1
ATOM 11784 N N . ASP C 1 195 ? -7.711 55.104 53.290 1.00 24.52 214 ASP C N 1
ATOM 11785 C CA . ASP C 1 195 ? -8.148 56.130 54.220 1.00 25.46 214 ASP C CA 1
ATOM 11786 C C . ASP C 1 195 ? -8.516 57.418 53.486 1.00 20.58 214 ASP C C 1
ATOM 11787 O O . ASP C 1 195 ? -7.748 57.992 52.697 1.00 23.17 214 ASP C O 1
ATOM 11792 N N . PRO C 1 196 ? -9.730 57.960 53.747 1.00 20.31 215 PRO C N 1
ATOM 11793 C CA . PRO C 1 196 ? -10.231 59.146 53.058 1.00 17.98 215 PRO C CA 1
ATOM 11794 C C . PRO C 1 196 ? -9.786 60.534 53.575 1.00 17.48 215 PRO C C 1
ATOM 11795 O O . PRO C 1 196 ? -10.095 61.551 53.011 1.00 18.29 215 PRO C O 1
ATOM 11799 N N . GLY C 1 197 ? -9.011 60.535 54.647 1.00 20.03 216 GLY C N 1
ATOM 11800 C CA . GLY C 1 197 ? -8.699 61.774 55.299 1.00 20.25 216 GLY C CA 1
ATOM 11801 C C . GLY C 1 197 ? -9.975 62.292 56.003 1.00 19.45 216 GLY C C 1
ATOM 11802 O O . GLY C 1 197 ? -10.707 61.513 56.595 1.00 22.59 216 GLY C O 1
ATOM 11803 N N . TYR C 1 198 ? -10.177 63.583 55.894 1.00 18.88 217 TYR C N 1
ATOM 11804 C CA . TYR C 1 198 ? -11.194 64.319 56.634 1.00 18.82 217 TYR C CA 1
ATOM 11805 C C . TYR C 1 198 ? -11.887 65.170 55.622 1.00 18.84 217 TYR C C 1
ATOM 11806 O O . TYR C 1 198 ? -11.279 65.844 54.768 1.00 17.66 217 TYR C O 1
ATOM 11815 N N . ILE C 1 199 ? -13.223 65.126 55.672 1.00 18.87 218 ILE C N 1
ATOM 11816 C CA . ILE C 1 199 ? -14.021 65.902 54.771 1.00 17.10 218 ILE C CA 1
ATOM 11817 C C . ILE C 1 199 ? -14.745 67.006 55.562 1.00 15.93 218 ILE C C 1
ATOM 11818 O O . ILE C 1 199 ? -15.466 66.696 56.532 1.00 16.93 218 ILE C O 1
ATOM 11823 N N . HIS C 1 200 ? -14.549 68.223 55.119 1.00 14.98 219 HIS C N 1
ATOM 11824 C CA . HIS C 1 200 ? -14.957 69.440 55.823 1.00 16.17 219 HIS C CA 1
ATOM 11825 C C . HIS C 1 200 ? -15.997 70.142 55.003 1.00 17.10 219 HIS C C 1
ATOM 11826 O O . HIS C 1 200 ? -15.838 70.284 53.803 1.00 16.67 219 HIS C O 1
ATOM 11833 N N . THR C 1 201 ? -17.053 70.634 55.667 1.00 15.63 220 THR C N 1
ATOM 11834 C CA . THR C 1 201 ? -18.044 71.426 55.003 1.00 15.76 220 THR C CA 1
ATOM 11835 C C . THR C 1 201 ? -18.319 72.729 55.734 1.00 15.96 220 THR C C 1
ATOM 11836 O O . THR C 1 201 ? -18.638 72.713 56.923 1.00 16.12 220 THR C O 1
ATOM 11840 N N . SER C 1 202 ? -18.231 73.838 55.010 1.00 14.83 221 SER C N 1
ATOM 11841 C CA . SER C 1 202 ? -18.598 75.175 55.485 1.00 15.01 221 SER C CA 1
ATOM 11842 C C . SER C 1 202 ? -19.853 75.646 54.822 1.00 15.70 221 SER C C 1
ATOM 11843 O O . SER C 1 202 ? -20.145 75.332 53.655 1.00 16.86 221 SER C O 1
ATOM 11846 N N . PHE C 1 203 ? -20.582 76.448 55.587 1.00 15.17 222 PHE C N 1
ATOM 11847 C CA . PHE C 1 203 ? -21.871 76.979 55.164 1.00 14.91 222 PHE C CA 1
ATOM 11848 C C . PHE C 1 203 ? -21.753 78.466 55.053 1.00 16.20 222 PHE C C 1
ATOM 11849 O O . PHE C 1 203 ? -21.585 79.168 56.067 1.00 17.52 222 PHE C O 1
ATOM 11857 N N . LEU C 1 204 ? -21.817 78.967 53.820 1.00 15.87 223 LEU C N 1
ATOM 11858 C CA . LEU C 1 204 ? -21.627 80.382 53.525 1.00 16.15 223 LEU C CA 1
ATOM 11859 C C . LEU C 1 204 ? -22.980 80.988 53.371 1.00 16.95 223 LEU C C 1
ATOM 11860 O O . LEU C 1 204 ? -23.665 80.724 52.365 1.00 16.20 223 LEU C O 1
ATOM 11865 N N . LYS C 1 205 ? -23.413 81.726 54.408 1.00 17.08 224 LYS C N 1
ATOM 11866 C CA . LYS C 1 205 ? -24.772 82.237 54.538 1.00 17.59 224 LYS C CA 1
ATOM 11867 C C . LYS C 1 205 ? -24.936 83.715 54.257 1.00 18.12 224 LYS C C 1
ATOM 11868 O O . LYS C 1 205 ? -23.978 84.458 54.160 1.00 18.81 224 LYS C O 1
ATOM 11874 N N . GLU C 1 206 ? -26.196 84.120 54.222 1.00 18.33 225 GLU C N 1
ATOM 11875 C CA . GLU C 1 206 ? -26.621 85.500 53.985 1.00 19.62 225 GLU C CA 1
ATOM 11876 C C . GLU C 1 206 ? -26.022 86.042 52.687 1.00 19.48 225 GLU C C 1
ATOM 11877 O O . GLU C 1 206 ? -25.670 87.213 52.601 1.00 19.26 225 GLU C O 1
ATOM 11883 N N . LEU C 1 207 ? -25.996 85.216 51.669 1.00 18.17 226 LEU C N 1
ATOM 11884 C CA . LEU C 1 207 ? -25.551 85.654 50.362 1.00 18.43 226 LEU C CA 1
ATOM 11885 C C . LEU C 1 207 ? -26.423 86.729 49.728 1.00 17.65 226 LEU C C 1
ATOM 11886 O O . LEU C 1 207 ? -27.659 86.771 49.906 1.00 18.28 226 LEU C O 1
ATOM 11891 N N . TRP C 1 208 ? -25.783 87.591 48.938 1.00 17.83 227 TRP C N 1
ATOM 11892 C CA . TRP C 1 208 ? -26.509 88.531 48.108 1.00 17.17 227 TRP C CA 1
ATOM 11893 C C . TRP C 1 208 ? -26.695 87.854 46.745 1.00 16.50 227 TRP C C 1
ATOM 11894 O O . TRP C 1 208 ? -25.730 87.380 46.175 1.00 17.84 227 TRP C O 1
ATOM 11905 N N . PRO C 1 209 ? -27.928 87.781 46.246 1.00 16.55 228 PRO C N 1
ATOM 11906 C CA . PRO C 1 209 ? -28.135 87.090 44.968 1.00 17.32 228 PRO C CA 1
ATOM 11907 C C . PRO C 1 209 ? -27.321 87.735 43.851 1.00 17.35 228 PRO C C 1
ATOM 11908 O O . PRO C 1 209 ? -27.215 88.973 43.798 1.00 17.45 228 PRO C O 1
ATOM 11912 N N . ASN C 1 210 ? -26.748 86.885 43.009 1.00 17.08 229 ASN C N 1
ATOM 11913 C CA . ASN C 1 210 ? -26.016 87.301 41.819 1.00 18.07 229 ASN C CA 1
ATOM 11914 C C . ASN C 1 210 ? -24.615 87.899 42.099 1.00 18.94 229 ASN C C 1
ATOM 11915 O O . ASN C 1 210 ? -23.890 88.193 41.189 1.00 20.22 229 ASN C O 1
ATOM 11920 N N . ARG C 1 211 ? -24.229 87.992 43.352 1.00 19.50 230 ARG C N 1
ATOM 11921 C CA . ARG C 1 211 ? -22.973 88.660 43.693 1.00 20.18 230 ARG C CA 1
ATOM 11922 C C . ARG C 1 211 ? -21.818 87.746 43.548 1.00 19.56 230 ARG C C 1
ATOM 11923 O O . ARG C 1 211 ? -21.885 86.529 43.769 1.00 18.94 230 ARG C O 1
ATOM 11931 N N . GLU C 1 212 ? -20.673 88.332 43.179 1.00 19.45 231 GLU C N 1
ATOM 11932 C CA . GLU C 1 212 ? -19.432 87.598 43.087 1.00 19.79 231 GLU C CA 1
ATOM 11933 C C . GLU C 1 212 ? -18.689 87.504 44.407 1.00 16.74 231 GLU C C 1
ATOM 11934 O O . GLU C 1 212 ? -18.529 88.513 45.091 1.00 20.43 231 GLU C O 1
ATOM 11940 N N . TYR C 1 213 ? -18.268 86.295 44.729 1.00 19.66 232 TYR C N 1
ATOM 11941 C CA . TYR C 1 213 ? -17.575 85.949 45.948 1.00 18.68 232 TYR C CA 1
ATOM 11942 C C . TYR C 1 213 ? -16.259 85.240 45.729 1.00 19.40 232 TYR C C 1
ATOM 11943 O O . TYR C 1 213 ? -16.043 84.558 44.695 1.00 19.47 232 TYR C O 1
ATOM 11952 N N . THR C 1 214 ? -15.370 85.337 46.725 1.00 19.57 233 THR C N 1
ATOM 11953 C CA . THR C 1 214 ? -14.164 84.539 46.770 1.00 21.27 233 THR C CA 1
ATOM 11954 C C . THR C 1 214 ? -14.095 83.771 48.075 1.00 19.70 233 THR C C 1
ATOM 11955 O O . THR C 1 214 ? -14.722 84.168 49.070 1.00 21.65 233 THR C O 1
ATOM 11959 N N . TYR C 1 215 ? -13.396 82.665 48.045 1.00 19.10 234 TYR C N 1
ATOM 11960 C CA . TYR C 1 215 ? -13.166 81.859 49.236 1.00 19.70 234 TYR C CA 1
ATOM 11961 C C . TYR C 1 215 ? -11.794 81.202 49.235 1.00 20.19 234 TYR C C 1
ATOM 11962 O O . TYR C 1 215 ? -11.207 80.952 48.168 1.00 20.78 234 TYR C O 1
ATOM 11971 N N . LYS C 1 216 ? -11.299 80.892 50.428 1.00 18.93 235 LYS C N 1
ATOM 11972 C CA . LYS C 1 216 ? -10.140 80.056 50.656 1.00 20.26 235 LYS C CA 1
ATOM 11973 C C . LYS C 1 216 ? -10.411 79.099 51.770 1.00 19.24 235 LYS C C 1
ATOM 11974 O O . LYS C 1 216 ? -11.157 79.428 52.714 1.00 20.03 235 LYS C O 1
ATOM 11980 N N . LEU C 1 217 ? -9.821 77.929 51.656 1.00 18.08 236 LEU C N 1
ATOM 11981 C CA . LEU C 1 217 ? -9.912 76.865 52.611 1.00 17.83 236 LEU C CA 1
ATOM 11982 C C . LEU C 1 217 ? -8.748 77.065 53.589 1.00 20.22 236 LEU C C 1
ATOM 11983 O O . LEU C 1 217 ? -7.613 77.394 53.160 1.00 20.37 236 LEU C O 1
ATOM 11988 N N . GLY C 1 218 ? -9.006 76.844 54.867 1.00 18.97 237 GLY C N 1
ATOM 11989 C CA . GLY C 1 218 ? -7.984 77.076 55.934 1.00 20.66 237 GLY C CA 1
ATOM 11990 C C . GLY C 1 218 ? -8.005 76.072 57.048 1.00 20.70 237 GLY C C 1
ATOM 11991 O O . GLY C 1 218 ? -9.078 75.506 57.386 1.00 19.34 237 GLY C O 1
ATOM 11992 N N . HIS C 1 219 ? -6.821 75.752 57.597 1.00 18.26 238 HIS C N 1
ATOM 11993 C CA . HIS C 1 219 ? -6.678 74.894 58.749 1.00 19.23 238 HIS C CA 1
ATOM 11994 C C . HIS C 1 219 ? -5.769 75.587 59.742 1.00 23.70 238 HIS C C 1
ATOM 11995 O O . HIS C 1 219 ? -4.597 75.788 59.419 1.00 21.40 238 HIS C O 1
ATOM 12002 N N . ARG C 1 220 ? -6.297 75.978 60.905 1.00 22.35 239 ARG C N 1
ATOM 12003 C CA A ARG C 1 220 ? -5.444 76.597 61.924 0.60 23.87 239 ARG C CA 1
ATOM 12004 C CA B ARG C 1 220 ? -5.469 76.594 61.958 0.40 22.83 239 ARG C CA 1
ATOM 12005 C C . ARG C 1 220 ? -4.844 75.506 62.787 1.00 23.36 239 ARG C C 1
ATOM 12006 O O . ARG C 1 220 ? -5.504 74.895 63.597 1.00 20.29 239 ARG C O 1
ATOM 12021 N N . LEU C 1 221 ? -3.549 75.250 62.584 1.00 24.26 240 LEU C N 1
ATOM 12022 C CA . LEU C 1 221 ? -2.865 74.254 63.357 1.00 25.80 240 LEU C CA 1
ATOM 12023 C C . LEU C 1 221 ? -2.792 74.709 64.810 1.00 24.53 240 LEU C C 1
ATOM 12024 O O . LEU C 1 221 ? -2.779 75.892 65.104 1.00 24.78 240 LEU C O 1
ATOM 12029 N N . PHE C 1 222 ? -2.754 73.769 65.720 1.00 30.28 241 PHE C N 1
ATOM 12030 C CA . PHE C 1 222 ? -2.768 74.170 67.118 1.00 38.29 241 PHE C CA 1
ATOM 12031 C C . PHE C 1 222 ? -1.432 74.760 67.562 1.00 37.37 241 PHE C C 1
ATOM 12032 O O . PHE C 1 222 ? -1.403 75.491 68.532 1.00 39.02 241 PHE C O 1
ATOM 12040 N N . ASN C 1 223 ? -0.370 74.565 66.778 1.00 40.44 242 ASN C N 1
ATOM 12041 C CA . ASN C 1 223 ? 0.829 75.403 66.951 1.00 39.79 242 ASN C CA 1
ATOM 12042 C C . ASN C 1 223 ? 0.661 76.874 66.491 1.00 40.42 242 ASN C C 1
ATOM 12043 O O . ASN C 1 223 ? 1.584 77.659 66.635 1.00 41.66 242 ASN C O 1
ATOM 12048 N N . GLY C 1 224 ? -0.508 77.249 65.957 1.00 35.03 243 GLY C N 1
ATOM 12049 C CA . GLY C 1 224 ? -0.836 78.651 65.648 1.00 35.01 243 GLY C CA 1
ATOM 12050 C C . GLY C 1 224 ? -0.653 79.079 64.193 1.00 33.01 243 GLY C C 1
ATOM 12051 O O . GLY C 1 224 ? -1.118 80.146 63.787 1.00 36.13 243 GLY C O 1
ATOM 12052 N N . THR C 1 225 ? 0.038 78.255 63.415 1.00 31.53 244 THR C N 1
ATOM 12053 C CA . THR C 1 225 ? 0.201 78.493 61.997 1.00 31.36 244 THR C CA 1
ATOM 12054 C C . THR C 1 225 ? -1.053 78.043 61.234 1.00 29.34 244 THR C C 1
ATOM 12055 O O . THR C 1 225 ? -1.576 76.981 61.513 1.00 28.52 244 THR C O 1
ATOM 12059 N N . THR C 1 226 ? -1.469 78.844 60.267 1.00 27.17 245 THR C N 1
ATOM 12060 C CA . THR C 1 226 ? -2.622 78.495 59.425 1.00 26.22 245 THR C CA 1
ATOM 12061 C C . THR C 1 226 ? -2.136 78.035 58.060 1.00 27.33 245 THR C C 1
ATOM 12062 O O . THR C 1 226 ? -1.295 78.712 57.425 1.00 24.74 245 THR C O 1
ATOM 12066 N N . ILE C 1 227 ? -2.632 76.865 57.649 1.00 23.28 246 ILE C N 1
ATOM 12067 C CA . ILE C 1 227 ? -2.392 76.325 56.311 1.00 23.70 246 ILE C CA 1
ATOM 12068 C C . ILE C 1 227 ? -3.554 76.747 55.400 1.00 24.36 246 ILE C C 1
ATOM 12069 O O . ILE C 1 227 ? -4.728 76.542 55.766 1.00 23.11 246 ILE C O 1
ATOM 12074 N N . TRP C 1 228 ? -3.243 77.384 54.263 1.00 21.85 247 TRP C N 1
ATOM 12075 C CA . TRP C 1 228 ? -4.242 77.952 53.374 1.00 23.87 247 TRP C CA 1
ATOM 12076 C C . TRP C 1 228 ? -4.231 77.298 51.996 1.00 24.76 247 TRP C C 1
ATOM 12077 O O . TRP C 1 228 ? -3.170 76.949 51.470 1.00 26.09 247 TRP C O 1
ATOM 12088 N N . SER C 1 229 ? -5.408 77.203 51.381 1.00 20.55 248 SER C N 1
ATOM 12089 C CA . SER C 1 229 ? -5.507 76.894 49.982 1.00 21.78 248 SER C CA 1
ATOM 12090 C C . SER C 1 229 ? -5.284 78.150 49.168 1.00 19.48 248 SER C C 1
ATOM 12091 O O . SER C 1 229 ? -5.255 79.285 49.665 1.00 20.87 248 SER C O 1
ATOM 12094 N N . LYS C 1 230 ? -5.220 77.956 47.849 1.00 22.03 249 LYS C N 1
ATOM 12095 C CA . LYS C 1 230 ? -5.372 79.038 46.912 1.00 23.25 249 LYS C CA 1
ATOM 12096 C C . LYS C 1 230 ? -6.759 79.634 46.934 1.00 24.37 249 LYS C C 1
ATOM 12097 O O . LYS C 1 230 ? -7.668 79.070 47.572 1.00 24.29 249 LYS C O 1
ATOM 12103 N N . GLU C 1 231 ? -6.920 80.758 46.254 1.00 23.11 250 GLU C N 1
ATOM 12104 C CA . GLU C 1 231 ? -8.172 81.440 46.188 1.00 25.54 250 GLU C CA 1
ATOM 12105 C C . GLU C 1 231 ? -9.093 80.786 45.148 1.00 25.25 250 GLU C C 1
ATOM 12106 O O . GLU C 1 231 ? -8.674 80.514 44.022 1.00 24.97 250 GLU C O 1
ATOM 12112 N N . TYR C 1 232 ? -10.358 80.615 45.523 1.00 21.86 251 TYR C N 1
ATOM 12113 C CA . TYR C 1 232 ? -11.420 80.144 44.618 1.00 21.62 251 TYR C CA 1
ATOM 12114 C C . TYR C 1 232 ? -12.529 81.195 44.524 1.00 21.31 251 TYR C C 1
ATOM 12115 O O . TYR C 1 232 ? -12.516 82.198 45.248 1.00 21.07 251 TYR C O 1
ATOM 12124 N N . HIS C 1 233 ? -13.505 81.024 43.621 1.00 21.41 252 HIS C N 1
ATOM 12125 C CA . HIS C 1 233 ? -14.509 82.046 43.422 1.00 22.20 252 HIS C CA 1
ATOM 12126 C C . HIS C 1 233 ? -15.829 81.417 42.967 1.00 22.24 252 HIS C C 1
ATOM 12127 O O . HIS C 1 233 ? -15.820 80.313 42.431 1.00 22.57 252 HIS C O 1
ATOM 12134 N N . PHE C 1 234 ? -16.922 82.149 43.177 1.00 21.42 253 PHE C N 1
ATOM 12135 C CA . PHE C 1 234 ? -18.240 81.704 42.711 1.00 19.52 253 PHE C CA 1
ATOM 12136 C C . PHE C 1 234 ? -19.129 82.890 42.626 1.00 18.86 253 PHE C C 1
ATOM 12137 O O . PHE C 1 234 ? -18.852 83.966 43.202 1.00 17.89 253 PHE C O 1
ATOM 12145 N N . LYS C 1 235 ? -20.214 82.729 41.860 1.00 18.57 254 LYS C N 1
ATOM 12146 C CA . LYS C 1 235 ? -21.258 83.685 41.793 1.00 17.70 254 LYS C CA 1
ATOM 12147 C C . LYS C 1 235 ? -22.488 83.124 42.522 1.00 18.52 254 LYS C C 1
ATOM 12148 O O . LYS C 1 235 ? -22.883 82.007 42.254 1.00 18.75 254 LYS C O 1
ATOM 12154 N N . ALA C 1 236 ? -23.018 83.879 43.470 1.00 17.87 255 ALA C N 1
ATOM 12155 C CA . ALA C 1 236 ? -24.206 83.439 44.223 1.00 17.19 255 ALA C CA 1
ATOM 12156 C C . ALA C 1 236 ? -25.419 83.255 43.329 1.00 18.58 255 ALA C C 1
ATOM 12157 O O . ALA C 1 236 ? -25.682 84.043 42.406 1.00 18.33 255 ALA C O 1
ATOM 12159 N N . SER C 1 237 ? -26.197 82.244 43.684 1.00 17.08 256 SER C N 1
ATOM 12160 C CA . SER C 1 237 ? -27.414 81.922 42.943 1.00 18.38 256 SER C CA 1
ATOM 12161 C C . SER C 1 237 ? -28.397 83.059 42.931 1.00 17.12 256 SER C C 1
ATOM 12162 O O . SER C 1 237 ? -28.438 83.935 43.831 1.00 18.32 256 SER C O 1
ATOM 12165 N N . PRO C 1 238 ? -29.287 83.089 41.934 1.00 17.42 257 PRO C N 1
ATOM 12166 C CA . PRO C 1 238 ? -30.404 84.006 41.949 1.00 17.89 257 PRO C CA 1
ATOM 12167 C C . PRO C 1 238 ? -31.339 83.840 43.157 1.00 16.48 257 PRO C C 1
ATOM 12168 O O . PRO C 1 238 ? -31.390 82.778 43.805 1.00 18.29 257 PRO C O 1
ATOM 12172 N N . TYR C 1 239 ? -32.124 84.856 43.407 1.00 16.36 258 TYR C N 1
ATOM 12173 C CA . TYR C 1 239 ? -33.269 84.742 44.306 1.00 16.89 258 TYR C CA 1
ATOM 12174 C C . TYR C 1 239 ? -34.291 83.807 43.645 1.00 17.42 258 TYR C C 1
ATOM 12175 O O . TYR C 1 239 ? -34.435 83.860 42.422 1.00 16.13 258 TYR C O 1
ATOM 12184 N N . PRO C 1 240 ? -34.930 82.903 44.406 1.00 17.83 259 PRO C N 1
ATOM 12185 C CA . PRO C 1 240 ? -35.906 82.039 43.726 1.00 17.38 259 PRO C CA 1
ATOM 12186 C C . PRO C 1 240 ? -37.015 82.824 43.052 1.00 17.28 259 PRO C C 1
ATOM 12187 O O . PRO C 1 240 ? -37.651 83.671 43.656 1.00 19.13 259 PRO C O 1
ATOM 12191 N N . GLY C 1 241 ? -37.239 82.555 41.765 1.00 15.60 260 GLY C N 1
ATOM 12192 C CA . GLY C 1 241 ? -38.240 83.291 41.027 1.00 15.36 260 GLY C CA 1
ATOM 12193 C C . GLY C 1 241 ? -37.697 84.444 40.210 1.00 16.51 260 GLY C C 1
ATOM 12194 O O . GLY C 1 241 ? -38.424 85.023 39.403 1.00 17.94 260 GLY C O 1
ATOM 12195 N N . GLN C 1 242 ? -36.401 84.724 40.366 1.00 17.13 261 GLN C N 1
ATOM 12196 C CA . GLN C 1 242 ? -35.766 85.835 39.664 1.00 17.97 261 GLN C CA 1
ATOM 12197 C C . GLN C 1 242 ? -35.790 85.635 38.147 1.00 19.05 261 GLN C C 1
ATOM 12198 O O . GLN C 1 242 ? -35.473 84.547 37.647 1.00 18.81 261 GLN C O 1
ATOM 12204 N N . SER C 1 243 ? -36.099 86.721 37.446 1.00 18.91 262 SER C N 1
ATOM 12205 C CA A SER C 1 243 ? -36.016 86.818 35.978 0.50 20.31 262 SER C CA 1
ATOM 12206 C CA B SER C 1 243 ? -35.959 86.702 35.976 0.50 21.23 262 SER C CA 1
ATOM 12207 C C . SER C 1 243 ? -34.584 87.131 35.513 1.00 21.39 262 SER C C 1
ATOM 12208 O O . SER C 1 243 ? -34.209 88.311 35.561 1.00 24.22 262 SER C O 1
ATOM 12213 N N . SER C 1 244 ? -33.820 86.125 35.080 1.00 21.34 263 SER C N 1
ATOM 12214 C CA . SER C 1 244 ? -32.506 86.265 34.463 1.00 20.72 263 SER C CA 1
ATOM 12215 C C . SER C 1 244 ? -32.287 85.008 33.644 1.00 21.00 263 SER C C 1
ATOM 12216 O O . SER C 1 244 ? -33.001 84.019 33.841 1.00 20.65 263 SER C O 1
ATOM 12219 N N . VAL C 1 245 ? -31.320 85.023 32.734 1.00 21.38 264 VAL C N 1
ATOM 12220 C CA . VAL C 1 245 ? -31.037 83.843 31.911 1.00 20.16 264 VAL C CA 1
ATOM 12221 C C . VAL C 1 245 ? -30.232 82.826 32.717 1.00 20.73 264 VAL C C 1
ATOM 12222 O O . VAL C 1 245 ? -29.099 83.105 33.186 1.00 20.52 264 VAL C O 1
ATOM 12226 N N . GLN C 1 246 ? -30.769 81.601 32.857 1.00 18.09 265 GLN C N 1
ATOM 12227 C CA . GLN C 1 246 ? -30.286 80.646 33.812 1.00 17.86 265 GLN C CA 1
ATOM 12228 C C . GLN C 1 246 ? -30.036 79.317 33.113 1.00 18.44 265 GLN C C 1
ATOM 12229 O O . GLN C 1 246 ? -30.918 78.819 32.388 1.00 19.93 265 GLN C O 1
ATOM 12235 N N . ARG C 1 247 ? -28.831 78.796 33.277 1.00 18.04 266 ARG C N 1
ATOM 12236 C CA . ARG C 1 247 ? -28.320 77.666 32.544 1.00 19.36 266 ARG C CA 1
ATOM 12237 C C . ARG C 1 247 ? -27.912 76.529 33.460 1.00 20.27 266 ARG C C 1
ATOM 12238 O O . ARG C 1 247 ? -27.062 76.700 34.352 1.00 19.56 266 ARG C O 1
ATOM 12246 N N . VAL C 1 248 ? -28.468 75.347 33.195 1.00 17.18 267 VAL C N 1
ATOM 12247 C CA . VAL C 1 248 ? -28.273 74.155 33.978 1.00 17.52 267 VAL C CA 1
ATOM 12248 C C . VAL C 1 248 ? -27.815 72.984 33.124 1.00 17.26 267 VAL C C 1
ATOM 12249 O O . VAL C 1 248 ? -28.452 72.707 32.095 1.00 19.23 267 VAL C O 1
ATOM 12253 N N . VAL C 1 249 ? -26.762 72.305 33.543 1.00 17.27 268 VAL C N 1
ATOM 12254 C CA . VAL C 1 249 ? -26.308 71.086 32.902 1.00 17.64 268 VAL C CA 1
ATOM 12255 C C . VAL C 1 249 ? -26.680 69.861 33.738 1.00 18.34 268 VAL C C 1
ATOM 12256 O O . VAL C 1 249 ? -26.490 69.810 34.966 1.00 16.88 268 VAL C O 1
ATOM 12260 N N . ILE C 1 250 ? -27.204 68.845 33.034 1.00 16.93 269 ILE C N 1
ATOM 12261 C CA . ILE C 1 250 ? -27.576 67.600 33.658 1.00 16.65 269 ILE C CA 1
ATOM 12262 C C . ILE C 1 250 ? -27.043 66.402 32.855 1.00 16.15 269 ILE C C 1
ATOM 12263 O O . ILE C 1 250 ? -27.153 66.437 31.636 1.00 16.76 269 ILE C O 1
ATOM 12268 N N . PHE C 1 251 ? -26.523 65.406 33.539 1.00 16.08 270 PHE C N 1
ATOM 12269 C CA . PHE C 1 251 ? -26.142 64.098 32.984 1.00 15.69 270 PHE C CA 1
ATOM 12270 C C . PHE C 1 251 ? -26.000 63.123 34.120 1.00 17.53 270 PHE C C 1
ATOM 12271 O O . PHE C 1 251 ? -25.890 63.506 35.297 1.00 15.81 270 PHE C O 1
ATOM 12279 N N . GLY C 1 252 ? -25.980 61.856 33.782 1.00 14.79 271 GLY C N 1
ATOM 12280 C CA . GLY C 1 252 ? -25.561 60.793 34.644 1.00 15.92 271 GLY C CA 1
ATOM 12281 C C . GLY C 1 252 ? -24.313 60.075 34.176 1.00 16.83 271 GLY C C 1
ATOM 12282 O O . GLY C 1 252 ? -23.949 60.150 32.989 1.00 18.90 271 GLY C O 1
ATOM 12283 N N . ASP C 1 253 ? -23.728 59.308 35.088 1.00 16.90 272 ASP C N 1
ATOM 12284 C CA . ASP C 1 253 ? -22.916 58.152 34.734 1.00 16.89 272 ASP C CA 1
ATOM 12285 C C . ASP C 1 253 ? -21.578 58.553 34.094 1.00 18.41 272 ASP C C 1
ATOM 12286 O O . ASP C 1 253 ? -21.045 57.785 33.298 1.00 20.56 272 ASP C O 1
ATOM 12291 N N . MET C 1 254 ? -21.066 59.716 34.463 1.00 19.41 273 MET C N 1
ATOM 12292 C CA . MET C 1 254 ? -19.772 60.196 33.889 1.00 20.10 273 MET C CA 1
ATOM 12293 C C . MET C 1 254 ? -18.559 59.369 34.284 1.00 21.46 273 MET C C 1
ATOM 12294 O O . MET C 1 254 ? -17.718 59.068 33.413 1.00 22.87 273 MET C O 1
ATOM 12299 N N . GLY C 1 255 ? -18.423 58.986 35.546 1.00 19.13 274 GLY C N 1
ATOM 12300 C CA . GLY C 1 255 ? -17.273 58.233 36.022 1.00 20.05 274 GLY C CA 1
ATOM 12301 C C . GLY C 1 255 ? -16.018 59.080 35.893 1.00 20.67 274 GLY C C 1
ATOM 12302 O O . GLY C 1 255 ? -16.075 60.313 35.758 1.00 20.41 274 GLY C O 1
ATOM 12303 N N . LYS C 1 256 ? -14.918 58.361 35.790 1.00 21.76 275 LYS C N 1
ATOM 12304 C CA . LYS C 1 256 ? -13.593 58.957 35.775 1.00 23.75 275 LYS C CA 1
ATOM 12305 C C . LYS C 1 256 ? -12.661 58.150 34.850 1.00 26.04 275 LYS C C 1
ATOM 12306 O O . LYS C 1 256 ? -12.992 57.029 34.407 1.00 25.04 275 LYS C O 1
ATOM 12312 N N . ALA C 1 257 ? -11.473 58.723 34.633 1.00 25.94 276 ALA C N 1
ATOM 12313 C CA . ALA C 1 257 ? -10.454 58.105 33.814 1.00 25.89 276 ALA C CA 1
ATOM 12314 C C . ALA C 1 257 ? -9.133 58.858 34.041 1.00 26.41 276 ALA C C 1
ATOM 12315 O O . ALA C 1 257 ? -9.146 60.067 34.347 1.00 25.80 276 ALA C O 1
ATOM 12317 N N . GLU C 1 258 ? -8.018 58.145 33.839 1.00 28.85 277 GLU C N 1
ATOM 12318 C CA . GLU C 1 258 ? -6.691 58.727 34.023 1.00 30.28 277 GLU C CA 1
ATOM 12319 C C . GLU C 1 258 ? -6.289 59.463 32.754 1.00 31.07 277 GLU C C 1
ATOM 12320 O O . GLU C 1 258 ? -6.086 58.840 31.698 1.00 32.03 277 GLU C O 1
ATOM 12326 N N . ALA C 1 259 ? -6.221 60.786 32.841 1.00 32.67 278 ALA C N 1
ATOM 12327 C CA . ALA C 1 259 ? -5.749 61.632 31.767 1.00 34.78 278 ALA C CA 1
ATOM 12328 C C . ALA C 1 259 ? -4.303 61.289 31.324 1.00 35.92 278 ALA C C 1
ATOM 12329 O O . ALA C 1 259 ? -3.909 61.712 30.256 1.00 39.35 278 ALA C O 1
ATOM 12331 N N . ASP C 1 260 ? -3.558 60.524 32.131 1.00 36.99 279 ASP C N 1
ATOM 12332 C CA . ASP C 1 260 ? -2.223 60.058 31.756 1.00 38.28 279 ASP C CA 1
ATOM 12333 C C . ASP C 1 260 ? -2.210 58.669 31.080 1.00 37.39 279 ASP C C 1
ATOM 12334 O O . ASP C 1 260 ? -1.130 58.126 30.767 1.00 36.95 279 ASP C O 1
ATOM 12339 N N . GLY C 1 261 ? -3.402 58.080 30.911 1.00 33.80 280 GLY C N 1
ATOM 12340 C CA . GLY C 1 261 ? -3.627 56.899 30.076 1.00 30.17 280 GLY C CA 1
ATOM 12341 C C . GLY C 1 261 ? -3.376 55.668 30.869 1.00 31.81 280 GLY C C 1
ATOM 12342 O O . GLY C 1 261 ? -3.415 54.549 30.335 1.00 34.55 280 GLY C O 1
ATOM 12343 N N . SER C 1 262 ? -3.102 55.841 32.159 1.00 27.33 281 SER C N 1
ATOM 12344 C CA . SER C 1 262 ? -2.868 54.703 32.982 1.00 30.77 281 SER C CA 1
ATOM 12345 C C . SER C 1 262 ? -4.186 53.938 33.134 1.00 29.13 281 SER C C 1
ATOM 12346 O O . SER C 1 262 ? -5.252 54.447 32.909 1.00 33.48 281 SER C O 1
ATOM 12349 N N . ASN C 1 263 ? -4.047 52.683 33.466 1.00 31.77 282 ASN C N 1
ATOM 12350 C CA . ASN C 1 263 ? -5.125 51.840 33.787 1.00 30.79 282 ASN C CA 1
ATOM 12351 C C . ASN C 1 263 ? -5.421 51.923 35.318 1.00 32.48 282 ASN C C 1
ATOM 12352 O O . ASN C 1 263 ? -4.623 52.424 36.129 1.00 29.08 282 ASN C O 1
ATOM 12357 N N . GLU C 1 264 ? -6.613 51.494 35.698 1.00 29.32 283 GLU C N 1
ATOM 12358 C CA . GLU C 1 264 ? -7.054 51.589 37.078 1.00 28.37 283 GLU C CA 1
ATOM 12359 C C . GLU C 1 264 ? -8.242 50.636 37.186 1.00 26.74 283 GLU C C 1
ATOM 12360 O O . GLU C 1 264 ? -8.737 50.153 36.170 1.00 26.37 283 GLU C O 1
ATOM 12366 N N . TYR C 1 265 ? -8.668 50.343 38.394 1.00 26.00 284 TYR C N 1
ATOM 12367 C CA . TYR C 1 265 ? -9.840 49.508 38.570 1.00 24.56 284 TYR C CA 1
ATOM 12368 C C . TYR C 1 265 ? -11.056 50.233 37.983 1.00 22.82 284 TYR C C 1
ATOM 12369 O O . TYR C 1 265 ? -11.079 51.465 37.862 1.00 20.18 284 TYR C O 1
ATOM 12378 N N . ASN C 1 266 ? -12.032 49.440 37.537 1.00 24.89 285 ASN C N 1
ATOM 12379 C CA . ASN C 1 266 ? -13.285 50.026 36.995 1.00 24.56 285 ASN C CA 1
ATOM 12380 C C . ASN C 1 266 ? -13.078 51.133 35.995 1.00 22.67 285 ASN C C 1
ATOM 12381 O O . ASN C 1 266 ? -13.683 52.240 35.997 1.00 20.49 285 ASN C O 1
ATOM 12386 N N . ASN C 1 267 ? -12.204 50.824 35.024 1.00 25.05 286 ASN C N 1
ATOM 12387 C CA . ASN C 1 267 ? -11.798 51.802 34.042 1.00 23.97 286 ASN C CA 1
ATOM 12388 C C . ASN C 1 267 ? -12.624 51.697 32.788 1.00 29.32 286 ASN C C 1
ATOM 12389 O O . ASN C 1 267 ? -12.102 51.559 31.655 1.00 28.82 286 ASN C O 1
ATOM 12394 N N . PHE C 1 268 ? -13.939 51.822 32.955 1.00 26.24 287 PHE C N 1
ATOM 12395 C CA A PHE C 1 268 ? -14.850 51.595 31.839 0.50 27.41 287 PHE C CA 1
ATOM 12396 C CA B PHE C 1 268 ? -14.875 51.586 31.863 0.50 28.11 287 PHE C CA 1
ATOM 12397 C C . PHE C 1 268 ? -15.716 52.813 31.572 1.00 25.38 287 PHE C C 1
ATOM 12398 O O . PHE C 1 268 ? -16.917 52.703 31.237 1.00 27.17 287 PHE C O 1
ATOM 12413 N N . GLN C 1 269 ? -15.100 53.983 31.681 1.00 24.02 288 GLN C N 1
ATOM 12414 C CA . GLN C 1 269 ? -15.789 55.220 31.366 1.00 21.98 288 GLN C CA 1
ATOM 12415 C C . GLN C 1 269 ? -15.051 56.022 30.341 1.00 23.95 288 GLN C C 1
ATOM 12416 O O . GLN C 1 269 ? -14.510 57.118 30.611 1.00 23.84 288 GLN C O 1
ATOM 12422 N N . PRO C 1 270 ? -15.069 55.520 29.086 1.00 26.36 289 PRO C N 1
ATOM 12423 C CA . PRO C 1 270 ? -14.290 56.168 28.021 1.00 27.16 289 PRO C CA 1
ATOM 12424 C C . PRO C 1 270 ? -14.735 57.534 27.575 1.00 25.11 289 PRO C C 1
ATOM 12425 O O . PRO C 1 270 ? -13.989 58.197 26.896 1.00 27.64 289 PRO C O 1
ATOM 12429 N N . GLY C 1 271 ? -15.960 57.960 27.904 1.00 20.28 290 GLY C N 1
ATOM 12430 C CA . GLY C 1 271 ? -16.439 59.276 27.617 1.00 18.78 290 GLY C CA 1
ATOM 12431 C C . GLY C 1 271 ? -16.206 60.298 28.744 1.00 19.19 290 GLY C C 1
ATOM 12432 O O . GLY C 1 271 ? -16.479 61.442 28.538 1.00 17.60 290 GLY C O 1
ATOM 12433 N N . SER C 1 272 ? -15.712 59.855 29.893 1.00 21.98 291 SER C N 1
ATOM 12434 C CA . SER C 1 272 ? -15.592 60.708 31.103 1.00 22.71 291 SER C CA 1
ATOM 12435 C C . SER C 1 272 ? -14.825 61.995 30.852 1.00 23.98 291 SER C C 1
ATOM 12436 O O . SER C 1 272 ? -15.305 63.102 31.116 1.00 22.78 291 SER C O 1
ATOM 12439 N N . LEU C 1 273 ? -13.618 61.864 30.296 1.00 23.60 292 LEU C N 1
ATOM 12440 C CA . LEU C 1 273 ? -12.796 63.062 30.079 1.00 26.38 292 LEU C CA 1
ATOM 12441 C C . LEU C 1 273 ? -13.369 64.004 29.065 1.00 23.52 292 LEU C C 1
ATOM 12442 O O . LEU C 1 273 ? -13.295 65.201 29.227 1.00 23.00 292 LEU C O 1
ATOM 12447 N N . ASN C 1 274 ? -14.004 63.503 28.001 1.00 24.30 293 ASN C N 1
ATOM 12448 C CA . ASN C 1 274 ? -14.677 64.389 27.084 1.00 22.35 293 ASN C CA 1
ATOM 12449 C C . ASN C 1 274 ? -15.830 65.225 27.670 1.00 21.33 293 ASN C C 1
ATOM 12450 O O . ASN C 1 274 ? -15.988 66.410 27.389 1.00 20.64 293 ASN C O 1
ATOM 12455 N N . THR C 1 275 ? -16.687 64.565 28.453 1.00 22.26 294 THR C N 1
ATOM 12456 C CA . THR C 1 275 ? -17.784 65.277 29.079 1.00 21.67 294 THR C CA 1
ATOM 12457 C C . THR C 1 275 ? -17.233 66.385 30.010 1.00 19.43 294 THR C C 1
ATOM 12458 O O . THR C 1 275 ? -17.648 67.523 29.902 1.00 21.18 294 THR C O 1
ATOM 12462 N N . THR C 1 276 ? -16.301 66.004 30.878 1.00 21.92 295 THR C N 1
ATOM 12463 C CA . THR C 1 276 ? -15.628 66.966 31.781 1.00 23.53 295 THR C CA 1
ATOM 12464 C C . THR C 1 276 ? -15.050 68.130 30.974 1.00 23.17 295 THR C C 1
ATOM 12465 O O . THR C 1 276 ? -15.332 69.293 31.224 1.00 23.16 295 THR C O 1
ATOM 12469 N N . LYS C 1 277 ? -14.320 67.804 29.905 1.00 25.48 296 LYS C N 1
ATOM 12470 C CA . LYS C 1 277 ? -13.762 68.835 29.025 1.00 26.98 296 LYS C CA 1
ATOM 12471 C C . LYS C 1 277 ? -14.777 69.776 28.455 1.00 23.60 296 LYS C C 1
ATOM 12472 O O . LYS C 1 277 ? -14.566 70.987 28.456 1.00 24.27 296 LYS C O 1
ATOM 12478 N N . GLN C 1 278 ? -15.910 69.261 27.939 1.00 23.88 297 GLN C N 1
ATOM 12479 C CA . GLN C 1 278 ? -16.897 70.134 27.329 1.00 22.45 297 GLN C CA 1
ATOM 12480 C C . GLN C 1 278 ? -17.583 71.047 28.342 1.00 21.19 297 GLN C C 1
ATOM 12481 O O . GLN C 1 278 ? -17.926 72.177 28.022 1.00 22.03 297 GLN C O 1
ATOM 12487 N N . ILE C 1 279 ? -17.810 70.535 29.550 1.00 21.65 298 ILE C N 1
ATOM 12488 C CA . ILE C 1 279 ? -18.381 71.371 30.599 1.00 22.78 298 ILE C CA 1
ATOM 12489 C C . ILE C 1 279 ? -17.381 72.464 30.991 1.00 22.15 298 ILE C C 1
ATOM 12490 O O . ILE C 1 279 ? -17.778 73.622 31.081 1.00 23.46 298 ILE C O 1
ATOM 12495 N N . ILE C 1 280 ? -16.116 72.093 31.166 1.00 24.62 299 ILE C N 1
ATOM 12496 C CA . ILE C 1 280 ? -15.100 73.110 31.548 1.00 25.98 299 ILE C CA 1
ATOM 12497 C C . ILE C 1 280 ? -15.032 74.151 30.422 1.00 25.88 299 ILE C C 1
ATOM 12498 O O . ILE C 1 280 ? -15.105 75.374 30.672 1.00 26.16 299 ILE C O 1
ATOM 12503 N N . GLN C 1 281 ? -14.986 73.706 29.153 1.00 27.57 300 GLN C N 1
ATOM 12504 C CA A GLN C 1 281 ? -14.932 74.669 28.044 0.70 27.99 300 GLN C CA 1
ATOM 12505 C CA B GLN C 1 281 ? -14.943 74.635 28.012 0.30 26.47 300 GLN C CA 1
ATOM 12506 C C . GLN C 1 281 ? -16.093 75.615 28.011 1.00 27.03 300 GLN C C 1
ATOM 12507 O O . GLN C 1 281 ? -15.936 76.768 27.610 1.00 26.02 300 GLN C O 1
ATOM 12518 N N . ASP C 1 282 ? -17.275 75.151 28.434 1.00 27.02 301 ASP C N 1
ATOM 12519 C CA . ASP C 1 282 ? -18.462 75.982 28.299 1.00 24.02 301 ASP C CA 1
ATOM 12520 C C . ASP C 1 282 ? -18.864 76.626 29.651 1.00 24.67 301 ASP C C 1
ATOM 12521 O O . ASP C 1 282 ? -19.946 77.172 29.779 1.00 23.47 301 ASP C O 1
ATOM 12526 N N . LEU C 1 283 ? -17.955 76.562 30.609 1.00 24.39 302 LEU C N 1
ATOM 12527 C CA . LEU C 1 283 ? -18.296 76.859 32.012 1.00 23.73 302 LEU C CA 1
ATOM 12528 C C . LEU C 1 283 ? -18.791 78.250 32.217 1.00 24.64 302 LEU C C 1
ATOM 12529 O O . LEU C 1 283 ? -19.666 78.496 33.084 1.00 24.86 302 LEU C O 1
ATOM 12534 N N . GLU C 1 284 ? -18.312 79.202 31.410 1.00 24.15 303 GLU C N 1
ATOM 12535 C CA . GLU C 1 284 ? -18.793 80.566 31.513 1.00 25.63 303 GLU C CA 1
ATOM 12536 C C . GLU C 1 284 ? -20.299 80.664 31.313 1.00 26.19 303 GLU C C 1
ATOM 12537 O O . GLU C 1 284 ? -20.921 81.634 31.726 1.00 26.16 303 GLU C O 1
ATOM 12543 N N . ASP C 1 285 ? -20.883 79.687 30.625 1.00 26.84 304 ASP C N 1
ATOM 12544 C CA . ASP C 1 285 ? -22.296 79.759 30.348 1.00 26.01 304 ASP C CA 1
ATOM 12545 C C . ASP C 1 285 ? -23.030 78.557 30.970 1.00 23.56 304 ASP C C 1
ATOM 12546 O O . ASP C 1 285 ? -24.026 78.079 30.429 1.00 22.62 304 ASP C O 1
ATOM 12551 N N . ILE C 1 286 ? -22.498 78.067 32.083 1.00 21.21 305 ILE C N 1
ATOM 12552 C CA . ILE C 1 286 ? -23.144 77.010 32.856 1.00 19.01 305 ILE C CA 1
ATOM 12553 C C . ILE C 1 286 ? -23.210 77.539 34.309 1.00 21.82 305 ILE C C 1
ATOM 12554 O O . ILE C 1 286 ? -22.187 77.936 34.865 1.00 20.98 305 ILE C O 1
ATOM 12559 N N . ASP C 1 287 ? -24.410 77.537 34.904 1.00 19.81 306 ASP C N 1
ATOM 12560 C CA . ASP C 1 287 ? -24.607 78.108 36.261 1.00 19.56 306 ASP C CA 1
ATOM 12561 C C . ASP C 1 287 ? -24.642 77.069 37.376 1.00 19.81 306 ASP C C 1
ATOM 12562 O O . ASP C 1 287 ? -24.274 77.369 38.532 1.00 18.07 306 ASP C O 1
ATOM 12567 N N . ILE C 1 288 ? -25.040 75.848 37.026 1.00 17.36 307 ILE C N 1
ATOM 12568 C CA . ILE C 1 288 ? -25.187 74.793 38.011 1.00 16.97 307 ILE C CA 1
ATOM 12569 C C . ILE C 1 288 ? -25.176 73.470 37.279 1.00 15.24 307 ILE C C 1
ATOM 12570 O O . ILE C 1 288 ? -25.620 73.421 36.131 1.00 18.35 307 ILE C O 1
ATOM 12575 N N . VAL C 1 289 ? -24.644 72.445 37.902 1.00 16.15 308 VAL C N 1
ATOM 12576 C CA . VAL C 1 289 ? -24.579 71.115 37.343 1.00 16.47 308 VAL C CA 1
ATOM 12577 C C . VAL C 1 289 ? -25.297 70.114 38.244 1.00 18.91 308 VAL C C 1
ATOM 12578 O O . VAL C 1 289 ? -25.121 70.146 39.469 1.00 17.09 308 VAL C O 1
ATOM 12582 N N . PHE C 1 290 ? -26.043 69.191 37.615 1.00 15.56 309 PHE C N 1
ATOM 12583 C CA . PHE C 1 290 ? -26.592 68.001 38.275 1.00 15.38 309 PHE C CA 1
ATOM 12584 C C . PHE C 1 290 ? -26.028 66.755 37.633 1.00 15.77 309 PHE C C 1
ATOM 12585 O O . PHE C 1 290 ? -26.180 66.526 36.435 1.00 17.95 309 PHE C O 1
ATOM 12593 N N . HIS C 1 291 ? -25.368 65.958 38.432 1.00 15.77 310 HIS C N 1
ATOM 12594 C CA . HIS C 1 291 ? -24.801 64.692 38.021 1.00 16.22 310 HIS C CA 1
ATOM 12595 C C . HIS C 1 291 ? -25.655 63.654 38.726 1.00 15.33 310 HIS C C 1
ATOM 12596 O O . HIS C 1 291 ? -25.527 63.398 39.909 1.00 15.87 310 HIS C O 1
ATOM 12603 N N . ILE C 1 292 ? -26.532 63.014 37.944 1.00 15.92 311 ILE C N 1
ATOM 12604 C CA . ILE C 1 292 ? -27.648 62.238 38.504 1.00 15.04 311 ILE C CA 1
ATOM 12605 C C . ILE C 1 292 ? -27.361 60.774 38.720 1.00 15.08 311 ILE C C 1
ATOM 12606 O O . ILE C 1 292 ? -27.979 59.891 38.133 1.00 16.50 311 ILE C O 1
ATOM 12611 N N . GLY C 1 293 ? -26.368 60.527 39.573 1.00 14.05 312 GLY C N 1
ATOM 12612 C CA . GLY C 1 293 ? -25.996 59.199 40.002 1.00 14.93 312 GLY C CA 1
ATOM 12613 C C . GLY C 1 293 ? -24.923 58.537 39.121 1.00 15.62 312 GLY C C 1
ATOM 12614 O O . GLY C 1 293 ? -24.692 58.984 37.999 1.00 16.53 312 GLY C O 1
ATOM 12615 N N . ASP C 1 294 ? -24.345 57.469 39.655 1.00 17.17 313 ASP C N 1
ATOM 12616 C CA . ASP C 1 294 ? -23.180 56.815 39.069 1.00 18.48 313 ASP C CA 1
ATOM 12617 C C . ASP C 1 294 ? -22.098 57.852 38.836 1.00 18.67 313 ASP C C 1
ATOM 12618 O O . ASP C 1 294 ? -21.863 58.382 37.716 1.00 19.33 313 ASP C O 1
ATOM 12623 N N . LEU C 1 295 ? -21.449 58.181 39.964 1.00 17.80 314 LEU C N 1
ATOM 12624 C CA . LEU C 1 295 ? -20.588 59.313 40.052 1.00 16.96 314 LEU C CA 1
ATOM 12625 C C . LEU C 1 295 ? -19.166 58.974 39.526 1.00 17.03 314 LEU C C 1
ATOM 12626 O O . LEU C 1 295 ? -18.767 59.528 38.498 1.00 19.03 314 LEU C O 1
ATOM 12631 N N . CYS C 1 296 ? -18.458 58.111 40.221 1.00 18.68 315 CYS C N 1
ATOM 12632 C CA . CYS C 1 296 ? -17.053 57.769 39.831 1.00 19.36 315 CYS C CA 1
ATOM 12633 C C . CYS C 1 296 ? -16.812 56.320 39.485 1.00 20.58 315 CYS C C 1
ATOM 12634 O O . CYS C 1 296 ? -15.749 55.999 38.892 1.00 21.12 315 CYS C O 1
ATOM 12637 N N . TYR C 1 297 ? -17.744 55.429 39.798 1.00 19.06 316 TYR C N 1
ATOM 12638 C CA . TYR C 1 297 ? -17.565 54.003 39.669 1.00 19.39 316 TYR C CA 1
ATOM 12639 C C . TYR C 1 297 ? -16.313 53.477 40.350 1.00 21.62 316 TYR C C 1
ATOM 12640 O O . TYR C 1 297 ? -15.757 52.468 39.950 1.00 19.59 316 TYR C O 1
ATOM 12649 N N . ALA C 1 298 ? -15.938 54.085 41.472 1.00 18.67 317 ALA C N 1
ATOM 12650 C CA . ALA C 1 298 ? -14.956 53.470 42.329 1.00 19.61 317 ALA C CA 1
ATOM 12651 C C . ALA C 1 298 ? -15.343 52.058 42.681 1.00 20.86 317 ALA C C 1
ATOM 12652 O O . ALA C 1 298 ? -14.509 51.155 42.688 1.00 18.49 317 ALA C O 1
ATOM 12654 N N . ASN C 1 299 ? -16.635 51.824 42.982 1.00 18.75 318 ASN C N 1
ATOM 12655 C CA . ASN C 1 299 ? -17.109 50.523 43.357 1.00 19.74 318 ASN C CA 1
ATOM 12656 C C . ASN C 1 299 ? -16.237 49.791 44.373 1.00 18.47 318 ASN C C 1
ATOM 12657 O O . ASN C 1 299 ? -15.975 48.578 44.262 1.00 20.00 318 ASN C O 1
ATOM 12662 N N . GLY C 1 300 ? -15.809 50.524 45.404 1.00 19.20 319 GLY C N 1
ATOM 12663 C CA . GLY C 1 300 ? -15.054 49.927 46.505 1.00 19.33 319 GLY C CA 1
ATOM 12664 C C . GLY C 1 300 ? -13.530 50.087 46.399 1.00 19.18 319 GLY C C 1
ATOM 12665 O O . GLY C 1 300 ? -12.846 49.734 47.347 1.00 19.93 319 GLY C O 1
ATOM 12666 N N . TYR C 1 301 ? -13.044 50.552 45.270 1.00 19.15 320 TYR C N 1
ATOM 12667 C CA . TYR C 1 301 ? -11.600 50.929 45.082 1.00 18.81 320 TYR C CA 1
ATOM 12668 C C . TYR C 1 301 ? -11.571 52.446 45.405 1.00 19.02 320 TYR C C 1
ATOM 12669 O O . TYR C 1 301 ? -11.594 53.313 44.566 1.00 18.81 320 TYR C O 1
ATOM 12678 N N . ILE C 1 302 ? -11.618 52.682 46.718 1.00 21.52 321 ILE C N 1
ATOM 12679 C CA . ILE C 1 302 ? -11.949 53.973 47.359 1.00 23.75 321 ILE C CA 1
ATOM 12680 C C . ILE C 1 302 ? -11.054 55.107 46.946 1.00 20.33 321 ILE C C 1
ATOM 12681 O O . ILE C 1 302 ? -11.450 56.282 46.905 1.00 20.48 321 ILE C O 1
ATOM 12686 N N . SER C 1 303 ? -9.804 54.801 46.550 1.00 20.91 322 SER C N 1
ATOM 12687 C CA . SER C 1 303 ? -8.898 55.839 46.135 1.00 20.99 322 SER C CA 1
ATOM 12688 C C . SER C 1 303 ? -9.429 56.740 45.052 1.00 17.45 322 SER C C 1
ATOM 12689 O O . SER C 1 303 ? -9.045 57.915 44.880 1.00 19.88 322 SER C O 1
ATOM 12692 N N . GLN C 1 304 ? -10.348 56.189 44.244 1.00 20.71 323 GLN C N 1
ATOM 12693 C CA . GLN C 1 304 ? -10.877 56.938 43.126 1.00 19.58 323 GLN C CA 1
ATOM 12694 C C . GLN C 1 304 ? -11.878 58.054 43.467 1.00 19.80 323 GLN C C 1
ATOM 12695 O O . GLN C 1 304 ? -12.147 58.886 42.635 1.00 19.49 323 GLN C O 1
ATOM 12701 N N . TRP C 1 305 ? -12.388 58.079 44.701 1.00 19.69 324 TRP C N 1
ATOM 12702 C CA . TRP C 1 305 ? -13.218 59.214 45.103 1.00 19.62 324 TRP C CA 1
ATOM 12703 C C . TRP C 1 305 ? -12.405 60.500 45.067 1.00 18.58 324 TRP C C 1
ATOM 12704 O O . TRP C 1 305 ? -12.830 61.475 44.513 1.00 18.11 324 TRP C O 1
ATOM 12715 N N . ASP C 1 306 ? -11.198 60.495 45.649 1.00 19.14 325 ASP C N 1
ATOM 12716 C CA . ASP C 1 306 ? -10.313 61.673 45.543 1.00 20.85 325 ASP C CA 1
ATOM 12717 C C . ASP C 1 306 ? -10.061 62.038 44.065 1.00 18.37 325 ASP C C 1
ATOM 12718 O O . ASP C 1 306 ? -10.163 63.191 43.645 1.00 18.63 325 ASP C O 1
ATOM 12723 N N . GLN C 1 307 ? -9.801 60.993 43.269 1.00 19.84 326 GLN C N 1
ATOM 12724 C CA . GLN C 1 307 ? -9.573 61.171 41.840 1.00 20.39 326 GLN C CA 1
ATOM 12725 C C . GLN C 1 307 ? -10.709 61.928 41.172 1.00 19.61 326 GLN C C 1
ATOM 12726 O O . GLN C 1 307 ? -10.526 62.894 40.420 1.00 18.76 326 GLN C O 1
ATOM 12732 N N . PHE C 1 308 ? -11.936 61.520 41.505 1.00 20.33 327 PHE C N 1
ATOM 12733 C CA . PHE C 1 308 ? -13.100 62.163 40.965 1.00 18.70 327 PHE C CA 1
ATOM 12734 C C . PHE C 1 308 ? -13.277 63.604 41.433 1.00 17.78 327 PHE C C 1
ATOM 12735 O O . PHE C 1 308 ? -13.557 64.506 40.628 1.00 17.02 327 PHE C O 1
ATOM 12743 N N . THR C 1 309 ? -13.064 63.859 42.733 1.00 18.59 328 THR C N 1
ATOM 12744 C CA . THR C 1 309 ? -13.150 65.243 43.181 1.00 18.75 328 THR C CA 1
ATOM 12745 C C . THR C 1 309 ? -12.128 66.158 42.507 1.00 19.32 328 THR C C 1
ATOM 12746 O O . THR C 1 309 ? -12.417 67.308 42.266 1.00 18.03 328 THR C O 1
ATOM 12750 N N . ALA C 1 310 ? -10.931 65.618 42.228 1.00 21.17 329 ALA C N 1
ATOM 12751 C CA . ALA C 1 310 ? -9.902 66.382 41.495 1.00 20.21 329 ALA C CA 1
ATOM 12752 C C . ALA C 1 310 ? -10.326 66.627 40.044 1.00 21.08 329 ALA C C 1
ATOM 12753 O O . ALA C 1 310 ? -10.203 67.721 39.521 1.00 21.15 329 ALA C O 1
ATOM 12755 N N . GLN C 1 311 ? -10.854 65.584 39.409 1.00 21.54 330 GLN C N 1
ATOM 12756 C CA . GLN C 1 311 ? -11.303 65.683 38.014 1.00 21.75 330 GLN C CA 1
ATOM 12757 C C . GLN C 1 311 ? -12.348 66.753 37.805 1.00 20.39 330 GLN C C 1
ATOM 12758 O O . GLN C 1 311 ? -12.304 67.564 36.865 1.00 21.69 330 GLN C O 1
ATOM 12764 N N . ILE C 1 312 ? -13.343 66.795 38.708 1.00 21.51 331 ILE C N 1
ATOM 12765 C CA . ILE C 1 312 ? -14.362 67.785 38.580 1.00 19.03 331 ILE C CA 1
ATOM 12766 C C . ILE C 1 312 ? -14.094 69.136 39.231 1.00 19.99 331 ILE C C 1
ATOM 12767 O O . ILE C 1 312 ? -14.851 70.071 39.029 1.00 20.22 331 ILE C O 1
ATOM 12772 N N . GLU C 1 313 ? -12.965 69.277 39.921 1.00 22.43 332 GLU C N 1
ATOM 12773 C CA A GLU C 1 313 ? -12.678 70.520 40.627 0.80 23.27 332 GLU C CA 1
ATOM 12774 C CA B GLU C 1 313 ? -12.668 70.509 40.638 0.20 20.87 332 GLU C CA 1
ATOM 12775 C C . GLU C 1 313 ? -12.789 71.768 39.772 1.00 20.27 332 GLU C C 1
ATOM 12776 O O . GLU C 1 313 ? -13.288 72.770 40.214 1.00 20.46 332 GLU C O 1
ATOM 12787 N N . PRO C 1 314 ? -12.306 71.738 38.498 1.00 21.39 333 PRO C N 1
ATOM 12788 C CA . PRO C 1 314 ? -12.456 72.965 37.758 1.00 20.01 333 PRO C CA 1
ATOM 12789 C C . PRO C 1 314 ? -13.910 73.439 37.525 1.00 21.02 333 PRO C C 1
ATOM 12790 O O . PRO C 1 314 ? -14.175 74.615 37.273 1.00 22.61 333 PRO C O 1
ATOM 12794 N N . ILE C 1 315 ? -14.844 72.495 37.626 1.00 20.57 334 ILE C N 1
ATOM 12795 C CA . ILE C 1 315 ? -16.253 72.793 37.551 1.00 19.49 334 ILE C CA 1
ATOM 12796 C C . ILE C 1 315 ? -16.826 73.091 38.969 1.00 16.30 334 ILE C C 1
ATOM 12797 O O . ILE C 1 315 ? -17.376 74.154 39.180 1.00 17.53 334 ILE C O 1
ATOM 12802 N N . ALA C 1 316 ? -16.669 72.117 39.847 1.00 18.49 335 ALA C N 1
ATOM 12803 C CA . ALA C 1 316 ? -17.366 72.071 41.165 1.00 17.51 335 ALA C CA 1
ATOM 12804 C C . ALA C 1 316 ? -16.819 73.123 42.126 1.00 18.94 335 ALA C C 1
ATOM 12805 O O . ALA C 1 316 ? -17.509 73.520 43.076 1.00 17.83 335 ALA C O 1
ATOM 12807 N N . SER C 1 317 ? -15.561 73.546 41.934 1.00 18.64 336 SER C N 1
ATOM 12808 C CA . SER C 1 317 ? -15.038 74.625 42.781 1.00 19.39 336 SER C CA 1
ATOM 12809 C C . SER C 1 317 ? -15.596 75.997 42.474 1.00 19.00 336 SER C C 1
ATOM 12810 O O . SER C 1 317 ? -15.392 76.928 43.263 1.00 22.06 336 SER C O 1
ATOM 12813 N N . THR C 1 318 ? -16.290 76.176 41.338 1.00 18.77 337 THR C N 1
ATOM 12814 C CA A THR C 1 318 ? -16.827 77.449 40.928 0.50 18.57 337 THR C CA 1
ATOM 12815 C CA B THR C 1 318 ? -16.854 77.476 40.931 0.50 18.86 337 THR C CA 1
ATOM 12816 C C . THR C 1 318 ? -18.360 77.524 40.757 1.00 18.80 337 THR C C 1
ATOM 12817 O O . THR C 1 318 ? -18.932 78.594 40.908 1.00 19.00 337 THR C O 1
ATOM 12824 N N . VAL C 1 319 ? -18.981 76.399 40.388 1.00 18.54 338 VAL C N 1
ATOM 12825 C CA . VAL C 1 319 ? -20.465 76.314 40.316 1.00 18.37 338 VAL C CA 1
ATOM 12826 C C . VAL C 1 319 ? -20.929 75.150 41.204 1.00 15.08 338 VAL C C 1
ATOM 12827 O O . VAL C 1 319 ? -20.209 74.176 41.377 1.00 15.66 338 VAL C O 1
ATOM 12831 N N . PRO C 1 320 ? -22.163 75.229 41.723 1.00 16.45 339 PRO C N 1
ATOM 12832 C CA . PRO C 1 320 ? -22.638 74.078 42.510 1.00 16.77 339 PRO C CA 1
ATOM 12833 C C . PRO C 1 320 ? -22.693 72.831 41.656 1.00 16.03 339 PRO C C 1
ATOM 12834 O O . PRO C 1 320 ? -23.125 72.902 40.499 1.00 18.88 339 PRO C O 1
ATOM 12838 N N . TYR C 1 321 ? -22.293 71.716 42.243 1.00 16.22 340 TYR C N 1
ATOM 12839 C CA . TYR C 1 321 ? -22.192 70.414 41.592 1.00 16.29 340 TYR C CA 1
ATOM 12840 C C . TYR C 1 321 ? -23.069 69.521 42.431 1.00 15.74 340 TYR C C 1
ATOM 12841 O O . TYR C 1 321 ? -22.654 68.932 43.425 1.00 14.82 340 TYR C O 1
ATOM 12850 N N . MET C 1 322 ? -24.316 69.430 41.983 1.00 15.61 341 MET C N 1
ATOM 12851 C CA . MET C 1 322 ? -25.358 68.755 42.750 1.00 15.88 341 MET C CA 1
ATOM 12852 C C . MET C 1 322 ? -25.469 67.303 42.325 1.00 17.32 341 MET C C 1
ATOM 12853 O O . MET C 1 322 ? -25.542 67.015 41.133 1.00 19.00 341 MET C O 1
ATOM 12858 N N . THR C 1 323 ? -25.437 66.403 43.283 1.00 16.37 342 THR C N 1
ATOM 12859 C CA . THR C 1 323 ? -25.375 64.958 43.045 1.00 15.45 342 THR C CA 1
ATOM 12860 C C . THR C 1 323 ? -26.717 64.257 43.389 1.00 17.40 342 THR C C 1
ATOM 12861 O O . THR C 1 323 ? -27.543 64.808 44.112 1.00 17.48 342 THR C O 1
ATOM 12865 N N . ALA C 1 324 ? -26.927 63.089 42.767 1.00 17.67 343 ALA C N 1
ATOM 12866 C CA . ALA C 1 324 ? -27.916 62.114 43.120 1.00 16.19 343 ALA C CA 1
ATOM 12867 C C . ALA C 1 324 ? -27.192 60.822 43.265 1.00 16.58 343 ALA C C 1
ATOM 12868 O O . ALA C 1 324 ? -26.031 60.665 42.795 1.00 17.14 343 ALA C O 1
ATOM 12870 N N . SER C 1 325 ? -27.800 59.917 43.986 1.00 15.15 344 SER C N 1
ATOM 12871 C CA . SER C 1 325 ? -27.260 58.649 44.255 1.00 14.89 344 SER C CA 1
ATOM 12872 C C . SER C 1 325 ? -27.836 57.596 43.334 1.00 17.28 344 SER C C 1
ATOM 12873 O O . SER C 1 325 ? -29.065 57.456 43.165 1.00 15.85 344 SER C O 1
ATOM 12876 N N . GLY C 1 326 ? -26.929 56.810 42.782 1.00 16.06 345 GLY C N 1
ATOM 12877 C CA . GLY C 1 326 ? -27.282 55.666 41.936 1.00 16.25 345 GLY C CA 1
ATOM 12878 C C . GLY C 1 326 ? -26.815 54.326 42.426 1.00 16.39 345 GLY C C 1
ATOM 12879 O O . GLY C 1 326 ? -26.381 54.130 43.560 1.00 16.26 345 GLY C O 1
ATOM 12880 N N . ASN C 1 327 ? -26.979 53.310 41.586 1.00 14.81 346 ASN C N 1
ATOM 12881 C CA . ASN C 1 327 ? -26.702 51.991 42.046 1.00 15.37 346 ASN C CA 1
ATOM 12882 C C . ASN C 1 327 ? -25.206 51.768 42.376 1.00 14.90 346 ASN C C 1
ATOM 12883 O O . ASN C 1 327 ? -24.908 50.970 43.240 1.00 16.02 346 ASN C O 1
ATOM 12888 N N . HIS C 1 328 ? -24.317 52.419 41.646 1.00 16.76 347 HIS C N 1
ATOM 12889 C CA . HIS C 1 328 ? -22.884 52.223 41.913 1.00 17.45 347 HIS C CA 1
ATOM 12890 C C . HIS C 1 328 ? -22.457 52.998 43.181 1.00 16.91 347 HIS C C 1
ATOM 12891 O O . HIS C 1 328 ? -21.389 52.739 43.731 1.00 17.03 347 HIS C O 1
ATOM 12898 N N . GLU C 1 329 ? -23.311 53.898 43.665 1.00 17.56 348 GLU C N 1
ATOM 12899 C CA . GLU C 1 329 ? -23.033 54.530 44.967 1.00 16.01 348 GLU C CA 1
ATOM 12900 C C . GLU C 1 329 ? -23.510 53.678 46.085 1.00 16.00 348 GLU C C 1
ATOM 12901 O O . GLU C 1 329 ? -22.829 53.563 47.106 1.00 16.73 348 GLU C O 1
ATOM 12907 N N . ARG C 1 330 ? -24.699 53.058 45.936 1.00 14.77 349 ARG C N 1
ATOM 12908 C CA . ARG C 1 330 ? -25.477 52.566 47.104 1.00 14.93 349 ARG C CA 1
ATOM 12909 C C . ARG C 1 330 ? -25.747 51.096 47.188 1.00 14.58 349 ARG C C 1
ATOM 12910 O O . ARG C 1 330 ? -25.858 50.572 48.276 1.00 14.80 349 ARG C O 1
ATOM 12918 N N . ASP C 1 331 ? -25.976 50.411 46.060 1.00 15.12 350 ASP C N 1
ATOM 12919 C CA . ASP C 1 331 ? -26.509 49.080 46.144 1.00 15.11 350 ASP C CA 1
ATOM 12920 C C . ASP C 1 331 ? -25.581 48.086 46.821 1.00 15.54 350 ASP C C 1
ATOM 12921 O O . ASP C 1 331 ? -24.381 47.980 46.465 1.00 16.64 350 ASP C O 1
ATOM 12926 N N . TRP C 1 332 ? -26.117 47.326 47.748 1.00 16.14 351 TRP C N 1
ATOM 12927 C CA . TRP C 1 332 ? -25.409 46.158 48.346 1.00 17.04 351 TRP C CA 1
ATOM 12928 C C . TRP C 1 332 ? -26.442 45.289 49.003 1.00 18.42 351 TRP C C 1
ATOM 12929 O O . TRP C 1 332 ? -27.356 45.793 49.681 1.00 17.72 351 TRP C O 1
ATOM 12940 N N . PRO C 1 333 ? -26.356 43.968 48.822 1.00 18.62 352 PRO C N 1
ATOM 12941 C CA . PRO C 1 333 ? -27.439 43.172 49.367 1.00 19.96 352 PRO C CA 1
ATOM 12942 C C . PRO C 1 333 ? -27.449 43.184 50.871 1.00 19.91 352 PRO C C 1
ATOM 12943 O O . PRO C 1 333 ? -26.379 43.311 51.528 1.00 21.04 352 PRO C O 1
ATOM 12947 N N . GLY C 1 334 ? -28.648 43.122 51.432 1.00 20.80 353 GLY C N 1
ATOM 12948 C CA . GLY C 1 334 ? -28.807 43.061 52.904 1.00 21.67 353 GLY C CA 1
ATOM 12949 C C . GLY C 1 334 ? -28.457 44.364 53.618 1.00 20.88 353 GLY C C 1
ATOM 12950 O O . GLY C 1 334 ? -28.057 44.354 54.799 1.00 19.93 353 GLY C O 1
ATOM 12951 N N . THR C 1 335 ? -28.623 45.484 52.936 1.00 17.97 354 THR C N 1
ATOM 12952 C CA . THR C 1 335 ? -28.303 46.801 53.506 1.00 18.20 354 THR C CA 1
ATOM 12953 C C . THR C 1 335 ? -29.469 47.799 53.472 1.00 19.10 354 THR C C 1
ATOM 12954 O O . THR C 1 335 ? -29.260 49.014 53.603 1.00 19.78 354 THR C O 1
ATOM 12958 N N . GLY C 1 336 ? -30.675 47.295 53.260 1.00 19.98 355 GLY C N 1
ATOM 12959 C CA . GLY C 1 336 ? -31.839 48.180 53.134 1.00 20.79 355 GLY C CA 1
ATOM 12960 C C . GLY C 1 336 ? -31.913 48.974 51.859 1.00 20.07 355 GLY C C 1
ATOM 12961 O O . GLY C 1 336 ? -32.766 49.861 51.726 1.00 21.31 355 GLY C O 1
ATOM 12962 N N . SER C 1 337 ? -31.030 48.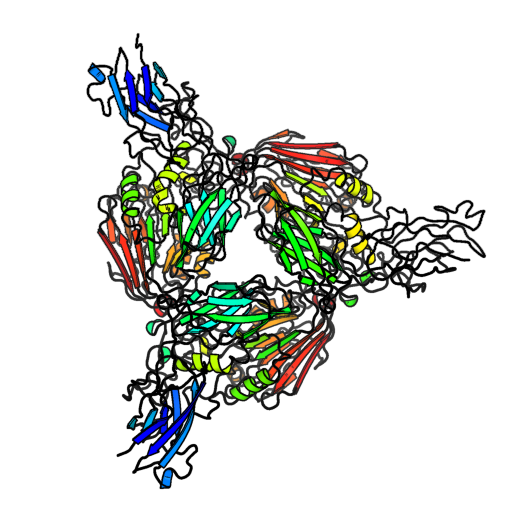718 50.896 1.00 18.38 356 SER C N 1
ATOM 12963 C CA . SER C 1 337 ? -31.226 49.293 49.578 1.00 17.09 356 SER C CA 1
ATOM 12964 C C . SER C 1 337 ? -32.336 48.471 48.880 1.00 16.39 356 SER C C 1
ATOM 12965 O O . SER C 1 337 ? -32.462 47.256 49.061 1.00 17.25 356 SER C O 1
ATOM 12968 N N . PHE C 1 338 ? -33.125 49.161 48.091 1.00 15.65 357 PHE C N 1
ATOM 12969 C CA . PHE C 1 338 ? -34.310 48.598 47.453 1.00 15.85 357 PHE C CA 1
ATOM 12970 C C . PHE C 1 338 ? -33.859 47.568 46.401 1.00 15.36 357 PHE C C 1
ATOM 12971 O O . PHE C 1 338 ? -34.417 46.483 46.330 1.00 15.94 357 PHE C O 1
ATOM 12979 N N . TYR C 1 339 ? -32.759 47.907 45.703 1.00 15.53 358 TYR C N 1
ATOM 12980 C CA . TYR C 1 339 ? -31.997 46.987 44.808 1.00 14.90 358 TYR C CA 1
ATOM 12981 C C . TYR C 1 339 ? -30.879 46.319 45.598 1.00 17.57 358 TYR C C 1
ATOM 12982 O O . TYR C 1 339 ? -30.121 47.022 46.304 1.00 18.80 358 TYR C O 1
ATOM 12991 N N . GLY C 1 340 ? -30.797 44.999 45.472 1.00 18.68 359 GLY C N 1
ATOM 12992 C CA . GLY C 1 340 ? -29.819 44.202 46.186 1.00 19.20 359 GLY C CA 1
ATOM 12993 C C . GLY C 1 340 ? -28.556 43.901 45.397 1.00 20.63 359 GLY C C 1
ATOM 12994 O O . GLY C 1 340 ? -27.789 43.020 45.817 1.00 23.57 359 GLY C O 1
ATOM 12995 N N . ASN C 1 341 ? -28.327 44.626 44.315 1.00 19.70 360 ASN C N 1
ATOM 12996 C CA . ASN C 1 341 ? -27.150 44.434 43.441 1.00 19.87 360 ASN C CA 1
ATOM 12997 C C . ASN C 1 341 ? -25.861 44.622 44.246 1.00 20.65 360 ASN C C 1
ATOM 12998 O O . ASN C 1 341 ? -25.856 45.285 45.293 1.00 17.69 360 ASN C O 1
ATOM 13003 N N . LEU C 1 342 ? -24.772 44.057 43.737 1.00 19.37 361 LEU C N 1
ATOM 13004 C CA . LEU C 1 342 ? -23.433 44.285 44.312 1.00 20.27 361 LEU C CA 1
ATOM 13005 C C . LEU C 1 342 ? -22.741 45.526 43.777 1.00 19.55 361 LEU C C 1
ATOM 13006 O O . LEU C 1 342 ? -21.542 45.748 44.037 1.00 20.18 361 LEU C O 1
ATOM 13011 N N . ASP C 1 343 ? -23.459 46.403 43.109 1.00 17.63 362 ASP C N 1
ATOM 13012 C CA . ASP C 1 343 ? -22.917 47.457 42.277 1.00 18.47 362 ASP C CA 1
ATOM 13013 C C . ASP C 1 343 ? -22.065 48.495 42.996 1.00 18.71 362 ASP C C 1
ATOM 13014 O O . ASP C 1 343 ? -21.187 49.082 42.373 1.00 18.81 362 ASP C O 1
ATOM 13019 N N . SER C 1 344 ? -22.274 48.713 44.297 1.00 17.37 363 SER C N 1
ATOM 13020 C CA . SER C 1 344 ? -21.427 49.674 45.006 1.00 17.65 363 SER C CA 1
ATOM 13021 C C . SER C 1 344 ? -20.091 49.087 45.426 1.00 18.49 363 SER C C 1
ATOM 13022 O O . SER C 1 344 ? -19.278 49.807 46.003 1.00 18.50 363 SER C O 1
ATOM 13025 N N . GLY C 1 345 ? -19.871 47.786 45.211 1.00 18.02 364 GLY C N 1
ATOM 13026 C CA . GLY C 1 345 ? -18.617 47.165 45.630 1.00 20.21 364 GLY C CA 1
ATOM 13027 C C . GLY C 1 345 ? -18.337 47.281 47.109 1.00 21.30 364 GLY C C 1
ATOM 13028 O O . GLY C 1 345 ? -17.183 47.355 47.527 1.00 19.47 364 GLY C O 1
ATOM 13029 N N . GLY C 1 346 ? -19.407 47.299 47.913 1.00 17.61 365 GLY C N 1
ATOM 13030 C CA . GLY C 1 346 ? -19.322 47.318 49.356 1.00 17.00 365 GLY C CA 1
ATOM 13031 C C . GLY C 1 346 ? -19.350 48.681 50.006 1.00 16.68 365 GLY C C 1
ATOM 13032 O O . GLY C 1 346 ? -19.316 48.741 51.235 1.00 17.78 365 GLY C O 1
ATOM 13033 N N . GLU C 1 347 ? -19.438 49.734 49.205 1.00 16.27 366 GLU C N 1
ATOM 13034 C CA . GLU C 1 347 ? -19.489 51.123 49.689 1.00 17.09 366 GLU C CA 1
ATOM 13035 C C . GLU C 1 347 ? -20.784 51.416 50.445 1.00 17.57 366 GLU C C 1
ATOM 13036 O O . GLU C 1 347 ? -20.757 52.199 51.388 1.00 16.60 366 GLU C O 1
ATOM 13042 N N . CYS C 1 348 ? -21.874 50.803 49.984 1.00 16.21 367 CYS C N 1
ATOM 13043 C CA . CYS C 1 348 ? -23.206 51.016 50.593 1.00 16.65 367 CYS C CA 1
ATOM 13044 C C . CYS C 1 348 ? -23.524 52.472 50.905 1.00 15.52 367 CYS C C 1
ATOM 13045 O O . CYS C 1 348 ? -24.100 52.789 51.971 1.00 15.49 367 CYS C O 1
ATOM 13048 N N . GLY C 1 349 ? -23.207 53.329 49.961 1.00 14.05 368 GLY C N 1
ATOM 13049 C CA . GLY C 1 349 ? -23.524 54.738 49.966 1.00 14.13 368 GLY C CA 1
ATOM 13050 C C . GLY C 1 349 ? -22.590 55.637 50.768 1.00 13.96 368 GLY C C 1
ATOM 13051 O O . GLY C 1 349 ? -22.692 56.842 50.669 1.00 15.11 368 GLY C O 1
ATOM 13052 N N . VAL C 1 350 ? -21.704 55.056 51.557 1.00 15.55 369 VAL C N 1
ATOM 13053 C CA . VAL C 1 350 ? -20.930 55.856 52.533 1.00 16.00 369 VAL C CA 1
ATOM 13054 C C . VAL C 1 350 ? -20.034 56.895 51.909 1.00 16.49 369 VAL C C 1
ATOM 13055 O O . VAL C 1 350 ? -20.119 58.103 52.239 1.00 14.98 369 VAL C O 1
ATOM 13059 N N . PRO C 1 351 ? -19.164 56.499 50.953 1.00 16.85 370 PRO C N 1
ATOM 13060 C CA . PRO C 1 351 ? -18.394 57.562 50.305 1.00 16.94 370 PRO C CA 1
ATOM 13061 C C . PRO C 1 351 ? -19.238 58.644 49.638 1.00 17.21 370 PRO C C 1
ATOM 13062 O O . PRO C 1 351 ? -18.972 59.839 49.769 1.00 17.88 370 PRO C O 1
ATOM 13066 N N . ALA C 1 352 ? -20.276 58.265 48.908 1.00 17.02 371 ALA C N 1
ATOM 13067 C CA . ALA C 1 352 ? -21.043 59.256 48.201 1.00 16.99 371 ALA C CA 1
ATOM 13068 C C . ALA C 1 352 ? -21.699 60.293 49.133 1.00 16.12 371 ALA C C 1
ATOM 13069 O O . ALA C 1 352 ? -21.761 61.480 48.803 1.00 17.77 371 ALA C O 1
ATOM 13071 N N . GLN C 1 353 ? -22.195 59.785 50.258 1.00 17.56 372 GLN C N 1
ATOM 13072 C CA A GLN C 1 353 ? -22.928 60.618 51.222 0.50 18.04 372 GLN C CA 1
ATOM 13073 C CA B GLN C 1 353 ? -22.917 60.579 51.239 0.50 17.69 372 GLN C CA 1
ATOM 13074 C C . GLN C 1 353 ? -22.000 61.386 52.163 1.00 18.56 372 GLN C C 1
ATOM 13075 O O . GLN C 1 353 ? -22.486 62.152 52.981 1.00 19.38 372 GLN C O 1
ATOM 13086 N N . THR C 1 354 ? -20.679 61.188 52.021 1.00 17.77 373 THR C N 1
ATOM 13087 C CA . THR C 1 354 ? -19.668 61.912 52.809 1.00 19.29 373 THR C CA 1
ATOM 13088 C C . THR C 1 354 ? -18.848 62.846 51.934 1.00 19.91 373 THR C C 1
ATOM 13089 O O . THR C 1 354 ? -18.642 64.014 52.272 1.00 19.90 373 THR C O 1
ATOM 13093 N N . MET C 1 355 ? -18.438 62.380 50.755 1.00 18.97 374 MET C N 1
ATOM 13094 C CA . MET C 1 355 ? -17.595 63.191 49.865 1.00 18.54 374 MET C CA 1
ATOM 13095 C C . MET C 1 355 ? -18.332 64.402 49.315 1.00 16.51 374 MET C C 1
ATOM 13096 O O . MET C 1 355 ? -17.739 65.423 49.033 1.00 17.65 374 MET C O 1
ATOM 13101 N N . PHE C 1 356 ? -19.665 64.266 49.163 1.00 15.72 375 PHE C N 1
ATOM 13102 C CA . PHE C 1 356 ? -20.492 65.288 48.610 1.00 15.20 375 PHE C CA 1
ATOM 13103 C C . PHE C 1 356 ? -21.604 65.656 49.603 1.00 14.67 375 PHE C C 1
ATOM 13104 O O . PHE C 1 356 ? -22.071 64.797 50.352 1.00 16.57 375 PHE C O 1
ATOM 13112 N N . PHE C 1 357 ? -21.947 66.928 49.569 1.00 15.87 376 PHE C N 1
ATOM 13113 C CA . PHE C 1 357 ? -23.069 67.461 50.349 1.00 16.56 376 PHE C CA 1
ATOM 13114 C C . PHE C 1 357 ? -24.226 67.761 49.422 1.00 15.91 376 PHE C C 1
ATOM 13115 O O . PHE C 1 357 ? -24.073 68.369 48.356 1.00 15.77 376 PHE C O 1
ATOM 13123 N N . VAL C 1 358 ? -25.419 67.360 49.873 1.00 15.50 377 VAL C N 1
ATOM 13124 C CA . VAL C 1 358 ? -26.650 67.859 49.295 1.00 14.58 377 VAL C CA 1
ATOM 13125 C C . VAL C 1 358 ? -27.551 68.256 50.461 1.00 14.00 377 VAL C C 1
ATOM 13126 O O . VAL C 1 358 ? -27.475 67.653 51.519 1.00 15.58 377 VAL C O 1
ATOM 13130 N N . PRO C 1 359 ? -28.460 69.181 50.237 1.00 15.85 378 PRO C N 1
ATOM 13131 C CA . PRO C 1 359 ? -29.356 69.660 51.343 1.00 15.68 378 PRO C CA 1
ATOM 13132 C C . PRO C 1 359 ? -30.524 68.740 51.631 1.00 16.33 378 PRO C C 1
ATOM 13133 O O . PRO C 1 359 ? -31.667 69.207 51.763 1.00 18.91 378 PRO C O 1
ATOM 13137 N N . ALA C 1 360 ? -30.252 67.444 51.746 1.00 17.07 379 ALA C N 1
ATOM 13138 C CA . ALA C 1 360 ? -31.218 66.460 52.204 1.00 17.06 379 ALA C CA 1
ATOM 13139 C C . ALA C 1 360 ? -31.423 66.590 53.705 1.00 19.37 379 ALA C C 1
ATOM 13140 O O . ALA C 1 360 ? -30.455 66.781 54.452 1.00 20.06 379 ALA C O 1
ATOM 13142 N N . GLU C 1 361 ? -32.662 66.414 54.163 1.00 21.74 380 GLU C N 1
ATOM 13143 C CA . GLU C 1 361 ? -32.886 66.291 55.605 1.00 25.55 380 GLU C CA 1
ATOM 13144 C C . GLU C 1 361 ? -32.063 65.134 56.206 1.00 22.74 380 GLU C C 1
ATOM 13145 O O . GLU C 1 361 ? -31.498 65.251 57.284 1.00 23.90 380 GLU C O 1
ATOM 13151 N N . ASN C 1 362 ? -32.003 64.006 55.503 1.00 19.06 381 ASN C N 1
ATOM 13152 C CA . ASN C 1 362 ? -31.273 62.832 55.922 1.00 17.83 381 ASN C CA 1
ATOM 13153 C C . ASN C 1 362 ? -30.341 62.439 54.755 1.00 17.51 381 ASN C C 1
ATOM 13154 O O . ASN C 1 362 ? -30.781 61.968 53.712 1.00 15.44 381 ASN C O 1
ATOM 13159 N N . ARG C 1 363 ? -29.032 62.683 54.926 1.00 16.74 382 ARG C N 1
ATOM 13160 C CA . ARG C 1 363 ? -28.111 62.451 53.803 1.00 16.32 382 ARG C CA 1
ATOM 13161 C C . ARG C 1 363 ? -27.995 60.994 53.414 1.00 16.56 382 ARG C C 1
ATOM 13162 O O . ARG C 1 363 ? -27.607 60.679 52.288 1.00 18.12 382 ARG C O 1
ATOM 13170 N N . GLU C 1 364 ? -28.376 60.087 54.307 1.00 16.88 383 GLU C N 1
ATOM 13171 C CA . GLU C 1 364 ? -28.447 58.667 53.972 1.00 18.94 383 GLU C CA 1
ATOM 13172 C C . GLU C 1 364 ? -29.552 58.399 52.950 1.00 19.32 383 GLU C C 1
ATOM 13173 O O . GLU C 1 364 ? -29.360 57.615 52.010 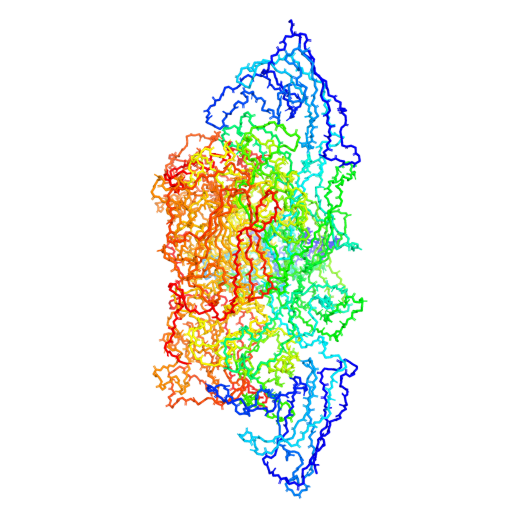1.00 20.74 383 GLU C O 1
ATOM 13179 N N . LYS C 1 365 ? -30.645 59.157 53.019 1.00 17.01 384 LYS C N 1
ATOM 13180 C CA . LYS C 1 365 ? -31.787 58.951 52.120 1.00 18.10 384 LYS C CA 1
ATOM 13181 C C . LYS C 1 365 ? -31.542 59.600 50.743 1.00 15.68 384 LYS C C 1
ATOM 13182 O O . LYS C 1 365 ? -31.998 59.076 49.740 1.00 14.71 384 LYS C O 1
ATOM 13188 N N . PHE C 1 366 ? -30.822 60.727 50.713 1.00 16.02 385 PHE C N 1
ATOM 13189 C CA . PHE C 1 366 ? -30.267 61.308 49.488 1.00 15.69 385 PHE C CA 1
ATOM 13190 C C . PHE C 1 366 ? -31.361 61.806 48.529 1.00 16.25 385 PHE C C 1
ATOM 13191 O O . PHE C 1 366 ? -31.122 61.913 47.335 1.00 17.18 385 PHE C O 1
ATOM 13199 N N . TRP C 1 367 ? -32.571 62.075 49.026 1.00 15.01 386 TRP C N 1
ATOM 13200 C CA . TRP C 1 367 ? -33.560 62.790 48.239 1.00 14.99 386 TRP C CA 1
ATOM 13201 C C . TRP C 1 367 ? -33.632 64.181 48.771 1.00 13.73 386 TRP C C 1
ATOM 13202 O O . TRP C 1 367 ? -33.514 64.388 49.995 1.00 14.79 386 TRP C O 1
ATOM 13213 N N . TYR C 1 368 ? -33.793 65.149 47.885 1.00 13.11 387 TYR C N 1
ATOM 13214 C CA . TYR C 1 368 ? -33.833 66.529 48.272 1.00 14.01 387 TYR C CA 1
ATOM 13215 C C . TYR C 1 368 ? -34.419 67.440 47.223 1.00 14.03 387 TYR C C 1
ATOM 13216 O O . TYR C 1 368 ? -34.585 67.060 46.066 1.00 15.48 387 TYR C O 1
ATOM 13225 N N . SER C 1 369 ? -34.738 68.647 47.649 1.00 15.01 388 SER C N 1
ATOM 13226 C CA A SER C 1 369 ? -35.205 69.691 46.741 0.50 16.35 388 SER C CA 1
ATOM 13227 C CA B SER C 1 369 ? -35.257 69.725 46.820 0.50 14.05 388 SER C CA 1
ATOM 13228 C C . SER C 1 369 ? -34.171 70.793 46.705 1.00 15.68 388 SER C C 1
ATOM 13229 O O . SER C 1 369 ? -33.473 71.036 47.705 1.00 15.81 388 SER C O 1
ATOM 13234 N N . THR C 1 370 ? -34.051 71.432 45.549 1.00 16.64 389 THR C N 1
ATOM 13235 C CA . THR C 1 370 ? -33.174 72.592 45.454 1.00 17.33 389 THR C CA 1
ATOM 13236 C C . THR C 1 370 ? -33.699 73.539 44.366 1.00 17.00 389 THR C C 1
ATOM 13237 O O . THR C 1 370 ? -34.511 73.148 43.521 1.00 17.06 389 THR C O 1
ATOM 13241 N N . ASP C 1 371 ? -33.331 74.816 44.445 1.00 17.93 390 ASP C N 1
ATOM 13242 C CA . ASP C 1 371 ? -33.801 75.808 43.487 1.00 17.85 390 ASP C CA 1
ATOM 13243 C C . ASP C 1 371 ? -32.653 76.448 42.716 1.00 19.07 390 ASP C C 1
ATOM 13244 O O . ASP C 1 371 ? -31.531 76.472 43.181 1.00 19.70 390 ASP C O 1
ATOM 13249 N N . TYR C 1 372 ? -32.937 76.928 41.517 1.00 18.69 391 TYR C N 1
ATOM 13250 C CA . TYR C 1 372 ? -32.014 77.834 40.854 1.00 18.74 391 TYR C CA 1
ATOM 13251 C C . TYR C 1 372 ? -32.852 78.820 40.068 1.00 17.07 391 TYR C C 1
ATOM 13252 O O . TYR C 1 372 ? -33.257 78.573 38.948 1.00 17.30 391 TYR C O 1
ATOM 13261 N N . GLY C 1 373 ? -33.168 79.949 40.676 1.00 17.12 392 GLY C N 1
ATOM 13262 C CA . GLY C 1 373 ? -33.926 80.964 40.048 1.00 15.82 392 GLY C CA 1
ATOM 13263 C C . GLY C 1 373 ? -35.332 80.516 39.690 1.00 17.49 392 GLY C C 1
ATOM 13264 O O . GLY C 1 373 ? -36.135 80.179 40.565 1.00 17.96 392 GLY C O 1
ATOM 13265 N N . MET C 1 374 ? -35.620 80.487 38.389 1.00 15.10 393 MET C N 1
ATOM 13266 C CA . MET C 1 374 ? -36.911 80.032 37.883 1.00 15.76 393 MET C CA 1
ATOM 13267 C C . MET C 1 374 ? -37.100 78.494 37.960 1.00 15.66 393 MET C C 1
ATOM 13268 O O . MET C 1 374 ? -38.182 78.024 37.657 1.00 15.39 393 MET C O 1
ATOM 13273 N N . PHE C 1 375 ? -36.046 77.762 38.213 1.00 15.10 394 PHE C N 1
ATOM 13274 C CA . PHE C 1 375 ? -36.061 76.290 38.272 1.00 16.25 394 PHE C CA 1
ATOM 13275 C C . PHE C 1 375 ? -36.296 75.813 39.714 1.00 16.40 394 PHE C C 1
ATOM 13276 O O . PHE C 1 375 ? -35.644 76.311 40.649 1.00 15.86 394 PHE C O 1
ATOM 13284 N N . ARG C 1 376 ? -37.153 74.796 39.866 1.00 15.03 395 ARG C N 1
ATOM 13285 C CA . ARG C 1 376 ? -37.189 73.911 41.033 1.00 14.61 395 ARG C CA 1
ATOM 13286 C C . ARG C 1 376 ? -36.826 72.494 40.605 1.00 15.03 395 ARG C C 1
ATOM 13287 O O . ARG C 1 376 ? -37.359 71.993 39.615 1.00 15.05 395 ARG C O 1
ATOM 13295 N N . PHE C 1 377 ? -35.906 71.891 41.330 1.00 15.03 396 PHE C N 1
ATOM 13296 C CA . PHE C 1 377 ? -35.490 70.520 41.129 1.00 14.65 396 PHE C CA 1
ATOM 13297 C C . PHE C 1 377 ? -35.881 69.654 42.293 1.00 16.58 396 PHE C C 1
ATOM 13298 O O . PHE C 1 377 ? -35.685 70.039 43.466 1.00 16.35 396 PHE C O 1
ATOM 13306 N N A CYS C 1 378 ? -36.396 68.474 41.961 0.50 16.82 397 CYS C N 1
ATOM 13307 N N B CYS C 1 378 ? -36.517 68.509 41.999 0.50 15.05 397 CYS C N 1
ATOM 13308 C CA A CYS C 1 378 ? -36.738 67.486 42.935 0.50 19.26 397 CYS C CA 1
ATOM 13309 C CA B CYS C 1 378 ? -36.798 67.465 42.991 0.50 15.61 397 CYS C CA 1
ATOM 13310 C C A CYS C 1 378 ? -35.975 66.220 42.599 0.50 17.16 397 CYS C C 1
ATOM 13311 C C B CYS C 1 378 ? -35.978 66.233 42.608 0.50 15.32 397 CYS C C 1
ATOM 13312 O O A CYS C 1 378 ? -36.140 65.641 41.510 0.50 16.79 397 CYS C O 1
ATOM 13313 O O B CYS C 1 378 ? -36.108 65.698 41.485 0.50 14.88 397 CYS C O 1
ATOM 13318 N N . ILE C 1 379 ? -35.072 65.868 43.502 1.00 15.81 398 ILE C N 1
ATOM 13319 C CA . ILE C 1 379 ? -34.152 64.789 43.312 1.00 16.20 398 ILE C CA 1
ATOM 13320 C C . ILE C 1 379 ? -34.542 63.572 44.116 1.00 15.52 398 ILE C C 1
ATOM 13321 O O . ILE C 1 379 ? -34.549 63.608 45.348 1.00 15.59 398 ILE C O 1
ATOM 13326 N N . ALA C 1 380 ? -34.764 62.457 43.418 1.00 14.03 399 ALA C N 1
ATOM 13327 C CA . ALA C 1 380 ? -35.077 61.165 43.999 1.00 13.50 399 ALA C CA 1
ATOM 13328 C C . ALA C 1 380 ? -33.855 60.257 44.154 1.00 13.53 399 ALA C C 1
ATOM 13329 O O . ALA C 1 380 ? -32.793 60.487 43.536 1.00 13.90 399 ALA C O 1
ATOM 13331 N N . HIS C 1 381 ? -34.023 59.236 44.951 1.00 13.83 400 HIS C N 1
ATOM 13332 C CA . HIS C 1 381 ? -32.984 58.260 45.206 1.00 13.67 400 HIS C CA 1
ATOM 13333 C C . HIS C 1 381 ? -33.554 56.947 44.802 1.00 13.67 400 HIS C C 1
ATOM 13334 O O . HIS C 1 381 ? -34.332 56.337 45.533 1.00 14.68 400 HIS C O 1
ATOM 13341 N N . THR C 1 382 ? -33.159 56.468 43.621 1.00 14.54 401 THR C N 1
ATOM 13342 C CA . THR C 1 382 ? -33.753 55.252 43.076 1.00 13.58 401 THR C CA 1
ATOM 13343 C C . THR C 1 382 ? -33.249 53.976 43.672 1.00 14.89 401 THR C C 1
ATOM 13344 O O . THR C 1 382 ? -33.690 52.895 43.297 1.00 14.39 401 THR C O 1
ATOM 13348 N N . GLU C 1 383 ? -32.331 54.036 44.642 1.00 13.52 402 GLU C N 1
ATOM 13349 C CA . GLU C 1 383 ? -31.909 52.849 45.330 1.00 14.21 402 GLU C CA 1
ATOM 13350 C C . GLU C 1 383 ? -32.636 52.633 46.684 1.00 15.38 402 GLU C C 1
ATOM 13351 O O . GLU C 1 383 ? -32.302 51.708 47.460 1.00 15.97 402 GLU C O 1
ATOM 13357 N N . LEU C 1 384 ? -33.630 53.491 46.922 1.00 14.63 403 LEU C N 1
ATOM 13358 C CA . LEU C 1 384 ? -34.643 53.306 47.984 1.00 14.81 403 LEU C CA 1
ATOM 13359 C C . LEU C 1 384 ? -36.033 53.306 47.355 1.00 15.02 403 LEU C C 1
ATOM 13360 O O . LEU C 1 384 ? -36.205 53.874 46.317 1.00 14.74 403 LEU C O 1
ATOM 13365 N N . ASP C 1 385 ? -36.998 52.663 48.019 1.00 14.77 404 ASP C N 1
ATOM 13366 C CA . ASP C 1 385 ? -38.332 52.548 47.487 1.00 14.99 404 ASP C CA 1
ATOM 13367 C C . ASP C 1 385 ? -38.912 53.937 47.276 1.00 14.20 404 ASP C C 1
ATOM 13368 O O . ASP C 1 385 ? -38.770 54.819 48.129 1.00 15.22 404 ASP C O 1
ATOM 13373 N N . TRP C 1 386 ? -39.611 54.131 46.160 1.00 14.23 405 TRP C N 1
ATOM 13374 C CA . TRP C 1 386 ? -40.224 55.379 45.779 1.00 12.71 405 TRP C CA 1
ATOM 13375 C C . TRP C 1 386 ? -41.750 55.297 45.650 1.00 13.18 405 TRP C C 1
ATOM 13376 O O . TRP C 1 386 ? -42.395 56.272 45.235 1.00 13.81 405 TRP C O 1
ATOM 13387 N N . ARG C 1 387 ? -42.317 54.133 45.961 1.00 13.62 406 ARG C N 1
ATOM 13388 C CA . ARG C 1 387 ? -43.716 53.878 45.649 1.00 13.82 406 ARG C CA 1
ATOM 13389 C C . ARG C 1 387 ? -44.668 54.593 46.619 1.00 14.13 406 ARG C C 1
ATOM 13390 O O . ARG C 1 387 ? -44.269 55.018 47.695 1.00 14.81 406 ARG C O 1
ATOM 13398 N N . LYS C 1 388 ? -45.935 54.700 46.237 1.00 15.64 407 LYS C N 1
ATOM 13399 C CA . LYS C 1 388 ? -46.912 55.311 47.151 1.00 16.72 407 LYS C CA 1
ATOM 13400 C C . LYS C 1 388 ? -46.916 54.621 48.507 1.00 18.41 407 LYS C C 1
ATOM 13401 O O . LYS C 1 388 ? -46.890 53.404 48.594 1.00 19.44 407 LYS C O 1
ATOM 13407 N N . GLY C 1 389 ? -46.984 55.406 49.558 1.00 19.72 408 GLY C N 1
ATOM 13408 C CA . GLY C 1 389 ? -46.898 54.879 50.923 1.00 21.45 408 GLY C CA 1
ATOM 13409 C C . GLY C 1 389 ? -45.518 54.980 51.512 1.00 20.17 408 GLY C C 1
ATOM 13410 O O . GLY C 1 389 ? -45.349 54.874 52.715 1.00 22.34 408 GLY C O 1
ATOM 13411 N N . THR C 1 390 ? -44.509 55.221 50.688 1.00 18.56 409 THR C N 1
ATOM 13412 C CA . THR C 1 390 ? -43.167 55.309 51.221 1.00 15.73 409 THR C CA 1
ATOM 13413 C C . THR C 1 390 ? -42.825 56.726 51.695 1.00 15.71 409 THR C C 1
ATOM 13414 O O . THR C 1 390 ? -43.412 57.718 51.246 1.00 15.48 409 THR C O 1
ATOM 13418 N N . GLU C 1 391 ? -41.821 56.791 52.545 1.00 16.68 410 GLU C N 1
ATOM 13419 C CA . GLU C 1 391 ? -41.249 58.047 52.967 1.00 18.84 410 GLU C CA 1
ATOM 13420 C C . GLU C 1 391 ? -40.819 58.922 51.757 1.00 16.29 410 GLU C C 1
ATOM 13421 O O . GLU C 1 391 ? -40.999 60.168 51.727 1.00 15.13 410 GLU C O 1
ATOM 13427 N N . GLN C 1 392 ? -40.222 58.255 50.766 1.00 15.00 411 GLN C N 1
ATOM 13428 C CA . GLN C 1 392 ? -39.708 58.986 49.627 1.00 14.27 411 GLN C CA 1
ATOM 13429 C C . GLN C 1 392 ? -40.857 59.607 48.814 1.00 13.25 411 GLN C C 1
ATOM 13430 O O . GLN C 1 392 ? -40.748 60.755 48.400 1.00 13.27 411 GLN C O 1
ATOM 13436 N N . TYR C 1 393 ? -41.910 58.851 48.584 1.00 13.72 412 TYR C N 1
ATOM 13437 C CA . TYR C 1 393 ? -43.036 59.343 47.799 1.00 13.34 412 TYR C CA 1
ATOM 13438 C C . TYR C 1 393 ? -43.622 60.582 48.506 1.00 14.02 412 TYR C C 1
ATOM 13439 O O . TYR C 1 393 ? -43.959 61.555 47.867 1.00 13.47 412 TYR C O 1
ATOM 13448 N N . GLU C 1 394 ? -43.756 60.501 49.829 1.00 15.10 413 GLU C N 1
ATOM 13449 C CA A GLU C 1 394 ? -44.277 61.616 50.611 0.50 15.80 413 GLU C CA 1
ATOM 13450 C CA B GLU C 1 394 ? -44.246 61.626 50.633 0.50 16.08 413 GLU C CA 1
ATOM 13451 C C . GLU C 1 394 ? -43.402 62.859 50.400 1.00 14.51 413 GLU C C 1
ATOM 13452 O O . GLU C 1 394 ? -43.928 63.962 50.161 1.00 15.36 413 GLU C O 1
ATOM 13463 N N . PHE C 1 395 ? -42.068 62.676 50.438 1.00 14.48 414 PHE C N 1
ATOM 13464 C CA . PHE C 1 395 ? -41.183 63.757 50.177 1.00 14.11 414 PHE C CA 1
ATOM 13465 C C . PHE C 1 395 ? -41.389 64.347 48.787 1.00 13.43 414 PHE C C 1
ATOM 13466 O O . PHE C 1 395 ? -41.430 65.591 48.588 1.00 13.32 414 PHE C O 1
ATOM 13474 N N . ILE C 1 396 ? -41.465 63.470 47.792 1.00 13.98 415 ILE C N 1
ATOM 13475 C CA . ILE C 1 396 ? -41.597 63.933 46.430 1.00 13.09 415 ILE C CA 1
ATOM 13476 C C . ILE C 1 396 ? -42.851 64.776 46.246 1.00 13.57 415 ILE C C 1
ATOM 13477 O O . ILE C 1 396 ? -42.815 65.856 45.640 1.00 15.01 415 ILE C O 1
ATOM 13482 N N . GLU C 1 397 ? -43.958 64.310 46.805 1.00 13.65 416 GLU C N 1
ATOM 13483 C CA . GLU C 1 397 ? -45.205 65.051 46.685 1.00 14.38 416 GLU C CA 1
ATOM 13484 C C . GLU C 1 397 ? -45.062 66.431 47.351 1.00 14.67 416 GLU C C 1
ATOM 13485 O O . GLU C 1 397 ? -45.509 67.436 46.806 1.00 14.65 416 GLU C O 1
ATOM 13491 N N . LYS C 1 398 ? -44.423 66.496 48.517 1.00 14.33 417 LYS C N 1
ATOM 13492 C CA A LYS C 1 398 ? -44.234 67.773 49.231 0.50 16.61 417 LYS C CA 1
ATOM 13493 C CA B LYS C 1 398 ? -44.270 67.789 49.203 0.50 15.93 417 LYS C CA 1
ATOM 13494 C C . LYS C 1 398 ? -43.384 68.732 48.412 1.00 16.26 417 LYS C C 1
ATOM 13495 O O . LYS C 1 398 ? -43.670 69.921 48.334 1.00 16.27 417 LYS C O 1
ATOM 13506 N N . CYS C 1 399 ? -42.338 68.207 47.806 1.00 15.46 418 CYS C N 1
ATOM 13507 C CA . CYS C 1 399 ? -41.451 69.020 46.978 1.00 17.73 418 CYS C CA 1
ATOM 13508 C C . CYS C 1 399 ? -42.199 69.564 45.771 1.00 18.21 418 CYS C C 1
ATOM 13509 O O . CYS C 1 399 ? -42.172 70.749 45.495 1.00 18.35 418 CYS C O 1
ATOM 13512 N N . LEU C 1 400 ? -42.932 68.711 45.073 1.00 15.43 419 LEU C N 1
ATOM 13513 C CA . LEU C 1 400 ? -43.642 69.183 43.893 1.00 16.08 419 LEU C CA 1
ATOM 13514 C C . LEU C 1 400 ? -44.748 70.167 44.249 1.00 15.25 419 LEU C C 1
ATOM 13515 O O . LEU C 1 400 ? -45.049 71.071 43.472 1.00 16.47 419 LEU C O 1
ATOM 13520 N N . ALA C 1 401 ? -45.384 69.986 45.415 1.00 15.48 420 ALA C N 1
ATOM 13521 C CA . ALA C 1 401 ? -46.450 70.861 45.870 1.00 15.91 420 ALA C CA 1
ATOM 13522 C C . ALA C 1 401 ? -46.015 72.222 46.426 1.00 15.69 420 ALA C C 1
ATOM 13523 O O . ALA C 1 401 ? -46.824 73.141 46.418 1.00 17.63 420 ALA C O 1
ATOM 13525 N N . SER C 1 402 ? -44.768 72.362 46.859 1.00 15.12 421 SER C N 1
ATOM 13526 C CA . SER C 1 402 ? -44.383 73.567 47.573 1.00 15.46 421 SER C CA 1
ATOM 13527 C C . SER C 1 402 ? -43.936 74.685 46.649 1.00 17.54 421 SER C C 1
ATOM 13528 O O . SER C 1 402 ? -43.713 75.804 47.121 1.00 16.94 421 SER C O 1
ATOM 13531 N N . VAL C 1 403 ? -43.761 74.389 45.364 1.00 16.07 422 VAL C N 1
ATOM 13532 C CA . VAL C 1 403 ? -43.244 75.421 44.430 1.00 17.43 422 VAL C CA 1
ATOM 13533 C C . VAL C 1 403 ? -44.365 76.300 43.897 1.00 16.46 422 VAL C C 1
ATOM 13534 O O . VAL C 1 403 ? -45.475 75.846 43.492 1.00 17.02 422 VAL C O 1
ATOM 13538 N N . ASP C 1 404 ? -44.093 77.594 43.929 1.00 15.68 423 ASP C N 1
ATOM 13539 C CA . ASP C 1 404 ? -44.962 78.611 43.358 1.00 15.75 423 ASP C CA 1
ATOM 13540 C C . ASP C 1 404 ? -44.614 78.723 41.865 1.00 15.61 423 ASP C C 1
ATOM 13541 O O . ASP C 1 404 ? -43.527 79.226 41.506 1.00 15.16 423 ASP C O 1
ATOM 13546 N N . ARG C 1 405 ? -45.495 78.235 40.995 1.00 15.34 424 ARG C N 1
ATOM 13547 C CA . ARG C 1 405 ? -45.131 78.066 39.607 1.00 16.01 424 ARG C CA 1
ATOM 13548 C C . ARG C 1 405 ? -45.201 79.361 38.819 1.00 16.60 424 ARG C C 1
ATOM 13549 O O . ARG C 1 405 ? -44.753 79.389 37.672 1.00 17.11 424 ARG C O 1
ATOM 13557 N N . GLN C 1 406 ? -45.767 80.402 39.414 1.00 16.21 425 GLN C N 1
ATOM 13558 C CA . GLN C 1 406 ? -45.730 81.735 38.775 1.00 16.52 425 GLN C CA 1
ATOM 13559 C C . GLN C 1 406 ? -44.306 82.266 38.851 1.00 17.50 425 GLN C C 1
ATOM 13560 O O . GLN C 1 406 ? -43.727 82.710 37.853 1.00 18.96 425 GLN C O 1
ATOM 13566 N N . LYS C 1 407 ? -43.696 82.133 40.022 1.00 16.54 426 LYS C N 1
ATOM 13567 C CA A LYS C 1 407 ? -42.329 82.585 40.224 0.40 17.26 426 LYS C CA 1
ATOM 13568 C CA B LYS C 1 407 ? -42.325 82.584 40.192 0.60 17.81 426 LYS C CA 1
ATOM 13569 C C . LYS C 1 407 ? -41.326 81.596 39.662 1.00 17.33 426 LYS C C 1
ATOM 13570 O O . LYS C 1 407 ? -40.323 81.990 39.076 1.00 17.06 426 LYS C O 1
ATOM 13581 N N . GLN C 1 408 ? -41.578 80.293 39.861 1.00 16.49 427 GLN C N 1
ATOM 13582 C CA . GLN C 1 408 ? -40.646 79.260 39.439 1.00 14.93 427 GLN C CA 1
ATOM 13583 C C . GLN C 1 408 ? -41.341 78.296 38.484 1.00 16.43 427 GLN C C 1
ATOM 13584 O O . GLN C 1 408 ? -41.793 77.234 38.887 1.00 15.70 427 GLN C O 1
ATOM 13590 N N . PRO C 1 409 ? -41.411 78.647 37.211 1.00 16.82 428 PRO C N 1
ATOM 13591 C CA . PRO C 1 409 ? -42.221 77.861 36.288 1.00 15.30 428 PRO C CA 1
ATOM 13592 C C . PRO C 1 409 ? -41.659 76.503 35.974 1.00 15.01 428 PRO C C 1
ATOM 13593 O O . PRO C 1 409 ? -42.450 75.591 35.650 1.00 15.04 428 PRO C O 1
ATOM 13597 N N . TRP C 1 410 ? -40.322 76.367 35.985 1.00 14.52 429 TRP C N 1
ATOM 13598 C CA . TRP C 1 410 ? -39.672 75.207 35.393 1.00 14.67 429 TRP C CA 1
ATOM 13599 C C . TRP C 1 410 ? -39.447 74.145 36.472 1.00 15.98 429 TRP C C 1
ATOM 13600 O O . TRP C 1 410 ? -38.546 74.249 37.285 1.00 14.44 429 TRP C O 1
ATOM 13611 N N . LEU C 1 411 ? -40.298 73.105 36.445 1.00 14.83 430 LEU C N 1
ATOM 13612 C CA . LEU C 1 411 ? -40.295 72.043 37.450 1.00 13.83 430 LEU C CA 1
ATOM 13613 C C . LEU C 1 411 ? -39.677 70.772 36.869 1.00 13.20 430 LEU C C 1
ATOM 13614 O O . LEU C 1 411 ? -40.213 70.156 35.912 1.00 13.74 430 LEU C O 1
ATOM 13619 N N . ILE C 1 412 ? -38.548 70.399 37.444 1.00 13.88 431 ILE C N 1
ATOM 13620 C CA . ILE C 1 412 ? -37.727 69.314 36.973 1.00 14.35 431 ILE C CA 1
ATOM 13621 C C . ILE C 1 412 ? -37.571 68.216 38.011 1.00 14.45 431 ILE C C 1
ATOM 13622 O O . ILE C 1 412 ? -37.189 68.452 39.174 1.00 14.49 431 ILE C O 1
ATOM 13627 N N . PHE C 1 413 ? -37.793 66.993 37.564 1.00 12.53 432 PHE C N 1
ATOM 13628 C CA . PHE C 1 413 ? -37.672 65.833 38.415 1.00 13.27 432 PHE C CA 1
ATOM 13629 C C . PHE C 1 413 ? -36.453 65.042 37.964 1.00 14.09 432 PHE C C 1
ATOM 13630 O O . PHE C 1 413 ? -36.278 64.773 36.741 1.00 15.55 432 PHE C O 1
ATOM 13638 N N . LEU C 1 414 ? -35.577 64.694 38.893 1.00 13.93 433 LEU C N 1
ATOM 13639 C CA . LEU C 1 414 ? -34.335 63.973 38.584 1.00 14.17 433 LEU C CA 1
ATOM 13640 C C . LEU C 1 414 ? -34.207 62.687 39.384 1.00 14.12 433 LEU C C 1
ATOM 13641 O O . LEU C 1 414 ? -34.485 62.667 40.556 1.00 13.95 433 LEU C O 1
ATOM 13646 N N . ALA C 1 415 ? -33.723 61.612 38.755 1.00 13.72 434 ALA C N 1
ATOM 13647 C CA . ALA C 1 415 ? -33.556 60.351 39.381 1.00 14.47 434 ALA C CA 1
ATOM 13648 C C . ALA C 1 415 ? -32.473 59.568 38.632 1.00 14.86 434 ALA C C 1
ATOM 13649 O O . ALA C 1 415 ? -32.317 59.788 37.397 1.00 15.68 434 ALA C O 1
ATOM 13651 N N . HIS C 1 416 ? -31.812 58.629 39.303 1.00 14.33 435 HIS C N 1
ATOM 13652 C CA . HIS C 1 416 ? -30.755 57.866 38.611 1.00 14.08 435 HIS C CA 1
ATOM 13653 C C . HIS C 1 416 ? -31.379 56.800 37.695 1.00 14.61 435 HIS C C 1
ATOM 13654 O O . HIS C 1 416 ? -31.249 56.892 36.451 1.00 14.94 435 HIS C O 1
ATOM 13661 N N . ARG C 1 417 ? -31.945 55.763 38.279 1.00 15.26 436 ARG C N 1
ATOM 13662 C CA . ARG C 1 417 ? -32.544 54.682 37.478 1.00 14.25 436 ARG C CA 1
ATOM 13663 C C . ARG C 1 417 ? -33.733 55.249 36.724 1.00 14.37 436 ARG C C 1
ATOM 13664 O O . ARG C 1 417 ? -34.356 56.234 37.135 1.00 14.67 436 ARG C O 1
ATOM 13672 N N . VAL C 1 418 ? -34.073 54.641 35.580 1.00 14.50 437 VAL C N 1
ATOM 13673 C CA . VAL C 1 418 ? -35.143 55.177 34.771 1.00 13.46 437 VAL C CA 1
ATOM 13674 C C . VAL C 1 418 ? -36.525 54.826 35.368 1.00 13.46 437 VAL C C 1
ATOM 13675 O O . VAL C 1 418 ? -36.974 53.694 35.311 1.00 14.75 437 VAL C O 1
ATOM 13679 N N . LEU C 1 419 ? -37.173 55.828 35.917 1.00 14.23 438 LEU C N 1
ATOM 13680 C CA . LEU C 1 419 ? -38.507 55.668 36.462 1.00 13.71 438 LEU C CA 1
ATOM 13681 C C . LEU C 1 419 ? -39.567 56.011 35.450 1.00 14.93 438 LEU C C 1
ATOM 13682 O O . LEU C 1 419 ? -40.742 55.787 35.727 1.00 15.30 438 LEU C O 1
ATOM 13687 N N . GLY C 1 420 ? -39.187 56.563 34.303 1.00 13.25 439 GLY C N 1
ATOM 13688 C CA . GLY C 1 420 ? -40.126 57.060 33.320 1.00 13.86 439 GLY C CA 1
ATOM 13689 C C . GLY C 1 420 ? -40.184 56.087 32.120 1.00 14.72 439 GLY C C 1
ATOM 13690 O O . GLY C 1 420 ? -40.956 55.104 32.118 1.00 15.32 439 GLY C O 1
ATOM 13691 N N . TYR C 1 421 ? -39.352 56.364 31.112 1.00 14.47 440 TYR C N 1
ATOM 13692 C CA . TYR C 1 421 ? -39.390 55.673 29.831 1.00 14.09 440 TYR C CA 1
ATOM 13693 C C . TYR C 1 421 ? -37.996 55.562 29.241 1.00 15.07 440 TYR C C 1
ATOM 13694 O O . TYR C 1 421 ? -37.281 56.573 29.168 1.00 15.86 440 TYR C O 1
ATOM 13703 N N . SER C 1 422 ? -37.635 54.349 28.851 1.00 14.39 441 SER C N 1
ATOM 13704 C CA . SER C 1 422 ? -36.377 54.066 28.143 1.00 14.86 441 SER C CA 1
ATOM 13705 C C . SER C 1 422 ? -36.572 52.843 27.259 1.00 15.10 441 SER C C 1
ATOM 13706 O O . SER C 1 422 ? -37.161 51.878 27.670 1.00 15.66 441 SER C O 1
ATOM 13709 N N . SER C 1 423 ? -35.958 52.905 26.078 1.00 16.69 442 SER C N 1
ATOM 13710 C CA . SER C 1 423 ? -35.915 51.816 25.152 1.00 15.88 442 SER C CA 1
ATOM 13711 C C . SER C 1 423 ? -34.621 51.002 25.256 1.00 17.15 442 SER C C 1
ATOM 13712 O O . SER C 1 423 ? -34.276 50.230 24.346 1.00 17.10 442 SER C O 1
ATOM 13715 N N . ALA C 1 424 ? -33.900 51.119 26.377 1.00 16.31 443 ALA C N 1
ATOM 13716 C CA . ALA C 1 424 ? -32.736 50.309 26.621 1.00 17.26 443 ALA C CA 1
ATOM 13717 C C . ALA C 1 424 ? -32.987 48.829 26.411 1.00 17.21 443 ALA C C 1
ATOM 13718 O O . ALA C 1 424 ? -33.941 48.278 26.920 1.00 15.63 443 ALA C O 1
ATOM 13720 N N . GLY C 1 425 ? -32.065 48.166 25.693 1.00 17.54 444 GLY C N 1
ATOM 13721 C CA . GLY C 1 425 ? -32.125 46.740 25.527 1.00 18.47 444 GLY C CA 1
ATOM 13722 C C . GLY C 1 425 ? -32.296 45.955 26.795 1.00 18.14 444 GLY C C 1
ATOM 13723 O O . GLY C 1 425 ? -33.091 45.001 26.842 1.00 19.90 444 GLY C O 1
ATOM 13724 N N . PHE C 1 426 ? -31.584 46.328 27.872 1.00 18.37 445 PHE C N 1
ATOM 13725 C CA . PHE C 1 426 ? -31.701 45.562 29.083 1.00 19.66 445 PHE C CA 1
ATOM 13726 C C . PHE C 1 426 ? -33.086 45.628 29.770 1.00 17.97 445 PHE C C 1
ATOM 13727 O O . PHE C 1 426 ? -33.483 44.676 30.388 1.00 19.65 445 PHE C O 1
ATOM 13735 N N . TYR C 1 427 ? -33.768 46.749 29.671 1.00 16.94 446 TYR C N 1
ATOM 13736 C CA . TYR C 1 427 ? -35.143 46.840 30.160 1.00 15.99 446 TYR C CA 1
ATOM 13737 C C . TYR C 1 427 ? -36.072 46.002 29.288 1.00 16.23 446 TYR C C 1
ATOM 13738 O O . TYR C 1 427 ? -36.917 45.244 29.776 1.00 17.32 446 TYR C O 1
ATOM 13747 N N . VAL C 1 428 ? -35.947 46.176 27.991 1.00 16.24 447 VAL C N 1
ATOM 13748 C CA . VAL C 1 428 ? -36.900 45.519 27.065 1.00 16.53 447 VAL C CA 1
ATOM 13749 C C . VAL C 1 428 ? -36.800 43.986 27.197 1.00 17.16 447 VAL C C 1
ATOM 13750 O O . VAL C 1 428 ? -37.814 43.287 27.151 1.00 16.99 447 VAL C O 1
ATOM 13754 N N . GLN C 1 429 ? -35.590 43.475 27.445 1.00 16.85 448 GLN C N 1
ATOM 13755 C CA . GLN C 1 429 ? -35.386 42.044 27.664 1.00 18.60 448 GLN C CA 1
ATOM 13756 C C . GLN C 1 429 ? -36.095 41.478 28.876 1.00 18.48 448 GLN C C 1
ATOM 13757 O O . GLN C 1 429 ? -36.399 40.295 28.899 1.00 18.57 448 GLN C O 1
ATOM 13763 N N . GLU C 1 430 ? -36.350 42.304 29.914 1.00 17.72 449 GLU C N 1
ATOM 13764 C CA . GLU C 1 430 ? -37.132 41.864 31.051 1.00 16.71 449 GLU C CA 1
ATOM 13765 C C . GLU C 1 430 ? -38.598 42.292 30.915 1.00 15.83 449 GLU C C 1
ATOM 13766 O O . GLU C 1 430 ? -39.367 42.209 31.871 1.00 15.65 449 GLU C O 1
ATOM 13772 N N . GLY C 1 431 ? -38.981 42.707 29.718 1.00 15.66 450 GLY C N 1
ATOM 13773 C CA . GLY C 1 431 ? -40.353 43.034 29.439 1.00 15.15 450 GLY C CA 1
ATOM 13774 C C . GLY C 1 431 ? -40.765 44.367 30.032 1.00 15.88 450 GLY C C 1
ATOM 13775 O O . GLY C 1 431 ? -41.859 44.478 30.595 1.00 15.26 450 GLY C O 1
ATOM 13776 N N . SER C 1 432 ? -39.914 45.366 29.913 1.00 14.45 451 SER C N 1
ATOM 13777 C CA . SER C 1 432 ? -40.201 46.691 30.480 1.00 15.71 451 SER C CA 1
ATOM 13778 C C . SER C 1 432 ? -39.538 47.786 29.655 1.00 15.74 451 SER C C 1
ATOM 13779 O O . SER C 1 432 ? -38.550 47.513 28.946 1.00 16.88 451 SER C O 1
ATOM 13782 N N . PHE C 1 433 ? -40.046 49.016 29.740 1.00 14.75 452 PHE C N 1
ATOM 13783 C CA . PHE C 1 433 ? -39.418 50.221 29.208 1.00 14.82 452 PHE C CA 1
ATOM 13784 C C . PHE C 1 433 ? -39.168 51.243 30.353 1.00 14.41 452 PHE C C 1
ATOM 13785 O O . PHE C 1 433 ? -39.391 52.412 30.180 1.00 15.32 452 PHE C O 1
ATOM 13793 N N . GLU C 1 434 ? -38.675 50.716 31.466 1.00 14.98 453 GLU C N 1
ATOM 13794 C CA . GLU C 1 434 ? -38.475 51.416 32.765 1.00 14.75 453 GLU C CA 1
ATOM 13795 C C . GLU C 1 434 ? -37.969 50.394 33.744 1.00 14.70 453 GLU C C 1
ATOM 13796 O O . GLU C 1 434 ? -38.154 49.187 33.579 1.00 14.15 453 GLU C O 1
ATOM 13802 N N . GLU C 1 435 ? -37.440 50.849 34.878 1.00 13.11 454 GLU C N 1
ATOM 13803 C CA . GLU C 1 435 ? -37.414 49.976 36.028 1.00 14.09 454 GLU C CA 1
ATOM 13804 C C . GLU C 1 435 ? -38.811 49.411 36.301 1.00 13.70 454 GLU C C 1
ATOM 13805 O O . GLU C 1 435 ? -39.782 50.153 36.252 1.00 14.32 454 GLU C O 1
ATOM 13811 N N . PRO C 1 436 ? -38.905 48.129 36.644 1.00 14.44 455 PRO C N 1
ATOM 13812 C CA . PRO C 1 436 ? -40.167 47.619 37.166 1.00 14.31 455 PRO C CA 1
ATOM 13813 C C . PRO C 1 436 ? -40.746 48.530 38.250 1.00 14.78 455 PRO C C 1
ATOM 13814 O O . PRO C 1 436 ? -40.055 48.904 39.169 1.00 12.89 455 PRO C O 1
ATOM 13818 N N . MET C 1 437 ? -42.031 48.877 38.107 1.00 14.62 456 MET C N 1
ATOM 13819 C CA . MET C 1 437 ? -42.719 49.784 39.065 1.00 14.44 456 MET C CA 1
ATOM 13820 C C . MET C 1 437 ? -42.235 51.234 39.025 1.00 14.76 456 MET C C 1
ATOM 13821 O O . MET C 1 437 ? -42.642 52.030 39.882 1.00 13.47 456 MET C O 1
ATOM 13826 N N . GLY C 1 438 ? -41.422 51.597 38.030 1.00 14.34 457 GLY C N 1
ATOM 13827 C CA . GLY C 1 438 ? -40.883 52.965 37.910 1.00 14.62 457 GLY C CA 1
ATOM 13828 C C . GLY C 1 438 ? -41.883 54.073 37.929 1.00 14.09 457 GLY C C 1
ATOM 13829 O O . GLY C 1 438 ? -41.764 55.005 38.724 1.00 14.03 457 GLY C O 1
ATOM 13830 N N . ARG C 1 439 ? -42.867 54.023 37.050 1.00 13.68 458 ARG C N 1
ATOM 13831 C CA . ARG C 1 439 ? -43.685 55.196 36.748 1.00 14.13 458 ARG C CA 1
ATOM 13832 C C . ARG C 1 439 ? -45.092 55.166 37.328 1.00 12.99 458 ARG C C 1
ATOM 13833 O O . ARG C 1 439 ? -45.746 56.189 37.400 1.00 13.79 458 ARG C O 1
ATOM 13841 N N . GLU C 1 440 ? -45.567 53.994 37.714 1.00 13.92 459 GLU C N 1
ATOM 13842 C CA . GLU C 1 440 ? -46.996 53.847 37.885 1.00 14.04 459 GLU C CA 1
ATOM 13843 C C . GLU C 1 440 ? -47.528 54.674 39.056 1.00 15.37 459 GLU C C 1
ATOM 13844 O O . GLU C 1 440 ? -48.514 55.426 38.889 1.00 17.74 459 GLU C O 1
ATOM 13850 N N . ASP C 1 441 ? -46.873 54.612 40.205 1.00 14.72 460 ASP C N 1
ATOM 13851 C CA . ASP C 1 441 ? -47.284 55.494 41.327 1.00 16.35 460 ASP C CA 1
ATOM 13852 C C . ASP C 1 441 ? -46.866 56.947 41.086 1.00 14.86 460 ASP C C 1
ATOM 13853 O O . ASP C 1 441 ? -47.647 57.873 41.240 1.00 14.82 460 ASP C O 1
ATOM 13858 N N . LEU C 1 442 ? -45.619 57.145 40.683 1.00 14.21 461 LEU C N 1
ATOM 13859 C CA . LEU C 1 442 ? -45.083 58.498 40.565 1.00 12.88 461 LEU C CA 1
ATOM 13860 C C . LEU C 1 442 ? -45.743 59.347 39.487 1.00 13.06 461 LEU C C 1
ATOM 13861 O O . LEU C 1 442 ? -45.855 60.568 39.634 1.00 13.16 461 LEU C O 1
ATOM 13866 N N . GLN C 1 443 ? -46.226 58.736 38.417 1.00 12.88 462 GLN C N 1
ATOM 13867 C CA . GLN C 1 443 ? -46.846 59.514 37.355 1.00 13.17 462 GLN C CA 1
ATOM 13868 C C . GLN C 1 443 ? -48.100 60.262 37.844 1.00 13.49 462 GLN C C 1
ATOM 13869 O O . GLN C 1 443 ? -48.439 61.280 37.330 1.00 13.64 462 GLN C O 1
ATOM 13875 N N . HIS C 1 444 ? -48.758 59.751 38.876 1.00 14.29 463 HIS C N 1
ATOM 13876 C CA . HIS C 1 444 ? -49.821 60.506 39.516 1.00 15.27 463 HIS C CA 1
ATOM 13877 C C . HIS C 1 444 ? -49.311 61.865 39.985 1.00 14.20 463 HIS C C 1
ATOM 13878 O O . HIS C 1 444 ? -49.985 62.881 39.810 1.00 15.25 463 HIS C O 1
ATOM 13885 N N . LEU C 1 445 ? -48.124 61.870 40.587 1.00 13.14 464 LEU C N 1
ATOM 13886 C CA . LEU C 1 445 ? -47.542 63.139 41.091 1.00 13.55 464 LEU C CA 1
ATOM 13887 C C . LEU C 1 445 ? -47.012 63.994 39.959 1.00 13.05 464 LEU C C 1
ATOM 13888 O O . LEU C 1 445 ? -47.221 65.196 39.944 1.00 13.51 464 LEU C O 1
ATOM 13893 N N . TRP C 1 446 ? -46.297 63.401 39.003 1.00 12.78 465 TRP C N 1
ATOM 13894 C CA . TRP C 1 446 ? -45.787 64.187 37.881 1.00 13.22 465 TRP C CA 1
ATOM 13895 C C . TRP C 1 446 ? -46.912 64.894 37.163 1.00 13.20 465 TRP C C 1
ATOM 13896 O O . TRP C 1 446 ? -46.773 66.025 36.723 1.00 12.71 465 TRP C O 1
ATOM 13907 N N . GLN C 1 447 ? -48.045 64.227 37.034 1.00 13.09 466 GLN C N 1
ATOM 13908 C CA . GLN C 1 447 ? -49.169 64.791 36.291 1.00 14.39 466 GLN C CA 1
ATOM 13909 C C . GLN C 1 447 ? -49.956 65.786 37.131 1.00 14.03 466 GLN C C 1
ATOM 13910 O O . GLN C 1 447 ? -50.261 66.877 36.675 1.00 14.81 466 GLN C O 1
ATOM 13916 N N . LYS C 1 448 ? -50.262 65.432 38.382 1.00 14.20 467 LYS C N 1
ATOM 13917 C CA . LYS C 1 448 ? -51.008 66.317 39.264 1.00 13.61 467 LYS C CA 1
ATOM 13918 C C . LYS C 1 448 ? -50.287 67.667 39.394 1.00 13.11 467 LYS C C 1
ATOM 13919 O O . LYS C 1 448 ? -50.924 68.720 39.331 1.00 14.15 467 LYS C O 1
ATOM 13925 N N . TYR C 1 449 ? -48.970 67.614 39.569 1.00 13.70 468 TYR C N 1
ATOM 13926 C CA . TYR C 1 449 ? -48.176 68.818 39.856 1.00 13.36 468 TYR C CA 1
ATOM 13927 C C . TYR C 1 449 ? -47.477 69.385 38.614 1.00 14.68 468 TYR C C 1
ATOM 13928 O O . TYR C 1 449 ? -46.687 70.336 38.702 1.00 13.80 468 TYR C O 1
ATOM 13937 N N . LYS C 1 450 ? -47.779 68.794 37.453 1.00 13.83 469 LYS C N 1
ATOM 13938 C CA . LYS C 1 450 ? -47.249 69.245 36.182 1.00 14.59 469 LYS C CA 1
ATOM 13939 C C . LYS C 1 450 ? -45.712 69.380 36.148 1.00 14.65 469 LYS C C 1
ATOM 13940 O O . LYS C 1 450 ? -45.193 70.490 35.895 1.00 15.39 469 LYS C O 1
ATOM 13946 N N . VAL C 1 451 ? -45.018 68.294 36.417 1.00 13.72 470 VAL C N 1
ATOM 13947 C CA . VAL C 1 451 ? -43.586 68.211 36.219 1.00 13.10 470 VAL C CA 1
ATOM 13948 C C . VAL C 1 451 ? -43.334 68.444 34.705 1.00 15.48 470 VAL C C 1
ATOM 13949 O O . VAL C 1 451 ? -43.954 67.785 33.885 1.00 14.84 470 VAL C O 1
ATOM 13953 N N . ASP C 1 452 ? -42.478 69.405 34.341 1.00 14.95 471 ASP C N 1
ATOM 13954 C CA . ASP C 1 452 ? -42.247 69.714 32.921 1.00 15.23 471 ASP C CA 1
ATOM 13955 C C . ASP C 1 452 ? -41.353 68.662 32.247 1.00 15.42 471 ASP C C 1
ATOM 13956 O O . ASP C 1 452 ? -41.669 68.145 31.171 1.00 14.38 471 ASP C O 1
ATOM 13961 N N . ILE C 1 453 ? -40.256 68.330 32.895 1.00 14.91 472 ILE C N 1
ATOM 13962 C CA . ILE C 1 453 ? -39.269 67.383 32.390 1.00 15.60 472 ILE C CA 1
ATOM 13963 C C . ILE C 1 453 ? -38.779 66.500 33.536 1.00 15.08 472 ILE C C 1
ATOM 13964 O O . ILE C 1 453 ? -38.449 67.005 34.629 1.00 15.44 472 ILE C O 1
ATOM 13969 N N . ALA C 1 454 ? -38.748 65.195 33.305 1.00 14.90 473 ALA C N 1
ATOM 13970 C CA . ALA C 1 454 ? -38.155 64.232 34.219 1.00 14.77 473 ALA C CA 1
ATOM 13971 C C . ALA C 1 454 ? -36.946 63.671 33.493 1.00 16.62 473 ALA C C 1
ATOM 13972 O O . ALA C 1 454 ? -37.054 63.273 32.306 1.00 15.47 473 ALA C O 1
ATOM 13974 N N . MET C 1 455 ? -35.822 63.596 34.202 1.00 14.98 474 MET C N 1
ATOM 13975 C CA A MET C 1 455 ? -34.549 63.150 33.617 0.50 16.56 474 MET C CA 1
ATOM 13976 C CA B MET C 1 455 ? -34.554 63.165 33.613 0.50 15.85 474 MET C CA 1
ATOM 13977 C C . MET C 1 455 ? -33.908 62.072 34.440 1.00 16.27 474 MET C C 1
ATOM 13978 O O . MET C 1 455 ? -33.941 62.118 35.671 1.00 15.34 474 MET C O 1
ATOM 13987 N N . TYR C 1 456 ? -33.287 61.108 33.743 1.00 14.84 475 TYR C N 1
ATOM 13988 C CA . TYR C 1 456 ? -32.728 59.949 34.322 1.00 14.83 475 TYR C CA 1
ATOM 13989 C C . TYR C 1 456 ? -31.305 59.735 33.790 1.00 15.29 475 TYR C C 1
ATOM 13990 O O . TYR C 1 456 ? -30.972 60.198 32.697 1.00 14.63 475 TYR C O 1
ATOM 13999 N N . GLY C 1 457 ? -30.539 58.999 34.583 1.00 15.38 476 GLY C N 1
ATOM 14000 C CA . GLY C 1 457 ? -29.256 58.440 34.143 1.00 15.34 476 GLY C CA 1
ATOM 14001 C C . GLY C 1 457 ? -29.397 56.949 33.889 1.00 14.39 476 GLY C C 1
ATOM 14002 O O . GLY C 1 457 ? -30.434 56.468 33.359 1.00 16.16 476 GLY C O 1
ATOM 14003 N N . HIS C 1 458 ? -28.359 56.209 34.248 1.00 14.56 477 HIS C N 1
ATOM 14004 C CA . HIS C 1 458 ? -28.332 54.759 34.422 1.00 15.33 477 HIS C CA 1
ATOM 14005 C C . HIS C 1 458 ? -28.199 53.990 33.106 1.00 14.97 477 HIS C C 1
ATOM 14006 O O . HIS C 1 458 ? -27.373 53.090 32.987 1.00 17.27 477 HIS C O 1
ATOM 14013 N N . VAL C 1 459 ? -29.049 54.324 32.186 1.00 15.35 478 VAL C N 1
ATOM 14014 C CA . VAL C 1 459 ? -28.939 53.857 30.798 1.00 15.38 478 VAL C CA 1
ATOM 14015 C C . VAL C 1 459 ? -27.952 54.752 30.081 1.00 14.37 478 VAL C C 1
ATOM 14016 O O . VAL C 1 459 ? -28.168 55.964 29.921 1.00 15.56 478 VAL C O 1
ATOM 14020 N N . HIS C 1 460 ? -26.864 54.133 29.580 1.00 16.04 479 HIS C N 1
ATOM 14021 C CA . HIS C 1 460 ? -25.731 54.900 29.021 1.00 16.04 479 HIS C CA 1
ATOM 14022 C C . HIS C 1 460 ? -26.000 55.229 27.546 1.00 18.87 479 HIS C C 1
ATOM 14023 O O . HIS C 1 460 ? -25.352 54.703 26.615 1.00 19.30 479 HIS C O 1
ATOM 14030 N N . ASN C 1 461 ? -26.935 56.140 27.377 1.00 18.11 480 ASN C N 1
ATOM 14031 C CA . ASN C 1 461 ? -27.301 56.747 26.100 1.00 17.57 480 ASN C CA 1
ATOM 14032 C C . ASN C 1 461 ? -28.230 57.909 26.323 1.00 19.25 480 ASN C C 1
ATOM 14033 O O . ASN C 1 461 ? -28.505 58.265 27.491 1.00 18.58 480 ASN C O 1
ATOM 14038 N N . TYR C 1 462 ? -28.701 58.527 25.252 1.00 17.37 481 TYR C N 1
ATOM 14039 C CA . TYR C 1 462 ? -29.641 59.618 25.324 1.00 16.94 481 TYR C CA 1
ATOM 14040 C C . TYR C 1 462 ? -30.910 59.241 24.621 1.00 19.03 481 TYR C C 1
ATOM 14041 O O . TYR C 1 462 ? -30.866 58.676 23.516 1.00 17.57 481 TYR C O 1
ATOM 14050 N N . GLU C 1 463 ? -32.051 59.558 25.235 1.00 16.26 482 GLU C N 1
ATOM 14051 C CA . GLU C 1 463 ? -33.356 59.305 24.621 1.00 16.84 482 GLU C CA 1
ATOM 14052 C C . GLU C 1 463 ? -34.342 60.349 25.108 1.00 17.64 482 GLU C C 1
ATOM 14053 O O . GLU C 1 463 ? -34.320 60.679 26.301 1.00 17.42 482 GLU C O 1
ATOM 14059 N N . ARG C 1 464 ? -35.200 60.858 24.222 1.00 16.42 483 ARG C N 1
ATOM 14060 C CA . ARG C 1 464 ? -36.213 61.820 24.548 1.00 16.75 483 ARG C CA 1
ATOM 14061 C C . ARG C 1 464 ? -37.603 61.325 24.155 1.00 17.64 483 ARG C C 1
ATOM 14062 O O . ARG C 1 464 ? -37.783 60.858 23.006 1.00 16.47 483 ARG C O 1
ATOM 14070 N N . THR C 1 465 ? -38.570 61.435 25.077 1.00 15.43 484 THR C N 1
ATOM 14071 C CA . THR C 1 465 ? -39.971 61.159 24.753 1.00 15.89 484 THR C CA 1
ATOM 14072 C C . THR C 1 465 ? -40.801 62.395 24.403 1.00 16.38 484 THR C C 1
ATOM 14073 O O . THR C 1 465 ? -40.458 63.514 24.739 1.00 16.70 484 THR C O 1
ATOM 14077 N N . CYS C 1 466 ? -41.970 62.167 23.774 1.00 17.13 485 CYS C N 1
ATOM 14078 C CA . CYS C 1 466 ? -43.024 63.116 23.692 1.00 16.61 485 CYS C CA 1
ATOM 14079 C C . CYS C 1 466 ? -43.512 63.456 25.119 1.00 15.76 485 CYS C C 1
ATOM 14080 O O . CYS C 1 466 ? -43.279 62.682 26.018 1.00 16.03 485 CYS C O 1
ATOM 14083 N N . PRO C 1 467 ? -44.166 64.597 25.291 1.00 15.10 486 PRO C N 1
ATOM 14084 C CA . PRO C 1 467 ? -45.008 64.793 26.486 1.00 15.17 486 PRO C CA 1
ATOM 14085 C C . PRO C 1 467 ? -45.951 63.603 26.563 1.00 15.76 486 PRO C C 1
ATOM 14086 O O . PRO C 1 467 ? -46.634 63.294 25.582 1.00 16.44 486 PRO C O 1
ATOM 14090 N N . ILE C 1 468 ? -45.971 62.954 27.722 1.00 15.58 487 ILE C N 1
ATOM 14091 C CA . ILE C 1 468 ? -46.557 61.639 27.856 1.00 15.29 487 ILE C CA 1
ATOM 14092 C C . ILE C 1 468 ? -47.176 61.438 29.230 1.00 15.20 487 ILE C C 1
ATOM 14093 O O . ILE C 1 468 ? -46.733 61.993 30.240 1.00 14.34 487 ILE C O 1
ATOM 14098 N N . TYR C 1 469 ? -48.233 60.627 29.248 1.00 14.46 488 TYR C N 1
ATOM 14099 C CA . TYR C 1 469 ? -48.840 60.185 30.477 1.00 13.36 488 TYR C CA 1
ATOM 14100 C C . TYR C 1 469 ? -49.429 58.793 30.182 1.00 12.84 488 TYR C C 1
ATOM 14101 O O . TYR C 1 469 ? -50.037 58.604 29.146 1.00 13.79 488 TYR C O 1
ATOM 14110 N N . GLN C 1 470 ? -49.209 57.839 31.065 1.00 13.03 489 GLN C N 1
ATOM 14111 C CA . GLN C 1 470 ? -49.796 56.484 30.941 1.00 12.87 489 GLN C CA 1
ATOM 14112 C C . GLN C 1 470 ? -49.470 55.847 29.587 1.00 13.94 489 GLN C C 1
ATOM 14113 O O . GLN C 1 470 ? -50.345 55.265 28.938 1.00 14.35 489 GLN C O 1
ATOM 14119 N N . ASN C 1 471 ? -48.235 56.022 29.136 1.00 13.48 490 ASN C N 1
ATOM 14120 C CA . ASN C 1 471 ? -47.725 55.421 27.898 1.00 15.33 490 ASN C CA 1
ATOM 14121 C C . ASN C 1 471 ? -48.262 56.024 26.637 1.00 15.61 490 ASN C C 1
ATOM 14122 O O . ASN C 1 471 ? -48.007 55.478 25.531 1.00 17.41 490 ASN C O 1
ATOM 14127 N N . VAL C 1 472 ? -48.970 57.152 26.757 1.00 14.61 491 VAL C N 1
ATOM 14128 C CA . VAL C 1 472 ? -49.624 57.740 25.605 1.00 14.72 491 VAL C CA 1
ATOM 14129 C C . VAL C 1 472 ? -49.169 59.191 25.412 1.00 15.17 491 VAL C C 1
ATOM 14130 O O . VAL C 1 472 ? -49.145 59.983 26.372 1.00 14.68 491 VAL C O 1
ATOM 14134 N N . CYS C 1 473 ? -48.761 59.548 24.198 1.00 15.89 492 CYS C N 1
ATOM 14135 C CA . CYS C 1 473 ? -48.321 60.933 23.923 1.00 16.60 492 CYS C CA 1
ATOM 14136 C C . CYS C 1 473 ? -49.475 61.870 24.097 1.00 16.77 492 CYS C C 1
ATOM 14137 O O . CYS C 1 473 ? -50.610 61.609 23.633 1.00 18.41 492 CYS C O 1
ATOM 14140 N N . THR C 1 474 ? -49.239 62.998 24.772 1.00 16.06 493 THR C N 1
ATOM 14141 C CA . THR C 1 474 ? -50.294 63.951 25.025 1.00 15.29 493 THR C CA 1
ATOM 14142 C C . THR C 1 474 ? -50.211 65.209 24.129 1.00 16.21 493 THR C C 1
ATOM 14143 O O . THR C 1 474 ? -51.054 66.106 24.220 1.00 17.89 493 THR C O 1
ATOM 14147 N N . ASN C 1 475 ? -49.184 65.251 23.302 1.00 17.09 494 ASN C N 1
ATOM 14148 C CA . ASN C 1 475 ? -48.906 66.376 22.419 1.00 17.44 494 ASN C CA 1
ATOM 14149 C C . ASN C 1 475 ? -48.059 65.816 21.291 1.00 18.72 494 ASN C C 1
ATOM 14150 O O . ASN C 1 475 ? -47.185 65.063 21.562 1.00 17.28 494 ASN C O 1
ATOM 14155 N N . LYS C 1 476 ? -48.322 66.229 20.050 1.00 21.50 495 LYS C N 1
ATOM 14156 C CA A LYS C 1 476 ? -47.686 65.646 18.852 0.50 23.56 495 LYS C CA 1
ATOM 14157 C CA B LYS C 1 476 ? -47.678 65.644 18.862 0.50 23.10 495 LYS C CA 1
ATOM 14158 C C . LYS C 1 476 ? -46.450 66.401 18.343 1.00 22.74 495 LYS C C 1
ATOM 14159 O O . LYS C 1 476 ? -45.777 65.935 17.408 1.00 20.79 495 LYS C O 1
ATOM 14170 N N . GLU C 1 477 ? -46.139 67.553 18.939 1.00 20.90 496 GLU C N 1
ATOM 14171 C CA . GLU C 1 477 ? -44.946 68.331 18.518 1.00 19.96 496 GLU C CA 1
ATOM 14172 C C . GLU C 1 477 ? -43.649 67.618 18.804 1.00 19.12 496 GLU C C 1
ATOM 14173 O O . GLU C 1 477 ? -43.513 66.862 19.786 1.00 17.77 496 GLU C O 1
ATOM 14179 N N . LYS C 1 478 ? -42.662 67.821 17.944 1.00 18.88 497 LYS C N 1
ATOM 14180 C CA . LYS C 1 478 ? -41.350 67.254 18.159 1.00 21.02 497 LYS C CA 1
ATOM 14181 C C . LYS C 1 478 ? -40.333 68.275 18.646 1.00 17.95 497 LYS C C 1
ATOM 14182 O O . LYS C 1 478 ? -39.308 67.879 19.193 1.00 21.23 497 LYS C O 1
ATOM 14188 N N . HIS C 1 479 ? -40.612 69.548 18.449 1.00 18.47 498 HIS C N 1
ATOM 14189 C CA . HIS C 1 479 ? -39.671 70.616 18.785 1.00 19.34 498 HIS C CA 1
ATOM 14190 C C . HIS C 1 479 ? -40.242 71.869 19.434 1.00 18.29 498 HIS C C 1
ATOM 14191 O O . HIS C 1 479 ? -39.682 72.331 20.429 1.00 19.77 498 HIS C O 1
ATOM 14198 N N . ASN C 1 480 ? -41.320 72.429 18.922 1.00 18.16 499 ASN C N 1
ATOM 14199 C CA . ASN C 1 480 ? -41.829 73.696 19.391 1.00 18.46 499 ASN C CA 1
ATOM 14200 C C . ASN C 1 480 ? -43.061 73.463 20.280 1.00 19.03 499 ASN C C 1
ATOM 14201 O O . ASN C 1 480 ? -44.197 73.524 19.814 1.00 20.59 499 ASN C O 1
ATOM 14206 N N . TYR C 1 481 ? -42.839 73.174 21.560 1.00 17.17 500 TYR C N 1
ATOM 14207 C CA . TYR C 1 481 ? -43.943 72.968 22.498 1.00 17.63 500 TYR C CA 1
ATOM 14208 C C . TYR C 1 481 ? -44.554 74.288 22.940 1.00 18.10 500 TYR C C 1
ATOM 14209 O O . TYR C 1 481 ? -43.850 75.181 23.389 1.00 19.72 500 TYR C O 1
ATOM 14218 N N . LYS C 1 482 ? -45.865 74.405 22.812 1.00 17.50 501 LYS C N 1
ATOM 14219 C CA . LYS C 1 482 ? -46.563 75.584 23.139 1.00 19.77 501 LYS C CA 1
ATOM 14220 C C . LYS C 1 482 ? -47.730 75.278 24.098 1.00 19.75 501 LYS C C 1
ATOM 14221 O O . LYS C 1 482 ? -48.460 74.315 23.888 1.00 19.22 501 LYS C O 1
ATOM 14227 N N . GLY C 1 483 ? -47.938 76.137 25.098 1.00 18.95 502 GLY C N 1
ATOM 14228 C CA . GLY C 1 483 ? -49.087 76.044 25.987 1.00 17.06 502 GLY C CA 1
ATOM 14229 C C . GLY C 1 483 ? -49.055 74.867 26.954 1.00 15.77 502 GLY C C 1
ATOM 14230 O O . GLY C 1 483 ? -48.011 74.412 27.379 1.00 17.16 502 GLY C O 1
ATOM 14231 N N . ASN C 1 484 ? -50.233 74.368 27.261 1.00 15.87 503 ASN C N 1
ATOM 14232 C CA . ASN C 1 484 ? -50.389 73.242 28.176 1.00 16.35 503 ASN C CA 1
ATOM 14233 C C . ASN C 1 484 ? -50.107 71.964 27.389 1.00 16.49 503 ASN C C 1
ATOM 14234 O O . ASN C 1 484 ? -50.824 71.667 26.437 1.00 18.81 503 ASN C O 1
ATOM 14239 N N . LEU C 1 485 ? -49.097 71.215 27.806 1.00 15.99 504 LEU C N 1
ATOM 14240 C CA . LEU C 1 485 ? -48.655 70.059 27.064 1.00 16.20 504 LEU C CA 1
ATOM 14241 C C . LEU C 1 485 ? -49.361 68.774 27.449 1.00 16.84 504 LEU C C 1
ATOM 14242 O O . LEU C 1 485 ? -49.223 67.767 26.743 1.00 16.28 504 LEU C O 1
ATOM 14247 N N . ASN C 1 486 ? -50.085 68.812 28.580 1.00 15.46 505 ASN C N 1
ATOM 14248 C CA . ASN C 1 486 ? -50.858 67.672 29.086 1.00 15.91 505 ASN C CA 1
ATOM 14249 C C . ASN C 1 486 ? -50.095 66.425 29.525 1.00 15.73 505 ASN C C 1
ATOM 14250 O O . ASN C 1 486 ? -50.702 65.404 29.847 1.00 15.54 505 ASN C O 1
ATOM 14255 N N . GLY C 1 487 ? -48.766 66.509 29.599 1.00 14.94 506 GLY C N 1
ATOM 14256 C CA . GLY C 1 487 ? -47.953 65.427 30.057 1.00 14.88 506 GLY C CA 1
ATOM 14257 C C . GLY C 1 487 ? -46.522 65.894 30.282 1.00 15.08 506 GLY C C 1
ATOM 14258 O O . GLY C 1 487 ? -46.146 66.984 29.845 1.00 16.69 506 GLY C O 1
ATOM 14259 N N . THR C 1 488 ? -45.735 65.059 30.927 1.00 14.39 507 THR C N 1
ATOM 14260 C CA . THR C 1 488 ? -44.353 65.332 31.232 1.00 13.54 507 THR C CA 1
ATOM 14261 C C . THR C 1 488 ? -43.496 64.801 30.088 1.00 14.76 507 THR C C 1
ATOM 14262 O O . THR C 1 488 ? -43.745 63.712 29.565 1.00 14.62 507 THR C O 1
ATOM 14266 N N . ILE C 1 489 ? -42.444 65.529 29.743 1.00 14.71 508 ILE C N 1
ATOM 14267 C CA . ILE C 1 489 ? -41.372 65.036 28.852 1.00 15.18 508 ILE C CA 1
ATOM 14268 C C . ILE C 1 489 ? -40.328 64.279 29.662 1.00 15.03 508 ILE C C 1
ATOM 14269 O O . ILE C 1 489 ? -39.858 64.766 30.705 1.00 15.71 508 ILE C O 1
ATOM 14274 N N . HIS C 1 490 ? -39.989 63.073 29.231 1.00 14.07 509 HIS C N 1
ATOM 14275 C CA . HIS C 1 490 ? -39.008 62.261 29.883 1.00 14.24 509 HIS C CA 1
ATOM 14276 C C . HIS C 1 490 ? -37.751 62.158 29.045 1.00 15.13 509 HIS C C 1
ATOM 14277 O O . HIS C 1 490 ? -37.820 61.951 27.822 1.00 16.31 509 HIS C O 1
ATOM 14284 N N . VAL C 1 491 ? -36.626 62.276 29.702 1.00 14.55 510 VAL C N 1
ATOM 14285 C CA . VAL C 1 491 ? -35.328 62.321 29.022 1.00 16.05 510 VAL C CA 1
ATOM 14286 C C . VAL C 1 491 ? -34.346 61.423 29.747 1.00 16.69 510 VAL C C 1
ATOM 14287 O O . VAL C 1 491 ? -34.142 61.527 30.984 1.00 16.71 510 VAL C O 1
ATOM 14291 N N . VAL C 1 492 ? -33.724 60.508 29.008 1.00 15.31 511 VAL C N 1
ATOM 14292 C CA . VAL C 1 492 ? -32.644 59.714 29.515 1.00 15.43 511 VAL C CA 1
ATOM 14293 C C . VAL C 1 492 ? -31.353 60.413 29.083 1.00 17.61 511 VAL C C 1
ATOM 14294 O O . VAL C 1 492 ? -31.212 60.742 27.896 1.00 17.05 511 VAL C O 1
ATOM 14298 N N . VAL C 1 493 ? -30.479 60.666 30.048 1.00 16.23 512 VAL C N 1
ATOM 14299 C CA . VAL C 1 493 ? -29.202 61.403 29.810 1.00 16.68 512 VAL C CA 1
ATOM 14300 C C . VAL C 1 493 ? -28.088 60.741 30.583 1.00 15.18 512 VAL C C 1
ATOM 14301 O O . VAL C 1 493 ? -27.314 61.382 31.297 1.00 16.57 512 VAL C O 1
ATOM 14305 N N . GLY C 1 494 ? -28.009 59.415 30.477 1.00 16.48 513 GLY C N 1
ATOM 14306 C CA . GLY C 1 494 ? -27.048 58.603 31.157 1.00 16.41 513 GLY C CA 1
ATOM 14307 C C . GLY C 1 494 ? -25.753 58.390 30.362 1.00 16.92 513 GLY C C 1
ATOM 14308 O O . GLY C 1 494 ? -24.930 57.560 30.745 1.00 17.58 513 GLY C O 1
ATOM 14309 N N . GLY C 1 495 ? -25.607 59.158 29.312 1.00 17.78 514 GLY C N 1
ATOM 14310 C CA . GLY C 1 495 ? -24.418 59.095 28.408 1.00 19.63 514 GLY C CA 1
ATOM 14311 C C . GLY C 1 495 ? -23.202 59.891 28.854 1.00 21.94 514 GLY C C 1
ATOM 14312 O O . GLY C 1 495 ? -22.433 60.409 28.012 1.00 20.13 514 GLY C O 1
ATOM 14313 N N . GLY C 1 496 ? -23.038 60.085 30.164 1.00 20.95 515 GLY C N 1
ATOM 14314 C CA . GLY C 1 496 ? -21.979 60.983 30.631 1.00 20.95 515 GLY C CA 1
ATOM 14315 C C . GLY C 1 496 ? -20.558 60.465 30.454 1.00 21.02 515 GLY C C 1
ATOM 14316 O O . GLY C 1 496 ? -19.604 61.246 30.540 1.00 22.01 515 GLY C O 1
ATOM 14317 N N . GLY C 1 497 ? -20.387 59.162 30.352 1.00 20.70 516 GLY C N 1
ATOM 14318 C CA . GLY C 1 497 ? -19.050 58.605 30.205 1.00 21.74 516 GLY C CA 1
ATOM 14319 C C . GLY C 1 497 ? -18.896 57.111 30.238 1.00 21.77 516 GLY C C 1
ATOM 14320 O O . GLY C 1 497 ? -17.990 56.572 29.581 1.00 22.50 516 GLY C O 1
ATOM 14321 N N . ALA C 1 498 ? -19.692 56.428 31.059 1.00 19.14 517 ALA C N 1
ATOM 14322 C CA . ALA C 1 498 ? -19.670 54.987 31.173 1.00 20.22 517 ALA C CA 1
ATOM 14323 C C . ALA C 1 498 ? -20.101 54.298 29.855 1.00 18.62 517 ALA C C 1
ATOM 14324 O O . ALA C 1 498 ? -20.882 54.852 29.110 1.00 21.26 517 ALA C O 1
ATOM 14326 N N . SER C 1 499 ? -19.524 53.122 29.636 1.00 21.20 518 SER C N 1
ATOM 14327 C CA . SER C 1 499 ? -19.696 52.313 28.407 1.00 21.53 518 SER C CA 1
ATOM 14328 C C . SER C 1 499 ? -21.139 52.349 27.916 1.00 22.17 518 SER C C 1
ATOM 14329 O O . SER C 1 499 ? -22.068 52.021 28.676 1.00 20.37 518 SER C O 1
ATOM 14332 N N . LEU C 1 500 ? -21.292 52.666 26.646 1.00 20.70 519 LEU C N 1
ATOM 14333 C CA . LEU C 1 500 ? -22.594 52.888 26.029 1.00 21.35 519 LEU C CA 1
ATOM 14334 C C . LEU C 1 500 ? -23.466 51.662 26.099 1.00 20.45 519 LEU C C 1
ATOM 14335 O O . LEU C 1 500 ? -22.986 50.489 26.125 1.00 21.38 519 LEU C O 1
ATOM 14340 N N . ALA C 1 501 ? -24.757 51.933 26.241 1.00 19.99 520 ALA C N 1
ATOM 14341 C CA . ALA C 1 501 ? -25.778 50.909 26.299 1.00 19.04 520 ALA C CA 1
ATOM 14342 C C . ALA C 1 501 ? -26.580 50.848 24.989 1.00 18.62 520 ALA C C 1
ATOM 14343 O O . ALA C 1 501 ? -27.022 51.867 24.513 1.00 18.78 520 ALA C O 1
ATOM 14345 N N . GLU C 1 502 ? -26.803 49.627 24.491 1.00 20.45 521 GLU C N 1
ATOM 14346 C CA A GLU C 1 502 ? -27.578 49.474 23.276 0.50 20.39 521 GLU C CA 1
ATOM 14347 C CA B GLU C 1 502 ? -27.616 49.342 23.316 0.50 20.84 521 GLU C CA 1
ATOM 14348 C C . GLU C 1 502 ? -29.090 49.643 23.537 1.00 19.62 521 GLU C C 1
ATOM 14349 O O . GLU C 1 502 ? -29.604 49.312 24.586 1.00 19.97 521 GLU C O 1
ATOM 14360 N N . PHE C 1 503 ? -29.762 50.180 22.530 1.00 19.90 522 PHE C N 1
ATOM 14361 C CA . PHE C 1 503 ? -31.205 50.242 22.482 1.00 18.90 522 PHE C CA 1
ATOM 14362 C C . PHE C 1 503 ? -31.766 48.909 22.001 1.00 20.59 522 PHE C C 1
ATOM 14363 O O . PHE C 1 503 ? -31.186 48.243 21.148 1.00 18.44 522 PHE C O 1
ATOM 14371 N N . ALA C 1 504 ? -32.950 48.563 22.480 1.00 18.13 523 ALA C N 1
ATOM 14372 C CA . ALA C 1 504 ? -33.733 47.500 21.861 1.00 19.62 523 ALA C CA 1
ATOM 14373 C C . ALA C 1 504 ? -34.118 47.859 20.415 1.00 18.79 523 ALA C C 1
ATOM 14374 O O . ALA C 1 504 ? -34.279 49.026 20.027 1.00 18.22 523 ALA C O 1
ATOM 14376 N N . PRO C 1 505 ? -34.319 46.817 19.587 1.00 20.38 524 PRO C N 1
ATOM 14377 C CA . PRO C 1 505 ? -34.773 47.001 18.220 1.00 23.13 524 PRO C CA 1
ATOM 14378 C C . PRO C 1 505 ? -36.292 47.273 18.111 1.00 24.64 524 PRO C C 1
ATOM 14379 O O . PRO C 1 505 ? -36.999 46.677 17.264 1.00 25.19 524 PRO C O 1
ATOM 14383 N N . ILE C 1 506 ? -36.802 48.166 18.970 1.00 20.87 525 ILE C N 1
ATOM 14384 C CA . ILE C 1 506 ? -38.163 48.615 18.975 1.00 19.55 525 ILE C CA 1
ATOM 14385 C C . ILE C 1 506 ? -38.137 50.122 18.935 1.00 19.15 525 ILE C C 1
ATOM 14386 O O . ILE C 1 506 ? -37.380 50.752 19.690 1.00 19.64 525 ILE C O 1
ATOM 14391 N N . ASN C 1 507 ? -38.890 50.711 18.022 1.00 18.10 526 ASN C N 1
ATOM 14392 C CA . ASN C 1 507 ? -39.130 52.135 17.978 1.00 18.86 526 ASN C CA 1
ATOM 14393 C C . ASN C 1 507 ? -40.563 52.390 18.423 1.00 18.64 526 ASN C C 1
ATOM 14394 O O . ASN C 1 507 ? -41.546 52.180 17.687 1.00 18.34 526 ASN C O 1
ATOM 14399 N N . THR C 1 508 ? -40.690 52.806 19.668 1.00 17.21 527 THR C N 1
ATOM 14400 C CA . THR C 1 508 ? -41.998 52.973 20.249 1.00 15.81 527 THR C CA 1
ATOM 14401 C C . THR C 1 508 ? -42.687 54.232 19.740 1.00 16.00 527 THR C C 1
ATOM 14402 O O . THR C 1 508 ? -42.087 55.141 19.139 1.00 16.77 527 THR C O 1
ATOM 14406 N N . THR C 1 509 ? -43.972 54.322 20.043 1.00 15.75 528 THR C N 1
ATOM 14407 C CA . THR C 1 509 ? -44.788 55.449 19.666 1.00 16.56 528 THR C CA 1
ATOM 14408 C C . THR C 1 509 ? -44.310 56.785 20.278 1.00 17.83 528 THR C C 1
ATOM 14409 O O . THR C 1 509 ? -44.533 57.827 19.715 1.00 19.02 528 THR C O 1
ATOM 14413 N N . TRP C 1 510 ? -43.636 56.697 21.408 1.00 15.65 529 TRP C N 1
ATOM 14414 C CA . TRP C 1 510 ? -43.307 57.890 22.214 1.00 16.20 529 TRP C CA 1
ATOM 14415 C C . TRP C 1 510 ? -41.845 58.302 22.177 1.00 16.86 529 TRP C C 1
ATOM 14416 O O . TRP C 1 510 ? -41.485 59.364 22.741 1.00 17.07 529 TRP C O 1
ATOM 14427 N N . SER C 1 511 ? -41.008 57.541 21.502 1.00 16.57 530 SER C N 1
ATOM 14428 C CA . SER C 1 511 ? -39.547 57.793 21.489 1.00 15.88 530 SER C CA 1
ATOM 14429 C C . SER C 1 511 ? -39.180 58.686 20.307 1.00 17.74 530 SER C C 1
ATOM 14430 O O . SER C 1 511 ? -39.202 58.242 19.177 1.00 19.52 530 SER C O 1
ATOM 14433 N N . ILE C 1 512 ? -38.927 59.958 20.573 1.00 18.02 531 ILE C N 1
ATOM 14434 C CA . ILE C 1 512 ? -38.725 60.986 19.548 1.00 18.55 531 ILE C CA 1
ATOM 14435 C C . ILE C 1 512 ? -37.291 60.964 19.015 1.00 19.19 531 ILE C C 1
ATOM 14436 O O . ILE C 1 512 ? -37.058 61.094 17.813 1.00 20.09 531 ILE C O 1
ATOM 14441 N N . PHE C 1 513 ? -36.330 60.836 19.901 1.00 17.93 532 PHE C N 1
ATOM 14442 C CA . PHE C 1 513 ? -34.912 60.889 19.544 1.00 20.24 532 PHE C CA 1
ATOM 14443 C C . PHE C 1 513 ? -34.100 59.955 20.386 1.00 21.02 532 PHE C C 1
ATOM 14444 O O . PHE C 1 513 ? -34.341 59.816 21.608 1.00 19.87 532 PHE C O 1
ATOM 14452 N N . LYS C 1 514 ? -33.111 59.316 19.750 1.00 18.85 533 LYS C N 1
ATOM 14453 C CA . LYS C 1 514 ? -32.168 58.484 20.414 1.00 19.88 533 LYS C CA 1
ATOM 14454 C C . LYS C 1 514 ? -30.774 58.827 19.958 1.00 22.37 533 LYS C C 1
ATOM 14455 O O . LYS C 1 514 ? -30.598 59.178 18.788 1.00 22.09 533 LYS C O 1
ATOM 14461 N N . ASP C 1 515 ? -29.800 58.700 20.872 1.00 21.56 534 ASP C N 1
ATOM 14462 C CA . ASP C 1 515 ? -28.368 58.818 20.512 1.00 22.27 534 ASP C CA 1
ATOM 14463 C C . ASP C 1 515 ? -27.550 57.793 21.281 1.00 23.24 534 ASP C C 1
ATOM 14464 O O . ASP C 1 515 ? -27.508 57.784 22.523 1.00 22.43 534 ASP C O 1
ATOM 14469 N N . HIS C 1 516 ? -26.890 56.891 20.552 1.00 21.83 535 HIS C N 1
ATOM 14470 C CA . HIS C 1 516 ? -26.018 55.907 21.140 1.00 21.39 535 HIS C CA 1
ATOM 14471 C C . HIS C 1 516 ? -24.596 56.481 21.148 1.00 23.35 535 HIS C C 1
ATOM 14472 O O . HIS C 1 516 ? -23.765 56.185 20.279 1.00 23.39 535 HIS C O 1
ATOM 14479 N N . ASP C 1 517 ? -24.340 57.379 22.083 1.00 20.95 536 ASP C N 1
ATOM 14480 C CA . ASP C 1 517 ? -23.060 58.120 22.112 1.00 21.53 536 ASP C CA 1
ATOM 14481 C C . ASP C 1 517 ? -23.036 58.824 23.464 1.00 23.80 536 ASP C C 1
ATOM 14482 O O . ASP C 1 517 ? -24.035 58.810 24.200 1.00 21.24 536 ASP C O 1
ATOM 14487 N N . PHE C 1 518 ? -21.916 59.480 23.744 1.00 22.09 537 PHE C N 1
ATOM 14488 C CA . PHE C 1 518 ? -21.752 60.208 25.003 1.00 21.66 537 PHE C CA 1
ATOM 14489 C C . PHE C 1 518 ? -22.230 61.632 24.835 1.00 20.19 537 PHE C C 1
ATOM 14490 O O . PHE C 1 518 ? -21.995 62.304 23.835 1.00 20.34 537 PHE C O 1
ATOM 14498 N N . GLY C 1 519 ? -22.916 62.148 25.858 1.00 19.39 538 GLY C N 1
ATOM 14499 C CA . GLY C 1 519 ? -23.442 63.481 25.791 1.00 17.38 538 GLY C CA 1
ATOM 14500 C C . GLY C 1 519 ? -24.183 63.900 27.087 1.00 17.39 538 GLY C C 1
ATOM 14501 O O . GLY C 1 519 ? -24.219 63.145 28.069 1.00 19.01 538 GLY C O 1
ATOM 14502 N N . PHE C 1 520 ? -24.670 65.115 27.065 1.00 17.01 539 PHE C N 1
ATOM 14503 C CA . PHE C 1 520 ? -25.297 65.742 28.260 1.00 18.76 539 PHE C CA 1
ATOM 14504 C C . PHE C 1 520 ? -26.299 66.758 27.815 1.00 17.84 539 PHE C C 1
ATOM 14505 O O . PHE C 1 520 ? -26.367 67.137 26.618 1.00 19.68 539 PHE C O 1
ATOM 14513 N N . VAL C 1 521 ? -27.140 67.210 28.759 1.00 17.78 540 VAL C N 1
ATOM 14514 C CA . VAL C 1 521 ? -28.143 68.164 28.485 1.00 16.20 540 VAL C CA 1
ATOM 14515 C C . VAL C 1 521 ? -27.845 69.494 29.149 1.00 18.58 540 VAL C C 1
ATOM 14516 O O . VAL C 1 521 ? -27.288 69.552 30.258 1.00 17.46 540 VAL C O 1
ATOM 14520 N N . LYS C 1 522 ? -28.168 70.540 28.424 1.00 16.78 541 LYS C N 1
ATOM 14521 C CA . LYS C 1 522 ? -28.269 71.874 28.971 1.00 19.53 541 LYS C CA 1
ATOM 14522 C C . LYS C 1 522 ? -29.656 72.454 28.873 1.00 18.67 541 LYS C C 1
ATOM 14523 O O . LYS C 1 522 ? -30.268 72.577 27.793 1.00 18.66 541 LYS C O 1
ATOM 14529 N N . LEU C 1 523 ? -30.182 72.883 30.027 1.00 18.25 542 LEU C N 1
ATOM 14530 C CA . LEU C 1 523 ? -31.398 73.653 30.054 1.00 17.24 542 LEU C CA 1
ATOM 14531 C C . LEU C 1 523 ? -31.107 75.128 30.196 1.00 19.79 542 LEU C C 1
ATOM 14532 O O . LEU C 1 523 ? -30.321 75.531 31.076 1.00 19.73 542 LEU C O 1
ATOM 14537 N N . THR C 1 524 ? -31.771 75.921 29.367 1.00 17.97 543 THR C N 1
ATOM 14538 C CA . THR C 1 524 ? -31.704 77.370 29.423 1.00 18.33 543 THR C CA 1
ATOM 14539 C C . THR C 1 524 ? -33.055 78.002 29.607 1.00 18.37 543 THR C C 1
ATOM 14540 O O . THR C 1 524 ? -33.913 77.909 28.735 1.00 19.95 543 THR C O 1
ATOM 14544 N N . ALA C 1 525 ? -33.279 78.630 30.783 1.00 17.08 544 ALA C N 1
ATOM 14545 C CA . ALA C 1 525 ? -34.455 79.389 31.025 1.00 16.37 544 ALA C CA 1
ATOM 14546 C C . ALA C 1 525 ? -34.168 80.844 30.633 1.00 19.11 544 ALA C C 1
ATOM 14547 O O . ALA C 1 525 ? -33.353 81.506 31.282 1.00 20.16 544 ALA C O 1
ATOM 14549 N N . PHE C 1 526 ? -34.773 81.279 29.543 1.00 18.23 545 PHE C N 1
ATOM 14550 C CA . PHE C 1 526 ? -34.595 82.666 29.068 1.00 21.35 545 PHE C CA 1
ATOM 14551 C C . PHE C 1 526 ? -35.426 83.653 29.849 1.00 21.87 545 PHE C C 1
ATOM 14552 O O . PHE C 1 526 ? -34.999 84.791 30.118 1.00 22.55 545 PHE C O 1
ATOM 14560 N N . ASP C 1 527 ? -36.651 83.244 30.186 1.00 22.80 546 ASP C N 1
ATOM 14561 C CA . ASP C 1 527 ? -37.586 84.063 30.919 1.00 21.28 546 ASP C CA 1
ATOM 14562 C C . ASP C 1 527 ? -38.656 83.140 31.488 1.00 19.42 546 ASP C C 1
ATOM 14563 O O . ASP C 1 527 ? -38.515 81.904 31.390 1.00 19.55 546 ASP C O 1
ATOM 14568 N N . HIS C 1 528 ? -39.676 83.711 32.099 1.00 19.58 547 HIS C N 1
ATOM 14569 C CA . HIS C 1 528 ? -40.660 82.889 32.816 1.00 18.01 547 HIS C CA 1
ATOM 14570 C C . HIS C 1 528 ? -41.553 82.099 31.855 1.00 20.04 547 HIS C C 1
ATOM 14571 O O . HIS C 1 528 ? -42.271 81.231 32.306 1.00 19.27 547 HIS C O 1
ATOM 14578 N N . SER C 1 529 ? -41.538 82.437 30.564 1.00 18.07 548 SER C N 1
ATOM 14579 C CA . SER C 1 529 ? -42.368 81.746 29.572 1.00 19.95 548 SER C CA 1
ATOM 14580 C C . SER C 1 529 ? -41.621 80.890 28.538 1.00 18.85 548 SER C C 1
ATOM 14581 O O . SER C 1 529 ? -42.281 80.259 27.718 1.00 20.16 548 SER C O 1
ATOM 14584 N N . ASN C 1 530 ? -40.300 80.920 28.519 1.00 16.76 549 ASN C N 1
ATOM 14585 C CA . ASN C 1 530 ? -39.479 80.275 27.505 1.00 18.97 549 ASN C CA 1
ATOM 14586 C C . ASN C 1 530 ? -38.324 79.491 28.058 1.00 19.00 549 ASN C C 1
ATOM 14587 O O . ASN C 1 530 ? -37.415 80.059 28.686 1.00 19.62 549 ASN C O 1
ATOM 14592 N N . LEU C 1 531 ? -38.331 78.163 27.818 1.00 18.20 550 LEU C N 1
ATOM 14593 C CA . LEU C 1 531 ? -37.314 77.264 28.211 1.00 18.63 550 LEU C CA 1
ATOM 14594 C C . LEU C 1 531 ? -36.744 76.561 26.975 1.00 19.27 550 LEU C C 1
ATOM 14595 O O . LEU C 1 531 ? -37.487 76.220 26.049 1.00 22.76 550 LEU C O 1
ATOM 14600 N N . LEU C 1 532 ? -35.448 76.315 26.990 1.00 19.47 551 LEU C N 1
ATOM 14601 C CA . LEU C 1 532 ? -34.783 75.543 25.952 1.00 18.62 551 LEU C CA 1
ATOM 14602 C C . LEU C 1 532 ? -34.077 74.353 26.548 1.00 19.14 551 LEU C C 1
ATOM 14603 O O . LEU C 1 532 ? -33.363 74.494 27.552 1.00 18.71 551 LEU C O 1
ATOM 14608 N N . LEU C 1 533 ? -34.243 73.168 25.932 1.00 17.36 552 LEU C N 1
ATOM 14609 C CA . LEU C 1 533 ? -33.442 72.037 26.208 1.00 18.05 552 LEU C CA 1
ATOM 14610 C C . LEU C 1 533 ? -32.550 71.768 24.994 1.00 19.99 552 LEU C C 1
ATOM 14611 O O . LEU C 1 533 ? -33.056 71.754 23.864 1.00 19.51 552 LEU C O 1
ATOM 14616 N N . GLU C 1 534 ? -31.257 71.573 25.260 1.00 18.34 553 GLU C N 1
ATOM 14617 C CA . GLU C 1 534 ? -30.254 71.096 24.281 1.00 19.43 553 GLU C CA 1
ATOM 14618 C C . GLU C 1 534 ? -29.557 69.838 24.725 1.00 20.71 553 GLU C C 1
ATOM 14619 O O . GLU C 1 534 ? -29.065 69.744 25.869 1.00 20.20 553 GLU C O 1
ATOM 14625 N N . TYR C 1 535 ? -29.461 68.859 23.818 1.00 17.45 554 TYR C N 1
ATOM 14626 C CA . TYR C 1 535 ? -28.615 67.735 23.993 1.00 19.48 554 TYR C CA 1
ATOM 14627 C C . TYR C 1 535 ? -27.329 67.976 23.166 1.00 20.73 554 TYR C C 1
ATOM 14628 O O . TYR C 1 535 ? -27.439 68.296 21.964 1.00 21.62 554 TYR C O 1
ATOM 14637 N N . ARG C 1 536 ? -26.195 67.846 23.835 1.00 21.00 555 ARG C N 1
ATOM 14638 C CA . ARG C 1 536 ? -24.863 68.059 23.256 1.00 21.53 555 ARG C CA 1
ATOM 14639 C C . ARG C 1 536 ? -24.054 66.848 23.362 1.00 22.18 555 ARG C C 1
ATOM 14640 O O . ARG C 1 536 ? -24.053 66.194 24.405 1.00 20.93 555 ARG C O 1
ATOM 14648 N N . LYS C 1 537 ? -23.287 66.507 22.302 1.00 21.50 556 LYS C N 1
ATOM 14649 C CA . LYS C 1 537 ? -22.398 65.366 22.375 1.00 22.45 556 LYS C CA 1
ATOM 14650 C C . LYS C 1 537 ? -21.133 65.793 23.120 1.00 21.13 556 LYS C C 1
ATOM 14651 O O . LYS C 1 537 ? -20.743 66.946 23.029 1.00 22.27 556 LYS C O 1
ATOM 14657 N N . SER C 1 538 ? -20.547 64.856 23.845 1.00 22.15 557 SER C N 1
ATOM 14658 C CA . SER C 1 538 ? -19.330 65.065 24.623 1.00 22.45 557 SER C CA 1
ATOM 14659 C C . SER C 1 538 ? -18.100 65.127 23.701 1.00 26.44 557 SER C C 1
ATOM 14660 O O . SER C 1 538 ? -17.106 65.732 24.070 1.00 26.30 557 SER C O 1
ATOM 14663 N N . SER C 1 539 ? -18.177 64.481 22.538 1.00 25.40 558 SER C N 1
ATOM 14664 C CA . SER C 1 539 ? -17.053 64.531 21.556 1.00 26.15 558 SER C CA 1
ATOM 14665 C C . SER C 1 539 ? -16.740 65.938 21.049 1.00 28.77 558 SER C C 1
ATOM 14666 O O . SER C 1 539 ? -15.567 66.299 20.954 1.00 30.05 558 SER C O 1
ATOM 14669 N N . ASP C 1 540 ? -17.746 66.756 20.761 1.00 28.78 559 ASP C N 1
ATOM 14670 C CA . ASP C 1 540 ? -17.524 68.100 20.213 1.00 30.66 559 ASP C CA 1
ATOM 14671 C C . ASP C 1 540 ? -18.265 69.234 20.921 1.00 29.62 559 ASP C C 1
ATOM 14672 O O . ASP C 1 540 ? -18.156 70.401 20.526 1.00 27.52 559 ASP C O 1
ATOM 14677 N N . GLY C 1 541 ? -19.093 68.927 21.920 1.00 27.62 560 GLY C N 1
ATOM 14678 C CA . GLY C 1 541 ? -19.886 69.954 22.559 1.00 24.23 560 GLY C CA 1
ATOM 14679 C C . GLY C 1 541 ? -20.996 70.591 21.758 1.00 25.27 560 GLY C C 1
ATOM 14680 O O . GLY C 1 541 ? -21.566 71.576 22.186 1.00 25.74 560 GLY C O 1
ATOM 14681 N N . GLN C 1 542 ? -21.319 70.050 20.586 1.00 26.36 561 GLN C N 1
ATOM 14682 C CA . GLN C 1 542 ? -22.334 70.651 19.744 1.00 25.60 561 GLN C CA 1
ATOM 14683 C C . GLN C 1 542 ? -23.728 70.008 19.960 1.00 22.22 561 GLN C C 1
ATOM 14684 O O . GLN C 1 542 ? -23.845 68.872 20.415 1.00 23.68 561 GLN C O 1
ATOM 14690 N N . VAL C 1 543 ? -24.722 70.750 19.555 1.00 21.56 562 VAL C N 1
ATOM 14691 C CA . VAL C 1 543 ? -26.127 70.409 19.793 1.00 24.03 562 VAL C CA 1
ATOM 14692 C C . VAL C 1 543 ? -26.631 69.456 18.696 1.00 24.37 562 VAL C C 1
ATOM 14693 O O . VAL C 1 543 ? -26.500 69.757 17.489 1.00 22.65 562 VAL C O 1
ATOM 14697 N N . TYR C 1 544 ? -27.157 68.313 19.121 1.00 21.89 563 TYR C N 1
ATOM 14698 C CA . TYR C 1 544 ? -27.715 67.305 18.219 1.00 22.25 563 TYR C CA 1
ATOM 14699 C C . TYR C 1 544 ? -29.219 67.070 18.403 1.00 22.99 563 TYR C C 1
ATOM 14700 O O . TYR C 1 544 ? -29.857 66.456 17.549 1.00 21.28 563 TYR C O 1
ATOM 14709 N N . ASP C 1 545 ? -29.797 67.526 19.519 1.00 21.05 564 ASP C N 1
ATOM 14710 C CA . ASP C 1 545 ? -31.265 67.488 19.681 1.00 18.97 564 ASP C CA 1
ATOM 14711 C C . ASP C 1 545 ? -31.620 68.656 20.597 1.00 19.90 564 ASP C C 1
ATOM 14712 O O . ASP C 1 545 ? -30.758 69.131 21.337 1.00 18.77 564 ASP C O 1
ATOM 14717 N N . SER C 1 546 ? -32.855 69.105 20.518 1.00 18.35 565 SER C N 1
ATOM 14718 C CA . SER C 1 546 ? -33.340 70.223 21.263 1.00 18.80 565 SER C CA 1
ATOM 14719 C C . SER C 1 546 ? -34.865 70.322 21.216 1.00 19.78 565 SER C C 1
ATOM 14720 O O . SER C 1 546 ? -35.501 69.706 20.380 1.00 18.76 565 SER C O 1
ATOM 14723 N N . PHE C 1 547 ? -35.436 71.134 22.106 1.00 17.48 566 PHE C N 1
ATOM 14724 C CA . PHE C 1 547 ? -36.786 71.569 22.040 1.00 16.74 566 PHE C CA 1
ATOM 14725 C C . PHE C 1 547 ? -36.950 72.792 22.901 1.00 16.69 566 PHE C C 1
ATOM 14726 O O . PHE C 1 547 ? -36.082 73.066 23.737 1.00 18.09 566 PHE C O 1
ATOM 14734 N N . THR C 1 548 ? -38.005 73.514 22.642 1.00 16.58 567 THR C N 1
ATOM 14735 C CA . THR C 1 548 ? -38.384 74.645 23.434 1.00 17.82 567 THR C CA 1
ATOM 14736 C C . THR C 1 548 ? -39.755 74.405 24.046 1.00 19.52 567 THR C C 1
ATOM 14737 O O . THR C 1 548 ? -40.605 73.691 23.466 1.00 19.54 567 THR C O 1
ATOM 14741 N N . ILE C 1 549 ? -39.988 75.014 25.224 1.00 18.34 568 ILE C N 1
ATOM 14742 C CA . ILE C 1 549 ? -41.313 75.140 25.773 1.00 17.10 568 ILE C CA 1
ATOM 14743 C C . ILE C 1 549 ? -41.610 76.621 25.913 1.00 19.07 568 ILE C C 1
ATOM 14744 O O . ILE C 1 549 ? -40.838 77.349 26.551 1.00 20.05 568 ILE C O 1
ATOM 14749 N N . SER C 1 550 ? -42.708 77.049 25.300 1.00 16.92 569 SER C N 1
ATOM 14750 C CA . SER C 1 550 ? -43.176 78.390 25.329 1.00 18.00 569 SER C CA 1
ATOM 14751 C C . SER C 1 550 ? -44.595 78.359 25.899 1.00 17.98 569 SER C C 1
ATOM 14752 O O . SER C 1 550 ? -45.529 77.853 25.274 1.00 19.13 569 SER C O 1
ATOM 14755 N N . ARG C 1 551 ? -44.761 78.838 27.126 1.00 16.03 570 ARG C N 1
ATOM 14756 C CA . ARG C 1 551 ? -46.053 78.730 27.812 1.00 15.89 570 ARG C CA 1
ATOM 14757 C C . ARG C 1 551 ? -46.074 79.691 28.991 1.00 16.00 570 ARG C C 1
ATOM 14758 O O . ARG C 1 551 ? -45.011 80.016 29.541 1.00 18.64 570 ARG C O 1
ATOM 14766 N N . ASP C 1 552 ? -47.260 80.115 29.378 1.00 16.21 571 ASP C N 1
ATOM 14767 C CA . ASP C 1 552 ? -47.452 81.115 30.417 1.00 17.62 571 ASP C CA 1
ATOM 14768 C C . ASP C 1 552 ? -47.998 80.466 31.689 1.00 17.10 571 ASP C C 1
ATOM 14769 O O . ASP C 1 552 ? -48.368 79.260 31.706 1.00 16.88 571 ASP C O 1
ATOM 14774 N N . TYR C 1 553 ? -48.013 81.242 32.756 1.00 15.55 572 TYR C N 1
ATOM 14775 C CA . TYR C 1 553 ? -48.543 80.771 34.020 1.00 15.37 572 TYR C CA 1
ATOM 14776 C C . TYR C 1 553 ? -49.916 80.151 33.860 1.00 14.91 572 TYR C C 1
ATOM 14777 O O . TYR C 1 553 ? -50.153 79.070 34.431 1.00 15.31 572 TYR C O 1
ATOM 14786 N N . ARG C 1 554 ? -50.787 80.735 33.056 1.00 14.35 573 ARG C N 1
ATOM 14787 C CA . ARG C 1 554 ? -52.140 80.242 32.950 1.00 14.60 573 ARG C CA 1
ATOM 14788 C C . ARG C 1 554 ? -52.166 78.811 32.318 1.00 14.87 573 ARG C C 1
ATOM 14789 O O . ARG C 1 554 ? -53.133 78.084 32.556 1.00 15.27 573 ARG C O 1
ATOM 14797 N N . ASP C 1 555 ? -51.144 78.458 31.538 1.00 15.13 574 ASP C N 1
ATOM 14798 C CA . ASP C 1 555 ? -51.083 77.137 30.939 1.00 15.85 574 ASP C CA 1
ATOM 14799 C C . ASP C 1 555 ? -50.711 76.105 32.002 1.00 16.88 574 ASP C C 1
ATOM 14800 O O . ASP C 1 555 ? -51.130 74.929 31.915 1.00 18.26 574 ASP C O 1
ATOM 14805 N N . ILE C 1 556 ? -49.956 76.526 33.025 1.00 16.01 575 ILE C N 1
ATOM 14806 C CA . ILE C 1 556 ? -49.613 75.624 34.122 1.00 16.69 575 ILE C CA 1
ATOM 14807 C C . ILE C 1 556 ? -50.887 75.405 34.948 1.00 17.95 575 ILE C C 1
ATOM 14808 O O . ILE C 1 556 ? -51.174 74.269 35.414 1.00 16.67 575 ILE C O 1
ATOM 14813 N N . LEU C 1 557 ? -51.654 76.470 35.147 1.00 17.50 576 LEU C N 1
ATOM 14814 C CA . LEU C 1 557 ? -52.877 76.419 35.985 1.00 17.82 576 LEU C CA 1
ATOM 14815 C C . LEU C 1 557 ? -54.056 75.718 35.335 1.00 17.89 576 LEU C C 1
ATOM 14816 O O . LEU C 1 557 ? -54.979 75.296 36.049 1.00 17.67 576 LEU C O 1
ATOM 14821 N N . ALA C 1 558 ? -54.034 75.593 34.005 1.00 17.20 577 ALA C N 1
ATOM 14822 C CA . ALA C 1 558 ? -55.147 74.978 33.287 1.00 17.43 577 ALA C CA 1
ATOM 14823 C C . ALA C 1 558 ? -55.212 73.496 33.634 1.00 18.25 577 ALA C C 1
ATOM 14824 O O . ALA C 1 558 ? -54.177 72.861 33.879 1.00 17.92 577 ALA C O 1
ATOM 14826 N N . CYS C 1 559 ? -56.419 72.951 33.600 1.00 19.20 578 CYS C N 1
ATOM 14827 C CA . CYS C 1 559 ? -56.582 71.525 33.856 1.00 20.17 578 CYS C CA 1
ATOM 14828 C C . CYS C 1 559 ? -55.970 70.725 32.737 1.00 19.77 578 CYS C C 1
ATOM 14829 O O . CYS C 1 559 ? -56.022 71.103 31.525 1.00 20.39 578 CYS C O 1
ATOM 14832 N N . SER C 1 560 ? -55.402 69.608 33.140 1.00 18.23 579 SER C N 1
ATOM 14833 C CA . SER C 1 560 ? -55.033 68.531 32.228 1.00 18.40 579 SER C CA 1
ATOM 14834 C C . SER C 1 560 ? -55.660 67.254 32.750 1.00 18.87 579 SER C C 1
ATOM 14835 O O . SER C 1 560 ? -56.164 67.216 33.891 1.00 18.48 579 SER C O 1
ATOM 14838 N N . VAL C 1 561 ? -55.594 66.184 31.964 1.00 19.61 580 VAL C N 1
ATOM 14839 C CA . VAL C 1 561 ? -56.058 64.901 32.514 1.00 22.26 580 VAL C CA 1
ATOM 14840 C C . VAL C 1 561 ? -55.319 64.532 33.803 1.00 20.06 580 VAL C C 1
ATOM 14841 O O . VAL C 1 561 ? -54.092 64.600 33.836 1.00 16.64 580 VAL C O 1
ATOM 14845 N N . ASP C 1 562 ? -56.060 64.142 34.862 1.00 19.94 581 ASP C N 1
ATOM 14846 C CA . ASP C 1 562 ? -55.493 63.811 36.198 1.00 18.95 581 ASP C CA 1
ATOM 14847 C C . ASP C 1 562 ? -54.649 64.944 36.769 1.00 19.48 581 ASP C C 1
ATOM 14848 O O . ASP C 1 562 ? -53.675 64.718 37.511 1.00 20.57 581 ASP C O 1
ATOM 14853 N N . SER C 1 563 ? -55.018 66.182 36.394 1.00 18.73 582 SER C N 1
ATOM 14854 C CA . SER C 1 563 ? -54.395 67.375 36.910 1.00 19.44 582 SER C CA 1
ATOM 14855 C C . SER C 1 563 ? -55.487 68.462 36.861 1.00 19.84 582 SER C C 1
ATOM 14856 O O . SER C 1 563 ? -55.378 69.442 36.133 1.00 19.41 582 SER C O 1
ATOM 14859 N N . CYS C 1 564 ? -56.472 68.324 37.737 1.00 21.20 583 CYS C N 1
ATOM 14860 C CA . CYS C 1 564 ? -57.602 69.252 37.725 1.00 22.01 583 CYS C CA 1
ATOM 14861 C C . CYS C 1 564 ? -58.155 69.418 39.152 1.00 22.78 583 CYS C C 1
ATOM 14862 O O . CYS C 1 564 ? -58.902 68.550 39.594 1.00 24.72 583 CYS C O 1
ATOM 14865 N N . PRO C 1 565 ? -57.793 70.536 39.837 1.00 24.43 584 PRO C N 1
ATOM 14866 C CA . PRO C 1 565 ? -58.215 70.774 41.226 1.00 23.53 584 PRO C CA 1
ATOM 14867 C C . PRO C 1 565 ? -59.723 70.752 41.413 1.00 23.62 584 PRO C C 1
ATOM 14868 O O . PRO C 1 565 ? -60.494 70.943 40.457 1.00 22.22 584 PRO C O 1
ATOM 14872 N N . THR C 1 566 ? -60.128 70.534 42.669 1.00 25.21 585 THR C N 1
ATOM 14873 C CA . THR C 1 566 ? -61.536 70.560 43.062 1.00 26.13 585 THR C CA 1
ATOM 14874 C C . THR C 1 566 ? -62.100 71.915 42.848 1.00 22.13 585 THR C C 1
ATOM 14875 O O . THR C 1 566 ? -61.381 72.903 42.847 1.00 22.20 585 THR C O 1
ATOM 14879 N N . THR C 1 567 ? -63.411 71.946 42.629 1.00 21.26 586 THR C N 1
ATOM 14880 C CA . THR C 1 567 ? -64.163 73.209 42.529 1.00 20.72 586 THR C CA 1
ATOM 14881 C C . THR C 1 567 ? -65.450 73.202 43.376 1.00 17.84 586 THR C C 1
ATOM 14882 O O . THR C 1 567 ? -65.949 72.135 43.832 1.00 18.57 586 THR C O 1
ATOM 14886 N N . THR C 1 568 ? -65.949 74.408 43.651 1.00 14.39 587 THR C N 1
ATOM 14887 C CA . THR C 1 568 ? -67.276 74.570 44.203 1.00 14.43 587 THR C CA 1
ATOM 14888 C C . THR C 1 568 ? -68.122 75.164 43.084 1.00 14.26 587 THR C C 1
ATOM 14889 O O . THR C 1 568 ? -67.620 75.934 42.241 1.00 14.01 587 THR C O 1
ATOM 14893 N N . LEU C 1 569 ? -69.411 74.829 43.084 1.00 14.99 588 LEU C N 1
ATOM 14894 C CA . LEU C 1 569 ? -70.353 75.499 42.191 1.00 15.11 588 LEU C CA 1
ATOM 14895 C C . LEU C 1 569 ? -70.719 76.907 42.682 1.00 15.35 588 LEU C C 1
ATOM 14896 O O . LEU C 1 569 ? -71.273 77.692 41.913 1.00 15.96 588 LEU C O 1
ATOM 14901 N N . ALA C 1 570 ? -70.437 77.207 43.947 1.00 15.83 589 ALA C N 1
ATOM 14902 C CA . ALA C 1 570 ? -70.914 78.424 44.585 1.00 16.37 589 ALA C CA 1
ATOM 14903 C C . ALA C 1 570 ? -70.118 79.622 44.038 1.00 16.12 589 ALA C C 1
ATOM 14904 O O . ALA C 1 570 ? -69.002 79.444 43.462 1.00 15.41 589 ALA C O 1
ATOM 14906 N N . SER C 1 571 ? -70.681 80.826 44.216 1.00 18.55 590 SER C N 1
ATOM 14907 C CA . SER C 1 571 ? -69.995 82.074 43.809 1.00 20.33 590 SER C CA 1
ATOM 14908 C C . SER C 1 571 ? -69.764 82.990 44.998 1.00 20.17 590 SER C C 1
ATOM 14909 O O . SER C 1 571 ? -68.816 83.809 44.929 1.00 19.92 590 SER C O 1
#

Solvent-accessible surface area: 56149 Å² total; per-residue (Å²): 195,13,90,6,120,2,79,58,94,61,0,7,119,164,64,99,41,51,51,124,0,24,0,94,3,10,8,115,162,37,50,117,57,0,2,1,0,1,2,8,72,4,130,33,45,36,69,99,40,107,38,126,40,154,18,11,40,54,1,66,5,39,32,23,3,16,6,7,14,80,0,49,96,69,25,139,67,1,120,105,78,0,111,8,32,3,127,5,56,2,34,5,4,18,44,40,2,2,0,0,0,1,34,26,7,32,93,96,28,132,74,48,12,72,12,61,120,1,32,7,81,44,35,52,24,7,4,0,0,5,1,5,13,8,127,73,66,15,9,4,0,0,1,0,0,0,14,22,33,35,110,64,0,36,9,5,0,32,23,4,38,119,168,39,134,86,87,109,20,20,4,2,7,12,34,10,74,102,67,14,0,6,8,8,0,0,39,56,24,3,42,19,88,6,3,51,4,0,6,0,21,0,60,89,4,29,12,41,57,74,6,13,2,68,0,0,0,110,35,126,128,36,72,38,41,104,15,115,104,11,93,1,118,2,10,6,16,28,1,3,39,34,77,2,43,0,0,0,0,0,0,0,0,0,18,24,78,18,41,5,41,5,7,18,65,75,2,99,1,0,65,62,0,8,103,18,0,67,123,39,30,167,67,4,28,0,0,2,0,2,0,2,0,0,4,1,2,0,5,6,13,2,6,7,22,0,1,18,26,0,11,61,0,0,7,29,14,6,2,0,1,1,0,0,5,30,1,7,0,26,60,58,4,18,4,2,0,35,25,52,16,0,0,0,0,0,0,0,0,0,2,1,2,5,18,3,25,15,115,5,27,20,37,2,25,2,38,9,37,19,1,0,0,23,0,0,1,0,0,0,0,28,18,1,61,147,77,31,73,1,12,120,44,0,49,77,6,3,11,19,7,11,14,8,14,12,3,0,0,0,0,0,0,0,0,0,0,0,3,0,0,0,16,92,0,31,157,83,71,16,52,11,0,38,69,0,14,85,49,0,23,83,0,4,6,96,39,31,3,11,0,0,0,0,0,22,0,27,0,1,1,0,0,5,0,3,18,96,72,98,48,41,31,168,70,111,88,82,0,127,18,44,15,56,14,2,0,3,0,0,0,0,2,0,0,0,50,54,17,122,41,8,133,83,133,28,127,9,20,42,58,55,21,79,39,32,1,4,0,10,0,14,0,101,60,31,20,51,1,28,0,24,1,42,34,1,72,59,10,104,60,99,8,34,2,41,1,32,17,17,9,90,30,13,20,29,59,11,86,80,8,82,75,73,90,14,187,16,86,94,54,144,24,103,8,100,1,72,57,83,62,0,5,117,164,67,102,45,44,50,122,0,48,0,94,2,2,2,92,123,37,48,113,53,0,1,1,0,1,2,8,63,4,120,36,44,33,70,91,41,106,38,126,41,150,15,12,39,53,1,59,3,36,33,24,3,13,6,7,15,80,0,50,94,66,27,144,66,0,111,106,74,0,103,10,46,3,138,5,54,2,33,5,3,19,45,38,4,3,0,0,0,2,19,28,8,29,88,100,22,133,74,35,12,75,13,56,123,1,32,7,84,44,33,52,24,8,4,2,0,5,1,4,13,7,130,70,60,14,9,4,0,0,1,0,0,1,13,22,34,34,113,66,0,36,8,5,0,32,23,4,39,122,165,36,134,84,87,107,22,19,4,1,8,12,32,10,72,105,65,13,0,6,8,6,0,0,38,56,21,3,46,16,88,8,2,49,4,0,7,0,22,0,58,88,4,28,12,41,61,77,6,12,1,67,0,0,0,113,33,122,125,38,73,38,43,106,14,115,101,11,98,1,121,2,11,7,17,27,1,3,41,36,79,1,44,0,0,0,0,0,0,0,0,0,19,24,77,16,42,4,43,5,7,20,66,72,2,98,1,0,62,59,0,9,100,16,0,66,121,33,33,166,66,4,28,0,0,1,0,1,0,2,0,0,3,0,2,0,4,7,12,2,6,6,20,0,1,20,25,0,12,59,0,0,7,28,14,6,2,0,2,0,1,0,6,29,1,6,0,26,60,55,4,18,5,2,0,41,26,50,16,0,0,0,0,0,3,0,0,0,5,1,2,6,17,3,24,13,134,8,26,24,35,7,28,2,45,9,37,18,1,0,0,23,0,0,0,0,1,1,0,29,19,1,62,147,78,30,78,1,14,121,39,0,49,127,4,4,9,15,5,11,13,8,11,12,3,0,0,0,0,0,0,0,0,0,0,0,3,0,0,0,16,90,0,32,156,84,71,18,52,12,0,38,69,0,13,85,49,0,22,84,0,5,7,98,34,32,3,12,0,0,0,0,0,20,0,27,0,2,1,0,1,6,0,3,16,97,70,99,47,39,33,171,73,114,86,84,0,132,17,43,16,56,16,3,0,3,0,0,1,0,1,0,0,0,52,56,15,122,36,9,132,83,133,28,130,10,20,42,60,57,21,80,36,33,1,2,0,8,0,10,0,98,57,37,23,54,2,33,0,28,1,37,32,0,69,57,14,106,67,97,7,35,2,43,1,33,19,20,11,89,31,14,22,28,56,12,84,80,9,83,74,73,89,15,188,16,88,30,116,10,116,1,59,61,92,46,1,10,114,171,61,104,45,45,41,129,0,27,0,83,2,8,21,121,176,68,39,144,46,2,1,1,0,0,2,8,76,11,152,35,41,37,69,94,34,107,38,124,35,157,10,10,36,59,0,65,4,37,34,23,2,10,8,4,11,89,0,60,122,51,3,108,77,3,139,119,77,11,111,13,35,7,131,2,59,0,28,4,1,14,38,27,0,4,0,0,0,2,20,14,6,28,105,78,29,123,70,58,10,73,14,63,114,0,41,7,93,44,27,55,20,8,3,1,0,6,1,4,13,7,121,72,66,15,16,4,0,0,2,0,0,0,14,23,33,34,112,63,0,38,6,5,0,31,23,3,39,116,169,37,133,86,85,108,22,20,4,2,7,11,32,11,70,104,65,12,0,6,9,7,0,0,38,56,25,4,45,21,88,7,4,50,4,0,6,0,33,0,64,88,4,30,13,40,63,77,6,13,2,67,0,0,0,107,34,119,127,39,72,37,42,107,15,111,102,10,98,1,121,3,11,7,16,28,2,4,42,36,78,2,46,0,0,0,0,0,0,0,0,0,18,19,75,13,38,4,42,5,5,18,65,71,2,96,1,0,66,60,0,10,100,17,0,66,126,36,32,160,59,4,28,0,0,1,0,2,0,2,0,0,2,1,3,0,4,7,10,3,6,6,18,0,1,18,28,0,12,61,0,0,7,28,14,5,2,0,2,0,1,0,5,30,1,7,0,28,60,58,4,18,5,1,0,36,26,57,14,0,0,0,0,0,4,0,0,0,5,2,2,5,13,3,14,5,145,9,25,21,39,6,26,2,44,9,38,20,1,0,0,24,0,1,2,0,1,0,0,25,19,1,63,145,77,30,83,1,14,129,42,0,49,128,5,4,9,15,7,10,14,8,12,11,4,0,0,0,0,0,0,0,0,0,0,0,3,0,0,0,17,91,0,30,156,83,71,17,52,12,0,39,68,0,13,85,50,0,22,83,0,5,6,97,37,30,3,13,0,0,0,0,0,21,0,27,0,2,1,6,0,6,0,3,16,94,71,98,47,39,32,165,64,124,75,97,2,161,15,43,16,56,13,3,0,2,0,0,1,0,2,0,0,0,52,55,16,125,40,9,134,83,132,29,130,10,21,43,62,56,22,77,35,32,1,3,0,9,0,9,0,98,60,34,19,55,2,32,0,26,1,36,34,0,69,57,14,108,67,99,14,25,0,45,1,38,17,17,11,90,30,14,20,29,56,11,86,81,7,82,72,74,92,13,185,15,87

Radius of gyration: 37.23 Å; Cα contacts (8 Å, |Δi|>4): 5389; chains: 3; bounding box: 101×92×113 Å

Organism: Lupinus luteus (NCBI:txid3873)

InterPro domains:
  IPR004843 Calcineurin-like, phosphoesterase domain [PF00149] (291-506)
  IPR008963 Purple acid phosphatase-like, N-terminal [SSF49363] (149-282)
  IPR015914 Purple acid phosphatase, N-terminal [PF16656] (174-279)
  IPR025733 Purple acid phosphatase, C-terminal domain [PF14008] (531-590)
  IPR029052 Metallo-dependent phosphatase-like [G3DSA:3.60.21.10] (286-599)
  IPR029052 Metallo-dependent phosphatase-like [SSF56300] (290-597)
  IPR040974 Purple acid phosphatase, Fn3-like domain [PF17808] (50-168)
  IPR041792 Purple acid phosphatase, metallophosphatase domain [cd00839] (290-595)

Sequence (1708 aa):
HAYIKATPNVLGFEGHYTEWVTLQYSNNKPSIDDWIGVFSPANFSASTCPGENKMTNPPFLCSAPIKFQYANFSSHSYKDTGKGSLKLQLINQRSDFSSFALFTGGLTNNPKLIAVSNKVSFVNPNAPVYPRLAQGKTWDEITVTWTSGYDINNDAEPFVEWGPKKEGNLVKTPAGTLTFDRNTMCGAPARTVGWRDPGYIHTSFLKELWPNREYTYKLGHRRLFFNGTTIWSKEYHFKASPYPGQSSSVQRVVIFGDMGKAEADGSNEYNNFFQPGSLNTTKQIIQDLEEDIDIVFHIGDLCYANGYISQWDQFTAQIEEPIASTTVPYMTASGNHERDWPGTGSFYGNLLDSGGECGVPAQQTMFFVPAEENREKFWYSTDYGMFRFCCIAHTELDWRKGTEQYEEFIEKKCLASVDRQKKQPWLIFLAHRVLGYSSAGFYVQEGSFEEPMGREDLQHLWQKYKVDIAMYGHVHNYERTCPIYQNVCTNKEKHNNYKGNLNGTIHVVVGGGGASLAEEFAPINTTWSIFKDHDFGFVKLTAFDHSNLLLEYRKSSDGQVYDSFTISRDYRDILACSVDSCPTTTLASDEHAYIKATPNVLGFEGHYTEWVVTLQYSNNKPSSIDDWIGVFSPANFSASTCPGENKMTNPPFLCSAPIKFQYANFSSHSYKDTGKGSLKLQLINQRSDFSSFALFTTGGLTNNPKLIAVSNKVSFVNPNAPVYPRLAQGKTWDEITVTWTSGYDINDAEPFVEWGPKEGNLVKTPAGTLTFDRNTMCGAPARTVGWRDPGYIIHTSFLKELWPNREYTYKLGHRRLFNGTTIWSKEYHFKASPYPGQSSSVQRVVIFGDMGKAEADGSSNEYNNFFQPGSLNTTKQIIQQDLEEDIDIVFHIGDLCYANGYISQWDQFTAQIEPIASTTVPYMTASGNHERDWPGTGSFYGNLLDSGGECGVPAQQTMFFVPAENREKFWYSSTDYGMFRFCCIAHTELDWRKGTEQYEEFIEKCLASVDRQKQPWLIFLAHRVLGYSSAGFYVQEGSFEEPMGREDLQHLWQKYKVDIAMMYGHVHNYERTCPIYQNVCCTNKEKHNNYKKGNLNGTIHVVVGGGGASLAEEFAPINTTWSIFKDHDFGFVKLTAFDHSNLLLEYRRKSSDGQQVYDSFTISRDYRDILACSVDSCPTTTLASAAYYIIKKAATTPPNNVVLLGGFFEEGGHHYYTTEEWWVVTTLLQQYYSSNNNNKKPPSSIIDDDDWWIIGGVVFFSSPPAANNFFSSAASSTTCCPPGGEENNKKMMTTNNPPPPFFLLCCSSAAPPIIKKFFQQYYAANNFFSSSSHHSSYYKKDDTTGGKKGGSSLLKKLLQQLLINNQQRRSSDDFFSSFFAALLFFTTGGGGLLTTNNPPKKLLIIAAVVSSNNKKVVSSFFVVNNPPNNAPVYPRLAQGKKTWDEITVTWTSGYDINDAEPFVEWGPKEGNLVKTPAGTLTFDRNTMCGAPARTVGWRDPGYIHTSFLKELWPNREYTYKLGHRRLFNGTTIWSKEYHFKASPYPGQSSSVQRVVIFGDMGKAEADGSNEYNNFFQPGSLNTTKQIIQQDLEDIDIVFHIGDLCYANGYISQWDQFTAQIEEPIASTTVPYMTASGNHERDWPGTGSFYGNLDSGGECGVPAQQTMFFVPAENREKFWYSSTDYGMFRFCCIAHTELDWRKGTEQYEEFIEKKCLASVDRQKKQPWLIFLAHRVLGYSSAGFYVQEGSFEEPMGREDLQHLWQKYKVDIAMMYGHVHNYERTCPIYQNVCTNKKEKHNYKGNLNGTIHVVVGGGGASLAEEFAPINTTWSIFKDHDFGFVKLTAFDHSNLLLEYRKSSDGQVYDSFTISRDYRDILACSVDSCPTTTLAS